Protein AF-0000000071362743 (afdb_homodimer)

Nearest PDB structures (foldseek):
  6pqn-assembly1_B  TM=4.105E-01  e=7.971E-05  Helicoverpa zea
  7xpk-assembly2_C  TM=6.757E-01  e=8.275E-01  Oryza sativa Japonica Group
  7clj-assembly1_A-2  TM=2.087E-01  e=7.600E+00  Thermoplasmatales archaeon SG8-52-1
  8qae-assembly1_A  TM=1.997E-01  e=6.293E+00  synthetic construct
  6pqn-assembly1_B  TM=4.092E-01  e=5.145E-05  Helicoverpa zea

Foldseek 3Di:
DAAPPPRDDDDALLVNLVCCCVVVVQAQDQPGWGADPPPPCRDIDNASVVSRVCCVPPPPDDDPVPDDPPDPPDPPPPPDDPDPPPLPPPDDPPVSVVVVVLVVVLVVVLVVVLLVLLVVLLLFDDQVVSLSVLRNLLVVVSVVLVVVLVVVLVVDDPPPVVVNVVSVVVSVPDDRSSVQVNHPVSSLVVLCVVQVFQAWDKAFQAWDWDFDADPVVRGTDTDIDTFIKTFRQVLVVVLSQLQDPQNLVQLDDPDDADQQKFQFQCNFDQQCPFPVCVVPVSAWEKEKEKDKDWQDDCPDPCHLVLIKIWMWIATRSGPLLVRLDLLRIGTGIMGRPVVCVVRNLQSRCVSVLVSLQCLQPVAHQRPPVRDGHHYHYSAYFYALLRLCRQQFFASDCQAQQQDLFFRAGPVCLLPDQACPDPSTGTDDQVNVVVLQVVCVVPVVCRSHRRGGHHHNNCVHDRDGSSLHLADACLVLPLFHVLFLLVLVLLVVCCVPPHPPVVSQVLQVVFDLFPVCVVLRDPFFDNPDPDSGRPHHRSVSLSCLLQVLLSCLVRDDLPDLSLVLSLLSLQLQQALLDSMDGLVVLVVNLVSLVVNSVSCCVVCVPDGDDVSSNSSNCSSVSCNHRNRSNSRHCVSVVVSVVSLSSNDDDSVVSRSVSSSSVSSSSSSCVVVDDPWDKDFADWDKDQLLPDDCSVQVCVVVVHDSRDIWTWGQWMATSNAIDGAQWKAFQFQDPQRTKIWGFHTWTDDPSWIKTKTWTKDFDDQDSSSRWTWIGGDPVRDIHIDTCVNGPGNHTWHWGHRPPDPDPITTTRRSHRHDGD/DAAPPPRDDDDALLVNLVCCCVVVVQAQDQPGWGADPPDPCRDIDNASVVSRVCCVVPPPDDDPPPDDPPDPPDPDPVPDDPDPPPLPPPDDPPVSVVVVVLVVVLVVVLVVVLLVLLVVLLLFDDQVVSLSVLRNLLVVVSVVLVVVLVVVLVVDDPVPVVVNVVSVVVSVPDDRSSVQVNHPVSSLVVLCVVQVFQAWDKDWQAWDWDWDADPVVRGTDTDIDTFIKTFRQVLVVVLSQLQDPQNLVQLDDPDDADQQKFQFQCNFDQQCPFPVCVVPVSAWEKEKEKDKDWQDDCPDPCHLVLIKIWMWIATRSGDLLVRLDLLRIGTGIMGRPVVCVVRNLQSRCVSVLVSLQCLQPVAHQRPPVRDGHHYHYSAYFYALLRLCRQQFFASDCQAQQQDLFFRHGPVCLLPDQACPDPSTGTDDQVNVVVLQVVCVVPVVCRSHRRGGHHHNNCVHDRDGSSLHLADACLVLPLFHVLFLLVLVLLVVCCVPPHPPVVSQVLLVPFDLFPVCPVLRDPFFDNPDPDSGRPHHRSVSLSCLLQVLLSCLVRDDLPDLSLVLSLLSLQLQQALLDSMDGLVVLVVSLVSLVVNSVSCCVVCVPDGDDVSSSSSNCSSVSCNHRNRSNSRHCVSVVVSVVSLSSNDDDSVVSSSVSSSSVSSVSSSCVVVDDPWDKDFADWDKDQLLPDDCSVQVCVVVVHDSRDIWTWGQWMATSNAIDGAQWKAFQFQDPQRTKIWGFDTWTDDPSWIKTKTWTKAFDDQDSSSRWTWIGGDPVRDIHIDTCVNGPGNHIWHWGHRPPDPDPITTTRDSHRHDGD

pLDDT: mean 86.2, std 15.41, range [22.67, 98.81]

Solvent-accessible surface area (backbone atoms only — not comparable to full-atom values): 89533 Å² total; per-residue (Å²): 76,46,40,66,85,81,59,51,76,31,87,40,65,68,50,40,53,47,41,41,30,65,75,66,59,57,52,78,45,96,75,33,74,46,55,41,60,47,91,90,54,68,48,73,24,59,40,71,66,57,43,47,51,45,42,54,72,76,59,55,80,73,79,82,64,80,70,83,83,78,79,79,71,79,74,78,74,81,70,82,77,86,69,83,59,79,75,63,71,71,74,61,79,72,64,44,52,54,52,50,48,48,52,49,45,50,52,44,50,32,51,42,51,50,48,48,52,49,50,46,49,69,70,37,49,50,72,67,58,51,37,54,46,33,48,40,49,36,52,49,51,52,48,52,48,50,48,49,46,53,49,44,52,68,58,47,65,89,83,49,56,68,58,48,50,46,33,50,55,47,54,69,64,53,82,58,60,38,68,59,44,45,43,70,68,40,38,52,52,50,47,39,68,73,50,60,46,66,67,60,42,78,42,79,76,47,73,43,80,40,78,41,72,33,84,86,78,52,41,58,40,81,36,82,40,73,43,60,32,23,32,31,56,61,67,60,48,51,40,57,51,45,57,36,61,78,54,52,65,41,51,54,81,87,69,80,88,47,89,61,38,20,67,35,44,79,55,10,50,50,40,60,65,31,68,62,49,57,74,34,77,78,39,44,34,31,34,36,35,43,50,69,50,75,64,53,58,79,87,44,53,57,44,73,73,63,19,31,28,39,33,34,36,33,56,64,48,39,52,70,79,55,57,62,36,63,89,46,54,40,73,38,33,30,29,52,46,67,46,40,79,75,64,34,57,53,67,70,46,41,67,59,51,54,52,43,49,44,24,56,73,67,26,46,60,30,74,78,79,64,48,62,42,34,31,49,61,69,37,58,32,36,50,70,54,48,41,20,50,64,54,17,29,42,72,51,78,80,16,37,17,42,50,81,62,30,59,39,48,53,80,47,54,76,76,56,55,48,63,82,40,82,73,46,42,68,42,38,65,65,55,50,52,51,55,45,54,50,39,77,78,36,88,76,42,33,52,47,62,16,41,68,46,76,34,62,63,50,74,41,92,80,38,48,71,52,68,48,61,56,51,29,54,47,60,35,34,28,54,35,53,47,25,36,51,50,41,53,47,48,50,53,42,37,75,73,75,36,52,72,66,54,49,54,46,50,65,62,68,54,60,70,31,68,90,35,51,88,33,56,60,82,61,72,49,77,81,56,96,59,65,47,29,56,56,51,43,63,24,34,47,48,49,61,63,42,42,29,37,63,47,36,83,80,51,61,83,84,35,64,68,56,46,47,53,50,41,50,49,52,50,48,17,52,54,52,12,66,57,44,41,56,67,52,33,55,50,46,47,52,46,50,33,52,36,55,52,49,46,46,69,77,35,71,89,55,79,73,52,74,49,60,50,55,54,47,46,45,41,57,29,32,52,32,45,6,34,49,52,82,43,37,48,67,55,66,59,57,53,48,54,59,56,55,54,57,60,85,61,82,70,62,40,39,54,54,50,48,47,51,49,30,50,48,49,32,54,50,59,72,61,61,60,95,73,47,70,45,75,46,70,64,48,72,39,39,26,73,78,40,76,52,16,66,45,42,17,62,73,69,70,50,61,47,78,42,72,33,38,35,35,60,30,36,27,54,76,82,43,68,46,40,61,66,30,29,38,43,69,45,41,55,94,85,33,68,40,38,26,35,28,66,36,39,37,38,51,95,91,40,47,37,39,21,19,34,39,38,38,68,75,44,74,39,72,71,44,54,24,33,34,40,44,78,36,87,79,59,48,71,48,52,43,49,62,88,66,34,81,52,71,69,62,41,48,76,34,62,52,49,95,52,88,61,85,58,34,30,38,65,66,74,39,51,84,64,67,124,77,45,39,66,84,81,61,49,77,33,84,45,63,69,49,41,53,48,42,42,32,65,74,68,59,58,51,80,45,95,74,31,74,46,55,40,58,45,91,89,53,68,47,74,25,60,42,70,66,57,43,47,51,44,42,53,72,74,58,58,80,74,77,84,63,79,70,85,83,78,78,82,74,74,86,74,72,83,72,75,77,86,69,83,58,80,77,61,71,74,72,63,78,71,62,47,53,55,52,51,46,48,52,48,46,50,51,43,49,33,51,42,51,50,50,51,53,49,49,46,49,70,69,38,49,51,71,67,56,50,37,53,45,33,48,39,48,37,52,50,52,51,49,51,47,49,50,49,47,53,49,44,52,67,58,48,65,89,84,50,56,67,57,48,50,46,33,52,52,47,55,69,66,52,82,59,58,39,69,59,43,45,42,71,69,40,38,52,51,49,49,40,67,72,50,61,46,67,67,59,42,77,41,80,77,49,74,43,80,40,78,40,72,33,84,85,78,54,42,58,40,81,36,83,38,74,42,59,33,22,32,30,56,61,66,59,49,49,40,57,50,44,56,35,62,77,54,52,65,42,50,53,81,86,70,82,88,46,91,60,38,20,66,35,45,79,54,9,51,51,40,59,67,31,69,61,50,57,75,36,78,79,39,45,33,32,33,38,36,43,50,70,49,76,64,53,57,80,88,44,54,58,46,73,74,62,18,31,28,40,33,34,37,34,55,64,51,39,53,70,79,55,58,62,35,64,90,47,54,40,72,37,34,28,28,52,46,68,47,40,77,73,64,33,54,52,67,70,45,40,67,58,51,56,52,43,50,43,24,55,73,68,27,45,60,29,72,76,82,64,47,63,44,34,31,48,63,68,38,57,33,36,51,70,54,48,40,20,49,65,55,16,30,41,72,51,78,81,17,40,16,42,49,81,60,30,62,40,47,54,80,46,53,74,76,57,54,47,64,82,40,84,73,46,42,68,43,38,66,66,54,51,52,51,55,46,56,50,42,78,78,36,86,78,41,33,51,47,62,16,42,70,44,80,32,62,62,50,75,38,91,82,37,50,73,52,68,49,60,57,52,31,55,48,60,35,34,28,53,35,53,48,25,37,50,51,41,52,46,49,51,52,42,36,74,73,77,34,51,70,66,55,49,53,46,50,64,62,68,54,61,70,27,68,90,36,50,86,34,56,58,81,59,73,49,76,81,56,96,58,65,49,30,55,56,52,43,62,23,33,47,46,48,61,61,42,43,30,38,64,48,38,82,79,51,61,84,83,36,66,69,56,45,48,52,50,41,50,50,55,50,49,18,52,54,51,12,68,56,43,41,57,67,52,33,54,51,46,47,54,48,50,33,54,36,54,53,50,45,47,69,77,37,70,91,55,77,72,53,73,49,60,50,55,54,48,47,46,41,57,28,31,53,32,45,6,34,50,52,81,43,38,48,68,56,66,60,56,54,49,53,57,56,55,54,56,60,85,61,80,72,64,41,38,52,53,50,48,46,52,49,31,50,47,50,32,54,48,58,72,62,61,60,95,72,46,71,47,75,45,70,62,49,71,38,41,25,72,77,40,78,53,15,65,47,42,18,61,71,70,70,51,61,47,77,41,72,32,38,34,35,62,30,38,27,53,76,83,44,70,47,42,60,65,30,29,38,43,67,45,40,56,94,85,34,68,39,38,25,36,28,66,36,38,36,37,52,96,93,39,46,36,39,22,19,34,40,38,37,69,76,44,73,40,72,73,43,54,24,33,34,38,45,77,36,88,80,60,49,70,47,52,42,50,62,88,67,34,81,52,71,70,61,41,44,75,32,62,53,50,93,51,89,62,84,59,34,28,38,65,65,76,38,50,84,65,69,124

Organism: Carassius auratus (NCBI:txid7957)

Secondary structure (DSSP, 8-state):
-B-TTT--B-SSHHHHHHHHHHTT----STT--EE--STTT--EESSHHHHHHHHHHHH--SSTTSS-----TT-S-TTS---GGGGG---SHHHHHHHHHHHHHHHHHHHHHHHHHHHHHHTT--HHHHHHHHHHHHHHHHHHHHHHHHHHHHTS-TT-HHHHHHHHHHHHT---GGGGGSSHHHHHHHHHHHH-PPPPEEEEEEEEEEEEE-TTT-SEEEEEEEEEEEE--HHHHHHHHHH-HHHHGGGS--S---TTEESSGGGSHHHHH-HHHHH-TTSEEEEEEEEEE--S-TTSTTTTTT-EEEEEEEETTS-HHHHTSGGG-EEEEEEETHHHHHH-HHHHHHHHHHHHHHHHHT-EE-TTT--EE-EEEEEEEE-HHHHHHHHTB-SSS-STT--SSB---GGGGGT---TTSTT-PBPPHHHHHHHHHHHHH-TTTHHHHSB-S--GGGGSTT--GGG-----HIIIIIIIIHHHHHHHHHHHHHHHT--HHHHHHHHHH----TTTGGG-------SSSSSS-S--HHHHHHHHHHHHHHHTTTS-TT-HHHHHHHHHHHHHHHHT-SSEEHHHHHHHHHHHHHHHHHHHHH-TTSPPPHHHHHHTTHHHHHHHHS-GGGG-SHHHHHTHHHHHHH----TTHHHHHHHHHHHHHHHHHHT--S--EEE-SEEEEEGGGSTTHHHHHHHHT--TT-EEEEES-EEETTEEE-TT-EEEEEEETTEEEEEEEEEEEEETTEEEEEEEEEEEEEEETTTTEEEEEE-TT--EEEEEGGG-SEEEEE--B--TT-----EEE--SS-----/-B-TTT--B-SSHHHHHHHHHHTS----STT--EE--STTT--EESSHHHHHHHHHHHS--S-TTSS-------TTSTTS---GGGGG---SHHHHHHHHHHHHHHHHHHHHHHHHHHHHHHTT--HHHHHHHHHHHHHHHHHHHHHHHHHHHHTS-TT-HHHHHHHHHHHHT---GGGGGSSHHHHHHHHHHHH-PPPPEEEEEEEEEEEEE-TTT-SEEEEEEEEEEEE--HHHHHHHHHH-HHHHGGGS--S---TTEESSGGGSHHHHH-HHHHH-TT-EEEEEEEEEE--S-TTSTTTTTT-EEEEEEEETTS-HHHHTSGGG-EEEEEEETHHHHHH-HHHHHHHHHHHHHHHHHT-EE-TTT--EE-EEEEEEEE-HHHHHHHHTB-SSS-STT--SSB---GGGGGT---TTSTT-PBPPHHHHHHHHHHHHH-TTTHHHHSB-S--GGGGSSS--GGG-----HIIIIIIIIHHHHHHHHHHHHHHHT--HHHHHHHHHH----TTTGGG-------SSSSSS-S--HHHHHHHHHHHHHHHTTTS-TT-HHHHHHHHHHHHHHHHT-SSEEHHHHHHHHHHHHHHHHHHHHH-TTSPPPHHHHHHTTHHHHHHHHS-GGGG-SHHHHHTHHHHHHH----TTHHHHHHHHHHHHHHHHHHT--S--EEE-SEEEEEGGGSTTHHHHHHHHT--TT-EEEEES-EEETTEEE-TT-EEEEEEETTEEEEEEEEEEEEETTEEEEEEEEEEEEEEETTTTEEEEEE-TT--EEEEEGGG-SEEEEE--B--TT-----EEE--SS-----

Radius of gyration: 37.33 Å; Cα contacts (8 Å, |Δi|>4): 2864; chains: 2; bounding box: 99×96×88 Å

Sequence (1636 aa):
MKCFVCQAELSGSKILLRHLRLVHGFVPGKNLRLKCVETGCGSVFGTFSGFRKHLHIKHTEQSDQNSDTIDNSETAEAEGQISSQTFDQIGSVGEVATTSVLLMSNKSTLDMCASAVAQLKVAGLSQSAVSGFVSSMEEIVFEIHSQAKDAALLCLPPHDIATKRKIENSIEHMENPFTFLNSEAKRKRLFTEKWGTVEPTEIVLGTRFDSRRNKTTGTFDQVVVTDKVAYIPILETLKAILQNRHLTDLFKPRHVPKEGVYFDLSDAAHFKSNPLFYTDKDALQIQLFYDDFETANPLGSKKGIHKLGAIYFTLRNFPPIFNSSLDNIHLCALFHAQDIRRYGFNSIIEPLVNDLKVLEIEGVKNPVSGSCIKGTIVQVTGDNLGLHSLLGFLESFGAQYCCRFCVLEKDRFQFVFSEDNPEVVLRTTEMHALHCKRLQDDSTLPHVYGVKRVCLLNSLKYFNTANNFAVDIMHDILEGVAQLEVKLVLQYIQHNFLSADDLAGRIHAFDYGYNQQKNRPPSVKLFGGSNDLGLNAIQSWCLLRNMPLLFGDLVQRDDKHWCLLLLLLQIVNIVFSPVLTEGMTIYLKHLIIEHHQLFKKLFPQKNLLPKHHIMIHYPQCIRKIGPILHMWCMRYEAKHKFFKTQLKSFKNITKTLANKHQSCMAMHWESFSQYRLTLGPGKMVELDELKGGMEMASKLGVDISERVYSVKWIKHHGTEYRPDFIICTEVACEMPVFYKIKTIAVKDENVLLCGTLMETLCFDDHYHAFTVRMHPDRILKSVNVNELCYFKPFDLQMKYGTTDSALHIVPYCHFMQMMKCFVCQAELSGSKILLRHLRLVHGFVPGKNLRLKCVETGCGSVFGTFSGFRKHLHIKHTEQSDQNSDTIDNSETAEAEGQISSQTFDQIGSVGEVATTSVLLMSNKSTLDMCASAVAQLKVAGLSQSAVSGFVSSMEEIVFEIHSQAKDAALLCLPPHDIATKRKIENSIEHMENPFTFLNSEAKRKRLFTEKWGTVEPTEIVLGTRFDSRRNKTTGTFDQVVVTDKVAYIPILETLKAILQNRHLTDLFKPRHVPKEGVYFDLSDAAHFKSNPLFYTDKDALQIQLFYDDFETANPLGSKKGIHKLGAIYFTLRNFPPIFNSSLDNIHLCALFHAQDIRRYGFNSIIEPLVNDLKVLEIEGVKNPVSGSCIKGTIVQVTGDNLGLHSLLGFLESFGAQYCCRFCVLEKDRFQFVFSEDNPEVVLRTTEMHALHCKRLQDDSTLPHVYGVKRVCLLNSLKYFNTANNFAVDIMHDILEGVAQLEVKLVLQYIQHNFLSADDLAGRIHAFDYGYNQQKNRPPSVKLFGGSNDLGLNAIQSWCLLRNMPLLFGDLVQRDDKHWCLLLLLLQIVNIVFSPVLTEGMTIYLKHLIIEHHQLFKKLFPQKNLLPKHHIMIHYPQCIRKIGPILHMWCMRYEAKHKFFKTQLKSFKNITKTLANKHQSCMAMHWESFSQYRLTLGPGKMVELDELKGGMEMASKLGVDISERVYSVKWIKHHGTEYRPDFIICTEVACEMPVFYKIKTIAVKDENVLLCGTLMETLCFDDHYHAFTVRMHPDRILKSVNVNELCYFKPFDLQMKYGTTDSALHIVPYCHFMQM

Structure (mmCIF, N/CA/C/O backbone):
data_AF-0000000071362743-model_v1
#
loop_
_entity.id
_entity.type
_entity.pdbx_description
1 polymer 'Uncharacterized protein LOC113069388 isoform X1'
#
loop_
_atom_site.group_PDB
_atom_site.id
_atom_site.type_symbol
_atom_site.label_atom_id
_atom_site.label_alt_id
_atom_site.label_comp_id
_atom_site.label_asym_id
_atom_site.label_entity_id
_atom_site.label_seq_id
_atom_site.pdbx_PDB_ins_code
_atom_site.Cartn_x
_atom_site.Cartn_y
_atom_site.Cartn_z
_atom_site.occupancy
_atom_site.B_iso_or_equiv
_atom_site.auth_seq_id
_atom_site.auth_comp_id
_atom_site.auth_asym_id
_atom_site.auth_atom_id
_atom_site.pdbx_PDB_model_num
ATOM 1 N N . MET A 1 1 ? -44.406 -17.703 -4.852 1 83.94 1 MET A N 1
ATOM 2 C CA . MET A 1 1 ? -43.062 -17.875 -5.391 1 83.94 1 MET A CA 1
ATOM 3 C C . MET A 1 1 ? -42.344 -19.031 -4.699 1 83.94 1 MET A C 1
ATOM 5 O O . MET A 1 1 ? -42.625 -19.312 -3.529 1 83.94 1 MET A O 1
ATOM 9 N N . LYS A 1 2 ? -41.562 -19.688 -5.43 1 82.38 2 LYS A N 1
ATOM 10 C CA . LYS A 1 2 ? -41 -20.938 -4.926 1 82.38 2 LYS A CA 1
ATOM 11 C C . LYS A 1 2 ? -39.562 -20.75 -4.469 1 82.38 2 LYS A C 1
ATOM 13 O O . LYS A 1 2 ? -38.781 -20.047 -5.125 1 82.38 2 LYS A O 1
ATOM 18 N N . CYS A 1 3 ? -39.281 -21.312 -3.283 1 81.94 3 CYS A N 1
ATOM 19 C CA . CYS A 1 3 ? -37.906 -21.297 -2.762 1 81.94 3 CYS A CA 1
ATOM 20 C C . CYS A 1 3 ? -37.062 -22.312 -3.5 1 81.94 3 CYS A C 1
ATOM 22 O O . CYS A 1 3 ? -37.438 -23.469 -3.662 1 81.94 3 CYS A O 1
ATOM 24 N N . PHE A 1 4 ? -36 -21.969 -3.887 1 78.56 4 PHE A N 1
ATOM 25 C CA . PHE A 1 4 ? -35.188 -22.844 -4.703 1 78.56 4 PHE A CA 1
ATOM 26 C C . PHE A 1 4 ? -34.438 -23.859 -3.838 1 78.56 4 PHE A C 1
ATOM 28 O O . PHE A 1 4 ? -33.938 -24.859 -4.348 1 78.56 4 PHE A O 1
ATOM 35 N N . VAL A 1 5 ? -34.531 -23.688 -2.52 1 76.12 5 VAL A N 1
ATOM 36 C CA . VAL A 1 5 ? -33.812 -24.594 -1.617 1 76.12 5 VAL A CA 1
ATOM 37 C C . VAL A 1 5 ? -34.781 -25.688 -1.14 1 76.12 5 VAL A C 1
ATOM 39 O O . VAL A 1 5 ? -34.5 -26.875 -1.292 1 76.12 5 VAL A O 1
ATOM 42 N N . CYS A 1 6 ? -36 -25.266 -0.502 1 69.5 6 CYS A N 1
ATOM 43 C CA . CYS A 1 6 ? -36.906 -26.219 0.094 1 69.5 6 CYS A CA 1
ATOM 44 C C . CYS A 1 6 ? -38.156 -26.391 -0.773 1 69.5 6 CYS A C 1
ATOM 46 O O . CYS A 1 6 ? -39.062 -27.156 -0.436 1 69.5 6 CYS A O 1
ATOM 48 N N . GLN A 1 7 ? -38.344 -25.609 -1.817 1 74.62 7 GLN A N 1
ATOM 49 C CA . GLN A 1 7 ? -39.438 -25.672 -2.785 1 74.62 7 GLN A CA 1
ATOM 50 C C . GLN A 1 7 ? -40.75 -25.219 -2.162 1 74.62 7 GLN A C 1
ATOM 52 O O . GLN A 1 7 ? -41.812 -25.484 -2.715 1 74.62 7 GLN A O 1
ATOM 57 N N . ALA A 1 8 ? -40.656 -24.547 -0.991 1 75.81 8 ALA A N 1
ATOM 58 C CA . ALA A 1 8 ? -41.844 -24.016 -0.365 1 75.81 8 ALA A CA 1
ATOM 59 C C . ALA A 1 8 ? -42.469 -22.906 -1.211 1 75.81 8 ALA A C 1
ATOM 61 O O . ALA A 1 8 ? -41.75 -22.094 -1.8 1 75.81 8 ALA A O 1
ATOM 62 N N . GLU A 1 9 ? -43.719 -22.906 -1.349 1 81.38 9 GLU A N 1
ATOM 63 C CA . GLU A 1 9 ? -44.406 -21.844 -2.062 1 81.38 9 GLU A CA 1
ATOM 64 C C . GLU A 1 9 ? -44.781 -20.688 -1.126 1 81.38 9 GLU A C 1
ATOM 66 O O . GLU A 1 9 ? -45.469 -20.891 -0.125 1 81.38 9 GLU A O 1
ATOM 71 N N . LEU A 1 10 ? -44.312 -19.547 -1.379 1 79.88 10 LEU A N 1
ATOM 72 C CA . LEU A 1 10 ? -44.5 -18.391 -0.512 1 79.88 10 LEU A CA 1
ATOM 73 C C . LEU A 1 10 ? -45.25 -17.281 -1.248 1 79.88 10 LEU A C 1
ATOM 75 O O . LEU A 1 10 ? -45.156 -17.188 -2.477 1 79.88 10 LEU A O 1
ATOM 79 N N . SER A 1 11 ? -46 -16.5 -0.412 1 72.62 11 SER A N 1
ATOM 80 C CA . SER A 1 11 ? -46.875 -15.484 -0.966 1 72.62 11 SER A CA 1
ATOM 81 C C . SER A 1 11 ? -46.125 -14.219 -1.344 1 72.62 11 SER A C 1
ATOM 83 O O . SER A 1 11 ? -45.875 -13.352 -0.5 1 72.62 11 SER A O 1
ATOM 85 N N . GLY A 1 12 ? -45.219 -14.102 -2.184 1 75.44 12 GLY A N 1
ATOM 86 C CA . GLY A 1 12 ? -44.625 -12.867 -2.662 1 75.44 12 GLY A CA 1
ATOM 87 C C . GLY A 1 12 ? -43.094 -12.867 -2.59 1 75.44 12 GLY A C 1
ATOM 88 O O . GLY A 1 12 ? -42.5 -13.773 -2.004 1 75.44 12 GLY A O 1
ATOM 89 N N . SER A 1 13 ? -42.562 -11.828 -3.223 1 78.75 13 SER A N 1
ATOM 90 C CA . SER A 1 13 ? -41.125 -11.75 -3.359 1 78.75 13 SER A CA 1
ATOM 91 C C . SER A 1 13 ? -40.438 -11.406 -2.029 1 78.75 13 SER A C 1
ATOM 93 O O . SER A 1 13 ? -39.406 -11.977 -1.686 1 78.75 13 SER A O 1
ATOM 95 N N . LYS A 1 14 ? -41.125 -10.547 -1.25 1 74.44 14 LYS A N 1
ATOM 96 C CA . LYS A 1 14 ? -40.562 -10.117 0.024 1 74.44 14 LYS A CA 1
ATOM 97 C C . LYS A 1 14 ? -40.531 -11.266 1.027 1 74.44 14 LYS A C 1
ATOM 99 O O . LYS A 1 14 ? -39.531 -11.43 1.758 1 74.44 14 LYS A O 1
ATOM 104 N N . ILE A 1 15 ? -41.531 -12.055 0.974 1 76.56 15 ILE A N 1
ATOM 105 C CA . ILE A 1 15 ? -41.625 -13.188 1.892 1 76.56 15 ILE A CA 1
ATOM 106 C C . ILE A 1 15 ? -40.625 -14.266 1.489 1 76.56 15 ILE A C 1
ATOM 108 O O . ILE A 1 15 ? -40 -14.898 2.348 1 76.56 15 ILE A O 1
ATOM 112 N N . LEU A 1 16 ? -40.469 -14.367 0.244 1 82.25 16 LEU A N 1
ATOM 113 C CA . LEU A 1 16 ? -39.5 -15.344 -0.243 1 82.25 16 LEU A CA 1
ATOM 114 C C . LEU A 1 16 ? -38.094 -14.969 0.194 1 82.25 16 LEU A C 1
ATOM 116 O O . LEU A 1 16 ? -37.344 -15.812 0.684 1 82.25 16 LEU A O 1
ATOM 120 N N . LEU A 1 17 ? -37.812 -13.734 0.057 1 82 17 LEU A N 1
ATOM 121 C CA . LEU A 1 17 ? -36.5 -13.273 0.439 1 82 17 LEU A CA 1
ATOM 122 C C . LEU A 1 17 ? -36.281 -13.43 1.939 1 82 17 LEU A C 1
ATOM 124 O O . LEU A 1 17 ? -35.188 -13.844 2.371 1 82 17 LEU A O 1
ATOM 128 N N . ARG A 1 18 ? -37.25 -13.133 2.666 1 77.69 18 ARG A N 1
ATOM 129 C CA . ARG A 1 18 ? -37.188 -13.297 4.113 1 77.69 18 ARG A CA 1
ATOM 130 C C . ARG A 1 18 ? -37.031 -14.766 4.496 1 77.69 18 ARG A C 1
ATOM 132 O O . ARG A 1 18 ? -36.281 -15.094 5.41 1 77.69 18 ARG A O 1
ATOM 139 N N . HIS A 1 19 ? -37.719 -15.562 3.781 1 76.06 19 HIS A N 1
ATOM 140 C CA . HIS A 1 19 ? -37.594 -17 3.982 1 76.06 19 HIS A CA 1
ATOM 141 C C . HIS A 1 19 ? -36.188 -17.5 3.732 1 76.06 19 HIS A C 1
ATOM 143 O O . HIS A 1 19 ? -35.625 -18.266 4.535 1 76.06 19 HIS A O 1
ATOM 149 N N . LEU A 1 20 ? -35.656 -17.047 2.695 1 80.25 20 LEU A N 1
ATOM 150 C CA . LEU A 1 20 ? -34.312 -17.453 2.33 1 80.25 20 LEU A CA 1
ATOM 151 C C . LEU A 1 20 ? -33.312 -17.016 3.385 1 80.25 20 LEU A C 1
ATOM 153 O O . LEU A 1 20 ? -32.375 -17.75 3.713 1 80.25 20 LEU A O 1
ATOM 157 N N . ARG A 1 21 ? -33.594 -15.953 4.012 1 75.75 21 ARG A N 1
ATOM 158 C CA . ARG A 1 21 ? -32.688 -15.398 5.012 1 75.75 21 ARG A CA 1
ATOM 159 C C . ARG A 1 21 ? -32.875 -16.078 6.367 1 75.75 21 ARG A C 1
ATOM 161 O O . ARG A 1 21 ? -31.922 -16.484 7.012 1 75.75 21 ARG A O 1
ATOM 168 N N . LEU A 1 22 ? -34.156 -16.219 6.758 1 71 22 LEU A N 1
ATOM 169 C CA . LEU A 1 22 ? -34.469 -16.656 8.109 1 71 22 LEU A CA 1
ATOM 170 C C . LEU A 1 22 ? -34.406 -18.172 8.227 1 71 22 LEU A C 1
ATOM 172 O O . LEU A 1 22 ? -33.906 -18.703 9.219 1 71 22 LEU A O 1
ATOM 176 N N . VAL A 1 23 ? -34.906 -18.75 7.145 1 66.25 23 VAL A N 1
ATOM 177 C CA . VAL A 1 23 ? -35.031 -20.203 7.223 1 66.25 23 VAL A CA 1
ATOM 178 C C . VAL A 1 23 ? -33.75 -20.875 6.695 1 66.25 23 VAL A C 1
ATOM 180 O O . VAL A 1 23 ? -33.281 -21.844 7.277 1 66.25 23 VAL A O 1
ATOM 183 N N . HIS A 1 24 ? -33.188 -20.281 5.629 1 70.25 24 HIS A N 1
ATOM 184 C CA . HIS A 1 24 ? -32.062 -20.953 4.988 1 70.25 24 HIS A CA 1
ATOM 185 C C . HIS A 1 24 ? -30.75 -20.234 5.289 1 70.25 24 HIS A C 1
ATOM 187 O O . HIS A 1 24 ? -29.688 -20.688 4.852 1 70.25 24 HIS A O 1
ATOM 193 N N . GLY A 1 25 ? -30.828 -19.156 5.957 1 65.94 25 GLY A N 1
ATOM 194 C CA . GLY A 1 25 ? -29.656 -18.5 6.492 1 65.94 25 GLY A CA 1
ATOM 195 C C . GLY A 1 25 ? -28.812 -17.812 5.43 1 65.94 25 GLY A C 1
ATOM 196 O O . GLY A 1 25 ? -27.594 -17.641 5.602 1 65.94 25 GLY A O 1
ATOM 197 N N . PHE A 1 26 ? -29.375 -17.484 4.25 1 71.81 26 PHE A N 1
ATOM 198 C CA . PHE A 1 26 ? -28.625 -16.797 3.213 1 71.81 26 PHE A CA 1
ATOM 199 C C . PHE A 1 26 ? -28.281 -15.375 3.646 1 71.81 26 PHE A C 1
ATOM 201 O O . PHE A 1 26 ? -29.125 -14.672 4.195 1 71.81 26 PHE A O 1
ATOM 208 N N . VAL A 1 27 ? -26.969 -15.039 3.604 1 66.81 27 VAL A N 1
ATOM 209 C CA . VAL A 1 27 ? -26.516 -13.695 3.949 1 66.81 27 VAL A CA 1
ATOM 210 C C . VAL A 1 27 ? -25.875 -13.031 2.732 1 66.81 27 VAL A C 1
ATOM 212 O O . VAL A 1 27 ? -25.344 -13.719 1.858 1 66.81 27 VAL A O 1
ATOM 215 N N . PRO A 1 28 ? -26.109 -11.68 2.594 1 66.69 28 PRO A N 1
ATOM 216 C CA . PRO A 1 28 ? -25.438 -10.977 1.495 1 66.69 28 PRO A CA 1
ATOM 217 C C . PRO A 1 28 ? -23.922 -11.172 1.512 1 66.69 28 PRO A C 1
ATOM 219 O O . PRO A 1 28 ? -23.328 -11.242 2.584 1 66.69 28 PRO A O 1
ATOM 222 N N . GLY A 1 29 ? -23.297 -11.43 0.401 1 61.69 29 GLY A N 1
ATOM 223 C CA . GLY A 1 29 ? -21.859 -11.625 0.272 1 61.69 29 GLY A CA 1
ATOM 224 C C . GLY A 1 29 ? -21.438 -11.938 -1.147 1 61.69 29 GLY A C 1
ATOM 225 O O . GLY A 1 29 ? -22.266 -12.062 -2.045 1 61.69 29 GLY A O 1
ATOM 226 N N . LYS A 1 30 ? -20.156 -11.969 -1.33 1 60.53 30 LYS A N 1
ATOM 227 C CA . LYS A 1 30 ? -19.578 -12.188 -2.656 1 60.53 30 LYS A CA 1
ATOM 228 C C . LYS A 1 30 ? -20 -13.547 -3.211 1 60.53 30 LYS A C 1
ATOM 230 O O . LYS A 1 30 ? -20.156 -13.711 -4.422 1 60.53 30 LYS A O 1
ATOM 235 N N . ASN A 1 31 ? -20.312 -14.477 -2.289 1 59.44 31 ASN A N 1
ATOM 236 C CA . ASN A 1 31 ? -20.594 -15.828 -2.752 1 59.44 31 ASN A CA 1
ATOM 237 C C . ASN A 1 31 ? -22.094 -16.141 -2.742 1 59.44 31 ASN A C 1
ATOM 239 O O . ASN A 1 31 ? -22.484 -17.281 -2.908 1 59.44 31 ASN A O 1
ATOM 243 N N . LEU A 1 32 ? -22.938 -15.117 -2.523 1 69.19 32 LEU A N 1
ATOM 244 C CA . LEU A 1 32 ? -24.391 -15.328 -2.496 1 69.19 32 LEU A CA 1
ATOM 245 C C . LEU A 1 32 ? -24.906 -15.703 -3.877 1 69.19 32 LEU A C 1
ATOM 247 O O . LEU A 1 32 ? -24.531 -15.102 -4.879 1 69.19 32 LEU A O 1
ATOM 251 N N . ARG A 1 33 ? -25.656 -16.859 -3.965 1 71.31 33 ARG A N 1
ATOM 252 C CA . ARG A 1 33 ? -26.328 -17.281 -5.195 1 71.31 33 ARG A CA 1
ATOM 253 C C . ARG A 1 33 ? -27.797 -17.594 -4.945 1 71.31 33 ARG A C 1
ATOM 255 O O . ARG A 1 33 ? -28.125 -18.531 -4.207 1 71.31 33 ARG A O 1
ATOM 262 N N . LEU A 1 34 ? -28.609 -16.734 -5.434 1 76.94 34 LEU A N 1
ATOM 263 C CA . LEU A 1 34 ? -30.047 -16.953 -5.332 1 76.94 34 LEU A CA 1
ATOM 264 C C . LEU A 1 34 ? -30.625 -17.391 -6.672 1 76.94 34 LEU A C 1
ATOM 266 O O . LEU A 1 34 ? -30.391 -16.766 -7.699 1 76.94 34 LEU A O 1
ATOM 270 N N . LYS A 1 35 ? -31.297 -18.5 -6.715 1 77.81 35 LYS A N 1
ATOM 271 C CA . LYS A 1 35 ? -31.844 -19.078 -7.941 1 77.81 35 LYS A CA 1
ATOM 272 C C . LYS A 1 35 ? -33.344 -18.844 -8.039 1 77.81 35 LYS A C 1
ATOM 274 O O . LYS A 1 35 ? -34.062 -19.031 -7.066 1 77.81 35 LYS A O 1
ATOM 279 N N . CYS A 1 36 ? -33.719 -18.219 -9.117 1 78.12 36 CYS A N 1
ATOM 280 C CA . CYS A 1 36 ? -35.156 -18.109 -9.375 1 78.12 36 CYS A CA 1
ATOM 281 C C . CYS A 1 36 ? -35.688 -19.422 -9.938 1 78.12 36 CYS A C 1
ATOM 283 O O . CYS A 1 36 ? -35.25 -19.891 -10.984 1 78.12 36 CYS A O 1
ATOM 285 N N . VAL A 1 37 ? -36.531 -20.125 -9.266 1 73.5 37 VAL A N 1
ATOM 286 C CA . VAL A 1 37 ? -37.062 -21.406 -9.695 1 73.5 37 VAL A CA 1
ATOM 287 C C . VAL A 1 37 ? -38.469 -21.219 -10.211 1 73.5 37 VAL A C 1
ATOM 289 O O . VAL A 1 37 ? -39.25 -22.188 -10.297 1 73.5 37 VAL A O 1
ATOM 292 N N . GLU A 1 38 ? -38.812 -19.922 -10.375 1 72.06 38 GLU A N 1
ATOM 293 C CA . GLU A 1 38 ? -40.125 -19.719 -10.969 1 72.06 38 GLU A CA 1
ATOM 294 C C . GLU A 1 38 ? -40.188 -20.312 -12.375 1 72.06 38 GLU A C 1
ATOM 296 O O . GLU A 1 38 ? -39.156 -20.453 -13.039 1 72.06 38 GLU A O 1
ATOM 301 N N . THR A 1 39 ? -41.312 -20.703 -12.766 1 62.19 39 THR A N 1
ATOM 302 C CA . THR A 1 39 ? -41.531 -21.5 -13.969 1 62.19 39 THR A CA 1
ATOM 303 C C . THR A 1 39 ? -40.781 -20.922 -15.156 1 62.19 39 THR A C 1
ATOM 305 O O . THR A 1 39 ? -41.094 -19.828 -15.633 1 62.19 39 THR A O 1
ATOM 308 N N . GLY A 1 40 ? -39.812 -21.578 -15.625 1 60.34 40 GLY A N 1
ATOM 309 C CA . GLY A 1 40 ? -39.094 -21.328 -16.859 1 60.34 40 GLY A CA 1
ATOM 310 C C . GLY A 1 40 ? -37.969 -20.328 -16.703 1 60.34 40 GLY A C 1
ATOM 311 O O . GLY A 1 40 ? -37.344 -19.891 -17.672 1 60.34 40 GLY A O 1
ATOM 312 N N . CYS A 1 41 ? -37.625 -19.547 -15.523 1 68.69 41 CYS A N 1
ATOM 313 C CA . CYS A 1 41 ? -36.688 -18.438 -15.414 1 68.69 41 CYS A CA 1
ATOM 314 C C . CYS A 1 41 ? -35.281 -18.953 -15.086 1 68.69 41 CYS A C 1
ATOM 316 O O . CYS A 1 41 ? -34.344 -18.781 -15.867 1 68.69 41 CYS A O 1
ATOM 318 N N . GLY A 1 42 ? -34.906 -19.859 -14.188 1 62.22 42 GLY A N 1
ATOM 319 C CA . GLY A 1 42 ? -33.625 -20.406 -13.75 1 62.22 42 GLY A CA 1
ATOM 320 C C . GLY A 1 42 ? -32.562 -19.359 -13.57 1 62.22 42 GLY A C 1
ATOM 321 O O . GLY A 1 42 ? -31.375 -19.672 -13.5 1 62.22 42 GLY A O 1
ATOM 322 N N . SER A 1 43 ? -32.906 -18 -13.539 1 70.69 43 SER A N 1
ATOM 323 C CA . SER A 1 43 ? -31.953 -16.922 -13.383 1 70.69 43 SER A CA 1
ATOM 324 C C . SER A 1 43 ? -31.266 -16.984 -12.023 1 70.69 43 SER A C 1
ATOM 326 O O . SER A 1 43 ? -31.875 -17.406 -11.039 1 70.69 43 SER A O 1
ATOM 328 N N . VAL A 1 44 ? -29.922 -16.766 -12 1 74.19 44 VAL A N 1
ATOM 329 C CA . VAL A 1 44 ? -29.156 -16.766 -10.758 1 74.19 44 VAL A CA 1
ATOM 330 C C . VAL A 1 44 ? -28.688 -15.344 -10.461 1 74.19 44 VAL A C 1
ATOM 332 O O . VAL A 1 44 ? -28.297 -14.602 -11.367 1 74.19 44 VAL A O 1
ATOM 335 N N . PHE A 1 45 ? -28.875 -14.867 -9.18 1 73.69 45 PHE A N 1
ATOM 336 C CA . PHE A 1 45 ? -28.547 -13.508 -8.766 1 73.69 45 PHE A CA 1
ATOM 337 C C . PHE A 1 45 ? -27.531 -13.516 -7.625 1 73.69 45 PHE A C 1
ATOM 339 O O . PHE A 1 45 ? -27.594 -14.383 -6.746 1 73.69 45 PHE A O 1
ATOM 346 N N . GLY A 1 46 ? -26.609 -12.625 -7.695 1 68.69 46 GLY A N 1
ATOM 347 C CA . GLY A 1 46 ? -25.609 -12.508 -6.645 1 68.69 46 GLY A CA 1
ATOM 348 C C . GLY A 1 46 ? -26.016 -11.547 -5.539 1 68.69 46 GLY A C 1
ATOM 349 O O . GLY A 1 46 ? -25.281 -11.375 -4.566 1 68.69 46 GLY A O 1
ATOM 350 N N . THR A 1 47 ? -27.109 -10.844 -5.684 1 71.88 47 THR A N 1
ATOM 351 C CA . THR A 1 47 ? -27.578 -9.914 -4.664 1 71.88 47 THR A CA 1
ATOM 352 C C . THR A 1 47 ? -29.078 -10.102 -4.43 1 71.88 47 THR A C 1
ATOM 354 O O . THR A 1 47 ? -29.812 -10.484 -5.34 1 71.88 47 THR A O 1
ATOM 357 N N . PHE A 1 48 ? -29.5 -9.883 -3.178 1 75.19 48 PHE A N 1
ATOM 358 C CA . PHE A 1 48 ? -30.922 -9.961 -2.859 1 75.19 48 PHE A CA 1
ATOM 359 C C . PHE A 1 48 ? -31.703 -8.914 -3.635 1 75.19 48 PHE A C 1
ATOM 361 O O . PHE A 1 48 ? -32.812 -9.18 -4.086 1 75.19 48 PHE A O 1
ATOM 368 N N . SER A 1 49 ? -31.062 -7.773 -3.826 1 71.94 49 SER A N 1
ATOM 369 C CA . SER A 1 49 ? -31.734 -6.703 -4.551 1 71.94 49 SER A CA 1
ATOM 370 C C . SER A 1 49 ? -31.984 -7.094 -6.004 1 71.94 49 SER A C 1
ATOM 372 O O . SER A 1 49 ? -33.062 -6.867 -6.531 1 71.94 49 SER A O 1
ATOM 374 N N . GLY A 1 50 ? -30.984 -7.648 -6.59 1 72.75 50 GLY A N 1
ATOM 375 C CA . GLY A 1 50 ? -31.156 -8.109 -7.957 1 72.75 50 GLY A CA 1
ATOM 376 C C . GLY A 1 50 ? -32.219 -9.195 -8.086 1 72.75 50 GLY A C 1
ATOM 377 O O . GLY A 1 50 ? -33 -9.18 -9.023 1 72.75 50 GLY A O 1
ATOM 378 N N . PHE A 1 51 ? -32.281 -10.078 -7.164 1 80.06 51 PHE A N 1
ATOM 379 C CA . PHE A 1 51 ? -33.25 -11.156 -7.141 1 80.06 51 PHE A CA 1
ATOM 380 C C . PHE A 1 51 ? -34.656 -10.609 -6.965 1 80.06 51 PHE A C 1
ATOM 382 O O . PHE A 1 51 ? -35.562 -11.008 -7.68 1 80.06 51 PHE A O 1
ATOM 389 N N . ARG A 1 52 ? -34.75 -9.625 -6.098 1 77.56 52 ARG A N 1
ATOM 390 C CA . ARG A 1 52 ? -36.031 -9.008 -5.836 1 77.56 52 ARG A CA 1
ATOM 391 C C . ARG A 1 52 ? -36.562 -8.281 -7.07 1 77.56 52 ARG A C 1
ATOM 393 O O . ARG A 1 52 ? -37.75 -8.414 -7.426 1 77.56 52 ARG A O 1
ATOM 400 N N . LYS A 1 53 ? -35.75 -7.504 -7.66 1 74.38 53 LYS A N 1
ATOM 401 C CA . LYS A 1 53 ? -36.125 -6.773 -8.867 1 74.38 53 LYS A CA 1
ATOM 402 C C . LYS A 1 53 ? -36.562 -7.727 -9.969 1 74.38 53 LYS A C 1
ATOM 404 O O . LYS A 1 53 ? -37.562 -7.473 -10.648 1 74.38 53 LYS A O 1
ATOM 409 N N . HIS A 1 54 ? -35.812 -8.75 -10.039 1 76.56 54 HIS A N 1
ATOM 410 C CA . HIS A 1 54 ? -36.125 -9.773 -11.031 1 76.56 54 HIS A CA 1
ATOM 411 C C . HIS A 1 54 ? -37.5 -10.383 -10.773 1 76.56 54 HIS A C 1
ATOM 413 O O . HIS A 1 54 ? -38.344 -10.484 -11.688 1 76.56 54 HIS A O 1
ATOM 419 N N . LEU A 1 55 ? -37.781 -10.75 -9.594 1 79 55 LEU A N 1
ATOM 420 C CA . LEU A 1 55 ? -39.062 -11.367 -9.234 1 79 55 LEU A CA 1
ATOM 421 C C . LEU A 1 55 ? -40.219 -10.398 -9.477 1 79 55 LEU A C 1
ATOM 423 O O . LEU A 1 55 ? -41.281 -10.812 -9.938 1 79 55 LEU A O 1
ATOM 427 N N . HIS A 1 56 ? -39.906 -9.117 -9.258 1 72.94 56 HIS A N 1
ATOM 428 C CA . HIS A 1 56 ? -40.938 -8.094 -9.422 1 72.94 56 HIS A CA 1
ATOM 429 C C . HIS A 1 56 ? -41.219 -7.816 -10.898 1 72.94 56 HIS A C 1
ATOM 431 O O . HIS A 1 56 ? -42.375 -7.672 -11.297 1 72.94 56 HIS A O 1
ATOM 437 N N . ILE A 1 57 ? -40.156 -7.727 -11.617 1 66.69 57 ILE A N 1
ATOM 438 C CA . ILE A 1 57 ? -40.281 -7.332 -13.016 1 66.69 57 ILE A CA 1
ATOM 439 C C . ILE A 1 57 ? -40.781 -8.523 -13.844 1 66.69 57 ILE A C 1
ATOM 441 O O . ILE A 1 57 ? -41.656 -8.383 -14.68 1 66.69 57 ILE A O 1
ATOM 445 N N . LYS A 1 58 ? -40.188 -9.641 -13.555 1 68.5 58 LYS A N 1
ATOM 446 C CA . LYS A 1 58 ? -40.406 -10.742 -14.484 1 68.5 58 LYS A CA 1
ATOM 447 C C . LYS A 1 58 ? -41.531 -11.664 -13.992 1 68.5 58 LYS A C 1
ATOM 449 O O . LYS A 1 58 ? -42.156 -12.359 -14.789 1 68.5 58 LYS A O 1
ATOM 454 N N . HIS A 1 59 ? -41.719 -11.734 -12.75 1 68.06 59 HIS A N 1
ATOM 455 C CA . HIS A 1 59 ? -42.625 -12.766 -12.258 1 68.06 59 HIS A CA 1
ATOM 456 C C . HIS A 1 59 ? -43.781 -12.148 -11.453 1 68.06 59 HIS A C 1
ATOM 458 O O . HIS A 1 59 ? -44.5 -12.859 -10.781 1 68.06 59 HIS A O 1
ATOM 464 N N . THR A 1 60 ? -43.875 -10.93 -11.281 1 55.41 60 THR A N 1
ATOM 465 C CA . THR A 1 60 ? -45.062 -10.336 -10.664 1 55.41 60 THR A CA 1
ATOM 466 C C . THR A 1 60 ? -46.281 -10.461 -11.586 1 55.41 60 THR A C 1
ATOM 468 O O . THR A 1 60 ? -46.375 -9.758 -12.594 1 55.41 60 THR A O 1
ATOM 471 N N . GLU A 1 61 ? -46.812 -11.531 -12.031 1 43.22 61 GLU A N 1
ATOM 472 C CA . GLU A 1 61 ? -48.125 -11.695 -12.648 1 43.22 61 GLU A CA 1
ATOM 473 C C . GLU A 1 61 ? -49.188 -10.859 -11.922 1 43.22 61 GLU A C 1
ATOM 475 O O . GLU A 1 61 ? -48.938 -10.336 -10.836 1 43.22 61 GLU A O 1
ATOM 480 N N . GLN A 1 62 ? -50.656 -11.602 -11.898 1 37.06 62 GLN A N 1
ATOM 481 C CA . GLN A 1 62 ? -52.125 -11.625 -12.078 1 37.06 62 GLN A CA 1
ATOM 482 C C . GLN A 1 62 ? -52.844 -11.172 -10.812 1 37.06 62 GLN A C 1
ATOM 484 O O . GLN A 1 62 ? -54.062 -11.125 -10.773 1 37.06 62 GLN A O 1
ATOM 489 N N . SER A 1 63 ? -52.469 -11.344 -9.633 1 34.91 63 SER A N 1
ATOM 490 C CA . SER A 1 63 ? -53.625 -11.234 -8.75 1 34.91 63 SER A CA 1
ATOM 491 C C . SER A 1 63 ? -54.219 -9.836 -8.812 1 34.91 63 SER A C 1
ATOM 493 O O . SER A 1 63 ? -55.375 -9.633 -8.383 1 34.91 63 SER A O 1
ATOM 495 N N . ASP A 1 64 ? -53.594 -8.688 -8.773 1 32.12 64 ASP A N 1
ATOM 496 C CA . ASP A 1 64 ? -54.438 -7.492 -8.625 1 32.12 64 ASP A CA 1
ATOM 497 C C . ASP A 1 64 ? -55.062 -7.094 -9.961 1 32.12 64 ASP A C 1
ATOM 499 O O . ASP A 1 64 ? -54.438 -6.391 -10.766 1 32.12 64 ASP A O 1
ATOM 503 N N . GLN A 1 65 ? -55.75 -7.914 -10.734 1 30.38 65 GLN A N 1
ATOM 504 C CA . GLN A 1 65 ? -56.625 -7.426 -11.773 1 30.38 65 GLN A CA 1
ATOM 505 C C . GLN A 1 65 ? -57.469 -6.25 -11.281 1 30.38 65 GLN A C 1
ATOM 507 O O . GLN A 1 65 ? -58.031 -5.492 -12.078 1 30.38 65 GLN A O 1
ATOM 512 N N . ASN A 1 66 ? -58.375 -6.363 -10.203 1 27.91 66 ASN A N 1
ATOM 513 C CA . ASN A 1 66 ? -59.469 -5.406 -10.188 1 27.91 66 ASN A CA 1
ATOM 514 C C . ASN A 1 66 ? -58.969 -3.969 -10.109 1 27.91 66 ASN A C 1
ATOM 516 O O . ASN A 1 66 ? -59.75 -3.027 -10.039 1 27.91 66 ASN A O 1
ATOM 520 N N . SER A 1 67 ? -58.062 -3.576 -9.25 1 25.58 67 SER A N 1
ATOM 521 C CA . SER A 1 67 ? -58.125 -2.125 -9.125 1 25.58 67 SER A CA 1
ATOM 522 C C . SER A 1 67 ? -57.719 -1.432 -10.414 1 25.58 67 SER A C 1
ATOM 524 O O . SER A 1 67 ? -57.031 -2.031 -11.258 1 25.58 67 SER A O 1
ATOM 526 N N . ASP A 1 68 ? -57.875 0.015 -10.617 1 23.86 68 ASP A N 1
ATOM 527 C CA . ASP A 1 68 ? -57.938 1.075 -11.617 1 23.86 68 ASP A CA 1
ATOM 528 C C . ASP A 1 68 ? -56.688 1.071 -12.508 1 23.86 68 ASP A C 1
ATOM 530 O O . ASP A 1 68 ? -55.625 0.667 -12.078 1 23.86 68 ASP A O 1
ATOM 534 N N . THR A 1 69 ? -56.844 1.085 -13.812 1 26.48 69 THR A N 1
ATOM 535 C CA . THR A 1 69 ? -56.188 1.457 -15.062 1 26.48 69 THR A CA 1
ATOM 536 C C . THR A 1 69 ? -55.312 2.686 -14.867 1 26.48 69 THR A C 1
ATOM 538 O O . THR A 1 69 ? -55.812 3.816 -14.891 1 26.48 69 THR A O 1
ATOM 541 N N . ILE A 1 70 ? -54.469 2.871 -13.836 1 24.94 70 ILE A N 1
ATOM 542 C CA . ILE A 1 70 ? -53.688 4.086 -13.953 1 24.94 70 ILE A CA 1
ATOM 543 C C . ILE A 1 70 ? -52.906 4.078 -15.273 1 24.94 70 ILE A C 1
ATOM 545 O O . ILE A 1 70 ? -52.219 3.111 -15.586 1 24.94 70 ILE A O 1
ATOM 549 N N . ASP A 1 71 ? -53.375 4.848 -16.328 1 24.44 71 ASP A N 1
ATOM 550 C CA . ASP A 1 71 ? -52.938 5.305 -17.641 1 24.44 71 ASP A CA 1
ATOM 551 C C . ASP A 1 71 ? -51.438 5.617 -17.656 1 24.44 71 ASP A C 1
ATOM 553 O O . ASP A 1 71 ? -50.969 6.375 -16.828 1 24.44 71 ASP A O 1
ATOM 557 N N . ASN A 1 72 ? -50.656 4.793 -18.219 1 25.17 72 ASN A N 1
ATOM 558 C CA . ASN A 1 72 ? -49.219 4.703 -18.438 1 25.17 72 ASN A CA 1
ATOM 559 C C . ASN A 1 72 ? -48.719 5.902 -19.234 1 25.17 72 ASN A C 1
ATOM 561 O O . ASN A 1 72 ? -47.625 5.84 -19.828 1 25.17 72 ASN A O 1
ATOM 565 N N . SER A 1 73 ? -49.656 6.91 -19.531 1 24.3 73 SER A N 1
ATOM 566 C CA . SER A 1 73 ? -49.125 7.793 -20.578 1 24.3 73 SER A CA 1
ATOM 567 C C . SER A 1 73 ? -47.719 8.266 -20.219 1 24.3 73 SER A C 1
ATOM 569 O O . SER A 1 73 ? -46.812 8.125 -21.031 1 24.3 73 SER A O 1
ATOM 571 N N . GLU A 1 74 ? -47.719 9.633 -19.797 1 23.08 74 GLU A N 1
ATOM 572 C CA . GLU A 1 74 ? -46.75 10.703 -19.938 1 23.08 74 GLU A CA 1
ATOM 573 C C . GLU A 1 74 ? -45.531 10.461 -19.062 1 23.08 74 GLU A C 1
ATOM 575 O O . GLU A 1 74 ? -45 11.391 -18.453 1 23.08 74 GLU A O 1
ATOM 580 N N . THR A 1 75 ? -45.25 9.336 -18.578 1 22.98 75 THR A N 1
ATOM 581 C CA . THR A 1 75 ? -44.219 9.344 -17.562 1 22.98 75 THR A CA 1
ATOM 582 C C . THR A 1 75 ? -42.844 9.555 -18.219 1 22.98 75 THR A C 1
ATOM 584 O O . THR A 1 75 ? -41.812 9.086 -17.688 1 22.98 75 THR A O 1
ATOM 587 N N . ALA A 1 76 ? -42.844 9.906 -19.594 1 25.05 76 ALA A N 1
ATOM 588 C CA . ALA A 1 76 ? -41.531 10.102 -20.188 1 25.05 76 ALA A CA 1
ATOM 589 C C . ALA A 1 76 ? -40.656 11.023 -19.312 1 25.05 76 ALA A C 1
ATOM 591 O O . ALA A 1 76 ? -39.5 10.734 -19.062 1 25.05 76 ALA A O 1
ATOM 592 N N . GLU A 1 77 ? -41.031 12.477 -19.516 1 23.22 77 GLU A N 1
ATOM 593 C CA . GLU A 1 77 ? -40.188 13.641 -19.281 1 23.22 77 GLU A CA 1
ATOM 594 C C . GLU A 1 77 ? -39.938 13.867 -17.797 1 23.22 77 GLU A C 1
ATOM 596 O O . GLU A 1 77 ? -39.5 14.938 -17.391 1 23.22 77 GLU A O 1
ATOM 601 N N . ALA A 1 78 ? -40.531 13.164 -17 1 25.19 78 ALA A N 1
ATOM 602 C CA . ALA A 1 78 ? -40.438 13.617 -15.617 1 25.19 78 ALA A CA 1
ATOM 603 C C . ALA A 1 78 ? -39 13.641 -15.156 1 25.19 78 ALA A C 1
ATOM 605 O O . ALA A 1 78 ? -38.5 12.656 -14.602 1 25.19 78 ALA A O 1
ATOM 606 N N . GLU A 1 79 ? -38.062 14.062 -16 1 25.14 79 GLU A N 1
ATOM 607 C CA . GLU A 1 79 ? -36.656 14.328 -15.602 1 25.14 79 GLU A CA 1
ATOM 608 C C . GLU A 1 79 ? -36.625 15.125 -14.305 1 25.14 79 GLU A C 1
ATOM 610 O O . GLU A 1 79 ? -35.906 14.742 -13.367 1 25.14 79 GLU A O 1
ATOM 615 N N . GLY A 1 80 ? -36.562 16.625 -14.508 1 24.67 80 GLY A N 1
ATOM 616 C CA . GLY A 1 80 ? -35.844 17.562 -13.664 1 24.67 80 GLY A CA 1
ATOM 617 C C . GLY A 1 80 ? -36.438 17.719 -12.281 1 24.67 80 GLY A C 1
ATOM 618 O O . GLY A 1 80 ? -35.75 17.609 -11.273 1 24.67 80 GLY A O 1
ATOM 619 N N . GLN A 1 81 ? -37.594 18.578 -12.219 1 25.55 81 GLN A N 1
ATOM 620 C CA . GLN A 1 81 ? -38.031 19.406 -11.102 1 25.55 81 GLN A CA 1
ATOM 621 C C . GLN A 1 81 ? -38.781 18.578 -10.062 1 25.55 81 GLN A C 1
ATOM 623 O O . GLN A 1 81 ? -39.844 18.016 -10.359 1 25.55 81 GLN A O 1
ATOM 628 N N . ILE A 1 82 ? -38.156 17.797 -9.203 1 26.97 82 ILE A N 1
ATOM 629 C CA . ILE A 1 82 ? -38.781 17.328 -7.973 1 26.97 82 ILE A CA 1
ATOM 630 C C . ILE A 1 82 ? -39.719 18.406 -7.426 1 26.97 82 ILE A C 1
ATOM 632 O O . ILE A 1 82 ? -39.281 19.453 -6.969 1 26.97 82 ILE A O 1
ATOM 636 N N . SER A 1 83 ? -40.719 18.906 -8.211 1 24.06 83 SER A N 1
ATOM 637 C CA . SER A 1 83 ? -41.719 19.891 -7.809 1 24.06 83 SER A CA 1
ATOM 638 C C . SER A 1 83 ? -42.344 19.531 -6.469 1 24.06 83 SER A C 1
ATOM 640 O O . SER A 1 83 ? -42.75 18.375 -6.246 1 24.06 83 SER A O 1
ATOM 642 N N . SER A 1 84 ? -42.125 20.391 -5.387 1 27.05 84 SER A N 1
ATOM 643 C CA . SER A 1 84 ? -42.594 20.594 -4.02 1 27.05 84 SER A CA 1
ATOM 644 C C . SER A 1 84 ? -44.125 20.562 -3.953 1 27.05 84 SER A C 1
ATOM 646 O O . SER A 1 84 ? -44.719 20.75 -2.883 1 27.05 84 SER A O 1
ATOM 648 N N . GLN A 1 85 ? -44.875 20.594 -5.141 1 26.14 85 GLN A N 1
ATOM 649 C CA . GLN A 1 85 ? -46.25 21.062 -5.043 1 26.14 85 GLN A CA 1
ATOM 650 C C . GLN A 1 85 ? -47.156 20.031 -4.383 1 26.14 85 GLN A C 1
ATOM 652 O O . GLN A 1 85 ? -48.25 20.328 -3.967 1 26.14 85 GLN A O 1
ATOM 657 N N . THR A 1 86 ? -46.906 18.828 -4.754 1 27.31 86 THR A N 1
ATOM 658 C CA . THR A 1 86 ? -48.125 18.047 -4.566 1 27.31 86 THR A CA 1
ATOM 659 C C . THR A 1 86 ? -48.5 17.953 -3.088 1 27.31 86 THR A C 1
ATOM 661 O O . THR A 1 86 ? -49.438 17.25 -2.717 1 27.31 86 THR A O 1
ATOM 664 N N . PHE A 1 87 ? -47.531 18.328 -2.225 1 25.48 87 PHE A N 1
ATOM 665 C CA . PHE A 1 87 ? -47.906 18.141 -0.83 1 25.48 87 PHE A CA 1
ATOM 666 C C . PHE A 1 87 ? -49 19.125 -0.438 1 25.48 87 PHE A C 1
ATOM 668 O O . PHE A 1 87 ? -49 19.672 0.665 1 25.48 87 PHE A O 1
ATOM 675 N N . ASP A 1 88 ? -49.594 19.891 -1.423 1 26.17 88 ASP A N 1
ATOM 676 C CA . ASP A 1 88 ? -50.469 20.953 -0.953 1 26.17 88 ASP A CA 1
ATOM 677 C C . ASP A 1 88 ? -51.625 20.391 -0.117 1 26.17 88 ASP A C 1
ATOM 679 O O . ASP A 1 88 ? -52.062 21.016 0.834 1 26.17 88 ASP A O 1
ATOM 683 N N . GLN A 1 89 ? -52.469 19.516 -0.726 1 27.02 89 GLN A N 1
ATOM 684 C CA . GLN A 1 89 ? -53.875 19.5 -0.314 1 27.02 89 GLN A CA 1
ATOM 685 C C . GLN A 1 89 ? -54.062 18.703 0.976 1 27.02 89 GLN A C 1
ATOM 687 O O . GLN A 1 89 ? -55.188 18.391 1.362 1 27.02 89 GLN A O 1
ATOM 692 N N . ILE A 1 90 ? -53.156 17.906 1.364 1 27.42 90 ILE A N 1
ATOM 693 C CA . ILE A 1 90 ? -53.688 17.156 2.494 1 27.42 90 ILE A CA 1
ATOM 694 C C . ILE A 1 90 ? -54 18.109 3.643 1 27.42 90 ILE A C 1
ATOM 696 O O . ILE A 1 90 ? -53.156 18.906 4.043 1 27.42 90 ILE A O 1
ATOM 700 N N . GLY A 1 91 ? -55.281 18.297 3.994 1 26.22 91 GLY A N 1
ATOM 701 C CA . GLY A 1 91 ? -56.094 19.203 4.789 1 26.22 91 GLY A CA 1
ATOM 702 C C . GLY A 1 91 ? -55.469 19.484 6.156 1 26.22 91 GLY A C 1
ATOM 703 O O . GLY A 1 91 ? -55.219 20.641 6.496 1 26.22 91 GLY A O 1
ATOM 704 N N . SER A 1 92 ? -56 18.609 7.188 1 29.98 92 SER A N 1
ATOM 705 C CA . SER A 1 92 ? -56.062 19.141 8.539 1 29.98 92 SER A CA 1
ATOM 706 C C . SER A 1 92 ? -54.688 19.359 9.141 1 29.98 92 SER A C 1
ATOM 708 O O . SER A 1 92 ? -53.719 18.734 8.703 1 29.98 92 SER A O 1
ATOM 710 N N . VAL A 1 93 ? -54.438 20.359 10.078 1 33.03 93 VAL A N 1
ATOM 711 C CA . VAL A 1 93 ? -53.281 20.938 10.734 1 33.03 93 VAL A CA 1
ATOM 712 C C . VAL A 1 93 ? -52.375 19.812 11.242 1 33.03 93 VAL A C 1
ATOM 714 O O . VAL A 1 93 ? -51.125 19.906 11.125 1 33.03 93 VAL A O 1
ATOM 717 N N . GLY A 1 94 ? -52.938 18.812 11.867 1 34.19 94 GLY A N 1
ATOM 718 C CA . GLY A 1 94 ? -52.125 17.781 12.516 1 34.19 94 GLY A CA 1
ATOM 719 C C . GLY A 1 94 ? -51.438 16.859 11.531 1 34.19 94 GLY A C 1
ATOM 720 O O . GLY A 1 94 ? -50.375 16.328 11.828 1 34.19 94 GLY A O 1
ATOM 721 N N . GLU A 1 95 ? -52.062 16.375 10.523 1 40.22 95 GLU A N 1
ATOM 722 C CA . GLU A 1 95 ? -51.594 15.422 9.516 1 40.22 95 GLU A CA 1
ATOM 723 C C . GLU A 1 95 ? -50.469 16 8.672 1 40.22 95 GLU A C 1
ATOM 725 O O . GLU A 1 95 ? -49.562 15.281 8.242 1 40.22 95 GLU A O 1
ATOM 730 N N . VAL A 1 96 ? -50.438 17.203 8.43 1 41.66 96 VAL A N 1
ATOM 731 C CA . VAL A 1 96 ? -49.469 17.906 7.605 1 41.66 96 VAL A CA 1
ATOM 732 C C . VAL A 1 96 ? -48.094 17.922 8.312 1 41.66 96 VAL A C 1
ATOM 734 O O . VAL A 1 96 ? -47.062 17.766 7.672 1 41.66 96 VAL A O 1
ATOM 737 N N . ALA A 1 97 ? -48.188 18.094 9.617 1 45.66 97 ALA A N 1
ATOM 738 C CA . ALA A 1 97 ? -46.938 18.188 10.375 1 45.66 97 ALA A CA 1
ATOM 739 C C . ALA A 1 97 ? -46.188 16.875 10.352 1 45.66 97 ALA A C 1
ATOM 741 O O . ALA A 1 97 ? -44.969 16.859 10.203 1 45.66 97 ALA A O 1
ATOM 742 N N . THR A 1 98 ? -46.938 15.82 10.484 1 52.44 98 THR A N 1
ATOM 743 C CA . THR A 1 98 ? -46.312 14.516 10.555 1 52.44 98 THR A CA 1
ATOM 744 C C . THR A 1 98 ? -45.719 14.117 9.195 1 52.44 98 THR A C 1
ATOM 746 O O . THR A 1 98 ? -44.656 13.516 9.117 1 52.44 98 THR A O 1
ATOM 749 N N . THR A 1 99 ? -46.406 14.523 8.148 1 57 99 THR A N 1
ATOM 750 C CA . THR A 1 99 ? -45.938 14.195 6.816 1 57 99 THR A CA 1
ATOM 751 C C . THR A 1 99 ? -44.688 15.008 6.492 1 57 99 THR A C 1
ATOM 753 O O . THR A 1 99 ? -43.75 14.492 5.871 1 57 99 THR A O 1
ATOM 756 N N . SER A 1 100 ? -44.75 16.266 6.953 1 60.72 100 SER A N 1
ATOM 757 C CA . SER A 1 100 ? -43.594 17.109 6.746 1 60.72 100 SER A CA 1
ATOM 758 C C . SER A 1 100 ? -42.406 16.625 7.551 1 60.72 100 SER A C 1
ATOM 760 O O . SER A 1 100 ? -41.25 16.641 7.062 1 60.72 100 SER A O 1
ATOM 762 N N . VAL A 1 101 ? -42.75 16.047 8.656 1 63.69 101 VAL A N 1
ATOM 763 C CA . VAL A 1 101 ? -41.688 15.531 9.516 1 63.69 101 VAL A CA 1
ATOM 764 C C . VAL A 1 101 ? -41.094 14.281 8.898 1 63.69 101 VAL A C 1
ATOM 766 O O . VAL A 1 101 ? -39.875 14.086 8.945 1 63.69 101 VAL A O 1
ATOM 769 N N . LEU A 1 102 ? -42 13.547 8.305 1 69.94 102 LEU A N 1
ATOM 770 C CA . LEU A 1 102 ? -41.5 12.312 7.691 1 69.94 102 LEU A CA 1
ATOM 771 C C . LEU A 1 102 ? -40.625 12.609 6.484 1 69.94 102 LEU A C 1
ATOM 773 O O . LEU A 1 102 ? -39.625 11.93 6.266 1 69.94 102 LEU A O 1
ATOM 777 N N . LEU A 1 103 ? -41 13.641 5.781 1 70.81 103 LEU A N 1
ATOM 778 C CA . LEU A 1 103 ? -40.219 14 4.609 1 70.81 103 LEU A CA 1
ATOM 779 C C . LEU A 1 103 ? -38.844 14.539 5.023 1 70.81 103 LEU A C 1
ATOM 781 O O . LEU A 1 103 ? -37.844 14.188 4.418 1 70.81 103 LEU A O 1
ATOM 785 N N . MET A 1 104 ? -38.969 15.328 6.008 1 72.25 104 MET A N 1
ATOM 786 C CA . MET A 1 104 ? -37.719 15.875 6.504 1 72.25 104 MET A CA 1
ATOM 787 C C . MET A 1 104 ? -36.844 14.781 7.09 1 72.25 104 MET A C 1
ATOM 789 O O . MET A 1 104 ? -35.625 14.805 6.918 1 72.25 104 MET A O 1
ATOM 793 N N . SER A 1 105 ? -37.5 13.859 7.629 1 76.38 105 SER A N 1
ATOM 794 C CA . SER A 1 105 ? -36.75 12.75 8.234 1 76.38 105 SER A CA 1
ATOM 795 C C . SER A 1 105 ? -36.125 11.852 7.176 1 76.38 105 SER A C 1
ATOM 797 O O . SER A 1 105 ? -35 11.383 7.34 1 76.38 105 SER A O 1
ATOM 799 N N . ASN A 1 106 ? -36.844 11.734 6.125 1 81.88 106 ASN A N 1
ATOM 800 C CA . ASN A 1 106 ? -36.312 10.906 5.039 1 81.88 106 ASN A CA 1
ATOM 801 C C . ASN A 1 106 ? -35.062 11.531 4.414 1 81.88 106 ASN A C 1
ATOM 803 O O . ASN A 1 106 ? -34.094 10.836 4.152 1 81.88 106 ASN A O 1
ATOM 807 N N . LYS A 1 107 ? -35.156 12.781 4.246 1 83 107 LYS A N 1
ATOM 808 C CA . LYS A 1 107 ? -34.031 13.477 3.658 1 83 107 LYS A CA 1
ATOM 809 C C . LYS A 1 107 ? -32.812 13.438 4.594 1 83 107 LYS A C 1
ATOM 811 O O . LYS A 1 107 ? -31.688 13.211 4.148 1 83 107 LYS A O 1
ATOM 816 N N . SER A 1 108 ? -33.125 13.602 5.793 1 81.56 108 SER A N 1
ATOM 817 C CA . SER A 1 108 ? -32.031 13.586 6.785 1 81.56 108 SER A CA 1
ATOM 818 C C . SER A 1 108 ? -31.391 12.203 6.871 1 81.56 108 SER A C 1
ATOM 820 O O . SER A 1 108 ? -30.172 12.094 6.969 1 81.56 108 SER A O 1
ATOM 822 N N . THR A 1 109 ? -32.219 11.211 6.793 1 87.19 109 THR A N 1
ATOM 823 C CA . THR A 1 109 ? -31.703 9.844 6.855 1 87.19 109 THR A CA 1
ATOM 824 C C . THR A 1 109 ? -30.859 9.531 5.617 1 87.19 109 THR A C 1
ATOM 826 O O . THR A 1 109 ? -29.828 8.883 5.711 1 87.19 109 THR A O 1
ATOM 829 N N . LEU A 1 110 ? -31.344 10 4.543 1 89 110 LEU A N 1
ATOM 830 C CA . LEU A 1 110 ? -30.594 9.797 3.305 1 89 110 LEU A CA 1
ATOM 831 C C . LEU A 1 110 ? -29.25 10.508 3.365 1 89 110 LEU A C 1
ATOM 833 O O . LEU A 1 110 ? -28.234 9.953 2.928 1 89 110 LEU A O 1
ATOM 837 N N . ASP A 1 111 ? -29.25 11.656 3.908 1 82.94 111 ASP A N 1
ATOM 838 C CA . ASP A 1 111 ? -28.016 12.414 4.039 1 82.94 111 ASP A CA 1
ATOM 839 C C . ASP A 1 111 ? -27.031 11.711 4.961 1 82.94 111 ASP A C 1
ATOM 841 O O . ASP A 1 111 ? -25.812 11.711 4.703 1 82.94 111 ASP A O 1
ATOM 845 N N . MET A 1 112 ? -27.562 11.109 5.953 1 84.19 112 MET A N 1
ATOM 846 C CA . MET A 1 112 ? -26.719 10.359 6.871 1 84.19 112 MET A CA 1
ATOM 847 C C . MET A 1 112 ? -26.109 9.141 6.184 1 84.19 112 MET A C 1
ATOM 849 O O . MET A 1 112 ? -24.922 8.836 6.379 1 84.19 112 MET A O 1
ATOM 853 N N . CYS A 1 113 ? -26.922 8.5 5.441 1 89.69 113 CYS A N 1
ATOM 854 C CA . CYS A 1 113 ? -26.453 7.332 4.711 1 89.69 113 CYS A CA 1
ATOM 855 C C . CYS A 1 113 ? -25.391 7.719 3.688 1 89.69 113 CYS A C 1
ATOM 857 O O . CYS A 1 113 ? -24.375 7.035 3.551 1 89.69 113 CYS A O 1
ATOM 859 N N . ALA A 1 114 ? -25.656 8.836 3.057 1 85.94 114 ALA A N 1
ATOM 860 C CA . ALA A 1 114 ? -24.719 9.328 2.061 1 85.94 114 ALA A CA 1
ATOM 861 C C . ALA A 1 114 ? -23.375 9.664 2.701 1 85.94 114 ALA A C 1
ATOM 863 O O . ALA A 1 114 ? -22.312 9.336 2.154 1 85.94 114 ALA A O 1
ATOM 864 N N . SER A 1 115 ? -23.391 10.242 3.816 1 82.56 115 SER A N 1
ATOM 865 C CA . SER A 1 115 ? -22.172 10.602 4.527 1 82.56 115 SER A CA 1
ATOM 866 C C . SER A 1 115 ? -21.406 9.359 4.973 1 82.56 115 SER A C 1
ATOM 868 O O . SER A 1 115 ? -20.172 9.32 4.895 1 82.56 115 SER A O 1
ATOM 870 N N . ALA A 1 116 ? -22.109 8.406 5.395 1 85.19 116 ALA A N 1
ATOM 871 C CA . ALA A 1 116 ? -21.484 7.164 5.844 1 85.19 116 ALA A CA 1
ATOM 872 C C . ALA A 1 116 ? -20.797 6.445 4.688 1 85.19 116 ALA A C 1
ATOM 874 O O . ALA A 1 116 ? -19.672 5.961 4.828 1 85.19 116 ALA A O 1
ATOM 875 N N . VAL A 1 117 ? -21.484 6.41 3.602 1 88 117 VAL A N 1
ATOM 876 C CA . VAL A 1 117 ? -20.938 5.73 2.428 1 88 117 VAL A CA 1
ATOM 877 C C . VAL A 1 117 ? -19.75 6.516 1.881 1 88 117 VAL A C 1
ATOM 879 O O . VAL A 1 117 ? -18.766 5.926 1.444 1 88 117 VAL A O 1
ATOM 882 N N . ALA A 1 118 ? -19.875 7.789 1.953 1 84.56 118 ALA A N 1
ATOM 883 C CA . ALA A 1 118 ? -18.781 8.641 1.5 1 84.56 118 ALA A CA 1
ATOM 884 C C . ALA A 1 118 ? -17.531 8.422 2.35 1 84.56 118 ALA A C 1
ATOM 886 O O . ALA A 1 118 ? -16.406 8.445 1.835 1 84.56 118 ALA A O 1
ATOM 887 N N . GLN A 1 119 ? -17.703 8.211 3.557 1 82.62 119 GLN A N 1
ATOM 888 C CA . GLN A 1 119 ? -16.594 7.965 4.457 1 82.62 119 GLN A CA 1
ATOM 889 C C . GLN A 1 119 ? -15.875 6.664 4.098 1 82.62 119 GLN A C 1
ATOM 891 O O . GLN A 1 119 ? -14.648 6.562 4.223 1 82.62 119 GLN A O 1
ATOM 896 N N . LEU A 1 120 ? -16.656 5.684 3.689 1 86.94 120 LEU A N 1
ATOM 897 C CA . LEU A 1 120 ? -16.062 4.422 3.266 1 86.94 120 LEU A CA 1
ATOM 898 C C . LEU A 1 120 ? -15.219 4.613 2.01 1 86.94 120 LEU A C 1
ATOM 900 O O . LEU A 1 120 ? -14.141 4.023 1.884 1 86.94 120 LEU A O 1
ATOM 904 N N . LYS A 1 121 ? -15.648 5.434 1.165 1 84.12 121 LYS A N 1
ATOM 905 C CA . LYS A 1 121 ? -14.922 5.715 -0.067 1 84.12 121 LYS A CA 1
ATOM 906 C C . LYS A 1 121 ? -13.609 6.445 0.225 1 84.12 121 LYS A C 1
ATOM 908 O O . LYS A 1 121 ? -12.57 6.129 -0.359 1 84.12 121 LYS A O 1
ATOM 913 N N . VAL A 1 122 ? -13.719 7.309 1.159 1 82.06 122 VAL A N 1
ATOM 914 C CA . VAL A 1 122 ? -12.547 8.102 1.522 1 82.06 122 VAL A CA 1
ATOM 915 C C . VAL A 1 122 ? -11.523 7.211 2.223 1 82.06 122 VAL A C 1
ATOM 917 O O . VAL A 1 122 ? -10.312 7.43 2.098 1 82.06 122 VAL A O 1
ATOM 920 N N . ALA A 1 123 ? -12.047 6.207 2.889 1 83.94 123 ALA A N 1
ATOM 921 C CA . ALA A 1 123 ? -11.164 5.301 3.615 1 83.94 123 ALA A CA 1
ATOM 922 C C . ALA A 1 123 ? -10.414 4.379 2.658 1 83.94 123 ALA A C 1
ATOM 924 O O . ALA A 1 123 ? -9.508 3.648 3.07 1 83.94 123 ALA A O 1
ATOM 925 N N . GLY A 1 124 ? -10.766 4.406 1.404 1 80.56 124 GLY A N 1
ATOM 926 C CA . GLY A 1 124 ? -9.977 3.705 0.409 1 80.56 124 GLY A CA 1
ATOM 927 C C . GLY A 1 124 ? -10.594 2.395 -0.037 1 80.56 124 GLY A C 1
ATOM 928 O O . GLY A 1 124 ? -9.914 1.546 -0.617 1 80.56 124 GLY A O 1
ATOM 929 N N . LEU A 1 125 ? -11.812 2.186 0.19 1 86.94 125 LEU A N 1
ATOM 930 C CA . LEU A 1 125 ? -12.469 0.962 -0.259 1 86.94 125 LEU A CA 1
ATOM 931 C C . LEU A 1 125 ? -12.703 0.992 -1.766 1 86.94 125 LEU A C 1
ATOM 933 O O . LEU A 1 125 ? -12.945 2.057 -2.34 1 86.94 125 LEU A O 1
ATOM 937 N N . SER A 1 126 ? -12.633 -0.135 -2.352 1 84.38 126 SER A N 1
ATOM 938 C CA . SER A 1 126 ? -12.922 -0.243 -3.779 1 84.38 126 SER A CA 1
ATOM 939 C C . SER A 1 126 ? -14.398 0.008 -4.062 1 84.38 126 SER A C 1
ATOM 941 O O . SER A 1 126 ? -15.242 -0.108 -3.168 1 84.38 126 SER A O 1
ATOM 943 N N . GLN A 1 127 ? -14.688 0.368 -5.309 1 82.06 127 GLN A N 1
ATOM 944 C CA . GLN A 1 127 ? -16.062 0.605 -5.711 1 82.06 127 GLN A CA 1
ATOM 945 C C . GLN A 1 127 ? -16.906 -0.655 -5.543 1 82.06 127 GLN A C 1
ATOM 947 O O . GLN A 1 127 ? -18.062 -0.582 -5.129 1 82.06 127 GLN A O 1
ATOM 952 N N . SER A 1 128 ? -16.281 -1.748 -5.836 1 81.06 128 SER A N 1
ATOM 953 C CA . SER A 1 128 ? -17 -3.008 -5.707 1 81.06 128 SER A CA 1
ATOM 954 C C . SER A 1 128 ? -17.312 -3.32 -4.246 1 81.06 128 SER A C 1
ATOM 956 O O . SER A 1 128 ? -18.406 -3.791 -3.928 1 81.06 128 SER A O 1
ATOM 958 N N . ALA A 1 129 ? -16.422 -3.055 -3.354 1 83.38 129 ALA A N 1
ATOM 959 C CA . ALA A 1 129 ? -16.641 -3.281 -1.928 1 83.38 129 ALA A CA 1
ATOM 960 C C . ALA A 1 129 ? -17.719 -2.348 -1.38 1 83.38 129 ALA A C 1
ATOM 962 O O . ALA A 1 129 ? -18.547 -2.764 -0.577 1 83.38 129 ALA A O 1
ATOM 963 N N . VAL A 1 130 ? -17.688 -1.102 -1.834 1 87.44 130 VAL A N 1
ATOM 964 C CA . VAL A 1 130 ? -18.703 -0.141 -1.399 1 87.44 130 VAL A CA 1
ATOM 965 C C . VAL A 1 130 ? -20.078 -0.583 -1.889 1 87.44 130 VAL A C 1
ATOM 967 O O . VAL A 1 130 ? -21.047 -0.574 -1.125 1 87.44 130 VAL A O 1
ATOM 970 N N . SER A 1 131 ? -20.141 -1 -3.129 1 84.56 131 SER A N 1
ATOM 971 C CA . SER A 1 131 ? -21.406 -1.459 -3.688 1 84.56 131 SER A CA 1
ATOM 972 C C . SER A 1 131 ? -21.922 -2.693 -2.955 1 84.56 131 SER A C 1
ATOM 974 O O . SER A 1 131 ? -23.109 -2.814 -2.695 1 84.56 131 SER A O 1
ATOM 976 N N . GLY A 1 132 ? -21 -3.633 -2.707 1 81.69 132 GLY A N 1
ATOM 977 C CA . GLY A 1 132 ? -21.391 -4.809 -1.942 1 81.69 132 GLY A CA 1
ATOM 978 C C . GLY A 1 132 ? -21.922 -4.477 -0.562 1 81.69 132 GLY A C 1
ATOM 979 O O . GLY A 1 132 ? -22.922 -5.047 -0.123 1 81.69 132 GLY A O 1
ATOM 980 N N . PHE A 1 133 ? -21.359 -3.549 0.005 1 85.31 133 PHE A N 1
ATOM 981 C CA . PHE A 1 133 ? -21.766 -3.139 1.344 1 85.31 133 PHE A CA 1
ATOM 982 C C . PHE A 1 133 ? -23.109 -2.426 1.309 1 85.31 133 PHE A C 1
ATOM 984 O O . PHE A 1 133 ? -23.984 -2.689 2.141 1 85.31 133 PHE A O 1
ATOM 991 N N . VAL A 1 134 ? -23.25 -1.488 0.406 1 88.94 134 VAL A N 1
ATOM 992 C CA . VAL A 1 134 ? -24.5 -0.748 0.284 1 88.94 134 VAL A CA 1
ATOM 993 C C . VAL A 1 134 ? -25.641 -1.717 0.012 1 88.94 134 VAL A C 1
ATOM 995 O O . VAL A 1 134 ? -26.75 -1.559 0.556 1 88.94 134 VAL A O 1
ATOM 998 N N . SER A 1 135 ? -25.344 -2.709 -0.742 1 82.88 135 SER A N 1
ATOM 999 C CA . SER A 1 135 ? -26.344 -3.727 -1.019 1 82.88 135 SER A CA 1
ATOM 1000 C C . SER A 1 135 ? -26.719 -4.496 0.246 1 82.88 135 SER A C 1
ATOM 1002 O O . SER A 1 135 ? -27.891 -4.816 0.465 1 82.88 135 SER A O 1
ATOM 1004 N N . SER A 1 136 ? -25.781 -4.805 1.05 1 84.25 136 SER A N 1
ATOM 1005 C CA . SER A 1 136 ? -26.031 -5.469 2.322 1 84.25 136 SER A CA 1
ATOM 1006 C C . SER A 1 136 ? -26.875 -4.594 3.24 1 84.25 136 SER A C 1
ATOM 1008 O O . SER A 1 136 ? -27.797 -5.082 3.902 1 84.25 136 SER A O 1
ATOM 1010 N N . MET A 1 137 ? -26.609 -3.312 3.236 1 89.44 137 MET A N 1
ATOM 1011 C CA . MET A 1 137 ? -27.359 -2.387 4.086 1 89.44 137 MET A CA 1
ATOM 1012 C C . MET A 1 137 ? -28.797 -2.24 3.604 1 89.44 137 MET A C 1
ATOM 1014 O O . MET A 1 137 ? -29.719 -2.08 4.41 1 89.44 137 MET A O 1
ATOM 1018 N N . GLU A 1 138 ? -28.906 -2.238 2.299 1 87.38 138 GLU A N 1
ATOM 1019 C CA . GLU A 1 138 ? -30.25 -2.189 1.742 1 87.38 138 GLU A CA 1
ATOM 1020 C C . GLU A 1 138 ? -31.109 -3.346 2.26 1 87.38 138 GLU A C 1
ATOM 1022 O O . GLU A 1 138 ? -32.25 -3.141 2.68 1 87.38 138 GLU A O 1
ATOM 1027 N N . GLU A 1 139 ? -30.531 -4.492 2.334 1 81.88 139 GLU A N 1
ATOM 1028 C CA . GLU A 1 139 ? -31.234 -5.68 2.816 1 81.88 139 GLU A CA 1
ATOM 1029 C C . GLU A 1 139 ? -31.5 -5.594 4.316 1 81.88 139 GLU A C 1
ATOM 1031 O O . GLU A 1 139 ? -32.562 -6.023 4.793 1 81.88 139 GLU A O 1
ATOM 1036 N N . ILE A 1 140 ? -30.578 -5.102 5.008 1 87.75 140 ILE A N 1
ATOM 1037 C CA . ILE A 1 140 ? -30.719 -4.977 6.457 1 87.75 140 ILE A CA 1
ATOM 1038 C C . ILE A 1 140 ? -31.844 -4.004 6.785 1 87.75 140 ILE A C 1
ATOM 1040 O O . ILE A 1 140 ? -32.656 -4.262 7.684 1 87.75 140 ILE A O 1
ATOM 1044 N N . VAL A 1 141 ? -31.922 -2.912 6.047 1 89.81 141 VAL A N 1
ATOM 1045 C CA . VAL A 1 141 ? -32.969 -1.919 6.289 1 89.81 141 VAL A CA 1
ATOM 1046 C C . VAL A 1 141 ? -34.312 -2.518 5.977 1 89.81 141 VAL A C 1
ATOM 1048 O O . VAL A 1 141 ? -35.312 -2.264 6.688 1 89.81 141 VAL A O 1
ATOM 1051 N N . PHE A 1 142 ? -34.375 -3.328 4.973 1 83.38 142 PHE A N 1
ATOM 1052 C CA . PHE A 1 142 ? -35.625 -4.016 4.656 1 83.38 142 PHE A CA 1
ATOM 1053 C C . PHE A 1 142 ? -36.062 -4.914 5.809 1 83.38 142 PHE A C 1
ATOM 1055 O O . PHE A 1 142 ? -37.25 -4.965 6.152 1 83.38 142 PHE A O 1
ATOM 1062 N N . GLU A 1 143 ? -35.125 -5.559 6.375 1 85.06 143 GLU A N 1
ATOM 1063 C CA . GLU A 1 143 ? -35.438 -6.441 7.5 1 85.06 143 GLU A CA 1
ATOM 1064 C C . GLU A 1 143 ? -35.844 -5.641 8.727 1 85.06 143 GLU A C 1
ATOM 1066 O O . GLU A 1 143 ? -36.719 -6.074 9.492 1 85.06 143 GLU A O 1
ATOM 1071 N N . ILE A 1 144 ? -35.219 -4.566 8.898 1 88.88 144 ILE A N 1
ATOM 1072 C CA . ILE A 1 144 ? -35.594 -3.711 10.023 1 88.88 144 ILE A CA 1
ATOM 1073 C C . ILE A 1 144 ? -37 -3.189 9.852 1 88.88 144 ILE A C 1
ATOM 1075 O O . ILE A 1 144 ? -37.781 -3.127 10.82 1 88.88 144 ILE A O 1
ATOM 1079 N N . HIS A 1 145 ? -37.375 -2.807 8.656 1 89 145 HIS A N 1
ATOM 1080 C CA . HIS A 1 145 ? -38.75 -2.406 8.359 1 89 145 HIS A CA 1
ATOM 1081 C C . HIS A 1 145 ? -39.719 -3.527 8.68 1 89 145 HIS A C 1
ATOM 1083 O O . HIS A 1 145 ? -40.781 -3.289 9.289 1 89 145 HIS A O 1
ATOM 1089 N N . SER A 1 146 ? -39.312 -4.711 8.266 1 84.31 146 SER A N 1
ATOM 1090 C CA . SER A 1 146 ? -40.156 -5.867 8.477 1 84.31 146 SER A CA 1
ATOM 1091 C C . SER A 1 146 ? -40.312 -6.168 9.969 1 84.31 146 SER A C 1
ATOM 1093 O O . SER A 1 146 ? -41.406 -6.535 10.414 1 84.31 146 SER A O 1
ATOM 1095 N N . GLN A 1 147 ? -39.312 -6.02 10.672 1 87.56 147 GLN A N 1
ATOM 1096 C CA . GLN A 1 147 ? -39.375 -6.238 12.117 1 87.56 147 GLN A CA 1
ATOM 1097 C C . GLN A 1 147 ? -40.281 -5.203 12.797 1 87.56 147 GLN A C 1
ATOM 1099 O O . GLN A 1 147 ? -41.031 -5.535 13.719 1 87.56 147 GLN A O 1
ATOM 1104 N N . ALA A 1 148 ? -40.094 -3.982 12.336 1 88.56 148 ALA A N 1
ATOM 1105 C CA . ALA A 1 148 ? -40.938 -2.922 12.883 1 88.56 148 ALA A CA 1
ATOM 1106 C C . ALA A 1 148 ? -42.406 -3.174 12.578 1 88.56 148 ALA A C 1
ATOM 1108 O O . ALA A 1 148 ? -43.281 -2.914 13.414 1 88.56 148 ALA A O 1
ATOM 1109 N N . LYS A 1 149 ? -42.656 -3.6 11.414 1 88.25 149 LYS A N 1
ATOM 1110 C CA . LYS A 1 149 ? -44 -3.959 11.008 1 88.25 149 LYS A CA 1
ATOM 1111 C C . LYS A 1 149 ? -44.594 -5.043 11.922 1 88.25 149 LYS A C 1
ATOM 1113 O O . LYS A 1 149 ? -45.688 -4.906 12.438 1 88.25 149 LYS A O 1
ATOM 1118 N N . ASP A 1 150 ? -43.781 -6.082 12.102 1 85.94 150 ASP A N 1
ATOM 1119 C CA . ASP A 1 150 ? -44.219 -7.195 12.938 1 85.94 150 ASP A CA 1
ATOM 1120 C C . ASP A 1 150 ? -44.469 -6.738 14.375 1 85.94 150 ASP A C 1
ATOM 1122 O O . ASP A 1 150 ? -45.438 -7.16 15 1 85.94 150 ASP A O 1
ATOM 1126 N N . ALA A 1 151 ? -43.625 -5.918 14.852 1 87.31 151 ALA A N 1
ATOM 1127 C CA . ALA A 1 151 ? -43.75 -5.406 16.219 1 87.31 151 ALA A CA 1
ATOM 1128 C C . ALA A 1 151 ? -45.031 -4.57 16.359 1 87.31 151 ALA A C 1
ATOM 1130 O O . ALA A 1 151 ? -45.719 -4.648 17.375 1 87.31 151 ALA A O 1
ATOM 1131 N N . ALA A 1 152 ? -45.344 -3.783 15.367 1 88.38 152 ALA A N 1
ATOM 1132 C CA . ALA A 1 152 ? -46.531 -2.938 15.398 1 88.38 152 ALA A CA 1
ATOM 1133 C C . ALA A 1 152 ? -47.781 -3.777 15.297 1 88.38 152 ALA A C 1
ATOM 1135 O O . ALA A 1 152 ? -48.781 -3.502 15.977 1 88.38 152 ALA A O 1
ATOM 1136 N N . LEU A 1 153 ? -47.75 -4.773 14.5 1 87.69 153 LEU A N 1
ATOM 1137 C CA . LEU A 1 153 ? -48.906 -5.617 14.281 1 87.69 153 LEU A CA 1
ATOM 1138 C C . LEU A 1 153 ? -49.25 -6.434 15.523 1 87.69 153 LEU A C 1
ATOM 1140 O O . LEU A 1 153 ? -50.406 -6.723 15.797 1 87.69 153 LEU A O 1
ATOM 1144 N N . LEU A 1 154 ? -48.25 -6.703 16.266 1 86.25 154 LEU A N 1
ATOM 1145 C CA . LEU A 1 154 ? -48.406 -7.496 17.484 1 86.25 154 LEU A CA 1
ATOM 1146 C C . LEU A 1 154 ? -49.125 -6.688 18.562 1 86.25 154 LEU A C 1
ATOM 1148 O O . LEU A 1 154 ? -49.75 -7.262 19.469 1 86.25 154 LEU A O 1
ATOM 1152 N N . CYS A 1 155 ? -49.094 -5.406 18.422 1 87 155 CYS A N 1
ATOM 1153 C CA . CYS A 1 155 ? -49.688 -4.543 19.438 1 87 155 CYS A CA 1
ATOM 1154 C C . CYS A 1 155 ? -51.188 -4.348 19.156 1 87 155 CYS A C 1
ATOM 1156 O O . CYS A 1 155 ? -51.906 -3.826 20 1 87 155 CYS A O 1
ATOM 1158 N N . LEU A 1 156 ? -51.75 -4.879 17.984 1 87.88 156 LEU A N 1
ATOM 1159 C CA . LEU A 1 156 ? -53.156 -4.684 17.594 1 87.88 156 LEU A CA 1
ATOM 1160 C C . LEU A 1 156 ? -53.969 -5.941 17.859 1 87.88 156 LEU A C 1
ATOM 1162 O O . LEU A 1 156 ? -53.469 -7.055 17.781 1 87.88 156 LEU A O 1
ATOM 1166 N N . PRO A 1 157 ? -55.25 -5.668 18.25 1 83 157 PRO A N 1
ATOM 1167 C CA . PRO A 1 157 ? -56.125 -6.844 18.422 1 83 157 PRO A CA 1
ATOM 1168 C C . PRO A 1 157 ? -56.312 -7.629 17.125 1 83 157 PRO A C 1
ATOM 1170 O O . PRO A 1 157 ? -56.312 -7.043 16.047 1 83 157 PRO A O 1
ATOM 1173 N N . PRO A 1 158 ? -56.344 -8.945 17.203 1 81.62 158 PRO A N 1
ATOM 1174 C CA . PRO A 1 158 ? -56.406 -9.812 16.031 1 81.62 158 PRO A CA 1
ATOM 1175 C C . PRO A 1 158 ? -57.625 -9.492 15.141 1 81.62 158 PRO A C 1
ATOM 1177 O O . PRO A 1 158 ? -57.594 -9.719 13.93 1 81.62 158 PRO A O 1
ATOM 1180 N N . HIS A 1 159 ? -58.719 -8.859 15.672 1 83.56 159 HIS A N 1
ATOM 1181 C CA . HIS A 1 159 ? -59.938 -8.648 14.914 1 83.56 159 HIS A CA 1
ATOM 1182 C C . HIS A 1 159 ? -59.875 -7.34 14.133 1 83.56 159 HIS A C 1
ATOM 1184 O O . HIS A 1 159 ? -60.688 -7.109 13.234 1 83.56 159 HIS A O 1
ATOM 1190 N N . ASP A 1 160 ? -58.938 -6.453 14.438 1 85.88 160 ASP A N 1
ATOM 1191 C CA . ASP A 1 160 ? -58.844 -5.164 13.758 1 85.88 160 ASP A CA 1
ATOM 1192 C C . ASP A 1 160 ? -58.062 -5.293 12.453 1 85.88 160 ASP A C 1
ATOM 1194 O O . ASP A 1 160 ? -56.938 -4.762 12.336 1 85.88 160 ASP A O 1
ATOM 1198 N N . ILE A 1 161 ? -58.531 -5.875 11.445 1 86.56 161 ILE A N 1
ATOM 1199 C CA . ILE A 1 161 ? -57.875 -6.219 10.188 1 86.56 161 ILE A CA 1
ATOM 1200 C C . ILE A 1 161 ? -57.656 -4.953 9.359 1 86.56 161 ILE A C 1
ATOM 1202 O O . ILE A 1 161 ? -56.656 -4.836 8.656 1 86.56 161 ILE A O 1
ATOM 1206 N N . ALA A 1 162 ? -58.531 -3.992 9.469 1 86.38 162 ALA A N 1
ATOM 1207 C CA . ALA A 1 162 ? -58.438 -2.771 8.672 1 86.38 162 ALA A CA 1
ATOM 1208 C C . ALA A 1 162 ? -57.219 -1.951 9.07 1 86.38 162 ALA A C 1
ATOM 1210 O O . ALA A 1 162 ? -56.438 -1.502 8.211 1 86.38 162 ALA A O 1
ATOM 1211 N N . THR A 1 163 ? -57.062 -1.758 10.391 1 88.56 163 THR A N 1
ATOM 1212 C CA . THR A 1 163 ? -55.938 -0.995 10.875 1 88.56 163 THR A CA 1
ATOM 1213 C C . THR A 1 163 ? -54.625 -1.746 10.609 1 88.56 163 THR A C 1
ATOM 1215 O O . THR A 1 163 ? -53.594 -1.133 10.305 1 88.56 163 THR A O 1
ATOM 1218 N N . LYS A 1 164 ? -54.625 -3.01 10.695 1 89.88 164 LYS A N 1
ATOM 1219 C CA . LYS A 1 164 ? -53.438 -3.828 10.422 1 89.88 164 LYS A CA 1
ATOM 1220 C C . LYS A 1 164 ? -53 -3.676 8.977 1 89.88 164 LYS A C 1
ATOM 1222 O O . LYS A 1 164 ? -51.812 -3.535 8.703 1 89.88 164 LYS A O 1
ATOM 1227 N N . ARG A 1 165 ? -53.906 -3.65 8.094 1 87.75 165 ARG A N 1
ATOM 1228 C CA . ARG A 1 165 ? -53.594 -3.512 6.676 1 87.75 165 ARG A CA 1
ATOM 1229 C C . ARG A 1 165 ? -53.031 -2.123 6.375 1 87.75 165 ARG A C 1
ATOM 1231 O O . ARG A 1 165 ? -52.125 -1.975 5.535 1 87.75 165 ARG A O 1
ATOM 1238 N N . LYS A 1 166 ? -53.5 -1.162 7.031 1 89.06 166 LYS A N 1
ATOM 1239 C CA . LYS A 1 166 ? -53.031 0.203 6.844 1 89.06 166 LYS A CA 1
ATOM 1240 C C . LYS A 1 166 ? -51.562 0.341 7.301 1 89.06 166 LYS A C 1
ATOM 1242 O O . LYS A 1 166 ? -50.75 0.984 6.633 1 89.06 166 LYS A O 1
ATOM 1247 N N . ILE A 1 167 ? -51.312 -0.258 8.422 1 90.06 167 ILE A N 1
ATOM 1248 C CA . ILE A 1 167 ? -49.969 -0.207 8.953 1 90.06 167 ILE A CA 1
ATOM 1249 C C . ILE A 1 167 ? -49 -0.978 8.039 1 90.06 167 ILE A C 1
ATOM 1251 O O . ILE A 1 167 ? -47.906 -0.512 7.738 1 90.06 167 ILE A O 1
ATOM 1255 N N . GLU A 1 168 ? -49.469 -2.109 7.633 1 88.12 168 GLU A N 1
ATOM 1256 C CA . GLU A 1 168 ? -48.688 -2.922 6.727 1 88.12 168 GLU A CA 1
ATOM 1257 C C . GLU A 1 168 ? -48.344 -2.162 5.441 1 88.12 168 GLU A C 1
ATOM 1259 O O . GLU A 1 168 ? -47.188 -2.141 5 1 88.12 168 GLU A O 1
ATOM 1264 N N . ASN A 1 169 ? -49.281 -1.513 4.938 1 85.94 169 ASN A N 1
ATOM 1265 C CA . ASN A 1 169 ? -49.094 -0.762 3.699 1 85.94 169 ASN A CA 1
ATOM 1266 C C . ASN A 1 169 ? -48.188 0.453 3.91 1 85.94 169 ASN A C 1
ATOM 1268 O O . ASN A 1 169 ? -47.406 0.794 3.041 1 85.94 169 ASN A O 1
ATOM 1272 N N . SER A 1 170 ? -48.344 1.077 4.984 1 87.75 170 SER A N 1
ATOM 1273 C CA . SER A 1 170 ? -47.531 2.268 5.273 1 87.75 170 SER A CA 1
ATOM 1274 C C . SER A 1 170 ? -46.062 1.926 5.434 1 87.75 170 SER A C 1
ATOM 1276 O O . SER A 1 170 ? -45.188 2.617 4.895 1 87.75 170 SER A O 1
ATOM 1278 N N . ILE A 1 171 ? -45.75 0.869 6.105 1 87 171 ILE A N 1
ATOM 1279 C CA . ILE A 1 171 ? -44.375 0.503 6.391 1 87 171 ILE A CA 1
ATOM 1280 C C . ILE A 1 171 ? -43.75 -0.094 5.141 1 87 171 ILE A C 1
ATOM 1282 O O . ILE A 1 171 ? -42.562 0.125 4.883 1 87 171 ILE A O 1
ATOM 1286 N N . GLU A 1 172 ? -44.531 -0.776 4.406 1 81.12 172 GLU A N 1
ATOM 1287 C CA . GLU A 1 172 ? -44.031 -1.363 3.172 1 81.12 172 GLU A CA 1
ATOM 1288 C C . GLU A 1 172 ? -43.625 -0.284 2.168 1 81.12 172 GLU A C 1
ATOM 1290 O O . GLU A 1 172 ? -42.75 -0.504 1.322 1 81.12 172 GLU A O 1
ATOM 1295 N N . HIS A 1 173 ? -44.188 0.869 2.312 1 80.25 173 HIS A N 1
ATOM 1296 C CA . HIS A 1 173 ? -43.906 1.938 1.36 1 80.25 173 HIS A CA 1
ATOM 1297 C C . HIS A 1 173 ? -42.844 2.904 1.902 1 80.25 173 HIS A C 1
ATOM 1299 O O . HIS A 1 173 ? -42.562 3.93 1.279 1 80.25 173 HIS A O 1
ATOM 1305 N N . MET A 1 174 ? -42.344 2.557 3.041 1 86.62 174 MET A N 1
ATOM 1306 C CA . MET A 1 174 ? -41.25 3.383 3.57 1 86.62 174 MET A CA 1
ATOM 1307 C C . MET A 1 174 ? -40.031 3.328 2.658 1 86.62 174 MET A C 1
ATOM 1309 O O . MET A 1 174 ? -39.688 2.268 2.127 1 86.62 174 MET A O 1
ATOM 1313 N N . GLU A 1 175 ? -39.438 4.441 2.49 1 85.38 175 GLU A N 1
ATOM 1314 C CA . GLU A 1 175 ? -38.281 4.547 1.609 1 85.38 175 GLU A CA 1
ATOM 1315 C C . GLU A 1 175 ? -37.031 3.924 2.248 1 85.38 175 GLU A C 1
ATOM 1317 O O . GLU A 1 175 ? -36.812 4.059 3.455 1 85.38 175 GLU A O 1
ATOM 1322 N N . ASN A 1 176 ? -36.344 3.143 1.518 1 89.44 176 ASN A N 1
ATOM 1323 C CA . ASN A 1 176 ? -35.031 2.656 1.883 1 89.44 176 ASN A CA 1
ATOM 1324 C C . ASN A 1 176 ? -33.938 3.586 1.374 1 89.44 176 ASN A C 1
ATOM 1326 O O . ASN A 1 176 ? -33.688 3.65 0.171 1 89.44 176 ASN A O 1
ATOM 1330 N N . PRO A 1 177 ? -33.344 4.305 2.271 1 90.75 177 PRO A N 1
ATOM 1331 C CA . PRO A 1 177 ? -32.375 5.301 1.846 1 90.75 177 PRO A CA 1
ATOM 1332 C C . PRO A 1 177 ? -31.219 4.691 1.044 1 90.75 177 PRO A C 1
ATOM 1334 O O . PRO A 1 177 ? -30.625 5.359 0.188 1 90.75 177 PRO A O 1
ATOM 1337 N N . PHE A 1 178 ? -30.875 3.42 1.246 1 92.06 178 PHE A N 1
ATOM 1338 C CA . PHE A 1 178 ? -29.719 2.803 0.595 1 92.06 178 PHE A CA 1
ATOM 1339 C C . PHE A 1 178 ? -30.047 2.43 -0.846 1 92.06 178 PHE A C 1
ATOM 1341 O O . PHE A 1 178 ? -29.156 2.148 -1.641 1 92.06 178 PHE A O 1
ATOM 1348 N N . THR A 1 179 ? -31.312 2.451 -1.188 1 88.44 179 THR A N 1
ATOM 1349 C CA . THR A 1 179 ? -31.703 2.227 -2.574 1 88.44 179 THR A CA 1
ATOM 1350 C C . THR A 1 179 ? -31.203 3.363 -3.467 1 88.44 179 THR A C 1
ATOM 1352 O O . THR A 1 179 ? -30.891 3.146 -4.637 1 88.44 179 THR A O 1
ATOM 1355 N N . PHE A 1 180 ? -31.078 4.516 -2.852 1 90.06 180 PHE A N 1
ATOM 1356 C CA . PHE A 1 180 ? -30.641 5.684 -3.596 1 90.06 180 PHE A CA 1
ATOM 1357 C C . PHE A 1 180 ? -29.109 5.707 -3.707 1 90.06 180 PHE A C 1
ATOM 1359 O O . PHE A 1 180 ? -28.547 6.559 -4.395 1 90.06 180 PHE A O 1
ATOM 1366 N N . LEU A 1 181 ? -28.469 4.727 -3.104 1 91.69 181 LEU A N 1
ATOM 1367 C CA . LEU A 1 181 ? -27 4.719 -3.059 1 91.69 181 LEU A CA 1
ATOM 1368 C C . LEU A 1 181 ? -26.453 3.412 -3.617 1 91.69 181 LEU A C 1
ATOM 1370 O O . LEU A 1 181 ? -25.25 3.168 -3.551 1 91.69 181 LEU A O 1
ATOM 1374 N N . ASN A 1 182 ? -27.188 2.514 -4.156 1 86.88 182 ASN A N 1
ATOM 1375 C CA . ASN A 1 182 ? -26.797 1.136 -4.426 1 86.88 182 ASN A CA 1
ATOM 1376 C C . ASN A 1 182 ? -26 1.024 -5.723 1 86.88 182 ASN A C 1
ATOM 1378 O O . ASN A 1 182 ? -25.469 -0.041 -6.043 1 86.88 182 ASN A O 1
ATOM 1382 N N . SER A 1 183 ? -25.922 2.127 -6.508 1 85.69 183 SER A N 1
ATOM 1383 C CA . SER A 1 183 ? -25.062 2.145 -7.688 1 85.69 183 SER A CA 1
ATOM 1384 C C . SER A 1 183 ? -24.078 3.309 -7.637 1 85.69 183 SER A C 1
ATOM 1386 O O . SER A 1 183 ? -24.297 4.285 -6.918 1 85.69 183 SER A O 1
ATOM 1388 N N . GLU A 1 184 ? -23.047 3.188 -8.398 1 85.56 184 GLU A N 1
ATOM 1389 C CA . GLU A 1 184 ? -22.031 4.238 -8.445 1 85.56 184 GLU A CA 1
ATOM 1390 C C . GLU A 1 184 ? -22.609 5.523 -9.039 1 85.56 184 GLU A C 1
ATOM 1392 O O . GLU A 1 184 ? -22.281 6.621 -8.57 1 85.56 184 GLU A O 1
ATOM 1397 N N . ALA A 1 185 ? -23.422 5.34 -10.047 1 84.38 185 ALA A N 1
ATOM 1398 C CA . ALA A 1 185 ? -24.031 6.496 -10.703 1 84.38 185 ALA A CA 1
ATOM 1399 C C . ALA A 1 185 ? -24.953 7.25 -9.742 1 84.38 185 ALA A C 1
ATOM 1401 O O . ALA A 1 185 ? -24.938 8.484 -9.711 1 84.38 185 ALA A O 1
ATOM 1402 N N . LYS A 1 186 ? -25.703 6.555 -8.992 1 88.75 186 LYS A N 1
ATOM 1403 C CA . LYS A 1 186 ? -26.609 7.168 -8.016 1 88.75 186 LYS A CA 1
ATOM 1404 C C . LYS A 1 186 ? -25.828 7.898 -6.93 1 88.75 186 LYS A C 1
ATOM 1406 O O . LYS A 1 186 ? -26.203 9 -6.52 1 88.75 186 LYS A O 1
ATOM 1411 N N . ARG A 1 187 ? -24.766 7.324 -6.492 1 87.75 187 ARG A N 1
ATOM 1412 C CA . ARG A 1 187 ? -23.922 7.941 -5.469 1 87.75 187 ARG A CA 1
ATOM 1413 C C . ARG A 1 187 ? -23.297 9.227 -5.98 1 87.75 187 ARG A C 1
ATOM 1415 O O . ARG A 1 187 ? -23.297 10.242 -5.285 1 87.75 187 ARG A O 1
ATOM 1422 N N . LYS A 1 188 ? -22.797 9.133 -7.18 1 84.31 188 LYS A N 1
ATOM 1423 C CA . LYS A 1 188 ? -22.172 10.312 -7.773 1 84.31 188 LYS A CA 1
ATOM 1424 C C . LYS A 1 188 ? -23.172 11.461 -7.887 1 84.31 188 LYS A C 1
ATOM 1426 O O . LYS A 1 188 ? -22.859 12.609 -7.574 1 84.31 188 LYS A O 1
ATOM 1431 N N . ARG A 1 189 ? -24.328 11.109 -8.336 1 85.81 189 ARG A N 1
ATOM 1432 C CA . ARG A 1 189 ? -25.375 12.117 -8.477 1 85.81 189 ARG A CA 1
ATOM 1433 C C . ARG A 1 189 ? -25.734 12.727 -7.121 1 85.81 189 ARG A C 1
ATOM 1435 O O . ARG A 1 189 ? -25.828 13.945 -6.988 1 85.81 189 ARG A O 1
ATOM 1442 N N . LEU A 1 190 ? -25.906 11.875 -6.199 1 86.38 190 LEU A N 1
ATOM 1443 C CA . LEU A 1 190 ? -26.297 12.328 -4.867 1 86.38 190 LEU A CA 1
ATOM 1444 C C . LEU A 1 190 ? -25.188 13.188 -4.25 1 86.38 190 LEU A C 1
ATOM 1446 O O . LEU A 1 190 ? -25.469 14.188 -3.594 1 86.38 190 LEU A O 1
ATOM 1450 N N . PHE A 1 191 ? -23.969 12.836 -4.414 1 82.19 191 PHE A N 1
ATOM 1451 C CA . PHE A 1 191 ? -22.844 13.578 -3.857 1 82.19 191 PHE A CA 1
ATOM 1452 C C . PHE A 1 191 ? -22.719 14.945 -4.52 1 82.19 191 PHE A C 1
ATOM 1454 O O . PHE A 1 191 ? -22.438 15.938 -3.854 1 82.19 191 PHE A O 1
ATOM 1461 N N . THR A 1 192 ? -22.906 14.938 -5.801 1 81.5 192 THR A N 1
ATOM 1462 C CA . THR A 1 192 ? -22.844 16.203 -6.535 1 81.5 192 THR A CA 1
ATOM 1463 C C . THR A 1 192 ? -23.953 17.141 -6.094 1 81.5 192 THR A C 1
ATOM 1465 O O . THR A 1 192 ? -23.75 18.344 -5.961 1 81.5 192 THR A O 1
ATOM 1468 N N . GLU A 1 193 ? -25.031 16.547 -5.902 1 80.75 193 GLU A N 1
ATOM 1469 C CA . GLU A 1 193 ? -26.172 17.359 -5.477 1 80.75 193 GLU A CA 1
ATOM 1470 C C . GLU A 1 193 ? -26 17.859 -4.051 1 80.75 193 GLU A C 1
ATOM 1472 O O . GLU A 1 193 ? -26.312 19.016 -3.752 1 80.75 193 GLU A O 1
ATOM 1477 N N . LYS A 1 194 ? -25.531 17.062 -3.273 1 77.81 194 LYS A N 1
ATOM 1478 C CA . LYS A 1 194 ? -25.406 17.406 -1.858 1 77.81 194 LYS A CA 1
ATOM 1479 C C . LYS A 1 194 ? -24.281 18.406 -1.628 1 77.81 194 LYS A C 1
ATOM 1481 O O . LYS A 1 194 ? -24.438 19.359 -0.873 1 77.81 194 LYS A O 1
ATOM 1486 N N . TRP A 1 195 ? -23.094 18.219 -2.244 1 75.06 195 TRP A N 1
ATOM 1487 C CA . TRP A 1 195 ? -21.906 19 -1.87 1 75.06 195 TRP A CA 1
ATOM 1488 C C . TRP A 1 195 ? -21.438 19.875 -3.023 1 75.06 195 TRP A C 1
ATOM 1490 O O . TRP A 1 195 ? -20.578 20.734 -2.846 1 75.06 195 TRP A O 1
ATOM 1500 N N . GLY A 1 196 ? -22.047 19.922 -4.129 1 76.5 196 GLY A N 1
ATOM 1501 C CA . GLY A 1 196 ? -21.578 20.719 -5.246 1 76.5 196 GLY A CA 1
ATOM 1502 C C . GLY A 1 196 ? -20.125 20.453 -5.605 1 76.5 196 GLY A C 1
ATOM 1503 O O . GLY A 1 196 ? -19.312 21.375 -5.617 1 76.5 196 GLY A O 1
ATOM 1504 N N . THR A 1 197 ? -19.688 19.391 -6.008 1 81.62 197 THR A N 1
ATOM 1505 C CA . THR A 1 197 ? -18.328 19 -6.324 1 81.62 197 THR A CA 1
ATOM 1506 C C . THR A 1 197 ? -17.875 19.609 -7.652 1 81.62 197 THR A C 1
ATOM 1508 O O . THR A 1 197 ? -18.672 19.703 -8.594 1 81.62 197 THR A O 1
ATOM 1511 N N . VAL A 1 198 ? -16.656 20.234 -7.648 1 89.25 198 VAL A N 1
ATOM 1512 C CA . VAL A 1 198 ? -16.094 20.719 -8.898 1 89.25 198 VAL A CA 1
ATOM 1513 C C . VAL A 1 198 ? -15.633 19.531 -9.758 1 89.25 198 VAL A C 1
ATOM 1515 O O . VAL A 1 198 ? -14.734 18.781 -9.359 1 89.25 198 VAL A O 1
ATOM 1518 N N . GLU A 1 199 ? -16.203 19.344 -10.883 1 89.5 199 GLU A N 1
ATOM 1519 C CA . GLU A 1 199 ? -15.898 18.203 -11.742 1 89.5 199 GLU A CA 1
ATOM 1520 C C . GLU A 1 199 ? -14.617 18.453 -12.539 1 89.5 199 GLU A C 1
ATOM 1522 O O . GLU A 1 199 ? -14.414 19.531 -13.086 1 89.5 199 GLU A O 1
ATOM 1527 N N . PRO A 1 200 ? -13.766 17.484 -12.539 1 94.38 200 PRO A N 1
ATOM 1528 C CA . PRO A 1 200 ? -12.57 17.609 -13.383 1 94.38 200 PRO A CA 1
ATOM 1529 C C . PRO A 1 200 ? -12.906 17.609 -14.875 1 94.38 200 PRO A C 1
ATOM 1531 O O . PRO A 1 200 ? -13.852 16.953 -15.297 1 94.38 200 PRO A O 1
ATOM 1534 N N . THR A 1 201 ? -12.203 18.391 -15.617 1 95.69 201 THR A N 1
ATOM 1535 C CA . THR A 1 201 ? -12.312 18.422 -17.078 1 95.69 201 THR A CA 1
ATOM 1536 C C . THR A 1 201 ? -11.133 17.719 -17.734 1 95.69 201 THR A C 1
ATOM 1538 O O . THR A 1 201 ? -9.977 17.969 -17.375 1 95.69 201 THR A O 1
ATOM 1541 N N . GLU A 1 202 ? -11.43 16.812 -18.641 1 95.62 202 GLU A N 1
ATOM 1542 C CA . GLU A 1 202 ? -10.359 16.125 -19.359 1 95.62 202 GLU A CA 1
ATOM 1543 C C . GLU A 1 202 ? -9.891 16.953 -20.562 1 95.62 202 GLU A C 1
ATOM 1545 O O . GLU A 1 202 ? -10.703 17.391 -21.375 1 95.62 202 GLU A O 1
ATOM 1550 N N . ILE A 1 203 ? -8.656 17.25 -20.609 1 96.44 203 ILE A N 1
ATOM 1551 C CA . ILE A 1 203 ? -8.062 18 -21.719 1 96.44 203 ILE A CA 1
ATOM 1552 C C . ILE A 1 203 ? -7.195 17.062 -22.562 1 96.44 203 ILE A C 1
ATOM 1554 O O . ILE A 1 203 ? -6.324 16.375 -22.031 1 96.44 203 ILE A O 1
ATOM 1558 N N . VAL A 1 204 ? -7.434 17.094 -23.828 1 96 204 VAL A N 1
ATOM 1559 C CA . VAL A 1 204 ? -6.707 16.219 -24.75 1 96 204 VAL A CA 1
ATOM 1560 C C . VAL A 1 204 ? -5.332 16.812 -25.047 1 96 204 VAL A C 1
ATOM 1562 O O . VAL A 1 204 ? -5.219 17.984 -25.406 1 96 204 VAL A O 1
ATOM 1565 N N . LEU A 1 205 ? -4.309 16.078 -24.891 1 95.19 205 LEU A N 1
ATOM 1566 C CA . LEU A 1 205 ? -2.943 16.5 -25.188 1 95.19 205 LEU A CA 1
ATOM 1567 C C . LEU A 1 205 ? -2.514 16.016 -26.562 1 95.19 205 LEU A C 1
ATOM 1569 O O . LEU A 1 205 ? -1.858 16.734 -27.312 1 95.19 205 LEU A O 1
ATOM 1573 N N . GLY A 1 206 ? -2.836 14.773 -26.812 1 93.56 206 GLY A N 1
ATOM 1574 C CA . GLY A 1 206 ? -2.459 14.125 -28.062 1 93.56 206 GLY A CA 1
ATOM 1575 C C . GLY A 1 206 ? -2.889 12.672 -28.141 1 93.56 206 GLY A C 1
ATOM 1576 O O . GLY A 1 206 ? -3.803 12.258 -27.422 1 93.56 206 GLY A O 1
ATOM 1577 N N . THR A 1 207 ? -2.412 11.992 -29.188 1 91.19 207 THR A N 1
ATOM 1578 C CA . THR A 1 207 ? -2.799 10.594 -29.391 1 91.19 207 THR A CA 1
ATOM 1579 C C . THR A 1 207 ? -1.57 9.688 -29.406 1 91.19 207 THR A C 1
ATOM 1581 O O . THR A 1 207 ? -0.448 10.156 -29.609 1 91.19 207 THR A O 1
ATOM 1584 N N . ARG A 1 208 ? -1.762 8.5 -28.953 1 83.19 208 ARG A N 1
ATOM 1585 C CA . ARG A 1 208 ? -0.736 7.465 -29.031 1 83.19 208 ARG A CA 1
ATOM 1586 C C . ARG A 1 208 ? -1.34 6.129 -29.438 1 83.19 208 ARG A C 1
ATOM 1588 O O . ARG A 1 208 ? -2.559 5.953 -29.406 1 83.19 208 ARG A O 1
ATOM 1595 N N . PHE A 1 209 ? -0.397 5.238 -29.781 1 80.88 209 PHE A N 1
ATOM 1596 C CA . PHE A 1 209 ? -0.856 3.887 -30.094 1 80.88 209 PHE A CA 1
ATOM 1597 C C . PHE A 1 209 ? -0.787 3.004 -28.844 1 80.88 209 PHE A C 1
ATOM 1599 O O . PHE A 1 209 ? 0.155 3.105 -28.062 1 80.88 209 PHE A O 1
ATOM 1606 N N . ASP A 1 210 ? -1.879 2.303 -28.578 1 78.06 210 ASP A N 1
ATOM 1607 C CA . ASP A 1 210 ? -1.907 1.342 -27.469 1 78.06 210 ASP A CA 1
ATOM 1608 C C . ASP A 1 210 ? -2.695 0.092 -27.859 1 78.06 210 ASP A C 1
ATOM 1610 O O . ASP A 1 210 ? -3.518 0.128 -28.781 1 78.06 210 ASP A O 1
ATOM 1614 N N . SER A 1 211 ? -2.26 -0.968 -27.25 1 73.88 211 SER A N 1
ATOM 1615 C CA . SER A 1 211 ? -2.939 -2.232 -27.516 1 73.88 211 SER A CA 1
ATOM 1616 C C . SER A 1 211 ? -4.215 -2.357 -26.688 1 73.88 211 SER A C 1
ATOM 1618 O O . SER A 1 211 ? -4.176 -2.264 -25.469 1 73.88 211 SER A O 1
ATOM 1620 N N . ARG A 1 212 ? -5.371 -2.35 -27.359 1 77.5 212 ARG A N 1
ATOM 1621 C CA . ARG A 1 212 ? -6.648 -2.516 -26.672 1 77.5 212 ARG A CA 1
ATOM 1622 C C . ARG A 1 212 ? -7.402 -3.73 -27.203 1 77.5 212 ARG A C 1
ATOM 1624 O O . ARG A 1 212 ? -7.211 -4.129 -28.359 1 77.5 212 ARG A O 1
ATOM 1631 N N . ARG A 1 213 ? -8.258 -4.203 -26.375 1 74.31 213 ARG A N 1
ATOM 1632 C CA . ARG A 1 213 ? -9.031 -5.391 -26.719 1 74.31 213 ARG A CA 1
ATOM 1633 C C . ARG A 1 213 ? -10.172 -5.039 -27.672 1 74.31 213 ARG A C 1
ATOM 1635 O O . ARG A 1 213 ? -10.906 -4.082 -27.438 1 74.31 213 ARG A O 1
ATOM 1642 N N . ASN A 1 214 ? -10.117 -5.688 -28.719 1 72.5 214 ASN A N 1
ATOM 1643 C CA . ASN A 1 214 ? -11.273 -5.621 -29.609 1 72.5 214 ASN A CA 1
ATOM 1644 C C . ASN A 1 214 ? -12.438 -6.457 -29.078 1 72.5 214 ASN A C 1
ATOM 1646 O O . ASN A 1 214 ? -12.344 -7.684 -29 1 72.5 214 ASN A O 1
ATOM 1650 N N . LYS A 1 215 ? -13.461 -5.902 -28.703 1 66.12 215 LYS A N 1
ATOM 1651 C CA . LYS A 1 215 ? -14.594 -6.566 -28.062 1 66.12 215 LYS A CA 1
ATOM 1652 C C . LYS A 1 215 ? -15.234 -7.578 -29.016 1 66.12 215 LYS A C 1
ATOM 1654 O O . LYS A 1 215 ? -15.812 -8.57 -28.562 1 66.12 215 LYS A O 1
ATOM 1659 N N . THR A 1 216 ? -15.094 -7.18 -30.328 1 60.56 216 THR A N 1
ATOM 1660 C CA . THR A 1 216 ? -15.719 -8.039 -31.328 1 60.56 216 THR A CA 1
ATOM 1661 C C . THR A 1 216 ? -14.859 -9.273 -31.594 1 60.56 216 THR A C 1
ATOM 1663 O O . THR A 1 216 ? -15.359 -10.406 -31.562 1 60.56 216 THR A O 1
ATOM 1666 N N . THR A 1 217 ? -13.602 -9.031 -31.828 1 60.94 217 THR A N 1
ATOM 1667 C CA . THR A 1 217 ? -12.727 -10.133 -32.219 1 60.94 217 THR A CA 1
ATOM 1668 C C . THR A 1 217 ? -12.07 -10.773 -31 1 60.94 217 THR A C 1
ATOM 1670 O O . THR A 1 217 ? -11.602 -11.914 -31.078 1 60.94 217 THR A O 1
ATOM 1673 N N . GLY A 1 218 ? -12.18 -10.07 -29.859 1 61.5 218 GLY A N 1
ATOM 1674 C CA . GLY A 1 218 ? -11.5 -10.57 -28.672 1 61.5 218 GLY A CA 1
ATOM 1675 C C . GLY A 1 218 ? -9.992 -10.398 -28.719 1 61.5 218 GLY A C 1
ATOM 1676 O O . GLY A 1 218 ? -9.297 -10.688 -27.75 1 61.5 218 GLY A O 1
ATOM 1677 N N . THR A 1 219 ? -9.453 -9.984 -29.938 1 66.38 219 THR A N 1
ATOM 1678 C CA . THR A 1 219 ? -8.023 -9.789 -30.125 1 66.38 219 THR A CA 1
ATOM 1679 C C . THR A 1 219 ? -7.598 -8.391 -29.672 1 66.38 219 THR A C 1
ATOM 1681 O O . THR A 1 219 ? -8.445 -7.547 -29.375 1 66.38 219 THR A O 1
ATOM 1684 N N . PHE A 1 220 ? -6.293 -8.266 -29.422 1 72.56 220 PHE A N 1
ATOM 1685 C CA . PHE A 1 220 ? -5.773 -6.949 -29.062 1 72.56 220 PHE A CA 1
ATOM 1686 C C . PHE A 1 220 ? -5.203 -6.242 -30.297 1 72.56 220 PHE A C 1
ATOM 1688 O O . PHE A 1 220 ? -4.406 -6.82 -31.031 1 72.56 220 PHE A O 1
ATOM 1695 N N . ASP A 1 221 ? -5.852 -5.16 -30.625 1 75.06 221 ASP A N 1
ATOM 1696 C CA . ASP A 1 221 ? -5.438 -4.344 -31.766 1 75.06 221 ASP A CA 1
ATOM 1697 C C . ASP A 1 221 ? -4.754 -3.061 -31.297 1 75.06 221 ASP A C 1
ATOM 1699 O O . ASP A 1 221 ? -4.992 -2.594 -30.188 1 75.06 221 ASP A O 1
ATOM 1703 N N . GLN A 1 222 ? -3.795 -2.658 -32.125 1 78.75 222 GLN A N 1
ATOM 1704 C CA . GLN A 1 222 ? -3.248 -1.326 -31.875 1 78.75 222 GLN A CA 1
ATOM 1705 C C . GLN A 1 222 ? -4.262 -0.242 -32.219 1 78.75 222 GLN A C 1
ATOM 1707 O O . GLN A 1 222 ? -4.711 -0.15 -33.375 1 78.75 222 GLN A O 1
ATOM 1712 N N . VAL A 1 223 ? -4.715 0.343 -31.234 1 82.94 223 VAL A N 1
ATOM 1713 C CA . VAL A 1 223 ? -5.715 1.388 -31.438 1 82.94 223 VAL A CA 1
ATOM 1714 C C . VAL A 1 223 ? -5.141 2.74 -31.016 1 82.94 223 VAL A C 1
ATOM 1716 O O . VAL A 1 223 ? -4.191 2.803 -30.234 1 82.94 223 VAL A O 1
ATOM 1719 N N . VAL A 1 224 ? -5.637 3.738 -31.609 1 88.19 224 VAL A N 1
ATOM 1720 C CA . VAL A 1 224 ? -5.258 5.102 -31.25 1 88.19 224 VAL A CA 1
ATOM 1721 C C . VAL A 1 224 ? -5.957 5.508 -29.953 1 88.19 224 VAL A C 1
ATOM 1723 O O . VAL A 1 224 ? -7.184 5.418 -29.859 1 88.19 224 VAL A O 1
ATOM 1726 N N . VAL A 1 225 ? -5.141 5.734 -29 1 87.62 225 VAL A N 1
ATOM 1727 C CA . VAL A 1 225 ? -5.68 6.191 -27.719 1 87.62 225 VAL A CA 1
ATOM 1728 C C . VAL A 1 225 ? -5.312 7.656 -27.5 1 87.62 225 VAL A C 1
ATOM 1730 O O . VAL A 1 225 ? -4.238 8.102 -27.906 1 87.62 225 VAL A O 1
ATOM 1733 N N . THR A 1 226 ? -6.203 8.367 -26.844 1 91.19 226 THR A N 1
ATOM 1734 C CA . THR A 1 226 ? -5.996 9.789 -26.578 1 91.19 226 THR A CA 1
ATOM 1735 C C . THR A 1 226 ? -5.383 9.992 -25.203 1 91.19 226 THR A C 1
ATOM 1737 O O . THR A 1 226 ? -5.867 9.438 -24.219 1 91.19 226 THR A O 1
ATOM 1740 N N . ASP A 1 227 ? -4.254 10.688 -25.203 1 93.38 227 ASP A N 1
ATOM 1741 C CA . ASP A 1 227 ? -3.664 11.094 -23.922 1 93.38 227 ASP A CA 1
ATOM 1742 C C . ASP A 1 227 ? -4.363 12.328 -23.359 1 93.38 227 ASP A C 1
ATOM 1744 O O . ASP A 1 227 ? -4.594 13.305 -24.094 1 93.38 227 ASP A O 1
ATOM 1748 N N . LYS A 1 228 ? -4.75 12.188 -22.156 1 94.81 228 LYS A N 1
ATOM 1749 C CA . LYS A 1 228 ? -5.547 13.266 -21.562 1 94.81 228 LYS A CA 1
ATOM 1750 C C . LYS A 1 228 ? -4.977 13.703 -20.219 1 94.81 228 LYS A C 1
ATOM 1752 O O . LYS A 1 228 ? -4.324 12.914 -19.531 1 94.81 228 LYS A O 1
ATOM 1757 N N . VAL A 1 229 ? -5.168 14.992 -19.859 1 96.69 229 VAL A N 1
ATOM 1758 C CA . VAL A 1 229 ? -4.895 15.57 -18.547 1 96.69 229 VAL A CA 1
ATOM 1759 C C . VAL A 1 229 ? -6.211 15.867 -17.828 1 96.69 229 VAL A C 1
ATOM 1761 O O . VAL A 1 229 ? -7.176 16.312 -18.453 1 96.69 229 VAL A O 1
ATOM 1764 N N . ALA A 1 230 ? -6.281 15.453 -16.547 1 97.75 230 ALA A N 1
ATOM 1765 C CA . ALA A 1 230 ? -7.43 15.844 -15.734 1 97.75 230 ALA A CA 1
ATOM 1766 C C . ALA A 1 230 ? -7.207 17.219 -15.102 1 97.75 230 ALA A C 1
ATOM 1768 O O . ALA A 1 230 ? -6.375 17.375 -14.203 1 97.75 230 ALA A O 1
ATOM 1769 N N . TYR A 1 231 ? -7.91 18.219 -15.562 1 98.12 231 TYR A N 1
ATOM 1770 C CA . TYR A 1 231 ? -7.812 19.578 -15.062 1 98.12 231 TYR A CA 1
ATOM 1771 C C . TYR A 1 231 ? -9 19.922 -14.172 1 98.12 231 TYR A C 1
ATOM 1773 O O . TYR A 1 231 ? -10.156 19.672 -14.539 1 98.12 231 TYR A O 1
ATOM 1781 N N . ILE A 1 232 ? -8.742 20.344 -12.992 1 97.56 232 ILE A N 1
ATOM 1782 C CA . ILE A 1 232 ? -9.781 20.891 -12.109 1 97.56 232 ILE A CA 1
ATOM 1783 C C . ILE A 1 232 ? -9.867 22.406 -12.281 1 97.56 232 ILE A C 1
ATOM 1785 O O . ILE A 1 232 ? -9.008 23.141 -11.781 1 97.56 232 ILE A O 1
ATOM 1789 N N . PRO A 1 233 ? -10.938 22.859 -12.891 1 96.75 233 PRO A N 1
ATOM 1790 C CA . PRO A 1 233 ? -11.016 24.312 -13.133 1 96.75 233 PRO A CA 1
ATOM 1791 C C . PRO A 1 233 ? -10.797 25.125 -11.867 1 96.75 233 PRO A C 1
ATOM 1793 O O . PRO A 1 233 ? -11.586 25.047 -10.922 1 96.75 233 PRO A O 1
ATOM 1796 N N . ILE A 1 234 ? -9.719 25.906 -11.891 1 97.56 234 ILE A N 1
ATOM 1797 C CA . ILE A 1 234 ? -9.305 26.641 -10.703 1 97.56 234 ILE A CA 1
ATOM 1798 C C . ILE A 1 234 ? -10.344 27.703 -10.359 1 97.56 234 ILE A C 1
ATOM 1800 O O . ILE A 1 234 ? -10.586 27.984 -9.18 1 97.56 234 ILE A O 1
ATOM 1804 N N . LEU A 1 235 ? -11.031 28.328 -11.367 1 96.31 235 LEU A N 1
ATOM 1805 C CA . LEU A 1 235 ? -12.023 29.375 -11.125 1 96.31 235 LEU A CA 1
ATOM 1806 C C . LEU A 1 235 ? -13.219 28.812 -10.367 1 96.31 235 LEU A C 1
ATOM 1808 O O . LEU A 1 235 ? -13.711 29.438 -9.422 1 96.31 235 LEU A O 1
ATOM 1812 N N . GLU A 1 236 ? -13.641 27.594 -10.797 1 92.69 236 GLU A N 1
ATOM 1813 C CA . GLU A 1 236 ? -14.758 26.938 -10.109 1 92.69 236 GLU A CA 1
ATOM 1814 C C . GLU A 1 236 ? -14.375 26.562 -8.68 1 92.69 236 GLU A C 1
ATOM 1816 O O . GLU A 1 236 ? -15.203 26.625 -7.773 1 92.69 236 GLU A O 1
ATOM 1821 N N . THR A 1 237 ? -13.164 26.141 -8.508 1 93 237 THR A N 1
ATOM 1822 C CA . THR A 1 237 ? -12.68 25.781 -7.184 1 93 237 THR A CA 1
ATOM 1823 C C . THR A 1 237 ? -12.641 27.016 -6.273 1 93 237 THR A C 1
ATOM 1825 O O . THR A 1 237 ? -13.039 26.938 -5.109 1 93 237 THR A O 1
ATOM 1828 N N . LEU A 1 238 ? -12.156 28.109 -6.812 1 93.62 238 LEU A N 1
ATOM 1829 C CA . LEU A 1 238 ? -12.102 29.359 -6.051 1 93.62 238 LEU A CA 1
ATOM 1830 C C . LEU A 1 238 ? -13.5 29.812 -5.656 1 93.62 238 LEU A C 1
ATOM 1832 O O . LEU A 1 238 ? -13.719 30.25 -4.527 1 93.62 238 LEU A O 1
ATOM 1836 N N . LYS A 1 239 ? -14.422 29.703 -6.551 1 89.81 239 LYS A N 1
ATOM 1837 C CA . LYS A 1 239 ? -15.805 30.047 -6.246 1 89.81 239 LYS A CA 1
ATOM 1838 C C . LYS A 1 239 ? -16.344 29.203 -5.102 1 89.81 239 LYS A C 1
ATOM 1840 O O . LYS A 1 239 ? -17.047 29.703 -4.223 1 89.81 239 LYS A O 1
ATOM 1845 N N . ALA A 1 240 ? -16 27.938 -5.184 1 84.94 240 ALA A N 1
ATOM 1846 C CA . ALA A 1 240 ? -16.453 27.016 -4.145 1 84.94 240 ALA A CA 1
ATOM 1847 C C . ALA A 1 240 ? -15.859 27.391 -2.789 1 84.94 240 ALA A C 1
ATOM 1849 O O . ALA A 1 240 ? -16.547 27.297 -1.763 1 84.94 240 ALA A O 1
ATOM 1850 N N . ILE A 1 241 ? -14.617 27.828 -2.75 1 85.88 241 ILE A N 1
ATOM 1851 C CA . ILE A 1 241 ? -13.938 28.219 -1.519 1 85.88 241 ILE A CA 1
ATOM 1852 C C . ILE A 1 241 ? -14.578 29.484 -0.96 1 85.88 241 ILE A C 1
ATOM 1854 O O . ILE A 1 241 ? -14.836 29.578 0.242 1 85.88 241 ILE A O 1
ATOM 1858 N N . LEU A 1 242 ? -14.898 30.391 -1.838 1 85.62 242 LEU A N 1
ATOM 1859 C CA . LEU A 1 242 ? -15.414 31.688 -1.436 1 85.62 242 LEU A CA 1
ATOM 1860 C C . LEU A 1 242 ? -16.875 31.578 -0.984 1 85.62 242 LEU A C 1
ATOM 1862 O O . LEU A 1 242 ? -17.375 32.469 -0.285 1 85.62 242 LEU A O 1
ATOM 1866 N N . GLN A 1 243 ? -17.469 30.516 -1.38 1 80.62 243 GLN A N 1
ATOM 1867 C CA . GLN A 1 243 ? -18.844 30.297 -0.974 1 80.62 243 GLN A CA 1
ATOM 1868 C C . GLN A 1 243 ? -18.938 29.969 0.513 1 80.62 243 GLN A C 1
ATOM 1870 O O . GLN A 1 243 ? -19.984 30.188 1.14 1 80.62 243 GLN A O 1
ATOM 1875 N N . ASN A 1 244 ? -17.938 29.484 1.01 1 75.5 244 ASN A N 1
ATOM 1876 C CA . ASN A 1 244 ? -17.891 29.188 2.438 1 75.5 244 ASN A CA 1
ATOM 1877 C C . ASN A 1 244 ? -17.578 30.422 3.264 1 75.5 244 ASN A C 1
ATOM 1879 O O . ASN A 1 244 ? -16.422 30.875 3.297 1 75.5 244 ASN A O 1
ATOM 1883 N N . ARG A 1 245 ? -18.453 30.844 3.998 1 71.81 245 ARG A N 1
ATOM 1884 C CA . ARG A 1 245 ? -18.312 32.062 4.762 1 71.81 245 ARG A CA 1
ATOM 1885 C C . ARG A 1 245 ? -17.219 31.953 5.82 1 71.81 245 ARG A C 1
ATOM 1887 O O . ARG A 1 245 ? -16.516 32.906 6.105 1 71.81 245 ARG A O 1
ATOM 1894 N N . HIS A 1 246 ? -17.125 30.812 6.348 1 70.62 246 HIS A N 1
ATOM 1895 C CA . HIS A 1 246 ? -16.125 30.609 7.383 1 70.62 246 HIS A CA 1
ATOM 1896 C C . HIS A 1 246 ? -14.719 30.781 6.824 1 70.62 246 HIS A C 1
ATOM 1898 O O . HIS A 1 246 ? -13.812 31.219 7.531 1 70.62 246 HIS A O 1
ATOM 1904 N N . LEU A 1 247 ? -14.602 30.578 5.582 1 73.44 247 LEU A N 1
ATOM 1905 C CA . LEU A 1 247 ? -13.289 30.656 4.961 1 73.44 247 LEU A CA 1
ATOM 1906 C C . LEU A 1 247 ? -12.961 32.094 4.566 1 73.44 247 LEU A C 1
ATOM 1908 O O . LEU A 1 247 ? -11.812 32.531 4.688 1 73.44 247 LEU A O 1
ATOM 1912 N N . THR A 1 248 ? -13.992 32.781 4.223 1 73.5 248 THR A N 1
ATOM 1913 C CA . THR A 1 248 ? -13.758 34.156 3.768 1 73.5 248 THR A CA 1
ATOM 1914 C C . THR A 1 248 ? -13.391 35.062 4.941 1 73.5 248 THR A C 1
ATOM 1916 O O . THR A 1 248 ? -12.656 36.031 4.777 1 73.5 248 THR A O 1
ATOM 1919 N N . ASP A 1 249 ? -13.852 34.625 6.051 1 72.56 249 ASP A N 1
ATOM 1920 C CA . ASP A 1 249 ? -13.523 35.406 7.25 1 72.56 249 ASP A CA 1
ATOM 1921 C C . ASP A 1 249 ? -12.047 35.25 7.605 1 72.56 249 ASP A C 1
ATOM 1923 O O . ASP A 1 249 ? -11.477 36.094 8.289 1 72.56 249 ASP A O 1
ATOM 1927 N N . LEU A 1 250 ? -11.5 34.312 7.031 1 70.12 250 LEU A N 1
ATOM 1928 C CA . LEU A 1 250 ? -10.109 34 7.352 1 70.12 250 LEU A CA 1
ATOM 1929 C C . LEU A 1 250 ? -9.156 34.812 6.488 1 70.12 250 LEU A C 1
ATOM 1931 O O . LEU A 1 250 ? -7.953 34.875 6.758 1 70.12 250 LEU A O 1
ATOM 1935 N N . PHE A 1 251 ? -9.734 35.531 5.484 1 73.19 251 PHE A N 1
ATOM 1936 C CA . PHE A 1 251 ? -8.898 36.312 4.594 1 73.19 251 PHE A CA 1
ATOM 1937 C C . PHE A 1 251 ? -8.398 37.562 5.293 1 73.19 251 PHE A C 1
ATOM 1939 O O . PHE A 1 251 ? -7.438 38.188 4.844 1 73.19 251 PHE A O 1
ATOM 1946 N N . LYS A 1 252 ? -8.844 37.812 6.453 1 65.88 252 LYS A N 1
ATOM 1947 C CA . LYS A 1 252 ? -8.445 39.031 7.145 1 65.88 252 LYS A CA 1
ATOM 1948 C C . LYS A 1 252 ? -7.07 38.875 7.785 1 65.88 252 LYS A C 1
ATOM 1950 O O . LYS A 1 252 ? -6.766 37.844 8.383 1 65.88 252 LYS A O 1
ATOM 1955 N N . PRO A 1 253 ? -6.273 40 7.43 1 63.53 253 PRO A N 1
ATOM 1956 C CA . PRO A 1 253 ? -4.922 39.906 7.992 1 63.53 253 PRO A CA 1
ATOM 1957 C C . PRO A 1 253 ? -4.922 39.844 9.516 1 63.53 253 PRO A C 1
ATOM 1959 O O . PRO A 1 253 ? -5.656 40.562 10.172 1 63.53 253 PRO A O 1
ATOM 1962 N N . ARG A 1 254 ? -4.203 38.875 10.086 1 63.44 254 ARG A N 1
ATOM 1963 C CA . ARG A 1 254 ? -4.242 38.656 11.523 1 63.44 254 ARG A CA 1
ATOM 1964 C C . ARG A 1 254 ? -3.092 39.375 12.219 1 63.44 254 ARG A C 1
ATOM 1966 O O . ARG A 1 254 ? -3.064 39.469 13.445 1 63.44 254 ARG A O 1
ATOM 1973 N N . HIS A 1 255 ? -2.072 39.844 11.336 1 70.81 255 HIS A N 1
ATOM 1974 C CA . HIS A 1 255 ? -0.973 40.5 12.047 1 70.81 255 HIS A CA 1
ATOM 1975 C C . HIS A 1 255 ? -0.778 41.938 11.586 1 70.81 255 HIS A C 1
ATOM 1977 O O . HIS A 1 255 ? -1.23 42.312 10.5 1 70.81 255 HIS A O 1
ATOM 1983 N N . VAL A 1 256 ? -0.242 42.656 12.539 1 75.19 256 VAL A N 1
ATOM 1984 C CA . VAL A 1 256 ? 0.112 44.031 12.219 1 75.19 256 VAL A CA 1
ATOM 1985 C C . VAL A 1 256 ? 1.521 44.094 11.625 1 75.19 256 VAL A C 1
ATOM 1987 O O . VAL A 1 256 ? 2.48 43.656 12.266 1 75.19 256 VAL A O 1
ATOM 1990 N N . PRO A 1 257 ? 1.637 44.562 10.352 1 82.81 257 PRO A N 1
ATOM 1991 C CA . PRO A 1 257 ? 2.959 44.625 9.727 1 82.81 257 PRO A CA 1
ATOM 1992 C C . PRO A 1 257 ? 3.93 45.531 10.484 1 82.81 257 PRO A C 1
ATOM 1994 O O . PRO A 1 257 ? 3.529 46.594 10.984 1 82.81 257 PRO A O 1
ATOM 1997 N N . LYS A 1 258 ? 5.086 45.031 10.797 1 86.31 258 LYS A N 1
ATOM 1998 C CA . LYS A 1 258 ? 6.191 45.781 11.383 1 86.31 258 LYS A CA 1
ATOM 1999 C C . LYS A 1 258 ? 7.363 45.875 10.414 1 86.31 258 LYS A C 1
ATOM 2001 O O . LYS A 1 258 ? 7.738 44.906 9.773 1 86.31 258 LYS A O 1
ATOM 2006 N N . GLU A 1 259 ? 7.875 47.031 10.367 1 89 259 GLU A N 1
ATOM 2007 C CA . GLU A 1 259 ? 8.977 47.25 9.43 1 89 259 GLU A CA 1
ATOM 2008 C C . GLU A 1 259 ? 10.188 46.406 9.797 1 89 259 GLU A C 1
ATOM 2010 O O . GLU A 1 259 ? 10.586 46.344 10.961 1 89 259 GLU A O 1
ATOM 2015 N N . GLY A 1 260 ? 10.648 45.781 8.875 1 89.94 260 GLY A N 1
ATOM 2016 C CA . GLY A 1 260 ? 11.859 45 9.078 1 89.94 260 GLY A CA 1
ATOM 2017 C C . GLY A 1 260 ? 11.586 43.594 9.641 1 89.94 260 GLY A C 1
ATOM 2018 O O . GLY A 1 260 ? 12.516 42.844 9.914 1 89.94 260 GLY A O 1
ATOM 2019 N N . VAL A 1 261 ? 10.359 43.312 9.922 1 93.31 261 VAL A N 1
ATOM 2020 C CA . VAL A 1 261 ? 9.992 42 10.445 1 93.31 261 VAL A CA 1
ATOM 2021 C C . VAL A 1 261 ? 9.156 41.25 9.406 1 93.31 261 VAL A C 1
ATOM 2023 O O . VAL A 1 261 ? 8.234 41.812 8.812 1 93.31 261 VAL A O 1
ATOM 2026 N N . TYR A 1 262 ? 9.484 40.031 9.141 1 94.38 262 TYR A N 1
ATOM 2027 C CA . TYR A 1 262 ? 8.812 39.188 8.156 1 94.38 262 TYR A CA 1
ATOM 2028 C C . TYR A 1 262 ? 8.008 38.094 8.836 1 94.38 262 TYR A C 1
ATOM 2030 O O . TYR A 1 262 ? 8.57 37.125 9.367 1 94.38 262 TYR A O 1
ATOM 2038 N N . PHE A 1 263 ? 6.676 38.188 8.766 1 90.12 263 PHE A N 1
ATOM 2039 C CA . PHE A 1 263 ? 5.789 37.188 9.312 1 90.12 263 PHE A CA 1
ATOM 2040 C C . PHE A 1 263 ? 5.266 36.25 8.211 1 90.12 263 PHE A C 1
ATOM 2042 O O . PHE A 1 263 ? 4.977 35.094 8.453 1 90.12 263 PHE A O 1
ATOM 2049 N N . ASP A 1 264 ? 5.066 36.906 7.129 1 90.75 264 ASP A N 1
ATOM 2050 C CA . ASP A 1 264 ? 4.508 36.188 5.988 1 90.75 264 ASP A CA 1
ATOM 2051 C C . ASP A 1 264 ? 4.828 36.875 4.676 1 90.75 264 ASP A C 1
ATOM 2053 O O . ASP A 1 264 ? 5.621 37.812 4.652 1 90.75 264 ASP A O 1
ATOM 2057 N N . LEU A 1 265 ? 4.223 36.469 3.635 1 90.31 265 LEU A N 1
ATOM 2058 C CA . LEU A 1 265 ? 4.461 36.969 2.289 1 90.31 265 LEU A CA 1
ATOM 2059 C C . LEU A 1 265 ? 4.129 38.438 2.201 1 90.31 265 LEU A C 1
ATOM 2061 O O . LEU A 1 265 ? 4.801 39.188 1.487 1 90.31 265 LEU A O 1
ATOM 2065 N N . SER A 1 266 ? 3.135 38.875 2.902 1 89 266 SER A N 1
ATOM 2066 C CA . SER A 1 266 ? 2.646 40.25 2.795 1 89 266 SER A CA 1
ATOM 2067 C C . SER A 1 266 ? 3.654 41.25 3.361 1 89 266 SER A C 1
ATOM 2069 O O . SER A 1 266 ? 3.59 42.438 3.066 1 89 266 SER A O 1
ATOM 2071 N N . ASP A 1 267 ? 4.59 40.781 4.121 1 91.88 267 ASP A N 1
ATOM 2072 C CA . ASP A 1 267 ? 5.59 41.625 4.754 1 91.88 267 ASP A CA 1
ATOM 2073 C C . ASP A 1 267 ? 6.824 41.781 3.869 1 91.88 267 ASP A C 1
ATOM 2075 O O . ASP A 1 267 ? 7.703 42.594 4.156 1 91.88 267 ASP A O 1
ATOM 2079 N N . ALA A 1 268 ? 6.855 41.094 2.811 1 93.94 268 ALA A N 1
ATOM 2080 C CA . ALA A 1 268 ? 8.086 41 2.021 1 93.94 268 ALA A CA 1
ATOM 2081 C C . ALA A 1 268 ? 8.016 41.906 0.803 1 93.94 268 ALA A C 1
ATOM 2083 O O . ALA A 1 268 ? 6.938 42.406 0.433 1 93.94 268 ALA A O 1
ATOM 2084 N N . ALA A 1 269 ? 9.133 42.094 0.168 1 95 269 ALA A N 1
ATOM 2085 C CA . ALA A 1 269 ? 9.289 43.094 -0.881 1 95 269 ALA A CA 1
ATOM 2086 C C . ALA A 1 269 ? 8.539 42.688 -2.145 1 95 269 ALA A C 1
ATOM 2088 O O . ALA A 1 269 ? 7.977 43.531 -2.84 1 95 269 ALA A O 1
ATOM 2089 N N . HIS A 1 270 ? 8.555 41.438 -2.463 1 94.31 270 HIS A N 1
ATOM 2090 C CA . HIS A 1 270 ? 7.926 41 -3.695 1 94.31 270 HIS A CA 1
ATOM 2091 C C . HIS A 1 270 ? 6.426 41.25 -3.684 1 94.31 270 HIS A C 1
ATOM 2093 O O . HIS A 1 270 ? 5.852 41.656 -4.703 1 94.31 270 HIS A O 1
ATOM 2099 N N . PHE A 1 271 ? 5.824 41 -2.541 1 92.19 271 PHE A N 1
ATOM 2100 C CA . PHE A 1 271 ? 4.395 41.25 -2.391 1 92.19 271 PHE A CA 1
ATOM 2101 C C . PHE A 1 271 ? 4.094 42.75 -2.451 1 92.19 271 PHE A C 1
ATOM 2103 O O . PHE A 1 271 ? 3.164 43.156 -3.145 1 92.19 271 PHE A O 1
ATOM 2110 N N . LYS A 1 272 ? 4.883 43.531 -1.812 1 90.56 272 LYS A N 1
ATOM 2111 C CA . LYS A 1 272 ? 4.66 44.969 -1.703 1 90.56 272 LYS A CA 1
ATOM 2112 C C . LYS A 1 272 ? 4.879 45.656 -3.045 1 90.56 272 LYS A C 1
ATOM 2114 O O . LYS A 1 272 ? 4.25 46.688 -3.332 1 90.56 272 LYS A O 1
ATOM 2119 N N . SER A 1 273 ? 5.688 45.062 -3.832 1 92.38 273 SER A N 1
ATOM 2120 C CA . SER A 1 273 ? 6.039 45.688 -5.098 1 92.38 273 SER A CA 1
ATOM 2121 C C . SER A 1 273 ? 5.156 45.188 -6.234 1 92.38 273 SER A C 1
ATOM 2123 O O . SER A 1 273 ? 5.145 45.781 -7.324 1 92.38 273 SER A O 1
ATOM 2125 N N . ASN A 1 274 ? 4.434 44.219 -6.012 1 93.06 274 ASN A N 1
ATOM 2126 C CA . ASN A 1 274 ? 3.547 43.688 -7.043 1 93.06 274 ASN A CA 1
ATOM 2127 C C . ASN A 1 274 ? 2.363 44.625 -7.293 1 93.06 274 ASN A C 1
ATOM 2129 O O . ASN A 1 274 ? 1.632 44.969 -6.363 1 93.06 274 ASN A O 1
ATOM 2133 N N . PRO A 1 275 ? 2.105 44.938 -8.469 1 93.06 275 PRO A N 1
ATOM 2134 C CA . PRO A 1 275 ? 1.076 45.938 -8.773 1 93.06 275 PRO A CA 1
ATOM 2135 C C . PRO A 1 275 ? -0.325 45.469 -8.367 1 93.06 275 PRO A C 1
ATOM 2137 O O . PRO A 1 275 ? -1.128 46.281 -7.891 1 93.06 275 PRO A O 1
ATOM 2140 N N . LEU A 1 276 ? -0.606 44.25 -8.547 1 94.19 276 LEU A N 1
ATOM 2141 C CA . LEU A 1 276 ? -1.941 43.781 -8.227 1 94.19 276 LEU A CA 1
ATOM 2142 C C . LEU A 1 276 ? -2.188 43.781 -6.723 1 94.19 276 LEU A C 1
ATOM 2144 O O . LEU A 1 276 ? -3.213 44.312 -6.266 1 94.19 276 LEU A O 1
ATOM 2148 N N . PHE A 1 277 ? -1.263 43.281 -5.992 1 91.12 277 PHE A N 1
ATOM 2149 C CA . PHE A 1 277 ? -1.432 43.156 -4.551 1 91.12 277 PHE A CA 1
ATOM 2150 C C . PHE A 1 277 ? -1.299 44.5 -3.859 1 91.12 277 PHE A C 1
ATOM 2152 O O . PHE A 1 277 ? -1.844 44.719 -2.771 1 91.12 277 PHE A O 1
ATOM 2159 N N . TYR A 1 278 ? -0.583 45.375 -4.547 1 87.75 278 TYR A N 1
ATOM 2160 C CA . TYR A 1 278 ? -0.462 46.719 -4.043 1 87.75 278 TYR A CA 1
ATOM 2161 C C . TYR A 1 278 ? -1.787 47.469 -4.16 1 87.75 278 TYR A C 1
ATOM 2163 O O . TYR A 1 278 ? -2.182 48.188 -3.244 1 87.75 278 TYR A O 1
ATOM 2171 N N . THR A 1 279 ? -2.441 47.25 -5.234 1 88.25 279 THR A N 1
ATOM 2172 C CA . THR A 1 279 ? -3.678 47.969 -5.523 1 88.25 279 THR A CA 1
ATOM 2173 C C . THR A 1 279 ? -4.863 47.281 -4.832 1 88.25 279 THR A C 1
ATOM 2175 O O . THR A 1 279 ? -5.758 47.969 -4.32 1 88.25 279 THR A O 1
ATOM 2178 N N . ASP A 1 280 ? -4.852 46 -4.895 1 87.69 280 ASP A N 1
ATOM 2179 C CA . ASP A 1 280 ? -5.938 45.219 -4.312 1 87.69 280 ASP A CA 1
ATOM 2180 C C . ASP A 1 280 ? -5.414 44.25 -3.236 1 87.69 280 ASP A C 1
ATOM 2182 O O . ASP A 1 280 ? -5.02 43.125 -3.539 1 87.69 280 ASP A O 1
ATOM 2186 N N . LYS A 1 281 ? -5.641 44.594 -2.037 1 78.12 281 LYS A N 1
ATOM 2187 C CA . LYS A 1 281 ? -5.078 43.812 -0.928 1 78.12 281 LYS A CA 1
ATOM 2188 C C . LYS A 1 281 ? -5.844 42.531 -0.719 1 78.12 281 LYS A C 1
ATOM 2190 O O . LYS A 1 281 ? -5.324 41.594 -0.121 1 78.12 281 LYS A O 1
ATOM 2195 N N . ASP A 1 282 ? -7.027 42.469 -1.227 1 81.88 282 ASP A N 1
ATOM 2196 C CA . ASP A 1 282 ? -7.852 41.281 -1.027 1 81.88 282 ASP A CA 1
ATOM 2197 C C . ASP A 1 282 ? -7.75 40.344 -2.221 1 81.88 282 ASP A C 1
ATOM 2199 O O . ASP A 1 282 ? -8.445 39.344 -2.275 1 81.88 282 ASP A O 1
ATOM 2203 N N . ALA A 1 283 ? -6.789 40.75 -3.082 1 92.06 283 ALA A N 1
ATOM 2204 C CA . ALA A 1 283 ? -6.617 39.875 -4.25 1 92.06 283 ALA A CA 1
ATOM 2205 C C . ALA A 1 283 ? -6.16 38.5 -3.836 1 92.06 283 ALA A C 1
ATOM 2207 O O . ALA A 1 283 ? -5.43 38.344 -2.854 1 92.06 283 ALA A O 1
ATOM 2208 N N . LEU A 1 284 ? -6.629 37.438 -4.566 1 94.25 284 LEU A N 1
ATOM 2209 C CA . LEU A 1 284 ? -6.297 36.062 -4.246 1 94.25 284 LEU A CA 1
ATOM 2210 C C . LEU A 1 284 ? -4.832 35.781 -4.551 1 94.25 284 LEU A C 1
ATOM 2212 O O . LEU A 1 284 ? -4.355 36.031 -5.656 1 94.25 284 LEU A O 1
ATOM 2216 N N . GLN A 1 285 ? -4.121 35.312 -3.562 1 95 285 GLN A N 1
ATOM 2217 C CA . GLN A 1 285 ? -2.709 34.969 -3.658 1 95 285 GLN A CA 1
ATOM 2218 C C . GLN A 1 285 ? -2.531 33.469 -3.889 1 95 285 GLN A C 1
ATOM 2220 O O . GLN A 1 285 ? -2.494 32.688 -2.936 1 95 285 GLN A O 1
ATOM 2225 N N . ILE A 1 286 ? -2.242 33.031 -5.082 1 96.88 286 ILE A N 1
ATOM 2226 C CA . ILE A 1 286 ? -2.201 31.625 -5.441 1 96.88 286 ILE A CA 1
ATOM 2227 C C . ILE A 1 286 ? -0.755 31.141 -5.445 1 96.88 286 ILE A C 1
ATOM 2229 O O . ILE A 1 286 ? 0.088 31.672 -6.164 1 96.88 286 ILE A O 1
ATOM 2233 N N . GLN A 1 287 ? -0.446 30.203 -4.629 1 97.25 287 GLN A N 1
ATOM 2234 C CA . GLN A 1 287 ? 0.833 29.516 -4.668 1 97.25 287 GLN A CA 1
ATOM 2235 C C . GLN A 1 287 ? 0.69 28.141 -5.324 1 97.25 287 GLN A C 1
ATOM 2237 O O . GLN A 1 287 ? -0.129 27.328 -4.895 1 97.25 287 GLN A O 1
ATOM 2242 N N . LEU A 1 288 ? 1.472 27.891 -6.355 1 98.06 288 LEU A N 1
ATOM 2243 C CA . LEU A 1 288 ? 1.421 26.609 -7.066 1 98.06 288 LEU A CA 1
ATOM 2244 C C . LEU A 1 288 ? 2.508 25.672 -6.566 1 98.06 288 LEU A C 1
ATOM 2246 O O . LEU A 1 288 ? 3.547 26.109 -6.074 1 98.06 288 LEU A O 1
ATOM 2250 N N . PHE A 1 289 ? 2.256 24.406 -6.617 1 97.75 289 PHE A N 1
ATOM 2251 C CA . PHE A 1 289 ? 3.207 23.344 -6.301 1 97.75 289 PHE A CA 1
ATOM 2252 C C . PHE A 1 289 ? 3.146 22.234 -7.34 1 97.75 289 PHE A C 1
ATOM 2254 O O . PHE A 1 289 ? 2.062 21.875 -7.809 1 97.75 289 PHE A O 1
ATOM 2261 N N . TYR A 1 290 ? 4.371 21.75 -7.75 1 97.06 290 TYR A N 1
ATOM 2262 C CA . TYR A 1 290 ? 4.438 20.625 -8.664 1 97.06 290 TYR A CA 1
ATOM 2263 C C . TYR A 1 290 ? 5.34 19.531 -8.102 1 97.06 290 TYR A C 1
ATOM 2265 O O . TYR A 1 290 ? 6.402 19.812 -7.543 1 97.06 290 TYR A O 1
ATOM 2273 N N . ASP A 1 291 ? 4.863 18.297 -8.273 1 96.44 291 ASP A N 1
ATOM 2274 C CA . ASP A 1 291 ? 5.668 17.125 -7.961 1 96.44 291 ASP A CA 1
ATOM 2275 C C . ASP A 1 291 ? 5.133 15.883 -8.68 1 96.44 291 ASP A C 1
ATOM 2277 O O . ASP A 1 291 ? 3.969 15.852 -9.086 1 96.44 291 ASP A O 1
ATOM 2281 N N . ASP A 1 292 ? 6.031 15 -9 1 94.81 292 ASP A N 1
ATOM 2282 C CA . ASP A 1 292 ? 5.605 13.711 -9.531 1 94.81 292 ASP A CA 1
ATOM 2283 C C . ASP A 1 292 ? 5.707 12.617 -8.461 1 94.81 292 ASP A C 1
ATOM 2285 O O . ASP A 1 292 ? 6.52 12.719 -7.539 1 94.81 292 ASP A O 1
ATOM 2289 N N . PHE A 1 293 ? 4.879 11.594 -8.5 1 93.69 293 PHE A N 1
ATOM 2290 C CA . PHE A 1 293 ? 4.922 10.516 -7.52 1 93.69 293 PHE A CA 1
ATOM 2291 C C . PHE A 1 293 ? 4.566 9.18 -8.164 1 93.69 293 PHE A C 1
ATOM 2293 O O . PHE A 1 293 ? 3.805 9.141 -9.133 1 93.69 293 PHE A O 1
ATOM 2300 N N . GLU A 1 294 ? 5.188 8.125 -7.648 1 92.44 294 GLU A N 1
ATOM 2301 C CA . GLU A 1 294 ? 4.973 6.77 -8.141 1 92.44 294 GLU A CA 1
ATOM 2302 C C . GLU A 1 294 ? 3.693 6.168 -7.562 1 92.44 294 GLU A C 1
ATOM 2304 O O . GLU A 1 294 ? 3.404 6.332 -6.375 1 92.44 294 GLU A O 1
ATOM 2309 N N . THR A 1 295 ? 2.922 5.539 -8.445 1 88.75 295 THR A N 1
ATOM 2310 C CA . THR A 1 295 ? 1.679 4.922 -8 1 88.75 295 THR A CA 1
ATOM 2311 C C . THR A 1 295 ? 1.829 3.406 -7.914 1 88.75 295 THR A C 1
ATOM 2313 O O . THR A 1 295 ? 1.065 2.738 -7.211 1 88.75 295 THR A O 1
ATOM 2316 N N . ALA A 1 296 ? 2.715 2.836 -8.641 1 84.75 296 ALA A N 1
ATOM 2317 C CA . ALA A 1 296 ? 2.967 1.397 -8.625 1 84.75 296 ALA A CA 1
ATOM 2318 C C . ALA A 1 296 ? 4.125 1.056 -7.691 1 84.75 296 ALA A C 1
ATOM 2320 O O . ALA A 1 296 ? 4.719 1.946 -7.078 1 84.75 296 ALA A O 1
ATOM 2321 N N . ASN A 1 297 ? 4.344 -0.306 -7.523 1 78.62 297 ASN A N 1
ATOM 2322 C CA . ASN A 1 297 ? 5.492 -0.765 -6.746 1 78.62 297 ASN A CA 1
ATOM 2323 C C . ASN A 1 297 ? 6.801 -0.22 -7.305 1 78.62 297 ASN A C 1
ATOM 2325 O O . ASN A 1 297 ? 7.164 -0.507 -8.445 1 78.62 297 ASN A O 1
ATOM 2329 N N . PRO A 1 298 ? 7.422 0.481 -6.504 1 78.31 298 PRO A N 1
ATOM 2330 C CA . PRO A 1 298 ? 8.633 1.145 -7.004 1 78.31 298 PRO A CA 1
ATOM 2331 C C . PRO A 1 298 ? 9.734 0.158 -7.375 1 78.31 298 PRO A C 1
ATOM 2333 O O . PRO A 1 298 ? 10.672 0.517 -8.094 1 78.31 298 PRO A O 1
ATOM 2336 N N . LEU A 1 299 ? 9.641 -1.083 -6.906 1 76.88 299 LEU A N 1
ATOM 2337 C CA . LEU A 1 299 ? 10.633 -2.1 -7.227 1 76.88 299 LEU A CA 1
ATOM 2338 C C . LEU A 1 299 ? 10.125 -3.035 -8.32 1 76.88 299 LEU A C 1
ATOM 2340 O O . LEU A 1 299 ? 10.836 -3.941 -8.75 1 76.88 299 LEU A O 1
ATOM 2344 N N . GLY A 1 300 ? 8.953 -2.736 -8.781 1 79.5 300 GLY A N 1
ATOM 2345 C CA . GLY A 1 300 ? 8.32 -3.658 -9.703 1 79.5 300 GLY A CA 1
ATOM 2346 C C . GLY A 1 300 ? 8.617 -3.344 -11.164 1 79.5 300 GLY A C 1
ATOM 2347 O O . GLY A 1 300 ? 9.25 -2.33 -11.469 1 79.5 300 GLY A O 1
ATOM 2348 N N . SER A 1 301 ? 8.125 -4.199 -12.039 1 81.75 301 SER A N 1
ATOM 2349 C CA . SER A 1 301 ? 8.383 -4.117 -13.477 1 81.75 301 SER A CA 1
ATOM 2350 C C . SER A 1 301 ? 7.641 -2.941 -14.102 1 81.75 301 SER A C 1
ATOM 2352 O O . SER A 1 301 ? 8.023 -2.459 -15.172 1 81.75 301 SER A O 1
ATOM 2354 N N . LYS A 1 302 ? 6.625 -2.467 -13.461 1 83.06 302 LYS A N 1
ATOM 2355 C CA . LYS A 1 302 ? 5.801 -1.409 -14.031 1 83.06 302 LYS A CA 1
ATOM 2356 C C . LYS A 1 302 ? 6.188 -0.044 -13.469 1 83.06 302 LYS A C 1
ATOM 2358 O O . LYS A 1 302 ? 5.441 0.926 -13.617 1 83.06 302 LYS A O 1
ATOM 2363 N N . LYS A 1 303 ? 7.301 0.031 -12.82 1 84.19 303 LYS A N 1
ATOM 2364 C CA . LYS A 1 303 ? 7.793 1.292 -12.273 1 84.19 303 LYS A CA 1
ATOM 2365 C C . LYS A 1 303 ? 7.902 2.357 -13.359 1 84.19 303 LYS A C 1
ATOM 2367 O O . LYS A 1 303 ? 8.398 2.086 -14.453 1 84.19 303 LYS A O 1
ATOM 2372 N N . GLY A 1 304 ? 7.383 3.539 -13.125 1 84.62 304 GLY A N 1
ATOM 2373 C CA . GLY A 1 304 ? 7.539 4.68 -14.016 1 84.62 304 GLY A CA 1
ATOM 2374 C C . GLY A 1 304 ? 6.426 4.789 -15.039 1 84.62 304 GLY A C 1
ATOM 2375 O O . GLY A 1 304 ? 6.156 5.875 -15.555 1 84.62 304 GLY A O 1
ATOM 2376 N N . ILE A 1 305 ? 5.715 3.625 -15.258 1 84.19 305 ILE A N 1
ATOM 2377 C CA . ILE A 1 305 ? 4.703 3.596 -16.312 1 84.19 305 ILE A CA 1
ATOM 2378 C C . ILE A 1 305 ? 3.479 4.395 -15.867 1 84.19 305 ILE A C 1
ATOM 2380 O O . ILE A 1 305 ? 2.918 5.164 -16.656 1 84.19 305 ILE A O 1
ATOM 2384 N N . HIS A 1 306 ? 3.092 4.25 -14.656 1 88.69 306 HIS A N 1
ATOM 2385 C CA . HIS A 1 306 ? 1.892 4.906 -14.156 1 88.69 306 HIS A CA 1
ATOM 2386 C C . HIS A 1 306 ? 2.244 6.027 -13.18 1 88.69 306 HIS A C 1
ATOM 2388 O O . HIS A 1 306 ? 1.437 6.383 -12.32 1 88.69 306 HIS A O 1
ATOM 2394 N N . LYS A 1 307 ? 3.482 6.559 -13.336 1 93.06 307 LYS A N 1
ATOM 2395 C CA . LYS A 1 307 ? 3.879 7.711 -12.539 1 93.06 307 LYS A CA 1
ATOM 2396 C C . LYS A 1 307 ? 3.035 8.938 -12.875 1 93.06 307 LYS A C 1
ATOM 2398 O O . LYS A 1 307 ? 2.756 9.195 -14.047 1 93.06 307 LYS A O 1
ATOM 2403 N N . LEU A 1 308 ? 2.613 9.68 -11.844 1 96.44 308 LEU A N 1
ATOM 2404 C CA . LEU A 1 308 ? 1.718 10.812 -12.062 1 96.44 308 LEU A CA 1
ATOM 2405 C C . LEU A 1 308 ? 2.381 12.117 -11.648 1 96.44 308 LEU A C 1
ATOM 2407 O O . LEU A 1 308 ? 3.193 12.141 -10.719 1 96.44 308 LEU A O 1
ATOM 2411 N N . GLY A 1 309 ? 2.127 13.117 -12.438 1 97.25 309 GLY A N 1
ATOM 2412 C CA . GLY A 1 309 ? 2.416 14.492 -12.047 1 97.25 309 GLY A CA 1
ATOM 2413 C C . GLY A 1 309 ? 1.201 15.227 -11.523 1 97.25 309 GLY A C 1
ATOM 2414 O O . GLY A 1 309 ? 0.096 15.07 -12.047 1 97.25 309 GLY A O 1
ATOM 2415 N N . ALA A 1 310 ? 1.373 15.953 -10.422 1 97.81 310 ALA A N 1
ATOM 2416 C CA . ALA A 1 310 ? 0.271 16.703 -9.828 1 97.81 310 ALA A CA 1
ATOM 2417 C C . ALA A 1 310 ? 0.652 18.172 -9.625 1 97.81 310 ALA A C 1
ATOM 2419 O O . ALA A 1 310 ? 1.773 18.484 -9.211 1 97.81 310 ALA A O 1
ATOM 2420 N N . ILE A 1 311 ? -0.218 19 -10.016 1 98.19 311 ILE A N 1
ATOM 2421 C CA . ILE A 1 311 ? -0.122 20.438 -9.719 1 98.19 311 ILE A CA 1
ATOM 2422 C C . ILE A 1 311 ? -1.177 20.812 -8.68 1 98.19 311 ILE A C 1
ATOM 2424 O O . ILE A 1 311 ? -2.365 20.531 -8.859 1 98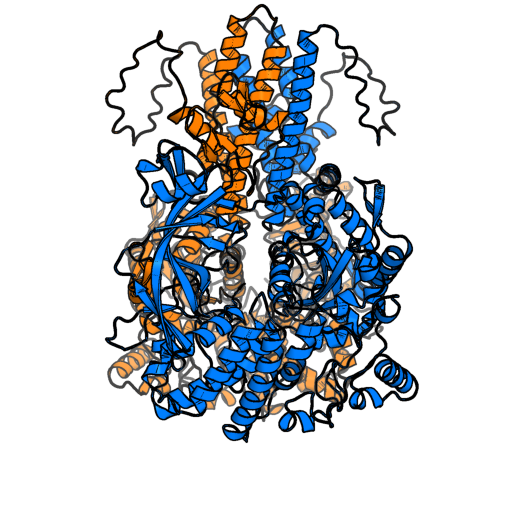.19 311 ILE A O 1
ATOM 2428 N N . TYR A 1 312 ? -0.698 21.359 -7.617 1 98.06 312 TYR A N 1
ATOM 2429 C CA . TYR A 1 312 ? -1.574 21.812 -6.547 1 98.06 312 TYR A CA 1
ATOM 2430 C C . TYR A 1 312 ? -1.53 23.344 -6.418 1 98.06 312 TYR A C 1
ATOM 2432 O O . TYR A 1 312 ? -0.655 23.984 -6.992 1 98.06 312 TYR A O 1
ATOM 2440 N N . PHE A 1 313 ? -2.531 23.859 -5.734 1 97.56 313 PHE A N 1
ATOM 2441 C CA . PHE A 1 313 ? -2.428 25.266 -5.336 1 97.56 313 PHE A CA 1
ATOM 2442 C C . PHE A 1 313 ? -2.98 25.469 -3.932 1 97.56 313 PHE A C 1
ATOM 2444 O O . PHE A 1 313 ? -3.764 24.656 -3.439 1 97.56 313 PHE A O 1
ATOM 2451 N N . THR A 1 314 ? -2.473 26.484 -3.252 1 95.81 314 THR A N 1
ATOM 2452 C CA . THR A 1 314 ? -2.949 26.969 -1.962 1 95.81 314 THR A CA 1
ATOM 2453 C C . THR A 1 314 ? -3.172 28.484 -2.002 1 95.81 314 THR A C 1
ATOM 2455 O O . THR A 1 314 ? -2.525 29.188 -2.777 1 95.81 314 THR A O 1
ATOM 2458 N N . LEU A 1 315 ? -4.137 28.875 -1.273 1 94.44 315 LEU A N 1
ATOM 2459 C CA . LEU A 1 315 ? -4.367 30.312 -1.131 1 94.44 315 LEU A CA 1
ATOM 2460 C C . LEU A 1 315 ? -3.568 30.875 0.04 1 94.44 315 LEU A C 1
ATOM 2462 O O . LEU A 1 315 ? -3.822 30.531 1.195 1 94.44 315 LEU A O 1
ATOM 2466 N N . ARG A 1 316 ? -2.688 31.766 -0.242 1 93 316 ARG A N 1
ATOM 2467 C CA . ARG A 1 316 ? -1.826 32.344 0.786 1 93 316 ARG A CA 1
ATOM 2468 C C . ARG A 1 316 ? -2.527 33.5 1.513 1 93 316 ARG A C 1
ATOM 2470 O O . ARG A 1 316 ? -1.956 34.094 2.42 1 93 316 ARG A O 1
ATOM 2477 N N . ASN A 1 317 ? -3.762 33.688 1.125 1 89.94 317 ASN A N 1
ATOM 2478 C CA . ASN A 1 317 ? -4.605 34.625 1.875 1 89.94 317 ASN A CA 1
ATOM 2479 C C . ASN A 1 317 ? -4.906 34.094 3.275 1 89.94 317 ASN A C 1
ATOM 2481 O O . ASN A 1 317 ? -5.172 34.875 4.191 1 89.94 317 ASN A O 1
ATOM 2485 N N . PHE A 1 318 ? -4.836 32.781 3.371 1 88.19 318 PHE A N 1
ATOM 2486 C CA . PHE A 1 318 ? -5.055 32.156 4.668 1 88.19 318 PHE A CA 1
ATOM 2487 C C . PHE A 1 318 ? -3.811 32.281 5.543 1 88.19 318 PHE A C 1
ATOM 2489 O O . PHE A 1 318 ? -2.688 32.281 5.035 1 88.19 318 PHE A O 1
ATOM 2496 N N . PRO A 1 319 ? -4.07 32.344 6.859 1 84.75 319 PRO A N 1
ATOM 2497 C CA . PRO A 1 319 ? -2.904 32.25 7.742 1 84.75 319 PRO A CA 1
ATOM 2498 C C . PRO A 1 319 ? -2.119 30.969 7.57 1 84.75 319 PRO A C 1
ATOM 2500 O O . PRO A 1 319 ? -2.695 29.938 7.223 1 84.75 319 PRO A O 1
ATOM 2503 N N . PRO A 1 320 ? -0.845 31.031 7.871 1 84.75 320 PRO A N 1
ATOM 2504 C CA . PRO A 1 320 ? 0.031 29.875 7.637 1 84.75 320 PRO A CA 1
ATOM 2505 C C . PRO A 1 320 ? -0.462 28.609 8.328 1 84.75 320 PRO A C 1
ATOM 2507 O O . PRO A 1 320 ? -0.287 27.5 7.805 1 84.75 320 PRO A O 1
ATOM 2510 N N . ILE A 1 321 ? -1.114 28.75 9.438 1 82.25 321 ILE A N 1
ATOM 2511 C CA . ILE A 1 321 ? -1.585 27.594 10.195 1 82.25 321 ILE A CA 1
ATOM 2512 C C . ILE A 1 321 ? -2.615 26.812 9.375 1 82.25 321 ILE A C 1
ATOM 2514 O O . ILE A 1 321 ? -2.67 25.594 9.43 1 82.25 321 ILE A O 1
ATOM 2518 N N . PHE A 1 322 ? -3.359 27.469 8.555 1 85.06 322 PHE A N 1
ATOM 2519 C CA . PHE A 1 322 ? -4.406 26.844 7.766 1 85.06 322 PHE A CA 1
ATOM 2520 C C . PHE A 1 322 ? -3.838 26.297 6.457 1 85.06 322 PHE A C 1
ATOM 2522 O O . PHE A 1 322 ? -4.379 25.344 5.887 1 85.06 322 PHE A O 1
ATOM 2529 N N . ASN A 1 323 ? -2.756 26.906 6.07 1 88.38 323 ASN A N 1
ATOM 2530 C CA . ASN A 1 323 ? -2.141 26.453 4.824 1 88.38 323 ASN A CA 1
ATOM 2531 C C . ASN A 1 323 ? -1.448 25.109 4.996 1 88.38 323 ASN A C 1
ATOM 2533 O O . ASN A 1 323 ? -1.176 24.406 4.016 1 88.38 323 ASN A O 1
ATOM 2537 N N . SER A 1 324 ? -1.235 24.766 6.215 1 87.69 324 SER A N 1
ATOM 2538 C CA . SER A 1 324 ? -0.573 23.5 6.488 1 87.69 324 SER A CA 1
ATOM 2539 C C . SER A 1 324 ? -1.571 22.344 6.504 1 87.69 324 SER A C 1
ATOM 2541 O O . SER A 1 324 ? -1.181 21.172 6.453 1 87.69 324 SER A O 1
ATOM 2543 N N . SER A 1 325 ? -2.824 22.656 6.457 1 88.62 325 SER A N 1
ATOM 2544 C CA . SER A 1 325 ? -3.855 21.625 6.41 1 88.62 325 SER A CA 1
ATOM 2545 C C . SER A 1 325 ? -3.988 21.047 5.008 1 88.62 325 SER A C 1
ATOM 2547 O O . SER A 1 325 ? -4.047 21.781 4.023 1 88.62 325 SER A O 1
ATOM 2549 N N . LEU A 1 326 ? -4.133 19.797 4.965 1 90.5 326 LEU A N 1
ATOM 2550 C CA . LEU A 1 326 ? -4.23 19.125 3.674 1 90.5 326 LEU A CA 1
ATOM 2551 C C . LEU A 1 326 ? -5.523 19.5 2.959 1 90.5 326 LEU A C 1
ATOM 2553 O O . LEU A 1 326 ? -5.582 19.484 1.728 1 90.5 326 LEU A O 1
ATOM 2557 N N . ASP A 1 327 ? -6.508 19.859 3.713 1 87.31 327 ASP A N 1
ATOM 2558 C CA . ASP A 1 327 ? -7.805 20.203 3.148 1 87.31 327 ASP A CA 1
ATOM 2559 C C . ASP A 1 327 ? -7.738 21.531 2.395 1 87.31 327 ASP A C 1
ATOM 2561 O O . ASP A 1 327 ? -8.609 21.828 1.574 1 87.31 327 ASP A O 1
ATOM 2565 N N . ASN A 1 328 ? -6.707 22.281 2.633 1 90.5 328 ASN A N 1
ATOM 2566 C CA . ASN A 1 328 ? -6.57 23.578 1.976 1 90.5 328 ASN A CA 1
ATOM 2567 C C . ASN A 1 328 ? -5.574 23.516 0.819 1 90.5 328 ASN A C 1
ATOM 2569 O O . ASN A 1 328 ? -5.199 24.547 0.264 1 90.5 328 ASN A O 1
ATOM 2573 N N . ILE A 1 329 ? -5.098 22.344 0.542 1 95.25 329 ILE A N 1
ATOM 2574 C CA . ILE A 1 329 ? -4.289 22.094 -0.647 1 95.25 329 ILE A CA 1
ATOM 2575 C C . ILE A 1 329 ? -5.164 21.516 -1.757 1 95.25 329 ILE A C 1
ATOM 2577 O O . ILE A 1 329 ? -5.66 20.391 -1.642 1 95.25 329 ILE A O 1
ATOM 2581 N N . HIS A 1 330 ? -5.324 22.25 -2.779 1 95.94 330 HIS A N 1
ATOM 2582 C CA . HIS A 1 330 ? -6.273 21.891 -3.826 1 95.94 330 HIS A CA 1
ATOM 2583 C C . HIS A 1 330 ? -5.555 21.375 -5.066 1 95.94 330 HIS A C 1
ATOM 2585 O O . HIS A 1 330 ? -4.492 21.875 -5.434 1 95.94 330 HIS A O 1
ATOM 2591 N N . LEU A 1 331 ? -6.137 20.375 -5.66 1 97.25 331 LEU A N 1
ATOM 2592 C CA . LEU A 1 331 ? -5.594 19.797 -6.891 1 97.25 331 LEU A CA 1
ATOM 2593 C C . LEU A 1 331 ? -5.98 20.656 -8.094 1 97.25 331 LEU A C 1
ATOM 2595 O O . LEU A 1 331 ? -7.145 21.031 -8.25 1 97.25 331 LEU A O 1
ATOM 2599 N N . CYS A 1 332 ? -5 20.984 -8.969 1 97.56 332 CYS A N 1
ATOM 2600 C CA . CYS A 1 332 ? -5.258 21.734 -10.195 1 97.56 332 CYS A CA 1
ATOM 2601 C C . CYS A 1 332 ? -5.25 20.812 -11.406 1 97.56 332 CYS A C 1
ATOM 2603 O O . CYS A 1 332 ? -6.055 20.984 -12.328 1 97.56 332 CYS A O 1
ATOM 2605 N N . ALA A 1 333 ? -4.297 19.984 -11.367 1 98.12 333 ALA A N 1
ATOM 2606 C CA . ALA A 1 333 ? -4.156 19.094 -12.523 1 98.12 333 ALA A CA 1
ATOM 2607 C C . ALA A 1 333 ? -3.482 17.781 -12.141 1 98.12 333 ALA A C 1
ATOM 2609 O O . ALA A 1 333 ? -2.621 17.766 -11.258 1 98.12 333 ALA A O 1
ATOM 2610 N N . LEU A 1 334 ? -3.928 16.75 -12.797 1 97.81 334 LEU A N 1
ATOM 2611 C CA . LEU A 1 334 ? -3.35 15.422 -12.672 1 97.81 334 LEU A CA 1
ATOM 2612 C C . LEU A 1 334 ? -3.084 14.812 -14.039 1 97.81 334 LEU A C 1
ATOM 2614 O O . LEU A 1 334 ? -3.967 14.797 -14.898 1 97.81 334 LEU A O 1
ATOM 2618 N N . PHE A 1 335 ? -1.854 14.344 -14.273 1 97.62 335 PHE A N 1
ATOM 2619 C CA . PHE A 1 335 ? -1.475 13.812 -15.578 1 97.62 335 PHE A CA 1
ATOM 2620 C C . PHE A 1 335 ? -0.371 12.773 -15.438 1 97.62 335 PHE A C 1
ATOM 2622 O O . PHE A 1 335 ? 0.205 12.617 -14.359 1 97.62 335 PHE A O 1
ATOM 2629 N N . HIS A 1 336 ? -0.137 11.984 -16.484 1 95.56 336 HIS A N 1
ATOM 2630 C CA . HIS A 1 336 ? 0.991 11.062 -16.484 1 95.56 336 HIS A CA 1
ATOM 2631 C C . HIS A 1 336 ? 2.314 11.805 -16.609 1 95.56 336 HIS A C 1
ATOM 2633 O O . HIS A 1 336 ? 2.455 12.68 -17.469 1 95.56 336 HIS A O 1
ATOM 2639 N N . ALA A 1 337 ? 3.268 11.484 -15.781 1 95.31 337 ALA A N 1
ATOM 2640 C CA . ALA A 1 337 ? 4.562 12.156 -15.797 1 95.31 337 ALA A CA 1
ATOM 2641 C C . ALA A 1 337 ? 5.227 12.031 -17.172 1 95.31 337 ALA A C 1
ATOM 2643 O O . ALA A 1 337 ? 5.918 12.953 -17.625 1 95.31 337 ALA A O 1
ATOM 2644 N N . GLN A 1 338 ? 5.004 10.961 -17.875 1 91.94 338 GLN A N 1
ATOM 2645 C CA . GLN A 1 338 ? 5.602 10.711 -19.188 1 91.94 338 GLN A CA 1
ATOM 2646 C C . GLN A 1 338 ? 5.086 11.695 -20.219 1 91.94 338 GLN A C 1
ATOM 2648 O O . GLN A 1 338 ? 5.742 11.938 -21.234 1 91.94 338 GLN A O 1
ATOM 2653 N N . ASP A 1 339 ? 3.967 12.281 -19.984 1 94.62 339 ASP A N 1
ATOM 2654 C CA . ASP A 1 339 ? 3.355 13.203 -20.922 1 94.62 339 ASP A CA 1
ATOM 2655 C C . ASP A 1 339 ? 4.121 14.523 -20.984 1 94.62 339 ASP A C 1
ATOM 2657 O O . ASP A 1 339 ? 4.016 15.273 -21.953 1 94.62 339 ASP A O 1
ATOM 2661 N N . ILE A 1 340 ? 4.891 14.781 -19.953 1 94.69 340 ILE A N 1
ATOM 2662 C CA . ILE A 1 340 ? 5.727 15.984 -19.953 1 94.69 340 ILE A CA 1
ATOM 2663 C C . ILE A 1 340 ? 6.758 15.883 -21.078 1 94.69 340 ILE A C 1
ATOM 2665 O O . ILE A 1 340 ? 7 16.859 -21.797 1 94.69 340 ILE A O 1
ATOM 2669 N N . ARG A 1 341 ? 7.332 14.773 -21.203 1 89.25 341 ARG A N 1
ATOM 2670 C CA . ARG A 1 341 ? 8.352 14.555 -22.234 1 89.25 341 ARG A CA 1
ATOM 2671 C C . ARG A 1 341 ? 7.723 14.523 -23.625 1 89.25 341 ARG A C 1
ATOM 2673 O O . ARG A 1 341 ? 8.312 15.016 -24.578 1 89.25 341 ARG A O 1
ATOM 2680 N N . ARG A 1 342 ? 6.555 14.016 -23.703 1 91.12 342 ARG A N 1
ATOM 2681 C CA . ARG A 1 342 ? 5.91 13.797 -24.984 1 91.12 342 ARG A CA 1
ATOM 2682 C C . ARG A 1 342 ? 5.305 15.086 -25.531 1 91.12 342 ARG A C 1
ATOM 2684 O O . ARG A 1 342 ? 5.395 15.367 -26.719 1 91.12 342 ARG A O 1
ATOM 2691 N N . TYR A 1 343 ? 4.668 15.875 -24.656 1 94.81 343 TYR A N 1
ATOM 2692 C CA . TYR A 1 343 ? 3.883 17 -25.141 1 94.81 343 TYR A CA 1
ATOM 2693 C C . TYR A 1 343 ? 4.426 18.312 -24.594 1 94.81 343 TYR A C 1
ATOM 2695 O O . TYR A 1 343 ? 4.082 19.391 -25.094 1 94.81 343 TYR A O 1
ATOM 2703 N N . GLY A 1 344 ? 5.285 18.25 -23.609 1 94.06 344 GLY A N 1
ATOM 2704 C CA . GLY A 1 344 ? 5.809 19.453 -22.984 1 94.06 344 GLY A CA 1
ATOM 2705 C C . GLY A 1 344 ? 4.957 19.938 -21.828 1 94.06 344 GLY A C 1
ATOM 2706 O O . GLY A 1 344 ? 3.736 19.781 -21.844 1 94.06 344 GLY A O 1
ATOM 2707 N N . PHE A 1 345 ? 5.523 20.703 -20.953 1 95.75 345 PHE A N 1
ATOM 2708 C CA . PHE A 1 345 ? 4.852 21.188 -19.75 1 95.75 345 PHE A CA 1
ATOM 2709 C C . PHE A 1 345 ? 3.855 22.281 -20.094 1 95.75 345 PHE A C 1
ATOM 2711 O O . PHE A 1 345 ? 2.822 22.422 -19.438 1 95.75 345 PHE A O 1
ATOM 2718 N N . ASN A 1 346 ? 4.195 23.094 -21.062 1 96.56 346 ASN A N 1
ATOM 2719 C CA . ASN A 1 346 ? 3.35 24.219 -21.453 1 96.56 346 ASN A CA 1
ATOM 2720 C C . ASN A 1 346 ? 1.97 23.75 -21.906 1 96.56 346 ASN A C 1
ATOM 2722 O O . ASN A 1 346 ? 0.958 24.359 -21.547 1 96.56 346 ASN A O 1
ATOM 2726 N N . SER A 1 347 ? 1.905 22.625 -22.625 1 96.44 347 SER A N 1
ATOM 2727 C CA . SER A 1 347 ? 0.628 22.094 -23.078 1 96.44 347 SER A CA 1
ATOM 2728 C C . SER A 1 347 ? -0.212 21.594 -21.906 1 96.44 347 SER A C 1
ATOM 2730 O O . SER A 1 347 ? -1.438 21.703 -21.922 1 96.44 347 SER A O 1
ATOM 2732 N N . ILE A 1 348 ? 0.416 21.156 -20.922 1 97.38 348 ILE A N 1
ATOM 2733 C CA . ILE A 1 348 ? -0.258 20.578 -19.766 1 97.38 348 ILE A CA 1
ATOM 2734 C C . ILE A 1 348 ? -0.876 21.688 -18.906 1 97.38 348 ILE A C 1
ATOM 2736 O O . ILE A 1 348 ? -2 21.547 -18.422 1 97.38 348 ILE A O 1
ATOM 2740 N N . ILE A 1 349 ? -0.174 22.859 -18.766 1 97.88 349 ILE A N 1
ATOM 2741 C CA . ILE A 1 349 ? -0.645 23.875 -17.844 1 97.88 349 ILE A CA 1
ATOM 2742 C C . ILE A 1 349 ? -1.449 24.938 -18.594 1 97.88 349 ILE A C 1
ATOM 2744 O O . ILE A 1 349 ? -1.922 25.906 -18 1 97.88 349 ILE A O 1
ATOM 2748 N N . GLU A 1 350 ? -1.666 24.75 -19.859 1 97.88 350 GLU A N 1
ATOM 2749 C CA . GLU A 1 350 ? -2.344 25.734 -20.688 1 97.88 350 GLU A CA 1
ATOM 2750 C C . GLU A 1 350 ? -3.734 26.062 -20.156 1 97.88 350 GLU A C 1
ATOM 2752 O O . GLU A 1 350 ? -4.102 27.234 -20.016 1 97.88 350 GLU A O 1
ATOM 2757 N N . PRO A 1 351 ? -4.543 25.031 -19.812 1 97.81 351 PRO A N 1
ATOM 2758 C CA . PRO A 1 351 ? -5.863 25.359 -19.266 1 97.81 351 PRO A CA 1
ATOM 2759 C C . PRO A 1 351 ? -5.785 26.172 -17.969 1 97.81 351 PRO A C 1
ATOM 2761 O O . PRO A 1 351 ? -6.602 27.062 -17.75 1 97.81 351 PRO A O 1
ATOM 2764 N N . LEU A 1 352 ? -4.871 25.875 -17.156 1 98.19 352 LEU A N 1
ATOM 2765 C CA . LEU A 1 352 ? -4.68 26.594 -15.906 1 98.19 352 LEU A CA 1
ATOM 2766 C C . LEU A 1 352 ? -4.309 28.047 -16.172 1 98.19 352 LEU A C 1
ATOM 2768 O O . LEU A 1 352 ? -4.875 28.953 -15.547 1 98.19 352 LEU A O 1
ATOM 2772 N N . VAL A 1 353 ? -3.383 28.281 -17.094 1 98.5 353 VAL A N 1
ATOM 2773 C CA . VAL A 1 353 ? -2.904 29.625 -17.422 1 98.5 353 VAL A CA 1
ATOM 2774 C C . VAL A 1 353 ? -4.043 30.453 -18 1 98.5 353 VAL A C 1
ATOM 2776 O O . VAL A 1 353 ? -4.191 31.641 -17.672 1 98.5 353 VAL A O 1
ATOM 2779 N N . ASN A 1 354 ? -4.824 29.844 -18.859 1 98.12 354 ASN A N 1
ATOM 2780 C CA . ASN A 1 354 ? -5.969 30.547 -19.438 1 98.12 354 ASN A CA 1
ATOM 2781 C C . ASN A 1 354 ? -6.953 31 -18.359 1 98.12 354 ASN A C 1
ATOM 2783 O O . ASN A 1 354 ? -7.434 32.125 -18.391 1 98.12 354 ASN A O 1
ATOM 2787 N N . ASP A 1 355 ? -7.246 30.141 -17.453 1 98.19 355 ASP A N 1
ATOM 2788 C CA . ASP A 1 355 ? -8.148 30.484 -16.359 1 98.19 355 ASP A CA 1
ATOM 2789 C C . ASP A 1 355 ? -7.543 31.578 -15.477 1 98.19 355 ASP A C 1
ATOM 2791 O O . ASP A 1 355 ? -8.258 32.469 -14.984 1 98.19 355 ASP A O 1
ATOM 2795 N N . LEU A 1 356 ? -6.25 31.547 -15.297 1 98.44 356 LEU A N 1
ATOM 2796 C CA . LEU A 1 356 ? -5.582 32.531 -14.461 1 98.44 356 LEU A CA 1
ATOM 2797 C C . LEU A 1 356 ? -5.605 33.906 -15.125 1 98.44 356 LEU A C 1
ATOM 2799 O O . LEU A 1 356 ? -5.695 34.938 -14.445 1 98.44 356 LEU A O 1
ATOM 2803 N N . LYS A 1 357 ? -5.516 33.938 -16.438 1 98.25 357 LYS A N 1
ATOM 2804 C CA . LYS A 1 357 ? -5.648 35.188 -17.156 1 98.25 357 LYS A CA 1
ATOM 2805 C C . LYS A 1 357 ? -7.02 35.812 -16.922 1 98.25 357 LYS A C 1
ATOM 2807 O O . LYS A 1 357 ? -7.125 37.031 -16.719 1 98.25 357 LYS A O 1
ATOM 2812 N N . VAL A 1 358 ? -7.996 34.969 -16.938 1 97.75 358 VAL A N 1
ATOM 2813 C CA . VAL A 1 358 ? -9.352 35.438 -16.656 1 97.75 358 VAL A CA 1
ATOM 2814 C C . VAL A 1 358 ? -9.43 35.969 -15.227 1 97.75 358 VAL A C 1
ATOM 2816 O O . VAL A 1 358 ? -10.047 37 -14.984 1 97.75 358 VAL A O 1
ATOM 2819 N N . LEU A 1 359 ? -8.836 35.281 -14.352 1 97.75 359 LEU A N 1
ATOM 2820 C CA . LEU A 1 359 ? -8.836 35.688 -12.953 1 97.75 359 LEU A CA 1
ATOM 2821 C C . LEU A 1 359 ? -8.164 37.062 -12.789 1 97.75 359 LEU A C 1
ATOM 2823 O O . LEU A 1 359 ? -8.625 37.875 -12 1 97.75 359 LEU A O 1
ATOM 2827 N N . GLU A 1 360 ? -7.09 37.344 -13.516 1 97.19 360 GLU A N 1
ATOM 2828 C CA . GLU A 1 360 ? -6.332 38.594 -13.414 1 97.19 360 GLU A CA 1
ATOM 2829 C C . GLU A 1 360 ? -7.125 39.781 -13.969 1 97.19 360 GLU A C 1
ATOM 2831 O O . GLU A 1 360 ? -7.02 40.906 -13.461 1 97.19 360 GLU A O 1
ATOM 2836 N N . ILE A 1 361 ? -7.895 39.5 -14.953 1 94.75 361 ILE A N 1
ATOM 2837 C CA . ILE A 1 361 ? -8.555 40.562 -15.688 1 94.75 361 ILE A CA 1
ATOM 2838 C C . ILE A 1 361 ? -9.969 40.781 -15.141 1 94.75 361 ILE A C 1
ATOM 2840 O O . ILE A 1 361 ? -10.32 41.906 -14.734 1 94.75 361 ILE A O 1
ATOM 2844 N N . GLU A 1 362 ? -10.742 39.688 -15.102 1 94.44 362 GLU A N 1
ATOM 2845 C CA . GLU A 1 362 ? -12.148 39.781 -14.742 1 94.44 362 GLU A CA 1
ATOM 2846 C C . GLU A 1 362 ? -12.359 39.5 -13.258 1 94.44 362 GLU A C 1
ATOM 2848 O O . GLU A 1 362 ? -13.258 40.062 -12.625 1 94.44 362 GLU A O 1
ATOM 2853 N N . GLY A 1 363 ? -11.57 38.656 -12.758 1 94.25 363 GLY A N 1
ATOM 2854 C CA . GLY A 1 363 ? -11.773 38.219 -11.398 1 94.25 363 GLY A CA 1
ATOM 2855 C C . GLY A 1 363 ? -12.836 37.125 -11.281 1 94.25 363 GLY A C 1
ATOM 2856 O O . GLY A 1 363 ? -13.367 36.656 -12.289 1 94.25 363 GLY A O 1
ATOM 2857 N N . VAL A 1 364 ? -13.023 36.656 -10.078 1 93.12 364 VAL A N 1
ATOM 2858 C CA . VAL A 1 364 ? -14.055 35.656 -9.773 1 93.12 364 VAL A CA 1
ATOM 2859 C C . VAL A 1 364 ? -15.133 36.312 -8.898 1 93.12 364 VAL A C 1
ATOM 2861 O O . VAL A 1 364 ? -14.82 37.062 -7.969 1 93.12 364 VAL A O 1
ATOM 2864 N N . LYS A 1 365 ? -16.344 36.031 -9.234 1 88.75 365 LYS A N 1
ATOM 2865 C CA . LYS A 1 365 ? -17.438 36.594 -8.469 1 88.75 365 LYS A CA 1
ATOM 2866 C C . LYS A 1 365 ? -17.594 35.906 -7.117 1 88.75 365 LYS A C 1
ATOM 2868 O O . LYS A 1 365 ? -17.734 34.688 -7.059 1 88.75 365 LYS A O 1
ATOM 2873 N N . ASN A 1 366 ? -17.469 36.656 -6.117 1 82.75 366 ASN A N 1
ATOM 2874 C CA . ASN A 1 366 ? -17.781 36.156 -4.789 1 82.75 366 ASN A CA 1
ATOM 2875 C C . ASN A 1 366 ? -19.281 35.906 -4.613 1 82.75 366 ASN A C 1
ATOM 2877 O O . ASN A 1 366 ? -20.078 36.844 -4.656 1 82.75 366 ASN A O 1
ATOM 2881 N N . PRO A 1 367 ? -19.641 34.75 -4.387 1 78.06 367 PRO A N 1
ATOM 2882 C CA . PRO A 1 367 ? -21.078 34.469 -4.305 1 78.06 367 PRO A CA 1
ATOM 2883 C C . PRO A 1 367 ? -21.75 35.125 -3.096 1 78.06 367 PRO A C 1
ATOM 2885 O O . PRO A 1 367 ? -22.953 35.344 -3.107 1 78.06 367 PRO A O 1
ATOM 2888 N N . VAL A 1 368 ? -21.078 35.438 -2.082 1 76.81 368 VAL A N 1
ATOM 2889 C CA . VAL A 1 368 ? -21.625 36 -0.855 1 76.81 368 VAL A CA 1
ATOM 2890 C C . VAL A 1 368 ? -21.75 37.5 -0.987 1 76.81 368 VAL A C 1
ATOM 2892 O O . VAL A 1 368 ? -22.828 38.094 -0.79 1 76.81 368 VAL A O 1
ATOM 2895 N N . SER A 1 369 ? -20.672 38.156 -1.374 1 76.06 369 SER A N 1
ATOM 2896 C CA . SER A 1 369 ? -20.641 39.625 -1.417 1 76.06 369 SER A CA 1
ATOM 2897 C C . SER A 1 369 ? -21.047 40.156 -2.795 1 76.06 369 SER A C 1
ATOM 2899 O O . SER A 1 369 ? -21.422 41.312 -2.938 1 76.06 369 SER A O 1
ATOM 2901 N N . GLY A 1 370 ? -20.953 39.312 -3.783 1 78.75 370 GLY A N 1
ATOM 2902 C CA . GLY A 1 370 ? -21.266 39.719 -5.145 1 78.75 370 GLY A CA 1
ATOM 2903 C C . GLY A 1 370 ? -20.109 40.438 -5.816 1 78.75 370 GLY A C 1
ATOM 2904 O O . GLY A 1 370 ? -20.141 40.688 -7.023 1 78.75 370 GLY A O 1
ATOM 2905 N N . SER A 1 371 ? -19.109 40.719 -5.09 1 84.44 371 SER A N 1
ATOM 2906 C CA . SER A 1 371 ? -17.969 41.469 -5.637 1 84.44 371 SER A CA 1
ATOM 2907 C C . SER A 1 371 ? -17.031 40.531 -6.391 1 84.44 371 SER A C 1
ATOM 2909 O O . SER A 1 371 ? -16.969 39.344 -6.102 1 84.44 371 SER A O 1
ATOM 2911 N N . CYS A 1 372 ? -16.375 41.094 -7.379 1 90.94 372 CYS A N 1
ATOM 2912 C CA . CYS A 1 372 ? -15.391 40.344 -8.141 1 90.94 372 CYS A CA 1
ATOM 2913 C C . CYS A 1 372 ? -14.008 40.469 -7.512 1 90.94 372 CYS A C 1
ATOM 2915 O O . CYS A 1 372 ? -13.5 41.562 -7.32 1 90.94 372 CYS A O 1
ATOM 2917 N N . ILE A 1 373 ? -13.438 39.406 -7.223 1 92.31 373 ILE A N 1
ATOM 2918 C CA . ILE A 1 373 ? -12.117 39.375 -6.605 1 92.31 373 ILE A CA 1
ATOM 2919 C C . ILE A 1 373 ? -11.078 38.875 -7.617 1 92.31 373 ILE A C 1
ATOM 2921 O O . ILE A 1 373 ? -11.234 37.812 -8.203 1 92.31 373 ILE A O 1
ATOM 2925 N N . LYS A 1 374 ? -10.062 39.688 -7.844 1 95.31 374 LYS A N 1
ATOM 2926 C CA . LYS A 1 374 ? -8.977 39.312 -8.742 1 95.31 374 LYS A CA 1
ATOM 2927 C C . LYS A 1 374 ? -7.914 38.5 -8 1 95.31 374 LYS A C 1
ATOM 2929 O O . LYS A 1 374 ? -8 38.312 -6.785 1 95.31 374 LYS A O 1
ATOM 2934 N N . GLY A 1 375 ? -7.059 37.875 -8.75 1 95.94 375 GLY A N 1
ATOM 2935 C CA . GLY A 1 375 ? -5.988 37.094 -8.164 1 95.94 375 GLY A CA 1
ATOM 2936 C C . GLY A 1 375 ? -4.941 36.656 -9.18 1 95.94 375 GLY A C 1
ATOM 2937 O O . GLY A 1 375 ? -5.133 36.812 -10.383 1 95.94 375 GLY A O 1
ATOM 2938 N N . THR A 1 376 ? -3.807 36.188 -8.688 1 97.12 376 THR A N 1
ATOM 2939 C CA . THR A 1 376 ? -2.746 35.688 -9.562 1 97.12 376 THR A CA 1
ATOM 2940 C C . THR A 1 376 ? -1.781 34.781 -8.781 1 97.12 376 THR A C 1
ATOM 2942 O O . THR A 1 376 ? -1.974 34.562 -7.59 1 97.12 376 THR A O 1
ATOM 2945 N N . ILE A 1 377 ? -0.814 34.281 -9.516 1 97.31 377 ILE A N 1
ATOM 2946 C CA . ILE A 1 377 ? 0.219 33.438 -8.914 1 97.31 377 ILE A CA 1
ATOM 2947 C C . ILE A 1 377 ? 1.232 34.312 -8.18 1 97.31 377 ILE A C 1
ATOM 2949 O O . ILE A 1 377 ? 1.766 35.281 -8.75 1 97.31 377 ILE A O 1
ATOM 2953 N N . VAL A 1 378 ? 1.474 33.969 -6.969 1 95.38 378 VAL A N 1
ATOM 2954 C CA . VAL A 1 378 ? 2.463 34.719 -6.195 1 95.38 378 VAL A CA 1
ATOM 2955 C C . VAL A 1 378 ? 3.82 34 -6.293 1 95.38 378 VAL A C 1
ATOM 2957 O O . VAL A 1 378 ? 4.852 34.688 -6.449 1 95.38 378 VAL A O 1
ATOM 2960 N N . GLN A 1 379 ? 3.811 32.719 -6.094 1 96.88 379 GLN A N 1
ATOM 2961 C CA . GLN A 1 379 ? 5.012 31.891 -6.16 1 96.88 379 GLN A CA 1
ATOM 2962 C C . GLN A 1 379 ? 4.684 30.469 -6.621 1 96.88 379 GLN A C 1
ATOM 2964 O O . GLN A 1 379 ? 3.539 30.016 -6.516 1 96.88 379 GLN A O 1
ATOM 2969 N N . VAL A 1 380 ? 5.66 29.844 -7.184 1 98.06 380 VAL A N 1
ATOM 2970 C CA . VAL A 1 380 ? 5.613 28.422 -7.523 1 98.06 380 VAL A CA 1
ATOM 2971 C C . VAL A 1 380 ? 6.68 27.672 -6.734 1 98.06 380 VAL A C 1
ATOM 2973 O O . VAL A 1 380 ? 7.852 28.047 -6.742 1 98.06 380 VAL A O 1
ATOM 2976 N N . THR A 1 381 ? 6.246 26.672 -6.035 1 97.62 381 THR A N 1
ATOM 2977 C CA . THR A 1 381 ? 7.195 25.922 -5.215 1 97.62 381 THR A CA 1
ATOM 2978 C C . THR A 1 381 ? 7.293 24.484 -5.68 1 97.62 381 THR A C 1
ATOM 2980 O O . THR A 1 381 ? 6.477 24.016 -6.48 1 97.62 381 THR A O 1
ATOM 2983 N N . GLY A 1 382 ? 8.312 23.797 -5.32 1 96.56 382 GLY A N 1
ATOM 2984 C CA . GLY A 1 382 ? 8.633 22.422 -5.68 1 96.56 382 GLY A CA 1
ATOM 2985 C C . GLY A 1 382 ? 10.086 22.062 -5.418 1 96.56 382 GLY A C 1
ATOM 2986 O O . GLY A 1 382 ? 10.859 22.891 -4.949 1 96.56 382 GLY A O 1
ATOM 2987 N N . ASP A 1 383 ? 10.375 20.812 -5.668 1 95.19 383 ASP A N 1
ATOM 2988 C CA . ASP A 1 383 ? 11.781 20.422 -5.629 1 95.19 383 ASP A CA 1
ATOM 2989 C C . ASP A 1 383 ? 12.578 21.094 -6.742 1 95.19 383 ASP A C 1
ATOM 2991 O O . ASP A 1 383 ? 11.992 21.641 -7.688 1 95.19 383 ASP A O 1
ATOM 2995 N N . ASN A 1 384 ? 13.82 21.109 -6.633 1 95.69 384 ASN A N 1
ATOM 2996 C CA . ASN A 1 384 ? 14.641 21.859 -7.574 1 95.69 384 ASN A CA 1
ATOM 2997 C C . ASN A 1 384 ? 14.438 21.375 -9.008 1 95.69 384 ASN A C 1
ATOM 2999 O O . ASN A 1 384 ? 14.148 22.172 -9.898 1 95.69 384 ASN A O 1
ATOM 3003 N N . LEU A 1 385 ? 14.508 20.156 -9.227 1 93.5 385 LEU A N 1
ATOM 3004 C CA . LEU A 1 385 ? 14.375 19.641 -10.594 1 93.5 385 LEU A CA 1
ATOM 3005 C C . LEU A 1 385 ? 12.93 19.766 -11.078 1 93.5 385 LEU A C 1
ATOM 3007 O O . LEU A 1 385 ? 12.688 19.969 -12.266 1 93.5 385 LEU A O 1
ATOM 3011 N N . GLY A 1 386 ? 11.984 19.578 -10.125 1 94.31 386 GLY A N 1
ATOM 3012 C CA . GLY A 1 386 ? 10.594 19.812 -10.477 1 94.31 386 GLY A CA 1
ATOM 3013 C C . GLY A 1 386 ? 10.32 21.234 -10.906 1 94.31 386 GLY A C 1
ATOM 3014 O O . GLY A 1 386 ? 9.625 21.469 -11.898 1 94.31 386 GLY A O 1
ATOM 3015 N N . LEU A 1 387 ? 10.898 22.156 -10.242 1 96.31 387 LEU A N 1
ATOM 3016 C CA . LEU A 1 387 ? 10.727 23.578 -10.586 1 96.31 387 LEU A CA 1
ATOM 3017 C C . LEU A 1 387 ? 11.43 23.906 -11.898 1 96.31 387 LEU A C 1
ATOM 3019 O O . LEU A 1 387 ? 10.922 24.703 -12.695 1 96.31 387 LEU A O 1
ATOM 3023 N N . HIS A 1 388 ? 12.625 23.281 -12.062 1 96 388 HIS A N 1
ATOM 3024 C CA . HIS A 1 388 ? 13.312 23.469 -13.336 1 96 388 HIS A CA 1
ATOM 3025 C C . HIS A 1 388 ? 12.445 23.031 -14.508 1 96 388 HIS A C 1
ATOM 3027 O O . HIS A 1 388 ? 12.32 23.75 -15.5 1 96 388 HIS A O 1
ATOM 3033 N N . SER A 1 389 ? 11.805 21.938 -14.305 1 95.5 389 SER A N 1
ATOM 3034 C CA . SER A 1 389 ? 10.953 21.391 -15.352 1 95.5 389 SER A CA 1
ATOM 3035 C C . SER A 1 389 ? 9.773 22.297 -15.633 1 95.5 389 SER A C 1
ATOM 3037 O O . SER A 1 389 ? 9.5 22.641 -16.797 1 95.5 389 SER A O 1
ATOM 3039 N N . LEU A 1 390 ? 9.125 22.75 -14.633 1 97 390 LEU A N 1
ATOM 3040 C CA . LEU A 1 390 ? 7.918 23.547 -14.766 1 97 390 LEU A CA 1
ATOM 3041 C C . LEU A 1 390 ? 8.25 24.938 -15.305 1 97 390 LEU A C 1
ATOM 3043 O O . LEU A 1 390 ? 7.539 25.469 -16.172 1 97 390 LEU A O 1
ATOM 3047 N N . LEU A 1 391 ? 9.398 25.5 -14.875 1 97.31 391 LEU A N 1
ATOM 3048 C CA . LEU A 1 391 ? 9.727 26.891 -15.188 1 97.31 391 LEU A CA 1
ATOM 3049 C C . LEU A 1 391 ? 10.562 26.969 -16.453 1 97.31 391 LEU A C 1
ATOM 3051 O O . LEU A 1 391 ? 10.953 28.062 -16.875 1 97.31 391 LEU A O 1
ATOM 3055 N N . GLY A 1 392 ? 10.891 25.844 -17.031 1 95.25 392 GLY A N 1
ATOM 3056 C CA . GLY A 1 392 ? 11.531 25.844 -18.344 1 95.25 392 GLY A CA 1
ATOM 3057 C C . GLY A 1 392 ? 13.047 25.797 -18.266 1 95.25 392 GLY A C 1
ATOM 3058 O O . GLY A 1 392 ? 13.727 26.141 -19.219 1 95.25 392 GLY A O 1
ATOM 3059 N N . PHE A 1 393 ? 13.609 25.453 -17.125 1 95.88 393 PHE A N 1
ATOM 3060 C CA . PHE A 1 393 ? 15.047 25.266 -16.969 1 95.88 393 PHE A CA 1
ATOM 3061 C C . PHE A 1 393 ? 15.445 23.828 -17.312 1 95.88 393 PHE A C 1
ATOM 3063 O O . PHE A 1 393 ? 14.586 22.969 -17.484 1 95.88 393 PHE A O 1
ATOM 3070 N N . LEU A 1 394 ? 16.734 23.625 -17.422 1 94.06 394 LEU A N 1
ATOM 3071 C CA . LEU A 1 394 ? 17.234 22.266 -17.656 1 94.06 394 LEU A CA 1
ATOM 3072 C C . LEU A 1 394 ? 17.078 21.406 -16.391 1 94.06 394 LEU A C 1
ATOM 3074 O O . LEU A 1 394 ? 17.359 21.875 -15.289 1 94.06 394 LEU A O 1
ATOM 3078 N N . GLU A 1 395 ? 16.625 20.219 -16.578 1 91.31 395 GLU A N 1
ATOM 3079 C CA . GLU A 1 395 ? 16.312 19.328 -15.461 1 91.31 395 GLU A CA 1
ATOM 3080 C C . GLU A 1 395 ? 17.562 18.594 -14.984 1 91.31 395 GLU A C 1
ATOM 3082 O O . GLU A 1 395 ? 17.547 17.375 -14.797 1 91.31 395 GLU A O 1
ATOM 3087 N N . SER A 1 396 ? 18.625 19.219 -15 1 90.19 396 SER A N 1
ATOM 3088 C CA . SER A 1 396 ? 19.906 18.734 -14.477 1 90.19 396 SER A CA 1
ATOM 3089 C C . SER A 1 396 ? 20.781 19.875 -13.992 1 90.19 396 SER A C 1
ATOM 3091 O O . SER A 1 396 ? 20.594 21.016 -14.414 1 90.19 396 SER A O 1
ATOM 3093 N N . PHE A 1 397 ? 21.672 19.562 -13.164 1 91.88 397 PHE A N 1
ATOM 3094 C CA . PHE A 1 397 ? 22.594 20.578 -12.688 1 91.88 397 PHE A CA 1
ATOM 3095 C C . PHE A 1 397 ? 23.906 20.516 -13.438 1 91.88 397 PHE A C 1
ATOM 3097 O O . PHE A 1 397 ? 24.953 20.953 -12.93 1 91.88 397 PHE A O 1
ATOM 3104 N N . GLY A 1 398 ? 23.875 19.969 -14.57 1 90.25 398 GLY A N 1
ATOM 3105 C CA . GLY A 1 398 ? 25.094 19.781 -15.344 1 90.25 398 GLY A CA 1
ATOM 3106 C C . GLY A 1 398 ? 25.391 20.953 -16.266 1 90.25 398 GLY A C 1
ATOM 3107 O O . GLY A 1 398 ? 26.484 21.031 -16.844 1 90.25 398 GLY A O 1
ATOM 3108 N N . ALA A 1 399 ? 24.438 21.906 -16.359 1 92.5 399 ALA A N 1
ATOM 3109 C CA . ALA A 1 399 ? 24.641 23.047 -17.234 1 92.5 399 ALA A CA 1
ATOM 3110 C C . ALA A 1 399 ? 25.641 24.031 -16.656 1 92.5 399 ALA A C 1
ATOM 3112 O O . ALA A 1 399 ? 25.891 24.031 -15.445 1 92.5 399 ALA A O 1
ATOM 3113 N N . GLN A 1 400 ? 26.141 24.859 -17.516 1 93.75 400 GLN A N 1
ATOM 3114 C CA . GLN A 1 400 ? 27.078 25.891 -17.062 1 93.75 400 GLN A CA 1
ATOM 3115 C C . GLN A 1 400 ? 26.406 26.859 -16.094 1 93.75 400 GLN A C 1
ATOM 3117 O O . GLN A 1 400 ? 26.922 27.109 -15 1 93.75 400 GLN A O 1
ATOM 3122 N N . TYR A 1 401 ? 25.25 27.438 -16.516 1 95.06 401 TYR A N 1
ATOM 3123 C CA . TYR A 1 401 ? 24.422 28.266 -15.656 1 95.06 401 TYR A CA 1
ATOM 3124 C C . TYR A 1 401 ? 23.188 27.5 -15.164 1 95.06 401 TYR A C 1
ATOM 3126 O O . TYR A 1 401 ? 22.078 27.766 -15.609 1 95.06 401 TYR A O 1
ATOM 3134 N N . CYS A 1 402 ? 23.375 26.641 -14.148 1 95.25 402 CYS A N 1
ATOM 3135 C CA . CYS A 1 402 ? 22.328 25.703 -13.781 1 95.25 402 CYS A CA 1
ATOM 3136 C C . CYS A 1 402 ? 21.438 26.297 -12.695 1 95.25 402 CYS A C 1
ATOM 3138 O O . CYS A 1 402 ? 20.328 25.797 -12.461 1 95.25 402 CYS A O 1
ATOM 3140 N N . CYS A 1 403 ? 21.812 27.422 -12.086 1 96.25 403 CYS A N 1
ATOM 3141 C CA . CYS A 1 403 ? 21.031 28.016 -10.992 1 96.25 403 CYS A CA 1
ATOM 3142 C C . CYS A 1 403 ? 19.922 28.891 -11.531 1 96.25 403 CYS A C 1
ATOM 3144 O O . CYS A 1 403 ? 20.125 29.641 -12.492 1 96.25 403 CYS A O 1
ATOM 3146 N N . ARG A 1 404 ? 18.766 28.828 -11.016 1 95.56 404 ARG A N 1
ATOM 3147 C CA . ARG A 1 404 ? 17.641 29.625 -11.492 1 95.56 404 ARG A CA 1
ATOM 3148 C C . ARG A 1 404 ? 17.719 31.047 -10.953 1 95.56 404 ARG A C 1
ATOM 3150 O O . ARG A 1 404 ? 17.031 31.938 -11.453 1 95.56 404 ARG A O 1
ATOM 3157 N N . PHE A 1 405 ? 18.578 31.344 -9.898 1 97.31 405 PHE A N 1
ATOM 3158 C CA . PHE A 1 405 ? 18.656 32.656 -9.266 1 97.31 405 PHE A CA 1
ATOM 3159 C C . PHE A 1 405 ? 19.781 33.5 -9.859 1 97.31 405 PHE A C 1
ATOM 3161 O O . PHE A 1 405 ? 19.734 34.719 -9.812 1 97.31 405 PHE A O 1
ATOM 3168 N N . CYS A 1 406 ? 20.844 32.812 -10.344 1 97.44 406 CYS A N 1
ATOM 3169 C CA . CYS A 1 406 ? 22.016 33.562 -10.797 1 97.44 406 CYS A CA 1
ATOM 3170 C C . CYS A 1 406 ? 22.656 32.875 -12 1 97.44 406 CYS A C 1
ATOM 3172 O O . CYS A 1 406 ? 22.234 31.797 -12.406 1 97.44 406 CYS A O 1
ATOM 3174 N N . VAL A 1 407 ? 23.609 33.531 -12.602 1 96.38 407 VAL A N 1
ATOM 3175 C CA . VAL A 1 407 ? 24.297 33 -13.766 1 96.38 407 VAL A CA 1
ATOM 3176 C C . VAL A 1 407 ? 25.766 32.719 -13.414 1 96.38 407 VAL A C 1
ATOM 3178 O O . VAL A 1 407 ? 26.656 33 -14.211 1 96.38 407 VAL A O 1
ATOM 3181 N N . LEU A 1 408 ? 25.938 32.281 -12.219 1 97.06 408 LEU A N 1
ATOM 3182 C CA . LEU A 1 408 ? 27.266 31.828 -11.828 1 97.06 408 LEU A CA 1
ATOM 3183 C C . LEU A 1 408 ? 27.578 30.469 -12.438 1 97.06 408 LEU A C 1
ATOM 3185 O O . LEU A 1 408 ? 26.719 29.578 -12.453 1 97.06 408 LEU A O 1
ATOM 3189 N N . GLU A 1 409 ? 28.797 30.297 -12.891 1 96.38 409 GLU A N 1
ATOM 3190 C CA . GLU A 1 409 ? 29.188 29.016 -13.461 1 96.38 409 GLU A CA 1
ATOM 3191 C C . GLU A 1 409 ? 29.234 27.922 -12.398 1 96.38 409 GLU A C 1
ATOM 3193 O O . GLU A 1 409 ? 29.672 28.172 -11.266 1 96.38 409 GLU A O 1
ATOM 3198 N N . LYS A 1 410 ? 28.844 26.75 -12.773 1 95.12 410 LYS A N 1
ATOM 3199 C CA . LYS A 1 410 ? 28.719 25.625 -11.852 1 95.12 410 LYS A CA 1
ATOM 3200 C C . LYS A 1 410 ? 30.031 25.344 -11.117 1 95.12 410 LYS A C 1
ATOM 3202 O O . LYS A 1 410 ? 30.031 25.078 -9.922 1 95.12 410 LYS A O 1
ATOM 3207 N N . ASP A 1 411 ? 31.125 25.453 -11.812 1 94 411 ASP A N 1
ATOM 3208 C CA . ASP A 1 411 ? 32.438 25.156 -11.211 1 94 411 ASP A CA 1
ATOM 3209 C C . ASP A 1 411 ? 32.75 26.156 -10.102 1 94 411 ASP A C 1
ATOM 3211 O O . ASP A 1 411 ? 33.469 25.812 -9.148 1 94 411 ASP A O 1
ATOM 3215 N N . ARG A 1 412 ? 32.188 27.344 -10.18 1 96.44 412 ARG A N 1
ATOM 3216 C CA . ARG A 1 412 ? 32.5 28.406 -9.219 1 96.44 412 ARG A CA 1
ATOM 3217 C C . ARG A 1 412 ? 31.688 28.219 -7.934 1 96.44 412 ARG A C 1
ATOM 3219 O O . ARG A 1 412 ? 32 28.828 -6.91 1 96.44 412 ARG A O 1
ATOM 3226 N N . PHE A 1 413 ? 30.75 27.25 -7.902 1 97.12 413 PHE A N 1
ATOM 3227 C CA . PHE A 1 413 ? 29.984 26.938 -6.703 1 97.12 413 PHE A CA 1
ATOM 3228 C C . PHE A 1 413 ? 30.891 26.5 -5.562 1 97.12 413 PHE A C 1
ATOM 3230 O O . PHE A 1 413 ? 30.516 26.594 -4.395 1 97.12 413 PHE A O 1
ATOM 3237 N N . GLN A 1 414 ? 32.062 26.062 -5.898 1 97.12 414 GLN A N 1
ATOM 3238 C CA . GLN A 1 414 ? 32.969 25.5 -4.914 1 97.12 414 GLN A CA 1
ATOM 3239 C C . GLN A 1 414 ? 33.781 26.594 -4.238 1 97.12 414 GLN A C 1
ATOM 3241 O O . GLN A 1 414 ? 34.438 26.344 -3.213 1 97.12 414 GLN A O 1
ATOM 3246 N N . PHE A 1 415 ? 33.625 27.938 -4.746 1 96.44 415 PHE A N 1
ATOM 3247 C CA . PHE A 1 415 ? 34.531 28.953 -4.277 1 96.44 415 PHE A CA 1
ATOM 3248 C C . PHE A 1 415 ? 33.781 30.219 -3.895 1 96.44 415 PHE A C 1
ATOM 3250 O O . PHE A 1 415 ? 34.312 31.047 -3.139 1 96.44 415 PHE A O 1
ATOM 3257 N N . VAL A 1 416 ? 32.625 30.375 -4.398 1 97.94 416 VAL A N 1
ATOM 3258 C CA . VAL A 1 416 ? 31.859 31.594 -4.172 1 97.94 416 VAL A CA 1
ATOM 3259 C C . VAL A 1 416 ? 30.672 31.312 -3.252 1 97.94 416 VAL A C 1
ATOM 3261 O O . VAL A 1 416 ? 29.781 30.531 -3.598 1 97.94 416 VAL A O 1
ATOM 3264 N N . PHE A 1 417 ? 30.578 32.094 -2.096 1 98.19 417 PHE A N 1
ATOM 3265 C CA . PHE A 1 417 ? 29.609 31.656 -1.084 1 98.19 417 PHE A CA 1
ATOM 3266 C C . PHE A 1 417 ? 28.75 32.844 -0.648 1 98.19 417 PHE A C 1
ATOM 3268 O O . PHE A 1 417 ? 28.156 32.812 0.436 1 98.19 417 PHE A O 1
ATOM 3275 N N . SER A 1 418 ? 28.688 33.875 -1.477 1 97 418 SER A N 1
ATOM 3276 C CA . SER A 1 418 ? 27.859 35.031 -1.149 1 97 418 SER A CA 1
ATOM 3277 C C . SER A 1 418 ? 27.344 35.719 -2.41 1 97 418 SER A C 1
ATOM 3279 O O . SER A 1 418 ? 28.047 35.812 -3.414 1 97 418 SER A O 1
ATOM 3281 N N . GLU A 1 419 ? 26.203 36.281 -2.287 1 96.75 419 GLU A N 1
ATOM 3282 C CA . GLU A 1 419 ? 25.625 37.031 -3.404 1 96.75 419 GLU A CA 1
ATOM 3283 C C . GLU A 1 419 ? 26.359 38.375 -3.611 1 96.75 419 GLU A C 1
ATOM 3285 O O . GLU A 1 419 ? 26.234 38.969 -4.672 1 96.75 419 GLU A O 1
ATOM 3290 N N . ASP A 1 420 ? 27.094 38.75 -2.58 1 95.94 420 ASP A N 1
ATOM 3291 C CA . ASP A 1 420 ? 27.797 40.031 -2.646 1 95.94 420 ASP A CA 1
ATOM 3292 C C . ASP A 1 420 ? 29.031 39.938 -3.527 1 95.94 420 ASP A C 1
ATOM 3294 O O . ASP A 1 420 ? 29.609 40.938 -3.922 1 95.94 420 ASP A O 1
ATOM 3298 N N . ASN A 1 421 ? 29.406 38.75 -3.75 1 96.56 421 ASN A N 1
ATOM 3299 C CA . ASN A 1 421 ? 30.531 38.562 -4.648 1 96.56 421 ASN A CA 1
ATOM 3300 C C . ASN A 1 421 ? 30.234 39.094 -6.051 1 96.56 421 ASN A C 1
ATOM 3302 O O . ASN A 1 421 ? 29.188 38.812 -6.613 1 96.56 421 ASN A O 1
ATOM 3306 N N . PRO A 1 422 ? 31.141 39.812 -6.598 1 94.75 422 PRO A N 1
ATOM 3307 C CA . PRO A 1 422 ? 30.906 40.406 -7.906 1 94.75 422 PRO A CA 1
ATOM 3308 C C . PRO A 1 422 ? 30.688 39.375 -9.008 1 94.75 422 PRO A C 1
ATOM 3310 O O . PRO A 1 422 ? 30.078 39.688 -10.039 1 94.75 422 PRO A O 1
ATOM 3313 N N . GLU A 1 423 ? 31.109 38.25 -8.766 1 95.62 423 GLU A N 1
ATOM 3314 C CA . GLU A 1 423 ? 30.938 37.188 -9.766 1 95.62 423 GLU A CA 1
ATOM 3315 C C . GLU A 1 423 ? 29.5 36.719 -9.828 1 95.62 423 GLU A C 1
ATOM 3317 O O . GLU A 1 423 ? 29.078 36.094 -10.812 1 95.62 423 GLU A O 1
ATOM 3322 N N . VAL A 1 424 ? 28.812 36.938 -8.773 1 97.56 424 VAL A N 1
ATOM 3323 C CA . VAL A 1 424 ? 27.422 36.5 -8.734 1 97.56 424 VAL A CA 1
ATOM 3324 C C . VAL A 1 424 ? 26.516 37.562 -9.359 1 97.56 424 VAL A C 1
ATOM 3326 O O . VAL A 1 424 ? 26.312 38.625 -8.797 1 97.56 424 VAL A O 1
ATOM 3329 N N . VAL A 1 425 ? 26.094 37.188 -10.555 1 97.19 425 VAL A N 1
ATOM 3330 C CA . VAL A 1 425 ? 25.125 38.031 -11.234 1 97.19 425 VAL A CA 1
ATOM 3331 C C . VAL A 1 425 ? 23.734 37.406 -11.148 1 97.19 425 VAL A C 1
ATOM 3333 O O . VAL A 1 425 ? 23.531 36.281 -11.641 1 97.19 425 VAL A O 1
ATOM 3336 N N . LEU A 1 426 ? 22.875 38.125 -10.547 1 97.12 426 LEU A N 1
ATOM 3337 C CA . LEU A 1 426 ? 21.531 37.594 -10.383 1 97.12 426 LEU A CA 1
ATOM 3338 C C . LEU A 1 426 ? 20.781 37.562 -11.711 1 97.12 426 LEU A C 1
ATOM 3340 O O . LEU A 1 426 ? 20.969 38.469 -12.539 1 97.12 426 LEU A O 1
ATOM 3344 N N . ARG A 1 427 ? 20.016 36.594 -11.883 1 95.94 427 ARG A N 1
ATOM 3345 C CA . ARG A 1 427 ? 19.188 36.5 -13.078 1 95.94 427 ARG A CA 1
ATOM 3346 C C . ARG A 1 427 ? 18.062 37.5 -13.062 1 95.94 427 ARG A C 1
ATOM 3348 O O . ARG A 1 427 ? 17.25 37.531 -12.141 1 95.94 427 ARG A O 1
ATOM 3355 N N . THR A 1 428 ? 18.016 38.344 -14.062 1 95.56 428 THR A N 1
ATOM 3356 C CA . THR A 1 428 ? 16.953 39.344 -14.18 1 95.56 428 THR A CA 1
ATOM 3357 C C . THR A 1 428 ? 15.93 38.906 -15.227 1 95.56 428 THR A C 1
ATOM 3359 O O . THR A 1 428 ? 16.172 37.969 -15.992 1 95.56 428 THR A O 1
ATOM 3362 N N . THR A 1 429 ? 14.805 39.594 -15.18 1 95.69 429 THR A N 1
ATOM 3363 C CA . THR A 1 429 ? 13.742 39.312 -16.141 1 95.69 429 THR A CA 1
ATOM 3364 C C . THR A 1 429 ? 14.25 39.5 -17.562 1 95.69 429 THR A C 1
ATOM 3366 O O . THR A 1 429 ? 13.953 38.688 -18.438 1 95.69 429 THR A O 1
ATOM 3369 N N . GLU A 1 430 ? 15.062 40.5 -17.781 1 95.5 430 GLU A N 1
ATOM 3370 C CA . GLU A 1 430 ? 15.594 40.812 -19.094 1 95.5 430 GLU A CA 1
ATOM 3371 C C . GLU A 1 430 ? 16.625 39.75 -19.531 1 95.5 430 GLU A C 1
ATOM 3373 O O . GLU A 1 430 ? 16.609 39.312 -20.688 1 95.5 430 GLU A O 1
ATOM 3378 N N . MET A 1 431 ? 17.453 39.438 -18.609 1 95.12 431 MET A N 1
ATOM 3379 C CA . MET A 1 431 ? 18.469 38.438 -18.906 1 95.12 431 MET A CA 1
ATOM 3380 C C . MET A 1 431 ? 17.844 37.094 -19.25 1 95.12 431 MET A C 1
ATOM 3382 O O . MET A 1 431 ? 18.281 36.406 -20.172 1 95.12 431 MET A O 1
ATOM 3386 N N . HIS A 1 432 ? 16.906 36.75 -18.453 1 95.19 432 HIS A N 1
ATOM 3387 C CA . HIS A 1 432 ? 16.219 35.469 -18.688 1 95.19 432 HIS A CA 1
ATOM 3388 C C . HIS A 1 432 ? 15.523 35.469 -20.047 1 95.19 432 HIS A C 1
ATOM 3390 O O . HIS A 1 432 ? 15.578 34.469 -20.766 1 95.19 432 HIS A O 1
ATOM 3396 N N . ALA A 1 433 ? 14.867 36.531 -20.375 1 94.88 433 ALA A N 1
ATOM 3397 C CA . ALA A 1 433 ? 14.203 36.656 -21.672 1 94.88 433 ALA A CA 1
ATOM 3398 C C . ALA A 1 433 ? 15.203 36.562 -22.812 1 94.88 433 ALA A C 1
ATOM 3400 O O . ALA A 1 433 ? 14.906 35.938 -23.844 1 94.88 433 ALA A O 1
ATOM 3401 N N . LEU A 1 434 ? 16.312 37.125 -22.625 1 94.12 434 LEU A N 1
ATOM 3402 C CA . LEU A 1 434 ? 17.375 37.094 -23.641 1 94.12 434 LEU A CA 1
ATOM 3403 C C . LEU A 1 434 ? 17.875 35.656 -23.828 1 94.12 434 LEU A C 1
ATOM 3405 O O . LEU A 1 434 ? 18.078 35.219 -24.953 1 94.12 434 LEU A O 1
ATOM 3409 N N . HIS A 1 435 ? 18.141 34.969 -22.719 1 93.69 435 HIS A N 1
ATOM 3410 C CA . HIS A 1 435 ? 18.578 33.594 -22.781 1 93.69 435 HIS A CA 1
ATOM 3411 C C . HIS A 1 435 ? 17.562 32.719 -23.516 1 93.69 435 HIS A C 1
ATOM 3413 O O . HIS A 1 435 ? 17.938 31.875 -24.328 1 93.69 435 HIS A O 1
ATOM 3419 N N . CYS A 1 436 ? 16.297 32.938 -23.234 1 93.38 436 CYS A N 1
ATOM 3420 C CA . CYS A 1 436 ? 15.234 32.156 -23.891 1 93.38 436 CYS A CA 1
ATOM 3421 C C . CYS A 1 436 ? 15.203 32.438 -25.391 1 93.38 436 CYS A C 1
ATOM 3423 O O . CYS A 1 436 ? 14.984 31.531 -26.188 1 93.38 436 CYS A O 1
ATOM 3425 N N . LYS A 1 437 ? 15.391 33.656 -25.75 1 91.62 437 LYS A N 1
ATOM 3426 C CA . LYS A 1 437 ? 15.383 34.031 -27.156 1 91.62 437 LYS A CA 1
ATOM 3427 C C . LYS A 1 437 ? 16.547 33.406 -27.906 1 91.62 437 LYS A C 1
ATOM 3429 O O . LYS A 1 437 ? 16.375 32.969 -29.047 1 91.62 437 LYS A O 1
ATOM 3434 N N . ARG A 1 438 ? 17.609 33.344 -27.328 1 91.69 438 ARG A N 1
ATOM 3435 C CA . ARG A 1 438 ? 18.797 32.781 -27.953 1 91.69 438 ARG A CA 1
ATOM 3436 C C . ARG A 1 438 ? 18.656 31.297 -28.203 1 91.69 438 ARG A C 1
ATOM 3438 O O . ARG A 1 438 ? 19.234 30.766 -29.156 1 91.69 438 ARG A O 1
ATOM 3445 N N . LEU A 1 439 ? 17.938 30.688 -27.391 1 90 439 LEU A N 1
ATOM 3446 C CA . LEU A 1 439 ? 17.719 29.25 -27.531 1 90 439 LEU A CA 1
ATOM 3447 C C . LEU A 1 439 ? 16.969 28.953 -28.828 1 90 439 LEU A C 1
ATOM 3449 O O . LEU A 1 439 ? 17.125 27.859 -29.391 1 90 439 LEU A O 1
ATOM 3453 N N . GLN A 1 440 ? 16.078 29.797 -29.188 1 83.31 440 GLN A N 1
ATOM 3454 C CA . GLN A 1 440 ? 15.297 29.609 -30.406 1 83.31 440 GLN A CA 1
ATOM 3455 C C . GLN A 1 440 ? 16.203 29.594 -31.641 1 83.31 440 GLN A C 1
ATOM 3457 O O . GLN A 1 440 ? 15.898 28.906 -32.625 1 83.31 440 GLN A O 1
ATOM 3462 N N . ASP A 1 441 ? 17.391 30.156 -31.531 1 83.12 441 ASP A N 1
ATOM 3463 C CA . ASP A 1 441 ? 18.297 30.281 -32.656 1 83.12 441 ASP A CA 1
ATOM 3464 C C . ASP A 1 441 ? 19.312 29.141 -32.688 1 83.12 441 ASP A C 1
ATOM 3466 O O . ASP A 1 441 ? 19.812 28.75 -33.75 1 83.12 441 ASP A O 1
ATOM 3470 N N . ASP A 1 442 ? 19.672 28.625 -31.484 1 85.06 442 ASP A N 1
ATOM 3471 C CA . ASP A 1 442 ? 20.703 27.594 -31.359 1 85.06 442 ASP A CA 1
ATOM 3472 C C . ASP A 1 442 ? 20.281 26.516 -30.375 1 85.06 442 ASP A C 1
ATOM 3474 O O . ASP A 1 442 ? 20.203 26.75 -29.172 1 85.06 442 ASP A O 1
ATOM 3478 N N . SER A 1 443 ? 20.094 25.297 -30.891 1 80.62 443 SER A N 1
ATOM 3479 C CA . SER A 1 443 ? 19.547 24.188 -30.094 1 80.62 443 SER A CA 1
ATOM 3480 C C . SER A 1 443 ? 20.609 23.594 -29.188 1 80.62 443 SER A C 1
ATOM 3482 O O . SER A 1 443 ? 20.297 22.766 -28.312 1 80.62 443 SER A O 1
ATOM 3484 N N . THR A 1 444 ? 21.844 23.906 -29.188 1 82.25 444 THR A N 1
ATOM 3485 C CA . THR A 1 444 ? 22.922 23.359 -28.359 1 82.25 444 THR A CA 1
ATOM 3486 C C . THR A 1 444 ? 23.125 24.203 -27.109 1 82.25 444 THR A C 1
ATOM 3488 O O . THR A 1 444 ? 23.844 23.797 -26.188 1 82.25 444 THR A O 1
ATOM 3491 N N . LEU A 1 445 ? 22.422 25.25 -26.969 1 86.44 445 LEU A N 1
ATOM 3492 C CA . LEU A 1 445 ? 22.734 26.266 -25.969 1 86.44 445 LEU A CA 1
ATOM 3493 C C . LEU A 1 445 ? 22.047 25.953 -24.641 1 86.44 445 LEU A C 1
ATOM 3495 O O . LEU A 1 445 ? 22.375 26.562 -23.609 1 86.44 445 LEU A O 1
ATOM 3499 N N . PRO A 1 446 ? 21.141 25.062 -24.594 1 88.5 446 PRO A N 1
ATOM 3500 C CA . PRO A 1 446 ? 20.531 24.75 -23.312 1 88.5 446 PRO A CA 1
ATOM 3501 C C . PRO A 1 446 ? 21.547 24.328 -22.25 1 88.5 446 PRO A C 1
ATOM 3503 O O . PRO A 1 446 ? 21.406 24.672 -21.078 1 88.5 446 PRO A O 1
ATOM 3506 N N . HIS A 1 447 ? 22.562 23.703 -22.562 1 91.19 447 HIS A N 1
ATOM 3507 C CA . HIS A 1 447 ? 23.562 23.219 -21.625 1 91.19 447 HIS A CA 1
ATOM 3508 C C . HIS A 1 447 ? 24.469 24.359 -21.156 1 91.19 447 HIS A C 1
ATOM 3510 O O . HIS A 1 447 ? 25.172 24.219 -20.156 1 91.19 447 HIS A O 1
ATOM 3516 N N . VAL A 1 448 ? 24.391 25.438 -21.891 1 91.88 448 VAL A N 1
ATOM 3517 C CA . VAL A 1 448 ? 25.188 26.594 -21.5 1 91.88 448 VAL A CA 1
ATOM 3518 C C . VAL A 1 448 ? 24.375 27.5 -20.578 1 91.88 448 VAL A C 1
ATOM 3520 O O . VAL A 1 448 ? 24.781 27.734 -19.422 1 91.88 448 VAL A O 1
ATOM 3523 N N . TYR A 1 449 ? 23.203 27.875 -21.031 1 92.81 449 TYR A N 1
ATOM 3524 C CA . TYR A 1 449 ? 22.422 28.891 -20.312 1 92.81 449 TYR A CA 1
ATOM 3525 C C . TYR A 1 449 ? 21.578 28.25 -19.219 1 92.81 449 TYR A C 1
ATOM 3527 O O . TYR A 1 449 ? 21.062 28.938 -18.344 1 92.81 449 TYR A O 1
ATOM 3535 N N . GLY A 1 450 ? 21.438 26.906 -19.234 1 93.81 450 GLY A N 1
ATOM 3536 C CA . GLY A 1 450 ? 20.625 26.203 -18.25 1 93.81 450 GLY A CA 1
ATOM 3537 C C . GLY A 1 450 ? 19.141 26.391 -18.453 1 93.81 450 GLY A C 1
ATOM 3538 O O . GLY A 1 450 ? 18.344 26.141 -17.547 1 93.81 450 GLY A O 1
ATOM 3539 N N . VAL A 1 451 ? 18.75 26.891 -19.656 1 94.38 451 VAL A N 1
ATOM 3540 C CA . VAL A 1 451 ? 17.344 27.125 -19.984 1 94.38 451 VAL A CA 1
ATOM 3541 C C . VAL A 1 451 ? 16.969 26.297 -21.203 1 94.38 451 VAL A C 1
ATOM 3543 O O . VAL A 1 451 ? 17.766 26.141 -22.141 1 94.38 451 VAL A O 1
ATOM 3546 N N . LYS A 1 452 ? 15.781 25.719 -21.125 1 91.81 452 LYS A N 1
ATOM 3547 C CA . LYS A 1 452 ? 15.336 24.828 -22.188 1 91.81 452 LYS A CA 1
ATOM 3548 C C . LYS A 1 452 ? 14.211 25.453 -23 1 91.81 452 LYS A C 1
ATOM 3550 O O . LYS A 1 452 ? 14.055 25.172 -24.188 1 91.81 452 LYS A O 1
ATOM 3555 N N . ARG A 1 453 ? 13.344 26.297 -22.344 1 92.12 453 ARG A N 1
ATOM 3556 C CA . ARG A 1 453 ? 12.188 26.891 -23 1 92.12 453 ARG A CA 1
ATOM 3557 C C . ARG A 1 453 ? 11.625 28.047 -22.188 1 92.12 453 ARG A C 1
ATOM 3559 O O . ARG A 1 453 ? 11.969 28.219 -21.016 1 92.12 453 ARG A O 1
ATOM 3566 N N . VAL A 1 454 ? 10.742 28.781 -22.844 1 94 454 VAL A N 1
ATOM 3567 C CA . VAL A 1 454 ? 9.992 29.812 -22.141 1 94 454 VAL A CA 1
ATOM 3568 C C . VAL A 1 454 ? 8.812 29.188 -21.406 1 94 454 VAL A C 1
ATOM 3570 O O . VAL A 1 454 ? 8.055 28.406 -21.984 1 94 454 VAL A O 1
ATOM 3573 N N . CYS A 1 455 ? 8.727 29.484 -20.156 1 96.44 455 CYS A N 1
ATOM 3574 C CA . CYS A 1 455 ? 7.617 29 -19.344 1 96.44 455 CYS A CA 1
ATOM 3575 C C . CYS A 1 455 ? 6.324 29.719 -19.703 1 96.44 455 CYS A C 1
ATOM 3577 O O . CYS A 1 455 ? 6.297 30.953 -19.781 1 96.44 455 CYS A O 1
ATOM 3579 N N . LEU A 1 456 ? 5.277 28.969 -19.844 1 97.62 456 LEU A N 1
ATOM 3580 C CA . LEU A 1 456 ? 3.99 29.531 -20.234 1 97.62 456 LEU A CA 1
ATOM 3581 C C . LEU A 1 456 ? 3.441 30.453 -19.156 1 97.62 456 LEU A C 1
ATOM 3583 O O . LEU A 1 456 ? 2.637 31.344 -19.438 1 97.62 456 LEU A O 1
ATOM 3587 N N . LEU A 1 457 ? 3.836 30.328 -17.922 1 97.94 457 LEU A N 1
ATOM 3588 C CA . LEU A 1 457 ? 3.387 31.188 -16.828 1 97.94 457 LEU A CA 1
ATOM 3589 C C . LEU A 1 457 ? 3.826 32.625 -17.047 1 97.94 457 LEU A C 1
ATOM 3591 O O . LEU A 1 457 ? 3.221 33.562 -16.5 1 97.94 457 LEU A O 1
ATOM 3595 N N . ASN A 1 458 ? 4.895 32.812 -17.781 1 97.25 458 ASN A N 1
ATOM 3596 C CA . ASN A 1 458 ? 5.41 34.156 -18.047 1 97.25 458 ASN A CA 1
ATOM 3597 C C . ASN A 1 458 ? 4.449 34.969 -18.922 1 97.25 458 ASN A C 1
ATOM 3599 O O . ASN A 1 458 ? 4.598 36.188 -19.062 1 97.25 458 ASN A O 1
ATOM 3603 N N . SER A 1 459 ? 3.428 34.312 -19.469 1 97.12 459 SER A N 1
ATOM 3604 C CA . SER A 1 459 ? 2.408 35.031 -20.234 1 97.12 459 SER A CA 1
ATOM 3605 C C . SER A 1 459 ? 1.417 35.719 -19.312 1 97.12 459 SER A C 1
ATOM 3607 O O . SER A 1 459 ? 0.649 36.594 -19.766 1 97.12 459 SER A O 1
ATOM 3609 N N . LEU A 1 460 ? 1.402 35.469 -18.062 1 97.69 460 LEU A N 1
ATOM 3610 C CA . LEU A 1 460 ? 0.57 36.156 -17.094 1 97.69 460 LEU A CA 1
ATOM 3611 C C . LEU A 1 460 ? 1.079 37.562 -16.859 1 97.69 460 LEU A C 1
ATOM 3613 O O . LEU A 1 460 ? 2.275 37.844 -16.984 1 97.69 460 LEU A O 1
ATOM 3617 N N . LYS A 1 461 ? 0.203 38.375 -16.422 1 96 461 LYS A N 1
ATOM 3618 C CA . LYS A 1 461 ? 0.517 39.781 -16.297 1 96 461 LYS A CA 1
ATOM 3619 C C . LYS A 1 461 ? 1.446 40.062 -15.117 1 96 461 LYS A C 1
ATOM 3621 O O . LYS A 1 461 ? 2.287 40.938 -15.172 1 96 461 LYS A O 1
ATOM 3626 N N . TYR A 1 462 ? 1.31 39.281 -14.109 1 96.31 462 TYR A N 1
ATOM 3627 C CA . TYR A 1 462 ? 1.96 39.656 -12.859 1 96.31 462 TYR A CA 1
ATOM 3628 C C . TYR A 1 462 ? 2.971 38.625 -12.43 1 96.31 462 TYR A C 1
ATOM 3630 O O . TYR A 1 462 ? 3.43 38.625 -11.281 1 96.31 462 TYR A O 1
ATOM 3638 N N . PHE A 1 463 ? 3.307 37.656 -13.297 1 96.81 463 PHE A N 1
ATOM 3639 C CA . PHE A 1 463 ? 4.246 36.625 -12.938 1 96.81 463 PHE A CA 1
ATOM 3640 C C . PHE A 1 463 ? 5.434 36.594 -13.898 1 96.81 463 PHE A C 1
ATOM 3642 O O . PHE A 1 463 ? 5.273 36.844 -15.094 1 96.81 463 PHE A O 1
ATOM 3649 N N . ASN A 1 464 ? 6.598 36.344 -13.336 1 96.31 464 ASN A N 1
ATOM 3650 C CA . ASN A 1 464 ? 7.816 36.125 -14.102 1 96.31 464 ASN A CA 1
ATOM 3651 C C . ASN A 1 464 ? 8.719 35.094 -13.445 1 96.31 464 ASN A C 1
ATOM 3653 O O . ASN A 1 464 ? 8.922 35.125 -12.227 1 96.31 464 ASN A O 1
ATOM 3657 N N . THR A 1 465 ? 9.242 34.25 -14.25 1 96.38 465 THR A N 1
ATOM 3658 C CA . THR A 1 465 ? 10.078 33.156 -13.789 1 96.38 465 THR A CA 1
ATOM 3659 C C . THR A 1 465 ? 11.273 33.688 -13 1 96.38 465 THR A C 1
ATOM 3661 O O . THR A 1 465 ? 11.68 33.094 -12.008 1 96.38 465 THR A O 1
ATOM 3664 N N . ALA A 1 466 ? 11.867 34.75 -13.383 1 95.94 466 ALA A N 1
ATOM 3665 C CA . ALA A 1 466 ? 13.055 35.312 -12.758 1 95.94 466 ALA A CA 1
ATOM 3666 C C . ALA A 1 466 ? 12.727 35.875 -11.383 1 95.94 466 ALA A C 1
ATOM 3668 O O . ALA A 1 466 ? 13.633 36.125 -10.57 1 95.94 466 ALA A O 1
ATOM 3669 N N . ASN A 1 467 ? 11.469 36.062 -11.125 1 95.88 467 ASN A N 1
ATOM 3670 C CA . ASN A 1 467 ? 11.047 36.625 -9.836 1 95.88 467 ASN A CA 1
ATOM 3671 C C . ASN A 1 467 ? 10.406 35.562 -8.961 1 95.88 467 ASN A C 1
ATOM 3673 O O . ASN A 1 467 ? 9.625 35.875 -8.055 1 95.88 467 ASN A O 1
ATOM 3677 N N . ASN A 1 468 ? 10.562 34.281 -9.289 1 97.44 468 ASN A N 1
ATOM 3678 C CA . ASN A 1 468 ? 10.148 33.188 -8.406 1 97.44 468 ASN A CA 1
ATOM 3679 C C . ASN A 1 468 ? 11.227 32.875 -7.379 1 97.44 468 ASN A C 1
ATOM 3681 O O . ASN A 1 468 ? 12.195 32.156 -7.688 1 97.44 468 ASN A O 1
ATOM 3685 N N . PHE A 1 469 ? 11.008 33.219 -6.188 1 97.62 469 PHE A N 1
ATOM 3686 C CA . PHE A 1 469 ? 12.047 33.156 -5.16 1 97.62 469 PHE A CA 1
ATOM 3687 C C . PHE A 1 469 ? 11.812 32 -4.223 1 97.62 469 PHE A C 1
ATOM 3689 O O . PHE A 1 469 ? 12.508 31.844 -3.215 1 97.62 469 PHE A O 1
ATOM 3696 N N . ALA A 1 470 ? 10.875 31.125 -4.523 1 96.88 470 ALA A N 1
ATOM 3697 C CA . ALA A 1 470 ? 10.539 30 -3.656 1 96.88 470 ALA A CA 1
ATOM 3698 C C . ALA A 1 470 ? 11.68 29 -3.602 1 96.88 470 ALA A C 1
ATOM 3700 O O . ALA A 1 470 ? 12.297 28.688 -4.625 1 96.88 470 ALA A O 1
ATOM 3701 N N . VAL A 1 471 ? 12.07 28.531 -2.412 1 97.5 471 VAL A N 1
ATOM 3702 C CA . VAL A 1 471 ? 13.047 27.484 -2.17 1 97.5 471 VAL A CA 1
ATOM 3703 C C . VAL A 1 471 ? 12.453 26.422 -1.244 1 97.5 471 VAL A C 1
ATOM 3705 O O . VAL A 1 471 ? 11.5 26.703 -0.51 1 97.5 471 VAL A O 1
ATOM 3708 N N . ASP A 1 472 ? 12.914 25.234 -1.351 1 97.5 472 ASP A N 1
ATOM 3709 C CA . ASP A 1 472 ? 12.391 24.156 -0.514 1 97.5 472 ASP A CA 1
ATOM 3710 C C . ASP A 1 472 ? 13.445 23.672 0.477 1 97.5 472 ASP A C 1
ATOM 3712 O O . ASP A 1 472 ? 14.289 22.828 0.139 1 97.5 472 ASP A O 1
ATOM 3716 N N . ILE A 1 473 ? 13.297 24.031 1.65 1 97.88 473 ILE A N 1
ATOM 3717 C CA . ILE A 1 473 ? 14.289 23.734 2.674 1 97.88 473 ILE A CA 1
ATOM 3718 C C . ILE A 1 473 ? 14.211 22.266 3.068 1 97.88 473 ILE A C 1
ATOM 3720 O O . ILE A 1 473 ? 15.156 21.719 3.639 1 97.88 473 ILE A O 1
ATOM 3724 N N . MET A 1 474 ? 13.102 21.594 2.803 1 97.44 474 MET A N 1
ATOM 3725 C CA . MET A 1 474 ? 13.016 20.156 3.047 1 97.44 474 MET A CA 1
ATOM 3726 C C . MET A 1 474 ? 13.984 19.391 2.154 1 97.44 474 MET A C 1
ATOM 3728 O O . MET A 1 474 ? 14.789 18.594 2.643 1 97.44 474 MET A O 1
ATOM 3732 N N . HIS A 1 475 ? 13.961 19.656 0.858 1 97.31 475 HIS A N 1
ATOM 3733 C CA . HIS A 1 475 ? 14.797 18.938 -0.097 1 97.31 475 HIS A CA 1
ATOM 3734 C C . HIS A 1 475 ? 16.234 19.453 -0.071 1 97.31 475 HIS A C 1
ATOM 3736 O O . HIS A 1 475 ? 17.172 18.672 -0.227 1 97.31 475 HIS A O 1
ATOM 3742 N N . ASP A 1 476 ? 16.422 20.75 0.141 1 98 476 ASP A N 1
ATOM 3743 C CA . ASP A 1 476 ? 17.75 21.359 0.087 1 98 476 ASP A CA 1
ATOM 3744 C C . ASP A 1 476 ? 18.578 20.984 1.318 1 98 476 ASP A C 1
ATOM 3746 O O . ASP A 1 476 ? 19.734 20.562 1.198 1 98 476 ASP A O 1
ATOM 3750 N N . ILE A 1 477 ? 17.922 21.125 2.455 1 98.19 477 ILE A N 1
ATOM 3751 C CA . ILE A 1 477 ? 18.688 20.969 3.686 1 98.19 477 ILE A CA 1
ATOM 3752 C C . ILE A 1 477 ? 18.422 19.594 4.281 1 98.19 477 ILE A C 1
ATOM 3754 O O . ILE A 1 477 ? 19.328 18.75 4.328 1 98.19 477 ILE A O 1
ATOM 3758 N N . LEU A 1 478 ? 17.203 19.234 4.598 1 97.88 478 LEU A N 1
ATOM 3759 C CA . LEU A 1 478 ? 16.906 18.047 5.391 1 97.88 478 LEU A CA 1
ATOM 3760 C C . LEU A 1 478 ? 17.203 16.781 4.605 1 97.88 478 LEU A C 1
ATOM 3762 O O . LEU A 1 478 ? 17.656 15.789 5.176 1 97.88 478 LEU A O 1
ATOM 3766 N N . GLU A 1 479 ? 17.016 16.781 3.307 1 96.56 479 GLU A N 1
ATOM 3767 C CA . GLU A 1 479 ? 17.266 15.594 2.506 1 96.56 479 GLU A CA 1
ATOM 3768 C C . GLU A 1 479 ? 18.594 15.719 1.741 1 96.56 479 GLU A C 1
ATOM 3770 O O . GLU A 1 479 ? 19.062 14.742 1.145 1 96.56 479 GLU A O 1
ATOM 3775 N N . GLY A 1 480 ? 19.219 16.891 1.767 1 97.19 480 GLY A N 1
ATOM 3776 C CA . GLY A 1 480 ? 20.438 17.125 1.007 1 97.19 480 GLY A CA 1
ATOM 3777 C C . GLY A 1 480 ? 21.641 17.438 1.882 1 97.19 480 GLY A C 1
ATOM 3778 O O . GLY A 1 480 ? 22.328 16.516 2.33 1 97.19 480 GLY A O 1
ATOM 3779 N N . VAL A 1 481 ? 21.766 18.672 2.24 1 98.44 481 VAL A N 1
ATOM 3780 C CA . VAL A 1 481 ? 22.953 19.188 2.916 1 98.44 481 VAL A CA 1
ATOM 3781 C C . VAL A 1 481 ? 23.094 18.516 4.285 1 98.44 481 VAL A C 1
ATOM 3783 O O . VAL A 1 481 ? 24.188 18.062 4.652 1 98.44 481 VAL A O 1
ATOM 3786 N N . ALA A 1 482 ? 22.016 18.422 5.02 1 98.31 482 ALA A N 1
ATOM 3787 C CA . ALA A 1 482 ? 22.062 17.891 6.375 1 98.31 482 ALA A CA 1
ATOM 3788 C C . ALA A 1 482 ? 22.469 16.422 6.363 1 98.31 482 ALA A C 1
ATOM 3790 O O . ALA A 1 482 ? 23.266 15.977 7.195 1 98.31 482 ALA A O 1
ATOM 3791 N N . GLN A 1 483 ? 21.969 15.672 5.527 1 97.31 483 GLN A N 1
ATOM 3792 C CA . GLN A 1 483 ? 22.312 14.25 5.48 1 97.31 483 GLN A CA 1
ATOM 3793 C C . GLN A 1 483 ? 23.781 14.047 5.145 1 97.31 483 GLN A C 1
ATOM 3795 O O . GLN A 1 483 ? 24.453 13.227 5.777 1 97.31 483 GLN A O 1
ATOM 3800 N N . LEU A 1 484 ? 24.266 14.781 4.141 1 97.81 484 LEU A N 1
ATOM 3801 C CA . LEU A 1 484 ? 25.672 14.672 3.764 1 97.81 484 LEU A CA 1
ATOM 3802 C C . LEU A 1 484 ? 26.578 15.031 4.938 1 97.81 484 LEU A C 1
ATOM 3804 O O . LEU A 1 484 ? 27.5 14.273 5.273 1 97.81 484 LEU A O 1
ATOM 3808 N N . GLU A 1 485 ? 26.312 16.156 5.562 1 98.12 485 GLU A N 1
ATOM 3809 C CA . GLU A 1 485 ? 27.219 16.688 6.582 1 98.12 485 GLU A CA 1
ATOM 3810 C C . GLU A 1 485 ? 27.141 15.867 7.867 1 98.12 485 GLU A C 1
ATOM 3812 O O . GLU A 1 485 ? 28.156 15.625 8.516 1 98.12 485 GLU A O 1
ATOM 3817 N N . VAL A 1 486 ? 25.922 15.477 8.25 1 98.06 486 VAL A N 1
ATOM 3818 C CA . VAL A 1 486 ? 25.781 14.625 9.43 1 98.06 486 VAL A CA 1
ATOM 3819 C C . VAL A 1 486 ? 26.516 13.305 9.195 1 98.06 486 VAL A C 1
ATOM 3821 O O . VAL A 1 486 ? 27.156 12.781 10.109 1 98.06 486 VAL A O 1
ATOM 3824 N N . LYS A 1 487 ? 26.375 12.758 7.996 1 97.31 487 LYS A N 1
ATOM 3825 C CA . LYS A 1 487 ? 27.094 11.539 7.648 1 97.31 487 LYS A CA 1
ATOM 3826 C C . LYS A 1 487 ? 28.594 11.711 7.836 1 97.31 487 LYS A C 1
ATOM 3828 O O . LYS A 1 487 ? 29.25 10.867 8.453 1 97.31 487 LYS A O 1
ATOM 3833 N N . LEU A 1 488 ? 29.156 12.797 7.359 1 97.25 488 LEU A N 1
ATOM 3834 C CA . LEU A 1 488 ? 30.594 13.07 7.434 1 97.25 488 LEU A CA 1
ATOM 3835 C C . LEU A 1 488 ? 31.031 13.258 8.883 1 97.25 488 LEU A C 1
ATOM 3837 O O . LEU A 1 488 ? 32.094 12.758 9.281 1 97.25 488 LEU A O 1
ATOM 3841 N N . VAL A 1 489 ? 30.234 13.969 9.648 1 97.75 489 VAL A N 1
ATOM 3842 C CA . VAL A 1 489 ? 30.562 14.211 11.055 1 97.75 489 VAL A CA 1
ATOM 3843 C C . VAL A 1 489 ? 30.469 12.906 11.836 1 97.75 489 VAL A C 1
ATOM 3845 O O . VAL A 1 489 ? 31.297 12.641 12.711 1 97.75 489 VAL A O 1
ATOM 3848 N N . LEU A 1 490 ? 29.484 12.102 11.547 1 97.31 490 LEU A N 1
ATOM 3849 C CA . LEU A 1 490 ? 29.359 10.812 12.211 1 97.31 490 LEU A CA 1
ATOM 3850 C C . LEU A 1 490 ? 30.531 9.898 11.867 1 97.31 490 LEU A C 1
ATOM 3852 O O . LEU A 1 490 ? 31 9.141 12.711 1 97.31 490 LEU A O 1
ATOM 3856 N N . GLN A 1 491 ? 30.953 9.945 10.617 1 96.56 491 GLN A N 1
ATOM 3857 C CA . GLN A 1 491 ? 32.125 9.18 10.219 1 96.56 491 GLN A CA 1
ATOM 3858 C C . GLN A 1 491 ? 33.375 9.625 10.992 1 96.56 491 GLN A C 1
ATOM 3860 O O . GLN A 1 491 ? 34.156 8.797 11.43 1 96.56 491 GLN A O 1
ATOM 3865 N N . TYR A 1 492 ? 33.5 10.938 11.156 1 96.75 492 TYR A N 1
ATOM 3866 C CA . TYR A 1 492 ? 34.594 11.5 11.945 1 96.75 492 TYR A CA 1
ATOM 3867 C C . TYR A 1 492 ? 34.531 11 13.383 1 96.75 492 TYR A C 1
ATOM 3869 O O . TYR A 1 492 ? 35.562 10.594 13.953 1 96.75 492 TYR A O 1
ATOM 3877 N N . ILE A 1 493 ? 33.312 10.984 13.984 1 96.81 493 ILE A N 1
ATOM 3878 C CA . ILE A 1 493 ? 33.125 10.555 15.367 1 96.81 493 ILE A CA 1
ATOM 3879 C C . ILE A 1 493 ? 33.438 9.07 15.5 1 96.81 493 ILE A C 1
ATOM 3881 O O . ILE A 1 493 ? 34.094 8.641 16.453 1 96.81 493 ILE A O 1
ATOM 3885 N N . GLN A 1 494 ? 32.906 8.336 14.602 1 95.81 494 GLN A N 1
ATOM 3886 C CA . GLN A 1 494 ? 33.156 6.898 14.617 1 95.81 494 GLN A CA 1
ATOM 3887 C C . GLN A 1 494 ? 34.625 6.582 14.508 1 95.81 494 GLN A C 1
ATOM 3889 O O . GLN A 1 494 ? 35.156 5.68 15.188 1 95.81 494 GLN A O 1
ATOM 3894 N N . HIS A 1 495 ? 35.375 7.254 13.672 1 95.31 495 HIS A N 1
ATOM 3895 C CA . HIS A 1 495 ? 36.812 7.02 13.43 1 95.31 495 HIS A CA 1
ATOM 3896 C C . HIS A 1 495 ? 37.656 7.387 14.648 1 95.31 495 HIS A C 1
ATOM 3898 O O . HIS A 1 495 ? 38.656 6.754 14.914 1 95.31 495 HIS A O 1
ATOM 3904 N N . ASN A 1 496 ? 37.219 8.344 15.391 1 95.94 496 ASN A N 1
ATOM 3905 C CA . ASN A 1 496 ? 38.094 8.898 16.406 1 95.94 496 ASN A CA 1
ATOM 3906 C C . ASN A 1 496 ? 37.656 8.508 17.812 1 95.94 496 ASN A C 1
ATOM 3908 O O . ASN A 1 496 ? 38.469 8.516 18.75 1 95.94 496 ASN A O 1
ATOM 3912 N N . PHE A 1 497 ? 36.344 8.195 17.938 1 95.31 497 PHE A N 1
ATOM 3913 C CA . PHE A 1 497 ? 35.875 8.141 19.328 1 95.31 497 PHE A CA 1
ATOM 3914 C C . PHE A 1 497 ? 35.125 6.844 19.609 1 95.31 497 PHE A C 1
ATOM 3916 O O . PHE A 1 497 ? 35.031 6.402 20.75 1 95.31 497 PHE A O 1
ATOM 3923 N N . LEU A 1 498 ? 34.375 6.293 18.609 1 95.19 498 LEU A N 1
ATOM 3924 C CA . LEU A 1 498 ? 33.469 5.203 18.875 1 95.19 498 LEU A CA 1
ATOM 3925 C C . LEU A 1 498 ? 33.594 4.094 17.844 1 95.19 498 LEU A C 1
ATOM 3927 O O . LEU A 1 498 ? 34.031 4.344 16.719 1 95.19 498 LEU A O 1
ATOM 3931 N N . SER A 1 499 ? 33.219 2.9 18.297 1 94.75 499 SER A N 1
ATOM 3932 C CA . SER A 1 499 ? 33.031 1.826 17.344 1 94.75 499 SER A CA 1
ATOM 3933 C C . SER A 1 499 ? 31.703 2.014 16.578 1 94.75 499 SER A C 1
ATOM 3935 O O . SER A 1 499 ? 30.859 2.805 17 1 94.75 499 SER A O 1
ATOM 3937 N N . ALA A 1 500 ? 31.531 1.318 15.516 1 91.75 500 ALA A N 1
ATOM 3938 C CA . ALA A 1 500 ? 30.297 1.395 14.727 1 91.75 500 ALA A CA 1
ATOM 3939 C C . ALA A 1 500 ? 29.094 0.966 15.547 1 91.75 500 ALA A C 1
ATOM 3941 O O . ALA A 1 500 ? 28.031 1.585 15.461 1 91.75 500 ALA A O 1
ATOM 3942 N N . ASP A 1 501 ? 29.219 -0.003 16.328 1 90.25 501 ASP A N 1
ATOM 3943 C CA . ASP A 1 501 ? 28.125 -0.527 17.141 1 90.25 501 ASP A CA 1
ATOM 3944 C C . ASP A 1 501 ? 27.75 0.453 18.25 1 90.25 501 ASP A C 1
ATOM 3946 O O . ASP A 1 501 ? 26.578 0.619 18.562 1 90.25 501 ASP A O 1
ATOM 3950 N N . ASP A 1 502 ? 28.766 1.032 18.75 1 92.94 502 ASP A N 1
ATOM 3951 C CA . ASP A 1 502 ? 28.516 1.996 19.812 1 92.94 502 ASP A CA 1
ATOM 3952 C C . ASP A 1 502 ? 27.781 3.229 19.281 1 92.94 502 ASP A C 1
ATOM 3954 O O . ASP A 1 502 ? 26.922 3.785 19.953 1 92.94 502 ASP A O 1
ATOM 3958 N N . LEU A 1 503 ? 28.172 3.623 18.156 1 95.12 503 LEU A N 1
ATOM 3959 C CA . LEU A 1 503 ? 27.531 4.77 17.516 1 95.12 503 LEU A CA 1
ATOM 3960 C C . LEU A 1 503 ? 26.047 4.484 17.25 1 95.12 503 LEU A C 1
ATOM 3962 O O . LEU A 1 503 ? 25.188 5.289 17.594 1 95.12 503 LEU A O 1
ATOM 3966 N N . ALA A 1 504 ? 25.844 3.363 16.641 1 91.06 504 ALA A N 1
ATOM 3967 C CA . ALA A 1 504 ? 24.469 2.957 16.359 1 91.06 504 ALA A CA 1
ATOM 3968 C C . ALA A 1 504 ? 23.672 2.795 17.656 1 91.06 504 ALA A C 1
ATOM 3970 O O . ALA A 1 504 ? 22.5 3.133 17.719 1 91.06 504 ALA A O 1
ATOM 3971 N N . GLY A 1 505 ? 24.312 2.256 18.656 1 88.75 505 GLY A N 1
ATOM 3972 C CA . GLY A 1 505 ? 23.688 2.076 19.953 1 88.75 505 GLY A CA 1
ATOM 3973 C C . GLY A 1 505 ? 23.281 3.385 20.609 1 88.75 505 GLY A C 1
ATOM 3974 O O . GLY A 1 505 ? 22.203 3.482 21.188 1 88.75 505 GLY A O 1
ATOM 3975 N N . ARG A 1 506 ? 24.062 4.457 20.5 1 91.69 506 ARG A N 1
ATOM 3976 C CA . ARG A 1 506 ? 23.766 5.77 21.062 1 91.69 506 ARG A CA 1
ATOM 3977 C C . ARG A 1 506 ? 22.547 6.391 20.375 1 91.69 506 ARG A C 1
ATOM 3979 O O . ARG A 1 506 ? 21.672 6.953 21.031 1 91.69 506 ARG A O 1
ATOM 3986 N N . ILE A 1 507 ? 22.547 6.273 19.047 1 92.5 507 ILE A N 1
ATOM 3987 C CA . ILE A 1 507 ? 21.453 6.848 18.281 1 92.5 507 ILE A CA 1
ATOM 3988 C C . ILE A 1 507 ? 20.156 6.148 18.641 1 92.5 507 ILE A C 1
ATOM 3990 O O . ILE A 1 507 ? 19.109 6.797 18.75 1 92.5 507 ILE A O 1
ATOM 3994 N N . HIS A 1 508 ? 20.25 4.918 18.875 1 86.81 508 HIS A N 1
ATOM 3995 C CA . HIS A 1 508 ? 19.047 4.125 19.156 1 86.81 508 HIS A CA 1
ATOM 3996 C C . HIS A 1 508 ? 18.562 4.336 20.578 1 86.81 508 HIS A C 1
ATOM 3998 O O . HIS A 1 508 ? 17.359 4.352 20.828 1 86.81 508 HIS A O 1
ATOM 4004 N N . ALA A 1 509 ? 19.438 4.492 21.5 1 85.19 509 ALA A N 1
ATOM 4005 C CA . ALA A 1 509 ? 19.109 4.5 22.922 1 85.19 509 ALA A CA 1
ATOM 4006 C C . ALA A 1 509 ? 18.766 5.91 23.406 1 85.19 509 ALA A C 1
ATOM 4008 O O . ALA A 1 509 ? 18.156 6.082 24.469 1 85.19 509 ALA A O 1
ATOM 4009 N N . PHE A 1 510 ? 19.031 6.926 22.656 1 90.12 510 PHE A N 1
ATOM 4010 C CA . PHE A 1 510 ? 18.844 8.312 23.062 1 90.12 510 PHE A CA 1
ATOM 4011 C C . PHE A 1 510 ? 17.359 8.625 23.25 1 90.12 510 PHE A C 1
ATOM 4013 O O . PHE A 1 510 ? 16.516 8.141 22.484 1 90.12 510 PHE A O 1
ATOM 4020 N N . ASP A 1 511 ? 17.031 9.383 24.266 1 88.44 511 ASP A N 1
ATOM 4021 C CA . ASP A 1 511 ? 15.672 9.859 24.469 1 88.44 511 ASP A CA 1
ATOM 4022 C C . ASP A 1 511 ? 15.398 11.133 23.672 1 88.44 511 ASP A C 1
ATOM 4024 O O . ASP A 1 511 ? 15.68 12.234 24.141 1 88.44 511 ASP A O 1
ATOM 4028 N N . TYR A 1 512 ? 14.742 11.031 22.625 1 91.56 512 TYR A N 1
ATOM 4029 C CA . TYR A 1 512 ? 14.469 12.156 21.734 1 91.56 512 TYR A CA 1
ATOM 4030 C C . TYR A 1 512 ? 13.289 12.984 22.25 1 91.56 512 TYR A C 1
ATOM 4032 O O . TYR A 1 512 ? 12.992 14.055 21.719 1 91.56 512 TYR A O 1
ATOM 4040 N N . GLY A 1 513 ? 12.703 12.57 23.297 1 89.06 513 GLY A N 1
ATOM 4041 C CA . GLY A 1 513 ? 11.523 13.25 23.812 1 89.06 513 GLY A CA 1
ATOM 4042 C C . GLY A 1 513 ? 10.234 12.734 23.203 1 89.06 513 GLY A C 1
ATOM 40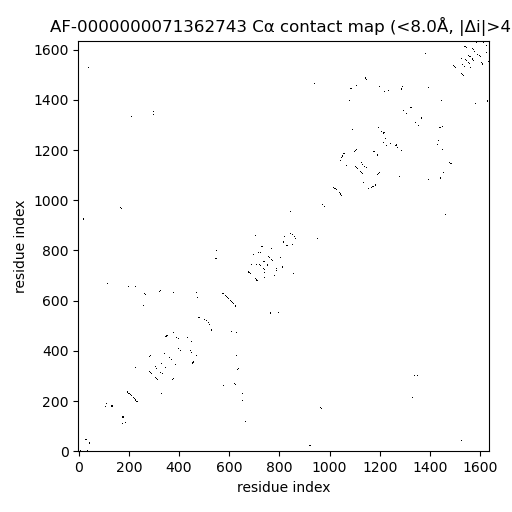43 O O . GLY A 1 513 ? 10.25 12.055 22.172 1 89.06 513 GLY A O 1
ATOM 4044 N N . TYR A 1 514 ? 9.086 13.078 23.734 1 87.75 514 TYR A N 1
ATOM 4045 C CA . TYR A 1 514 ? 7.77 12.625 23.312 1 87.75 514 TYR A CA 1
ATOM 4046 C C . TYR A 1 514 ? 7.43 13.172 21.922 1 87.75 514 TYR A C 1
ATOM 4048 O O . TYR A 1 514 ? 6.914 12.438 21.078 1 87.75 514 TYR A O 1
ATOM 4056 N N . ASN A 1 515 ? 7.781 14.344 21.734 1 87.88 515 ASN A N 1
ATOM 4057 C CA . ASN A 1 515 ? 7.379 15.031 20.516 1 87.88 515 ASN A CA 1
ATOM 4058 C C . ASN A 1 515 ? 8.133 14.5 19.297 1 87.88 515 ASN A C 1
ATOM 4060 O O . ASN A 1 515 ? 7.66 14.617 18.156 1 87.88 515 ASN A O 1
ATOM 4064 N N . GLN A 1 516 ? 9.289 13.914 19.531 1 89 516 GLN A N 1
ATOM 4065 C CA . GLN A 1 516 ? 10.125 13.508 18.406 1 89 516 GLN A CA 1
ATOM 4066 C C . GLN A 1 516 ? 10.273 11.992 18.359 1 89 516 GLN A C 1
ATOM 4068 O O . GLN A 1 516 ? 10.922 11.453 17.453 1 89 516 GLN A O 1
ATOM 4073 N N . GLN A 1 517 ? 9.609 11.352 19.188 1 84.38 517 GLN A N 1
ATOM 4074 C CA . GLN A 1 517 ? 9.781 9.906 19.266 1 84.38 517 GLN A CA 1
ATOM 4075 C C . GLN A 1 517 ? 9.352 9.227 17.969 1 84.38 517 GLN A C 1
ATOM 4077 O O . GLN A 1 517 ? 9.977 8.258 17.531 1 84.38 517 GLN A O 1
ATOM 4082 N N . LYS A 1 518 ? 8.406 9.711 17.406 1 84.38 518 LYS A N 1
ATOM 4083 C CA . LYS A 1 518 ? 7.902 9.117 16.172 1 84.38 518 LYS A CA 1
ATOM 4084 C C . LYS A 1 518 ? 8.867 9.367 15.008 1 84.38 518 LYS A C 1
ATOM 4086 O O . LYS A 1 518 ? 8.836 8.648 14.008 1 84.38 518 LYS A O 1
ATOM 4091 N N . ASN A 1 519 ? 9.742 10.375 15.172 1 91 519 ASN A N 1
ATOM 4092 C CA . ASN A 1 519 ? 10.656 10.773 14.109 1 91 519 ASN A CA 1
ATOM 4093 C C . ASN A 1 519 ? 12.062 10.242 14.344 1 91 519 ASN A C 1
ATOM 4095 O O . ASN A 1 519 ? 13 10.602 13.625 1 91 519 ASN A O 1
ATOM 4099 N N . ARG A 1 520 ? 12.211 9.391 15.359 1 90.06 520 ARG A N 1
ATOM 4100 C CA . ARG A 1 520 ? 13.547 8.883 15.672 1 90.06 520 ARG A CA 1
ATOM 4101 C C . ARG A 1 520 ? 14.125 8.102 14.5 1 90.06 520 ARG A C 1
ATOM 4103 O O . ARG A 1 520 ? 13.414 7.332 13.844 1 90.06 520 ARG A O 1
ATOM 4110 N N . PRO A 1 521 ? 15.352 8.312 14.172 1 91.5 521 PRO A N 1
ATOM 4111 C CA . PRO A 1 521 ? 15.969 7.559 13.078 1 91.5 521 PRO A CA 1
ATOM 4112 C C . PRO A 1 521 ? 16.109 6.07 13.391 1 91.5 521 PRO A C 1
ATOM 4114 O O . PRO A 1 521 ? 16.609 5.711 14.461 1 91.5 521 PRO A O 1
ATOM 4117 N N . PRO A 1 522 ? 15.711 5.215 12.531 1 86.38 522 PRO A N 1
ATOM 4118 C CA . PRO A 1 522 ? 15.859 3.781 12.789 1 86.38 522 PRO A CA 1
ATOM 4119 C C . PRO A 1 522 ? 17.297 3.303 12.656 1 86.38 522 PRO A C 1
ATOM 4121 O O . PRO A 1 522 ? 17.781 2.551 13.508 1 86.38 522 PRO A O 1
ATOM 4124 N N . SER A 1 523 ? 17.953 3.57 11.547 1 85.38 523 SER A N 1
ATOM 4125 C CA . SER A 1 523 ? 19.344 3.266 11.258 1 85.38 523 SER A CA 1
ATOM 4126 C C . SER A 1 523 ? 19.953 4.281 10.297 1 85.38 523 SER A C 1
ATOM 4128 O O . SER A 1 523 ? 19.219 5 9.609 1 85.38 523 SER A O 1
ATOM 4130 N N . VAL A 1 524 ? 21.203 4.422 10.453 1 90.25 524 VAL A N 1
ATOM 4131 C CA . VAL A 1 524 ? 21.891 5.34 9.539 1 90.25 524 VAL A CA 1
ATOM 4132 C C . VAL A 1 524 ? 22.875 4.57 8.672 1 90.25 524 VAL A C 1
ATOM 4134 O O . VAL A 1 524 ? 23.547 3.66 9.148 1 90.25 524 VAL A O 1
ATOM 4137 N N . LYS A 1 525 ? 22.875 4.863 7.43 1 88.5 525 LYS A N 1
ATOM 4138 C CA . LYS A 1 525 ? 23.812 4.273 6.48 1 88.5 525 LYS A CA 1
ATOM 4139 C C . LYS A 1 525 ? 25.109 5.094 6.395 1 88.5 525 LYS A C 1
ATOM 4141 O O . LYS A 1 525 ? 25.156 6.102 5.688 1 88.5 525 LYS A O 1
ATOM 4146 N N . LEU A 1 526 ? 26.172 4.645 6.93 1 90.19 526 LEU A N 1
ATOM 4147 C CA . LEU A 1 526 ? 27.391 5.438 7.012 1 90.19 526 LEU A CA 1
ATOM 4148 C C . LEU A 1 526 ? 28.375 5.047 5.91 1 90.19 526 LEU A C 1
ATOM 4150 O O . LEU A 1 526 ? 29.219 5.855 5.5 1 90.19 526 LEU A O 1
ATOM 4154 N N . PHE A 1 527 ? 28.359 3.869 5.434 1 83.06 527 PHE A N 1
ATOM 4155 C CA . PHE A 1 527 ? 29.438 3.424 4.566 1 83.06 527 PHE A CA 1
ATOM 4156 C C . PHE A 1 527 ? 28.922 3.059 3.186 1 83.06 527 PHE A C 1
ATOM 4158 O O . PHE A 1 527 ? 29.672 2.541 2.35 1 83.06 527 PHE A O 1
ATOM 4165 N N . GLY A 1 528 ? 27.875 3.447 2.9 1 75.06 528 GLY A N 1
ATOM 4166 C CA . GLY A 1 528 ? 27.422 3.25 1.532 1 75.06 528 GLY A CA 1
ATOM 4167 C C . GLY A 1 528 ? 27.906 4.332 0.584 1 75.06 528 GLY A C 1
ATOM 4168 O O . GLY A 1 528 ? 28.375 5.387 1.021 1 75.06 528 GLY A O 1
ATOM 4169 N N . GLY A 1 529 ? 28.062 4.098 -0.709 1 80 529 GLY A N 1
ATOM 4170 C CA . GLY A 1 529 ? 28.516 5.027 -1.733 1 80 529 GLY A CA 1
ATOM 4171 C C . GLY A 1 529 ? 27.594 6.219 -1.907 1 80 529 GLY A C 1
ATOM 4172 O O . GLY A 1 529 ? 28 7.234 -2.486 1 80 529 GLY A O 1
ATOM 4173 N N . SER A 1 530 ? 26.516 6.23 -1.212 1 86.88 530 SER A N 1
ATOM 4174 C CA . SER A 1 530 ? 25.562 7.32 -1.367 1 86.88 530 SER A CA 1
ATOM 4175 C C . SER A 1 530 ? 25.844 8.445 -0.374 1 86.88 530 SER A C 1
ATOM 4177 O O . SER A 1 530 ? 26.438 8.219 0.678 1 86.88 530 SER A O 1
ATOM 4179 N N . ASN A 1 531 ? 25.406 9.695 -0.705 1 89.81 531 ASN A N 1
ATOM 4180 C CA . ASN A 1 531 ? 25.609 10.867 0.134 1 89.81 531 ASN A CA 1
ATOM 4181 C C . ASN A 1 531 ? 24.578 10.953 1.249 1 89.81 531 ASN A C 1
ATOM 4183 O O . ASN A 1 531 ? 24.719 11.75 2.184 1 89.81 531 ASN A O 1
ATOM 4187 N N . ASP A 1 532 ? 23.641 10.102 1.146 1 92 532 ASP A N 1
ATOM 4188 C CA . ASP A 1 532 ? 22.531 10.242 2.086 1 92 532 ASP A CA 1
ATOM 4189 C C . ASP A 1 532 ? 22.609 9.188 3.189 1 92 532 ASP A C 1
ATOM 4191 O O . ASP A 1 532 ? 23.359 8.211 3.066 1 92 532 ASP A O 1
ATOM 4195 N N . LEU A 1 533 ? 22.016 9.445 4.328 1 94.81 533 LEU A N 1
ATOM 4196 C CA . LEU A 1 533 ? 21.984 8.578 5.496 1 94.81 533 LEU A CA 1
ATOM 4197 C C . LEU A 1 533 ? 20.844 7.566 5.391 1 94.81 533 LEU A C 1
ATOM 4199 O O . LEU A 1 533 ? 20.719 6.672 6.23 1 94.81 533 LEU A O 1
ATOM 4203 N N . GLY A 1 534 ? 20.047 7.652 4.367 1 91.94 534 GLY A N 1
ATOM 4204 C CA . GLY A 1 534 ? 18.906 6.773 4.215 1 91.94 534 GLY A CA 1
ATOM 4205 C C . GLY A 1 534 ? 17.719 7.191 5.062 1 91.94 534 GLY A C 1
ATOM 4206 O O . GLY A 1 534 ? 16.844 6.375 5.359 1 91.94 534 GLY A O 1
ATOM 4207 N N . LEU A 1 535 ? 17.641 8.477 5.496 1 95 535 LEU A N 1
ATOM 4208 C CA . LEU A 1 535 ? 16.578 8.984 6.344 1 95 535 LEU A CA 1
ATOM 4209 C C . LEU A 1 535 ? 15.609 9.844 5.531 1 95 535 LEU A C 1
ATOM 4211 O O . LEU A 1 535 ? 15.977 10.391 4.488 1 95 535 LEU A O 1
ATOM 4215 N N . ASN A 1 536 ? 14.352 9.867 5.953 1 93.19 536 ASN A N 1
ATOM 4216 C CA . ASN A 1 536 ? 13.453 10.867 5.383 1 93.19 536 ASN A CA 1
ATOM 4217 C C . ASN A 1 536 ? 13.695 12.242 5.98 1 93.19 536 ASN A C 1
ATOM 4219 O O . ASN A 1 536 ? 14.523 12.406 6.875 1 93.19 536 ASN A O 1
ATOM 4223 N N . ALA A 1 537 ? 13.031 13.227 5.52 1 95.88 537 ALA A N 1
ATOM 4224 C CA . ALA A 1 537 ? 13.289 14.617 5.883 1 95.88 537 ALA A CA 1
ATOM 4225 C C . ALA A 1 537 ? 13.102 14.836 7.383 1 95.88 537 ALA A C 1
ATOM 4227 O O . ALA A 1 537 ? 13.969 15.422 8.039 1 95.88 537 ALA A O 1
ATOM 4228 N N . ILE A 1 538 ? 12.047 14.328 7.969 1 95.94 538 ILE A N 1
ATOM 4229 C CA . ILE A 1 538 ? 11.734 14.602 9.359 1 95.94 538 ILE A CA 1
ATOM 4230 C C . ILE A 1 538 ? 12.688 13.836 10.273 1 95.94 538 ILE A C 1
ATOM 4232 O O . ILE A 1 538 ? 13.055 14.32 11.352 1 95.94 538 ILE A O 1
ATOM 4236 N N . GLN A 1 539 ? 13.086 12.648 9.898 1 95.62 539 GLN A N 1
ATOM 4237 C CA . GLN A 1 539 ? 14.07 11.875 10.648 1 95.62 539 GLN A CA 1
ATOM 4238 C C . GLN A 1 539 ? 15.43 12.555 10.633 1 95.62 539 GLN A C 1
ATOM 4240 O O . GLN A 1 539 ? 16.141 12.57 11.648 1 95.62 539 GLN A O 1
ATOM 4245 N N . SER A 1 540 ? 15.711 13.078 9.461 1 97.12 540 SER A N 1
ATOM 4246 C CA . SER A 1 540 ? 16.953 13.828 9.328 1 97.12 540 SER A CA 1
ATOM 4247 C C . SER A 1 540 ? 16.969 15.055 10.234 1 97.12 540 SER A C 1
ATOM 4249 O O . SER A 1 540 ? 17.969 15.344 10.883 1 97.12 540 SER A O 1
ATOM 4251 N N . TRP A 1 541 ? 15.859 15.734 10.266 1 97.75 541 TRP A N 1
ATOM 4252 C CA . TRP A 1 541 ? 15.727 16.922 11.109 1 97.75 541 TRP A CA 1
ATOM 4253 C C . TRP A 1 541 ? 15.867 16.547 12.586 1 97.75 541 TRP A C 1
ATOM 4255 O O . TRP A 1 541 ? 16.531 17.25 13.344 1 97.75 541 TRP A O 1
ATOM 4265 N N . CYS A 1 542 ? 15.266 15.43 12.93 1 97.06 542 CYS A N 1
ATOM 4266 C CA . CYS A 1 542 ? 15.32 14.953 14.305 1 97.06 542 CYS A CA 1
ATOM 4267 C C . CYS A 1 542 ? 16.75 14.609 14.711 1 97.06 542 CYS A C 1
ATOM 4269 O O . CYS A 1 542 ? 17.219 15.047 15.766 1 97.06 542 CYS A O 1
ATOM 4271 N N . LEU A 1 543 ? 17.438 13.93 13.875 1 97.5 543 LEU A N 1
ATOM 4272 C CA . LEU A 1 543 ? 18.812 13.539 14.18 1 97.5 543 LEU A CA 1
ATOM 4273 C C . LEU A 1 543 ? 19.719 14.766 14.242 1 97.5 543 LEU A C 1
ATOM 4275 O O . LEU A 1 543 ? 20.5 14.922 15.188 1 97.5 543 LEU A O 1
ATOM 4279 N N . LEU A 1 544 ? 19.594 15.641 13.281 1 98.19 544 LEU A N 1
ATOM 4280 C CA . LEU A 1 544 ? 20.422 16.828 13.203 1 98.19 544 LEU A CA 1
ATOM 4281 C C . LEU A 1 544 ? 20.312 17.656 14.477 1 98.19 544 LEU A C 1
ATOM 4283 O O . LEU A 1 544 ? 21.312 18.047 15.07 1 98.19 544 LEU A O 1
ATOM 4287 N N . ARG A 1 545 ? 19.156 17.906 14.914 1 97.69 545 ARG A N 1
ATOM 4288 C CA . ARG A 1 545 ? 18.906 18.781 16.047 1 97.69 545 ARG A CA 1
ATOM 4289 C C . ARG A 1 545 ? 19.406 18.156 17.344 1 97.69 545 ARG A C 1
ATOM 4291 O O . ARG A 1 545 ? 19.797 18.875 18.281 1 97.69 545 ARG A O 1
ATOM 4298 N N . ASN A 1 546 ? 19.469 16.859 17.391 1 97.31 546 ASN A N 1
ATOM 4299 C CA . ASN A 1 546 ? 19.812 16.188 18.641 1 97.31 546 ASN A CA 1
ATOM 4300 C C . ASN A 1 546 ? 21.266 15.695 18.625 1 97.31 546 ASN A C 1
ATOM 4302 O O . ASN A 1 546 ? 21.75 15.188 19.641 1 97.31 546 ASN A O 1
ATOM 4306 N N . MET A 1 547 ? 22 15.922 17.578 1 97.69 547 MET A N 1
ATOM 4307 C CA . MET A 1 547 ? 23.391 15.516 17.453 1 97.69 547 MET A CA 1
ATOM 4308 C C . MET A 1 547 ? 24.234 16.062 18.609 1 97.69 547 MET A C 1
ATOM 4310 O O . MET A 1 547 ? 25.047 15.336 19.188 1 97.69 547 MET A O 1
ATOM 4314 N N . PRO A 1 548 ? 24.016 17.297 19 1 97.56 548 PRO A N 1
ATOM 4315 C CA . PRO A 1 548 ? 24.875 17.859 20.047 1 97.56 548 PRO A CA 1
ATOM 4316 C C . PRO A 1 548 ? 24.672 17.188 21.391 1 97.56 548 PRO A C 1
ATOM 4318 O O . PRO A 1 548 ? 25.656 16.938 22.109 1 97.56 548 PRO A O 1
ATOM 4321 N N . LEU A 1 549 ? 23.453 16.875 21.719 1 96.31 549 LEU A N 1
ATOM 4322 C CA . LEU A 1 549 ? 23.203 16.203 22.984 1 96.31 549 LEU A CA 1
ATOM 4323 C C . LEU A 1 549 ? 23.609 14.742 22.922 1 96.31 549 LEU A C 1
ATOM 4325 O O . LEU A 1 549 ? 23.984 14.156 23.938 1 96.31 549 LEU A O 1
ATOM 4329 N N . LEU A 1 550 ? 23.625 14.195 21.75 1 95.5 550 LEU A N 1
ATOM 4330 C CA . LEU A 1 550 ? 23.938 12.789 21.531 1 95.5 550 LEU A CA 1
ATOM 4331 C C . LEU A 1 550 ? 25.438 12.547 21.609 1 95.5 550 LEU A C 1
ATOM 4333 O O . LEU A 1 550 ? 25.891 11.516 22.125 1 95.5 550 LEU A O 1
ATOM 4337 N N . PHE A 1 551 ? 26.234 13.508 21.078 1 96.94 551 PHE A N 1
ATOM 4338 C CA . PHE A 1 551 ? 27.656 13.203 20.891 1 96.94 551 PHE A CA 1
ATOM 4339 C C . PHE A 1 551 ? 28.516 14.328 21.438 1 96.94 551 PHE A C 1
ATOM 4341 O O . PHE A 1 551 ? 29.75 14.242 21.406 1 96.94 551 PHE A O 1
ATOM 4348 N N . GLY A 1 552 ? 27.938 15.383 21.969 1 96 552 GLY A N 1
ATOM 4349 C CA . GLY A 1 552 ? 28.703 16.531 22.422 1 96 552 GLY A CA 1
ATOM 4350 C C . GLY A 1 552 ? 29.641 16.219 23.562 1 96 552 GLY A C 1
ATOM 4351 O O . GLY A 1 552 ? 30.625 16.938 23.797 1 96 552 GLY A O 1
ATOM 4352 N N . ASP A 1 553 ? 29.406 15.156 24.266 1 94 553 ASP A N 1
ATOM 4353 C CA . ASP A 1 553 ? 30.25 14.758 25.391 1 94 553 ASP A CA 1
ATOM 4354 C C . ASP A 1 553 ? 31.594 14.203 24.922 1 94 553 ASP A C 1
ATOM 4356 O O . ASP A 1 553 ? 32.562 14.188 25.672 1 94 553 ASP A O 1
ATOM 4360 N N . LEU A 1 554 ? 31.625 13.781 23.672 1 95.06 554 LEU A N 1
ATOM 4361 C CA . LEU A 1 554 ? 32.812 13.109 23.141 1 95.06 554 LEU A CA 1
ATOM 4362 C C . LEU A 1 554 ? 33.75 14.109 22.5 1 95.06 554 LEU A C 1
ATOM 4364 O O . LEU A 1 554 ? 34.969 13.844 22.391 1 95.06 554 LEU A O 1
ATOM 4368 N N . VAL A 1 555 ? 33.188 15.234 22.062 1 95.75 555 VAL A N 1
ATOM 4369 C CA . VAL A 1 555 ? 33.969 16.156 21.25 1 95.75 555 VAL A CA 1
ATOM 4370 C C . VAL A 1 555 ? 34.281 17.406 22.047 1 95.75 555 VAL A C 1
ATOM 4372 O O . VAL A 1 555 ? 33.469 17.875 22.844 1 95.75 555 VAL A O 1
ATOM 4375 N N . GLN A 1 556 ? 35.438 17.969 21.734 1 94.88 556 GLN A N 1
ATOM 4376 C CA . GLN A 1 556 ? 35.844 19.188 22.406 1 94.88 556 GLN A CA 1
ATOM 4377 C C . GLN A 1 556 ? 35.156 20.422 21.812 1 94.88 556 GLN A C 1
ATOM 4379 O O . GLN A 1 556 ? 34.719 20.391 20.656 1 94.88 556 GLN A O 1
ATOM 4384 N N . ARG A 1 557 ? 35.031 21.484 22.484 1 94.19 557 ARG A N 1
ATOM 4385 C CA . ARG A 1 557 ? 34.312 22.688 22.109 1 94.19 557 ARG A CA 1
ATOM 4386 C C . ARG A 1 557 ? 34.969 23.359 20.891 1 94.19 557 ARG A C 1
ATOM 4388 O O . ARG A 1 557 ? 34.281 23.969 20.062 1 94.19 557 ARG A O 1
ATOM 4395 N N . ASP A 1 558 ? 36.312 23.219 20.781 1 92.69 558 ASP A N 1
ATOM 4396 C CA . ASP A 1 558 ? 37 23.906 19.688 1 92.69 558 ASP A CA 1
ATOM 4397 C C . ASP A 1 558 ? 37.25 22.969 18.516 1 92.69 558 ASP A C 1
ATOM 4399 O O . ASP A 1 558 ? 37.969 23.297 17.578 1 92.69 558 ASP A O 1
ATOM 4403 N N . ASP A 1 559 ? 36.562 21.828 18.531 1 97.19 559 ASP A N 1
ATOM 4404 C CA . ASP A 1 559 ? 36.688 20.891 17.422 1 97.19 559 ASP A CA 1
ATOM 4405 C C . ASP A 1 559 ? 36.062 21.469 16.156 1 97.19 559 ASP A C 1
ATOM 4407 O O . ASP A 1 559 ? 34.906 21.891 16.156 1 97.19 559 ASP A O 1
ATOM 4411 N N . LYS A 1 560 ? 36.781 21.438 15.047 1 97.62 560 LYS A N 1
ATOM 4412 C CA . LYS A 1 560 ? 36.375 22.109 13.82 1 97.62 560 LYS A CA 1
ATOM 4413 C C . LYS A 1 560 ? 35.219 21.359 13.148 1 97.62 560 LYS A C 1
ATOM 4415 O O . LYS A 1 560 ? 34.344 21.984 12.531 1 97.62 560 LYS A O 1
ATOM 4420 N N . HIS A 1 561 ? 35.25 20.031 13.219 1 97.94 561 HIS A N 1
ATOM 4421 C CA . HIS A 1 561 ? 34.156 19.25 12.656 1 97.94 561 HIS A CA 1
ATOM 4422 C C . HIS A 1 561 ? 32.844 19.531 13.398 1 97.94 561 HIS A C 1
ATOM 4424 O O . HIS A 1 561 ? 31.781 19.594 12.789 1 97.94 561 HIS A O 1
ATOM 4430 N N . TRP A 1 562 ? 33 19.688 14.648 1 98.19 562 TRP A N 1
ATOM 4431 C CA . TRP A 1 562 ? 31.844 20 15.484 1 98.19 562 TRP A CA 1
ATOM 4432 C C . TRP A 1 562 ? 31.328 21.406 15.203 1 98.19 562 TRP A C 1
ATOM 4434 O O . TRP A 1 562 ? 30.125 21.641 15.188 1 98.19 562 TRP A O 1
ATOM 4444 N N . CYS A 1 563 ? 32.25 22.297 14.984 1 98.31 563 CYS A N 1
ATOM 4445 C CA . CYS A 1 563 ? 31.906 23.672 14.656 1 98.31 563 CYS A CA 1
ATOM 4446 C C . CYS A 1 563 ? 31.078 23.734 13.367 1 98.31 563 CYS A C 1
ATOM 4448 O O . CYS A 1 563 ? 30.172 24.547 13.242 1 98.31 563 CYS A O 1
ATOM 4450 N N . LEU A 1 564 ? 31.469 22.906 12.453 1 98.62 564 LEU A N 1
ATOM 4451 C CA . LEU A 1 564 ? 30.719 22.828 11.203 1 98.62 564 LEU A CA 1
ATOM 4452 C C . LEU A 1 564 ? 29.266 22.453 11.461 1 98.62 564 LEU A C 1
ATOM 4454 O O . LEU A 1 564 ? 28.344 23.062 10.906 1 98.62 564 LEU A O 1
ATOM 4458 N N . LEU A 1 565 ? 29.094 21.484 12.336 1 98.56 565 LEU A N 1
ATOM 4459 C CA . LEU A 1 565 ? 27.75 21.031 12.703 1 98.56 565 LEU A CA 1
ATOM 4460 C C . LEU A 1 565 ? 26.969 22.156 13.391 1 98.56 565 LEU A C 1
ATOM 4462 O O . LEU A 1 565 ? 25.797 22.375 13.094 1 98.56 565 LEU A O 1
ATOM 4466 N N . LEU A 1 566 ? 27.609 22.828 14.234 1 98.44 566 LEU A N 1
ATOM 4467 C CA . LEU A 1 566 ? 26.969 23.906 14.984 1 98.44 566 LEU A CA 1
ATOM 4468 C C . LEU A 1 566 ? 26.578 25.062 14.062 1 98.44 566 LEU A C 1
ATOM 4470 O O . LEU A 1 566 ? 25.531 25.672 14.242 1 98.44 566 LEU A O 1
ATOM 4474 N N . LEU A 1 567 ? 27.438 25.344 13.094 1 98.62 567 LEU A N 1
ATOM 4475 C CA . LEU A 1 567 ? 27.109 26.375 12.117 1 98.62 567 LEU A CA 1
ATOM 4476 C C . LEU A 1 567 ? 25.875 25.984 11.32 1 98.62 567 LEU A C 1
ATOM 4478 O O . LEU A 1 567 ? 25 26.828 11.094 1 98.62 567 LEU A O 1
ATOM 4482 N N . LEU A 1 568 ? 25.812 24.75 10.93 1 98.75 568 LEU A N 1
ATOM 4483 C CA . LEU A 1 568 ? 24.641 24.266 10.203 1 98.75 568 LEU A CA 1
ATOM 4484 C C . LEU A 1 568 ? 23.391 24.391 11.055 1 98.75 568 LEU A C 1
ATOM 4486 O O . LEU A 1 568 ? 22.328 24.781 10.562 1 98.75 568 LEU A O 1
ATOM 4490 N N . LEU A 1 569 ? 23.469 24.047 12.305 1 98.62 569 LEU A N 1
ATOM 4491 C CA . LEU A 1 569 ? 22.344 24.125 13.211 1 98.62 569 LEU A CA 1
ATOM 4492 C C . LEU A 1 569 ? 21.859 25.562 13.375 1 98.62 569 LEU A C 1
ATOM 4494 O O . LEU A 1 569 ? 20.656 25.828 13.445 1 98.62 569 LEU A O 1
ATOM 4498 N N . GLN A 1 570 ? 22.797 26.484 13.422 1 98.06 570 GLN A N 1
ATOM 4499 C CA . GLN A 1 570 ? 22.422 27.891 13.5 1 98.06 570 GLN A CA 1
ATOM 4500 C C . GLN A 1 570 ? 21.672 28.328 12.25 1 98.06 570 GLN A C 1
ATOM 4502 O O . GLN A 1 570 ? 20.656 29.047 12.344 1 98.06 570 GLN A O 1
ATOM 4507 N N . ILE A 1 571 ? 22.141 27.891 11.117 1 98.62 571 ILE A N 1
ATOM 4508 C CA . ILE A 1 571 ? 21.484 28.188 9.859 1 98.62 571 ILE A CA 1
ATOM 4509 C C . ILE A 1 571 ? 20.062 27.609 9.867 1 98.62 571 ILE A C 1
ATOM 4511 O O . ILE A 1 571 ? 19.094 28.297 9.539 1 98.62 571 ILE A O 1
ATOM 4515 N N . VAL A 1 572 ? 19.969 26.359 10.289 1 98.38 572 VAL A N 1
ATOM 4516 C CA . VAL A 1 572 ? 18.688 25.641 10.305 1 98.38 572 VAL A CA 1
ATOM 4517 C C . VAL A 1 572 ? 17.719 26.328 11.266 1 98.38 572 VAL A C 1
ATOM 4519 O O . VAL A 1 572 ? 16.531 26.484 10.953 1 98.38 572 VAL A O 1
ATOM 4522 N N . ASN A 1 573 ? 18.188 26.828 12.375 1 97.25 573 ASN A N 1
ATOM 4523 C CA . ASN A 1 573 ? 17.328 27.516 13.328 1 97.25 573 ASN A CA 1
ATOM 4524 C C . ASN A 1 573 ? 16.734 28.781 12.727 1 97.25 573 ASN A C 1
ATOM 4526 O O . ASN A 1 573 ? 15.562 29.094 12.961 1 97.25 573 ASN A O 1
ATOM 4530 N N . ILE A 1 574 ? 17.5 29.422 11.953 1 97.31 574 ILE A N 1
ATOM 4531 C CA . ILE A 1 574 ? 17.031 30.672 11.367 1 97.31 574 ILE A CA 1
ATOM 4532 C C . ILE A 1 574 ? 16.047 30.375 10.234 1 97.31 574 ILE A C 1
ATOM 4534 O O . ILE A 1 574 ? 14.953 30.938 10.195 1 97.31 574 ILE A O 1
ATOM 4538 N N . VAL A 1 575 ? 16.391 29.469 9.375 1 97.69 575 VAL A N 1
ATOM 4539 C CA . VAL A 1 575 ? 15.602 29.25 8.164 1 97.69 575 VAL A CA 1
ATOM 4540 C C . VAL A 1 575 ? 14.281 28.562 8.531 1 97.69 575 VAL A C 1
ATOM 4542 O O . VAL A 1 575 ? 13.289 28.688 7.812 1 97.69 575 VAL A O 1
ATOM 4545 N N . PHE A 1 576 ? 14.234 27.875 9.68 1 96.81 576 PHE A N 1
ATOM 4546 C CA . PHE A 1 576 ? 13.016 27.203 10.109 1 96.81 576 PHE A CA 1
ATOM 4547 C C . PHE A 1 576 ? 12.227 28.062 11.086 1 96.81 576 PHE A C 1
ATOM 4549 O O . PHE A 1 576 ? 11.273 27.594 11.711 1 96.81 576 PHE A O 1
ATOM 4556 N N . SER A 1 577 ? 12.578 29.312 11.195 1 95.12 577 SER A N 1
ATOM 4557 C CA . SER A 1 577 ? 11.844 30.25 12.047 1 95.12 577 SER A CA 1
ATOM 4558 C C . SER A 1 577 ? 10.617 30.797 11.328 1 95.12 577 SER A C 1
ATOM 4560 O O . SER A 1 577 ? 10.688 31.172 10.156 1 95.12 577 SER A O 1
ATOM 4562 N N . PRO A 1 578 ? 9.5 30.875 12.086 1 91.75 578 PRO A N 1
ATOM 4563 C CA . PRO A 1 578 ? 8.281 31.406 11.469 1 91.75 578 PRO A CA 1
ATOM 4564 C C . PRO A 1 578 ? 8.297 32.938 11.336 1 91.75 578 PRO A C 1
ATOM 4566 O O . PRO A 1 578 ? 7.512 33.5 10.562 1 91.75 578 PRO A O 1
ATOM 4569 N N . VAL A 1 579 ? 9.141 33.594 12.102 1 91.94 579 VAL A N 1
ATOM 4570 C CA . VAL A 1 579 ? 9.289 35.062 12.062 1 91.94 579 VAL A CA 1
ATOM 4571 C C . VAL A 1 579 ? 10.766 35.406 11.969 1 91.94 579 VAL A C 1
ATOM 4573 O O . VAL A 1 579 ? 11.602 34.844 12.68 1 91.94 579 VAL A O 1
ATOM 4576 N N . LEU A 1 580 ? 11.023 36.344 11.031 1 94.88 580 LEU A N 1
ATOM 4577 C CA . LEU A 1 580 ? 12.414 36.75 10.836 1 94.88 580 LEU A CA 1
ATOM 4578 C C . LEU A 1 580 ? 12.531 38.25 10.758 1 94.88 580 LEU A C 1
ATOM 4580 O O . LEU A 1 580 ? 11.57 38.938 10.391 1 94.88 580 LEU A O 1
ATOM 4584 N N . THR A 1 581 ? 13.688 38.75 11.148 1 94.5 581 THR A N 1
ATOM 4585 C CA . THR A 1 581 ? 13.984 40.156 11.016 1 94.5 581 THR A CA 1
ATOM 4586 C C . THR A 1 581 ? 15.008 40.406 9.914 1 94.5 581 THR A C 1
ATOM 4588 O O . THR A 1 581 ? 15.68 39.469 9.469 1 94.5 581 THR A O 1
ATOM 4591 N N . GLU A 1 582 ? 15.086 41.594 9.508 1 95.5 582 GLU A N 1
ATOM 4592 C CA . GLU A 1 582 ? 16.094 41.969 8.508 1 95.5 582 GLU A CA 1
ATOM 4593 C C . GLU A 1 582 ? 17.5 41.688 9.023 1 95.5 582 GLU A C 1
ATOM 4595 O O . GLU A 1 582 ? 18.359 41.219 8.258 1 95.5 582 GLU A O 1
ATOM 4600 N N . GLY A 1 583 ? 17.719 41.938 10.266 1 94.62 583 GLY A N 1
ATOM 4601 C CA . GLY A 1 583 ? 19 41.656 10.875 1 94.62 583 GLY A CA 1
ATOM 4602 C C . GLY A 1 583 ? 19.375 40.188 10.828 1 94.62 583 GLY A C 1
ATOM 4603 O O . GLY A 1 583 ? 20.531 39.844 10.617 1 94.62 583 GLY A O 1
ATOM 4604 N N . MET A 1 584 ? 18.438 39.375 10.961 1 95.62 584 MET A N 1
ATOM 4605 C CA . MET A 1 584 ? 18.672 37.938 10.93 1 95.62 584 MET A CA 1
ATOM 4606 C C . MET A 1 584 ? 19.094 37.5 9.531 1 95.62 584 MET A C 1
ATOM 4608 O O . MET A 1 584 ? 19.859 36.531 9.391 1 95.62 584 MET A O 1
ATOM 4612 N N . THR A 1 585 ? 18.562 38.156 8.477 1 97.31 585 THR A N 1
ATOM 4613 C CA . THR A 1 585 ? 18.953 37.781 7.125 1 97.31 585 THR A CA 1
ATOM 4614 C C . THR A 1 585 ? 20.422 38.156 6.875 1 97.31 585 THR A C 1
ATOM 4616 O O . THR A 1 585 ? 21.125 37.406 6.164 1 97.31 585 THR A O 1
ATOM 4619 N N . ILE A 1 586 ? 20.891 39.188 7.461 1 97.25 586 ILE A N 1
ATOM 4620 C CA . ILE A 1 586 ? 22.297 39.594 7.355 1 97.25 586 ILE A CA 1
ATOM 4621 C C . ILE A 1 586 ? 23.172 38.562 8.102 1 97.25 586 ILE A C 1
ATOM 4623 O O . ILE A 1 586 ? 24.188 38.125 7.586 1 97.25 586 ILE A O 1
ATOM 4627 N N . TYR A 1 587 ? 22.703 38.312 9.258 1 97.44 587 TYR A N 1
ATOM 4628 C CA . TYR A 1 587 ? 23.422 37.312 10.055 1 97.44 587 TYR A CA 1
ATOM 4629 C C . TYR A 1 587 ? 23.484 35.969 9.344 1 97.44 587 TYR A C 1
ATOM 4631 O O . TYR A 1 587 ? 24.531 35.312 9.328 1 97.44 587 TYR A O 1
ATOM 4639 N N . LEU A 1 588 ? 22.391 35.562 8.734 1 98.38 588 LEU A N 1
ATOM 4640 C CA . LEU A 1 588 ? 22.297 34.312 7.992 1 98.38 588 LEU A CA 1
ATOM 4641 C C . LEU A 1 588 ? 23.328 34.281 6.863 1 98.38 588 LEU A C 1
ATOM 4643 O O . LEU A 1 588 ? 23.969 33.25 6.629 1 98.38 588 LEU A O 1
ATOM 4647 N N . LYS A 1 589 ? 23.453 35.375 6.195 1 98.44 589 LYS A N 1
ATOM 4648 C CA . LYS A 1 589 ? 24.438 35.5 5.129 1 98.44 589 LYS A CA 1
ATOM 4649 C C . LYS A 1 589 ? 25.844 35.156 5.641 1 98.44 589 LYS A C 1
ATOM 4651 O O . LYS A 1 589 ? 26.562 34.375 5.035 1 98.44 589 LYS A O 1
ATOM 4656 N N . HIS A 1 590 ? 26.188 35.656 6.742 1 98.44 590 HIS A N 1
ATOM 4657 C CA . HIS A 1 590 ? 27.516 35.469 7.316 1 98.44 590 HIS A CA 1
ATOM 4658 C C . HIS A 1 590 ? 27.688 34.031 7.785 1 98.44 590 HIS A C 1
ATOM 4660 O O . HIS A 1 590 ? 28.781 33.438 7.633 1 98.44 590 HIS A O 1
ATOM 4666 N N . LEU A 1 591 ? 26.672 33.531 8.359 1 98.62 591 LEU A N 1
ATOM 4667 C CA . LEU A 1 591 ? 26.734 32.125 8.805 1 98.62 591 LEU A CA 1
ATOM 4668 C C . LEU A 1 591 ? 26.969 31.188 7.633 1 98.62 591 LEU A C 1
ATOM 4670 O O . LEU A 1 591 ? 27.75 30.25 7.734 1 98.62 591 LEU A O 1
ATOM 4674 N N . ILE A 1 592 ? 26.281 31.406 6.477 1 98.81 592 ILE A N 1
ATOM 4675 C CA . ILE A 1 592 ? 26.391 30.547 5.297 1 98.81 592 ILE A CA 1
ATOM 4676 C C . ILE A 1 592 ? 27.812 30.641 4.738 1 98.81 592 ILE A C 1
ATOM 4678 O O . ILE A 1 592 ? 28.406 29.609 4.371 1 98.81 592 ILE A O 1
ATOM 4682 N N . ILE A 1 593 ? 28.375 31.844 4.734 1 98.69 593 ILE A N 1
ATOM 4683 C CA . ILE A 1 593 ? 29.75 32.031 4.254 1 98.69 593 ILE A CA 1
ATOM 4684 C C . ILE A 1 593 ? 30.719 31.25 5.121 1 98.69 593 ILE A C 1
ATOM 4686 O O . ILE A 1 593 ? 31.531 30.484 4.605 1 98.69 593 ILE A O 1
ATOM 4690 N N . GLU A 1 594 ? 30.594 31.422 6.434 1 98.62 594 GLU A N 1
ATOM 4691 C CA . GLU A 1 594 ? 31.484 30.75 7.375 1 98.62 594 GLU A CA 1
ATOM 4692 C C . GLU A 1 594 ? 31.328 29.234 7.273 1 98.62 594 GLU A C 1
ATOM 4694 O O . GLU A 1 594 ? 32.312 28.484 7.305 1 98.62 594 GLU A O 1
ATOM 4699 N N . HIS A 1 595 ? 30.172 28.812 7.133 1 98.75 595 HIS A N 1
ATOM 4700 C CA . HIS A 1 595 ? 29.859 27.391 7.043 1 98.75 595 HIS A CA 1
ATOM 4701 C C . HIS A 1 595 ? 30.484 26.766 5.801 1 98.75 595 HIS A C 1
ATOM 4703 O O . HIS A 1 595 ? 31.156 25.734 5.895 1 98.75 595 HIS A O 1
ATOM 4709 N N . HIS A 1 596 ? 30.219 27.359 4.609 1 98.69 596 HIS A N 1
ATOM 4710 C CA . HIS A 1 596 ? 30.734 26.812 3.361 1 98.69 596 HIS A CA 1
ATOM 4711 C C . HIS A 1 596 ? 32.25 26.828 3.34 1 98.69 596 HIS A C 1
ATOM 4713 O O . HIS A 1 596 ? 32.875 25.891 2.842 1 98.69 596 HIS A O 1
ATOM 4719 N N . GLN A 1 597 ? 32.844 27.859 3.91 1 98.44 597 GLN A N 1
ATOM 4720 C CA . GLN A 1 597 ? 34.281 27.953 3.977 1 98.44 597 GLN A CA 1
ATOM 4721 C C . GLN A 1 597 ? 34.875 26.859 4.863 1 98.44 597 GLN A C 1
ATOM 4723 O O . GLN A 1 597 ? 35.875 26.219 4.496 1 98.44 597 GLN A O 1
ATOM 4728 N N . LEU A 1 598 ? 34.25 26.688 5.973 1 98.62 598 LEU A N 1
ATOM 4729 C CA . LEU A 1 598 ? 34.719 25.672 6.902 1 98.62 598 LEU A CA 1
ATOM 4730 C C . LEU A 1 598 ? 34.562 24.281 6.312 1 98.62 598 LEU A C 1
ATOM 4732 O O . LEU A 1 598 ? 35.438 23.422 6.504 1 98.62 598 LEU A O 1
ATOM 4736 N N . PHE A 1 599 ? 33.5 24.031 5.59 1 98.69 599 PHE A N 1
ATOM 4737 C CA . PHE A 1 599 ? 33.281 22.75 4.945 1 98.69 599 PHE A CA 1
ATOM 4738 C C . PHE A 1 599 ? 34.406 22.438 3.963 1 98.69 599 PHE A C 1
ATOM 4740 O O . PHE A 1 599 ? 34.938 21.328 3.977 1 98.69 599 PHE A O 1
ATOM 4747 N N . LYS A 1 600 ? 34.719 23.375 3.145 1 97.94 600 LYS A N 1
ATOM 4748 C CA . LYS A 1 600 ? 35.75 23.172 2.129 1 97.94 600 LYS A CA 1
ATOM 4749 C C . LYS A 1 600 ? 37.094 22.969 2.768 1 97.94 600 LYS A C 1
ATOM 4751 O O . LYS A 1 600 ? 37.938 22.234 2.238 1 97.94 600 LYS A O 1
ATOM 4756 N N . LYS A 1 601 ? 37.312 23.594 3.881 1 97.88 601 LYS A N 1
ATOM 4757 C CA . LYS A 1 601 ? 38.562 23.422 4.602 1 97.88 601 LYS A CA 1
ATOM 4758 C C . LYS A 1 601 ? 38.688 22.031 5.199 1 97.88 601 LYS A C 1
ATOM 4760 O O . LYS A 1 601 ? 39.75 21.406 5.121 1 97.88 601 LYS A O 1
ATOM 4765 N N . LEU A 1 602 ? 37.625 21.5 5.738 1 97.88 602 LEU A N 1
ATOM 4766 C CA . LEU A 1 602 ? 37.656 20.234 6.449 1 97.88 602 LEU A CA 1
ATOM 4767 C C . LEU A 1 602 ? 37.594 19.062 5.473 1 97.88 602 LEU A C 1
ATOM 4769 O O . LEU A 1 602 ? 38.125 18 5.742 1 97.88 602 LEU A O 1
ATOM 4773 N N . PHE A 1 603 ? 36.844 19.297 4.379 1 97.31 603 PHE A N 1
ATOM 4774 C CA . PHE A 1 603 ? 36.656 18.234 3.398 1 97.31 603 PHE A CA 1
ATOM 4775 C C . PHE A 1 603 ? 37.031 18.719 2.002 1 97.31 603 PHE A C 1
ATOM 4777 O O . PHE A 1 603 ? 36.188 18.75 1.104 1 97.31 603 PHE A O 1
ATOM 4784 N N . PRO A 1 604 ? 38.25 18.859 1.741 1 95.38 604 PRO A N 1
ATOM 4785 C CA . PRO A 1 604 ? 38.688 19.422 0.459 1 95.38 604 PRO A CA 1
ATOM 4786 C C . PRO A 1 604 ? 38.375 18.5 -0.718 1 95.38 604 PRO A C 1
ATOM 4788 O O . PRO A 1 604 ? 38.219 18.953 -1.848 1 95.38 604 PRO A O 1
ATOM 4791 N N . GLN A 1 605 ? 38.219 17.156 -0.476 1 93.56 605 GLN A N 1
ATOM 4792 C CA . GLN A 1 605 ? 38 16.188 -1.545 1 93.56 605 GLN A CA 1
ATOM 4793 C C . GLN A 1 605 ? 36.531 16.062 -1.858 1 93.56 605 GLN A C 1
ATOM 4795 O O . GLN A 1 605 ? 36.156 15.484 -2.883 1 93.56 605 GLN A O 1
ATOM 4800 N N . LYS A 1 606 ? 35.719 16.625 -1.021 1 94.75 606 LYS A N 1
ATOM 4801 C CA . LYS A 1 606 ? 34.281 16.547 -1.234 1 94.75 606 LYS A CA 1
ATOM 4802 C C . LYS A 1 606 ? 33.719 17.828 -1.851 1 94.75 606 LYS A C 1
ATOM 4804 O O . LYS A 1 606 ? 34.094 18.938 -1.418 1 94.75 606 LYS A O 1
ATOM 4809 N N . ASN A 1 607 ? 32.969 17.672 -2.865 1 95.06 607 ASN A N 1
ATOM 4810 C CA . ASN A 1 607 ? 32.375 18.844 -3.49 1 95.06 607 ASN A CA 1
ATOM 4811 C C . ASN A 1 607 ? 31.094 19.281 -2.744 1 95.06 607 ASN A C 1
ATOM 4813 O O . ASN A 1 607 ? 30.344 18.438 -2.244 1 95.06 607 ASN A O 1
ATOM 4817 N N . LEU A 1 608 ? 30.953 20.594 -2.75 1 97.12 608 LEU A N 1
ATOM 4818 C CA . LEU A 1 608 ? 29.672 21.125 -2.297 1 97.12 608 LEU A CA 1
ATOM 4819 C C . LEU A 1 608 ? 28.547 20.75 -3.26 1 97.12 608 LEU A C 1
ATOM 4821 O O . LEU A 1 608 ? 28.75 20.734 -4.477 1 97.12 608 LEU A O 1
ATOM 4825 N N . LEU A 1 609 ? 27.422 20.406 -2.689 1 96.44 609 LEU A N 1
ATOM 4826 C CA . LEU A 1 609 ? 26.25 20.094 -3.502 1 96.44 609 LEU A CA 1
ATOM 4827 C C . LEU A 1 609 ? 25.672 21.375 -4.121 1 96.44 609 LEU A C 1
ATOM 4829 O O . LEU A 1 609 ? 25.859 22.469 -3.59 1 96.44 609 LEU A O 1
ATOM 4833 N N . PRO A 1 610 ? 24.953 21.219 -5.246 1 96.31 610 PRO A N 1
ATOM 4834 C CA . PRO A 1 610 ? 24.219 22.359 -5.781 1 96.31 610 PRO A CA 1
ATOM 4835 C C . PRO A 1 610 ? 23.297 23 -4.75 1 96.31 610 PRO A C 1
ATOM 4837 O O . PRO A 1 610 ? 23.078 24.219 -4.785 1 96.31 610 PRO A O 1
ATOM 4840 N N . LYS A 1 611 ? 22.812 22.219 -3.836 1 97.56 611 LYS A N 1
ATOM 4841 C CA . LYS A 1 611 ? 21.922 22.703 -2.791 1 97.56 611 LYS A CA 1
ATOM 4842 C C . LYS A 1 611 ? 22.641 23.656 -1.841 1 97.56 611 LYS A C 1
ATOM 4844 O O . LYS A 1 611 ? 22.031 24.578 -1.288 1 97.56 611 LYS A O 1
ATOM 4849 N N . HIS A 1 612 ? 23.984 23.484 -1.638 1 98.25 612 HIS A N 1
ATOM 4850 C CA . HIS A 1 612 ? 24.781 24.438 -0.878 1 98.25 612 HIS A CA 1
ATOM 4851 C C . HIS A 1 612 ? 24.781 25.812 -1.541 1 98.25 612 HIS A C 1
ATOM 4853 O O . HIS A 1 612 ? 24.672 26.844 -0.86 1 98.25 612 HIS A O 1
ATOM 4859 N N . HIS A 1 613 ? 24.891 25.766 -2.809 1 98.19 613 HIS A N 1
ATOM 4860 C CA . HIS A 1 613 ? 24.875 27.016 -3.551 1 98.19 613 HIS A CA 1
ATOM 4861 C C . HIS A 1 613 ? 23.516 27.719 -3.424 1 98.19 613 HIS A C 1
ATOM 4863 O O . HIS A 1 613 ? 23.453 28.938 -3.244 1 98.19 613 HIS A O 1
ATOM 4869 N N . ILE A 1 614 ? 22.469 26.984 -3.51 1 98.19 614 ILE A N 1
ATOM 4870 C CA . ILE A 1 614 ? 21.141 27.562 -3.402 1 98.19 614 ILE A CA 1
ATOM 4871 C C . ILE A 1 614 ? 20.984 28.266 -2.062 1 98.19 614 ILE A C 1
ATOM 4873 O O . ILE A 1 614 ? 20.312 29.297 -1.974 1 98.19 614 ILE A O 1
ATOM 4877 N N . MET A 1 615 ? 21.656 27.812 -1.053 1 98.62 615 MET A N 1
ATOM 4878 C CA . MET A 1 615 ? 21.562 28.391 0.286 1 98.62 615 MET A CA 1
ATOM 4879 C C . MET A 1 615 ? 22.062 29.828 0.294 1 98.62 615 MET A C 1
ATOM 4881 O O . MET A 1 615 ? 21.625 30.641 1.105 1 98.62 615 MET A O 1
ATOM 4885 N N . ILE A 1 616 ? 22.969 30.219 -0.589 1 98.5 616 ILE A N 1
ATOM 4886 C CA . ILE A 1 616 ? 23.547 31.547 -0.567 1 98.5 616 ILE A CA 1
ATOM 4887 C C . ILE A 1 616 ? 22.469 32.594 -0.931 1 98.5 616 ILE A C 1
ATOM 4889 O O . ILE A 1 616 ? 22.625 33.781 -0.655 1 98.5 616 ILE A O 1
ATOM 4893 N N . HIS A 1 617 ? 21.375 32.062 -1.53 1 98.5 617 HIS A N 1
ATOM 4894 C CA . HIS A 1 617 ? 20.312 32.969 -1.966 1 98.5 617 HIS A CA 1
ATOM 4895 C C . HIS A 1 617 ? 19.219 33.062 -0.902 1 98.5 617 HIS A C 1
ATOM 4897 O O . HIS A 1 617 ? 18.312 33.875 -1.03 1 98.5 617 HIS A O 1
ATOM 4903 N N . TYR A 1 618 ? 19.297 32.344 0.242 1 98.69 618 TYR A N 1
ATOM 4904 C CA . TYR A 1 618 ? 18.25 32.281 1.258 1 98.69 618 TYR A CA 1
ATOM 4905 C C . TYR A 1 618 ? 17.984 33.656 1.837 1 98.69 618 TYR A C 1
ATOM 4907 O O . TYR A 1 618 ? 16.828 34.062 1.984 1 98.69 618 TYR A O 1
ATOM 4915 N N . PRO A 1 619 ? 19 34.438 2.156 1 98.38 619 PRO A N 1
ATOM 4916 C CA . PRO A 1 619 ? 18.75 35.781 2.719 1 98.38 619 PRO A CA 1
ATOM 4917 C C . PRO A 1 619 ? 17.891 36.656 1.798 1 98.38 619 PRO A C 1
ATOM 4919 O O . PRO A 1 619 ? 16.938 37.281 2.252 1 98.38 619 PRO A O 1
ATOM 4922 N N . GLN A 1 620 ? 18.203 36.594 0.562 1 97.88 620 GLN A N 1
ATOM 4923 C CA . GLN A 1 620 ? 17.422 37.375 -0.399 1 97.88 620 GLN A CA 1
ATOM 4924 C C . GLN A 1 620 ? 16 36.812 -0.518 1 97.88 620 GLN A C 1
ATOM 4926 O O . GLN A 1 620 ? 15.047 37.594 -0.595 1 97.88 620 GLN A O 1
ATOM 4931 N N . CYS A 1 621 ? 15.93 35.531 -0.613 1 98.19 621 CYS A N 1
ATOM 4932 C CA . CYS A 1 621 ? 14.617 34.906 -0.732 1 98.19 621 CYS A CA 1
ATOM 4933 C C . CYS A 1 621 ? 13.719 35.312 0.429 1 98.19 621 CYS A C 1
ATOM 4935 O O . CYS A 1 621 ? 12.547 35.625 0.226 1 98.19 621 CYS A O 1
ATOM 4937 N N . ILE A 1 622 ? 14.234 35.344 1.62 1 98.19 622 ILE A N 1
ATOM 4938 C CA . ILE A 1 622 ? 13.469 35.719 2.807 1 98.19 622 ILE A CA 1
ATOM 4939 C C . ILE A 1 622 ? 13.016 37.188 2.699 1 98.19 622 ILE A C 1
ATOM 4941 O O . ILE A 1 622 ? 11.867 37.5 2.99 1 98.19 622 ILE A O 1
ATOM 4945 N N . ARG A 1 623 ? 13.867 38.031 2.244 1 97.44 623 ARG A N 1
ATOM 4946 C CA . ARG A 1 623 ? 13.531 39.469 2.111 1 97.44 623 ARG A CA 1
ATOM 4947 C C . ARG A 1 623 ? 12.461 39.656 1.047 1 97.44 623 ARG A C 1
ATOM 4949 O O . ARG A 1 623 ? 11.641 40.594 1.159 1 97.44 623 ARG A O 1
ATOM 4956 N N . LYS A 1 624 ? 12.445 38.781 0.126 1 97.31 624 LYS A N 1
ATOM 4957 C CA . LYS A 1 624 ? 11.539 38.938 -1.008 1 97.31 624 LYS A CA 1
ATOM 4958 C C . LYS A 1 624 ? 10.188 38.281 -0.736 1 97.31 624 LYS A C 1
ATOM 4960 O O . LYS A 1 624 ? 9.156 38.781 -1.204 1 97.31 624 LYS A O 1
ATOM 4965 N N . ILE A 1 625 ? 10.156 37.188 -0.003 1 97 625 ILE A N 1
ATOM 4966 C CA . ILE A 1 625 ? 8.883 36.469 0.067 1 97 625 ILE A CA 1
ATOM 4967 C C . ILE A 1 625 ? 8.57 36.125 1.519 1 97 625 ILE A C 1
ATOM 4969 O O . ILE A 1 625 ? 7.59 35.438 1.797 1 97 625 ILE A O 1
ATOM 4973 N N . GLY A 1 626 ? 9.328 36.562 2.467 1 95.69 626 GLY A N 1
ATOM 4974 C CA . GLY A 1 626 ? 9.102 36.219 3.863 1 95.69 626 GLY A CA 1
ATOM 4975 C C . GLY A 1 626 ? 9.727 34.906 4.273 1 95.69 626 GLY A C 1
ATOM 4976 O O . GLY A 1 626 ? 10.594 34.375 3.578 1 95.69 626 GLY A O 1
ATOM 4977 N N . PRO A 1 627 ? 9.336 34.344 5.426 1 95.94 627 PRO A N 1
ATOM 4978 C CA . PRO A 1 627 ? 9.93 33.094 5.906 1 95.94 627 PRO A CA 1
ATOM 4979 C C . PRO A 1 627 ? 9.797 31.953 4.895 1 95.94 627 PRO A C 1
ATOM 4981 O O . PRO A 1 627 ? 8.695 31.641 4.457 1 95.94 627 PRO A O 1
ATOM 4984 N N . ILE A 1 628 ? 10.875 31.297 4.586 1 96.81 628 ILE A N 1
ATOM 4985 C CA . ILE A 1 628 ? 10.891 30.266 3.549 1 96.81 628 ILE A CA 1
ATOM 4986 C C . ILE A 1 628 ? 10.312 28.969 4.102 1 96.81 628 ILE A C 1
ATOM 4988 O O . ILE A 1 628 ? 9.984 28.062 3.34 1 96.81 628 ILE A O 1
ATOM 4992 N N . LEU A 1 629 ? 10.094 28.938 5.402 1 95.5 629 LEU A N 1
ATOM 4993 C CA . LEU A 1 629 ? 9.398 27.812 6.035 1 95.5 629 LEU A CA 1
ATOM 4994 C C . LEU A 1 629 ? 7.984 27.672 5.477 1 95.5 629 LEU A C 1
ATOM 4996 O O . LEU A 1 629 ? 7.473 26.562 5.359 1 95.5 629 LEU A O 1
ATOM 5000 N N . HIS A 1 630 ? 7.449 28.75 5.109 1 94.25 630 HIS A N 1
ATOM 5001 C CA . HIS A 1 630 ? 6.07 28.75 4.641 1 94.25 630 HIS A CA 1
ATOM 5002 C C . HIS A 1 630 ? 5.984 28.312 3.184 1 94.25 630 HIS A C 1
ATOM 5004 O O . HIS A 1 630 ? 4.891 28.125 2.648 1 94.25 630 HIS A O 1
ATOM 5010 N N . MET A 1 631 ? 7.156 28.016 2.572 1 94.25 631 MET A N 1
ATOM 5011 C CA . MET A 1 631 ? 7.195 27.641 1.162 1 94.25 631 MET A CA 1
ATOM 5012 C C . MET A 1 631 ? 7.602 26.188 1.002 1 94.25 631 MET A C 1
ATOM 5014 O O . MET A 1 631 ? 7.59 25.656 -0.109 1 94.25 631 MET A O 1
ATOM 5018 N N . TRP A 1 632 ? 7.91 25.5 2.084 1 94.56 632 TRP A N 1
ATOM 5019 C CA . TRP A 1 632 ? 8.492 24.172 1.958 1 94.56 632 TRP A CA 1
ATOM 5020 C C . TRP A 1 632 ? 7.457 23.172 1.452 1 94.56 632 TRP A C 1
ATOM 5022 O O . TRP A 1 632 ? 6.25 23.422 1.52 1 94.56 632 TRP A O 1
ATOM 5032 N N . CYS A 1 633 ? 7.832 22.078 0.942 1 95.62 633 CYS A N 1
ATOM 5033 C CA . CYS A 1 633 ? 7.008 21.156 0.165 1 95.62 633 CYS A CA 1
ATOM 5034 C C . CYS A 1 633 ? 6.441 20.047 1.047 1 95.62 633 CYS A C 1
ATOM 5036 O O . CYS A 1 633 ? 5.648 19.234 0.584 1 95.62 633 CYS A O 1
ATOM 5038 N N . MET A 1 634 ? 6.684 19.984 2.266 1 94.88 634 MET A N 1
ATOM 5039 C CA . MET A 1 634 ? 6.395 18.859 3.158 1 94.88 634 MET A CA 1
ATOM 5040 C C . MET A 1 634 ? 4.91 18.516 3.123 1 94.88 634 MET A C 1
ATOM 5042 O O . MET A 1 634 ? 4.547 17.344 2.957 1 94.88 634 MET A O 1
ATOM 5046 N N . ARG A 1 635 ? 4.051 19.438 3.244 1 93.44 635 ARG A N 1
ATOM 5047 C CA . ARG A 1 635 ? 2.617 19.172 3.328 1 93.44 635 ARG A CA 1
ATOM 5048 C C . ARG A 1 635 ? 2.043 18.844 1.958 1 93.44 635 ARG A C 1
ATOM 5050 O O . ARG A 1 635 ? 1.107 18.047 1.852 1 93.44 635 ARG A O 1
ATOM 5057 N N . TYR A 1 636 ? 2.609 19.453 0.886 1 95.75 636 TYR A N 1
ATOM 5058 C CA . TYR A 1 636 ? 2.18 19.109 -0.463 1 95.75 636 TYR A CA 1
ATOM 5059 C C . TYR A 1 636 ? 2.455 17.641 -0.759 1 95.75 636 TYR A C 1
ATOM 5061 O O . TYR A 1 636 ? 1.613 16.953 -1.333 1 95.75 636 TYR A O 1
ATOM 5069 N N . GLU A 1 637 ? 3.621 17.156 -0.307 1 95 637 GLU A N 1
ATOM 5070 C CA . GLU A 1 637 ? 3.986 15.773 -0.558 1 95 637 GLU A CA 1
ATOM 5071 C C . GLU A 1 637 ? 3.131 14.82 0.273 1 95 637 GLU A C 1
ATOM 5073 O O . GLU A 1 637 ? 2.871 13.688 -0.142 1 95 637 GLU A O 1
ATOM 5078 N N . ALA A 1 638 ? 2.727 15.289 1.456 1 94.75 638 ALA A N 1
ATOM 5079 C CA . ALA A 1 638 ? 1.823 14.484 2.275 1 94.75 638 ALA A CA 1
ATOM 5080 C C . ALA A 1 638 ? 0.5 14.234 1.554 1 94.75 638 ALA A C 1
ATOM 5082 O O . ALA A 1 638 ? -0.15 13.211 1.77 1 94.75 638 ALA A O 1
ATOM 5083 N N . LYS A 1 639 ? 0.076 15.133 0.7 1 95.12 639 LYS A N 1
ATOM 5084 C CA . LYS A 1 639 ? -1.177 15.039 -0.042 1 95.12 639 LYS A CA 1
ATOM 5085 C C . LYS A 1 639 ? -1.151 13.867 -1.018 1 95.12 639 LYS A C 1
ATOM 5087 O O . LYS A 1 639 ? -2.201 13.336 -1.389 1 95.12 639 LYS A O 1
ATOM 5092 N N . HIS A 1 640 ? -0.009 13.398 -1.447 1 94.31 640 HIS A N 1
ATOM 5093 C CA . HIS A 1 640 ? 0.121 12.281 -2.377 1 94.31 640 HIS A CA 1
ATOM 5094 C C . HIS A 1 640 ? -0.44 10.992 -1.777 1 94.31 640 HIS A C 1
ATOM 5096 O O . HIS A 1 640 ? -0.878 10.102 -2.508 1 94.31 640 HIS A O 1
ATOM 5102 N N . LYS A 1 641 ? -0.369 10.875 -0.467 1 91.81 641 LYS A N 1
ATOM 5103 C CA . LYS A 1 641 ? -0.832 9.664 0.204 1 91.81 641 LYS A CA 1
ATOM 5104 C C . LYS A 1 641 ? -2.279 9.352 -0.164 1 91.81 641 LYS A C 1
ATOM 5106 O O . LYS A 1 641 ? -2.646 8.188 -0.32 1 91.81 641 LYS A O 1
ATOM 5111 N N . PHE A 1 642 ? -3.115 10.352 -0.331 1 91.88 642 PHE A N 1
ATOM 5112 C CA . PHE A 1 642 ? -4.504 10.156 -0.734 1 91.88 642 PHE A CA 1
ATOM 5113 C C . PHE A 1 642 ? -4.578 9.375 -2.043 1 91.88 642 PHE A C 1
ATOM 5115 O O . PHE A 1 642 ? -5.324 8.398 -2.148 1 91.88 642 PHE A O 1
ATOM 5122 N N . PHE A 1 643 ? -3.85 9.836 -2.98 1 93.69 643 PHE A N 1
ATOM 5123 C CA . PHE A 1 643 ? -3.904 9.242 -4.312 1 93.69 643 PHE A CA 1
ATOM 5124 C C . PHE A 1 643 ? -3.367 7.82 -4.293 1 93.69 643 PHE A C 1
ATOM 5126 O O . PHE A 1 643 ? -3.906 6.938 -4.969 1 93.69 643 PHE A O 1
ATOM 5133 N N . LYS A 1 644 ? -2.334 7.617 -3.562 1 89.12 644 LYS A N 1
ATOM 5134 C CA . LYS A 1 644 ? -1.731 6.289 -3.488 1 89.12 644 LYS A CA 1
ATOM 5135 C C . LYS A 1 644 ? -2.682 5.289 -2.834 1 89.12 644 LYS A C 1
ATOM 5137 O O . LYS A 1 644 ? -2.732 4.125 -3.23 1 89.12 644 LYS A O 1
ATOM 5142 N N . THR A 1 645 ? -3.41 5.715 -1.89 1 85.56 645 THR A N 1
ATOM 5143 C CA . THR A 1 645 ? -4.316 4.84 -1.156 1 85.56 645 THR A CA 1
ATOM 5144 C C . THR A 1 645 ? -5.578 4.562 -1.969 1 85.56 645 THR A C 1
ATOM 5146 O O . THR A 1 645 ? -6.211 3.516 -1.805 1 85.56 645 THR A O 1
ATOM 5149 N N . GLN A 1 646 ? -5.918 5.484 -2.855 1 88.56 646 GLN A N 1
ATOM 5150 C CA . GLN A 1 646 ? -7.184 5.398 -3.58 1 88.56 646 GLN A CA 1
ATOM 5151 C C . GLN A 1 646 ? -7.027 4.586 -4.863 1 88.56 646 GLN A C 1
ATOM 5153 O O . GLN A 1 646 ? -8.016 4.18 -5.473 1 88.56 646 GLN A O 1
ATOM 5158 N N . LEU A 1 647 ? -5.871 4.316 -5.207 1 86.12 647 LEU A N 1
ATOM 5159 C CA . LEU A 1 647 ? -5.633 3.666 -6.492 1 86.12 647 LEU A CA 1
ATOM 5160 C C . LEU A 1 647 ? -5.984 2.184 -6.422 1 86.12 647 LEU A C 1
ATOM 5162 O O . LEU A 1 647 ? -5.41 1.443 -5.617 1 86.12 647 LEU A O 1
ATOM 5166 N N . LYS A 1 648 ? -6.941 1.779 -7.219 1 78.5 648 LYS A N 1
ATOM 5167 C CA . LYS A 1 648 ? -7.352 0.379 -7.27 1 78.5 648 LYS A CA 1
ATOM 5168 C C . LYS A 1 648 ? -7.246 -0.175 -8.688 1 78.5 648 LYS A C 1
ATOM 5170 O O . LYS A 1 648 ? -7.246 -1.392 -8.883 1 78.5 648 LYS A O 1
ATOM 5175 N N . SER A 1 649 ? -7.223 0.733 -9.695 1 81.5 649 SER A N 1
ATOM 5176 C CA . SER A 1 649 ? -7.125 0.362 -11.102 1 81.5 649 SER A CA 1
ATOM 5177 C C . SER A 1 649 ? -6.266 1.355 -11.883 1 81.5 649 SER A C 1
ATOM 5179 O O . SER A 1 649 ? -6.184 2.529 -11.516 1 81.5 649 SER A O 1
ATOM 5181 N N . PHE A 1 650 ? -5.641 0.899 -12.891 1 82.25 650 PHE A N 1
ATOM 5182 C CA . PHE A 1 650 ? -4.766 1.777 -13.664 1 82.25 650 PHE A CA 1
ATOM 5183 C C . PHE A 1 650 ? -5.465 2.27 -14.922 1 82.25 650 PHE A C 1
ATOM 5185 O O . PHE A 1 650 ? -4.863 2.965 -15.742 1 82.25 650 PHE A O 1
ATOM 5192 N N . LYS A 1 651 ? -6.73 1.855 -14.984 1 79.94 651 LYS A N 1
ATOM 5193 C CA . LYS A 1 651 ? -7.508 2.369 -16.109 1 79.94 651 LYS A CA 1
ATOM 5194 C C . LYS A 1 651 ? -7.93 3.816 -15.867 1 79.94 651 LYS A C 1
ATOM 5196 O O . LYS A 1 651 ? -8.523 4.133 -14.836 1 79.94 651 LYS A O 1
ATOM 5201 N N . ASN A 1 652 ? -7.652 4.723 -16.766 1 86.06 652 ASN A N 1
ATOM 5202 C CA . ASN A 1 652 ? -7.984 6.141 -16.672 1 86.06 652 ASN A CA 1
ATOM 5203 C C . ASN A 1 652 ? -7.695 6.691 -15.281 1 86.06 652 ASN A C 1
ATOM 5205 O O . ASN A 1 652 ? -8.578 7.27 -14.641 1 86.06 652 ASN A O 1
ATOM 5209 N N . ILE A 1 653 ? -6.512 6.516 -14.898 1 91.5 653 ILE A N 1
ATOM 5210 C CA . ILE A 1 653 ? -6.098 6.758 -13.516 1 91.5 653 ILE A CA 1
ATOM 5211 C C . ILE A 1 653 ? -6.211 8.25 -13.203 1 91.5 653 ILE A C 1
ATOM 5213 O O . ILE A 1 653 ? -6.617 8.625 -12.102 1 91.5 653 ILE A O 1
ATOM 5217 N N . THR A 1 654 ? -5.863 9.125 -14.102 1 95.12 654 THR A N 1
ATOM 5218 C CA . THR A 1 654 ? -5.867 10.562 -13.836 1 95.12 654 THR A CA 1
ATOM 5219 C C . THR A 1 654 ? -7.285 11.062 -13.586 1 95.12 654 THR A C 1
ATOM 5221 O O . THR A 1 654 ? -7.539 11.758 -12.594 1 95.12 654 THR A O 1
ATOM 5224 N N . LYS A 1 655 ? -8.219 10.625 -14.414 1 92.81 655 LYS A N 1
ATOM 5225 C CA . LYS A 1 655 ? -9.609 11.039 -14.258 1 92.81 655 LYS A CA 1
ATOM 5226 C C . LYS A 1 655 ? -10.219 10.461 -12.984 1 92.81 655 LYS A C 1
ATOM 5228 O O . LYS A 1 655 ? -10.867 11.18 -12.227 1 92.81 655 LYS A O 1
ATOM 5233 N N . THR A 1 656 ? -9.984 9.203 -12.805 1 90.44 656 THR A N 1
ATOM 5234 C CA . THR A 1 656 ? -10.57 8.508 -11.656 1 90.44 656 THR A CA 1
ATOM 5235 C C . THR A 1 656 ? -10.086 9.125 -10.352 1 90.44 656 THR A C 1
ATOM 5237 O O . THR A 1 656 ? -10.883 9.414 -9.461 1 90.44 656 THR A O 1
ATOM 5240 N N . LEU A 1 657 ? -8.82 9.359 -10.234 1 94.06 657 LEU A N 1
ATOM 5241 C CA . LEU A 1 657 ? -8.242 9.891 -9 1 94.06 657 LEU A CA 1
ATOM 5242 C C . LEU A 1 657 ? -8.648 11.344 -8.789 1 94.06 657 LEU A C 1
ATOM 5244 O O . LEU A 1 657 ? -8.891 11.766 -7.656 1 94.06 657 LEU A O 1
ATOM 5248 N N . ALA A 1 658 ? -8.711 12.078 -9.867 1 95.31 658 ALA A N 1
ATOM 5249 C CA . ALA A 1 658 ? -9.156 13.461 -9.766 1 95.31 658 ALA A CA 1
ATOM 5250 C C . ALA A 1 658 ? -10.594 13.539 -9.242 1 95.31 658 ALA A C 1
ATOM 5252 O O . ALA A 1 658 ? -10.898 14.359 -8.375 1 95.31 658 ALA A O 1
ATOM 5253 N N . ASN A 1 659 ? -11.43 12.672 -9.766 1 89.88 659 ASN A N 1
ATOM 5254 C CA . ASN A 1 659 ? -12.828 12.633 -9.328 1 89.88 659 ASN A CA 1
ATOM 5255 C C . ASN A 1 659 ? -12.945 12.242 -7.859 1 89.88 659 ASN A C 1
ATOM 5257 O O . ASN A 1 659 ? -13.727 12.844 -7.117 1 89.88 659 ASN A O 1
ATOM 5261 N N . LYS A 1 660 ? -12.203 11.25 -7.504 1 89.12 660 LYS A N 1
ATOM 5262 C CA . LYS A 1 660 ? -12.227 10.828 -6.109 1 89.12 660 LYS A CA 1
ATOM 5263 C C . LYS A 1 660 ? -11.742 11.945 -5.188 1 89.12 660 LYS A C 1
ATOM 5265 O O . LYS A 1 660 ? -12.305 12.156 -4.109 1 89.12 660 LYS A O 1
ATOM 5270 N N . HIS A 1 661 ? -10.719 12.625 -5.578 1 92.56 661 HIS A N 1
ATOM 5271 C CA . HIS A 1 661 ? -10.18 13.727 -4.785 1 92.56 661 HIS A CA 1
ATOM 5272 C C . HIS A 1 661 ? -11.211 14.828 -4.602 1 92.56 661 HIS A C 1
ATOM 5274 O O . HIS A 1 661 ? -11.406 15.328 -3.49 1 92.56 661 HIS A O 1
ATOM 5280 N N . GLN A 1 662 ? -11.867 15.203 -5.691 1 89.94 662 GLN A N 1
ATOM 5281 C CA . GLN A 1 662 ? -12.859 16.281 -5.637 1 89.94 662 GLN A CA 1
ATOM 5282 C C . GLN A 1 662 ? -14.039 15.891 -4.742 1 89.94 662 GLN A C 1
ATOM 5284 O O . GLN A 1 662 ? -14.555 16.719 -3.998 1 89.94 662 GLN A O 1
ATOM 5289 N N . SER A 1 663 ? -14.383 14.648 -4.859 1 83.12 663 SER A N 1
ATOM 5290 C CA . SER A 1 663 ? -15.461 14.172 -3.998 1 83.12 663 SER A CA 1
ATOM 5291 C C . SER A 1 663 ? -15.055 14.219 -2.529 1 83.12 663 SER A C 1
ATOM 5293 O O . SER A 1 663 ? -15.852 14.602 -1.672 1 83.12 663 SER A O 1
ATOM 5295 N N . CYS A 1 664 ? -13.867 13.836 -2.266 1 85.25 664 CYS A N 1
ATOM 5296 C CA . CYS A 1 664 ? -13.344 13.859 -0.903 1 85.25 664 CYS A CA 1
ATOM 5297 C C . CYS A 1 664 ? -13.266 15.289 -0.375 1 85.25 664 CYS A C 1
ATOM 5299 O O . CYS A 1 664 ? -13.625 15.555 0.773 1 85.25 664 CYS A O 1
ATOM 5301 N N . MET A 1 665 ? -12.82 16.188 -1.189 1 85.69 665 MET A N 1
ATOM 5302 C CA . MET A 1 665 ? -12.688 17.578 -0.793 1 85.69 665 MET A CA 1
ATOM 5303 C C . MET A 1 665 ? -14.055 18.188 -0.467 1 85.69 665 MET A C 1
ATOM 5305 O O . MET A 1 665 ? -14.188 18.938 0.501 1 85.69 665 MET A O 1
ATOM 5309 N N . ALA A 1 666 ? -14.992 17.844 -1.267 1 77.81 666 ALA A N 1
ATOM 5310 C CA . ALA A 1 666 ? -16.344 18.359 -1.047 1 77.81 666 ALA A CA 1
ATOM 5311 C C . ALA A 1 666 ? -16.906 17.875 0.287 1 77.81 666 ALA A C 1
ATOM 5313 O O . ALA A 1 666 ? -17.578 18.641 0.998 1 77.81 666 ALA A O 1
ATOM 5314 N N . MET A 1 667 ? -16.578 16.672 0.604 1 75 667 MET A N 1
ATOM 5315 C CA . MET A 1 667 ? -17.031 16.094 1.874 1 75 667 MET A CA 1
ATOM 5316 C C . MET A 1 667 ? -16.359 16.797 3.049 1 75 667 MET A C 1
ATOM 5318 O O . MET A 1 667 ? -17 17.125 4.043 1 75 667 MET A O 1
ATOM 5322 N N . HIS A 1 668 ? -15.102 17.031 2.988 1 75.94 668 HIS A N 1
ATOM 5323 C CA . HIS A 1 668 ? -14.344 17.656 4.066 1 75.94 668 HIS A CA 1
ATOM 5324 C C . HIS A 1 668 ? -14.789 19.109 4.277 1 75.94 668 HIS A C 1
ATOM 5326 O O . HIS A 1 668 ? -14.805 19.594 5.41 1 75.94 668 HIS A O 1
ATOM 5332 N N . TRP A 1 669 ? -15.141 19.688 3.193 1 72.62 669 TRP A N 1
ATOM 5333 C CA . TRP A 1 669 ? -15.531 21.094 3.287 1 72.62 669 TRP A CA 1
ATOM 5334 C C . TRP A 1 669 ? -16.859 21.25 4 1 72.62 669 TRP A C 1
ATOM 5336 O O . TRP A 1 669 ? -17.141 22.297 4.59 1 72.62 669 TRP A O 1
ATOM 5346 N N . GLU A 1 670 ? -17.641 20.172 3.873 1 65.69 670 GLU A N 1
ATOM 5347 C CA . GLU A 1 670 ? -18.891 20.188 4.613 1 65.69 670 GLU A CA 1
ATOM 5348 C C . GLU A 1 670 ? -18.656 20.188 6.117 1 65.69 670 GLU A C 1
ATOM 5350 O O . GLU A 1 670 ? -19.359 20.859 6.867 1 65.69 670 GLU A O 1
ATOM 5355 N N . SER A 1 671 ? -17.578 19.516 6.465 1 63.66 671 SER A N 1
ATOM 5356 C CA . SER A 1 671 ? -17.297 19.391 7.891 1 63.66 671 SER A CA 1
ATOM 5357 C C . SER A 1 671 ? -16.172 20.328 8.312 1 63.66 671 SER A C 1
ATOM 5359 O O . SER A 1 671 ? -15.609 20.203 9.398 1 63.66 671 SER A O 1
ATOM 5361 N N . PHE A 1 672 ? -15.883 21.359 7.445 1 65.56 672 PHE A N 1
ATOM 5362 C CA . PHE A 1 672 ? -14.75 22.234 7.73 1 65.56 672 PHE A CA 1
ATOM 5363 C C . PHE A 1 672 ? -15.062 23.141 8.906 1 65.56 672 PHE A C 1
ATOM 5365 O O . PHE A 1 672 ? -16.172 23.672 9.016 1 65.56 672 PHE A O 1
ATOM 5372 N N . SER A 1 673 ? -14.133 23.031 9.914 1 64.94 673 SER A N 1
ATOM 5373 C CA . SER A 1 673 ? -14.242 23.953 11.039 1 64.94 673 SER A CA 1
ATOM 5374 C C . SER A 1 673 ? -12.945 24.734 11.234 1 64.94 673 SER A C 1
ATOM 5376 O O . SER A 1 673 ? -11.852 24.188 11.055 1 64.94 673 SER A O 1
ATOM 5378 N N . GLN A 1 674 ? -13.172 26.094 11.477 1 69 674 GLN A N 1
ATOM 5379 C CA . GLN A 1 674 ? -12.023 26.938 11.781 1 69 674 GLN A CA 1
ATOM 5380 C C . GLN A 1 674 ? -11.344 26.5 13.078 1 69 674 GLN A C 1
ATOM 5382 O O . GLN A 1 674 ? -10.164 26.797 13.289 1 69 674 GLN A O 1
ATOM 5387 N N . TYR A 1 675 ? -12.172 25.938 13.859 1 69 675 TYR A N 1
ATOM 5388 C CA . TYR A 1 675 ? -11.641 25.516 15.156 1 69 675 TYR A CA 1
ATOM 5389 C C . TYR A 1 675 ? -11.367 24.016 15.164 1 69 675 TYR A C 1
ATOM 5391 O O . TYR A 1 675 ? -12.273 23.203 15.359 1 69 675 TYR A O 1
ATOM 5399 N N . ARG A 1 676 ? -10.141 23.719 14.922 1 76.31 676 ARG A N 1
ATOM 5400 C CA . ARG A 1 676 ? -9.75 22.312 14.969 1 76.31 676 ARG A CA 1
ATOM 5401 C C . ARG A 1 676 ? -9.211 21.938 16.344 1 76.31 676 ARG A C 1
ATOM 5403 O O . ARG A 1 676 ? -8.023 22.109 16.609 1 76.31 676 ARG A O 1
ATOM 5410 N N . LEU A 1 677 ? -10.086 21.531 17.141 1 82.5 677 LEU A N 1
ATOM 5411 C CA . LEU A 1 677 ? -9.742 21.188 18.516 1 82.5 677 LEU A CA 1
ATOM 5412 C C . LEU A 1 677 ? -10.172 19.75 18.828 1 82.5 677 LEU A C 1
ATOM 5414 O O . LEU A 1 677 ? -11.32 19.375 18.578 1 82.5 677 LEU A O 1
ATOM 5418 N N . THR A 1 678 ? -9.219 18.953 19.156 1 80.06 678 THR A N 1
ATOM 5419 C CA . THR A 1 678 ? -9.5 17.594 19.641 1 80.06 678 THR A CA 1
ATOM 5420 C C . THR A 1 678 ? -9.148 17.469 21.109 1 80.06 678 THR A C 1
ATOM 5422 O O . THR A 1 678 ? -8.086 17.922 21.547 1 80.06 678 THR A O 1
ATOM 5425 N N . LEU A 1 679 ? -10.047 16.906 21.875 1 82.38 679 LEU A N 1
ATOM 5426 C CA . LEU A 1 679 ? -9.852 16.797 23.312 1 82.38 679 LEU A CA 1
ATOM 5427 C C . LEU A 1 679 ? -9.602 15.344 23.703 1 82.38 679 LEU A C 1
ATOM 5429 O O . LEU A 1 679 ? -10.219 14.43 23.156 1 82.38 679 LEU A O 1
ATOM 5433 N N . GLY A 1 680 ? -8.68 15.227 24.547 1 79.31 680 GLY A N 1
ATOM 5434 C CA . GLY A 1 680 ? -8.492 13.93 25.172 1 79.31 680 GLY A CA 1
ATOM 5435 C C . GLY A 1 680 ? -9.453 13.68 26.328 1 79.31 680 GLY A C 1
ATOM 5436 O O . GLY A 1 680 ? -10.352 14.484 26.562 1 79.31 680 GLY A O 1
ATOM 5437 N N . PRO A 1 681 ? -9.25 12.562 27 1 78.69 681 PRO A N 1
ATOM 5438 C CA . PRO A 1 681 ? -10.102 12.281 28.156 1 78.69 681 PRO A CA 1
ATOM 5439 C C . PRO A 1 681 ? -10 13.352 29.25 1 78.69 681 PRO A C 1
ATOM 5441 O O . PRO A 1 681 ? -8.922 13.898 29.469 1 78.69 681 PRO A O 1
ATOM 5444 N N . GLY A 1 682 ? -11.141 13.75 29.812 1 81.94 682 GLY A N 1
ATOM 5445 C CA . GLY A 1 682 ? -11.148 14.766 30.859 1 81.94 682 GLY A CA 1
ATOM 5446 C C . GLY A 1 682 ? -12.406 14.734 31.703 1 81.94 682 GLY A C 1
ATOM 5447 O O . GLY A 1 682 ? -13.18 13.781 31.641 1 81.94 682 GLY A O 1
ATOM 5448 N N . LYS A 1 683 ? -12.461 15.594 32.719 1 80.69 683 LYS A N 1
ATOM 5449 C CA . LYS A 1 683 ? -13.602 15.711 33.625 1 80.69 683 LYS A CA 1
ATOM 5450 C C . LYS A 1 683 ? -13.922 17.172 33.906 1 80.69 683 LYS A C 1
ATOM 5452 O O . LYS A 1 683 ? -13.062 18.047 33.75 1 80.69 683 LYS A O 1
ATOM 5457 N N . MET A 1 684 ? -15.156 17.344 34.281 1 82.19 684 MET A N 1
ATOM 5458 C CA . MET A 1 684 ? -15.57 18.672 34.688 1 82.19 684 MET A CA 1
ATOM 5459 C C . MET A 1 684 ? -15.164 18.938 36.125 1 82.19 684 MET A C 1
ATOM 5461 O O . MET A 1 684 ? -15.453 18.141 37.031 1 82.19 684 MET A O 1
ATOM 5465 N N . VAL A 1 685 ? -14.453 20.016 36.312 1 87.62 685 VAL A N 1
ATOM 5466 C CA . VAL A 1 685 ? -13.992 20.359 37.656 1 87.62 685 VAL A CA 1
ATOM 5467 C C . VAL A 1 685 ? -14.133 21.859 37.875 1 87.62 685 VAL A C 1
ATOM 5469 O O . VAL A 1 685 ? -14.211 22.641 36.938 1 87.62 685 VAL A O 1
ATOM 5472 N N . GLU A 1 686 ? -14.219 22.172 39.125 1 90.38 686 GLU A N 1
ATOM 5473 C CA . GLU A 1 686 ? -14.164 23.594 39.469 1 90.38 686 GLU A CA 1
ATOM 5474 C C . GLU A 1 686 ? -12.734 24.125 39.406 1 90.38 686 GLU A C 1
ATOM 5476 O O . GLU A 1 686 ? -11.781 23.391 39.688 1 90.38 686 GLU A O 1
ATOM 5481 N N . LEU A 1 687 ? -12.57 25.297 39.094 1 92.81 687 LEU A N 1
ATOM 5482 C CA . LEU A 1 687 ? -11.25 25.891 38.938 1 92.81 687 LEU A CA 1
ATOM 5483 C C . LEU A 1 687 ? -10.469 25.844 40.25 1 92.81 687 LEU A C 1
ATOM 5485 O O . LEU A 1 687 ? -9.242 25.75 40.25 1 92.81 687 LEU A O 1
ATOM 5489 N N . ASP A 1 688 ? -11.18 25.906 41.344 1 91.31 688 ASP A N 1
ATOM 5490 C CA . ASP A 1 688 ? -10.531 25.906 42.656 1 91.31 688 ASP A CA 1
ATOM 5491 C C . ASP A 1 688 ? -9.844 24.562 42.938 1 91.31 688 ASP A C 1
ATOM 5493 O O . ASP A 1 688 ? -8.953 24.484 43.781 1 91.31 688 ASP A O 1
ATOM 5497 N N . GLU A 1 689 ? -10.188 23.562 42.188 1 90.94 689 GLU A N 1
ATOM 5498 C CA . GLU A 1 689 ? -9.633 22.234 42.375 1 90.94 689 GLU A CA 1
ATOM 5499 C C . GLU A 1 689 ? -8.398 22.016 41.5 1 90.94 689 GLU A C 1
ATOM 5501 O O . GLU A 1 689 ? -7.637 21.062 41.719 1 90.94 689 GLU A O 1
ATOM 5506 N N . LEU A 1 690 ? -8.211 22.906 40.625 1 92.62 690 LEU A N 1
ATOM 5507 C CA . LEU A 1 690 ? -7.129 22.719 39.656 1 92.62 690 LEU A CA 1
ATOM 5508 C C . LEU A 1 690 ? -5.875 23.469 40.094 1 92.62 690 LEU A C 1
ATOM 5510 O O . LEU A 1 690 ? -5.969 24.562 40.656 1 92.62 690 LEU A O 1
ATOM 5514 N N . LYS A 1 691 ? -4.793 22.781 39.906 1 88.81 691 LYS A N 1
ATOM 5515 C CA . LYS A 1 691 ? -3.537 23.5 40.094 1 88.81 691 LYS A CA 1
ATOM 5516 C C . LYS A 1 691 ? -3.457 24.703 39.125 1 88.81 691 LYS A C 1
ATOM 5518 O O . LYS A 1 691 ? -3.457 24.531 37.906 1 88.81 691 LYS A O 1
ATOM 5523 N N . GLY A 1 692 ? -3.338 25.938 39.625 1 91.38 692 GLY A N 1
ATOM 5524 C CA . GLY A 1 692 ? -3.32 27.141 38.812 1 91.38 692 GLY A CA 1
ATOM 5525 C C . GLY A 1 692 ? -4.707 27.688 38.5 1 91.38 692 GLY A C 1
ATOM 5526 O O . GLY A 1 692 ? -4.883 28.484 37.594 1 91.38 692 GLY A O 1
ATOM 5527 N N . GLY A 1 693 ? -5.621 27.172 39.219 1 92.06 693 GLY A N 1
ATOM 5528 C CA . GLY A 1 693 ? -7 27.562 39 1 92.06 693 GLY A CA 1
ATOM 5529 C C . GLY A 1 693 ? -7.211 29.062 39.156 1 92.06 693 GLY A C 1
ATOM 5530 O O . GLY A 1 693 ? -7.996 29.656 38.406 1 92.06 693 GLY A O 1
ATOM 5531 N N . MET A 1 694 ? -6.516 29.656 40.125 1 92.75 694 MET A N 1
ATOM 5532 C CA . MET A 1 694 ? -6.629 31.094 40.344 1 92.75 694 MET A CA 1
ATOM 5533 C C . MET A 1 694 ? -6.141 31.859 39.125 1 92.75 694 MET A C 1
ATOM 5535 O O . MET A 1 694 ? -6.766 32.844 38.719 1 92.75 694 MET A O 1
ATOM 5539 N N . GLU A 1 695 ? -5.066 31.406 38.594 1 93.06 695 GLU A N 1
ATOM 5540 C CA . GLU A 1 695 ? -4.504 32.031 37.406 1 93.06 695 GLU A CA 1
ATOM 5541 C C . GLU A 1 695 ? -5.434 31.875 36.219 1 93.06 695 GLU A C 1
ATOM 5543 O O . GLU A 1 695 ? -5.594 32.812 35.406 1 93.06 695 GLU A O 1
ATOM 5548 N N . MET A 1 696 ? -6.059 30.812 36.125 1 94.19 696 MET A N 1
ATOM 5549 C CA . MET A 1 696 ? -6.977 30.547 35 1 94.19 696 MET A CA 1
ATOM 5550 C C . MET A 1 696 ? -8.242 31.391 35.156 1 94.19 696 MET A C 1
ATOM 5552 O O . MET A 1 696 ? -8.75 31.906 34.156 1 94.19 696 MET A O 1
ATOM 5556 N N . ALA A 1 697 ? -8.656 31.469 36.375 1 94.12 697 ALA A N 1
ATOM 5557 C CA . ALA A 1 697 ? -9.844 32.281 36.625 1 94.12 697 ALA A CA 1
ATOM 5558 C C . ALA A 1 697 ? -9.602 33.719 36.25 1 94.12 697 ALA A C 1
ATOM 5560 O O . ALA A 1 697 ? -10.469 34.375 35.656 1 94.12 697 ALA A O 1
ATOM 5561 N N . SER A 1 698 ? -8.477 34.156 36.656 1 93.38 698 SER A N 1
ATOM 5562 C CA . SER A 1 698 ? -8.102 35.531 36.344 1 93.38 698 SER A CA 1
ATOM 5563 C C . SER A 1 698 ? -8.016 35.75 34.844 1 93.38 698 SER A C 1
ATOM 5565 O O . SER A 1 698 ? -8.469 36.781 34.312 1 93.38 698 SER A O 1
ATOM 5567 N N . LYS A 1 699 ? -7.492 34.812 34.125 1 92 699 LYS A N 1
ATOM 5568 C CA . LYS A 1 699 ? -7.316 34.906 32.688 1 92 699 LYS A CA 1
ATOM 5569 C C . LYS A 1 699 ? -8.656 34.844 31.953 1 92 699 LYS A C 1
ATOM 5571 O O . LYS A 1 699 ? -8.859 35.562 30.953 1 92 699 LYS A O 1
ATOM 5576 N N . LEU A 1 700 ? -9.516 34.094 32.469 1 91.19 700 LEU A N 1
ATOM 5577 C CA . LEU A 1 700 ? -10.836 33.938 31.844 1 91.19 700 LEU A CA 1
ATOM 5578 C C . LEU A 1 700 ? -11.766 35.062 32.281 1 91.19 700 LEU A C 1
ATOM 5580 O O . LEU A 1 700 ? -12.781 35.312 31.641 1 91.19 700 LEU A O 1
ATOM 5584 N N . GLY A 1 701 ? -11.453 35.719 33.344 1 90.75 701 GLY A N 1
ATOM 5585 C CA . GLY A 1 701 ? -12.32 36.719 33.906 1 90.75 701 GLY A CA 1
ATOM 5586 C C . GLY A 1 701 ? -13.555 36.156 34.594 1 90.75 701 GLY A C 1
ATOM 5587 O O . GLY A 1 701 ? -14.648 36.688 34.469 1 90.75 701 GLY A O 1
ATOM 5588 N N . VAL A 1 702 ? -13.375 34.969 35.188 1 91.56 702 VAL A N 1
ATOM 5589 C CA . VAL A 1 702 ? -14.508 34.312 35.844 1 91.56 702 VAL A CA 1
ATOM 5590 C C . VAL A 1 702 ? -14.188 34.062 37.312 1 91.56 702 VAL A C 1
ATOM 5592 O O . VAL A 1 702 ? -13.055 34.281 37.75 1 91.56 702 VAL A O 1
ATOM 5595 N N . ASP A 1 703 ? -15.289 33.562 38 1 91.19 703 ASP A N 1
ATOM 5596 C CA . ASP A 1 703 ? -15.117 33.25 39.406 1 91.19 703 ASP A CA 1
ATOM 5597 C C . ASP A 1 703 ? -14.414 31.906 39.594 1 91.19 703 ASP A C 1
ATOM 5599 O O . ASP A 1 703 ? -14.492 31.031 38.719 1 91.19 703 ASP A O 1
ATOM 5603 N N . ILE A 1 704 ? -13.742 31.75 40.656 1 92.06 704 ILE A N 1
ATOM 5604 C CA . ILE A 1 704 ? -12.945 30.562 40.938 1 92.06 704 ILE A CA 1
ATOM 5605 C C . ILE A 1 704 ? -13.859 29.359 41.094 1 92.06 704 ILE A C 1
ATOM 5607 O O . ILE A 1 704 ? -13.406 28.219 40.969 1 92.06 704 ILE A O 1
ATOM 5611 N N . SER A 1 705 ? -15.133 29.625 41.281 1 89.69 705 SER A N 1
ATOM 5612 C CA . SER A 1 705 ? -16.094 28.531 41.438 1 89.69 705 SER A CA 1
ATOM 5613 C C . SER A 1 705 ? -16.641 28.047 40.125 1 89.69 705 SER A C 1
ATOM 5615 O O . SER A 1 705 ? -17.375 27.062 40.062 1 89.69 705 SER A O 1
ATOM 5617 N N . GLU A 1 706 ? -16.062 28.641 39.094 1 88.62 706 GLU A N 1
ATOM 5618 C CA . GLU A 1 706 ? -16.547 28.281 37.781 1 88.62 706 GLU A CA 1
ATOM 5619 C C . GLU A 1 706 ? -16.062 26.875 37.375 1 88.62 706 GLU A C 1
ATOM 5621 O O . GLU A 1 706 ? -14.938 26.484 37.719 1 88.62 706 GLU A O 1
ATOM 5626 N N . ARG A 1 707 ? -16.891 26.141 36.656 1 84.69 707 ARG A N 1
ATOM 5627 C CA . ARG A 1 707 ? -16.562 24.797 36.219 1 84.69 707 ARG A CA 1
ATOM 5628 C C . ARG A 1 707 ? -15.938 24.812 34.844 1 84.69 707 ARG A C 1
ATOM 5630 O O . ARG A 1 707 ? -16.375 25.562 33.969 1 84.69 707 ARG A O 1
ATOM 5637 N N . VAL A 1 708 ? -14.844 24.109 34.688 1 87.06 708 VAL A N 1
ATOM 5638 C CA . VAL A 1 708 ? -14.141 24 33.406 1 87.06 708 VAL A CA 1
ATOM 5639 C C . VAL A 1 708 ? -13.852 22.531 33.094 1 87.06 708 VAL A C 1
ATOM 5641 O O . VAL A 1 708 ? -13.945 21.672 34 1 87.06 708 VAL A O 1
ATOM 5644 N N . TYR A 1 709 ? -13.586 22.281 31.859 1 87.19 709 TYR A N 1
ATOM 5645 C CA . TYR A 1 709 ? -13.227 20.922 31.453 1 87.19 709 TYR A CA 1
ATOM 5646 C C . TYR A 1 709 ? -11.719 20.719 31.516 1 87.19 709 TYR A C 1
ATOM 5648 O O . TYR A 1 709 ? -10.977 21.281 30.703 1 87.19 709 TYR A O 1
ATOM 5656 N N . SER A 1 710 ? -11.344 19.922 32.406 1 90 710 SER A N 1
ATOM 5657 C CA . SER A 1 710 ? -9.93 19.578 32.562 1 90 710 SER A CA 1
ATOM 5658 C C . SER A 1 710 ? -9.578 18.328 31.766 1 90 710 SER A C 1
ATOM 5660 O O . SER A 1 710 ? -10.211 17.297 31.922 1 90 710 SER A O 1
ATOM 5662 N N . VAL A 1 711 ? -8.625 18.484 30.859 1 89.94 711 VAL A N 1
ATOM 5663 C CA . VAL A 1 711 ? -8.32 17.391 29.938 1 89.94 711 VAL A CA 1
ATOM 5664 C C . VAL A 1 711 ? -6.871 16.953 30.125 1 89.94 711 VAL A C 1
ATOM 5666 O O . VAL A 1 711 ? -6.039 17.734 30.594 1 89.94 711 VAL A O 1
ATOM 5669 N N . LYS A 1 712 ? -6.574 15.719 29.734 1 89.44 712 LYS A N 1
ATOM 5670 C CA . LYS A 1 712 ? -5.223 15.172 29.812 1 89.44 712 LYS A CA 1
ATOM 5671 C C . LYS A 1 712 ? -4.367 15.656 28.641 1 89.44 712 LYS A C 1
ATOM 5673 O O . LYS A 1 712 ? -3.141 15.727 28.75 1 89.44 712 LYS A O 1
ATOM 5678 N N . TRP A 1 713 ? -4.961 15.883 27.531 1 91.19 713 TRP A N 1
ATOM 5679 C CA . TRP A 1 713 ? -4.262 16.422 26.359 1 91.19 713 TRP A CA 1
ATOM 5680 C C . TRP A 1 713 ? -5.238 17.062 25.391 1 91.19 713 TRP A C 1
ATOM 5682 O O . TRP A 1 713 ? -6.445 16.828 25.453 1 91.19 713 TRP A O 1
ATOM 5692 N N . ILE A 1 714 ? -4.727 17.922 24.641 1 91.19 714 ILE A N 1
ATOM 5693 C CA . ILE A 1 714 ? -5.516 18.547 23.578 1 91.19 714 ILE A CA 1
ATOM 5694 C C . ILE A 1 714 ? -4.699 18.594 22.297 1 91.19 714 ILE A C 1
ATOM 5696 O O . ILE A 1 714 ? -3.467 18.547 22.328 1 91.19 714 ILE A O 1
ATOM 5700 N N . LYS A 1 715 ? -5.387 18.562 21.234 1 89.94 715 LYS A N 1
ATOM 5701 C CA . LYS A 1 715 ? -4.789 18.828 19.922 1 89.94 715 LYS A CA 1
ATOM 5702 C C . LYS A 1 715 ? -5.418 20.062 19.281 1 89.94 715 LYS A C 1
ATOM 5704 O O . LYS A 1 715 ? -6.613 20.078 18.984 1 89.94 715 LYS A O 1
ATOM 5709 N N . HIS A 1 716 ? -4.57 21.031 19.312 1 90.94 716 HIS A N 1
ATOM 5710 C CA . HIS A 1 716 ? -5 22.312 18.75 1 90.94 716 HIS A CA 1
ATOM 5711 C C . HIS A 1 716 ? -4.359 22.547 17.375 1 90.94 716 HIS A C 1
ATOM 5713 O O . HIS A 1 716 ? -3.143 22.719 17.281 1 90.94 716 HIS A O 1
ATOM 5719 N N . HIS A 1 717 ? -5.137 22.516 16.266 1 87 717 HIS A N 1
ATOM 5720 C CA . HIS A 1 717 ? -4.688 22.656 14.891 1 87 717 HIS A CA 1
ATOM 5721 C C . HIS A 1 717 ? -3.568 21.672 14.57 1 87 717 HIS A C 1
ATOM 5723 O O . HIS A 1 717 ? -2.537 22.062 14.016 1 87 717 HIS A O 1
ATOM 5729 N N . GLY A 1 718 ? -3.715 20.578 15.109 1 86 718 GLY A N 1
ATOM 5730 C CA . GLY A 1 718 ? -2.791 19.5 14.797 1 86 718 GLY A CA 1
ATOM 5731 C C . GLY A 1 718 ? -1.65 19.375 15.789 1 86 718 GLY A C 1
ATOM 5732 O O . GLY A 1 718 ? -0.922 18.375 15.789 1 86 718 GLY A O 1
ATOM 5733 N N . THR A 1 719 ? -1.472 20.359 16.656 1 92.69 719 THR A N 1
ATOM 5734 C CA . THR A 1 719 ? -0.417 20.328 17.672 1 92.69 719 THR A CA 1
ATOM 5735 C C . THR A 1 719 ? -0.954 19.812 19 1 92.69 719 THR A C 1
ATOM 5737 O O . THR A 1 719 ? -1.952 20.312 19.516 1 92.69 719 THR A O 1
ATOM 5740 N N . GLU A 1 720 ? -0.231 18.906 19.516 1 93.12 720 GLU A N 1
ATOM 5741 C CA . GLU A 1 720 ? -0.652 18.281 20.766 1 93.12 720 GLU A CA 1
ATOM 5742 C C . GLU A 1 720 ? -0.015 18.969 21.969 1 93.12 720 GLU A C 1
ATOM 5744 O O . GLU A 1 720 ? 1.158 19.344 21.922 1 93.12 720 GLU A O 1
ATOM 5749 N N . TYR A 1 721 ? -0.794 19.203 22.969 1 95.06 721 TYR A N 1
ATOM 5750 C CA . TYR A 1 721 ? -0.335 19.719 24.25 1 95.06 721 TYR A CA 1
ATOM 5751 C C . TYR A 1 721 ? -0.673 18.75 25.375 1 95.06 721 TYR A C 1
ATOM 5753 O O . TYR A 1 721 ? -1.775 18.188 25.422 1 95.06 721 TYR A O 1
ATOM 5761 N N . ARG A 1 722 ? 0.287 18.531 26.188 1 92.94 722 ARG A N 1
ATOM 5762 C CA . ARG A 1 722 ? 0.157 17.641 27.344 1 92.94 722 ARG A CA 1
ATOM 5763 C C . ARG A 1 722 ? 0.883 18.188 28.547 1 92.94 722 ARG A C 1
ATOM 5765 O O . ARG A 1 722 ? 1.82 18.984 28.422 1 92.94 722 ARG A O 1
ATOM 5772 N N . PRO A 1 723 ? 0.402 17.703 29.672 1 92.12 723 PRO A N 1
ATOM 5773 C CA . PRO A 1 723 ? 1.215 18.047 30.844 1 92.12 723 PRO A CA 1
ATOM 5774 C C . PRO A 1 723 ? 2.662 17.578 30.703 1 92.12 723 PRO A C 1
ATOM 5776 O O . PRO A 1 723 ? 2.92 16.5 30.156 1 92.12 723 PRO A O 1
ATOM 5779 N N . ASP A 1 724 ? 3.572 18.422 31.172 1 90.31 724 ASP A N 1
ATOM 5780 C CA . ASP A 1 724 ? 5.008 18.156 31.203 1 90.31 724 ASP A CA 1
ATOM 5781 C C . ASP A 1 724 ? 5.688 18.641 29.922 1 90.31 724 ASP A C 1
ATOM 5783 O O . ASP A 1 724 ? 6.918 18.703 29.859 1 90.31 724 ASP A O 1
ATOM 5787 N N . PHE A 1 725 ? 4.832 19.047 28.969 1 94.56 725 PHE A N 1
ATOM 5788 C CA . PHE A 1 725 ? 5.422 19.719 27.828 1 94.56 725 PHE A CA 1
ATOM 5789 C C . PHE A 1 725 ? 5.906 21.109 28.188 1 94.56 725 PHE A C 1
ATOM 5791 O O . PHE A 1 725 ? 5.453 21.688 29.188 1 94.56 725 PHE A O 1
ATOM 5798 N N . ILE A 1 726 ? 6.855 21.5 27.5 1 95.94 726 ILE A N 1
ATOM 5799 C CA . ILE A 1 726 ? 7.387 22.844 27.719 1 95.94 726 ILE A CA 1
ATOM 5800 C C . ILE A 1 726 ? 6.898 23.781 26.609 1 95.94 726 ILE A C 1
ATOM 5802 O O . ILE A 1 726 ? 6.93 23.422 25.422 1 95.94 726 ILE A O 1
ATOM 5806 N N . ILE A 1 727 ? 6.418 24.938 26.984 1 96 727 ILE A N 1
ATOM 5807 C CA . ILE A 1 727 ? 5.98 25.922 26 1 96 727 ILE A CA 1
ATOM 5808 C C . ILE A 1 727 ? 6.766 27.219 26.188 1 96 727 ILE A C 1
ATOM 5810 O O . ILE A 1 727 ? 7.227 27.531 27.297 1 96 727 ILE A O 1
ATOM 5814 N N . CYS A 1 728 ? 6.973 27.891 25.109 1 95.19 728 CYS A N 1
ATOM 5815 C CA . CYS A 1 728 ? 7.594 29.203 25.141 1 95.19 728 CYS A CA 1
ATOM 5816 C C . CYS A 1 728 ? 6.543 30.297 25.062 1 95.19 728 CYS A C 1
ATOM 5818 O O . CYS A 1 728 ? 5.824 30.406 24.062 1 95.19 728 CYS A O 1
ATOM 5820 N N . THR A 1 729 ? 6.461 31.141 26.047 1 91.69 729 THR A N 1
ATOM 5821 C CA . THR A 1 729 ? 5.398 32.156 26.109 1 91.69 729 THR A CA 1
ATOM 5822 C C . THR A 1 729 ? 5.891 33.5 25.578 1 91.69 729 THR A C 1
ATOM 5824 O O . THR A 1 729 ? 5.121 34.25 25 1 91.69 729 THR A O 1
ATOM 5827 N N . GLU A 1 730 ? 7.117 33.75 25.828 1 89.94 730 GLU A N 1
ATOM 5828 C CA . GLU A 1 730 ? 7.699 35 25.375 1 89.94 730 GLU A CA 1
ATOM 5829 C C . GLU A 1 730 ? 9.227 34.938 25.344 1 89.94 730 GLU A C 1
ATOM 5831 O O . GLU A 1 730 ? 9.805 33.906 25.719 1 89.94 730 GLU A O 1
ATOM 5836 N N . VAL A 1 731 ? 9.719 35.938 24.688 1 90.5 731 VAL A N 1
ATOM 5837 C CA . VAL A 1 731 ? 11.164 36.094 24.703 1 90.5 731 VAL A CA 1
ATOM 5838 C C . VAL A 1 731 ? 11.523 37.406 25.438 1 90.5 731 VAL A C 1
ATOM 5840 O O . VAL A 1 731 ? 11.102 38.469 25.031 1 90.5 731 VAL A O 1
ATOM 5843 N N . ALA A 1 732 ? 12.141 37.156 26.609 1 87.06 732 ALA A N 1
ATOM 5844 C CA . ALA A 1 732 ? 12.547 38.312 27.422 1 87.06 732 ALA A CA 1
ATOM 5845 C C . ALA A 1 732 ? 14.07 38.406 27.5 1 87.06 732 ALA A C 1
ATOM 5847 O O . ALA A 1 732 ? 14.75 37.406 27.75 1 87.06 732 ALA A O 1
ATOM 5848 N N . CYS A 1 733 ? 14.609 39.531 27.281 1 83.75 733 CYS A N 1
ATOM 5849 C CA . CYS A 1 733 ? 16.047 39.781 27.328 1 83.75 733 CYS A CA 1
ATOM 5850 C C . CYS A 1 733 ? 16.797 38.812 26.422 1 83.75 733 CYS A C 1
ATOM 5852 O O . CYS A 1 733 ? 17.75 38.156 26.844 1 83.75 733 CYS A O 1
ATOM 5854 N N . GLU A 1 734 ? 16.219 38.531 25.281 1 82.88 734 GLU A N 1
ATOM 5855 C CA . GLU A 1 734 ? 16.797 37.719 24.219 1 82.88 734 GLU A CA 1
ATOM 5856 C C . GLU A 1 734 ? 16.828 36.25 24.609 1 82.88 734 GLU A C 1
ATOM 5858 O O . GLU A 1 734 ? 17.516 35.438 23.984 1 82.88 734 GLU A O 1
ATOM 5863 N N . MET A 1 735 ? 16.125 36 25.703 1 90 735 MET A N 1
ATOM 5864 C CA . MET A 1 735 ? 16.031 34.594 26.125 1 90 735 MET A CA 1
ATOM 5865 C C . MET A 1 735 ? 14.57 34.156 26.188 1 90 735 MET A C 1
ATOM 5867 O O . MET A 1 735 ? 13.695 34.906 26.609 1 90 735 MET A O 1
ATOM 5871 N N . PRO A 1 736 ? 14.352 33 25.688 1 93 736 PRO A N 1
ATOM 5872 C CA . PRO A 1 736 ? 12.977 32.5 25.766 1 93 736 PRO A CA 1
ATOM 5873 C C . PRO A 1 736 ? 12.539 32.188 27.203 1 93 736 PRO A C 1
ATOM 5875 O O . PRO A 1 736 ? 13.344 31.703 28 1 93 736 PRO A O 1
ATOM 5878 N N . VAL A 1 737 ? 11.367 32.531 27.516 1 94.44 737 VAL A N 1
ATOM 5879 C CA . VAL A 1 737 ? 10.758 32.188 28.797 1 94.44 737 VAL A CA 1
ATOM 5880 C C . VAL A 1 737 ? 9.922 30.906 28.656 1 94.44 737 VAL A C 1
ATOM 5882 O O . VAL A 1 737 ? 8.93 30.891 27.922 1 94.44 737 VAL A O 1
ATOM 5885 N N . PHE A 1 738 ? 10.359 29.891 29.422 1 95.62 738 PHE A N 1
ATOM 5886 C CA . PHE A 1 738 ? 9.734 28.594 29.281 1 95.62 738 PHE A CA 1
ATOM 5887 C C . PHE A 1 738 ? 8.836 28.281 30.469 1 95.62 738 PHE A C 1
ATOM 5889 O O . PHE A 1 738 ? 9.141 28.672 31.594 1 95.62 738 PHE A O 1
ATOM 5896 N N . TYR A 1 739 ? 7.727 27.688 30.188 1 95.75 739 TYR A N 1
ATOM 5897 C CA . TYR A 1 739 ? 6.832 27.156 31.219 1 95.75 739 TYR A CA 1
ATOM 5898 C C . TYR A 1 739 ? 6.578 25.672 31 1 95.75 739 TYR A C 1
ATOM 5900 O O . TYR A 1 739 ? 6.43 25.203 29.859 1 95.75 739 TYR A O 1
ATOM 5908 N N . LYS A 1 740 ? 6.613 24.906 32.031 1 95.5 740 LYS A N 1
ATOM 5909 C CA . LYS A 1 740 ? 6.219 23.5 32 1 95.5 740 LYS A CA 1
ATOM 5910 C C . LYS A 1 740 ? 4.727 23.344 32.281 1 95.5 740 LYS A C 1
ATOM 5912 O O . LYS A 1 740 ? 4.242 23.719 33.344 1 95.5 740 LYS A O 1
ATOM 5917 N N . ILE A 1 741 ? 3.996 22.781 31.328 1 95.5 741 ILE A N 1
ATOM 5918 C CA . ILE A 1 741 ? 2.549 22.656 31.453 1 95.5 741 ILE A CA 1
ATOM 5919 C C . ILE A 1 741 ? 2.213 21.719 32.625 1 95.5 741 ILE A C 1
ATOM 5921 O O . ILE A 1 741 ? 2.773 20.625 32.719 1 95.5 741 ILE A O 1
ATOM 5925 N N . LYS A 1 742 ? 1.221 22.172 33.438 1 94.56 742 LYS A N 1
ATOM 5926 C CA . LYS A 1 742 ? 0.754 21.328 34.531 1 94.56 742 LYS A CA 1
ATOM 5927 C C . LYS A 1 742 ? -0.701 20.922 34.344 1 94.56 742 LYS A C 1
ATOM 5929 O O . LYS A 1 742 ? -1.073 19.781 34.625 1 94.56 742 LYS A O 1
ATOM 5934 N N . THR A 1 743 ? -1.428 21.922 33.938 1 95.44 743 THR A N 1
ATOM 5935 C CA . THR A 1 743 ? -2.855 21.672 33.781 1 95.44 743 THR A CA 1
ATOM 5936 C C . THR A 1 743 ? -3.377 22.281 32.469 1 95.44 743 THR A C 1
ATOM 5938 O O . THR A 1 743 ? -2.865 23.312 32.031 1 95.44 743 THR A O 1
ATOM 5941 N N . ILE A 1 744 ? -4.309 21.625 31.875 1 95.94 744 ILE A N 1
ATOM 5942 C CA . ILE A 1 744 ? -4.992 22.094 30.672 1 95.94 744 ILE A CA 1
ATOM 5943 C C . ILE A 1 744 ? -6.496 22.156 30.922 1 95.94 744 ILE A C 1
ATOM 5945 O O . ILE A 1 744 ? -7.098 21.172 31.375 1 95.94 744 ILE A O 1
ATOM 5949 N N . ALA A 1 745 ? -7.066 23.234 30.719 1 94.06 745 ALA A N 1
ATOM 5950 C CA . ALA A 1 745 ? -8.508 23.422 30.906 1 94.06 745 ALA A CA 1
ATOM 5951 C C . ALA A 1 745 ? -9.141 24.031 29.656 1 94.06 745 ALA A C 1
ATOM 5953 O O . ALA A 1 745 ? -8.516 24.844 28.969 1 94.06 745 ALA A O 1
ATOM 5954 N N . VAL A 1 746 ? -10.273 23.641 29.406 1 90 746 VAL A N 1
ATOM 5955 C CA . VAL A 1 746 ? -11 24.141 28.234 1 90 746 VAL A CA 1
ATOM 5956 C C . VAL A 1 746 ? -12.352 24.703 28.672 1 90 746 VAL A C 1
ATOM 5958 O O . VAL A 1 746 ? -13.07 24.078 29.453 1 90 746 VAL A O 1
ATOM 5961 N N . LYS A 1 747 ? -12.617 25.922 28.25 1 86.19 747 LYS A N 1
ATOM 5962 C CA . LYS A 1 747 ? -13.922 26.547 28.453 1 86.19 747 LYS A CA 1
ATOM 5963 C C . LYS A 1 747 ? -14.359 27.312 27.203 1 86.19 747 LYS A C 1
ATOM 5965 O O . LYS A 1 747 ? -13.648 28.203 26.734 1 86.19 747 LYS A O 1
ATOM 5970 N N . ASP A 1 748 ? -15.508 27.062 26.703 1 76 748 ASP A N 1
ATOM 5971 C CA . ASP A 1 748 ? -16.109 27.75 25.562 1 76 748 ASP A CA 1
ATOM 5972 C C . ASP A 1 748 ? -1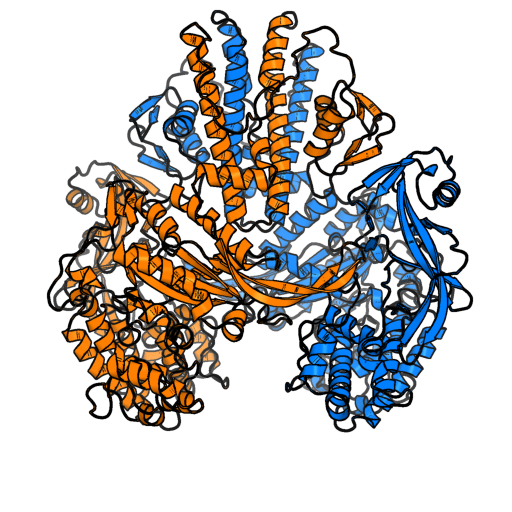5.102 27.875 24.406 1 76 748 ASP A C 1
ATOM 5974 O O . ASP A 1 748 ? -14.875 28.969 23.906 1 76 748 ASP A O 1
ATOM 5978 N N . GLU A 1 749 ? -14.391 26.969 24.047 1 76.62 749 GLU A N 1
ATOM 5979 C CA . GLU A 1 749 ? -13.461 26.859 22.922 1 76.62 749 GLU A CA 1
ATOM 5980 C C . GLU A 1 749 ? -12.125 27.531 23.25 1 76.62 749 GLU A C 1
ATOM 5982 O O . GLU A 1 749 ? -11.203 27.531 22.438 1 76.62 749 GLU A O 1
ATOM 5987 N N . ASN A 1 750 ? -12.141 28.031 24.5 1 86.94 750 ASN A N 1
ATOM 5988 C CA . ASN A 1 750 ? -10.867 28.562 24.953 1 86.94 750 ASN A CA 1
ATOM 5989 C C . ASN A 1 750 ? -10.039 27.5 25.672 1 86.94 750 ASN A C 1
ATOM 5991 O O . ASN A 1 750 ? -10.539 26.812 26.547 1 86.94 750 ASN A O 1
ATOM 5995 N N . VAL A 1 751 ? -8.883 27.422 25.188 1 93.19 751 VAL A N 1
ATOM 5996 C CA . VAL A 1 751 ? -7.969 26.453 25.781 1 93.19 751 VAL A CA 1
ATOM 5997 C C . VAL A 1 751 ? -6.93 27.188 26.625 1 93.19 751 VAL A C 1
ATOM 5999 O O . VAL A 1 751 ? -6.191 28.031 26.125 1 93.19 751 VAL A O 1
ATOM 6002 N N . LEU A 1 752 ? -6.938 26.859 27.875 1 95.69 752 LEU A N 1
ATOM 6003 C CA . LEU A 1 752 ? -5.98 27.453 28.797 1 95.69 752 LEU A CA 1
ATOM 6004 C C . LEU A 1 752 ? -4.938 26.438 29.234 1 95.69 752 LEU A C 1
ATOM 6006 O O . LEU A 1 752 ? -5.281 25.312 29.594 1 95.69 752 LEU A O 1
ATOM 6010 N N . LEU A 1 753 ? -3.709 26.844 29.141 1 96.5 753 LEU A N 1
ATOM 6011 C CA . LEU A 1 753 ? -2.578 26.078 29.641 1 96.5 753 LEU A CA 1
ATOM 6012 C C . LEU A 1 753 ? -1.989 26.719 30.891 1 96.5 753 LEU A C 1
ATOM 6014 O O . LEU A 1 753 ? -1.576 27.891 30.844 1 96.5 753 LEU A O 1
ATOM 6018 N N . CYS A 1 754 ? -2.01 26.016 31.953 1 96.12 754 CYS A N 1
ATOM 6019 C CA . CYS A 1 754 ? -1.362 26.5 33.156 1 96.12 754 CYS A CA 1
ATOM 6020 C C . CYS A 1 754 ? -0.049 25.766 33.406 1 96.12 754 CYS A C 1
ATOM 6022 O O . CYS A 1 754 ? -0.015 24.531 33.438 1 96.12 754 CYS A O 1
ATOM 6024 N N . GLY A 1 755 ? 1.013 26.562 33.469 1 94.94 755 GLY A N 1
ATOM 6025 C CA . GLY A 1 755 ? 2.314 25.938 33.656 1 94.94 755 GLY A CA 1
ATOM 6026 C C . GLY A 1 755 ? 3.164 26.641 34.719 1 94.94 755 GLY A C 1
ATOM 6027 O O . GLY A 1 755 ? 2.805 27.719 35.188 1 94.94 755 GLY A O 1
ATOM 6028 N N . THR A 1 756 ? 4.238 25.953 35.125 1 95.25 756 THR A N 1
ATOM 6029 C CA . THR A 1 756 ? 5.211 26.484 36.062 1 95.25 756 THR A CA 1
ATOM 6030 C C . THR A 1 756 ? 6.418 27.078 35.344 1 95.25 756 THR A C 1
ATOM 6032 O O . THR A 1 756 ? 6.895 26.5 34.344 1 95.25 756 THR A O 1
ATOM 6035 N N . LEU A 1 757 ? 6.879 28.141 35.812 1 95.19 757 LEU A N 1
ATOM 6036 C CA . LEU A 1 757 ? 7.996 28.844 35.219 1 95.19 757 LEU A CA 1
ATOM 6037 C C . LEU A 1 757 ? 9.281 28.031 35.344 1 95.19 757 LEU A C 1
ATOM 6039 O O . LEU A 1 757 ? 9.57 27.469 36.375 1 95.19 757 LEU A O 1
ATOM 6043 N N . MET A 1 758 ? 9.953 27.969 34.219 1 94.69 758 MET A N 1
ATOM 6044 C CA . MET A 1 758 ? 11.297 27.375 34.188 1 94.69 758 MET A CA 1
ATOM 6045 C C . MET A 1 758 ? 12.359 28.469 34.094 1 94.69 758 MET A C 1
ATOM 6047 O O . MET A 1 758 ? 12.172 29.453 33.375 1 94.69 758 MET A O 1
ATOM 6051 N N . GLU A 1 759 ? 13.422 28.266 34.781 1 91.56 759 GLU A N 1
ATOM 6052 C CA . GLU A 1 759 ? 14.539 29.203 34.688 1 91.56 759 GLU A CA 1
ATOM 6053 C C . GLU A 1 759 ? 15.539 28.781 33.625 1 91.56 759 GLU A C 1
ATOM 6055 O O . GLU A 1 759 ? 16.047 27.656 33.625 1 91.56 759 GLU A O 1
ATOM 6060 N N . THR A 1 760 ? 15.68 29.719 32.688 1 93.19 760 THR A N 1
ATOM 6061 C CA . THR A 1 760 ? 16.703 29.484 31.672 1 93.19 760 THR A CA 1
ATOM 6062 C C . THR A 1 760 ? 18.062 29.969 32.156 1 93.19 760 THR A C 1
ATOM 6064 O O . THR A 1 760 ? 18.266 31.172 32.375 1 93.19 760 THR A O 1
ATOM 6067 N N . LEU A 1 761 ? 18.984 29.094 32.312 1 91.88 761 LEU A N 1
ATOM 6068 C CA . LEU A 1 761 ? 20.312 29.438 32.812 1 91.88 761 LEU A CA 1
ATOM 6069 C C . LEU A 1 761 ? 21.172 30.047 31.703 1 91.88 761 LEU A C 1
ATOM 6071 O O . LEU A 1 761 ? 21.766 31.109 31.891 1 91.88 761 LEU A O 1
ATOM 6075 N N . CYS A 1 762 ? 21.281 29.344 30.594 1 93.38 762 CYS A N 1
ATOM 6076 C CA . CYS A 1 762 ? 22.047 29.828 29.453 1 93.38 762 CYS A CA 1
ATOM 6077 C C . CYS A 1 762 ? 21.734 29.016 28.203 1 93.38 762 CYS A C 1
ATOM 6079 O O . CYS A 1 762 ? 21.047 28 28.281 1 93.38 762 CYS A O 1
ATOM 6081 N N . PHE A 1 763 ? 22.125 29.656 27.172 1 95.25 763 PHE A N 1
ATOM 6082 C CA . PHE A 1 763 ? 22.203 28.875 25.938 1 95.25 763 PHE A CA 1
ATOM 6083 C C . PHE A 1 763 ? 23.594 28.281 25.766 1 95.25 763 PHE A C 1
ATOM 6085 O O . PHE A 1 763 ? 24.562 29 25.594 1 95.25 763 PHE A O 1
ATOM 6092 N N . ASP A 1 764 ? 23.688 26.984 25.859 1 95.25 764 ASP A N 1
ATOM 6093 C CA . ASP A 1 764 ? 24.953 26.281 25.688 1 95.25 764 ASP A CA 1
ATOM 6094 C C . ASP A 1 764 ? 25.266 26.078 24.203 1 95.25 764 ASP A C 1
ATOM 6096 O O . ASP A 1 764 ? 24.688 25.203 23.562 1 95.25 764 ASP A O 1
ATOM 6100 N N . ASP A 1 765 ? 26.203 26.734 23.703 1 95.44 765 ASP A N 1
ATOM 6101 C CA . ASP A 1 765 ? 26.516 26.703 22.281 1 95.44 765 ASP A CA 1
ATOM 6102 C C . ASP A 1 765 ? 27.078 25.328 21.875 1 95.44 765 ASP A C 1
ATOM 6104 O O . ASP A 1 765 ? 26.828 24.859 20.766 1 95.44 765 ASP A O 1
ATOM 6108 N N . HIS A 1 766 ? 27.812 24.719 22.75 1 96.56 766 HIS A N 1
ATOM 6109 C CA . HIS A 1 766 ? 28.422 23.438 22.453 1 96.56 766 HIS A CA 1
ATOM 6110 C C . HIS A 1 766 ? 27.359 22.359 22.297 1 96.56 766 HIS A C 1
ATOM 6112 O O . HIS A 1 766 ? 27.469 21.484 21.406 1 96.56 766 HIS A O 1
ATOM 6118 N N . TYR A 1 767 ? 26.344 22.422 23.078 1 96.44 767 TYR A N 1
ATOM 6119 C CA . TYR A 1 767 ? 25.266 21.438 23.016 1 96.44 767 TYR A CA 1
ATOM 6120 C C . TYR A 1 767 ? 24.062 21.984 22.25 1 96.44 767 TYR A C 1
ATOM 6122 O O . TYR A 1 767 ? 23.094 21.266 22 1 96.44 767 TYR A O 1
ATOM 6130 N N . HIS A 1 768 ? 24.141 23.188 21.828 1 97.62 768 HIS A N 1
ATOM 6131 C CA . HIS A 1 768 ? 23.141 23.891 21.047 1 97.62 768 HIS A CA 1
ATOM 6132 C C . HIS A 1 768 ? 21.75 23.734 21.656 1 97.62 768 HIS A C 1
ATOM 6134 O O . HIS A 1 768 ? 20.812 23.312 20.969 1 97.62 768 HIS A O 1
ATOM 6140 N N . ALA A 1 769 ? 21.688 23.984 22.906 1 97.44 769 ALA A N 1
ATOM 6141 C CA . ALA A 1 769 ? 20.438 23.828 23.656 1 97.44 769 ALA A CA 1
ATOM 6142 C C . ALA A 1 769 ? 20.391 24.812 24.828 1 97.44 769 ALA A C 1
ATOM 6144 O O . ALA A 1 769 ? 21.438 25.312 25.266 1 97.44 769 ALA A O 1
ATOM 6145 N N . PHE A 1 770 ? 19.234 25.094 25.234 1 96.81 770 PHE A N 1
ATOM 6146 C CA . PHE A 1 770 ? 19.062 25.922 26.438 1 96.81 770 PHE A CA 1
ATOM 6147 C C . PHE A 1 770 ? 19.141 25.062 27.688 1 96.81 770 PHE A C 1
ATOM 6149 O O . PHE A 1 770 ? 18.422 24.078 27.828 1 96.81 770 PHE A O 1
ATOM 6156 N N . THR A 1 771 ? 20.047 25.406 28.547 1 95.94 771 THR A N 1
ATOM 6157 C CA . THR A 1 771 ? 20.094 24.766 29.844 1 95.94 771 THR A CA 1
ATOM 6158 C C . THR A 1 771 ? 19.062 25.375 30.797 1 95.94 771 THR A C 1
ATOM 6160 O O . THR A 1 771 ? 19.031 26.594 30.984 1 95.94 771 THR A O 1
ATOM 6163 N N . VAL A 1 772 ? 18.172 24.453 31.266 1 95.5 772 VAL A N 1
ATOM 6164 C CA . VAL A 1 772 ? 17.078 24.984 32.062 1 95.5 772 VAL A CA 1
ATOM 6165 C C . VAL A 1 772 ? 16.984 24.234 33.406 1 95.5 772 VAL A C 1
ATOM 6167 O O . VAL A 1 772 ? 17.578 23.172 33.562 1 95.5 772 VAL A O 1
ATOM 6170 N N . ARG A 1 773 ? 16.375 24.875 34.375 1 93.06 773 ARG A N 1
ATOM 6171 C CA . ARG A 1 773 ? 16.031 24.281 35.656 1 93.06 773 ARG A CA 1
ATOM 6172 C C . ARG A 1 773 ? 14.68 24.781 36.156 1 93.06 773 ARG A C 1
ATOM 6174 O O . ARG A 1 773 ? 14.172 25.797 35.688 1 93.06 773 ARG A O 1
ATOM 6181 N N . MET A 1 774 ? 14.07 24 37 1 90.19 774 MET A N 1
ATOM 6182 C CA . MET A 1 774 ? 12.82 24.469 37.594 1 90.19 774 MET A CA 1
ATOM 6183 C C . MET A 1 774 ? 13.055 25.719 38.438 1 90.19 774 MET A C 1
ATOM 6185 O O . MET A 1 774 ? 14.047 25.812 39.156 1 90.19 774 MET A O 1
ATOM 6189 N N . HIS A 1 775 ? 12.18 26.641 38.219 1 89.25 775 HIS A N 1
ATOM 6190 C CA . HIS A 1 775 ? 12.289 27.844 39.031 1 89.25 775 HIS A CA 1
ATOM 6191 C C . HIS A 1 775 ? 12.023 27.547 40.5 1 89.25 775 HIS A C 1
ATOM 6193 O O . HIS A 1 775 ? 11.094 26.797 40.812 1 89.25 775 HIS A O 1
ATOM 6199 N N . PRO A 1 776 ? 12.734 28.109 41.312 1 84.44 776 PRO A N 1
ATOM 6200 C CA . PRO A 1 776 ? 12.594 27.812 42.75 1 84.44 776 PRO A CA 1
ATOM 6201 C C . PRO A 1 776 ? 11.234 28.203 43.281 1 84.44 776 PRO A C 1
ATOM 6203 O O . PRO A 1 776 ? 10.664 27.484 44.125 1 84.44 776 PRO A O 1
ATOM 6206 N N . ASP A 1 777 ? 10.633 29.328 42.906 1 84.94 777 ASP A N 1
ATOM 6207 C CA . ASP A 1 777 ? 9.375 29.828 43.438 1 84.94 777 ASP A CA 1
ATOM 6208 C C . ASP A 1 777 ? 8.18 29.219 42.719 1 84.94 777 ASP A C 1
ATOM 6210 O O . ASP A 1 777 ? 7.027 29.531 43.062 1 84.94 777 ASP A O 1
ATOM 6214 N N . ARG A 1 778 ? 8.195 28.344 42.062 1 76.62 778 ARG A N 1
ATOM 6215 C CA . ARG A 1 778 ? 7.133 27.656 41.375 1 76.62 778 ARG A CA 1
ATOM 6216 C C . ARG A 1 778 ? 6.047 28.625 40.906 1 76.62 778 ARG A C 1
ATOM 6218 O O . ARG A 1 778 ? 4.867 28.438 41.219 1 76.62 778 ARG A O 1
ATOM 6225 N N . ILE A 1 779 ? 6.352 29.562 40.219 1 87.19 779 ILE A N 1
ATOM 6226 C CA . ILE A 1 779 ? 5.445 30.578 39.688 1 87.19 779 ILE A CA 1
ATOM 6227 C C . ILE A 1 779 ? 4.559 29.969 38.594 1 87.19 779 ILE A C 1
ATOM 6229 O O . ILE A 1 779 ? 5.059 29.328 37.688 1 87.19 779 ILE A O 1
ATOM 6233 N N . LEU A 1 780 ? 3.262 30.188 38.875 1 92.56 780 LEU A N 1
ATOM 6234 C CA . LEU A 1 780 ? 2.297 29.656 37.938 1 92.56 780 LEU A CA 1
ATOM 6235 C C . LEU A 1 780 ? 1.763 30.75 37.031 1 92.56 780 LEU A C 1
ATOM 6237 O O . LEU A 1 780 ? 1.589 31.891 37.438 1 92.56 780 LEU A O 1
ATOM 6241 N N . LYS A 1 781 ? 1.646 30.375 35.781 1 93.62 781 LYS A N 1
ATOM 6242 C CA . LYS A 1 781 ? 1.051 31.281 34.781 1 93.62 781 LYS A CA 1
ATOM 6243 C C . LYS A 1 781 ? 0.097 30.531 33.844 1 93.62 781 LYS A C 1
ATOM 6245 O O . LYS A 1 781 ? 0.354 29.391 33.469 1 93.62 781 LYS A O 1
ATOM 6250 N N . SER A 1 782 ? -1.022 31.188 33.625 1 95.25 782 SER A N 1
ATOM 6251 C CA . SER A 1 782 ? -1.987 30.641 32.688 1 95.25 782 SER A CA 1
ATOM 6252 C C . SER A 1 782 ? -1.941 31.391 31.359 1 95.25 782 SER A C 1
ATOM 6254 O O . SER A 1 782 ? -1.881 32.625 31.344 1 95.25 782 SER A O 1
ATOM 6256 N N . VAL A 1 783 ? -1.87 30.656 30.297 1 94.94 783 VAL A N 1
ATOM 6257 C CA . VAL A 1 783 ? -1.813 31.25 28.969 1 94.94 783 VAL A CA 1
ATOM 6258 C C . VAL A 1 783 ? -2.85 30.594 28.062 1 94.94 783 VAL A C 1
ATOM 6260 O O . VAL A 1 783 ? -3.113 29.406 28.172 1 94.94 783 VAL A O 1
ATOM 6263 N N . ASN A 1 784 ? -3.428 31.422 27.266 1 94.62 784 ASN A N 1
ATOM 6264 C CA . ASN A 1 784 ? -4.277 30.891 26.203 1 94.62 784 ASN A CA 1
ATOM 6265 C C . ASN A 1 784 ? -3.449 30.359 25.047 1 94.62 784 ASN A C 1
ATOM 6267 O O . ASN A 1 784 ? -2.482 30.984 24.609 1 94.62 784 ASN A O 1
ATOM 6271 N N . VAL A 1 785 ? -3.818 29.266 24.516 1 93.44 785 VAL A N 1
ATOM 6272 C CA . VAL A 1 785 ? -3.053 28.578 23.469 1 93.44 785 VAL A CA 1
ATOM 6273 C C . VAL A 1 785 ? -2.916 29.5 22.25 1 93.44 785 VAL A C 1
ATOM 6275 O O . VAL A 1 785 ? -1.904 29.453 21.547 1 93.44 785 VAL A O 1
ATOM 6278 N N . ASN A 1 786 ? -3.85 30.328 22 1 87.94 786 ASN A N 1
ATOM 6279 C CA . ASN A 1 786 ? -3.857 31.203 20.844 1 87.94 786 ASN A CA 1
ATOM 6280 C C . ASN A 1 786 ? -2.848 32.344 20.984 1 87.94 786 ASN A C 1
ATOM 6282 O O . ASN A 1 786 ? -2.504 33 20 1 87.94 786 ASN A O 1
ATOM 6286 N N . GLU A 1 787 ? -2.391 32.5 22.156 1 87.94 787 GLU A N 1
ATOM 6287 C CA . GLU A 1 787 ? -1.454 33.562 22.422 1 87.94 787 GLU A CA 1
ATOM 6288 C C . GLU A 1 787 ? -0.011 33.125 22.219 1 87.94 787 GLU A C 1
ATOM 6290 O O . GLU A 1 787 ? 0.908 33.938 22.203 1 87.94 787 GLU A O 1
ATOM 6295 N N . LEU A 1 788 ? 0.165 31.875 21.953 1 89.25 788 LEU A N 1
ATOM 6296 C CA . LEU A 1 788 ? 1.512 31.344 21.797 1 89.25 788 LEU A CA 1
ATOM 6297 C C . LEU A 1 788 ? 2.059 31.641 20.406 1 89.25 788 LEU A C 1
ATOM 6299 O O . LEU A 1 788 ? 1.51 31.156 19.406 1 89.25 788 LEU A O 1
ATOM 6303 N N . CYS A 1 789 ? 3.135 32.375 20.328 1 79 789 CYS A N 1
ATOM 6304 C CA . CYS A 1 789 ? 3.783 32.656 19.047 1 79 789 CYS A CA 1
ATOM 6305 C C . CYS A 1 789 ? 4.48 31.391 18.531 1 79 789 CYS A C 1
ATOM 6307 O O . CYS A 1 789 ? 4.41 31.094 17.344 1 79 789 CYS A O 1
ATOM 6309 N N . TYR A 1 790 ? 5.133 30.797 19.422 1 89.56 790 TYR A N 1
ATOM 6310 C CA . TYR A 1 790 ? 5.758 29.516 19.125 1 89.56 790 TYR A CA 1
ATOM 6311 C C . TYR A 1 790 ? 4.91 28.359 19.625 1 89.56 790 TYR A C 1
ATOM 6313 O O . TYR A 1 790 ? 5.133 27.859 20.734 1 89.56 790 TYR A O 1
ATOM 6321 N N . PHE A 1 791 ? 4.078 27.906 18.766 1 90.38 791 PHE A N 1
ATOM 6322 C CA . PHE A 1 791 ? 3.006 27.031 19.219 1 90.38 791 PHE A CA 1
ATOM 6323 C C . PHE A 1 791 ? 3.52 25.609 19.406 1 90.38 791 PHE A C 1
ATOM 6325 O O . PHE A 1 791 ? 2.893 24.812 20.109 1 90.38 791 PHE A O 1
ATOM 6332 N N . LYS A 1 792 ? 4.652 25.219 18.891 1 92.56 792 LYS A N 1
ATOM 6333 C CA . LYS A 1 792 ? 5.148 23.859 19.062 1 92.56 792 LYS A CA 1
ATOM 6334 C C . LYS A 1 792 ? 5.773 23.672 20.438 1 92.56 792 LYS A C 1
ATOM 6336 O O . LYS A 1 792 ? 6.668 24.422 20.828 1 92.56 792 LYS A O 1
ATOM 6341 N N . PRO A 1 793 ? 5.32 22.672 21.156 1 95.5 793 PRO A N 1
ATOM 6342 C CA . PRO A 1 793 ? 5.914 22.422 22.469 1 95.5 793 PRO A CA 1
ATOM 6343 C C . PRO A 1 793 ? 7.289 21.781 22.375 1 95.5 793 PRO A C 1
ATOM 6345 O O . PRO A 1 793 ? 7.703 21.328 21.297 1 95.5 793 PRO A O 1
ATOM 6348 N N . PHE A 1 794 ? 7.938 21.812 23.516 1 95.5 794 PHE A N 1
ATOM 6349 C CA . PHE A 1 794 ? 9.273 21.234 23.625 1 95.5 794 PHE A CA 1
ATOM 6350 C C . PHE A 1 794 ? 9.297 20.125 24.656 1 95.5 794 PHE A C 1
ATOM 6352 O O . PHE A 1 794 ? 8.359 19.969 25.438 1 95.5 794 PHE A O 1
ATOM 6359 N N . ASP A 1 795 ? 10.391 19.359 24.562 1 92.81 795 ASP A N 1
ATOM 6360 C CA . ASP A 1 795 ? 10.664 18.312 25.562 1 92.81 795 ASP A CA 1
ATOM 6361 C C . ASP A 1 795 ? 11.883 18.672 26.406 1 92.81 795 ASP A C 1
ATOM 6363 O O . ASP A 1 795 ? 12.742 19.453 25.969 1 92.81 795 ASP A O 1
ATOM 6367 N N . LEU A 1 796 ? 11.852 18.141 27.609 1 92.44 796 LEU A N 1
ATOM 6368 C CA . LEU A 1 796 ? 13.062 18.188 28.422 1 92.44 796 LEU A CA 1
ATOM 6369 C C . LEU A 1 796 ? 13.969 17 28.125 1 92.44 796 LEU A C 1
ATOM 6371 O O . LEU A 1 796 ? 13.5 15.852 28.094 1 92.44 796 LEU A O 1
ATOM 6375 N N . GLN A 1 797 ? 15.203 17.359 27.844 1 91.75 797 GLN A N 1
ATOM 6376 C CA . GLN A 1 797 ? 16.141 16.297 27.484 1 91.75 797 GLN A CA 1
ATOM 6377 C C . GLN A 1 797 ? 17.438 16.406 28.281 1 91.75 797 GLN A C 1
ATOM 6379 O O . GLN A 1 797 ? 17.688 17.453 28.906 1 91.75 797 GLN A O 1
ATOM 6384 N N . MET A 1 798 ? 18.156 15.266 28.312 1 91.62 798 MET A N 1
ATOM 6385 C CA . MET A 1 798 ? 19.453 15.219 28.984 1 91.62 798 MET A CA 1
ATOM 6386 C C . MET A 1 798 ? 20.547 14.812 28 1 91.62 798 MET A C 1
ATOM 6388 O O . MET A 1 798 ? 20.281 14.164 26.984 1 91.62 798 MET A O 1
ATOM 6392 N N . LYS A 1 799 ? 21.75 15.234 28.359 1 92.31 799 LYS A N 1
ATOM 6393 C CA . LYS A 1 799 ? 22.906 14.812 27.578 1 92.31 799 LYS A CA 1
ATOM 6394 C C . LYS A 1 799 ? 23.125 13.305 27.703 1 92.31 799 LYS A C 1
ATOM 6396 O O . LYS A 1 799 ? 22.844 12.711 28.75 1 92.31 799 LYS A O 1
ATOM 6401 N N . TYR A 1 800 ? 23.625 12.836 26.578 1 90.25 800 TYR A N 1
ATOM 6402 C CA . TYR A 1 800 ? 23.891 11.398 26.625 1 90.25 800 TYR A CA 1
ATOM 6403 C C . TYR A 1 800 ? 25.109 11.102 27.484 1 90.25 800 TYR A C 1
ATOM 6405 O O . TYR A 1 800 ? 26.109 11.82 27.406 1 90.25 800 TYR A O 1
ATOM 6413 N N . GLY A 1 801 ? 25.141 9.992 28.281 1 74.31 801 GLY A N 1
ATOM 6414 C CA . GLY A 1 801 ? 26.297 9.438 28.938 1 74.31 801 GLY A CA 1
ATOM 6415 C C . GLY A 1 801 ? 26.719 10.219 30.172 1 74.31 801 GLY A C 1
ATOM 6416 O O . GLY A 1 801 ? 27.703 9.859 30.828 1 74.31 801 GLY A O 1
ATOM 6417 N N . THR A 1 80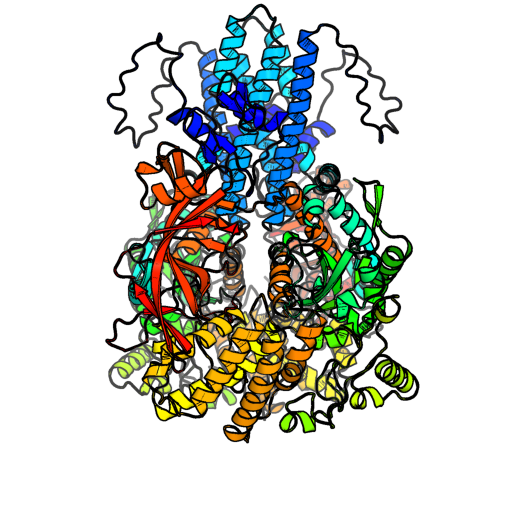2 ? 26.125 11.344 30.438 1 69.94 802 THR A N 1
ATOM 6418 C CA . THR A 1 802 ? 26.641 12.148 31.531 1 69.94 802 THR A CA 1
ATOM 6419 C C . THR A 1 802 ? 25.828 11.93 32.812 1 69.94 802 THR A C 1
ATOM 6421 O O . THR A 1 802 ? 24.672 11.516 32.719 1 69.94 802 THR A O 1
ATOM 6424 N N . THR A 1 803 ? 26.5 11.953 33.812 1 69.75 803 THR A N 1
ATOM 6425 C CA . THR A 1 803 ? 25.906 11.891 35.125 1 69.75 803 THR A CA 1
ATOM 6426 C C . THR A 1 803 ? 25.281 13.227 35.531 1 69.75 803 THR A C 1
ATOM 6428 O O . THR A 1 803 ? 24.609 13.336 36.531 1 69.75 803 THR A O 1
ATOM 6431 N N . ASP A 1 804 ? 25.391 14.164 34.625 1 71.25 804 ASP A N 1
ATOM 6432 C CA . ASP A 1 804 ? 24.875 15.508 34.844 1 71.25 804 ASP A CA 1
ATOM 6433 C C . ASP A 1 804 ? 23.359 15.547 34.688 1 71.25 804 ASP A C 1
ATOM 6435 O O . ASP A 1 804 ? 22.812 15.07 33.719 1 71.25 804 ASP A O 1
ATOM 6439 N N . SER A 1 805 ? 22.734 15.961 35.719 1 79.81 805 SER A N 1
ATOM 6440 C CA . SER A 1 805 ? 21.281 15.969 35.812 1 79.81 805 SER A CA 1
ATOM 6441 C C . SER A 1 805 ? 20.703 17.25 35.219 1 79.81 805 SER A C 1
ATOM 6443 O O . SER A 1 805 ? 19.516 17.547 35.438 1 79.81 805 SER A O 1
ATOM 6445 N N . ALA A 1 806 ? 21.578 17.938 34.5 1 88.62 806 ALA A N 1
ATOM 6446 C CA . ALA A 1 806 ? 21.062 19.188 33.906 1 88.62 806 ALA A CA 1
ATOM 6447 C C . ALA A 1 806 ? 20.047 18.891 32.812 1 88.62 806 ALA A C 1
ATOM 6449 O O . ALA A 1 806 ? 20.203 17.938 32.031 1 88.62 806 ALA A O 1
ATOM 6450 N N . LEU A 1 807 ? 19.016 19.75 32.75 1 93.19 807 LEU A N 1
ATOM 6451 C CA . LEU A 1 807 ? 17.969 19.609 31.75 1 93.19 807 LEU A CA 1
ATOM 6452 C C . LEU A 1 807 ? 18.172 20.594 30.594 1 93.19 807 LEU A C 1
ATOM 6454 O O . LEU A 1 807 ? 18.656 21.703 30.812 1 93.19 807 LEU A O 1
ATOM 6458 N N . HIS A 1 808 ? 17.828 20.125 29.453 1 95.5 808 HIS A N 1
ATOM 6459 C CA . HIS A 1 808 ? 18.047 20.938 28.266 1 95.5 808 HIS A CA 1
ATOM 6460 C C . HIS A 1 808 ? 16.797 20.984 27.391 1 95.5 808 HIS A C 1
ATOM 6462 O O . HIS A 1 808 ? 16 20.047 27.391 1 95.5 808 HIS A O 1
ATOM 6468 N N . ILE A 1 809 ? 16.594 22.109 26.688 1 96.38 809 ILE A N 1
ATOM 6469 C CA . ILE A 1 809 ? 15.578 22.281 25.672 1 96.38 809 ILE A CA 1
ATOM 6470 C C . ILE A 1 809 ? 16.234 22.516 24.312 1 96.38 809 ILE A C 1
ATOM 6472 O O . ILE A 1 809 ? 16.984 23.484 24.141 1 96.38 809 ILE A O 1
ATOM 6476 N N . VAL A 1 810 ? 15.984 21.625 23.406 1 97 810 VAL A N 1
ATOM 6477 C CA . VAL A 1 810 ? 16.562 21.75 22.062 1 97 810 VAL A CA 1
ATOM 6478 C C . VAL A 1 810 ? 15.664 22.625 21.203 1 97 810 VAL A C 1
ATOM 6480 O O . VAL A 1 810 ? 14.492 22.312 20.984 1 97 810 VAL A O 1
ATOM 6483 N N . PRO A 1 811 ? 16.172 23.703 20.719 1 95.69 811 PRO A N 1
ATOM 6484 C CA . PRO A 1 811 ? 15.352 24.594 19.891 1 95.69 811 PRO A CA 1
ATOM 6485 C C . PRO A 1 811 ? 15.102 24.047 18.5 1 95.69 811 PRO A C 1
ATOM 6487 O O . PRO A 1 811 ? 15.961 23.375 17.938 1 95.69 811 PRO A O 1
ATOM 6490 N N . TYR A 1 812 ? 13.891 24.359 17.969 1 93.56 812 TYR A N 1
ATOM 6491 C CA . TYR A 1 812 ? 13.625 24 16.578 1 93.56 812 TYR A CA 1
ATOM 6492 C C . TYR A 1 812 ? 13.672 25.219 15.68 1 93.56 812 TYR A C 1
ATOM 6494 O O . TYR A 1 812 ? 13.57 25.094 14.453 1 93.56 812 TYR A O 1
ATOM 6502 N N . CYS A 1 813 ? 13.828 26.391 16.234 1 93.81 813 CYS A N 1
ATOM 6503 C CA . CYS A 1 813 ? 13.922 27.641 15.508 1 93.81 813 CYS A CA 1
ATOM 6504 C C . CYS A 1 813 ? 14.633 28.703 16.344 1 93.81 813 CYS A C 1
ATOM 6506 O O . CYS A 1 813 ? 15.07 28.438 17.453 1 93.81 813 CYS A O 1
ATOM 6508 N N . HIS A 1 814 ? 14.844 29.828 15.688 1 92.38 814 HIS A N 1
ATOM 6509 C CA . HIS A 1 814 ? 15.383 30.969 16.406 1 92.38 814 HIS A CA 1
ATOM 6510 C C . HIS A 1 814 ? 14.281 31.766 17.094 1 92.38 814 HIS A C 1
ATOM 6512 O O . HIS A 1 814 ? 13.258 32.062 16.469 1 92.38 814 HIS A O 1
ATOM 6518 N N . PHE A 1 815 ? 14.484 32.094 18.406 1 90.31 815 PHE A N 1
ATOM 6519 C CA . PHE A 1 815 ? 13.484 32.812 19.172 1 90.31 815 PHE A CA 1
ATOM 6520 C C . PHE A 1 815 ? 13.711 34.312 19.094 1 90.31 815 PHE A C 1
ATOM 6522 O O . PHE A 1 815 ? 14.812 34.781 19.391 1 90.31 815 PHE A O 1
ATOM 6529 N N . MET A 1 816 ? 12.672 35 18.656 1 83.56 816 MET A N 1
ATOM 6530 C CA . MET A 1 816 ? 12.758 36.438 18.531 1 83.56 816 MET A CA 1
ATOM 6531 C C . MET A 1 816 ? 11.852 37.125 19.547 1 83.56 816 MET A C 1
ATOM 6533 O O . MET A 1 816 ? 10.781 36.594 19.891 1 83.56 816 MET A O 1
ATOM 6537 N N . GLN A 1 817 ? 12.398 38.25 20.031 1 75.19 817 GLN A N 1
ATOM 6538 C CA . GLN A 1 817 ? 11.57 39.062 20.906 1 75.19 817 GLN A CA 1
ATOM 6539 C C . GLN A 1 817 ? 10.5 39.812 20.109 1 75.19 817 GLN A C 1
ATOM 6541 O O . GLN A 1 817 ? 10.805 40.438 19.109 1 75.19 817 GLN A O 1
ATOM 6546 N N . MET A 1 818 ? 9.273 39.469 20.344 1 66 818 MET A N 1
ATOM 6547 C CA . MET A 1 818 ? 8.164 40.062 19.609 1 66 818 MET A CA 1
ATOM 6548 C C . MET A 1 818 ? 7.609 41.281 20.344 1 66 818 MET A C 1
ATOM 6550 O O . MET A 1 818 ? 7.648 41.344 21.578 1 66 818 MET A O 1
ATOM 6554 N N . MET B 1 1 ? -34.375 18.141 28.016 1 83.81 1 MET B N 1
ATOM 6555 C CA . MET B 1 1 ? -32.938 18.312 27.719 1 83.81 1 MET B CA 1
ATOM 6556 C C . MET B 1 1 ? -32.719 19.453 26.734 1 83.81 1 MET B C 1
ATOM 6558 O O . MET B 1 1 ? -33.594 19.734 25.906 1 83.81 1 MET B O 1
ATOM 6562 N N . LYS B 1 2 ? -31.656 20.109 26.922 1 81.69 2 LYS B N 1
ATOM 6563 C CA . LYS B 1 2 ? -31.453 21.359 26.172 1 81.69 2 LYS B CA 1
ATOM 6564 C C . LYS B 1 2 ? -30.5 21.141 25 1 81.69 2 LYS B C 1
ATOM 6566 O O . LYS B 1 2 ? -29.5 20.438 25.125 1 81.69 2 LYS B O 1
ATOM 6571 N N . CYS B 1 3 ? -30.922 21.688 23.844 1 81.81 3 CYS B N 1
ATOM 6572 C CA . CYS B 1 3 ? -30.078 21.672 22.656 1 81.81 3 CYS B CA 1
ATOM 6573 C C . CYS B 1 3 ? -28.938 22.672 22.781 1 81.81 3 CYS B C 1
ATOM 6575 O O . CYS B 1 3 ? -29.156 23.844 23.125 1 81.81 3 CYS B O 1
ATOM 6577 N N . PHE B 1 4 ? -27.859 22.344 22.531 1 77.94 4 PHE B N 1
ATOM 6578 C CA . PHE B 1 4 ? -26.719 23.203 22.734 1 77.94 4 PHE B CA 1
ATOM 6579 C C . PHE B 1 4 ? -26.578 24.219 21.609 1 77.94 4 PHE B C 1
ATOM 6581 O O . PHE B 1 4 ? -25.844 25.203 21.734 1 77.94 4 PHE B O 1
ATOM 6588 N N . VAL B 1 5 ? -27.359 24.031 20.547 1 75.88 5 VAL B N 1
ATOM 6589 C CA . VAL B 1 5 ? -27.266 24.938 19.406 1 75.88 5 VAL B CA 1
ATOM 6590 C C . VAL B 1 5 ? -28.328 26.031 19.531 1 75.88 5 VAL B C 1
ATOM 6592 O O . VAL B 1 5 ? -28.016 27.219 19.5 1 75.88 5 VAL B O 1
ATOM 6595 N N . CYS B 1 6 ? -29.688 25.625 19.688 1 69.56 6 CYS B N 1
ATOM 6596 C CA . CYS B 1 6 ? -30.781 26.578 19.703 1 69.56 6 CYS B CA 1
ATOM 6597 C C . CYS B 1 6 ? -31.344 26.766 21.109 1 69.56 6 CYS B C 1
ATOM 6599 O O . CYS B 1 6 ? -32.281 27.531 21.312 1 69.56 6 CYS B O 1
ATOM 6601 N N . GLN B 1 7 ? -30.922 26 22.078 1 73.88 7 GLN B N 1
ATOM 6602 C CA . GLN B 1 7 ? -31.281 26.078 23.484 1 73.88 7 GLN B CA 1
ATOM 6603 C C . GLN B 1 7 ? -32.75 25.641 23.703 1 73.88 7 GLN B C 1
ATOM 6605 O O . GLN B 1 7 ? -33.312 25.906 24.75 1 73.88 7 GLN B O 1
ATOM 6610 N N . ALA B 1 8 ? -33.312 24.969 22.672 1 74.69 8 ALA B N 1
ATOM 6611 C CA . ALA B 1 8 ? -34.656 24.438 22.812 1 74.69 8 ALA B CA 1
ATOM 6612 C C . ALA B 1 8 ? -34.719 23.328 23.859 1 74.69 8 ALA B C 1
ATOM 6614 O O . ALA B 1 8 ? -33.781 22.516 23.953 1 74.69 8 ALA B O 1
ATOM 6615 N N . GLU B 1 9 ? -35.656 23.359 24.672 1 80.88 9 GLU B N 1
ATOM 6616 C CA . GLU B 1 9 ? -35.875 22.297 25.656 1 80.88 9 GLU B CA 1
ATOM 6617 C C . GLU B 1 9 ? -36.688 21.156 25.078 1 80.88 9 GLU B C 1
ATOM 6619 O O . GLU B 1 9 ? -37.812 21.359 24.625 1 80.88 9 GLU B O 1
ATOM 6624 N N . LEU B 1 10 ? -36.156 20.016 25 1 79.38 10 LEU B N 1
ATOM 6625 C CA . LEU B 1 10 ? -36.812 18.859 24.375 1 79.38 10 LEU B CA 1
ATOM 6626 C C . LEU B 1 10 ? -37.031 17.75 25.391 1 79.38 10 LEU B C 1
ATOM 6628 O O . LEU B 1 10 ? -36.312 17.656 26.391 1 79.38 10 LEU B O 1
ATOM 6632 N N . SER B 1 11 ? -38.094 16.984 25.047 1 73.19 11 SER B N 1
ATOM 6633 C CA . SER B 1 11 ? -38.5 15.938 25.984 1 73.19 11 SER B CA 1
ATOM 6634 C C . SER B 1 11 ? -37.688 14.68 25.797 1 73.19 11 SER B C 1
ATOM 6636 O O . SER B 1 11 ? -37.938 13.875 24.891 1 73.19 11 SER B O 1
ATOM 6638 N N . GLY B 1 12 ? -36.531 14.5 26.375 1 75.19 12 GLY B N 1
ATOM 6639 C CA . GLY B 1 12 ? -35.781 13.25 26.422 1 75.19 12 GLY B CA 1
ATOM 6640 C C . GLY B 1 12 ? -34.562 13.25 25.516 1 75.19 12 GLY B C 1
ATOM 6641 O O . GLY B 1 12 ? -34.375 14.156 24.703 1 75.19 12 GLY B O 1
ATOM 6642 N N . SER B 1 13 ? -33.781 12.25 25.688 1 78.25 13 SER B N 1
ATOM 6643 C CA . SER B 1 13 ? -32.5 12.156 25 1 78.25 13 SER B CA 1
ATOM 6644 C C . SER B 1 13 ? -32.688 11.812 23.531 1 78.25 13 SER B C 1
ATOM 6646 O O . SER B 1 13 ? -32 12.367 22.672 1 78.25 13 SER B O 1
ATOM 6648 N N . LYS B 1 14 ? -33.656 10.969 23.25 1 74.44 14 LYS B N 1
ATOM 6649 C CA . LYS B 1 14 ? -33.906 10.531 21.875 1 74.44 14 LYS B CA 1
ATOM 6650 C C . LYS B 1 14 ? -34.406 11.68 21.016 1 74.44 14 LYS B C 1
ATOM 6652 O O . LYS B 1 14 ? -34 11.836 19.859 1 74.44 14 LYS B O 1
ATOM 6657 N N . ILE B 1 15 ? -35.219 12.469 21.594 1 76.5 15 ILE B N 1
ATOM 6658 C CA . ILE B 1 15 ? -35.781 13.594 20.875 1 76.5 15 ILE B CA 1
ATOM 6659 C C . ILE B 1 15 ? -34.719 14.664 20.656 1 76.5 15 ILE B C 1
ATOM 6661 O O . ILE B 1 15 ? -34.688 15.297 19.594 1 76.5 15 ILE B O 1
ATOM 6665 N N . LEU B 1 16 ? -33.906 14.766 21.609 1 82 16 LEU B N 1
ATOM 6666 C CA . LEU B 1 16 ? -32.812 15.734 21.469 1 82 16 LEU B CA 1
ATOM 6667 C C . LEU B 1 16 ? -31.891 15.344 20.328 1 82 16 LEU B C 1
ATOM 6669 O O . LEU B 1 16 ? -31.531 16.188 19.5 1 82 16 LEU B O 1
ATOM 6673 N N . LEU B 1 17 ? -31.609 14.109 20.297 1 81.75 17 LEU B N 1
ATOM 6674 C CA . LEU B 1 17 ? -30.719 13.633 19.25 1 81.75 17 LEU B CA 1
ATOM 6675 C C . LEU B 1 17 ? -31.359 13.781 17.875 1 81.75 17 LEU B C 1
ATOM 6677 O O . LEU B 1 17 ? -30.703 14.18 16.906 1 81.75 17 LEU B O 1
ATOM 6681 N N . ARG B 1 18 ? -32.594 13.5 17.828 1 77.25 18 ARG B N 1
ATOM 6682 C CA . ARG B 1 18 ? -33.312 13.648 16.578 1 77.25 18 ARG B CA 1
ATOM 6683 C C . ARG B 1 18 ? -33.375 15.117 16.156 1 77.25 18 ARG B C 1
ATOM 6685 O O . ARG B 1 18 ? -33.25 15.438 14.977 1 77.25 18 ARG B O 1
ATOM 6692 N N . HIS B 1 19 ? -33.562 15.938 17.125 1 76.06 19 HIS B N 1
ATOM 6693 C CA . HIS B 1 19 ? -33.562 17.375 16.875 1 76.06 19 HIS B CA 1
ATOM 6694 C C . HIS B 1 19 ? -32.25 17.859 16.297 1 76.06 19 HIS B C 1
ATOM 6696 O O . HIS B 1 19 ? -32.219 18.609 15.328 1 76.06 19 HIS B O 1
ATOM 6702 N N . LEU B 1 20 ? -31.234 17.391 16.875 1 80.06 20 LEU B N 1
ATOM 6703 C CA . LEU B 1 20 ? -29.906 17.781 16.438 1 80.06 20 LEU B CA 1
ATOM 6704 C C . LEU B 1 20 ? -29.656 17.328 15 1 80.06 20 LEU B C 1
ATOM 6706 O O . LEU B 1 20 ? -29.062 18.062 14.211 1 80.06 20 LEU B O 1
ATOM 6710 N N . ARG B 1 21 ? -30.234 16.281 14.641 1 75.38 21 ARG B N 1
ATOM 6711 C CA . ARG B 1 21 ? -30.031 15.711 13.312 1 75.38 21 ARG B CA 1
ATOM 6712 C C . ARG B 1 21 ? -30.938 16.391 12.289 1 75.38 21 ARG B C 1
ATOM 6714 O O . ARG B 1 21 ? -30.484 16.781 11.211 1 75.38 21 ARG B O 1
ATOM 6721 N N . LEU B 1 22 ? -32.219 16.547 12.672 1 70.06 22 LEU B N 1
ATOM 6722 C CA . LEU B 1 22 ? -33.219 16.984 11.719 1 70.06 22 LEU B CA 1
ATOM 6723 C C . LEU B 1 22 ? -33.219 18.5 11.57 1 70.06 22 LEU B C 1
ATOM 6725 O O . LEU B 1 22 ? -33.344 19.031 10.461 1 70.06 22 LEU B O 1
ATOM 6729 N N . VAL B 1 23 ? -33.031 19.094 12.734 1 65.94 23 VAL B N 1
ATOM 6730 C CA . VAL B 1 23 ? -33.188 20.547 12.734 1 65.94 23 VAL B CA 1
ATOM 6731 C C . VAL B 1 23 ? -31.828 21.203 12.461 1 65.94 23 VAL B C 1
ATOM 6733 O O . VAL B 1 23 ? -31.734 22.172 11.703 1 65.94 23 VAL B O 1
ATOM 6736 N N . HIS B 1 24 ? -30.75 20.625 13.047 1 69.94 24 HIS B N 1
ATOM 6737 C CA . HIS B 1 24 ? -29.453 21.281 12.961 1 69.94 24 HIS B CA 1
ATOM 6738 C C . HIS B 1 24 ? -28.531 20.562 11.992 1 69.94 24 HIS B C 1
ATOM 6740 O O . HIS B 1 24 ? -27.391 20.984 11.758 1 69.94 24 HIS B O 1
ATOM 6746 N N . GLY B 1 25 ? -28.953 19.453 11.477 1 65.81 25 GLY B N 1
ATOM 6747 C CA . GLY B 1 25 ? -28.266 18.797 10.375 1 65.81 25 GLY B CA 1
ATOM 6748 C C . GLY B 1 25 ? -26.984 18.109 10.805 1 65.81 25 GLY B C 1
ATOM 6749 O O . GLY B 1 25 ? -26.062 17.922 10 1 65.81 25 GLY B O 1
ATOM 6750 N N . PHE B 1 26 ? -26.828 17.781 12.102 1 71.88 26 PHE B N 1
ATOM 6751 C CA . PHE B 1 26 ? -25.625 17.094 12.555 1 71.88 26 PHE B CA 1
ATOM 6752 C C . PHE B 1 26 ? -25.594 15.664 12.016 1 71.88 26 PHE B C 1
ATOM 6754 O O . PHE B 1 26 ? -26.609 14.953 12.055 1 71.88 26 PHE B O 1
ATOM 6761 N N . VAL B 1 27 ? -24.5 15.32 11.312 1 66.69 27 VAL B N 1
ATOM 6762 C CA . VAL B 1 27 ? -24.328 13.969 10.789 1 66.69 27 VAL B CA 1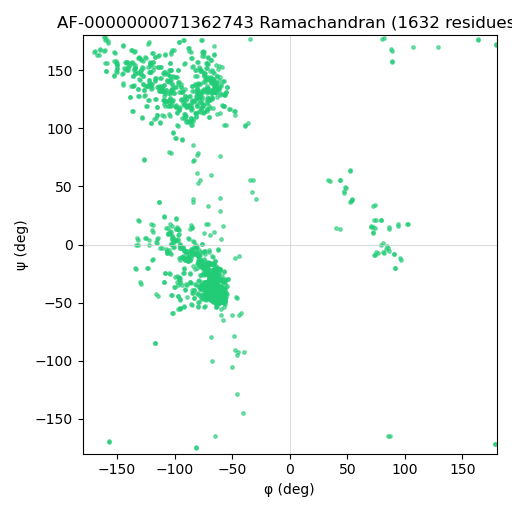
ATOM 6763 C C . VAL B 1 27 ? -23.109 13.305 11.445 1 66.69 27 VAL B C 1
ATOM 6765 O O . VAL B 1 27 ? -22.172 13.984 11.875 1 66.69 27 VAL B O 1
ATOM 6768 N N . PRO B 1 28 ? -23.25 11.953 11.695 1 66.81 28 PRO B N 1
ATOM 6769 C CA . PRO B 1 28 ? -22.078 11.25 12.242 1 66.81 28 PRO B CA 1
ATOM 6770 C C . PRO B 1 28 ? -20.828 11.422 11.391 1 66.81 28 PRO B C 1
ATOM 6772 O O . PRO B 1 28 ? -20.922 11.484 10.156 1 66.81 28 PRO B O 1
ATOM 6775 N N . GLY B 1 29 ? -19.703 11.672 11.953 1 61.62 29 GLY B N 1
ATOM 6776 C CA . GLY B 1 29 ? -18.438 11.859 11.266 1 61.62 29 GLY B CA 1
ATOM 6777 C C . GLY B 1 29 ? -17.281 12.172 12.211 1 61.62 29 GLY B C 1
ATOM 6778 O O . GLY B 1 29 ? -17.484 12.297 13.422 1 61.62 29 GLY B O 1
ATOM 6779 N N . LYS B 1 30 ? -16.109 12.188 11.664 1 60.38 30 LYS B N 1
ATOM 6780 C CA . LYS B 1 30 ? -14.906 12.398 12.453 1 60.38 30 LYS B CA 1
ATOM 6781 C C . LYS B 1 30 ? -14.93 13.766 13.133 1 60.38 30 LYS B C 1
ATOM 6783 O O . LYS B 1 30 ? -14.398 13.922 14.234 1 60.38 30 LYS B O 1
ATOM 6788 N N . ASN B 1 31 ? -15.711 14.688 12.547 1 59.22 31 ASN B N 1
ATOM 6789 C CA . ASN B 1 31 ? -15.672 16.047 13.078 1 59.22 31 ASN B CA 1
ATOM 6790 C C . ASN B 1 31 ? -16.922 16.375 13.891 1 59.22 31 ASN B C 1
ATOM 6792 O O . ASN B 1 31 ? -17.156 17.531 14.25 1 59.22 31 ASN B O 1
ATOM 6796 N N . LEU B 1 32 ? -17.766 15.344 14.18 1 69.12 32 LEU B N 1
ATOM 6797 C CA . LEU B 1 32 ? -18.984 15.57 14.953 1 69.12 32 LEU B CA 1
ATOM 6798 C C . LEU B 1 32 ? -18.656 15.953 16.391 1 69.12 32 LEU B C 1
ATOM 6800 O O . LEU B 1 32 ? -17.797 15.344 17.016 1 69.12 32 LEU B O 1
ATOM 6804 N N . ARG B 1 33 ? -19.219 17.125 16.875 1 71.5 33 ARG B N 1
ATOM 6805 C CA . ARG B 1 33 ? -19.094 17.547 18.266 1 71.5 33 ARG B CA 1
ATOM 6806 C C . ARG B 1 33 ? -20.453 17.875 18.859 1 71.5 33 ARG B C 1
ATOM 6808 O O . ARG B 1 33 ? -21.125 18.812 18.406 1 71.5 33 ARG B O 1
ATOM 6815 N N . LEU B 1 34 ? -20.859 17.047 19.734 1 76.75 34 LEU B N 1
ATOM 6816 C CA . LEU B 1 34 ? -22.125 17.266 20.438 1 76.75 34 LEU B CA 1
ATOM 6817 C C . LEU B 1 34 ? -21.859 17.719 21.875 1 76.75 34 LEU B C 1
ATOM 6819 O O . LEU B 1 34 ? -21.109 17.078 22.609 1 76.75 34 LEU B O 1
ATOM 6823 N N . LYS B 1 35 ? -22.375 18.844 22.266 1 77.12 35 LYS B N 1
ATOM 6824 C CA . LYS B 1 35 ? -22.156 19.422 23.594 1 77.12 35 LYS B CA 1
ATOM 6825 C C . LYS B 1 35 ? -23.344 19.203 24.5 1 77.12 35 LYS B C 1
ATOM 6827 O O . LYS B 1 35 ? -24.5 19.406 24.094 1 77.12 35 LYS B O 1
ATOM 6832 N N . CYS B 1 36 ? -23.094 18.578 25.609 1 78.25 36 CYS B N 1
ATOM 6833 C CA . CYS B 1 36 ? -24.141 18.5 26.625 1 78.25 36 CYS B CA 1
ATOM 6834 C C . CYS B 1 36 ? -24.266 19.812 27.391 1 78.25 36 CYS B C 1
ATOM 6836 O O . CYS B 1 36 ? -23.312 20.266 28 1 78.25 36 CYS B O 1
ATOM 6838 N N . VAL B 1 37 ? -25.312 20.516 27.297 1 73.44 37 VAL B N 1
ATOM 6839 C CA . VAL B 1 37 ? -25.5 21.812 27.953 1 73.44 37 VAL B CA 1
ATOM 6840 C C . VAL B 1 37 ? -26.422 21.641 29.172 1 73.44 37 VAL B C 1
ATOM 6842 O O . VAL B 1 37 ? -27.016 22.609 29.641 1 73.44 37 VAL B O 1
ATOM 6845 N N . GLU B 1 38 ? -26.609 20.328 29.484 1 71.69 38 GLU B N 1
ATOM 6846 C CA . GLU B 1 38 ? -27.391 20.141 30.703 1 71.69 38 GLU B CA 1
ATOM 6847 C C . GLU B 1 38 ? -26.672 20.703 31.922 1 71.69 38 GLU B C 1
ATOM 6849 O O . GLU B 1 38 ? -25.438 20.828 31.906 1 71.69 38 GLU B O 1
ATOM 6854 N N . THR B 1 39 ? -27.375 21.047 32.875 1 62.72 39 THR B N 1
ATOM 6855 C CA . THR B 1 39 ? -26.953 21.797 34.062 1 62.72 39 THR B CA 1
ATOM 6856 C C . THR B 1 39 ? -25.578 21.344 34.531 1 62.72 39 THR B C 1
ATOM 6858 O O . THR B 1 39 ? -25.453 20.281 35.156 1 62.72 39 THR B O 1
ATOM 6861 N N . GLY B 1 40 ? -24.562 22.094 34.25 1 60.44 40 GLY B N 1
ATOM 6862 C CA . GLY B 1 40 ? -23.219 21.969 34.812 1 60.44 40 GLY B CA 1
ATOM 6863 C C . GLY B 1 40 ? -22.375 20.938 34.094 1 60.44 40 GLY B C 1
ATOM 6864 O O . GLY B 1 40 ? -21.297 20.578 34.562 1 60.44 40 GLY B O 1
ATOM 6865 N N . CYS B 1 41 ? -22.797 20.062 33 1 68.25 41 CYS B N 1
ATOM 6866 C CA . CYS B 1 41 ? -22.062 18.938 32.438 1 68.25 41 CYS B CA 1
ATOM 6867 C C . CYS B 1 41 ? -21.078 19.406 31.375 1 68.25 41 CYS B C 1
ATOM 6869 O O . CYS B 1 41 ? -19.875 19.172 31.484 1 68.25 41 CYS B O 1
ATOM 6871 N N . GLY B 1 42 ? -21.234 20.328 30.469 1 62.09 42 GLY B N 1
ATOM 6872 C CA . GLY B 1 42 ? -20.406 20.859 29.391 1 62.09 42 GLY B CA 1
ATOM 6873 C C . GLY B 1 42 ? -19.625 19.781 28.656 1 62.09 42 GLY B C 1
ATOM 6874 O O . GLY B 1 42 ? -18.672 20.078 27.953 1 62.09 42 GLY B O 1
ATOM 6875 N N . SER B 1 43 ? -19.953 18.422 28.828 1 70 43 SER B N 1
ATOM 6876 C CA . SER B 1 43 ? -19.25 17.312 28.172 1 70 43 SER B CA 1
ATOM 6877 C C . SER B 1 43 ? -19.438 17.359 26.656 1 70 43 SER B C 1
ATOM 6879 O O . SER B 1 43 ? -20.484 17.781 26.172 1 70 43 SER B O 1
ATOM 6881 N N . VAL B 1 44 ? -18.328 17.125 25.906 1 74.31 44 VAL B N 1
ATOM 6882 C CA . VAL B 1 44 ? -18.375 17.109 24.438 1 74.31 44 VAL B CA 1
ATOM 6883 C C . VAL B 1 44 ? -18.172 15.68 23.938 1 74.31 44 V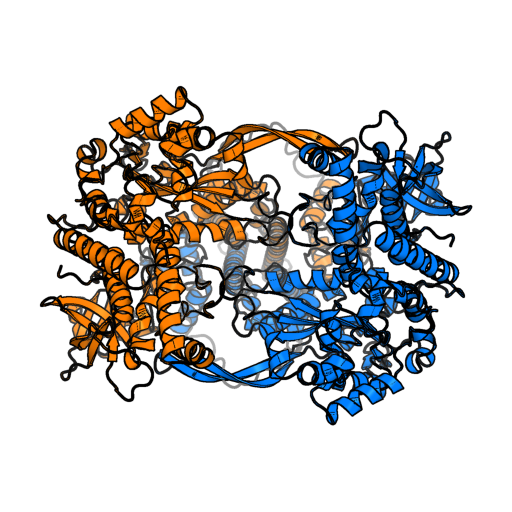AL B C 1
ATOM 6885 O O . VAL B 1 44 ? -17.344 14.945 24.484 1 74.31 44 VAL B O 1
ATOM 6888 N N . PHE B 1 45 ? -19.016 15.195 22.984 1 73.56 45 PHE B N 1
ATOM 6889 C CA . PHE B 1 45 ? -18.984 13.828 22.469 1 73.56 45 PHE B CA 1
ATOM 6890 C C . PHE B 1 45 ? -18.781 13.828 20.969 1 73.56 45 PHE B C 1
ATOM 6892 O O . PHE B 1 45 ? -19.312 14.688 20.266 1 73.56 45 PHE B O 1
ATOM 6899 N N . GLY B 1 46 ? -17.969 12.93 20.531 1 68.69 46 GLY B N 1
ATOM 6900 C CA . GLY B 1 46 ? -17.719 12.805 19.109 1 68.69 46 GLY B CA 1
ATOM 6901 C C . GLY B 1 46 ? -18.672 11.844 18.406 1 68.69 46 GLY B C 1
ATOM 6902 O O . GLY B 1 46 ? -18.594 11.656 17.188 1 68.69 46 GLY B O 1
ATOM 6903 N N . THR B 1 47 ? -19.516 11.156 19.156 1 72 47 THR B N 1
ATOM 6904 C CA . THR B 1 47 ? -20.484 10.219 18.578 1 72 47 THR B CA 1
ATOM 6905 C C . THR B 1 47 ? -21.859 10.422 19.203 1 72 47 THR B C 1
ATOM 6907 O O . THR B 1 47 ? -21.969 10.812 20.375 1 72 47 THR B O 1
ATOM 6910 N N . PHE B 1 48 ? -22.891 10.195 18.406 1 75.56 48 PHE B N 1
ATOM 6911 C CA . PHE B 1 48 ? -24.25 10.289 18.922 1 75.56 48 PHE B CA 1
ATOM 6912 C C . PHE B 1 48 ? -24.484 9.25 20.016 1 75.56 48 PHE B C 1
ATOM 6914 O O . PHE B 1 48 ? -25.172 9.523 21 1 75.56 48 PHE B O 1
ATOM 6921 N N . SER B 1 49 ? -23.844 8.094 19.812 1 72 49 SER B N 1
ATOM 6922 C CA . SER B 1 49 ? -24.016 7.035 20.797 1 72 49 SER B CA 1
ATOM 6923 C C . SER B 1 49 ? -23.422 7.43 22.156 1 72 49 SER B C 1
ATOM 6925 O O . SER B 1 49 ? -24.047 7.211 23.188 1 72 49 SER B O 1
ATOM 6927 N N . GLY B 1 50 ? -22.266 7.984 22.078 1 72.94 50 GLY B N 1
ATOM 6928 C CA . GLY B 1 50 ? -21.656 8.453 23.312 1 72.94 50 GLY B CA 1
ATOM 6929 C C . GLY B 1 50 ? -22.453 9.547 23.984 1 72.94 50 GLY B C 1
ATOM 6930 O O . GLY B 1 50 ? -22.609 9.539 25.219 1 72.94 50 GLY B O 1
ATOM 6931 N N . PHE B 1 51 ? -23.016 10.445 23.234 1 80 51 PHE B N 1
ATOM 6932 C CA . PHE B 1 51 ? -23.828 11.539 23.75 1 80 51 PHE B CA 1
ATOM 6933 C C . PHE B 1 51 ? -25.109 11 24.391 1 80 51 PHE B C 1
ATOM 6935 O O . PHE B 1 51 ? -25.484 11.414 25.484 1 80 51 PHE B O 1
ATOM 6942 N N . ARG B 1 52 ? -25.656 10 23.734 1 77.5 52 ARG B N 1
ATOM 6943 C CA . ARG B 1 52 ? -26.891 9.391 24.234 1 77.5 52 ARG B CA 1
ATOM 6944 C C . ARG B 1 52 ? -26.641 8.672 25.562 1 77.5 52 ARG B C 1
ATOM 6946 O O . ARG B 1 52 ? -27.422 8.812 26.5 1 77.5 52 ARG B O 1
ATOM 6953 N N . LYS B 1 53 ? -25.625 7.891 25.594 1 74.56 53 LYS B N 1
ATOM 6954 C CA . LYS B 1 53 ? -25.281 7.172 26.812 1 74.56 53 LYS B CA 1
ATOM 6955 C C . LYS B 1 53 ? -25.047 8.133 27.969 1 74.56 53 LYS B C 1
ATOM 6957 O O . LYS B 1 53 ? -25.5 7.891 29.094 1 74.56 53 LYS B O 1
ATOM 6962 N N . HIS B 1 54 ? -24.375 9.164 27.609 1 76.75 54 HIS B N 1
ATOM 6963 C CA . HIS B 1 54 ? -24.094 10.195 28.609 1 76.75 54 HIS B CA 1
ATOM 6964 C C . HIS B 1 54 ? -25.375 10.812 29.141 1 76.75 54 HIS B C 1
ATOM 6966 O O . HIS B 1 54 ? -25.562 10.93 30.359 1 76.75 54 HIS B O 1
ATOM 6972 N N . LEU B 1 55 ? -26.25 11.164 28.297 1 78.56 55 LEU B N 1
ATOM 6973 C CA . LEU B 1 55 ? -27.5 11.789 28.703 1 78.56 55 LEU B CA 1
ATOM 6974 C C . LEU B 1 55 ? -28.344 10.836 29.547 1 78.56 55 LEU B C 1
ATOM 6976 O O . LEU B 1 55 ? -28.969 11.258 30.531 1 78.56 55 LEU B O 1
ATOM 6980 N N . HIS B 1 56 ? -28.219 9.539 29.234 1 73.25 56 HIS B N 1
ATOM 6981 C CA . HIS B 1 56 ? -28.984 8.531 29.953 1 73.25 56 HIS B CA 1
ATOM 6982 C C . HIS B 1 56 ? -28.391 8.266 31.328 1 73.25 56 HIS B C 1
ATOM 6984 O O . HIS B 1 56 ? -29.141 8.117 32.312 1 73.25 56 HIS B O 1
ATOM 6990 N N . ILE B 1 57 ? -27.156 8.188 31.344 1 66.81 57 ILE B N 1
ATOM 6991 C CA . ILE B 1 57 ? -26.484 7.801 32.594 1 66.81 57 ILE B CA 1
ATOM 6992 C C . ILE B 1 57 ? -26.422 9 33.531 1 66.81 57 ILE B C 1
ATOM 6994 O O . ILE B 1 57 ? -26.703 8.867 34.719 1 66.81 57 ILE B O 1
ATOM 6998 N N . LYS B 1 58 ? -26.094 10.102 32.938 1 67.94 58 LYS B N 1
ATOM 6999 C CA . LYS B 1 58 ? -25.75 11.211 33.812 1 67.94 58 LYS B CA 1
ATOM 7000 C C . LYS B 1 58 ? -26.938 12.141 34.031 1 67.94 58 LYS B C 1
ATOM 7002 O O . LYS B 1 58 ? -27.031 12.844 35.031 1 67.94 58 LYS B O 1
ATOM 7007 N N . HIS B 1 59 ? -27.781 12.211 33.094 1 68.19 59 HIS B N 1
ATOM 7008 C CA . HIS B 1 59 ? -28.812 13.242 33.188 1 68.19 59 HIS B CA 1
ATOM 7009 C C . HIS B 1 59 ? -30.219 12.625 33.156 1 68.19 59 HIS B C 1
ATOM 7011 O O . HIS B 1 59 ? -31.203 13.328 32.906 1 68.19 59 HIS B O 1
ATOM 7017 N N . THR B 1 60 ? -30.406 11.383 33.125 1 55.5 60 THR B N 1
ATOM 7018 C CA . THR B 1 60 ? -31.734 10.812 33.281 1 55.5 60 THR B CA 1
ATOM 7019 C C . THR B 1 60 ? -32.344 11.164 34.625 1 55.5 60 THR B C 1
ATOM 7021 O O . THR B 1 60 ? -31.844 10.727 35.656 1 55.5 60 THR B O 1
ATOM 7024 N N . GLU B 1 61 ? -32.844 12.258 35 1 43.94 61 GLU B N 1
ATOM 7025 C CA . GLU B 1 61 ? -33.75 12.625 36.094 1 43.94 61 GLU B CA 1
ATOM 7026 C C . GLU B 1 61 ? -34.75 11.523 36.344 1 43.94 61 GLU B C 1
ATOM 7028 O O . GLU B 1 61 ? -35.031 10.688 35.469 1 43.94 61 GLU B O 1
ATOM 7033 N N . GLN B 1 62 ? -35.75 11.852 37.625 1 37.75 62 GLN B N 1
ATOM 7034 C CA . GLN B 1 62 ? -36.781 11.617 38.625 1 37.75 62 GLN B CA 1
ATOM 7035 C C . GLN B 1 62 ? -38.125 11.328 37.969 1 37.75 62 GLN B C 1
ATOM 7037 O O . GLN B 1 62 ? -39.156 11.211 38.656 1 37.75 62 GLN B O 1
ATOM 7042 N N . SER B 1 63 ? -38.469 11.641 36.844 1 34.75 63 SER B N 1
ATOM 7043 C CA . SER B 1 63 ? -39.906 11.594 36.75 1 34.75 63 SER B CA 1
ATOM 7044 C C . SER B 1 63 ? -40.438 10.219 37.125 1 34.75 63 SER B C 1
ATOM 7046 O O . SER B 1 63 ? -41.625 10.078 37.469 1 34.75 63 SER B O 1
ATOM 7048 N N . ASP B 1 64 ? -40.094 9.07 36.625 1 31.92 64 ASP B N 1
ATOM 7049 C CA . ASP B 1 64 ? -40.969 7.938 36.938 1 31.92 64 ASP B CA 1
ATOM 7050 C C . ASP B 1 64 ? -40.719 7.438 38.344 1 31.92 64 ASP B C 1
ATOM 7052 O O . ASP B 1 64 ? -39.812 6.645 38.594 1 31.92 64 ASP B O 1
ATOM 7056 N N . GLN B 1 65 ? -40.781 8.195 39.406 1 30 65 GLN B N 1
ATOM 7057 C CA . GLN B 1 65 ? -40.969 7.672 40.75 1 30 65 GLN B CA 1
ATOM 7058 C C . GLN B 1 65 ? -42 6.562 40.812 1 30 65 GLN B C 1
ATOM 7060 O O . GLN B 1 65 ? -42.062 5.797 41.781 1 30 65 GLN B O 1
ATOM 7065 N N . ASN B 1 66 ? -43.344 6.758 40.406 1 27.61 66 ASN B N 1
ATOM 7066 C CA . ASN B 1 66 ? -44.312 5.84 41.031 1 27.61 66 ASN B CA 1
ATOM 7067 C C . ASN B 1 66 ? -43.969 4.387 40.688 1 27.61 66 ASN B C 1
ATOM 7069 O O . ASN B 1 66 ? -44.656 3.471 41.156 1 27.61 66 ASN B O 1
ATOM 7073 N N . SER B 1 67 ? -43.844 3.957 39.438 1 25.42 67 SER B N 1
ATOM 7074 C CA . SER B 1 67 ? -44.062 2.516 39.438 1 25.42 67 SER B CA 1
ATOM 7075 C C . SER B 1 67 ? -43 1.781 40.219 1 25.42 67 SER B C 1
ATOM 7077 O O . SER B 1 67 ? -41.938 2.355 40.531 1 25.42 67 SER B O 1
ATOM 7079 N N . ASP B 1 68 ? -42.812 0.326 40.094 1 23.83 68 ASP B N 1
ATOM 7080 C CA . ASP B 1 68 ? -42.344 -0.854 40.812 1 23.83 68 ASP B CA 1
ATOM 7081 C C . ASP B 1 68 ? -40.844 -0.774 41.062 1 23.83 68 ASP B C 1
ATOM 7083 O O . ASP B 1 68 ? -40.094 -0.256 40.25 1 23.83 68 ASP B O 1
ATOM 7087 N N . THR B 1 69 ? -40.406 -0.733 42.312 1 26 69 THR B N 1
ATOM 7088 C CA . THR B 1 69 ? -39.25 -1.145 43.125 1 26 69 THR B CA 1
ATOM 7089 C C . THR B 1 69 ? -38.594 -2.391 42.531 1 26 69 THR B C 1
ATOM 7091 O O . THR B 1 69 ? -39.031 -3.512 42.812 1 26 69 THR B O 1
ATOM 7094 N N . ILE B 1 70 ? -38.438 -2.607 41.219 1 24.53 70 ILE B N 1
ATOM 7095 C CA . ILE B 1 70 ? -37.688 -3.83 40.938 1 24.53 70 ILE B CA 1
ATOM 7096 C C . ILE B 1 70 ? -36.344 -3.787 41.656 1 24.53 70 ILE B C 1
ATOM 7098 O O . ILE B 1 70 ? -35.562 -2.83 41.531 1 24.53 70 ILE B O 1
ATOM 7102 N N . ASP B 1 71 ? -36.156 -4.52 42.812 1 24.03 71 ASP B N 1
ATOM 7103 C CA . ASP B 1 71 ? -35.094 -4.949 43.688 1 24.03 71 ASP B CA 1
ATOM 7104 C C . ASP B 1 71 ? -33.844 -5.324 42.906 1 24.03 71 ASP B C 1
ATOM 7106 O O . ASP B 1 71 ? -33.906 -6.137 41.969 1 24.03 71 ASP B O 1
ATOM 7110 N N . ASN B 1 72 ? -32.844 -4.516 42.844 1 24.23 72 ASN B N 1
ATOM 7111 C CA . ASN B 1 72 ? -31.516 -4.562 42.281 1 24.23 72 ASN B CA 1
ATOM 7112 C C . ASN B 1 72 ? -30.703 -5.723 42.844 1 24.23 72 ASN B C 1
ATOM 7114 O O . ASN B 1 72 ? -29.734 -5.512 43.594 1 24.23 72 ASN B O 1
ATOM 7118 N N . SER B 1 73 ? -31.375 -6.797 43.531 1 23.5 73 SER B N 1
ATOM 7119 C CA . SER B 1 73 ? -30.422 -7.73 44.156 1 23.5 73 SER B CA 1
ATOM 7120 C C . SER B 1 73 ? -29.297 -8.094 43.188 1 23.5 73 SER B C 1
ATOM 7122 O O . SER B 1 73 ? -28.125 -7.906 43.5 1 23.5 73 SER B O 1
ATOM 7124 N N . GLU B 1 74 ? -29.109 -9.57 43.062 1 22.75 74 GLU B N 1
ATOM 7125 C CA . GLU B 1 74 ? -28.062 -10.562 42.812 1 22.75 74 GLU B CA 1
ATOM 7126 C C . GLU B 1 74 ? -27.625 -10.547 41.344 1 22.75 74 GLU B C 1
ATOM 7128 O O . GLU B 1 74 ? -27.047 -11.516 40.844 1 22.75 74 GLU B O 1
ATOM 7133 N N . THR B 1 75 ? -27.844 -9.625 40.531 1 22.67 75 THR B N 1
ATOM 7134 C CA . THR B 1 75 ? -27.562 -9.938 39.125 1 22.67 75 THR B CA 1
ATOM 7135 C C . THR B 1 75 ? -26.062 -10.047 38.906 1 22.67 75 THR B C 1
ATOM 7137 O O . THR B 1 75 ? -25.422 -9.086 38.469 1 22.67 75 THR B O 1
ATOM 7140 N N . ALA B 1 76 ? -25.25 -10.562 40 1 23.69 76 ALA B N 1
ATOM 7141 C CA . ALA B 1 76 ? -23.844 -10.953 39.844 1 23.69 76 ALA B CA 1
ATOM 7142 C C . ALA B 1 76 ? -23.641 -11.68 38.5 1 23.69 76 ALA B C 1
ATOM 7144 O O . ALA B 1 76 ? -22.75 -11.328 37.719 1 23.69 76 ALA B O 1
ATOM 7145 N N . GLU B 1 77 ? -23.781 -13.195 38.656 1 23 77 GLU B N 1
ATOM 7146 C CA . GLU B 1 77 ? -23.188 -14.297 37.906 1 23 77 GLU B CA 1
ATOM 7147 C C . GLU B 1 77 ? -23.766 -14.391 36.5 1 23 77 GLU B C 1
ATOM 7149 O O . GLU B 1 77 ? -23.703 -15.445 35.875 1 23 77 GLU B O 1
ATOM 7154 N N . ALA B 1 78 ? -24.703 -13.594 36.25 1 23.02 78 ALA B N 1
ATOM 7155 C CA . ALA B 1 78 ? -25.422 -13.977 35.031 1 23.02 78 ALA B CA 1
ATOM 7156 C C . ALA B 1 78 ? -24.5 -13.984 33.812 1 23.02 78 ALA B C 1
ATOM 7158 O O . ALA B 1 78 ? -24.453 -13.023 33.062 1 23.02 78 ALA B O 1
ATOM 7159 N N . GLU B 1 79 ? -23.234 -14.258 34.094 1 25.11 79 GLU B N 1
ATOM 7160 C CA . GLU B 1 79 ? -22.344 -14.469 32.969 1 25.11 79 GLU B CA 1
ATOM 7161 C C . GLU B 1 79 ? -22.922 -15.477 31.984 1 25.11 79 GLU B C 1
ATOM 7163 O O . GLU B 1 79 ? -22.781 -15.312 30.766 1 25.11 79 GLU B O 1
ATOM 7168 N N . GLY B 1 80 ? -23.141 -16.781 32.562 1 24.2 80 GLY B N 1
ATOM 7169 C CA . GLY B 1 80 ? -23 -17.938 31.719 1 24.2 80 GLY B CA 1
ATOM 7170 C C . GLY B 1 80 ? -24.078 -18.031 30.656 1 24.2 80 GLY B C 1
ATOM 7171 O O . GLY B 1 80 ? -23.781 -18.031 29.453 1 24.2 80 GLY B O 1
ATOM 7172 N N . GLN B 1 81 ? -25.141 -18.969 31 1 25.5 81 GLN B N 1
ATOM 7173 C CA . GLN B 1 81 ? -26.062 -19.766 30.188 1 25.5 81 GLN B CA 1
ATOM 7174 C C . GLN B 1 81 ? -27.219 -18.906 29.688 1 25.5 81 GLN B C 1
ATOM 7176 O O . GLN B 1 81 ? -28 -18.375 30.484 1 25.5 81 GLN B O 1
ATOM 7181 N N . ILE B 1 82 ? -27.141 -18.094 28.688 1 26.8 82 ILE B N 1
ATOM 7182 C CA . ILE B 1 82 ? -28.297 -17.594 27.953 1 26.8 82 ILE B CA 1
ATOM 7183 C C . ILE B 1 82 ? -29.391 -18.672 27.953 1 26.8 82 ILE B C 1
ATOM 7185 O O . ILE B 1 82 ? -29.266 -19.703 27.281 1 26.8 82 ILE B O 1
ATOM 7189 N N . SER B 1 83 ? -29.828 -19.172 29.141 1 24.19 83 SER B N 1
ATOM 7190 C CA . SER B 1 83 ? -30.906 -20.141 29.266 1 24.19 83 SER B CA 1
ATOM 7191 C C . SER B 1 83 ? -32.125 -19.734 28.469 1 24.19 83 SER B C 1
ATOM 7193 O O . SER B 1 83 ? -32.562 -18.578 28.531 1 24.19 83 SER B O 1
ATOM 7195 N N . SER B 1 84 ? -32.5 -20.531 27.406 1 27.05 84 SER B N 1
ATOM 7196 C CA . SER B 1 84 ? -33.656 -20.719 26.5 1 27.05 84 SER B CA 1
ATOM 7197 C C . SER B 1 84 ? -34.969 -20.703 27.266 1 27.05 84 SER B C 1
ATOM 7199 O O . SER B 1 84 ? -36.031 -20.875 26.688 1 27.05 84 SER B O 1
ATOM 7201 N N . GLN B 1 85 ? -34.938 -20.734 28.672 1 26.19 85 GLN B N 1
ATOM 7202 C CA . GLN B 1 85 ? -36.156 -21.219 29.328 1 26.19 85 GLN B CA 1
ATOM 7203 C C . GLN B 1 85 ? -37.25 -20.156 29.266 1 26.19 85 GLN B C 1
ATOM 7205 O O . GLN B 1 85 ? -38.438 -20.469 29.438 1 26.19 85 GLN B O 1
ATOM 7210 N N . THR B 1 86 ? -36.875 -18.984 29.562 1 26.75 86 THR B N 1
ATOM 7211 C CA . THR B 1 86 ? -38 -18.234 30.094 1 26.75 86 THR B CA 1
ATOM 7212 C C . THR B 1 86 ? -39.094 -18.031 29.047 1 26.75 86 THR B C 1
ATOM 7214 O O . THR B 1 86 ? -40.062 -17.312 29.266 1 26.75 86 THR B O 1
ATOM 7217 N N . PHE B 1 87 ? -38.75 -18.297 27.766 1 25.47 87 PHE B N 1
ATOM 7218 C CA . PHE B 1 87 ? -39.844 -18.078 26.828 1 25.47 87 PHE B CA 1
ATOM 7219 C C . PHE B 1 87 ? -40.969 -19.062 27.078 1 25.47 87 PHE B C 1
ATOM 7221 O O . PHE B 1 87 ? -41.5 -19.672 26.141 1 25.47 87 PHE B O 1
ATOM 7228 N N . ASP B 1 88 ? -40.938 -19.828 28.203 1 26.11 88 ASP B N 1
ATOM 7229 C CA . ASP B 1 88 ? -41.938 -20.875 28.312 1 26.11 88 ASP B CA 1
ATOM 7230 C C . ASP B 1 88 ? -43.344 -20.297 28.234 1 26.11 88 ASP B C 1
ATOM 7232 O O . ASP B 1 88 ? -44.25 -20.922 27.641 1 26.11 88 ASP B O 1
ATOM 7236 N N . GLN B 1 89 ? -43.75 -19.453 29.234 1 27.03 89 GLN B N 1
ATOM 7237 C CA . GLN B 1 89 ? -45.156 -19.453 29.672 1 27.03 89 GLN B CA 1
ATOM 7238 C C . GLN B 1 89 ? -46.031 -18.625 28.719 1 27.03 89 GLN B C 1
ATOM 7240 O O . GLN B 1 89 ? -47.188 -18.344 29.031 1 27.03 89 GLN B O 1
ATOM 7245 N N . ILE B 1 90 ? -45.5 -17.766 27.969 1 27.44 90 ILE B N 1
ATOM 7246 C CA . ILE B 1 90 ? -46.594 -17.016 27.359 1 27.44 90 ILE B CA 1
ATOM 7247 C C . ILE B 1 90 ? -47.469 -17.953 26.547 1 27.44 90 ILE B C 1
ATOM 7249 O O . ILE B 1 90 ? -46.969 -18.703 25.703 1 27.44 90 ILE B O 1
ATOM 7253 N N . GLY B 1 91 ? -48.719 -18.172 26.953 1 26.39 91 GLY B N 1
ATOM 7254 C CA . GLY B 1 91 ? -49.812 -19.109 26.703 1 26.39 91 GLY B CA 1
ATOM 7255 C C . GLY B 1 91 ? -50.062 -19.328 25.234 1 26.39 91 GLY B C 1
ATOM 7256 O O . GLY B 1 91 ? -50.062 -20.469 24.766 1 26.39 91 GLY B O 1
ATOM 7257 N N . SER B 1 92 ? -51.031 -18.422 24.688 1 30.39 92 SER B N 1
ATOM 7258 C CA . SER B 1 92 ? -51.844 -18.938 23.578 1 30.39 92 SER B CA 1
ATOM 7259 C C . SER B 1 92 ? -51.031 -19.125 22.328 1 30.39 92 SER B C 1
ATOM 7261 O O . SER B 1 92 ? -49.969 -18.5 22.172 1 30.39 92 SER B O 1
ATOM 7263 N N . VAL B 1 93 ? -51.312 -20.109 21.375 1 33.06 93 VAL B N 1
ATOM 7264 C CA . VAL B 1 93 ? -50.719 -20.672 20.188 1 33.06 93 VAL B CA 1
ATOM 7265 C C . VAL B 1 93 ? -50.219 -19.531 19.281 1 33.06 93 VAL B C 1
ATOM 7267 O O . VAL B 1 93 ? -49.125 -19.625 18.688 1 33.06 93 VAL B O 1
ATOM 7270 N N . GLY B 1 94 ? -51.031 -18.516 19.078 1 34.44 94 GLY B N 1
ATOM 7271 C CA . GLY B 1 94 ? -50.719 -17.484 18.094 1 34.44 94 GLY B CA 1
ATOM 7272 C C . GLY B 1 94 ? -49.594 -16.578 18.5 1 34.44 94 GLY B C 1
ATOM 7273 O O . GLY B 1 94 ? -48.875 -16.031 17.656 1 34.44 94 GLY B O 1
ATOM 7274 N N . GLU B 1 95 ? -49.531 -16.062 19.688 1 39.97 95 GLU B N 1
ATOM 7275 C CA . GLU B 1 95 ? -48.594 -15.109 20.234 1 39.97 95 GLU B CA 1
ATOM 7276 C C . GLU B 1 95 ? -47.156 -15.695 20.312 1 39.97 95 GLU B C 1
ATOM 7278 O O . GLU B 1 95 ? -46.188 -14.977 20.141 1 39.97 95 GLU B O 1
ATOM 7283 N N . VAL B 1 96 ? -47 -16.875 20.516 1 41.59 96 VAL B N 1
ATOM 7284 C CA . VAL B 1 96 ? -45.719 -17.562 20.672 1 41.59 96 VAL B CA 1
ATOM 7285 C C . VAL B 1 96 ? -45 -17.609 19.328 1 41.59 96 VAL B C 1
ATOM 7287 O O . VAL B 1 96 ? -43.75 -17.453 19.281 1 41.59 96 VAL B O 1
ATOM 7290 N N . ALA B 1 97 ? -45.781 -17.781 18.281 1 45.22 97 ALA B N 1
ATOM 7291 C CA . ALA B 1 97 ? -45.156 -17.891 16.969 1 45.22 97 ALA B CA 1
ATOM 7292 C C . ALA B 1 97 ? -44.5 -16.578 16.547 1 45.22 97 ALA B C 1
ATOM 7294 O O . ALA B 1 97 ? -43.438 -16.578 15.977 1 45.22 97 ALA B O 1
ATOM 7295 N N . THR B 1 98 ? -45.188 -15.508 16.859 1 52.19 98 THR B N 1
ATOM 7296 C CA . THR B 1 98 ? -44.719 -14.203 16.422 1 52.19 98 THR B CA 1
ATOM 7297 C C . THR B 1 98 ? -43.469 -13.789 17.219 1 52.19 98 THR B C 1
ATOM 7299 O O . THR B 1 98 ? -42.562 -13.203 16.672 1 52.19 98 THR B O 1
ATOM 7302 N N . THR B 1 99 ? -43.469 -14.156 18.484 1 56.66 99 THR B N 1
ATOM 7303 C CA . THR B 1 99 ? -42.312 -13.812 19.297 1 56.66 99 THR B CA 1
ATOM 7304 C C . THR B 1 99 ? -41.094 -14.625 18.875 1 56.66 99 THR B C 1
ATOM 7306 O O . THR B 1 99 ? -39.969 -14.102 18.859 1 56.66 99 THR B O 1
ATOM 7309 N N . SER B 1 100 ? -41.406 -15.859 18.547 1 60.66 100 SER B N 1
ATOM 7310 C CA . SER B 1 100 ? -40.312 -16.719 18.078 1 60.66 100 SER B CA 1
ATOM 7311 C C . SER B 1 100 ? -39.781 -16.234 16.734 1 60.66 100 SER B C 1
ATOM 7313 O O . SER B 1 100 ? -38.562 -16.266 16.5 1 60.66 100 SER B O 1
ATOM 7315 N N . VAL B 1 101 ? -40.688 -15.656 16 1 63.25 101 VAL B N 1
ATOM 7316 C CA . VAL B 1 101 ? -40.281 -15.156 14.695 1 63.25 101 VAL B CA 1
ATOM 7317 C C . VAL B 1 101 ? -39.438 -13.898 14.859 1 63.25 101 VAL B C 1
ATOM 7319 O O . VAL B 1 101 ? -38.438 -13.711 14.141 1 63.25 101 VAL B O 1
ATOM 7322 N N . LEU B 1 102 ? -39.844 -13.172 15.867 1 70.5 102 LEU B N 1
ATOM 7323 C CA . LEU B 1 102 ? -39.125 -11.93 16.094 1 70.5 102 LEU B CA 1
ATOM 7324 C C . LEU B 1 102 ? -37.719 -12.227 16.609 1 70.5 102 LEU B C 1
ATOM 7326 O O . LEU B 1 102 ? -36.75 -11.555 16.219 1 70.5 102 LEU B O 1
ATOM 7330 N N . LEU B 1 103 ? -37.625 -13.258 17.406 1 71.19 103 LEU B N 1
ATOM 7331 C CA . LEU B 1 103 ? -36.312 -13.617 17.938 1 71.19 103 LEU B CA 1
ATOM 7332 C C . LEU B 1 103 ? -35.406 -14.164 16.844 1 71.19 103 LEU B C 1
ATOM 7334 O O . LEU B 1 103 ? -34.219 -13.82 16.766 1 71.19 103 LEU B O 1
ATOM 7338 N N . MET B 1 104 ? -36.062 -14.945 16.094 1 72 104 MET B N 1
ATOM 7339 C CA . MET B 1 104 ? -35.312 -15.508 14.984 1 72 104 MET B CA 1
ATOM 7340 C C . MET B 1 104 ? -34.906 -14.422 14 1 72 104 MET B C 1
ATOM 7342 O O . MET B 1 104 ? -33.781 -14.453 13.461 1 72 104 MET B O 1
ATOM 7346 N N . SER B 1 105 ? -35.75 -13.492 13.922 1 76.31 105 SER B N 1
ATOM 7347 C CA . SER B 1 105 ? -35.469 -12.391 13.008 1 76.31 105 SER B CA 1
ATOM 7348 C C . SER B 1 105 ? -34.344 -11.5 13.531 1 76.31 105 SER B C 1
ATOM 7350 O O . SER B 1 105 ? -33.5 -11.039 12.766 1 76.31 105 SER B O 1
ATOM 7352 N N . ASN B 1 106 ? -34.344 -11.367 14.797 1 82.12 106 ASN B N 1
ATOM 7353 C CA . ASN B 1 106 ? -33.312 -10.547 15.406 1 82.12 106 ASN B CA 1
ATOM 7354 C C . ASN B 1 106 ? -31.922 -11.172 15.242 1 82.12 106 ASN B C 1
ATOM 7356 O O . ASN B 1 106 ? -30.969 -10.484 14.906 1 82.12 106 ASN B O 1
ATOM 7360 N N . LYS B 1 107 ? -31.906 -12.43 15.43 1 83.25 107 LYS B N 1
ATOM 7361 C CA . LYS B 1 107 ? -30.641 -13.125 15.289 1 83.25 107 LYS B CA 1
ATOM 7362 C C . LYS B 1 107 ? -30.156 -13.102 13.836 1 83.25 107 LYS B C 1
ATOM 7364 O O . LYS B 1 107 ? -28.969 -12.883 13.578 1 83.25 107 LYS B O 1
ATOM 7369 N N . SER B 1 108 ? -31.078 -13.273 13.016 1 81.56 108 SER B N 1
ATOM 7370 C CA . SER B 1 108 ? -30.734 -13.266 11.594 1 81.56 108 SER B CA 1
ATOM 7371 C C . SER B 1 108 ? -30.25 -11.891 11.156 1 81.56 108 SER B C 1
ATOM 7373 O O . SER B 1 108 ? -29.281 -11.789 10.398 1 81.56 108 SER B O 1
ATOM 7375 N N . THR B 1 109 ? -30.891 -10.883 11.664 1 87.38 109 THR B N 1
ATOM 7376 C CA . THR B 1 109 ? -30.469 -9.523 11.312 1 87.38 109 THR B CA 1
ATOM 7377 C C . THR B 1 109 ? -29.094 -9.211 11.883 1 87.38 109 THR B C 1
ATOM 7379 O O . THR B 1 109 ? -28.281 -8.57 11.227 1 87.38 109 THR B O 1
ATOM 7382 N N . LEU B 1 110 ? -28.891 -9.672 13.055 1 89.06 110 LEU B N 1
ATOM 7383 C CA . LEU B 1 110 ? -27.594 -9.477 13.664 1 89.06 110 LEU B CA 1
ATOM 7384 C C . LEU B 1 110 ? -26.5 -10.195 12.867 1 89.06 110 LEU B C 1
ATOM 7386 O O . LEU B 1 110 ? -25.406 -9.648 12.672 1 89.06 110 LEU B O 1
ATOM 7390 N N . ASP B 1 111 ? -26.812 -11.336 12.406 1 82.56 111 ASP B N 1
ATOM 7391 C CA . ASP B 1 111 ? -25.859 -12.102 11.617 1 82.56 111 ASP B CA 1
ATOM 7392 C C . ASP B 1 111 ? -25.547 -11.398 10.297 1 82.56 111 ASP B C 1
ATOM 7394 O O . ASP B 1 111 ? -24.391 -11.414 9.844 1 82.56 111 ASP B O 1
ATOM 7398 N N . MET B 1 112 ? -26.531 -10.797 9.766 1 83.81 112 MET B N 1
ATOM 7399 C CA . MET B 1 112 ? -26.328 -10.047 8.523 1 83.81 112 MET B CA 1
ATOM 7400 C C . MET B 1 112 ? -25.438 -8.836 8.766 1 83.81 112 MET B C 1
ATOM 7402 O O . MET B 1 112 ? -24.562 -8.539 7.945 1 83.81 112 MET B O 1
ATOM 7406 N N . CYS B 1 113 ? -25.719 -8.203 9.836 1 89.69 113 CYS B N 1
ATOM 7407 C CA . CYS B 1 113 ? -24.906 -7.039 10.18 1 89.69 113 CYS B CA 1
ATOM 7408 C C . CYS B 1 113 ? -23.453 -7.438 10.445 1 89.69 113 CYS B C 1
ATOM 7410 O O . CYS B 1 113 ? -22.531 -6.758 10 1 89.69 113 CYS B O 1
ATOM 7412 N N . ALA B 1 114 ? -23.328 -8.539 11.117 1 85.69 114 ALA B N 1
ATOM 7413 C CA . ALA B 1 114 ? -22 -9.047 11.422 1 85.69 114 ALA B CA 1
ATOM 7414 C C . ALA B 1 114 ? -21.234 -9.391 10.148 1 85.69 114 ALA B C 1
ATOM 7416 O O . ALA B 1 114 ? -20.047 -9.07 10.023 1 85.69 114 ALA B O 1
ATOM 7417 N N . SER B 1 115 ? -21.875 -9.969 9.242 1 82.19 115 SER B N 1
ATOM 7418 C CA . SER B 1 115 ? -21.25 -10.336 7.973 1 82.19 115 SER B CA 1
ATOM 7419 C C . SER B 1 115 ? -20.844 -9.094 7.176 1 82.19 115 SER B C 1
ATOM 7421 O O . SER B 1 115 ? -19.781 -9.062 6.566 1 82.19 115 SER B O 1
ATOM 7423 N N . ALA B 1 116 ? -21.672 -8.141 7.199 1 85.19 116 ALA B N 1
ATOM 7424 C CA . ALA B 1 116 ? -21.391 -6.906 6.477 1 85.19 116 ALA B CA 1
ATOM 7425 C C . ALA B 1 116 ? -20.172 -6.195 7.062 1 85.19 116 ALA B C 1
ATOM 7427 O O . ALA B 1 116 ? -19.297 -5.719 6.324 1 85.19 116 ALA B O 1
ATOM 7428 N N . VAL B 1 117 ? -20.141 -6.156 8.352 1 88 117 VAL B N 1
ATOM 7429 C CA . VAL B 1 117 ? -19.031 -5.484 9.039 1 88 117 VAL B CA 1
ATOM 7430 C C . VAL B 1 117 ? -17.75 -6.281 8.836 1 88 117 VAL B C 1
ATOM 7432 O O . VAL B 1 117 ? -16.672 -5.699 8.648 1 88 117 VAL B O 1
ATOM 7435 N N . ALA B 1 118 ? -17.906 -7.555 8.828 1 84.06 118 ALA B N 1
ATOM 7436 C CA . ALA B 1 118 ? -16.734 -8.414 8.602 1 84.06 118 ALA B CA 1
ATOM 7437 C C . ALA B 1 118 ? -16.172 -8.203 7.203 1 84.06 118 ALA B C 1
ATOM 7439 O O . ALA B 1 118 ? -14.945 -8.242 7.016 1 84.06 118 ALA B O 1
ATOM 7440 N N . GLN B 1 119 ? -16.984 -7.984 6.301 1 82.31 119 GLN B N 1
ATOM 7441 C CA . GLN B 1 119 ? -16.531 -7.734 4.934 1 82.31 119 GLN B CA 1
ATOM 7442 C C . GLN B 1 119 ? -15.727 -6.445 4.84 1 82.31 119 GLN B C 1
ATOM 7444 O O . GLN B 1 119 ? -14.773 -6.359 4.062 1 82.31 119 GLN B O 1
ATOM 7449 N N . LEU B 1 120 ? -16.141 -5.457 5.617 1 87 120 LEU B N 1
ATOM 7450 C CA . LEU B 1 120 ? -15.398 -4.203 5.645 1 87 120 LEU B CA 1
ATOM 7451 C C . LEU B 1 120 ? -14.008 -4.41 6.23 1 87 120 LEU B C 1
ATOM 7453 O O . LEU B 1 120 ? -13.031 -3.832 5.746 1 87 120 LEU B O 1
ATOM 7457 N N . LYS B 1 121 ? -13.922 -5.234 7.172 1 83.75 121 LYS B N 1
ATOM 7458 C CA . LYS B 1 121 ? -12.633 -5.531 7.797 1 83.75 121 LYS B CA 1
ATOM 7459 C C . LYS B 1 121 ? -11.711 -6.27 6.836 1 83.75 121 LYS B C 1
ATOM 7461 O O . LYS B 1 121 ? -10.523 -5.965 6.75 1 83.75 121 LYS B O 1
ATOM 7466 N N . VAL B 1 122 ? -12.32 -7.129 6.117 1 81.88 122 VAL B N 1
ATOM 7467 C CA . VAL B 1 122 ? -11.555 -7.926 5.172 1 81.88 122 VAL B CA 1
ATOM 7468 C C . VAL B 1 122 ? -11.07 -7.047 4.02 1 81.88 122 VAL B C 1
ATOM 7470 O O . VAL B 1 122 ? -10 -7.281 3.459 1 81.88 122 VAL B O 1
ATOM 7473 N N . ALA B 1 123 ? -11.852 -6.027 3.758 1 84.25 123 ALA B N 1
ATOM 7474 C CA . ALA B 1 123 ? -11.5 -5.129 2.66 1 84.25 123 ALA B CA 1
ATOM 7475 C C . ALA B 1 123 ? -10.344 -4.211 3.051 1 84.25 123 ALA B C 1
ATOM 7477 O O . ALA B 1 123 ? -9.82 -3.477 2.213 1 84.25 123 ALA B O 1
ATOM 7478 N N . GLY B 1 124 ? -9.945 -4.258 4.289 1 80.81 124 GLY B N 1
ATOM 7479 C CA . GLY B 1 124 ? -8.727 -3.57 4.684 1 80.81 124 GLY B CA 1
ATOM 7480 C C . GLY B 1 124 ? -8.984 -2.252 5.387 1 80.81 124 GLY B C 1
ATOM 7481 O O . GLY B 1 124 ? -8.094 -1.405 5.477 1 80.81 124 GLY B O 1
ATOM 7482 N N . LEU B 1 125 ? -10.133 -2.025 5.871 1 86.81 125 LEU B N 1
ATOM 7483 C CA . LEU B 1 125 ? -10.414 -0.795 6.602 1 86.81 125 LEU B CA 1
ATOM 7484 C C . LEU B 1 125 ? -9.789 -0.826 7.988 1 86.81 125 LEU B C 1
ATOM 7486 O O . LEU B 1 125 ? -9.68 -1.892 8.602 1 86.81 125 LEU B O 1
ATOM 7490 N N . SER B 1 126 ? -9.398 0.293 8.438 1 84.31 126 SER B N 1
ATOM 7491 C CA . SER B 1 126 ? -8.852 0.4 9.789 1 84.31 126 SER B CA 1
ATOM 7492 C C . SER B 1 126 ? -9.93 0.163 10.844 1 84.31 126 SER B C 1
ATOM 7494 O O . SER B 1 126 ? -11.125 0.292 10.555 1 84.31 126 SER B O 1
ATOM 7496 N N . GLN B 1 127 ? -9.492 -0.2 12.039 1 82 127 GLN B N 1
ATOM 7497 C CA . GLN B 1 127 ? -10.43 -0.424 13.133 1 82 127 GLN B CA 1
ATOM 7498 C C . GLN B 1 127 ? -11.211 0.845 13.461 1 82 127 GLN B C 1
ATOM 7500 O O . GLN B 1 127 ? -12.406 0.784 13.75 1 82 127 GLN B O 1
ATOM 7505 N N . SER B 1 128 ? -10.516 1.938 13.352 1 81.5 128 SER B N 1
ATOM 7506 C CA . SER B 1 128 ? -11.18 3.205 13.633 1 81.5 128 SER B CA 1
ATOM 7507 C C . SER B 1 128 ? -12.242 3.52 12.586 1 81.5 128 SER B C 1
ATOM 7509 O O . SER B 1 128 ? -13.328 3.996 12.922 1 81.5 128 SER B O 1
ATOM 7511 N N . ALA B 1 129 ? -11.984 3.246 11.344 1 83.62 129 ALA B N 1
ATOM 7512 C CA . ALA B 1 129 ? -12.945 3.48 10.273 1 83.62 129 ALA B CA 1
ATOM 7513 C C . ALA B 1 129 ? -14.156 2.559 10.414 1 83.62 129 ALA B C 1
ATOM 7515 O O . ALA B 1 129 ? -15.297 2.984 10.203 1 83.62 129 ALA B O 1
ATOM 7516 N N . VAL B 1 130 ? -13.898 1.314 10.789 1 87.44 130 VAL B N 1
ATOM 7517 C CA . VAL B 1 130 ? -14.992 0.363 10.984 1 87.44 130 VAL B CA 1
ATOM 7518 C C . VAL B 1 130 ? -15.867 0.812 12.148 1 87.44 130 VAL B C 1
ATOM 7520 O O . VAL B 1 130 ? -17.094 0.808 12.047 1 87.44 130 VAL B O 1
ATOM 7523 N N . SER B 1 131 ? -15.227 1.237 13.219 1 84.88 131 SER B N 1
ATOM 7524 C CA . SER B 1 131 ? -15.977 1.705 14.383 1 84.88 131 SER B CA 1
ATOM 7525 C C . SER B 1 131 ? -16.797 2.945 14.047 1 84.88 131 SER B C 1
ATOM 7527 O O . SER B 1 131 ? -17.938 3.076 14.492 1 84.88 131 SER B O 1
ATOM 7529 N N . GLY B 1 132 ? -16.172 3.855 13.328 1 81.88 132 GLY B N 1
ATOM 7530 C CA . GLY B 1 132 ? -16.906 5.035 12.898 1 81.88 132 GLY B CA 1
ATOM 7531 C C . GLY B 1 132 ? -18.109 4.711 12.039 1 81.88 132 GLY B C 1
ATOM 7532 O O . GLY B 1 132 ? -19.188 5.289 12.219 1 81.88 132 GLY B O 1
ATOM 7533 N N . PHE B 1 133 ? -17.969 3.789 11.227 1 85.44 133 PHE B N 1
ATOM 7534 C CA . PHE B 1 133 ? -19.047 3.387 10.336 1 85.44 133 PHE B CA 1
ATOM 7535 C C . PHE B 1 133 ? -20.156 2.686 11.109 1 85.44 133 PHE B C 1
ATOM 7537 O O . PHE B 1 133 ? -21.328 2.961 10.891 1 85.44 133 PHE B O 1
ATOM 7544 N N . VAL B 1 134 ? -19.766 1.767 11.969 1 89.06 134 VAL B N 1
ATOM 7545 C CA . VAL B 1 134 ? -20.75 1.034 12.766 1 89.06 134 VAL B CA 1
ATOM 7546 C C . VAL B 1 134 ? -21.547 2.008 13.625 1 89.06 134 VAL B C 1
ATOM 7548 O O . VAL B 1 134 ? -22.766 1.86 13.773 1 89.06 134 VAL B O 1
ATOM 7551 N N . SER B 1 135 ? -20.875 3 14.086 1 83.19 135 SER B N 1
ATOM 7552 C CA . SER B 1 135 ? -21.562 4.023 14.875 1 83.19 135 SER B CA 1
ATOM 7553 C C . SER B 1 135 ? -22.562 4.797 14.023 1 83.19 135 SER B C 1
ATOM 7555 O O . SER B 1 135 ? -23.656 5.133 14.484 1 83.19 135 SER B O 1
ATOM 7557 N N . SER B 1 136 ? -22.219 5.086 12.82 1 84.44 136 SER B N 1
ATOM 7558 C CA . SER B 1 136 ? -23.125 5.758 11.906 1 84.44 136 SER B CA 1
ATOM 7559 C C . SER B 1 136 ? -24.344 4.891 11.609 1 84.44 136 SER B C 1
ATOM 7561 O O . SER B 1 136 ? -25.484 5.387 11.562 1 84.44 136 SER B O 1
ATOM 7563 N N . MET B 1 137 ? -24.125 3.615 11.469 1 89.5 137 MET B N 1
ATOM 7564 C CA . MET B 1 137 ? -25.219 2.695 11.172 1 89.5 137 MET B CA 1
ATOM 7565 C C . MET B 1 137 ? -26.156 2.555 12.367 1 89.5 137 MET B C 1
ATOM 7567 O O . MET B 1 137 ? -27.359 2.404 12.203 1 89.5 137 MET B O 1
ATOM 7571 N N . GLU B 1 138 ? -25.531 2.549 13.516 1 87.69 138 GLU B N 1
ATOM 7572 C CA . GLU B 1 138 ? -26.344 2.506 14.727 1 87.69 138 GLU B CA 1
ATOM 7573 C C . GLU B 1 138 ? -27.344 3.664 14.766 1 87.69 138 GLU B C 1
ATOM 7575 O O . GLU B 1 138 ? -28.531 3.465 15.039 1 87.69 138 GLU B O 1
ATOM 7580 N N . GLU B 1 139 ? -26.906 4.816 14.398 1 82.31 139 GLU B N 1
ATOM 7581 C CA . GLU B 1 139 ? -27.75 6.004 14.383 1 82.31 139 GLU B CA 1
ATOM 7582 C C . GLU B 1 139 ? -28.797 5.926 13.273 1 82.31 139 GLU B C 1
ATOM 7584 O O . GLU B 1 139 ? -29.938 6.363 13.453 1 82.31 139 GLU B O 1
ATOM 7589 N N . ILE B 1 140 ? -28.406 5.426 12.195 1 87.88 140 ILE B N 1
ATOM 7590 C CA . ILE B 1 140 ? -29.328 5.309 11.07 1 87.88 140 ILE B CA 1
ATOM 7591 C C . ILE B 1 140 ? -30.453 4.344 11.414 1 87.88 140 ILE B C 1
ATOM 7593 O O . ILE B 1 140 ? -31.625 4.609 11.117 1 87.88 140 ILE B O 1
ATOM 7597 N N . VAL B 1 141 ? -30.094 3.248 12.07 1 89.81 141 VAL B N 1
ATOM 7598 C CA . VAL B 1 141 ? -31.109 2.262 12.445 1 89.81 141 VAL B CA 1
ATOM 7599 C C . VAL B 1 141 ? -32.062 2.867 13.461 1 89.81 141 VAL B C 1
ATOM 7601 O O . VAL B 1 141 ? -33.281 2.623 13.398 1 89.81 141 VAL B O 1
ATOM 7604 N N . PHE B 1 142 ? -31.562 3.666 14.336 1 83.81 142 PHE B N 1
ATOM 7605 C CA . PHE B 1 142 ? -32.438 4.363 15.289 1 83.81 142 PHE B CA 1
ATOM 7606 C C . PHE B 1 142 ? -33.406 5.262 14.562 1 83.81 142 PHE B C 1
ATOM 7608 O O . PHE B 1 142 ? -34.594 5.324 14.922 1 83.81 142 PHE B O 1
ATOM 7615 N N . GLU B 1 143 ? -32.938 5.906 13.562 1 85.25 143 GLU B N 1
ATOM 7616 C CA . GLU B 1 143 ? -33.781 6.797 12.797 1 85.25 143 GLU B CA 1
ATOM 7617 C C . GLU B 1 143 ? -34.844 6.004 12 1 85.25 143 GLU B C 1
ATOM 7619 O O . GLU B 1 143 ? -35.969 6.449 11.836 1 85.25 143 GLU B O 1
ATOM 7624 N N . ILE B 1 144 ? -34.406 4.93 11.523 1 88.81 144 ILE B N 1
ATOM 7625 C CA . ILE B 1 144 ? -35.344 4.082 10.781 1 88.81 144 ILE B CA 1
ATOM 7626 C C . ILE B 1 144 ? -36.438 3.57 11.703 1 88.81 144 ILE B C 1
ATOM 7628 O O . ILE B 1 144 ? -37.594 3.52 11.32 1 88.81 144 ILE B O 1
ATOM 7632 N N . HIS B 1 145 ? -36.094 3.182 12.906 1 89.12 145 HIS B N 1
ATOM 7633 C CA . HIS B 1 145 ? -37.094 2.791 13.906 1 89.12 145 HIS B CA 1
ATOM 7634 C C . HIS B 1 145 ? -38.062 3.924 14.18 1 89.12 145 HIS B C 1
ATOM 7636 O O . HIS B 1 145 ? -39.281 3.697 14.25 1 89.12 145 HIS B O 1
ATOM 7642 N N . SER B 1 146 ? -37.469 5.098 14.297 1 84.25 146 SER B N 1
ATOM 7643 C CA . SER B 1 146 ? -38.312 6.262 14.586 1 84.25 146 SER B CA 1
ATOM 7644 C C . SER B 1 146 ? -39.25 6.566 13.43 1 84.25 146 SER B C 1
ATOM 7646 O O . SER B 1 146 ? -40.406 6.945 13.656 1 84.25 146 SER B O 1
ATOM 7648 N N . GLN B 1 147 ? -38.812 6.418 12.289 1 87.56 147 GLN B N 1
ATOM 7649 C CA . GLN B 1 147 ? -39.625 6.637 11.109 1 87.56 147 GLN B CA 1
ATOM 7650 C C . GLN B 1 147 ? -40.75 5.613 11.039 1 87.56 147 GLN B C 1
ATOM 7652 O O . GLN B 1 147 ? -41.906 5.953 10.688 1 87.56 147 GLN B O 1
ATOM 7657 N N . ALA B 1 148 ? -40.375 4.395 11.336 1 88.56 148 ALA B N 1
ATOM 7658 C CA . ALA B 1 148 ? -41.375 3.338 11.336 1 88.56 148 ALA B CA 1
ATOM 7659 C C . ALA B 1 148 ? -42.438 3.602 12.406 1 88.56 148 ALA B C 1
ATOM 7661 O O . ALA B 1 148 ? -43.625 3.348 12.18 1 88.56 148 ALA B O 1
ATOM 7662 N N . LYS B 1 149 ? -42 4.023 13.516 1 88.25 149 LYS B N 1
ATOM 7663 C CA . LYS B 1 149 ? -42.906 4.395 14.594 1 88.25 149 LYS B CA 1
ATOM 7664 C C . LYS B 1 149 ? -43.875 5.484 14.141 1 88.25 149 LYS B C 1
ATOM 7666 O O . LYS B 1 149 ? -45.094 5.355 14.32 1 88.25 149 LYS B O 1
ATOM 7671 N N . ASP B 1 150 ? -43.312 6.52 13.547 1 85.81 150 ASP B N 1
ATOM 7672 C CA . ASP B 1 150 ? -44.125 7.641 13.078 1 85.81 150 ASP B CA 1
ATOM 7673 C C . ASP B 1 150 ? -45.125 7.188 12.023 1 85.81 150 ASP B C 1
ATOM 7675 O O . ASP B 1 150 ? -46.281 7.617 12.031 1 85.81 150 ASP B O 1
ATOM 7679 N N . ALA B 1 151 ? -44.656 6.359 11.164 1 87.06 151 ALA B N 1
ATOM 7680 C CA . ALA B 1 151 ? -45.531 5.852 10.102 1 87.06 151 ALA B CA 1
ATOM 7681 C C . ALA B 1 151 ? -46.688 5.027 10.68 1 87.06 151 ALA B C 1
ATOM 7683 O O . ALA B 1 151 ? -47.812 5.109 10.203 1 87.06 151 ALA B O 1
ATOM 7684 N N . ALA B 1 152 ? -46.406 4.238 11.68 1 88.38 152 ALA B N 1
ATOM 7685 C CA . ALA B 1 152 ? -47.438 3.396 12.305 1 88.38 152 ALA B CA 1
ATOM 7686 C C . ALA B 1 152 ? -48.438 4.242 13.086 1 88.38 152 ALA B C 1
ATOM 7688 O O . ALA B 1 152 ? -49.625 3.971 13.062 1 88.38 152 ALA B O 1
ATOM 7689 N N . LEU B 1 153 ? -47.938 5.227 13.734 1 87.88 153 LEU B N 1
ATOM 7690 C CA . LEU B 1 153 ? -48.812 6.074 14.555 1 87.88 153 LEU B CA 1
ATOM 7691 C C . LEU B 1 153 ? -49.75 6.895 13.688 1 87.88 153 LEU B C 1
ATOM 7693 O O . LEU B 1 153 ? -50.875 7.188 14.094 1 87.88 153 LEU B O 1
ATOM 7697 N N . LEU B 1 154 ? -49.312 7.176 12.516 1 86.31 154 LEU B N 1
ATOM 7698 C CA . LEU B 1 154 ? -50.125 7.965 11.594 1 86.31 154 LEU B CA 1
ATOM 7699 C C . LEU B 1 154 ? -51.312 7.164 11.094 1 86.31 154 LEU B C 1
ATOM 7701 O O . LEU B 1 154 ? -52.312 7.738 10.672 1 86.31 154 LEU B O 1
ATOM 7705 N N . CYS B 1 155 ? -51.188 5.875 11.195 1 86.94 155 CYS B N 1
ATOM 7706 C CA . CYS B 1 155 ? -52.25 5.012 10.688 1 86.94 155 CYS B CA 1
ATOM 7707 C C . CYS B 1 155 ? -53.344 4.824 11.734 1 86.94 155 CYS B C 1
ATOM 7709 O O . CYS B 1 155 ? -54.438 4.301 11.438 1 86.94 155 CYS B O 1
ATOM 7711 N N . LEU B 1 156 ? -53.188 5.348 13.047 1 87.88 156 LEU B N 1
ATOM 7712 C CA . LEU B 1 156 ? -54.156 5.16 14.141 1 87.88 156 LEU B CA 1
ATOM 7713 C C . LEU B 1 156 ? -54.969 6.426 14.367 1 87.88 156 LEU B C 1
ATOM 7715 O O . LEU B 1 156 ? -54.5 7.535 14.133 1 87.88 156 LEU B O 1
ATOM 7719 N N . PRO B 1 157 ? -56.281 6.164 14.734 1 83.06 157 PRO B N 1
ATOM 7720 C CA . PRO B 1 157 ? -57.062 7.344 15.062 1 83.06 157 PRO B CA 1
ATOM 7721 C C . PRO B 1 157 ? -56.5 8.133 16.234 1 83.06 157 PRO B C 1
ATOM 7723 O O . PRO B 1 157 ? -55.938 7.543 17.156 1 83.06 157 PRO B O 1
ATOM 7726 N N . PRO B 1 158 ? -56.594 9.445 16.203 1 81.75 158 PRO B N 1
ATOM 7727 C CA . PRO B 1 158 ? -56 10.305 17.234 1 81.75 158 PRO B CA 1
ATOM 7728 C C . PRO B 1 158 ? -56.5 9.984 18.641 1 81.75 158 PRO B C 1
ATOM 7730 O O . PRO B 1 158 ? -55.812 10.219 19.625 1 81.75 158 PRO B O 1
ATOM 7733 N N . HIS B 1 159 ? -57.719 9.367 18.797 1 83.44 159 HIS B N 1
ATOM 7734 C CA . HIS B 1 159 ? -58.312 9.164 20.109 1 83.44 159 HIS B CA 1
ATOM 7735 C C . HIS B 1 159 ? -57.844 7.848 20.719 1 83.44 159 HIS B C 1
ATOM 7737 O O . HIS B 1 159 ? -58.031 7.621 21.922 1 83.44 159 HIS B O 1
ATOM 7743 N N . ASP B 1 160 ? -57.25 6.977 19.953 1 85.69 160 ASP B N 1
ATOM 7744 C CA . ASP B 1 160 ? -56.781 5.684 20.453 1 85.69 160 ASP B CA 1
ATOM 7745 C C . ASP B 1 160 ? -55.406 5.805 21.109 1 85.69 160 ASP B C 1
ATOM 7747 O O . ASP B 1 160 ? -54.406 5.266 20.609 1 85.69 160 ASP B O 1
ATOM 7751 N N . ILE B 1 161 ? -55.281 6.371 22.25 1 86.62 161 ILE B N 1
ATOM 7752 C CA . ILE B 1 161 ? -54.031 6.707 22.938 1 86.62 161 ILE B CA 1
ATOM 7753 C C . ILE B 1 161 ? -53.406 5.438 23.5 1 86.62 161 ILE B C 1
ATOM 7755 O O . ILE B 1 161 ? -52.156 5.305 23.531 1 86.62 161 ILE B O 1
ATOM 7759 N N . ALA B 1 162 ? -54.188 4.492 23.891 1 86.5 162 ALA B N 1
ATOM 7760 C CA . ALA B 1 162 ? -53.688 3.27 24.5 1 86.5 162 ALA B CA 1
ATOM 7761 C C . ALA B 1 162 ? -52.875 2.443 23.484 1 86.5 162 ALA B C 1
ATOM 7763 O O . ALA B 1 162 ? -51.781 1.99 23.781 1 86.5 162 ALA B O 1
ATOM 7764 N N . THR B 1 163 ? -53.5 2.252 22.312 1 88.81 163 THR B N 1
ATOM 7765 C CA . THR B 1 163 ? -52.812 1.482 21.281 1 88.81 163 THR B CA 1
ATOM 7766 C C . THR B 1 163 ? -51.562 2.227 20.797 1 88.81 163 THR B C 1
ATOM 7768 O O . THR B 1 163 ? -50.562 1.606 20.484 1 88.81 163 THR B O 1
ATOM 7771 N N . LYS B 1 164 ? -51.625 3.502 20.703 1 89.94 164 LYS B N 1
ATOM 7772 C CA . LYS B 1 164 ? -50.469 4.312 20.281 1 89.94 164 LYS B CA 1
ATOM 7773 C C . LYS B 1 164 ? -49.312 4.152 21.25 1 89.94 164 LYS B C 1
ATOM 7775 O O . LYS B 1 164 ? -48.156 4.004 20.812 1 89.94 164 LYS B O 1
ATOM 7780 N N . ARG B 1 165 ? -49.562 4.129 22.484 1 87.94 165 ARG B N 1
ATOM 7781 C CA . ARG B 1 165 ? -48.531 3.98 23.5 1 87.94 165 ARG B CA 1
ATOM 7782 C C . ARG B 1 165 ? -47.906 2.588 23.438 1 87.94 165 ARG B C 1
ATOM 7784 O O . ARG B 1 165 ? -46.688 2.432 23.656 1 87.94 165 ARG B O 1
ATOM 7791 N N . LYS B 1 166 ? -48.688 1.644 23.156 1 89.19 166 LYS B N 1
ATOM 7792 C CA . LYS B 1 166 ? -48.188 0.276 23.047 1 89.19 166 LYS B CA 1
ATOM 7793 C C . LYS B 1 166 ? -47.219 0.133 21.859 1 89.19 166 LYS B C 1
ATOM 7795 O O . LYS B 1 166 ? -46.188 -0.516 21.984 1 89.19 166 LYS B O 1
ATOM 7800 N N . ILE B 1 167 ? -47.625 0.722 20.781 1 89.94 167 ILE B N 1
ATOM 7801 C CA . ILE B 1 167 ? -46.781 0.663 19.594 1 89.94 167 ILE B CA 1
ATOM 7802 C C . ILE B 1 167 ? -45.469 1.426 19.844 1 89.94 167 ILE B C 1
ATOM 7804 O O . ILE B 1 167 ? -44.406 0.954 19.484 1 89.94 167 ILE B O 1
ATOM 7808 N N . GLU B 1 168 ? -45.625 2.564 20.422 1 88.31 168 GLU B N 1
ATOM 7809 C CA . GLU B 1 168 ? -44.438 3.371 20.734 1 88.31 168 GLU B CA 1
ATOM 7810 C C . GLU B 1 168 ? -43.469 2.609 21.625 1 88.31 168 GLU B C 1
ATOM 7812 O O . GLU B 1 168 ? -42.281 2.58 21.359 1 88.31 168 GLU B O 1
ATOM 7817 N N . ASN B 1 169 ? -44 1.962 22.562 1 86.44 169 ASN B N 1
ATOM 7818 C CA . ASN B 1 169 ? -43.156 1.21 23.5 1 86.44 169 ASN B CA 1
ATOM 7819 C C . ASN B 1 169 ? -42.531 -0.012 22.828 1 86.44 169 ASN B C 1
ATOM 7821 O O . ASN B 1 169 ? -41.375 -0.349 23.094 1 86.44 169 ASN B O 1
ATOM 7825 N N . SER B 1 170 ? -43.25 -0.641 22.016 1 87.94 170 SER B N 1
ATOM 7826 C CA . SER B 1 170 ? -42.75 -1.837 21.328 1 87.94 170 SER B CA 1
ATOM 7827 C C . SER B 1 170 ? -41.594 -1.503 20.391 1 87.94 170 SER B C 1
ATOM 7829 O O . SER B 1 170 ? -40.594 -2.203 20.359 1 87.94 170 SER B O 1
ATOM 7831 N N . ILE B 1 171 ? -41.719 -0.453 19.656 1 87.12 171 ILE B N 1
ATOM 7832 C CA . ILE B 1 171 ? -40.719 -0.092 18.672 1 87.12 171 ILE B CA 1
ATOM 7833 C C . ILE B 1 171 ? -39.5 0.497 19.359 1 87.12 171 ILE B C 1
ATOM 7835 O O . ILE B 1 171 ? -38.344 0.272 18.922 1 87.12 171 ILE B O 1
ATOM 7839 N N . GLU B 1 172 ? -39.75 1.186 20.406 1 81.44 172 GLU B N 1
ATOM 7840 C CA . GLU B 1 172 ? -38.656 1.765 21.156 1 81.44 172 GLU B CA 1
ATOM 7841 C C . GLU B 1 172 ? -37.781 0.678 21.781 1 81.44 172 GLU B C 1
ATOM 7843 O O . GLU B 1 172 ? -36.562 0.889 22 1 81.44 172 GLU B O 1
ATOM 7848 N N . HIS B 1 173 ? -38.312 -0.473 21.938 1 80.56 173 HIS B N 1
ATOM 7849 C CA . HIS B 1 173 ? -37.562 -1.547 22.594 1 80.56 173 HIS B CA 1
ATOM 7850 C C . HIS B 1 173 ? -37 -2.514 21.562 1 80.56 173 HIS B C 1
ATOM 7852 O O . HIS B 1 173 ? -36.406 -3.537 21.922 1 80.56 173 HIS B O 1
ATOM 7858 N N . MET B 1 174 ? -37.188 -2.154 20.328 1 86.62 174 MET B N 1
ATOM 7859 C CA . MET B 1 174 ? -36.562 -2.98 19.297 1 86.62 174 MET B CA 1
ATOM 7860 C C . MET B 1 174 ? -35.062 -2.932 19.391 1 86.62 174 MET B C 1
ATOM 7862 O O . MET B 1 174 ? -34.469 -1.874 19.641 1 86.62 174 MET B O 1
ATOM 7866 N N . GLU B 1 175 ? -34.469 -4.051 19.188 1 85.5 175 GLU B N 1
ATOM 7867 C CA . GLU B 1 175 ? -33.031 -4.16 19.281 1 85.5 175 GLU B CA 1
ATOM 7868 C C . GLU B 1 175 ? -32.344 -3.543 18.078 1 85.5 175 GLU B C 1
ATOM 7870 O O . GLU B 1 175 ? -32.812 -3.674 16.953 1 85.5 175 GLU B O 1
ATOM 7875 N N . ASN B 1 176 ? -31.359 -2.781 18.297 1 89.69 176 ASN B N 1
ATOM 7876 C CA . ASN B 1 176 ? -30.438 -2.305 17.266 1 89.69 176 ASN B CA 1
ATOM 7877 C C . ASN B 1 176 ? -29.25 -3.242 17.078 1 89.69 176 ASN B C 1
ATOM 7879 O O . ASN B 1 176 ? -28.375 -3.309 17.938 1 89.69 176 ASN B O 1
ATOM 7883 N N . PRO B 1 177 ? -29.281 -3.953 16.031 1 90.75 177 PRO B N 1
ATOM 7884 C CA . PRO B 1 177 ? -28.219 -4.957 15.836 1 90.75 177 PRO B CA 1
ATOM 7885 C C . PRO B 1 177 ? -26.828 -4.355 15.875 1 90.75 177 PRO B C 1
ATOM 7887 O O . PRO B 1 177 ? -25.859 -5.031 16.266 1 90.75 177 PRO B O 1
ATOM 7890 N N . PHE B 1 178 ? -26.641 -3.1 15.492 1 92.12 178 PHE B N 1
ATOM 7891 C CA . PHE B 1 178 ? -25.312 -2.492 15.406 1 92.12 178 PHE B CA 1
ATOM 7892 C C . PHE B 1 178 ? -24.797 -2.119 16.781 1 92.12 178 PHE B C 1
ATOM 7894 O O . PHE B 1 178 ? -23.609 -1.846 16.953 1 92.12 178 PHE B O 1
ATOM 7901 N N . THR B 1 179 ? -25.656 -2.121 17.766 1 88.69 179 THR B N 1
ATOM 7902 C CA . THR B 1 179 ? -25.219 -1.896 19.141 1 88.69 179 THR B CA 1
ATOM 7903 C C . THR B 1 179 ? -24.328 -3.039 19.609 1 88.69 179 THR B C 1
ATOM 7905 O O . THR B 1 179 ? -23.406 -2.828 20.422 1 88.69 179 THR B O 1
ATOM 7908 N N . PHE B 1 180 ? -24.578 -4.191 19.047 1 90 180 PHE B N 1
ATOM 7909 C CA . PHE B 1 180 ? -23.812 -5.367 19.422 1 90 180 PHE B CA 1
ATOM 7910 C C . PHE B 1 180 ? -22.484 -5.41 18.672 1 90 180 PHE B C 1
ATOM 7912 O O . PHE B 1 180 ? -21.641 -6.27 18.938 1 90 180 PHE B O 1
ATOM 7919 N N . LEU B 1 181 ? -22.25 -4.438 17.797 1 91.69 181 LEU B N 1
ATOM 7920 C CA . LEU B 1 181 ? -21.062 -4.445 16.969 1 91.69 181 LEU B CA 1
ATOM 7921 C C . LEU B 1 181 ? -20.281 -3.145 17.125 1 91.69 181 LEU B C 1
ATOM 7923 O O . LEU B 1 181 ? -19.312 -2.908 16.406 1 91.69 181 LEU B O 1
ATOM 7927 N N . ASN B 1 182 ? -20.594 -2.23 17.969 1 87.06 182 ASN B N 1
ATOM 7928 C CA . ASN B 1 182 ? -20.109 -0.857 17.969 1 87.06 182 ASN B CA 1
ATOM 7929 C C . ASN B 1 182 ? -18.719 -0.754 18.625 1 87.06 182 ASN B C 1
ATOM 7931 O O . ASN B 1 182 ? -18.109 0.309 18.594 1 87.06 182 ASN B O 1
ATOM 7935 N N . SER B 1 183 ? -18.234 -1.861 19.219 1 85.69 183 SER B N 1
ATOM 7936 C CA . SER B 1 183 ? -16.859 -1.885 19.719 1 85.69 183 SER B CA 1
ATOM 7937 C C . SER B 1 183 ? -16.078 -3.059 19.141 1 85.69 183 SER B C 1
ATOM 7939 O O . SER B 1 183 ? -16.672 -4.031 18.672 1 85.69 183 SER B O 1
ATOM 7941 N N . GLU B 1 184 ? -14.805 -2.943 19.219 1 85.44 184 GLU B N 1
ATOM 7942 C CA . GLU B 1 184 ? -13.945 -4.008 18.703 1 85.44 184 GLU B CA 1
ATOM 7943 C C . GLU B 1 184 ? -14.109 -5.289 19.516 1 85.44 184 GLU B C 1
ATOM 7945 O O . GLU B 1 184 ? -14.117 -6.387 18.953 1 85.44 184 GLU B O 1
ATOM 7950 N N . ALA B 1 185 ? -14.242 -5.102 20.812 1 84.19 185 ALA B N 1
ATOM 7951 C CA . ALA B 1 185 ? -14.406 -6.254 21.703 1 84.19 185 ALA B CA 1
ATOM 7952 C C . ALA B 1 185 ? -15.703 -6.996 21.406 1 84.19 185 ALA B C 1
ATOM 7954 O O . ALA B 1 185 ? -15.727 -8.227 21.375 1 84.19 185 ALA B O 1
ATOM 7955 N N . LYS B 1 186 ? -16.75 -6.297 21.188 1 88.75 186 LYS B N 1
ATOM 7956 C CA . LYS B 1 186 ? -18.031 -6.898 20.875 1 88.75 186 LYS B CA 1
ATOM 7957 C C . LYS B 1 186 ? -17.984 -7.633 19.531 1 88.75 186 LYS B C 1
ATOM 7959 O O . LYS B 1 186 ? -18.547 -8.727 19.406 1 88.75 186 LYS B O 1
ATOM 7964 N N . ARG B 1 187 ? -17.328 -7.07 18.578 1 87.56 187 ARG B N 1
ATOM 7965 C CA . ARG B 1 187 ? -17.203 -7.688 17.266 1 87.56 187 ARG B CA 1
ATOM 7966 C C . ARG B 1 187 ? -16.406 -8.984 17.359 1 87.56 187 ARG B C 1
ATOM 7968 O O . ARG B 1 187 ? -16.797 -10 16.781 1 87.56 187 ARG B O 1
ATOM 7975 N N . LYS B 1 188 ? -15.328 -8.891 18.078 1 84.06 188 LYS B N 1
ATOM 7976 C CA . LYS B 1 188 ? -14.492 -10.078 18.25 1 84.06 188 LYS B CA 1
ATOM 7977 C C . LYS B 1 188 ? -15.281 -11.219 18.891 1 84.06 188 LYS B C 1
ATOM 7979 O O . LYS B 1 188 ? -15.188 -12.367 18.453 1 84.06 188 LYS B O 1
ATOM 7984 N N . ARG B 1 189 ? -16 -10.859 19.891 1 85.62 189 ARG B N 1
ATOM 7985 C CA . ARG B 1 189 ? -16.812 -11.859 20.578 1 85.62 189 ARG B CA 1
ATOM 7986 C C . ARG B 1 189 ? -17.859 -12.453 19.656 1 85.62 189 ARG B C 1
ATOM 7988 O O . ARG B 1 189 ? -18.016 -13.68 19.594 1 85.62 189 ARG B O 1
ATOM 7995 N N . LEU B 1 190 ? -18.5 -11.609 18.984 1 85.81 190 LEU B N 1
ATOM 7996 C CA . LEU B 1 190 ? -19.562 -12.062 18.078 1 85.81 190 LEU B CA 1
ATOM 7997 C C . LEU B 1 190 ? -18.984 -12.922 16.969 1 85.81 190 LEU B C 1
ATOM 7999 O O . LEU B 1 190 ? -19.578 -13.922 16.578 1 85.81 190 LEU B O 1
ATOM 8003 N N . PHE B 1 191 ? -17.859 -12.586 16.422 1 81.62 191 PHE B N 1
ATOM 8004 C CA . PHE B 1 191 ? -17.234 -13.336 15.352 1 81.62 191 PHE B CA 1
ATOM 8005 C C . PHE B 1 191 ? -16.766 -14.703 15.836 1 81.62 191 PHE B C 1
ATOM 8007 O O . PHE B 1 191 ? -16.906 -15.695 15.125 1 81.62 191 PHE B O 1
ATOM 8014 N N . THR B 1 192 ? -16.234 -14.695 17 1 80.69 192 THR B N 1
ATOM 8015 C CA . THR B 1 192 ? -15.781 -15.953 17.594 1 80.69 192 THR B CA 1
ATOM 8016 C C . THR B 1 192 ? -16.969 -16.891 17.828 1 80.69 192 THR B C 1
ATOM 8018 O O . THR B 1 192 ? -16.875 -18.094 17.609 1 80.69 192 THR B O 1
ATOM 8021 N N . GLU B 1 193 ? -17.969 -16.297 18.25 1 80.25 193 GLU B N 1
ATOM 8022 C CA . GLU B 1 193 ? -19.172 -17.078 18.516 1 80.25 193 GLU B CA 1
ATOM 8023 C C . GLU B 1 193 ? -19.797 -17.594 17.234 1 80.25 193 GLU B C 1
ATOM 8025 O O . GLU B 1 193 ? -20.234 -18.734 17.156 1 80.25 193 GLU B O 1
ATOM 8030 N N . LYS B 1 194 ? -19.844 -16.797 16.328 1 77.25 194 LYS B N 1
ATOM 8031 C CA . LYS B 1 194 ? -20.516 -17.125 15.078 1 77.25 194 LYS B CA 1
ATOM 8032 C C . LYS B 1 194 ? -19.703 -18.125 14.266 1 77.25 194 LYS B C 1
ATOM 8034 O O . LYS B 1 194 ? -20.266 -19.078 13.719 1 77.25 194 LYS B O 1
ATOM 8039 N N . TRP B 1 195 ? -18.359 -17.969 14.125 1 74.56 195 TRP B N 1
ATOM 8040 C CA . TRP B 1 195 ? -17.578 -18.75 13.172 1 74.56 195 TRP B CA 1
ATOM 8041 C C . TRP B 1 195 ? -16.578 -19.641 13.891 1 74.56 195 TRP B C 1
ATOM 8043 O O . TRP B 1 195 ? -15.945 -20.5 13.266 1 74.56 195 TRP B O 1
ATOM 8053 N N . GLY B 1 196 ? -16.484 -19.688 15.156 1 75.81 196 GLY B N 1
ATOM 8054 C CA . GLY B 1 196 ? -15.484 -20.5 15.836 1 75.81 196 GLY B CA 1
ATOM 8055 C C . GLY B 1 196 ? -14.07 -20.25 15.328 1 75.81 196 GLY B C 1
ATOM 8056 O O . GLY B 1 196 ? -13.391 -21.188 14.898 1 75.81 196 GLY B O 1
ATOM 8057 N N . THR B 1 197 ? -13.461 -19.203 15.43 1 81.12 197 THR B N 1
ATOM 8058 C CA . THR B 1 197 ? -12.141 -18.828 14.93 1 81.12 197 THR B CA 1
ATOM 8059 C C . THR B 1 197 ? -11.047 -19.438 15.797 1 81.12 197 THR B C 1
ATOM 8061 O O . THR B 1 197 ? -11.195 -19.547 17.016 1 81.12 197 THR B O 1
ATOM 8064 N N . VAL B 1 198 ? -10.039 -20.062 15.125 1 88.88 198 VAL B N 1
ATOM 8065 C CA . VAL B 1 198 ? -8.883 -20.547 15.859 1 88.88 198 VAL B CA 1
ATOM 8066 C C . VAL B 1 198 ? -8.023 -19.375 16.328 1 88.88 198 VAL B C 1
ATOM 8068 O O . VAL B 1 198 ? -7.5 -18.625 15.508 1 88.88 198 VAL B O 1
ATOM 8071 N N . GLU B 1 199 ? -7.887 -19.203 17.578 1 89.19 199 GLU B N 1
ATOM 8072 C CA . GLU B 1 199 ? -7.148 -18.062 18.125 1 89.19 199 GLU B CA 1
ATOM 8073 C C . GLU B 1 199 ? -5.645 -18.312 18.078 1 89.19 199 GLU B C 1
ATOM 8075 O O . GLU B 1 199 ? -5.176 -19.391 18.438 1 89.19 199 GLU B O 1
ATOM 8080 N N . PRO B 1 200 ? -4.922 -17.359 17.594 1 94.31 200 PRO B N 1
ATOM 8081 C CA . PRO B 1 200 ? -3.463 -17.484 17.641 1 94.31 200 PRO B CA 1
ATOM 8082 C C . PRO B 1 200 ? -2.918 -17.484 19.062 1 94.31 200 PRO B C 1
ATOM 8084 O O . PRO B 1 200 ? -3.469 -16.812 19.938 1 94.31 200 PRO B O 1
ATOM 8087 N N . THR B 1 201 ? -1.935 -18.25 19.297 1 95.69 201 THR B N 1
ATOM 8088 C CA . THR B 1 201 ? -1.231 -18.297 20.578 1 95.69 201 THR B CA 1
ATOM 8089 C C . THR B 1 201 ? 0.124 -17.609 20.469 1 95.69 201 THR B C 1
ATOM 8091 O O . THR B 1 201 ? 0.89 -17.859 19.547 1 95.69 201 THR B O 1
ATOM 8094 N N . GLU B 1 202 ? 0.385 -16.719 21.406 1 95.69 202 GLU B N 1
ATOM 8095 C CA . GLU B 1 202 ? 1.683 -16.062 21.422 1 95.69 202 GLU B CA 1
ATOM 8096 C C . GLU B 1 202 ? 2.727 -16.891 22.156 1 95.69 202 GLU B C 1
ATOM 8098 O O . GLU B 1 202 ? 2.5 -17.328 23.281 1 95.69 202 GLU B O 1
ATOM 8103 N N . ILE B 1 203 ? 3.773 -17.172 21.516 1 96.5 203 ILE B N 1
ATOM 8104 C CA . ILE B 1 203 ? 4.875 -17.938 22.094 1 96.5 203 ILE B CA 1
ATOM 8105 C C . ILE B 1 203 ? 6.07 -17.016 22.328 1 96.5 203 ILE B C 1
ATOM 8107 O O . ILE B 1 203 ? 6.512 -16.312 21.406 1 96.5 203 ILE B O 1
ATOM 8111 N N . VAL B 1 204 ? 6.57 -17.047 23.516 1 96.06 204 VAL B N 1
ATOM 8112 C CA . VAL B 1 204 ? 7.688 -16.188 23.891 1 96.06 204 VAL B CA 1
ATOM 8113 C C . VAL B 1 204 ? 8.992 -16.797 23.391 1 96.06 204 VAL B C 1
ATOM 8115 O O . VAL B 1 204 ? 9.273 -17.969 23.625 1 96.06 204 VAL B O 1
ATOM 8118 N N . LEU B 1 205 ? 9.773 -16.078 22.688 1 95.19 205 LEU B N 1
ATOM 8119 C CA . LEU B 1 205 ? 11.078 -16.516 22.188 1 95.19 205 LEU B CA 1
ATOM 8120 C C . LEU B 1 205 ? 12.195 -16.031 23.109 1 95.19 205 LEU B C 1
ATOM 8122 O O . LEU B 1 205 ? 13.148 -16.766 23.375 1 95.19 205 LEU B O 1
ATOM 8126 N N . GLY B 1 206 ? 12.078 -14.797 23.484 1 93.75 206 GLY B N 1
ATOM 8127 C CA . GLY B 1 206 ? 13.086 -14.156 24.312 1 93.75 206 GLY B CA 1
ATOM 8128 C C . GLY B 1 206 ? 12.781 -12.695 24.609 1 93.75 206 GLY B C 1
ATOM 8129 O O . GLY B 1 206 ? 11.633 -12.266 24.5 1 93.75 206 GLY B O 1
ATOM 8130 N N . THR B 1 207 ? 13.766 -12.023 25.219 1 91.44 207 THR B N 1
ATOM 8131 C CA . THR B 1 207 ? 13.57 -10.633 25.594 1 91.44 207 THR B CA 1
ATOM 8132 C C . THR B 1 207 ? 14.609 -9.734 24.922 1 91.44 207 THR B C 1
ATOM 8134 O O . THR B 1 207 ? 15.656 -10.219 24.484 1 91.44 207 THR B O 1
ATOM 8137 N N . ARG B 1 208 ? 14.227 -8.531 24.641 1 83.31 208 ARG B N 1
ATOM 8138 C CA . ARG B 1 208 ? 15.133 -7.508 24.141 1 83.31 208 ARG B CA 1
ATOM 8139 C C . ARG B 1 208 ? 14.867 -6.168 24.828 1 83.31 208 ARG B C 1
ATOM 8141 O O . ARG B 1 208 ? 13.836 -5.984 25.469 1 83.31 208 ARG B O 1
ATOM 8148 N N . PHE B 1 209 ? 15.859 -5.289 24.594 1 81.19 209 PHE B N 1
ATOM 8149 C CA . PHE B 1 209 ? 15.656 -3.936 25.109 1 81.19 209 PHE B CA 1
ATOM 8150 C C . PHE B 1 209 ? 15.039 -3.043 24.031 1 81.19 209 PHE B C 1
ATOM 8152 O O . PHE B 1 209 ? 15.391 -3.146 22.859 1 81.19 209 PHE B O 1
ATOM 8159 N N . ASP B 1 210 ? 13.992 -2.34 24.391 1 78.31 210 ASP B N 1
ATOM 8160 C CA . ASP B 1 210 ? 13.367 -1.373 23.484 1 78.31 210 ASP B CA 1
ATOM 8161 C C . ASP B 1 210 ? 12.945 -0.114 24.25 1 78.31 210 ASP B C 1
ATOM 8163 O O . ASP B 1 210 ? 12.781 -0.14 25.469 1 78.31 210 ASP B O 1
ATOM 8167 N N . SER B 1 211 ? 12.984 0.961 23.5 1 74 211 SER B N 1
ATOM 8168 C CA . SER B 1 211 ? 12.586 2.232 24.094 1 74 211 SER B CA 1
ATOM 8169 C C . SER B 1 211 ? 11.062 2.381 24.109 1 74 211 SER B C 1
ATOM 8171 O O . SER B 1 211 ? 10.414 2.295 23.062 1 74 211 SER B O 1
ATOM 8173 N N . ARG B 1 212 ? 10.484 2.387 25.297 1 77.88 212 ARG B N 1
ATOM 8174 C CA . ARG B 1 212 ? 9.047 2.578 25.438 1 77.88 212 ARG B CA 1
ATOM 8175 C C . ARG B 1 212 ? 8.734 3.799 26.297 1 77.88 212 ARG B C 1
ATOM 8177 O O . ARG B 1 212 ? 9.539 4.184 27.156 1 77.88 212 ARG B O 1
ATOM 8184 N N . ARG B 1 213 ? 7.57 4.297 26.078 1 74.19 213 ARG B N 1
ATOM 8185 C CA . ARG B 1 213 ? 7.148 5.492 26.812 1 74.19 213 ARG B CA 1
ATOM 8186 C C . ARG B 1 213 ? 6.719 5.148 28.234 1 74.19 213 ARG B C 1
ATOM 8188 O O . ARG B 1 213 ? 5.953 4.207 28.438 1 74.19 213 ARG B O 1
ATOM 8195 N N . ASN B 1 214 ? 7.363 5.781 29.062 1 73.69 214 ASN B N 1
ATOM 8196 C CA . ASN B 1 214 ? 6.902 5.715 30.453 1 73.69 214 ASN B CA 1
ATOM 8197 C C . ASN B 1 214 ? 5.648 6.562 30.656 1 73.69 214 ASN B C 1
ATOM 8199 O O . ASN B 1 214 ? 5.695 7.785 30.531 1 73.69 214 ASN B O 1
ATOM 8203 N N . LYS B 1 215 ? 4.574 6.016 30.938 1 66.19 215 LYS B N 1
ATOM 8204 C CA . LYS B 1 215 ? 3.283 6.688 31.047 1 66.19 215 LYS B CA 1
ATOM 8205 C C . LYS B 1 215 ? 3.287 7.707 32.188 1 66.19 215 LYS B C 1
ATOM 8207 O O . LYS B 1 215 ? 2.561 8.703 32.125 1 66.19 215 LYS B O 1
ATOM 8212 N N . THR B 1 216 ? 4.125 7.328 33.188 1 61.47 216 THR B N 1
ATOM 8213 C CA . THR B 1 216 ? 4.172 8.195 34.344 1 61.47 216 THR B CA 1
ATOM 8214 C C . THR B 1 216 ? 5.051 9.414 34.094 1 61.47 216 THR B C 1
ATOM 8216 O O . THR B 1 216 ? 4.637 10.555 34.344 1 61.47 216 THR B O 1
ATOM 8219 N N . THR B 1 217 ? 6.23 9.133 33.594 1 61.47 217 THR B N 1
ATOM 8220 C CA . THR B 1 217 ? 7.188 10.219 33.438 1 61.47 217 THR B CA 1
ATOM 8221 C C . THR B 1 217 ? 7.059 10.852 32.062 1 61.47 217 THR B C 1
ATOM 8223 O O . THR B 1 217 ? 7.496 11.984 31.828 1 61.47 217 THR B O 1
ATOM 8226 N N . GLY B 1 218 ? 6.34 10.164 31.156 1 62.38 218 GLY B N 1
ATOM 8227 C CA . GLY B 1 218 ? 6.238 10.656 29.797 1 62.38 218 GLY B CA 1
ATOM 8228 C C . GLY B 1 218 ? 7.512 10.461 29 1 62.38 218 GLY B C 1
ATOM 8229 O O . GLY B 1 218 ? 7.555 10.758 27.797 1 62.38 218 GLY B O 1
ATOM 8230 N N . THR B 1 219 ? 8.617 10.031 29.703 1 66.94 219 THR B N 1
ATOM 8231 C CA . THR B 1 219 ? 9.914 9.828 29.062 1 66.94 219 THR B CA 1
ATOM 8232 C C . THR B 1 219 ? 9.992 8.43 28.453 1 66.94 219 THR B C 1
ATOM 8234 O O . THR B 1 219 ? 9.133 7.59 28.688 1 66.94 219 THR B O 1
ATOM 8237 N N . PHE B 1 220 ? 10.953 8.305 27.516 1 73.06 220 PHE B N 1
ATOM 8238 C CA . PHE B 1 220 ? 11.172 6.992 26.938 1 73.06 220 PHE B CA 1
ATOM 8239 C C . PHE B 1 220 ? 12.32 6.27 27.641 1 73.06 220 PHE B C 1
ATOM 8241 O O . PHE B 1 220 ? 13.398 6.836 27.812 1 73.06 220 PHE B O 1
ATOM 8248 N N . ASP B 1 221 ? 11.938 5.191 28.266 1 75.38 221 ASP B N 1
ATOM 8249 C CA . ASP B 1 221 ? 12.906 4.363 28.984 1 75.38 221 ASP B CA 1
ATOM 8250 C C . ASP B 1 221 ? 13.195 3.07 28.234 1 75.38 221 ASP B C 1
ATOM 8252 O O . ASP B 1 221 ? 12.375 2.615 27.438 1 75.38 221 ASP B O 1
ATOM 8256 N N . GLN B 1 222 ? 14.43 2.639 28.375 1 79.06 222 GLN B N 1
ATOM 8257 C CA . GLN B 1 222 ? 14.727 1.301 27.875 1 79.06 222 GLN B CA 1
ATOM 8258 C C . GLN B 1 222 ? 14.062 0.23 28.734 1 79.06 222 GLN B C 1
ATOM 8260 O O . GLN B 1 222 ? 14.328 0.141 29.938 1 79.06 222 GLN B O 1
ATOM 8265 N N . VAL B 1 223 ? 13.133 -0.349 28.156 1 83.12 223 VAL B N 1
ATOM 8266 C CA . VAL B 1 223 ? 12.406 -1.383 28.891 1 83.12 223 VAL B CA 1
ATOM 8267 C C . VAL B 1 223 ? 12.633 -2.74 28.234 1 83.12 223 VAL B C 1
ATOM 8269 O O . VAL B 1 223 ? 12.984 -2.811 27.047 1 83.12 223 VAL B O 1
ATOM 8272 N N . VAL B 1 224 ? 12.539 -3.729 29 1 88.44 224 VAL B N 1
ATOM 8273 C CA . VAL B 1 224 ? 12.641 -5.094 28.5 1 88.44 224 VAL B CA 1
ATOM 8274 C C . VAL B 1 224 ? 11.328 -5.484 27.812 1 88.44 224 VAL B C 1
ATOM 8276 O O . VAL B 1 224 ? 10.258 -5.383 28.406 1 88.44 224 VAL B O 1
ATOM 8279 N N . VAL B 1 225 ? 11.469 -5.738 26.547 1 87.75 225 VAL B N 1
ATOM 8280 C CA . VAL B 1 225 ? 10.305 -6.18 25.797 1 87.75 225 VAL B CA 1
ATOM 8281 C C . VAL B 1 225 ? 10.477 -7.648 25.406 1 87.75 225 VAL B C 1
ATOM 8283 O O . VAL B 1 225 ? 11.594 -8.109 25.156 1 87.75 225 VAL B O 1
ATOM 8286 N N . THR B 1 226 ? 9.359 -8.344 25.344 1 91.38 226 THR B N 1
ATOM 8287 C CA . THR B 1 226 ? 9.367 -9.766 25 1 91.38 226 THR B CA 1
ATOM 8288 C C . THR B 1 226 ? 9.125 -9.969 23.5 1 91.38 226 THR B C 1
ATOM 8290 O O . THR B 1 226 ? 8.188 -9.383 22.938 1 91.38 226 THR B O 1
ATOM 8293 N N . ASP B 1 227 ? 10.055 -10.688 22.891 1 93.56 227 ASP B N 1
ATOM 8294 C CA . ASP B 1 227 ? 9.844 -11.094 21.5 1 93.56 227 ASP B CA 1
ATOM 8295 C C . ASP B 1 227 ? 8.93 -12.312 21.422 1 93.56 227 ASP B C 1
ATOM 8297 O O . ASP B 1 227 ? 9.133 -13.289 22.156 1 93.56 227 ASP B O 1
ATOM 8301 N N . LYS B 1 228 ? 7.941 -12.164 20.625 1 95 228 LYS B N 1
ATOM 8302 C CA . LYS B 1 228 ? 6.941 -13.227 20.578 1 95 228 LYS B CA 1
ATOM 8303 C C . LYS B 1 228 ? 6.672 -13.664 19.125 1 95 228 LYS B C 1
ATOM 8305 O O . LYS B 1 228 ? 6.844 -12.875 18.203 1 95 228 LYS B O 1
ATOM 8310 N N . VAL B 1 229 ? 6.309 -14.969 18.953 1 96.69 229 VAL B N 1
ATOM 8311 C CA . VAL B 1 229 ? 5.805 -15.539 17.703 1 96.69 229 VAL B CA 1
ATOM 8312 C C . VAL B 1 229 ? 4.309 -15.82 17.828 1 96.69 229 VAL B C 1
ATOM 8314 O O . VAL B 1 229 ? 3.842 -16.266 18.891 1 96.69 229 VAL B O 1
ATOM 8317 N N . ALA B 1 230 ? 3.547 -15.406 16.797 1 97.69 230 ALA B N 1
ATOM 8318 C CA . ALA B 1 230 ? 2.137 -15.781 16.75 1 97.69 230 ALA B CA 1
ATOM 8319 C C . ALA B 1 230 ? 1.959 -17.156 16.109 1 97.69 230 ALA B C 1
ATOM 8321 O O . ALA B 1 230 ? 2.16 -17.312 14.898 1 97.69 230 ALA B O 1
ATOM 8322 N N . TYR B 1 231 ? 1.608 -18.141 16.891 1 98.12 231 TYR B N 1
ATOM 8323 C CA . TYR B 1 231 ? 1.405 -19.5 16.422 1 98.12 231 TYR B CA 1
ATOM 8324 C C . TYR B 1 231 ? -0.08 -19.828 16.328 1 98.12 231 TYR B C 1
ATOM 8326 O O . TYR B 1 231 ? -0.836 -19.578 17.266 1 98.12 231 TYR B O 1
ATOM 8334 N N . ILE B 1 232 ? -0.517 -20.266 15.195 1 97.5 232 ILE B N 1
ATOM 8335 C CA . ILE B 1 232 ? -1.868 -20.797 15.039 1 97.5 232 ILE B CA 1
ATOM 8336 C C . ILE B 1 232 ? -1.859 -22.312 15.227 1 97.5 232 ILE B C 1
ATOM 8338 O O . ILE B 1 232 ? -1.429 -23.047 14.336 1 97.5 232 ILE B O 1
ATOM 8342 N N . PRO B 1 233 ? -2.416 -22.766 16.344 1 96.69 233 PRO B N 1
ATOM 8343 C CA . PRO B 1 233 ? -2.365 -24.203 16.578 1 96.69 233 PRO B CA 1
ATOM 8344 C C . PRO B 1 233 ? -2.883 -25.031 15.406 1 96.69 233 PRO B C 1
ATOM 8346 O O . PRO B 1 233 ? -4.062 -24.938 15.062 1 96.69 233 PRO B O 1
ATOM 8349 N N . ILE B 1 234 ? -1.987 -25.828 14.828 1 97.5 234 ILE B N 1
ATOM 8350 C CA . ILE B 1 234 ? -2.301 -26.562 13.609 1 97.5 234 ILE B CA 1
ATOM 8351 C C . ILE B 1 234 ? -3.367 -27.609 13.898 1 97.5 234 ILE B C 1
ATOM 8353 O O . ILE B 1 234 ? -4.223 -27.875 13.055 1 97.5 234 ILE B O 1
ATOM 8357 N N . LEU B 1 235 ? -3.385 -28.234 15.125 1 96.38 235 LEU B N 1
ATOM 8358 C CA . LEU B 1 235 ? -4.359 -29.266 15.469 1 96.38 235 LEU B CA 1
ATOM 8359 C C . LEU B 1 235 ? -5.773 -28.703 15.492 1 96.38 235 LEU B C 1
ATOM 8361 O O . LEU B 1 235 ? -6.707 -29.312 14.977 1 96.38 235 LEU B O 1
ATOM 8365 N N . GLU B 1 236 ? -5.883 -27.469 16.078 1 92.62 236 GLU B N 1
ATOM 8366 C CA . GLU B 1 236 ? -7.184 -26.812 16.125 1 92.62 236 GLU B CA 1
ATOM 8367 C C . GLU B 1 236 ? -7.645 -26.422 14.719 1 92.62 236 GLU B C 1
ATOM 8369 O O . GLU B 1 236 ? -8.836 -26.484 14.406 1 92.62 236 GLU B O 1
ATOM 8374 N N . THR B 1 237 ? -6.723 -26.031 13.906 1 92.88 237 THR B N 1
ATOM 8375 C CA . THR B 1 237 ? -7.047 -25.672 12.531 1 92.88 237 THR B CA 1
ATOM 8376 C C . THR B 1 237 ? -7.523 -26.891 11.75 1 92.88 237 THR B C 1
ATOM 8378 O O . THR B 1 237 ? -8.492 -26.812 11 1 92.88 237 THR B O 1
ATOM 8381 N N . LEU B 1 238 ? -6.832 -28 11.938 1 93.56 238 LEU B N 1
ATOM 8382 C CA . LEU B 1 238 ? -7.215 -29.234 11.266 1 93.56 238 LEU B CA 1
ATOM 8383 C C . LEU B 1 238 ? -8.602 -29.688 11.711 1 93.56 238 LEU B C 1
ATOM 8385 O O . LEU B 1 238 ? -9.414 -30.125 10.883 1 93.56 238 LEU B O 1
ATOM 8389 N N . LYS B 1 239 ? -8.883 -29.578 12.969 1 89.69 239 LYS B N 1
ATOM 8390 C CA . LYS B 1 239 ? -10.203 -29.922 13.477 1 89.69 239 LYS B CA 1
ATOM 8391 C C . LYS B 1 239 ? -11.281 -29.062 12.82 1 89.69 239 LYS B C 1
ATOM 8393 O O . LYS B 1 239 ? -12.352 -29.562 12.461 1 89.69 239 LYS B O 1
ATOM 8398 N N . ALA B 1 240 ? -10.945 -27.797 12.695 1 84.56 240 ALA B N 1
ATOM 8399 C CA . ALA B 1 240 ? -11.883 -26.875 12.07 1 84.56 240 ALA B CA 1
ATOM 8400 C C . ALA B 1 240 ? -12.133 -27.234 10.609 1 84.56 240 ALA B C 1
ATOM 8402 O O . ALA B 1 240 ? -13.266 -27.156 10.133 1 84.56 240 ALA B O 1
ATOM 8403 N N . ILE B 1 241 ? -11.117 -27.688 9.898 1 85.88 241 ILE B N 1
ATOM 8404 C CA . ILE B 1 241 ? -11.234 -28.078 8.5 1 85.88 241 ILE B CA 1
ATOM 8405 C C . ILE B 1 241 ? -12.086 -29.344 8.383 1 85.88 241 ILE B C 1
ATOM 8407 O O . ILE B 1 241 ? -12.969 -29.438 7.531 1 85.88 241 ILE B O 1
ATOM 8411 N N . LEU B 1 242 ? -11.867 -30.25 9.297 1 85.69 242 LEU B N 1
ATOM 8412 C CA . LEU B 1 242 ? -12.531 -31.547 9.25 1 85.69 242 LEU B CA 1
ATOM 8413 C C . LEU B 1 242 ? -13.992 -31.438 9.664 1 85.69 242 LEU B C 1
ATOM 8415 O O . LEU B 1 242 ? -14.805 -32.312 9.359 1 85.69 242 LEU B O 1
ATOM 8419 N N . GLN B 1 243 ? -14.273 -30.375 10.328 1 80.56 243 GLN B N 1
ATOM 8420 C CA . GLN B 1 243 ? -15.648 -30.141 10.75 1 80.56 243 GLN B CA 1
ATOM 8421 C C . GLN B 1 243 ? -16.547 -29.797 9.555 1 80.56 243 GLN B C 1
ATOM 8423 O O . GLN B 1 243 ? -17.75 -30 9.602 1 80.56 243 GLN B O 1
ATOM 8428 N N . ASN B 1 244 ? -15.961 -29.328 8.594 1 75.62 244 ASN B N 1
ATOM 8429 C CA . ASN B 1 244 ? -16.703 -29.016 7.375 1 75.62 244 ASN B CA 1
ATOM 8430 C C . ASN B 1 244 ? -16.906 -30.25 6.508 1 75.62 244 ASN B C 1
ATOM 8432 O O . ASN B 1 244 ? -15.969 -30.719 5.859 1 75.62 244 ASN B O 1
ATOM 8436 N N . ARG B 1 245 ? -18.047 -30.641 6.379 1 72.25 245 ARG B N 1
ATOM 8437 C CA . ARG B 1 245 ? -18.359 -31.875 5.668 1 72.25 245 ARG B CA 1
ATOM 8438 C C . ARG B 1 245 ? -18.031 -31.766 4.184 1 72.25 245 ARG B C 1
ATOM 8440 O O . ARG B 1 245 ? -17.609 -32.719 3.555 1 72.25 245 ARG B O 1
ATOM 8447 N N . HIS B 1 246 ? -18.234 -30.625 3.688 1 70.62 246 HIS B N 1
ATOM 8448 C CA . HIS B 1 246 ? -17.953 -30.422 2.27 1 70.62 246 HIS B CA 1
ATOM 8449 C C . HIS B 1 246 ? -16.469 -30.609 1.962 1 70.62 246 HIS B C 1
ATOM 8451 O O . HIS B 1 246 ? -16.109 -31.078 0.882 1 70.62 246 HIS B O 1
ATOM 8457 N N . LEU B 1 247 ? -15.703 -30.406 2.924 1 73.5 247 LEU B N 1
ATOM 8458 C CA . LEU B 1 247 ? -14.266 -30.5 2.717 1 73.5 247 LEU B CA 1
ATOM 8459 C C . LEU B 1 247 ? -13.797 -31.953 2.873 1 73.5 247 LEU B C 1
ATOM 8461 O O . LEU B 1 247 ? -12.914 -32.406 2.135 1 73.5 247 LEU B O 1
ATOM 8465 N N . THR B 1 248 ? -14.484 -32.625 3.746 1 73.88 248 THR B N 1
ATOM 8466 C CA . THR B 1 248 ? -14.047 -33.969 3.998 1 73.88 248 THR B CA 1
ATOM 8467 C C . THR B 1 248 ? -14.398 -34.875 2.824 1 73.88 248 THR B C 1
ATOM 8469 O O . THR B 1 248 ? -13.711 -35.875 2.562 1 73.88 248 THR B O 1
ATOM 8472 N N . ASP B 1 249 ? -15.391 -34.469 2.146 1 72.94 249 ASP B N 1
ATOM 8473 C CA . ASP B 1 249 ? -15.781 -35.219 0.969 1 72.94 249 ASP B CA 1
ATOM 8474 C C . ASP B 1 249 ? -14.75 -35.094 -0.144 1 72.94 249 ASP B C 1
ATOM 8476 O O . ASP B 1 249 ? -14.656 -35.969 -1.017 1 72.94 249 ASP B O 1
ATOM 8480 N N . LEU B 1 250 ? -13.961 -34.156 0.016 1 70.75 250 LEU B N 1
ATOM 8481 C CA . LEU B 1 250 ? -12.977 -33.875 -1.021 1 70.75 250 LEU B CA 1
ATOM 8482 C C . LEU B 1 250 ? -11.719 -34.719 -0.82 1 70.75 250 LEU B C 1
ATOM 8484 O O . LEU B 1 250 ? -10.859 -34.75 -1.702 1 70.75 250 LEU B O 1
ATOM 8488 N N . PHE B 1 251 ? -11.648 -35.406 0.343 1 73.56 251 PHE B N 1
ATOM 8489 C CA . PHE B 1 251 ? -10.469 -36.219 0.629 1 73.56 251 PHE B CA 1
ATOM 8490 C C . PHE B 1 251 ? -10.453 -37.5 -0.218 1 73.56 251 PHE B C 1
ATOM 8492 O O . PHE B 1 251 ? -9.414 -38.125 -0.363 1 73.56 251 PHE B O 1
ATOM 8499 N N . LYS B 1 252 ? -11.469 -37.719 -0.934 1 66.19 252 LYS B N 1
ATOM 8500 C CA . LYS B 1 252 ? -11.539 -38.938 -1.716 1 66.19 252 LYS B CA 1
ATOM 8501 C C . LYS B 1 252 ? -10.75 -38.812 -3.014 1 66.19 252 LYS B C 1
ATOM 8503 O O . LYS B 1 252 ? -10.805 -37.781 -3.682 1 66.19 252 LYS B O 1
ATOM 8508 N N . PRO B 1 253 ? -9.891 -39.938 -3.148 1 63.72 253 PRO B N 1
ATOM 8509 C CA . PRO B 1 253 ? -9.07 -39.875 -4.363 1 63.72 253 PRO B CA 1
ATOM 8510 C C . PRO B 1 253 ? -9.914 -39.781 -5.633 1 63.72 253 PRO B C 1
ATOM 8512 O O . PRO B 1 253 ? -10.906 -40.5 -5.773 1 63.72 253 PRO B O 1
ATOM 8515 N N . ARG B 1 254 ? -9.594 -38.812 -6.5 1 63.34 254 ARG B N 1
ATOM 8516 C CA . ARG B 1 254 ? -10.422 -38.594 -7.684 1 63.34 254 ARG B CA 1
ATOM 8517 C C . ARG B 1 254 ? -9.852 -39.312 -8.898 1 63.34 254 ARG B C 1
ATOM 8519 O O . ARG B 1 254 ? -10.5 -39.375 -9.945 1 63.34 254 ARG B O 1
ATOM 8526 N N . HIS B 1 255 ? -8.531 -39.812 -8.727 1 71.5 255 HIS B N 1
ATOM 8527 C CA . HIS B 1 255 ? -8.016 -40.438 -9.93 1 71.5 255 HIS B CA 1
ATOM 8528 C C . HIS B 1 255 ? -7.594 -41.875 -9.664 1 71.5 255 HIS B C 1
ATOM 8530 O O . HIS B 1 255 ? -7.375 -42.25 -8.516 1 71.5 255 HIS B O 1
ATOM 8536 N N . VAL B 1 256 ? -7.676 -42.625 -10.758 1 75.62 256 VAL B N 1
ATOM 8537 C CA . VAL B 1 256 ? -7.207 -44 -10.695 1 75.62 256 VAL B CA 1
ATOM 8538 C C . VAL B 1 256 ? -5.711 -44.031 -10.984 1 75.62 256 VAL B C 1
ATOM 8540 O O . VAL B 1 256 ? -5.258 -43.594 -12.039 1 75.62 256 VAL B O 1
ATOM 8543 N N . PRO B 1 257 ? -4.91 -44.562 -9.984 1 82.75 257 PRO B N 1
ATOM 8544 C CA . PRO B 1 257 ? -3.463 -44.625 -10.188 1 82.75 257 PRO B CA 1
ATOM 8545 C C . PRO B 1 257 ? -3.07 -45.531 -11.344 1 82.75 257 PRO B C 1
ATOM 8547 O O . PRO B 1 257 ? -3.68 -46.594 -11.539 1 82.75 257 PRO B O 1
ATOM 8550 N N . LYS B 1 258 ? -2.289 -45 -12.258 1 86.5 258 LYS B N 1
ATOM 8551 C CA . LYS B 1 258 ? -1.698 -45.75 -13.352 1 86.5 258 LYS B CA 1
ATOM 8552 C C . LYS B 1 258 ? -0.185 -45.875 -13.188 1 86.5 258 LYS B C 1
ATOM 8554 O O . LYS B 1 258 ? 0.487 -44.906 -12.875 1 86.5 258 LYS B O 1
ATOM 8559 N N . GLU B 1 259 ? 0.255 -47.062 -13.43 1 89.31 259 GLU B N 1
ATOM 8560 C CA . GLU B 1 259 ? 1.688 -47.281 -13.25 1 89.31 259 GLU B CA 1
ATOM 8561 C C . GLU B 1 259 ? 2.5 -46.438 -14.227 1 89.31 259 GLU B C 1
ATOM 8563 O O . GLU B 1 259 ? 2.189 -46.375 -15.422 1 89.31 259 GLU B O 1
ATOM 8568 N N . GLY B 1 260 ? 3.406 -45.812 -13.719 1 90.12 260 GLY B N 1
ATOM 8569 C CA . GLY B 1 260 ? 4.312 -45.031 -14.555 1 90.12 260 GLY B CA 1
ATOM 8570 C C . GLY B 1 260 ? 3.783 -43.656 -14.883 1 90.12 260 GLY B C 1
ATOM 8571 O O . GLY B 1 260 ? 4.414 -42.906 -15.625 1 90.12 260 GLY B O 1
ATOM 8572 N N . VAL B 1 261 ? 2.609 -43.344 -14.43 1 93.5 261 VAL B N 1
ATOM 8573 C CA . VAL B 1 261 ? 2.027 -42.031 -14.664 1 93.5 261 VAL B CA 1
ATOM 8574 C C . VAL B 1 261 ? 1.911 -41.281 -13.344 1 93.5 261 VAL B C 1
ATOM 8576 O O . VAL B 1 261 ? 1.467 -41.844 -12.336 1 93.5 261 VAL B O 1
ATOM 8579 N N . TYR B 1 262 ? 2.334 -40.031 -13.305 1 94.5 262 TYR B N 1
ATOM 8580 C CA . TYR B 1 262 ? 2.32 -39.219 -12.109 1 94.5 262 TYR B CA 1
ATOM 8581 C C . TYR B 1 262 ? 1.285 -38.094 -12.242 1 94.5 262 TYR B C 1
ATOM 8583 O O . TYR B 1 262 ? 1.479 -37.125 -12.992 1 94.5 262 TYR B O 1
ATOM 8591 N N . PHE B 1 263 ? 0.211 -38.188 -11.453 1 90.38 263 PHE B N 1
ATOM 8592 C CA . PHE B 1 263 ? -0.821 -37.156 -11.422 1 90.38 263 PHE B CA 1
ATOM 8593 C C . PHE B 1 263 ? -0.641 -36.25 -10.211 1 90.38 263 PHE B C 1
ATOM 8595 O O . PHE B 1 263 ? -0.992 -35.062 -10.258 1 90.38 263 PHE B O 1
ATOM 8602 N N . ASP B 1 264 ? -0.234 -36.906 -9.188 1 91.06 264 ASP B N 1
ATOM 8603 C CA . ASP B 1 264 ? -0.065 -36.156 -7.934 1 91.06 264 ASP B CA 1
ATOM 8604 C C . ASP B 1 264 ? 0.915 -36.875 -7.012 1 91.06 264 ASP B C 1
ATOM 8606 O O . ASP B 1 264 ? 1.578 -37.844 -7.422 1 91.06 264 ASP B O 1
ATOM 8610 N N . LEU B 1 265 ? 0.99 -36.438 -5.816 1 90.62 265 LEU B N 1
ATOM 8611 C CA . LEU B 1 265 ? 1.926 -36.969 -4.82 1 90.62 265 LEU B CA 1
ATOM 8612 C C . LEU B 1 265 ? 1.689 -38.438 -4.566 1 90.62 265 LEU B C 1
ATOM 8614 O O . LEU B 1 265 ? 2.639 -39.188 -4.34 1 90.62 265 LEU B O 1
ATOM 8618 N N . SER B 1 266 ? 0.472 -38.875 -4.598 1 89.19 266 SER B N 1
ATOM 8619 C CA . SER B 1 266 ? 0.115 -40.25 -4.234 1 89.19 266 SER B CA 1
ATOM 8620 C C . SER B 1 266 ? 0.636 -41.25 -5.262 1 89.19 266 SER B C 1
ATOM 8622 O O . SER B 1 266 ? 0.738 -42.438 -4.977 1 89.19 266 SER B O 1
ATOM 8624 N N . ASP B 1 267 ? 1.002 -40.781 -6.422 1 92.12 267 ASP B N 1
ATOM 8625 C CA . ASP B 1 267 ? 1.479 -41.656 -7.496 1 92.12 267 ASP B CA 1
ATOM 8626 C C . ASP B 1 267 ? 2.996 -41.812 -7.438 1 92.12 267 ASP B C 1
ATOM 8628 O O . ASP B 1 267 ? 3.568 -42.625 -8.164 1 92.12 267 ASP B O 1
ATOM 8632 N N . ALA B 1 268 ? 3.615 -41.125 -6.574 1 94.19 268 ALA B N 1
ATOM 8633 C CA . ALA B 1 268 ? 5.074 -41.031 -6.59 1 94.19 268 ALA B CA 1
ATOM 8634 C C . ALA B 1 268 ? 5.68 -41.969 -5.531 1 94.19 268 ALA B C 1
ATOM 8636 O O . ALA B 1 268 ? 4.977 -42.438 -4.633 1 94.19 268 ALA B O 1
ATOM 8637 N N . ALA B 1 269 ? 6.965 -42.156 -5.621 1 95.12 269 ALA B N 1
ATOM 8638 C CA . ALA B 1 269 ? 7.66 -43.156 -4.828 1 95.12 269 ALA B CA 1
ATOM 8639 C C . ALA B 1 269 ? 7.73 -42.75 -3.359 1 95.12 269 ALA B C 1
ATOM 8641 O O . ALA B 1 269 ? 7.637 -43.594 -2.467 1 95.12 269 ALA B O 1
ATOM 8642 N N . HIS B 1 270 ? 7.922 -41.5 -3.094 1 94.44 270 HIS B N 1
ATOM 8643 C CA . HIS B 1 270 ? 8.078 -41.062 -1.719 1 94.44 270 HIS B CA 1
ATOM 8644 C C . HIS B 1 270 ? 6.812 -41.312 -0.904 1 94.44 270 HIS B C 1
ATOM 8646 O O . HIS B 1 270 ? 6.891 -41.688 0.268 1 94.44 270 HIS B O 1
ATOM 8652 N N . PHE B 1 271 ? 5.688 -41.062 -1.537 1 92.38 271 PHE B N 1
ATOM 8653 C CA . PHE B 1 271 ? 4.41 -41.281 -0.874 1 92.38 271 PHE B CA 1
ATOM 8654 C C . PHE B 1 271 ? 4.176 -42.781 -0.656 1 92.38 271 PHE B C 1
ATOM 8656 O O . PHE B 1 271 ? 3.787 -43.219 0.436 1 92.38 271 PHE B O 1
ATOM 8663 N N . LYS B 1 272 ? 4.469 -43.562 -1.605 1 90.88 272 LYS B N 1
ATOM 8664 C CA . LYS B 1 272 ? 4.211 -45 -1.575 1 90.88 272 LYS B CA 1
ATOM 8665 C C . LYS B 1 272 ? 5.129 -45.688 -0.578 1 90.88 272 LYS B C 1
ATOM 8667 O O . LYS B 1 272 ? 4.754 -46.719 0.009 1 90.88 272 LYS B O 1
ATOM 8672 N N . SER B 1 273 ? 6.254 -45.125 -0.383 1 92.44 273 SER B N 1
ATOM 8673 C CA . SER B 1 273 ? 7.242 -45.75 0.48 1 92.44 273 SER B CA 1
ATOM 8674 C C . SER B 1 273 ? 7.137 -45.25 1.914 1 92.44 273 SER B C 1
ATOM 8676 O O . SER B 1 273 ? 7.73 -45.812 2.828 1 92.44 273 SER B O 1
ATOM 8678 N N . ASN B 1 274 ? 6.41 -44.25 2.125 1 93.12 274 ASN B N 1
ATOM 8679 C CA . ASN B 1 274 ? 6.246 -43.719 3.473 1 93.12 274 ASN B CA 1
ATOM 8680 C C . ASN B 1 274 ? 5.395 -44.656 4.34 1 93.12 274 ASN B C 1
ATOM 8682 O O . ASN B 1 274 ? 4.27 -45 3.973 1 93.12 274 ASN B O 1
ATOM 8686 N N . PRO B 1 275 ? 5.84 -44.938 5.477 1 93.19 275 PRO B N 1
ATOM 8687 C CA . PRO B 1 275 ? 5.145 -45.938 6.301 1 93.19 275 PRO B CA 1
ATOM 8688 C C . PRO B 1 275 ? 3.758 -45.469 6.738 1 93.19 275 PRO B C 1
ATOM 8690 O O . PRO B 1 275 ? 2.818 -46.281 6.789 1 93.19 275 PRO B O 1
ATOM 8693 N N . LEU B 1 276 ? 3.623 -44.281 7.039 1 94.31 276 LEU B N 1
ATOM 8694 C CA . LEU B 1 276 ? 2.336 -43.781 7.508 1 94.31 276 LEU B CA 1
ATOM 8695 C C . LEU B 1 276 ? 1.303 -43.781 6.387 1 94.31 276 LEU B C 1
ATOM 8697 O O . LEU B 1 276 ? 0.196 -44.312 6.566 1 94.31 276 LEU B O 1
ATOM 8701 N N . PHE B 1 277 ? 1.676 -43.281 5.258 1 91.25 277 PHE B N 1
ATOM 8702 C CA . PHE B 1 277 ? 0.741 -43.156 4.148 1 91.25 277 PHE B CA 1
ATOM 8703 C C . PHE B 1 277 ? 0.464 -44.5 3.506 1 91.25 277 PHE B C 1
ATOM 8705 O O . PHE B 1 277 ? -0.59 -44.719 2.898 1 91.25 277 PHE B O 1
ATOM 8712 N N . TYR B 1 278 ? 1.436 -45.375 3.678 1 88 278 TYR B N 1
ATOM 8713 C CA . TYR B 1 278 ? 1.249 -46.719 3.201 1 88 278 TYR B CA 1
ATOM 8714 C C . TYR B 1 278 ? 0.205 -47.469 4.035 1 88 278 TYR B C 1
ATOM 8716 O O . TYR B 1 278 ? -0.636 -48.188 3.494 1 88 278 TYR B O 1
ATOM 8724 N N . THR B 1 279 ? 0.246 -47.219 5.293 1 88.5 279 THR B N 1
ATOM 8725 C CA . THR B 1 279 ? -0.629 -47.938 6.223 1 88.5 279 THR B CA 1
ATOM 8726 C C . THR B 1 279 ? -1.995 -47.25 6.297 1 88.5 279 THR B C 1
ATOM 8728 O O . THR B 1 279 ? -3.023 -47.938 6.363 1 88.5 279 THR B O 1
ATOM 8731 N N . ASP B 1 280 ? -1.955 -45.938 6.336 1 87.88 280 ASP B N 1
ATOM 8732 C CA . ASP B 1 280 ? -3.178 -45.156 6.445 1 87.88 280 ASP B CA 1
ATOM 8733 C C . ASP B 1 280 ? -3.326 -44.219 5.254 1 87.88 280 ASP B C 1
ATOM 8735 O O . ASP B 1 280 ? -2.836 -43.094 5.285 1 87.88 280 ASP B O 1
ATOM 8739 N N . LYS B 1 281 ? -4.176 -44.562 4.379 1 78.19 281 LYS B N 1
ATOM 8740 C CA . LYS B 1 281 ? -4.309 -43.781 3.141 1 78.19 281 LYS B CA 1
ATOM 8741 C C . LYS B 1 281 ? -5.051 -42.469 3.377 1 78.19 281 LYS B C 1
ATOM 8743 O O . LYS B 1 281 ? -4.934 -41.531 2.584 1 78.19 281 LYS B O 1
ATOM 8748 N N . ASP B 1 282 ? -5.762 -42.438 4.449 1 82.12 282 ASP B N 1
ATOM 8749 C CA . ASP B 1 282 ? -6.551 -41.219 4.73 1 82.12 282 ASP B CA 1
ATOM 8750 C C . ASP B 1 282 ? -5.801 -40.281 5.668 1 82.12 282 ASP B C 1
ATOM 8752 O O . ASP B 1 282 ? -6.348 -39.281 6.098 1 82.12 282 ASP B O 1
ATOM 8756 N N . ALA B 1 283 ? -4.523 -40.688 5.863 1 92.12 283 ALA B N 1
ATOM 8757 C CA . ALA B 1 283 ? -3.734 -39.812 6.738 1 92.12 283 ALA B CA 1
ATOM 8758 C C . ALA B 1 283 ? -3.566 -38.438 6.141 1 92.12 283 ALA B C 1
ATOM 8760 O O . ALA B 1 283 ? -3.506 -38.281 4.918 1 92.12 283 ALA B O 1
ATOM 8761 N N . LEU B 1 284 ? -3.553 -37.406 7.008 1 94.31 284 LEU B N 1
ATOM 8762 C CA . LEU B 1 284 ? -3.439 -36 6.555 1 94.31 284 LEU B CA 1
ATOM 8763 C C . LEU B 1 284 ? -2.047 -35.719 6 1 94.31 284 LEU B C 1
ATOM 8765 O O . LEU B 1 284 ? -1.044 -36.031 6.66 1 94.31 284 LEU B O 1
ATOM 8769 N N . GLN B 1 285 ? -1.992 -35.25 4.793 1 95.06 285 GLN B N 1
ATOM 8770 C CA . GLN B 1 285 ? -0.758 -34.906 4.094 1 95.06 285 GLN B CA 1
ATOM 8771 C C . GLN B 1 285 ? -0.468 -33.438 4.191 1 95.06 285 GLN B C 1
ATOM 8773 O O . GLN B 1 285 ? -0.95 -32.625 3.377 1 95.06 285 GLN B O 1
ATOM 8778 N N . ILE B 1 286 ? 0.426 -33.031 5.035 1 96.94 286 ILE B N 1
ATOM 8779 C CA . ILE B 1 286 ? 0.67 -31.609 5.312 1 96.94 286 ILE B CA 1
ATOM 8780 C C . ILE B 1 286 ? 1.884 -31.125 4.516 1 96.94 286 ILE B C 1
ATOM 8782 O O . ILE B 1 286 ? 2.98 -31.672 4.66 1 96.94 286 ILE B O 1
ATOM 8786 N N . GLN B 1 287 ? 1.706 -30.203 3.664 1 97.25 287 GLN B N 1
ATOM 8787 C CA . GLN B 1 287 ? 2.803 -29.516 2.994 1 97.25 287 GLN B CA 1
ATOM 8788 C C . GLN B 1 287 ? 3.057 -28.141 3.619 1 97.25 287 GLN B C 1
ATOM 8790 O O . GLN B 1 287 ? 2.145 -27.312 3.713 1 97.25 287 GLN B O 1
ATOM 8795 N N . LEU B 1 288 ? 4.277 -27.891 4.047 1 98.06 288 LEU B N 1
ATOM 8796 C CA . LEU B 1 288 ? 4.637 -26.609 4.668 1 98.06 288 LEU B CA 1
ATOM 8797 C C . LEU B 1 288 ? 5.277 -25.672 3.65 1 98.06 288 LEU B C 1
ATOM 8799 O O . LEU B 1 288 ? 5.871 -26.125 2.668 1 98.06 288 LEU B O 1
ATOM 8803 N N . PHE B 1 289 ? 5.113 -24.422 3.836 1 97.75 289 PHE B N 1
ATOM 8804 C CA . PHE B 1 289 ? 5.742 -23.359 3.043 1 97.75 289 PHE B CA 1
ATOM 8805 C C . PHE B 1 289 ? 6.273 -22.25 3.941 1 97.75 289 PHE B C 1
ATOM 8807 O O . PHE B 1 289 ? 5.629 -21.891 4.926 1 97.75 289 PHE B O 1
ATOM 8814 N N . TYR B 1 290 ? 7.516 -21.781 3.617 1 97.06 290 TYR B N 1
ATOM 8815 C CA . TYR B 1 290 ? 8.086 -20.641 4.34 1 97.06 290 TYR B CA 1
ATOM 8816 C C . TYR B 1 290 ? 8.539 -19.562 3.375 1 97.06 290 TYR B C 1
ATOM 8818 O O . TYR B 1 290 ? 9.117 -19.859 2.324 1 97.06 290 TYR B O 1
ATOM 8826 N N . ASP B 1 291 ? 8.25 -18.328 3.762 1 96.31 291 ASP B N 1
ATOM 8827 C CA . ASP B 1 291 ? 8.766 -17.156 3.059 1 96.31 291 ASP B CA 1
ATOM 8828 C C . ASP B 1 291 ? 8.727 -15.914 3.955 1 96.31 291 ASP B C 1
ATOM 8830 O O . ASP B 1 291 ? 7.961 -15.867 4.922 1 96.31 291 ASP B O 1
ATOM 8834 N N . ASP B 1 292 ? 9.656 -15.039 3.738 1 94.81 292 ASP B N 1
ATOM 8835 C CA . ASP B 1 292 ? 9.602 -13.75 4.41 1 94.81 292 ASP B CA 1
ATOM 8836 C C . ASP B 1 292 ? 9.109 -12.656 3.459 1 94.81 292 ASP B C 1
ATOM 8838 O O . ASP B 1 292 ? 9.273 -12.766 2.242 1 94.81 292 ASP B O 1
ATOM 8842 N N . PHE B 1 293 ? 8.453 -11.625 3.934 1 93.69 293 PHE B N 1
ATOM 8843 C CA . PHE B 1 293 ? 7.961 -10.539 3.086 1 93.69 293 PHE B CA 1
ATOM 8844 C C . PHE B 1 293 ? 8.039 -9.203 3.816 1 93.69 293 PHE B C 1
ATOM 8846 O O . PHE B 1 293 ? 7.938 -9.156 5.043 1 93.69 293 PHE B O 1
ATOM 8853 N N . GLU B 1 294 ? 8.281 -8.156 3.039 1 92.44 294 GLU B N 1
ATOM 8854 C CA . GLU B 1 294 ? 8.398 -6.797 3.561 1 92.44 294 GLU B CA 1
ATOM 8855 C C . GLU B 1 294 ? 7.02 -6.18 3.791 1 92.44 294 GLU B C 1
ATOM 8857 O O . GLU B 1 294 ? 6.117 -6.332 2.963 1 92.44 294 GLU B O 1
ATOM 8862 N N . THR B 1 295 ? 6.863 -5.543 4.949 1 88.75 295 THR B N 1
ATOM 8863 C CA . THR B 1 295 ? 5.59 -4.91 5.266 1 88.75 295 THR B CA 1
ATOM 8864 C C . THR B 1 295 ? 5.688 -3.395 5.113 1 88.75 295 THR B C 1
ATOM 8866 O O . THR B 1 295 ? 4.672 -2.713 4.961 1 88.75 295 THR B O 1
ATOM 8869 N N . ALA B 1 296 ? 6.836 -2.826 5.223 1 84.94 296 ALA B N 1
ATOM 8870 C CA . ALA B 1 296 ? 7.055 -1.393 5.059 1 84.94 296 ALA B CA 1
ATOM 8871 C C . ALA B 1 296 ? 7.516 -1.065 3.643 1 84.94 296 ALA B C 1
ATOM 8873 O O . ALA B 1 296 ? 7.66 -1.962 2.809 1 84.94 296 ALA B O 1
ATOM 8874 N N . ASN B 1 297 ? 7.617 0.283 3.377 1 78.56 297 ASN B N 1
ATOM 8875 C CA . ASN B 1 297 ? 8.148 0.725 2.092 1 78.56 297 ASN B CA 1
ATOM 8876 C C . ASN B 1 297 ? 9.547 0.164 1.844 1 78.56 297 ASN B C 1
ATOM 8878 O O . ASN B 1 297 ? 10.484 0.454 2.594 1 78.56 297 ASN B O 1
ATOM 8882 N N . PRO B 1 298 ? 9.625 -0.553 0.834 1 78.56 298 PRO B N 1
ATOM 8883 C CA . PRO B 1 298 ? 10.906 -1.23 0.596 1 78.56 298 PRO B CA 1
ATOM 8884 C C . PRO B 1 298 ? 12.039 -0.258 0.283 1 78.56 298 PRO B C 1
ATOM 8886 O O . PRO B 1 298 ? 13.211 -0.627 0.362 1 78.56 298 PRO B O 1
ATOM 8889 N N . LEU B 1 299 ? 11.711 0.993 -0.069 1 76.75 299 LEU B N 1
ATOM 8890 C CA . LEU B 1 299 ? 12.727 1.999 -0.359 1 76.75 299 LEU B CA 1
ATOM 8891 C C . LEU B 1 299 ? 12.922 2.938 0.828 1 76.75 299 LEU B C 1
ATOM 8893 O O . LEU B 1 299 ? 13.758 3.842 0.782 1 76.75 299 LEU B O 1
ATOM 8897 N N . GLY B 1 300 ? 12.211 2.648 1.865 1 79.31 300 GLY B N 1
ATOM 8898 C CA . GLY B 1 300 ? 12.203 3.58 2.982 1 79.31 300 GLY B CA 1
ATOM 8899 C C . GLY B 1 300 ? 13.242 3.256 4.039 1 79.31 300 GLY B C 1
ATOM 8900 O O . GLY B 1 300 ? 13.922 2.229 3.955 1 79.31 300 GLY B O 1
ATOM 8901 N N . SER B 1 301 ? 13.336 4.121 5.031 1 81.75 301 SER B N 1
ATOM 8902 C CA . SER B 1 301 ? 14.336 4.031 6.086 1 81.75 301 SER B CA 1
ATOM 8903 C C . SER B 1 301 ? 14.047 2.865 7.027 1 81.75 301 SER B C 1
ATOM 8905 O O . SER B 1 301 ? 14.945 2.375 7.715 1 81.75 301 SER B O 1
ATOM 8907 N N . LYS B 1 302 ? 12.828 2.416 7.047 1 83.38 302 LYS B N 1
ATOM 8908 C CA . LYS B 1 302 ? 12.438 1.371 7.988 1 83.38 302 LYS B CA 1
ATOM 8909 C C . LYS B 1 302 ? 12.438 0 7.316 1 83.38 302 LYS B C 1
ATOM 8911 O O . LYS B 1 302 ? 11.875 -0.958 7.855 1 83.38 302 LYS B O 1
ATOM 8916 N N . LYS B 1 303 ? 13.008 -0.091 6.164 1 84.25 303 LYS B N 1
ATOM 8917 C CA . LYS B 1 303 ? 13.109 -1.357 5.445 1 84.25 303 LYS B CA 1
ATOM 8918 C C . LYS B 1 303 ? 13.781 -2.424 6.301 1 84.25 303 LYS B C 1
ATOM 8920 O O . LYS B 1 303 ? 14.805 -2.16 6.938 1 84.25 303 LYS B O 1
ATOM 8925 N N . GLY B 1 304 ? 13.211 -3.611 6.391 1 84.81 304 GLY B N 1
ATOM 8926 C CA . GLY B 1 304 ? 13.82 -4.75 7.059 1 84.81 304 GLY B CA 1
ATOM 8927 C C . GLY B 1 304 ? 13.445 -4.848 8.523 1 84.81 304 GLY B C 1
ATOM 8928 O O . GLY B 1 304 ? 13.5 -5.93 9.117 1 84.81 304 GLY B O 1
ATOM 8929 N N . ILE B 1 305 ? 12.977 -3.682 9.094 1 84.06 305 ILE B N 1
ATOM 8930 C CA . ILE B 1 305 ? 12.703 -3.643 10.531 1 84.06 305 ILE B CA 1
ATOM 8931 C C . ILE B 1 305 ? 11.43 -4.426 10.836 1 84.06 305 ILE B C 1
ATOM 8933 O O . ILE B 1 305 ? 11.383 -5.195 11.797 1 84.06 305 ILE B O 1
ATOM 8937 N N . HIS B 1 306 ? 10.445 -4.266 10.031 1 88.62 306 HIS B N 1
ATOM 8938 C CA . HIS B 1 306 ? 9.156 -4.91 10.266 1 88.62 306 HIS B CA 1
ATOM 8939 C C . HIS B 1 306 ? 8.906 -6.027 9.266 1 88.62 306 HIS B C 1
ATOM 8941 O O . HIS B 1 306 ? 7.754 -6.371 8.992 1 88.62 306 HIS B O 1
ATOM 8947 N N . LYS B 1 307 ? 10 -6.57 8.711 1 93.06 307 LYS B N 1
ATOM 8948 C CA . LYS B 1 307 ? 9.875 -7.723 7.824 1 93.06 307 LYS B CA 1
ATOM 8949 C C . LYS B 1 307 ? 9.352 -8.945 8.578 1 93.06 307 LYS B C 1
ATOM 8951 O O . LYS B 1 307 ? 9.766 -9.203 9.711 1 93.06 307 LYS B O 1
ATOM 8956 N N . LEU B 1 308 ? 8.43 -9.68 7.953 1 96.44 308 LEU B N 1
ATOM 8957 C CA . LEU B 1 308 ? 7.789 -10.805 8.633 1 96.44 308 LEU B CA 1
ATOM 8958 C C . LEU B 1 308 ? 8.102 -12.117 7.926 1 96.44 308 LEU B C 1
ATOM 8960 O O . LEU B 1 308 ? 8.281 -12.141 6.707 1 96.44 308 LEU B O 1
ATOM 8964 N N . GLY B 1 309 ? 8.305 -13.133 8.742 1 97.25 309 GLY B N 1
ATOM 8965 C CA . GLY B 1 309 ? 8.32 -14.5 8.258 1 97.25 309 GLY B CA 1
ATOM 8966 C C . GLY B 1 309 ? 7.008 -15.234 8.492 1 97.25 309 GLY B C 1
ATOM 8967 O O . GLY B 1 309 ? 6.375 -15.062 9.539 1 97.25 309 GLY B O 1
ATOM 8968 N N . ALA B 1 310 ? 6.555 -15.953 7.469 1 97.81 310 ALA B N 1
ATOM 8969 C CA . ALA B 1 310 ? 5.301 -16.688 7.578 1 97.81 310 ALA B CA 1
ATOM 8970 C C . ALA B 1 310 ? 5.496 -18.156 7.207 1 97.81 310 ALA B C 1
ATOM 8972 O O . ALA B 1 310 ? 6.199 -18.469 6.246 1 97.81 310 ALA B O 1
ATOM 8973 N N . ILE B 1 311 ? 4.973 -18.984 8.016 1 98.19 311 ILE B N 1
ATOM 8974 C CA . ILE B 1 311 ? 4.871 -20.406 7.715 1 98.19 311 ILE B CA 1
ATOM 8975 C C . ILE B 1 311 ? 3.416 -20.781 7.43 1 98.19 311 ILE B C 1
ATOM 8977 O O . ILE B 1 311 ? 2.529 -20.484 8.234 1 98.19 311 ILE B O 1
ATOM 8981 N N . TYR B 1 312 ? 3.223 -21.344 6.273 1 98.06 312 TYR B N 1
ATOM 8982 C CA . TYR B 1 312 ? 1.896 -21.781 5.863 1 98.06 312 TYR B CA 1
ATOM 8983 C C . TYR B 1 312 ? 1.852 -23.312 5.734 1 98.06 312 TYR B C 1
ATOM 8985 O O . TYR B 1 312 ? 2.895 -23.969 5.723 1 98.06 312 TYR B O 1
ATOM 8993 N N . PHE B 1 313 ? 0.627 -23.812 5.734 1 97.5 313 PHE B N 1
ATOM 8994 C CA . PHE B 1 313 ? 0.484 -25.219 5.348 1 97.5 313 PHE B CA 1
ATOM 8995 C C . PHE B 1 313 ? -0.753 -25.422 4.48 1 97.5 313 PHE B C 1
ATOM 8997 O O . PHE B 1 313 ? -1.669 -24.594 4.5 1 97.5 313 PHE B O 1
ATOM 9004 N N . THR B 1 314 ? -0.718 -26.438 3.635 1 95.81 314 THR B N 1
ATOM 9005 C CA . THR B 1 314 ? -1.832 -26.922 2.824 1 95.81 314 THR B CA 1
ATOM 9006 C C . THR B 1 314 ? -2.006 -28.422 2.98 1 95.81 314 THR B C 1
ATOM 9008 O O . THR B 1 314 ? -1.045 -29.141 3.277 1 95.81 314 THR B O 1
ATOM 9011 N N . LEU B 1 315 ? -3.205 -28.812 2.898 1 94.44 315 LEU B N 1
ATOM 9012 C CA . LEU B 1 315 ? -3.486 -30.25 2.906 1 94.44 315 LEU B CA 1
ATOM 9013 C C . LEU B 1 315 ? -3.477 -30.812 1.49 1 94.44 315 LEU B C 1
ATOM 9015 O O . LEU B 1 315 ? -4.328 -30.469 0.671 1 94.44 315 LEU B O 1
ATOM 9019 N N . ARG B 1 316 ? -2.598 -31.719 1.238 1 93.12 316 ARG B N 1
ATOM 9020 C CA . ARG B 1 316 ? -2.453 -32.312 -0.095 1 93.12 316 ARG B CA 1
ATOM 9021 C C . ARG B 1 316 ? -3.443 -33.438 -0.31 1 93.12 316 ARG B C 1
ATOM 9023 O O . ARG B 1 316 ? -3.465 -34.062 -1.377 1 93.12 316 ARG B O 1
ATOM 9030 N N . ASN B 1 317 ? -4.25 -33.625 0.696 1 90 317 ASN B N 1
ATOM 9031 C CA . ASN B 1 317 ? -5.375 -34.562 0.537 1 90 317 ASN B CA 1
ATOM 9032 C C . ASN B 1 317 ? -6.391 -34.031 -0.469 1 90 317 ASN B C 1
ATOM 9034 O O . ASN B 1 317 ? -7.125 -34.812 -1.085 1 90 317 ASN B O 1
ATOM 9038 N N . PHE B 1 318 ? -6.387 -32.719 -0.589 1 88.38 318 PHE B N 1
ATOM 9039 C CA . PHE B 1 318 ? -7.277 -32.094 -1.554 1 88.38 318 PHE B CA 1
ATOM 9040 C C . PHE B 1 318 ? -6.719 -32.219 -2.967 1 88.38 318 PHE B C 1
ATOM 9042 O O . PHE B 1 318 ? -5.5 -32.25 -3.156 1 88.38 318 PHE B O 1
ATOM 9049 N N . PRO B 1 319 ? -7.652 -32.25 -3.928 1 84.88 319 PRO B N 1
ATOM 9050 C CA . PRO B 1 319 ? -7.164 -32.188 -5.305 1 84.88 319 PRO B CA 1
ATOM 9051 C C . PRO B 1 319 ? -6.398 -30.891 -5.59 1 84.88 319 PRO B C 1
ATOM 9053 O O . PRO B 1 319 ? -6.676 -29.859 -4.977 1 84.88 319 PRO B O 1
ATOM 9056 N N . PRO B 1 320 ? -5.496 -30.969 -6.551 1 84.94 320 PRO B N 1
ATOM 9057 C CA . PRO B 1 320 ? -4.625 -29.812 -6.832 1 84.94 320 PRO B CA 1
ATOM 9058 C C . PRO B 1 320 ? -5.406 -28.547 -7.137 1 84.94 320 PRO B C 1
ATOM 9060 O O . PRO B 1 320 ? -4.957 -27.438 -6.797 1 84.94 320 PRO B O 1
ATOM 9063 N N . ILE B 1 321 ? -6.574 -28.672 -7.707 1 82.5 321 ILE B N 1
ATOM 9064 C CA . ILE B 1 321 ? -7.375 -27.5 -8.07 1 82.5 321 ILE B CA 1
ATOM 9065 C C . ILE B 1 321 ? -7.77 -26.734 -6.816 1 82.5 321 ILE B C 1
ATOM 9067 O O . ILE B 1 321 ? -7.844 -25.5 -6.836 1 82.5 321 ILE B O 1
ATOM 9071 N N . PHE B 1 322 ? -7.945 -27.391 -5.727 1 85.38 322 PHE B N 1
ATOM 9072 C CA . PHE B 1 322 ? -8.375 -26.75 -4.488 1 85.38 322 PHE B CA 1
ATOM 9073 C C . PHE B 1 322 ? -7.172 -26.219 -3.709 1 85.38 322 PHE B C 1
ATOM 9075 O O . PHE B 1 322 ? -7.301 -25.266 -2.936 1 85.38 322 PHE B O 1
ATOM 9082 N N . ASN B 1 323 ? -6.062 -26.844 -3.984 1 88.5 323 ASN B N 1
ATOM 9083 C CA . ASN B 1 323 ? -4.855 -26.391 -3.289 1 88.5 323 ASN B CA 1
ATOM 9084 C C . ASN B 1 323 ? -4.367 -25.047 -3.814 1 88.5 323 ASN B C 1
ATOM 9086 O O . ASN B 1 323 ? -3.594 -24.359 -3.146 1 88.5 323 ASN B O 1
ATOM 9090 N N . SER B 1 324 ? -4.867 -24.719 -4.949 1 87.81 324 SER B N 1
ATOM 9091 C CA . SER B 1 324 ? -4.461 -23.453 -5.547 1 87.81 324 SER B CA 1
ATOM 9092 C C . SER B 1 324 ? -5.297 -22.281 -5.012 1 87.81 324 SER B C 1
ATOM 9094 O O . SER B 1 324 ? -4.934 -21.125 -5.184 1 87.81 324 SER B O 1
ATOM 9096 N N . SER B 1 325 ? -6.312 -22.578 -4.262 1 88.62 325 SER B N 1
ATOM 9097 C CA . SER B 1 325 ? -7.141 -21.547 -3.66 1 88.62 325 SER B CA 1
ATOM 9098 C C . SER B 1 325 ? -6.477 -20.969 -2.416 1 88.62 325 SER B C 1
ATOM 9100 O O . SER B 1 325 ? -5.992 -21.703 -1.56 1 88.62 325 SER B O 1
ATOM 9102 N N . LEU B 1 326 ? -6.559 -19.719 -2.305 1 90.56 326 LEU B N 1
ATOM 9103 C CA . LEU B 1 326 ? -5.926 -19.047 -1.173 1 90.56 326 LEU B CA 1
ATOM 9104 C C . LEU B 1 326 ? -6.617 -19.422 0.134 1 90.56 326 LEU B C 1
ATOM 9106 O O . LEU B 1 326 ? -5.992 -19.422 1.196 1 90.56 326 LEU B O 1
ATOM 9110 N N . ASP B 1 327 ? -7.855 -19.75 0.045 1 87.25 327 ASP B N 1
ATOM 9111 C CA . ASP B 1 327 ? -8.633 -20.094 1.229 1 87.25 327 ASP B CA 1
ATOM 9112 C C . ASP B 1 327 ? -8.172 -21.422 1.824 1 87.25 327 ASP B C 1
ATOM 9114 O O . ASP B 1 327 ? -8.445 -21.719 2.99 1 87.25 327 ASP B O 1
ATOM 9118 N N . ASN B 1 328 ? -7.445 -22.188 1.057 1 90.38 328 ASN B N 1
ATOM 9119 C CA . ASN B 1 328 ? -6.98 -23.484 1.534 1 90.38 328 ASN B CA 1
ATOM 9120 C C . ASN B 1 328 ? -5.512 -23.438 1.944 1 90.38 328 ASN B C 1
ATOM 9122 O O . ASN B 1 328 ? -4.898 -24.484 2.199 1 90.38 328 ASN B O 1
ATOM 9126 N N . ILE B 1 329 ? -4.949 -22.281 1.908 1 95.19 329 ILE B N 1
ATOM 9127 C CA . ILE B 1 329 ? -3.619 -22.047 2.455 1 95.19 329 ILE B CA 1
ATOM 9128 C C . ILE B 1 329 ? -3.734 -21.453 3.861 1 95.19 329 ILE B C 1
ATOM 9130 O O . ILE B 1 329 ? -4.199 -20.328 4.035 1 95.19 329 ILE B O 1
ATOM 9134 N N . HIS B 1 330 ? -3.311 -22.188 4.797 1 95.88 330 HIS B N 1
ATOM 9135 C CA . HIS B 1 330 ? -3.525 -21.828 6.195 1 95.88 330 HIS B CA 1
ATOM 9136 C C . HIS B 1 330 ? -2.242 -21.312 6.832 1 95.88 330 HIS B C 1
ATOM 9138 O O . HIS B 1 330 ? -1.155 -21.812 6.559 1 95.88 330 HIS B O 1
ATOM 9144 N N . LEU B 1 331 ? -2.383 -20.297 7.645 1 97.12 331 LEU B N 1
ATOM 9145 C CA . LEU B 1 331 ? -1.253 -19.734 8.375 1 97.12 331 LEU B CA 1
ATOM 9146 C C . LEU B 1 331 ? -0.917 -20.594 9.594 1 97.12 331 LEU B C 1
ATOM 9148 O O . LEU B 1 331 ? -1.808 -20.953 10.367 1 97.12 331 LEU B O 1
ATOM 9152 N N . CYS B 1 332 ? 0.375 -20.938 9.773 1 97.5 332 CYS B N 1
ATOM 9153 C CA . CYS B 1 332 ? 0.829 -21.688 10.938 1 97.5 332 CYS B CA 1
ATOM 9154 C C . CYS B 1 332 ? 1.51 -20.766 11.953 1 97.5 332 CYS B C 1
ATOM 9156 O O . CYS B 1 332 ? 1.337 -20.938 13.156 1 97.5 332 CYS B O 1
ATOM 9158 N N . ALA B 1 333 ? 2.293 -19.938 11.398 1 98.12 333 ALA B N 1
ATOM 9159 C CA . ALA B 1 333 ? 3.057 -19.062 12.281 1 98.12 333 ALA B CA 1
ATOM 9160 C C . ALA B 1 333 ? 3.418 -17.75 11.594 1 98.12 333 ALA B C 1
ATOM 9162 O O . ALA B 1 333 ? 3.641 -17.734 10.375 1 98.12 333 ALA B O 1
ATOM 9163 N N . LEU B 1 334 ? 3.43 -16.734 12.383 1 97.81 334 LEU B N 1
ATOM 9164 C CA . LEU B 1 334 ? 3.85 -15.398 11.953 1 97.81 334 LEU B CA 1
ATOM 9165 C C . LEU B 1 334 ? 4.832 -14.789 12.945 1 97.81 334 LEU B C 1
ATOM 9167 O O . LEU B 1 334 ? 4.574 -14.773 14.148 1 97.81 334 LEU B O 1
ATOM 9171 N N . PHE B 1 335 ? 5.992 -14.32 12.461 1 97.62 335 PHE B N 1
ATOM 9172 C CA . PHE B 1 335 ? 7.027 -13.789 13.336 1 97.62 335 PHE B CA 1
ATOM 9173 C C . PHE B 1 335 ? 7.875 -12.758 12.609 1 97.62 335 PHE B C 1
ATOM 9175 O O . PHE B 1 335 ? 7.762 -12.602 11.391 1 97.62 335 PHE B O 1
ATOM 9182 N N . HIS B 1 336 ? 8.648 -11.984 13.352 1 95.62 336 HIS B N 1
ATOM 9183 C CA . HIS B 1 336 ? 9.602 -11.07 12.727 1 95.62 336 HIS B CA 1
ATOM 9184 C C . HIS B 1 336 ? 10.773 -11.828 12.109 1 95.62 336 HIS B C 1
ATOM 9186 O O . HIS B 1 336 ? 11.359 -12.703 12.758 1 95.62 336 HIS B O 1
ATOM 9192 N N . ALA B 1 337 ? 11.117 -11.516 10.891 1 95.38 337 ALA B N 1
ATOM 9193 C CA . ALA B 1 337 ? 12.203 -12.203 10.195 1 95.38 337 ALA B CA 1
ATOM 9194 C C . ALA B 1 337 ? 13.508 -12.094 10.977 1 95.38 337 ALA B C 1
ATOM 9196 O O . ALA B 1 337 ? 14.32 -13.016 10.977 1 95.38 337 ALA B O 1
ATOM 9197 N N . GLN B 1 338 ? 13.727 -11.016 11.688 1 92 338 GLN B N 1
ATOM 9198 C CA . GLN B 1 338 ? 14.945 -10.773 12.453 1 92 338 GLN B CA 1
ATOM 9199 C C . GLN B 1 338 ? 15.07 -11.766 13.609 1 92 338 GLN B C 1
ATOM 9201 O O . GLN B 1 338 ? 16.172 -12.016 14.094 1 92 338 GLN B O 1
ATOM 9206 N N . ASP B 1 339 ? 14 -12.328 14.016 1 94.75 339 ASP B N 1
ATOM 9207 C CA . ASP B 1 339 ? 14 -13.25 15.148 1 94.75 339 ASP B CA 1
ATOM 9208 C C . ASP B 1 339 ? 14.648 -14.578 14.773 1 94.75 339 ASP B C 1
ATOM 9210 O O . ASP B 1 339 ? 15.086 -15.328 15.648 1 94.75 339 ASP B O 1
ATOM 9214 N N . ILE B 1 340 ? 14.727 -14.852 13.492 1 94.75 340 ILE B N 1
ATOM 9215 C CA . ILE B 1 340 ? 15.414 -16.047 13.039 1 94.75 340 ILE B CA 1
ATOM 9216 C C . ILE B 1 340 ? 16.891 -15.977 13.406 1 94.75 340 ILE B C 1
ATOM 9218 O O . ILE B 1 340 ? 17.469 -16.953 13.875 1 94.75 340 ILE B O 1
ATOM 9222 N N . ARG B 1 341 ? 17.453 -14.852 13.18 1 89.31 341 ARG B N 1
ATOM 9223 C CA . ARG B 1 341 ? 18.875 -14.656 13.477 1 89.31 341 ARG B CA 1
ATOM 9224 C C . ARG B 1 341 ? 19.109 -14.625 14.977 1 89.31 341 ARG B C 1
ATOM 9226 O O . ARG B 1 341 ? 20.125 -15.133 15.453 1 89.31 341 ARG B O 1
ATOM 9233 N N . ARG B 1 342 ? 18.203 -14.125 15.695 1 91.19 342 ARG B N 1
ATOM 9234 C CA . ARG B 1 342 ? 18.375 -13.906 17.125 1 91.19 342 ARG B CA 1
ATOM 9235 C C . ARG B 1 342 ? 18.156 -15.195 17.906 1 91.19 342 ARG B C 1
ATOM 9237 O O . ARG B 1 342 ? 18.891 -15.484 18.859 1 91.19 342 ARG B O 1
ATOM 9244 N N . TYR B 1 343 ? 17.125 -15.961 17.547 1 94.81 343 TYR B N 1
ATOM 9245 C CA . TYR B 1 343 ? 16.734 -17.078 18.375 1 94.81 343 TYR B CA 1
ATOM 9246 C C . TYR B 1 343 ? 16.859 -18.406 17.625 1 94.81 343 TYR B C 1
ATOM 9248 O O . TYR B 1 343 ? 16.844 -19.469 18.234 1 94.81 343 TYR B O 1
ATOM 9256 N N . GLY B 1 344 ? 17.031 -18.344 16.328 1 94.06 344 GLY B N 1
ATOM 9257 C CA . GLY B 1 344 ? 17.109 -19.547 15.523 1 94.06 344 GLY B CA 1
ATOM 9258 C C . GLY B 1 344 ? 15.766 -20.031 15.031 1 94.06 344 GLY B C 1
ATOM 9259 O O . GLY B 1 344 ? 14.75 -19.844 15.711 1 94.06 344 GLY B O 1
ATOM 9260 N N . PHE B 1 345 ? 15.742 -20.781 13.984 1 95.75 345 PHE B N 1
ATOM 9261 C CA . PHE B 1 345 ? 14.516 -21.266 13.359 1 95.75 345 PHE B CA 1
ATOM 9262 C C . PHE B 1 345 ? 13.867 -22.359 14.195 1 95.75 345 PHE B C 1
ATOM 9264 O O . PHE B 1 345 ? 12.648 -22.484 14.219 1 95.75 345 PHE B O 1
ATOM 9271 N N . ASN B 1 346 ? 14.688 -23.156 14.828 1 96.5 346 ASN B N 1
ATOM 9272 C CA . ASN B 1 346 ? 14.18 -24.281 15.617 1 96.5 346 ASN B CA 1
ATOM 9273 C C . ASN B 1 346 ? 13.289 -23.797 16.766 1 96.5 346 ASN B C 1
ATOM 9275 O O . ASN B 1 346 ? 12.242 -24.391 17.016 1 96.5 346 ASN B O 1
ATOM 9279 N N . SER B 1 347 ? 13.641 -22.688 17.391 1 96.38 347 SER B N 1
ATOM 9280 C CA . SER B 1 347 ? 12.828 -22.141 18.469 1 96.38 347 SER B CA 1
ATOM 9281 C C . SER B 1 347 ? 11.484 -21.625 17.953 1 96.38 347 SER B C 1
ATOM 9283 O O . SER B 1 347 ? 10.469 -21.734 18.641 1 96.38 347 SER B O 1
ATOM 9285 N N . ILE B 1 348 ? 11.477 -21.203 16.781 1 97.38 348 ILE B N 1
ATOM 9286 C CA . ILE B 1 348 ? 10.289 -20.609 16.188 1 97.38 348 ILE B CA 1
ATOM 9287 C C . ILE B 1 348 ? 9.289 -21.703 15.82 1 97.38 348 ILE B C 1
ATOM 9289 O O . ILE B 1 348 ? 8.086 -21.562 16.031 1 97.38 348 ILE B O 1
ATOM 9293 N N . ILE B 1 349 ? 9.789 -22.875 15.312 1 97.88 349 ILE B N 1
ATOM 9294 C CA . ILE B 1 349 ? 8.875 -23.891 14.789 1 97.88 349 ILE B CA 1
ATOM 9295 C C . ILE B 1 349 ? 8.609 -24.938 15.859 1 97.88 349 ILE B C 1
ATOM 9297 O O . ILE B 1 349 ? 7.871 -25.906 15.625 1 97.88 349 ILE B O 1
ATOM 9301 N N . GLU B 1 350 ? 9.133 -24.781 17.031 1 97.88 350 GLU B N 1
ATOM 9302 C CA . GLU B 1 350 ? 9.016 -25.766 18.109 1 97.88 350 GLU B CA 1
ATOM 9303 C C . GLU B 1 350 ? 7.559 -26.062 18.422 1 97.88 350 GLU B C 1
ATOM 9305 O O . GLU B 1 350 ? 7.164 -27.234 18.516 1 97.88 350 GLU B O 1
ATOM 9310 N N . PRO B 1 351 ? 6.707 -25.016 18.594 1 97.81 351 PRO B N 1
ATOM 9311 C CA . PRO B 1 351 ? 5.305 -25.328 18.859 1 97.81 351 PRO B CA 1
ATOM 9312 C C . PRO B 1 351 ? 4.648 -26.141 17.734 1 97.81 351 PRO B C 1
ATOM 9314 O O . PRO B 1 351 ? 3.838 -27.031 18 1 97.81 351 PRO B O 1
ATOM 9317 N N . LEU B 1 352 ? 4.957 -25.859 16.562 1 98.19 352 LEU B N 1
ATOM 9318 C CA . LEU B 1 352 ? 4.418 -26.562 15.406 1 98.19 352 LEU B CA 1
ATOM 9319 C C . LEU B 1 352 ? 4.855 -28.031 15.422 1 98.19 352 LEU B C 1
ATOM 9321 O O . LEU B 1 352 ? 4.039 -28.922 15.219 1 98.19 352 LEU B O 1
ATOM 9325 N N . VAL B 1 353 ? 6.141 -28.281 15.688 1 98.5 353 VAL B N 1
ATOM 9326 C CA . VAL B 1 353 ? 6.703 -29.625 15.688 1 98.5 353 VAL B CA 1
ATOM 9327 C C . VAL B 1 353 ? 6.066 -30.453 16.812 1 98.5 353 VAL B C 1
ATOM 9329 O O . VAL B 1 353 ? 5.75 -31.625 16.609 1 98.5 353 VAL B O 1
ATOM 9332 N N . ASN B 1 354 ? 5.902 -29.844 17.953 1 98.12 354 ASN B N 1
ATOM 9333 C CA . ASN B 1 354 ? 5.262 -30.531 19.062 1 98.12 354 ASN B CA 1
ATOM 9334 C C . ASN B 1 354 ? 3.844 -30.969 18.719 1 98.12 354 ASN B C 1
ATOM 9336 O O . ASN B 1 354 ? 3.451 -32.094 19 1 98.12 354 ASN B O 1
ATOM 9340 N N . ASP B 1 355 ? 3.102 -30.094 18.125 1 98.19 355 ASP B N 1
ATOM 9341 C CA . ASP B 1 355 ? 1.744 -30.438 17.703 1 98.19 355 ASP B CA 1
ATOM 9342 C C . ASP B 1 355 ? 1.753 -31.531 16.641 1 98.19 355 ASP B C 1
ATOM 9344 O O . ASP B 1 355 ? 0.877 -32.406 16.625 1 98.19 355 ASP B O 1
ATOM 9348 N N . LEU B 1 356 ? 2.723 -31.5 15.773 1 98.44 356 LEU B N 1
ATOM 9349 C CA . LEU B 1 356 ? 2.812 -32.5 14.711 1 98.44 356 LEU B CA 1
ATOM 9350 C C . LEU B 1 356 ? 3.148 -33.875 15.281 1 98.44 356 LEU B C 1
ATOM 9352 O O . LEU B 1 356 ? 2.691 -34.906 14.766 1 98.44 356 LEU B O 1
ATOM 9356 N N . LYS B 1 357 ? 3.951 -33.906 16.328 1 98.31 357 LYS B N 1
ATOM 9357 C CA . LYS B 1 357 ? 4.23 -35.156 17 1 98.31 357 LYS B CA 1
ATOM 9358 C C . LYS B 1 357 ? 2.951 -35.781 17.562 1 98.31 357 LYS B C 1
ATOM 9360 O O . LYS B 1 357 ? 2.744 -37 17.453 1 98.31 357 LYS B O 1
ATOM 9365 N N . VAL B 1 358 ? 2.141 -34.938 18.109 1 97.75 358 VAL B N 1
ATOM 9366 C CA . VAL B 1 358 ? 0.852 -35.375 18.609 1 97.75 358 VAL B CA 1
ATOM 9367 C C . VAL B 1 358 ? -0.005 -35.906 17.469 1 97.75 358 VAL B C 1
ATOM 9369 O O . VAL B 1 358 ? -0.66 -36.938 17.594 1 97.75 358 VAL B O 1
ATOM 9372 N N . LEU B 1 359 ? 0.014 -35.25 16.406 1 97.75 359 LEU B N 1
ATOM 9373 C CA . LEU B 1 359 ? -0.761 -35.656 15.242 1 97.75 359 LEU B CA 1
ATOM 9374 C C . LEU B 1 359 ? -0.304 -37 14.734 1 97.75 359 LEU B C 1
ATOM 9376 O O . LEU B 1 359 ? -1.128 -37.844 14.336 1 97.75 359 LEU B O 1
ATOM 9380 N N . GLU B 1 360 ? 0.999 -37.312 14.742 1 97.25 360 GLU B N 1
ATOM 9381 C CA . GLU B 1 360 ? 1.569 -38.562 14.242 1 97.25 360 GLU B CA 1
ATOM 9382 C C . GLU B 1 360 ? 1.203 -39.719 15.141 1 97.25 360 GLU B C 1
ATOM 9384 O O . GLU B 1 360 ? 1.004 -40.844 14.664 1 97.25 360 GLU B O 1
ATOM 9389 N N . ILE B 1 361 ? 1.108 -39.469 16.391 1 94.94 361 ILE B N 1
ATOM 9390 C CA . ILE B 1 361 ? 0.956 -40.531 17.375 1 94.94 361 ILE B CA 1
ATOM 9391 C C . ILE B 1 361 ? -0.524 -40.719 17.688 1 94.94 361 ILE B C 1
ATOM 9393 O O . ILE B 1 361 ? -1.057 -41.844 17.562 1 94.94 361 ILE B O 1
ATOM 9397 N N . GLU B 1 362 ? -1.188 -39.656 18.094 1 94.5 362 GLU B N 1
ATOM 9398 C CA . GLU B 1 362 ? -2.564 -39.719 18.578 1 94.5 362 GLU B CA 1
ATOM 9399 C C . GLU B 1 362 ? -3.557 -39.438 17.453 1 94.5 362 GLU B C 1
ATOM 9401 O O . GLU B 1 362 ? -4.656 -39.969 17.422 1 94.5 362 GLU B O 1
ATOM 9406 N N . GLY B 1 363 ? -3.168 -38.594 16.594 1 94.38 363 GLY B N 1
ATOM 9407 C CA . GLY B 1 363 ? -4.09 -38.125 15.562 1 94.38 363 GLY B CA 1
ATOM 9408 C C . GLY B 1 363 ? -5.035 -37.062 16.047 1 94.38 363 GLY B C 1
ATOM 9409 O O . GLY B 1 363 ? -4.914 -36.594 17.188 1 94.38 363 GLY B O 1
ATOM 9410 N N . VAL B 1 364 ? -5.84 -36.562 15.164 1 93.12 364 VAL B N 1
ATOM 9411 C CA . VAL B 1 364 ? -6.859 -35.562 15.469 1 93.12 364 VAL B CA 1
ATOM 9412 C C . VAL B 1 364 ? -8.25 -36.188 15.328 1 93.12 364 VAL B C 1
ATOM 9414 O O . VAL B 1 364 ? -8.5 -36.938 14.391 1 93.12 364 VAL B O 1
ATOM 9417 N N . LYS B 1 365 ? -9.062 -35.906 16.266 1 88.81 365 LYS B N 1
ATOM 9418 C CA . LYS B 1 365 ? -10.414 -36.469 16.234 1 88.81 365 LYS B CA 1
ATOM 9419 C C . LYS B 1 365 ? -11.273 -35.75 15.195 1 88.81 365 LYS B C 1
ATOM 9421 O O . LYS B 1 365 ? -11.406 -34.531 15.211 1 88.81 365 LYS B O 1
ATOM 9426 N N . ASN B 1 366 ? -11.719 -36.531 14.289 1 82.88 366 ASN B N 1
ATOM 9427 C CA . ASN B 1 366 ? -12.703 -36 13.344 1 82.88 366 ASN B CA 1
ATOM 9428 C C . ASN B 1 366 ? -14.047 -35.75 14.016 1 82.88 366 ASN B C 1
ATOM 9430 O O . ASN B 1 366 ? -14.703 -36.656 14.484 1 82.88 366 ASN B O 1
ATOM 9434 N N . PRO B 1 367 ? -14.469 -34.562 14.016 1 78.06 367 PRO B N 1
ATOM 9435 C CA . PRO B 1 367 ? -15.703 -34.281 14.734 1 78.06 367 PRO B CA 1
ATOM 9436 C C . PRO B 1 367 ? -16.938 -34.906 14.094 1 78.06 367 PRO B C 1
ATOM 9438 O O . PRO B 1 367 ? -17.938 -35.125 14.773 1 78.06 367 PRO B O 1
ATOM 9441 N N . VAL B 1 368 ? -16.922 -35.219 12.875 1 77.25 368 VAL B N 1
ATOM 9442 C CA . VAL B 1 368 ? -18.062 -35.781 12.156 1 77.25 368 VAL B CA 1
ATOM 9443 C C . VAL B 1 368 ? -18.109 -37.312 12.328 1 77.25 368 VAL B C 1
ATOM 9445 O O . VAL B 1 368 ? -19.125 -37.844 12.75 1 77.25 368 VAL B O 1
ATOM 9448 N N . SER B 1 369 ? -17.016 -37.969 12.062 1 76.19 369 SER B N 1
ATOM 9449 C CA . SER B 1 369 ? -16.984 -39.438 12.086 1 76.19 369 SER B CA 1
ATOM 9450 C C . SER B 1 369 ? -16.578 -39.938 13.453 1 76.19 369 SER B C 1
ATOM 9452 O O . SER B 1 369 ? -16.828 -41.125 13.789 1 76.19 369 SER B O 1
ATOM 9454 N N . GLY B 1 370 ? -15.945 -39.125 14.234 1 78.94 370 GLY B N 1
ATOM 9455 C CA . GLY B 1 370 ? -15.461 -39.531 15.539 1 78.94 370 GLY B CA 1
ATOM 9456 C C . GLY B 1 370 ? -14.141 -40.281 15.477 1 78.94 370 GLY B C 1
ATOM 9457 O O . GLY B 1 370 ? -13.508 -40.531 16.5 1 78.94 370 GLY B O 1
ATOM 9458 N N . SER B 1 371 ? -13.711 -40.562 14.312 1 84.44 371 SER B N 1
ATOM 9459 C CA . SER B 1 371 ? -12.461 -41.312 14.148 1 84.44 371 SER B CA 1
ATOM 9460 C C . SER B 1 371 ? -11.25 -40.406 14.266 1 84.44 371 SER B C 1
ATOM 9462 O O . SER B 1 371 ? -11.344 -39.188 13.992 1 84.44 371 SER B O 1
ATOM 9464 N N . CYS B 1 372 ? -10.172 -41 14.742 1 91 372 CYS B N 1
ATOM 9465 C CA . CYS B 1 372 ? -8.922 -40.25 14.828 1 91 372 CYS B CA 1
ATOM 9466 C C . CYS B 1 372 ? -8.117 -40.375 13.539 1 91 372 CYS B C 1
ATOM 9468 O O . CYS B 1 372 ? -7.836 -41.469 13.086 1 91 372 CYS B O 1
ATOM 9470 N N . ILE B 1 373 ? -7.773 -39.312 13 1 92.44 373 ILE B N 1
ATOM 9471 C CA . ILE B 1 373 ? -7.012 -39.281 11.758 1 92.44 373 ILE B CA 1
ATOM 9472 C C . ILE B 1 373 ? -5.59 -38.812 12.031 1 92.44 373 ILE B C 1
ATOM 9474 O O . ILE B 1 373 ? -5.387 -37.719 12.602 1 92.44 373 ILE B O 1
ATOM 9478 N N . LYS B 1 374 ? -4.621 -39.594 11.648 1 95.44 374 LYS B N 1
ATOM 9479 C CA . LYS B 1 374 ? -3.215 -39.219 11.797 1 95.44 374 LYS B CA 1
ATOM 9480 C C . LYS B 1 374 ? -2.729 -38.438 10.594 1 95.44 374 LYS B C 1
ATOM 9482 O O . LYS B 1 374 ? -3.469 -38.219 9.625 1 95.44 374 LYS B O 1
ATOM 9487 N N . GLY B 1 375 ? -1.595 -37.844 10.75 1 96.06 375 GLY B N 1
ATOM 9488 C CA . GLY B 1 375 ? -1.016 -37.031 9.664 1 96.06 375 GLY B CA 1
ATOM 9489 C C . GLY B 1 375 ? 0.419 -36.625 9.938 1 96.06 375 GLY B C 1
ATOM 9490 O O . GLY B 1 375 ? 0.926 -36.812 11.047 1 96.06 375 GLY B O 1
ATOM 9491 N N . THR B 1 376 ? 1.1 -36.156 8.914 1 97.19 376 THR B N 1
ATOM 9492 C CA . THR B 1 376 ? 2.471 -35.656 9.047 1 97.19 376 THR B CA 1
ATOM 9493 C C . THR B 1 376 ? 2.855 -34.781 7.871 1 97.19 376 THR B C 1
ATOM 9495 O O . THR B 1 376 ? 2.039 -34.531 6.98 1 97.19 376 THR B O 1
ATOM 9498 N N . ILE B 1 377 ? 4.059 -34.281 7.953 1 97.38 377 ILE B N 1
ATOM 9499 C CA . ILE B 1 377 ? 4.598 -33.438 6.887 1 97.38 377 ILE B CA 1
ATOM 9500 C C . ILE B 1 377 ? 5.027 -34.344 5.711 1 97.38 377 ILE B C 1
ATOM 9502 O O . ILE B 1 377 ? 5.781 -35.281 5.891 1 97.38 377 ILE B O 1
ATOM 9506 N N . VAL B 1 378 ? 4.566 -33.969 4.562 1 95.44 378 VAL B N 1
ATOM 9507 C CA . VAL B 1 378 ? 4.957 -34.719 3.373 1 95.44 378 VAL B CA 1
ATOM 9508 C C . VAL B 1 378 ? 6.148 -34.031 2.703 1 95.44 378 VAL B C 1
ATOM 9510 O O . VAL B 1 378 ? 7.09 -34.688 2.27 1 95.44 378 VAL B O 1
ATOM 9513 N N . GLN B 1 379 ? 6.043 -32.719 2.539 1 96.88 379 GLN B N 1
ATOM 9514 C CA . GLN B 1 379 ? 7.09 -31.922 1.931 1 96.88 379 GLN B CA 1
ATOM 9515 C C . GLN B 1 379 ? 7.082 -30.5 2.492 1 96.88 379 GLN B C 1
ATOM 9517 O O . GLN B 1 379 ? 6.07 -30.047 3.031 1 96.88 379 GLN B O 1
ATOM 9522 N N . VAL B 1 380 ? 8.211 -29.891 2.43 1 98 380 VAL B N 1
ATOM 9523 C CA . VAL B 1 380 ? 8.367 -28.469 2.736 1 98 380 VAL B CA 1
ATOM 9524 C C . VAL B 1 380 ? 8.828 -27.719 1.489 1 98 380 VAL B C 1
ATOM 9526 O O . VAL B 1 380 ? 9.805 -28.109 0.848 1 98 380 VAL B O 1
ATOM 9529 N N . THR B 1 381 ? 8.094 -26.719 1.136 1 97.56 381 THR B N 1
ATOM 9530 C CA . THR B 1 381 ? 8.438 -25.969 -0.076 1 97.56 381 THR B CA 1
ATOM 9531 C C . THR B 1 381 ? 8.789 -24.531 0.253 1 97.56 381 THR B C 1
ATOM 9533 O O . THR B 1 381 ? 8.547 -24.062 1.369 1 97.56 381 THR B O 1
ATOM 9536 N N . GLY B 1 382 ? 9.445 -23.859 -0.6 1 96.38 382 GLY B N 1
ATOM 9537 C CA . GLY B 1 382 ? 9.922 -22.5 -0.476 1 96.38 382 GLY B CA 1
ATOM 9538 C C . GLY B 1 382 ? 11 -22.141 -1.488 1 96.38 382 GLY B C 1
ATOM 9539 O O . GLY B 1 382 ? 11.391 -22.984 -2.305 1 96.38 382 GLY B O 1
ATOM 9540 N N . ASP B 1 383 ? 11.391 -20.891 -1.447 1 95 383 ASP B N 1
ATOM 9541 C CA . ASP B 1 383 ? 12.539 -20.516 -2.254 1 95 383 ASP B CA 1
ATOM 9542 C C . ASP B 1 383 ? 13.812 -21.203 -1.756 1 95 383 ASP B C 1
ATOM 9544 O O . ASP B 1 383 ? 13.836 -21.734 -0.647 1 95 383 ASP B O 1
ATOM 9548 N N . ASN B 1 384 ? 14.789 -21.219 -2.531 1 95.62 384 ASN B N 1
ATOM 9549 C CA . ASN B 1 384 ? 15.984 -21.984 -2.197 1 95.62 384 ASN B CA 1
ATOM 9550 C C . ASN B 1 384 ? 16.609 -21.5 -0.889 1 95.62 384 ASN B C 1
ATOM 9552 O O . ASN B 1 384 ? 16.859 -22.297 0.02 1 95.62 384 ASN B O 1
ATOM 9556 N N . LEU B 1 385 ? 16.797 -20.25 -0.731 1 93.44 385 LEU B N 1
ATOM 9557 C CA . LEU B 1 385 ? 17.438 -19.75 0.48 1 93.44 385 LEU B CA 1
ATOM 9558 C C . LEU B 1 385 ? 16.5 -19.859 1.676 1 93.44 385 LEU B C 1
ATOM 9560 O O . LEU B 1 385 ? 16.953 -20.062 2.807 1 93.44 385 LEU B O 1
ATOM 9564 N N . GLY B 1 386 ? 15.195 -19.672 1.396 1 94.19 386 GLY B N 1
ATOM 9565 C CA . GLY B 1 386 ? 14.219 -19.891 2.451 1 94.19 386 GLY B CA 1
ATOM 9566 C C . GLY B 1 386 ? 14.219 -21.328 2.967 1 94.19 386 GLY B C 1
ATOM 9567 O O . GLY B 1 386 ? 14.188 -21.547 4.18 1 94.19 386 GLY B O 1
ATOM 9568 N N . LEU B 1 387 ? 14.336 -22.25 2.105 1 96.19 387 LEU B N 1
ATOM 9569 C CA . LEU B 1 387 ? 14.367 -23.656 2.484 1 96.19 387 LEU B CA 1
ATOM 9570 C C . LEU B 1 387 ? 15.672 -24 3.199 1 96.19 387 LEU B C 1
ATOM 9572 O O . LEU B 1 387 ? 15.68 -24.797 4.141 1 96.19 387 LEU B O 1
ATOM 9576 N N . HIS B 1 388 ? 16.766 -23.375 2.678 1 95.94 388 HIS B N 1
ATOM 9577 C CA . HIS B 1 388 ? 18.047 -23.578 3.357 1 95.94 388 HIS B CA 1
ATOM 9578 C C . HIS B 1 388 ? 17.969 -23.141 4.816 1 95.94 388 HIS B C 1
ATOM 9580 O O . HIS B 1 388 ? 18.406 -23.859 5.711 1 95.94 388 HIS B O 1
ATOM 9586 N N . SER B 1 389 ? 17.328 -22.031 4.988 1 95.38 389 SER B N 1
ATOM 9587 C CA . SER B 1 389 ? 17.203 -21.484 6.332 1 95.38 389 SER B CA 1
ATOM 9588 C C . SER B 1 389 ? 16.359 -22.391 7.223 1 95.38 389 SER B C 1
ATOM 9590 O O . SER B 1 389 ? 16.766 -22.719 8.336 1 95.38 389 SER B O 1
ATOM 9592 N N . LEU B 1 390 ? 15.266 -22.828 6.734 1 96.94 390 LEU B N 1
ATOM 9593 C CA . LEU B 1 390 ? 14.328 -23.625 7.516 1 96.94 390 LEU B CA 1
ATOM 9594 C C . LEU B 1 390 ? 14.883 -25.016 7.785 1 96.94 390 LEU B C 1
ATOM 9596 O O . LEU B 1 390 ? 14.766 -25.531 8.898 1 96.94 390 LEU B O 1
ATOM 9600 N N . LEU B 1 391 ? 15.602 -25.594 6.797 1 97.25 391 LEU B N 1
ATOM 9601 C CA . LEU B 1 391 ? 16.031 -26.984 6.875 1 97.25 391 LEU B CA 1
ATOM 9602 C C . LEU B 1 391 ? 17.438 -27.078 7.488 1 97.25 391 LEU B C 1
ATOM 9604 O O . LEU B 1 391 ? 17.984 -28.172 7.625 1 97.25 391 LEU B O 1
ATOM 9608 N N . GLY B 1 392 ? 18.047 -25.953 7.781 1 95.12 392 GLY B N 1
ATOM 9609 C CA . GLY B 1 392 ? 19.297 -25.953 8.523 1 95.12 392 GLY B CA 1
ATOM 9610 C C . GLY B 1 392 ? 20.516 -25.938 7.621 1 95.12 392 GLY B C 1
ATOM 9611 O O . GLY B 1 392 ? 21.625 -26.281 8.055 1 95.12 392 GLY B O 1
ATOM 9612 N N . PHE B 1 393 ? 20.375 -25.578 6.363 1 95.81 393 PHE B N 1
ATOM 9613 C CA . PHE B 1 393 ? 21.5 -25.406 5.441 1 95.81 393 PHE B CA 1
ATOM 9614 C C . PHE B 1 393 ? 22.031 -23.984 5.508 1 95.81 393 PHE B C 1
ATOM 9616 O O . PHE B 1 393 ? 21.422 -23.109 6.121 1 95.81 393 PHE B O 1
ATOM 9623 N N . LEU B 1 394 ? 23.172 -23.781 4.891 1 93.88 394 LEU B N 1
ATOM 9624 C CA . LEU B 1 394 ? 23.719 -22.438 4.801 1 93.88 394 LEU B CA 1
ATOM 9625 C C . LEU B 1 394 ? 22.906 -21.562 3.846 1 93.88 394 LEU B C 1
ATOM 9627 O O . LEU B 1 394 ? 22.547 -22.016 2.756 1 93.88 394 LEU B O 1
ATOM 9631 N N . GLU B 1 395 ? 22.625 -20.375 4.254 1 91.06 395 GLU B N 1
ATOM 9632 C CA . GLU B 1 395 ? 21.766 -19.484 3.48 1 91.06 395 GLU B CA 1
ATOM 9633 C C . GLU B 1 395 ? 22.562 -18.75 2.4 1 91.06 395 GLU B C 1
ATOM 9635 O O . GLU B 1 395 ? 22.453 -17.531 2.264 1 91.06 395 GLU B O 1
ATOM 9640 N N . SER B 1 396 ? 23.422 -19.375 1.807 1 90 396 SER B N 1
ATOM 9641 C CA . SER B 1 396 ? 24.219 -18.906 0.675 1 90 396 SER B CA 1
ATOM 9642 C C . SER B 1 396 ? 24.672 -20.062 -0.213 1 90 396 SER B C 1
ATOM 9644 O O . SER B 1 396 ? 24.719 -21.203 0.231 1 90 396 SER B O 1
ATOM 9646 N N . PHE B 1 397 ? 24.969 -19.766 -1.396 1 91.69 397 PHE B N 1
ATOM 9647 C CA . PHE B 1 397 ? 25.469 -20.781 -2.303 1 91.69 397 PHE B CA 1
ATOM 9648 C C . PHE B 1 397 ? 26.984 -20.734 -2.414 1 91.69 397 PHE B C 1
ATOM 9650 O O . PHE B 1 397 ? 27.547 -21.156 -3.418 1 91.69 397 PHE B O 1
ATOM 9657 N N . GLY B 1 398 ? 27.578 -20.188 -1.425 1 90.19 398 GLY B N 1
ATOM 9658 C CA . GLY B 1 398 ? 29.016 -20.016 -1.458 1 90.19 398 GLY B CA 1
ATOM 9659 C C . GLY B 1 398 ? 29.781 -21.172 -0.843 1 90.19 398 GLY B C 1
ATOM 9660 O O . GLY B 1 398 ? 31 -21.266 -0.967 1 90.19 398 GLY B O 1
ATOM 9661 N N . ALA B 1 399 ? 29.016 -22.125 -0.258 1 92.56 399 ALA B N 1
ATOM 9662 C CA . ALA B 1 399 ? 29.656 -23.266 0.381 1 92.56 399 ALA B CA 1
ATOM 9663 C C . ALA B 1 399 ? 30.156 -24.266 -0.66 1 92.56 399 ALA B C 1
ATOM 9665 O O . ALA B 1 399 ? 29.703 -24.25 -1.806 1 92.56 399 ALA B O 1
ATOM 9666 N N . GLN B 1 400 ? 31.047 -25.109 -0.213 1 93.75 400 GLN B N 1
ATOM 9667 C CA . GLN B 1 400 ? 31.578 -26.141 -1.101 1 93.75 400 GLN B CA 1
ATOM 9668 C C . GLN B 1 400 ? 30.484 -27.109 -1.542 1 93.75 400 GLN B C 1
ATOM 9670 O O . GLN B 1 400 ? 30.312 -27.344 -2.736 1 93.75 400 GLN B O 1
ATOM 9675 N N . TYR B 1 401 ? 29.719 -27.656 -0.546 1 95 401 TYR B N 1
ATOM 9676 C CA . TYR B 1 401 ? 28.547 -28.484 -0.812 1 95 401 TYR B CA 1
ATOM 9677 C C . TYR B 1 401 ? 27.266 -27.703 -0.545 1 95 401 TYR B C 1
ATOM 9679 O O . TYR B 1 401 ? 26.578 -27.953 0.45 1 95 401 TYR B O 1
ATOM 9687 N N . CYS B 1 402 ? 26.875 -26.859 -1.503 1 95.19 402 CYS B N 1
ATOM 9688 C CA . CYS B 1 402 ? 25.797 -25.906 -1.233 1 95.19 402 CYS B CA 1
ATOM 9689 C C . CYS B 1 402 ? 24.438 -26.469 -1.643 1 95.19 402 CYS B C 1
ATOM 9691 O O . CYS B 1 402 ? 23.406 -25.969 -1.236 1 95.19 402 CYS B O 1
ATOM 9693 N N . CYS B 1 403 ? 24.422 -27.609 -2.357 1 96.31 403 CYS B N 1
ATOM 9694 C CA . CYS B 1 403 ? 23.172 -28.188 -2.842 1 96.31 403 CYS B CA 1
ATOM 9695 C C . CYS B 1 403 ? 22.531 -29.062 -1.775 1 96.31 403 CYS B C 1
ATOM 9697 O O . CYS B 1 403 ? 23.219 -29.812 -1.081 1 96.31 403 CYS B O 1
ATOM 9699 N N . ARG B 1 404 ? 21.266 -28.969 -1.582 1 95.5 404 ARG B N 1
ATOM 9700 C CA . ARG B 1 404 ? 20.594 -29.766 -0.564 1 95.5 404 ARG B CA 1
ATOM 9701 C C . ARG B 1 404 ? 20.344 -31.188 -1.056 1 95.5 404 ARG B C 1
ATOM 9703 O O . ARG B 1 404 ? 20.047 -32.094 -0.261 1 95.5 404 ARG B O 1
ATOM 9710 N N . PHE B 1 405 ? 20.484 -31.5 -2.408 1 97.31 405 PHE B N 1
ATOM 9711 C CA . PHE B 1 405 ? 20.172 -32.812 -2.973 1 97.31 405 PHE B CA 1
ATOM 9712 C C . PHE B 1 405 ? 21.438 -33.656 -3.094 1 97.31 405 PHE B C 1
ATOM 9714 O O . PHE B 1 405 ? 21.375 -34.875 -3.111 1 97.31 405 PHE B O 1
ATOM 9721 N N . CYS B 1 406 ? 22.609 -33 -3.277 1 97.38 406 CYS B N 1
ATOM 9722 C CA . CYS B 1 406 ? 23.828 -33.75 -3.535 1 97.38 406 CYS B CA 1
ATOM 9723 C C . CYS B 1 406 ? 25.031 -33.062 -2.893 1 97.38 406 CYS B C 1
ATOM 9725 O O . CYS B 1 406 ? 24.906 -31.984 -2.334 1 97.38 406 CYS B O 1
ATOM 9727 N N . VAL B 1 407 ? 26.156 -33.75 -2.902 1 96.31 407 VAL B N 1
ATOM 9728 C CA . VAL B 1 407 ? 27.375 -33.219 -2.311 1 96.31 407 VAL B CA 1
ATOM 9729 C C . VAL B 1 407 ? 28.406 -32.969 -3.404 1 96.31 407 VAL B C 1
ATOM 9731 O O . VAL B 1 407 ? 29.594 -33.25 -3.234 1 96.31 407 VAL B O 1
ATOM 9734 N N . LEU B 1 408 ? 27.906 -32.531 -4.516 1 97.06 408 LEU B N 1
ATOM 9735 C CA . LEU B 1 408 ? 28.812 -32.062 -5.574 1 97.06 408 LEU B CA 1
ATOM 9736 C C . LEU B 1 408 ? 29.422 -30.719 -5.234 1 97.06 408 LEU B C 1
ATOM 9738 O O . LEU B 1 408 ? 28.719 -29.828 -4.75 1 97.06 408 LEU B O 1
ATOM 9742 N N . GLU B 1 409 ? 30.672 -30.547 -5.527 1 96.44 409 GLU B N 1
ATOM 9743 C CA . GLU B 1 409 ? 31.328 -29.266 -5.262 1 96.44 409 GLU B CA 1
ATOM 9744 C C . GLU B 1 409 ? 30.781 -28.172 -6.184 1 96.44 409 GLU B C 1
ATOM 9746 O O . GLU B 1 409 ? 30.531 -28.422 -7.363 1 96.44 409 GLU B O 1
ATOM 9751 N N . LYS B 1 410 ? 30.688 -27.016 -5.656 1 95.19 410 LYS B N 1
ATOM 9752 C CA . LYS B 1 410 ? 30.078 -25.875 -6.355 1 95.19 410 LYS B CA 1
ATOM 9753 C C . LYS B 1 410 ? 30.766 -25.625 -7.688 1 95.19 410 LYS B C 1
ATOM 9755 O O . LYS B 1 410 ? 30.109 -25.344 -8.688 1 95.19 410 LYS B O 1
ATOM 9760 N N . ASP B 1 411 ? 32.062 -25.734 -7.723 1 93.88 411 ASP B N 1
ATOM 9761 C CA . ASP B 1 411 ? 32.844 -25.453 -8.938 1 93.88 411 ASP B CA 1
ATOM 9762 C C . ASP B 1 411 ? 32.469 -26.438 -10.047 1 93.88 411 ASP B C 1
ATOM 9764 O O . ASP B 1 411 ? 32.562 -26.094 -11.234 1 93.88 411 ASP B O 1
ATOM 9768 N N . ARG B 1 412 ? 32.062 -27.625 -9.672 1 96.5 412 ARG B N 1
ATOM 9769 C CA . ARG B 1 412 ? 31.75 -28.688 -10.633 1 96.5 412 ARG B CA 1
ATOM 9770 C C . ARG B 1 412 ? 30.391 -28.484 -11.266 1 96.5 412 ARG B C 1
ATOM 9772 O O . ARG B 1 412 ? 30.078 -29.094 -12.289 1 96.5 412 ARG B O 1
ATOM 9779 N N . PHE B 1 413 ? 29.594 -27.516 -10.766 1 97.06 413 PHE B N 1
ATOM 9780 C CA . PHE B 1 413 ? 28.281 -27.203 -11.336 1 97.06 413 PHE B CA 1
ATOM 9781 C C . PHE B 1 413 ? 28.422 -26.766 -12.789 1 97.06 413 PHE B C 1
ATOM 9783 O O . PHE B 1 413 ? 27.469 -26.844 -13.562 1 97.06 413 PHE B O 1
ATOM 9790 N N . GLN B 1 414 ? 29.578 -26.328 -13.164 1 97.12 414 GLN B N 1
ATOM 9791 C CA . GLN B 1 414 ? 29.797 -25.766 -14.492 1 97.12 414 GLN B CA 1
ATOM 9792 C C . GLN B 1 414 ? 30.094 -26.859 -15.508 1 97.12 414 GLN B C 1
ATOM 9794 O O . GLN B 1 414 ? 30.078 -26.625 -16.719 1 97.12 414 GLN B O 1
ATOM 9799 N N . PHE B 1 415 ? 30.219 -28.188 -14.977 1 96.5 415 PHE B N 1
ATOM 9800 C CA . PHE B 1 415 ? 30.734 -29.219 -15.883 1 96.5 415 PHE B CA 1
ATOM 9801 C C . PHE B 1 415 ? 29.891 -30.484 -15.789 1 96.5 415 PHE B C 1
ATOM 9803 O O . PHE B 1 415 ? 29.906 -31.312 -16.703 1 96.5 415 PHE B O 1
ATOM 9810 N N . VAL B 1 416 ? 29.188 -30.625 -14.734 1 98 416 VAL B N 1
ATOM 9811 C CA . VAL B 1 416 ? 28.422 -31.844 -14.5 1 98 416 VAL B CA 1
ATOM 9812 C C . VAL B 1 416 ? 26.922 -31.547 -14.625 1 98 416 VAL B C 1
ATOM 9814 O O . VAL B 1 416 ? 26.375 -30.75 -13.844 1 98 416 VAL B O 1
ATOM 9817 N N . PHE B 1 417 ? 26.203 -32.312 -15.531 1 98.12 417 PHE B N 1
ATOM 9818 C CA . PHE B 1 417 ? 24.844 -31.891 -15.852 1 98.12 417 PHE B CA 1
ATOM 9819 C C . PHE B 1 417 ? 23.875 -33.062 -15.734 1 98.12 417 PHE B C 1
ATOM 9821 O O . PHE B 1 417 ? 22.781 -33.031 -16.297 1 98.12 417 PHE B O 1
ATOM 9828 N N . SER B 1 418 ? 24.25 -34.094 -15.016 1 97.12 418 SER B N 1
ATOM 9829 C CA . SER B 1 418 ? 23.391 -35.25 -14.836 1 97.12 418 SER B CA 1
ATOM 9830 C C . SER B 1 418 ? 23.641 -35.938 -13.492 1 97.12 418 SER B C 1
ATOM 9832 O O . SER B 1 418 ? 24.797 -36.031 -13.055 1 97.12 418 SER B O 1
ATOM 9834 N N . GLU B 1 419 ? 22.625 -36.5 -12.961 1 96.75 419 GLU B N 1
ATOM 9835 C CA . GLU B 1 419 ? 22.75 -37.25 -11.711 1 96.75 419 GLU B CA 1
ATOM 9836 C C . GLU B 1 419 ? 23.469 -38.562 -11.938 1 96.75 419 GLU B C 1
ATOM 9838 O O . GLU B 1 419 ? 23.953 -39.188 -10.992 1 96.75 419 GLU B O 1
ATOM 9843 N N . ASP B 1 420 ? 23.5 -38.969 -13.203 1 95.94 420 ASP B N 1
ATOM 9844 C CA . ASP B 1 420 ? 24.125 -40.25 -13.539 1 95.94 420 ASP B CA 1
ATOM 9845 C C . ASP B 1 420 ? 25.641 -40.156 -13.484 1 95.94 420 ASP B C 1
ATOM 9847 O O . ASP B 1 420 ? 26.344 -41.188 -13.469 1 95.94 420 ASP B O 1
ATOM 9851 N N . ASN B 1 421 ? 26.078 -39 -13.492 1 96.62 421 ASN B N 1
ATOM 9852 C CA . ASN B 1 421 ? 27.516 -38.812 -13.359 1 96.62 421 ASN B CA 1
ATOM 9853 C C . ASN B 1 421 ? 28.031 -39.344 -12.023 1 96.62 421 ASN B C 1
ATOM 9855 O O . ASN B 1 421 ? 27.469 -39.031 -10.977 1 96.62 421 ASN B O 1
ATOM 9859 N N . PRO B 1 422 ? 29.078 -40.062 -12.062 1 94.69 422 PRO B N 1
ATOM 9860 C CA . PRO B 1 422 ? 29.609 -40.688 -10.836 1 94.69 422 PRO B CA 1
ATOM 9861 C C . PRO B 1 422 ? 30.031 -39.656 -9.797 1 94.69 422 PRO B C 1
ATOM 9863 O O . PRO B 1 422 ? 30.094 -39.938 -8.602 1 94.69 422 PRO B O 1
ATOM 9866 N N . GLU B 1 423 ? 30.266 -38.5 -10.227 1 95.69 423 GLU B N 1
ATOM 9867 C CA . GLU B 1 423 ? 30.688 -37.469 -9.305 1 95.69 423 GLU B CA 1
ATOM 9868 C C . GLU B 1 423 ? 29.516 -36.969 -8.461 1 95.69 423 GLU B C 1
ATOM 9870 O O . GLU B 1 423 ? 29.703 -36.344 -7.418 1 95.69 423 GLU B O 1
ATOM 9875 N N . VAL B 1 424 ? 28.359 -37.188 -8.961 1 97.62 424 VAL B N 1
ATOM 9876 C CA . VAL B 1 424 ? 27.188 -36.719 -8.242 1 97.62 424 VAL B CA 1
ATOM 9877 C C . VAL B 1 424 ? 26.75 -37.781 -7.215 1 97.62 424 VAL B C 1
ATOM 9879 O O . VAL B 1 424 ? 26.234 -38.812 -7.578 1 97.62 424 VAL B O 1
ATOM 9882 N N . VAL B 1 425 ? 27.062 -37.438 -5.98 1 97.12 425 VAL B N 1
ATOM 9883 C CA . VAL B 1 425 ? 26.609 -38.281 -4.875 1 97.12 425 VAL B CA 1
ATOM 9884 C C . VAL B 1 425 ? 25.422 -37.625 -4.188 1 97.12 425 VAL B C 1
ATOM 9886 O O . VAL B 1 425 ? 25.531 -36.5 -3.66 1 97.12 425 VAL B O 1
ATOM 9889 N N . LEU B 1 426 ? 24.359 -38.344 -4.219 1 97.19 426 LEU B N 1
ATOM 9890 C CA . LEU B 1 426 ? 23.141 -37.781 -3.619 1 97.19 426 LEU B CA 1
ATOM 9891 C C . LEU B 1 426 ? 23.25 -37.781 -2.098 1 97.19 426 LEU B C 1
ATOM 9893 O O . LEU B 1 426 ? 23.859 -38.688 -1.503 1 97.19 426 LEU B O 1
ATOM 9897 N N . ARG B 1 427 ? 22.719 -36.781 -1.524 1 95.88 427 ARG B N 1
ATOM 9898 C CA . ARG B 1 427 ? 22.703 -36.688 -0.07 1 95.88 427 ARG B CA 1
ATOM 9899 C C . ARG B 1 427 ? 21.734 -37.688 0.538 1 95.88 427 ARG B C 1
ATOM 9901 O O . ARG B 1 427 ? 20.547 -37.688 0.22 1 95.88 427 ARG B O 1
ATOM 9908 N N . THR B 1 428 ? 22.234 -38.531 1.394 1 95.5 428 THR B N 1
ATOM 9909 C CA . THR B 1 428 ? 21.406 -39.531 2.082 1 95.5 428 THR B CA 1
ATOM 9910 C C . THR B 1 428 ? 21.141 -39.094 3.518 1 95.5 428 THR B C 1
ATOM 9912 O O . THR B 1 428 ? 21.766 -38.156 4.02 1 95.5 428 THR B O 1
ATOM 9915 N N . THR B 1 429 ? 20.156 -39.75 4.098 1 95.62 429 THR B N 1
ATOM 9916 C CA . THR B 1 429 ? 19.797 -39.469 5.484 1 95.62 429 THR B CA 1
ATOM 9917 C C . THR B 1 429 ? 21 -39.656 6.402 1 95.62 429 THR B C 1
ATOM 9919 O O . THR B 1 429 ? 21.25 -38.844 7.289 1 95.62 429 THR B O 1
ATOM 9922 N N . GLU B 1 430 ? 21.797 -40.656 6.121 1 95.44 430 GLU B N 1
ATOM 9923 C CA . GLU B 1 430 ? 22.969 -40.969 6.938 1 95.44 430 GLU B CA 1
ATOM 9924 C C . GLU B 1 430 ? 24.078 -39.938 6.738 1 95.44 430 GLU B C 1
ATOM 9926 O O . GLU B 1 430 ? 24.688 -39.469 7.707 1 95.44 430 GLU B O 1
ATOM 9931 N N . MET B 1 431 ? 24.266 -39.594 5.504 1 95 431 MET B N 1
ATOM 9932 C CA . MET B 1 431 ? 25.297 -38.625 5.184 1 95 431 MET B CA 1
ATOM 9933 C C . MET B 1 431 ? 24.969 -37.281 5.809 1 95 431 MET B C 1
ATOM 9935 O O . MET B 1 431 ? 25.844 -36.594 6.348 1 95 431 MET B O 1
ATOM 9939 N N . HIS B 1 432 ? 23.734 -36.906 5.668 1 95.12 432 HIS B N 1
ATOM 9940 C CA . HIS B 1 432 ? 23.297 -35.656 6.234 1 95.12 432 HIS B CA 1
ATOM 9941 C C . HIS B 1 432 ? 23.469 -35.625 7.75 1 95.12 432 HIS B C 1
ATOM 9943 O O . HIS B 1 432 ? 23.922 -34.625 8.32 1 95.12 432 HIS B O 1
ATOM 9949 N N . ALA B 1 433 ? 23.109 -36.688 8.398 1 94.75 433 ALA B N 1
ATOM 9950 C CA . ALA B 1 433 ? 23.266 -36.812 9.852 1 94.75 433 ALA B CA 1
ATOM 9951 C C . ALA B 1 433 ? 24.719 -36.719 10.258 1 94.75 433 ALA B C 1
ATOM 9953 O O . ALA B 1 433 ? 25.062 -36.125 11.273 1 94.75 433 ALA B O 1
ATOM 9954 N N . LEU B 1 434 ? 25.547 -37.312 9.484 1 93.94 434 LEU B N 1
ATOM 9955 C CA . LEU B 1 434 ? 26.984 -37.281 9.75 1 93.94 434 LEU B CA 1
ATOM 9956 C C . LEU B 1 434 ? 27.531 -35.844 9.625 1 93.94 434 LEU B C 1
ATOM 9958 O O . LEU B 1 434 ? 28.328 -35.406 10.453 1 93.94 434 LEU B O 1
ATOM 9962 N N . HIS B 1 435 ? 27.125 -35.188 8.562 1 93.56 435 HIS B N 1
ATOM 9963 C CA . HIS B 1 435 ? 27.547 -33.781 8.375 1 93.56 435 HIS B CA 1
ATOM 9964 C C . HIS B 1 435 ? 27.109 -32.906 9.547 1 93.56 435 HIS B C 1
ATOM 9966 O O . HIS B 1 435 ? 27.875 -32.062 10.016 1 93.56 435 HIS B O 1
ATOM 9972 N N . CYS B 1 436 ? 25.906 -33.125 10.008 1 93.06 436 CYS B N 1
ATOM 9973 C CA . CYS B 1 436 ? 25.391 -32.344 11.133 1 93.06 436 CYS B CA 1
ATOM 9974 C C . CYS B 1 436 ? 26.188 -32.625 12.406 1 93.06 436 CYS B C 1
ATOM 9976 O O . CYS B 1 436 ? 26.453 -31.734 13.195 1 93.06 436 CYS B O 1
ATOM 9978 N N . LYS B 1 437 ? 26.531 -33.844 12.594 1 91.19 437 LYS B N 1
ATOM 9979 C CA . LYS B 1 437 ? 27.297 -34.25 13.773 1 91.19 437 LYS B CA 1
ATOM 9980 C C . LYS B 1 437 ? 28.688 -33.625 13.766 1 91.19 437 LYS B C 1
ATOM 9982 O O . LYS B 1 437 ? 29.172 -33.156 14.805 1 91.19 437 LYS B O 1
ATOM 9987 N N . ARG B 1 438 ? 29.25 -33.562 12.695 1 91.56 438 ARG B N 1
ATOM 9988 C CA . ARG B 1 438 ? 30.594 -33 12.555 1 91.56 438 ARG B CA 1
ATOM 9989 C C . ARG B 1 438 ? 30.625 -31.516 12.852 1 91.56 438 ARG B C 1
ATOM 9991 O O . ARG B 1 438 ? 31.641 -30.984 13.32 1 91.56 438 ARG B O 1
ATOM 9998 N N . LEU B 1 439 ? 29.594 -30.906 12.562 1 89.94 439 LEU B N 1
ATOM 9999 C CA . LEU B 1 439 ? 29.484 -29.469 12.797 1 89.94 439 LEU B CA 1
ATOM 10000 C C . LEU B 1 439 ? 29.562 -29.156 14.289 1 89.94 439 LEU B C 1
ATOM 10002 O O . LEU B 1 439 ? 30.016 -28.078 14.68 1 89.94 439 LEU B O 1
ATOM 10006 N N . GLN B 1 440 ? 29.031 -30.016 15.094 1 83 440 GLN B N 1
ATOM 10007 C CA . GLN B 1 440 ? 29.062 -29.812 16.531 1 83 440 GLN B CA 1
ATOM 10008 C C . GLN B 1 440 ? 30.484 -29.797 17.062 1 83 440 GLN B C 1
ATOM 10010 O O . GLN B 1 440 ? 30.781 -29.141 18.062 1 83 440 GLN B O 1
ATOM 10015 N N . ASP B 1 441 ? 31.406 -30.375 16.328 1 82.94 441 ASP B N 1
ATOM 10016 C CA . ASP B 1 441 ? 32.781 -30.516 16.766 1 82.94 441 ASP B CA 1
ATOM 10017 C C . ASP B 1 441 ? 33.656 -29.375 16.219 1 82.94 441 ASP B C 1
ATOM 10019 O O . ASP B 1 441 ? 34.656 -29.016 16.828 1 82.94 441 ASP B O 1
ATOM 10023 N N . ASP B 1 442 ? 33.312 -28.859 15.023 1 84.94 442 ASP B N 1
ATOM 10024 C CA . ASP B 1 442 ? 34.094 -27.844 14.359 1 84.94 442 ASP B CA 1
ATOM 10025 C C . ASP B 1 442 ? 33.219 -26.75 13.766 1 84.94 442 ASP B C 1
ATOM 10027 O O . ASP B 1 442 ? 32.5 -26.984 12.797 1 84.94 442 ASP B O 1
ATOM 10031 N N . SER B 1 443 ? 33.344 -25.516 14.281 1 80.62 443 SER B N 1
ATOM 10032 C CA . SER B 1 443 ? 32.469 -24.406 13.914 1 80.62 443 SER B CA 1
ATOM 10033 C C . SER B 1 443 ? 32.875 -23.812 12.57 1 80.62 443 SER B C 1
ATOM 10035 O O . SER B 1 443 ? 32.125 -22.984 12.008 1 80.62 443 SER B O 1
ATOM 10037 N N . THR B 1 444 ? 33.875 -24.156 11.891 1 82.06 444 THR B N 1
ATOM 10038 C CA . THR B 1 444 ? 34.344 -23.609 10.609 1 82.06 444 THR B CA 1
ATOM 10039 C C . THR B 1 444 ? 33.812 -24.453 9.453 1 82.06 444 THR B C 1
ATOM 10041 O O . THR B 1 444 ? 33.938 -24.047 8.289 1 82.06 444 THR B O 1
ATOM 10044 N N . LEU B 1 445 ? 33.125 -25.5 9.727 1 86.5 445 LEU B N 1
ATOM 10045 C CA . LEU B 1 445 ? 32.812 -26.516 8.719 1 86.5 445 LEU B CA 1
ATOM 10046 C C . LEU B 1 445 ? 31.531 -26.188 7.992 1 86.5 445 LEU B C 1
ATOM 10048 O O . LEU B 1 445 ? 31.219 -26.797 6.965 1 86.5 445 LEU B O 1
ATOM 10052 N N . PRO B 1 446 ? 30.75 -25.281 8.445 1 88.5 446 PRO B N 1
ATOM 10053 C CA . PRO B 1 446 ? 29.531 -24.969 7.711 1 88.5 446 PRO B CA 1
ATOM 10054 C C . PRO B 1 446 ? 29.797 -24.547 6.27 1 88.5 446 PRO B C 1
ATOM 10056 O O . PRO B 1 446 ? 29.031 -24.891 5.367 1 88.5 446 PRO B O 1
ATOM 10059 N N . HIS B 1 447 ? 30.844 -23.938 5.977 1 91.19 447 HIS B N 1
ATOM 10060 C CA . HIS B 1 447 ? 31.156 -23.453 4.637 1 91.19 447 HIS B CA 1
ATOM 10061 C C . HIS B 1 447 ? 31.656 -24.594 3.75 1 91.19 447 HIS B C 1
ATOM 10063 O O . HIS B 1 447 ? 31.688 -24.453 2.525 1 91.19 447 HIS B O 1
ATOM 10069 N N . VAL B 1 448 ? 31.984 -25.672 4.418 1 92 448 VAL B N 1
ATOM 10070 C CA . VAL B 1 448 ? 32.438 -26.828 3.652 1 92 448 VAL B CA 1
ATOM 10071 C C . VAL B 1 448 ? 31.234 -27.734 3.322 1 92 448 VAL B C 1
ATOM 10073 O O . VAL B 1 448 ? 30.938 -27.969 2.15 1 92 448 VAL B O 1
ATOM 10076 N N . TYR B 1 449 ? 30.5 -28.094 4.344 1 92.88 449 TYR B N 1
ATOM 10077 C CA . TYR B 1 449 ? 29.453 -29.094 4.176 1 92.88 449 TYR B CA 1
ATOM 10078 C C . TYR B 1 449 ? 28.156 -28.453 3.734 1 92.88 449 TYR B C 1
ATOM 10080 O O . TYR B 1 449 ? 27.234 -29.141 3.285 1 92.88 449 TYR B O 1
ATOM 10088 N N . GLY B 1 450 ? 28.031 -27.125 3.822 1 93.88 450 GLY B N 1
ATOM 10089 C CA . GLY B 1 450 ? 26.828 -26.422 3.438 1 93.88 450 GLY B CA 1
ATOM 10090 C C . GLY B 1 450 ? 25.688 -26.594 4.43 1 93.88 450 GLY B C 1
ATOM 10091 O O . GLY B 1 450 ? 24.531 -26.344 4.105 1 93.88 450 GLY B O 1
ATOM 10092 N N . VAL B 1 451 ? 26.016 -27.094 5.648 1 94.38 451 VAL B N 1
ATOM 10093 C CA . VAL B 1 451 ? 25.031 -27.312 6.703 1 94.38 451 VAL B CA 1
ATOM 10094 C C . VAL B 1 451 ? 25.391 -26.484 7.93 1 94.38 451 VAL B C 1
ATOM 10096 O O . VAL B 1 451 ? 26.562 -26.344 8.273 1 94.38 451 VAL B O 1
ATOM 10099 N N . LYS B 1 452 ? 24.359 -25.891 8.516 1 91.75 452 LYS B N 1
ATOM 10100 C CA . LYS B 1 452 ? 24.578 -25 9.648 1 91.75 452 LYS B CA 1
ATOM 10101 C C . LYS B 1 452 ? 24.078 -25.625 10.945 1 91.75 452 LYS B C 1
ATOM 10103 O O . LYS B 1 452 ? 24.609 -25.344 12.023 1 91.75 452 LYS B O 1
ATOM 10108 N N . ARG B 1 453 ? 22.984 -26.453 10.867 1 92 453 ARG B N 1
ATOM 10109 C CA . ARG B 1 453 ? 22.375 -27.047 12.055 1 92 453 ARG B CA 1
ATOM 10110 C C . ARG B 1 453 ? 21.453 -28.188 11.68 1 92 453 ARG B C 1
ATOM 10112 O O . ARG B 1 453 ? 21.094 -28.359 10.516 1 92 453 ARG B O 1
ATOM 10119 N N . VAL B 1 454 ? 21.078 -28.922 12.711 1 94 454 VAL B N 1
ATOM 10120 C CA . VAL B 1 454 ? 20.047 -29.953 12.539 1 94 454 VAL B CA 1
ATOM 10121 C C . VAL B 1 454 ? 18.672 -29.312 12.562 1 94 454 VAL B C 1
ATOM 10123 O O . VAL B 1 454 ? 18.359 -28.531 13.469 1 94 454 VAL B O 1
ATOM 10126 N N . CYS B 1 455 ? 17.906 -29.594 11.562 1 96.44 455 CYS B N 1
ATOM 10127 C CA . CYS B 1 455 ? 16.547 -29.094 11.5 1 96.44 455 CYS B CA 1
ATOM 10128 C C . CYS B 1 455 ? 15.648 -29.812 12.508 1 96.44 455 CYS B C 1
ATOM 10130 O O . CYS B 1 455 ? 15.656 -31.047 12.578 1 96.44 455 CYS B O 1
ATOM 10132 N N . LEU B 1 456 ? 14.859 -29.047 13.211 1 97.62 456 LEU B N 1
ATOM 10133 C CA . LEU B 1 456 ? 14 -29.594 14.25 1 97.62 456 LEU B CA 1
ATOM 10134 C C . LEU B 1 456 ? 12.938 -30.5 13.648 1 97.62 456 LEU B C 1
ATOM 10136 O O . LEU B 1 456 ? 12.406 -31.391 14.336 1 97.62 456 LEU B O 1
ATOM 10140 N N . LEU B 1 457 ? 12.586 -30.391 12.398 1 97.94 457 LEU B N 1
ATOM 10141 C CA . LEU B 1 457 ? 11.594 -31.234 11.734 1 97.94 457 LEU B CA 1
ATOM 10142 C C . LEU B 1 457 ? 12.07 -32.688 11.68 1 97.94 457 LEU B C 1
ATOM 10144 O O . LEU B 1 457 ? 11.258 -33.594 11.562 1 97.94 457 LEU B O 1
ATOM 10148 N N . ASN B 1 458 ? 13.367 -32.906 11.711 1 97.25 458 ASN B N 1
ATOM 10149 C CA . ASN B 1 458 ? 13.93 -34.25 11.664 1 97.25 458 ASN B CA 1
ATOM 10150 C C . ASN B 1 458 ? 13.594 -35.031 12.914 1 97.25 458 ASN B C 1
ATOM 10152 O O . ASN B 1 458 ? 13.781 -36.25 12.953 1 97.25 458 ASN B O 1
ATOM 10156 N N . SER B 1 459 ? 13.055 -34.375 13.938 1 97.06 459 SER B N 1
ATOM 10157 C CA . SER B 1 459 ? 12.617 -35.062 15.141 1 97.06 459 SER B CA 1
ATOM 10158 C C . SER B 1 459 ? 11.281 -35.781 14.922 1 97.06 459 SER B C 1
ATOM 10160 O O . SER B 1 459 ? 10.875 -36.625 15.719 1 97.06 459 SER B O 1
ATOM 10162 N N . LEU B 1 460 ? 10.594 -35.5 13.867 1 97.69 460 LEU B N 1
ATOM 10163 C CA . LEU B 1 460 ? 9.352 -36.188 13.508 1 97.69 460 LEU B CA 1
ATOM 10164 C C . LEU B 1 460 ? 9.641 -37.594 13.039 1 97.69 460 LEU B C 1
ATOM 10166 O O . LEU B 1 460 ? 10.711 -37.875 12.5 1 97.69 460 LEU B O 1
ATOM 10170 N N . LYS B 1 461 ? 8.648 -38.406 13.156 1 96.06 461 LYS B N 1
ATOM 10171 C CA . LYS B 1 461 ? 8.836 -39.812 12.891 1 96.06 461 LYS B CA 1
ATOM 10172 C C . LYS B 1 461 ? 8.969 -40.094 11.398 1 96.06 461 LYS B C 1
ATOM 10174 O O . LYS B 1 461 ? 9.688 -41 10.984 1 96.06 461 LYS B O 1
ATOM 10179 N N . TYR B 1 462 ? 8.305 -39.312 10.625 1 96.31 462 TYR B N 1
ATOM 10180 C CA . TYR B 1 462 ? 8.164 -39.719 9.227 1 96.31 462 TYR B CA 1
ATOM 10181 C C . TYR B 1 462 ? 8.781 -38.656 8.312 1 96.31 462 TYR B C 1
ATOM 10183 O O . TYR B 1 462 ? 8.539 -38.688 7.102 1 96.31 462 TYR B O 1
ATOM 10191 N N . PHE B 1 463 ? 9.539 -37.719 8.852 1 96.88 463 PHE B N 1
ATOM 10192 C CA . PHE B 1 463 ? 10.141 -36.688 8.039 1 96.88 463 PHE B CA 1
ATOM 10193 C C . PHE B 1 463 ? 11.656 -36.688 8.18 1 96.88 463 PHE B C 1
ATOM 10195 O O . PHE B 1 463 ? 12.18 -36.938 9.266 1 96.88 463 PHE B O 1
ATOM 10202 N N . ASN B 1 464 ? 12.32 -36.438 7.059 1 96.31 464 ASN B N 1
ATOM 10203 C CA . ASN B 1 464 ? 13.766 -36.219 7.027 1 96.31 464 ASN B CA 1
ATOM 10204 C C . ASN B 1 464 ? 14.164 -35.188 5.98 1 96.31 464 ASN B C 1
ATOM 10206 O O . ASN B 1 464 ? 13.664 -35.219 4.855 1 96.31 464 ASN B O 1
ATOM 10210 N N . THR B 1 465 ? 15.062 -34.375 6.359 1 96.31 465 THR B N 1
ATOM 10211 C CA . THR B 1 465 ? 15.516 -33.281 5.512 1 96.31 465 THR B CA 1
ATOM 10212 C C . THR B 1 465 ? 16.078 -33.781 4.191 1 96.31 465 THR B C 1
ATOM 10214 O O . THR B 1 465 ? 15.867 -33.188 3.141 1 96.31 465 THR B O 1
ATOM 10217 N N . ALA B 1 466 ? 16.766 -34.875 4.195 1 95.88 466 ALA B N 1
ATOM 10218 C CA . ALA B 1 466 ? 17.406 -35.438 3.012 1 95.88 466 ALA B CA 1
ATOM 10219 C C . ALA B 1 466 ? 16.375 -36 2.045 1 95.88 466 ALA B C 1
ATOM 10221 O O . ALA B 1 466 ? 16.688 -36.25 0.874 1 95.88 466 ALA B O 1
ATOM 10222 N N . ASN B 1 467 ? 15.188 -36.188 2.525 1 95.88 467 ASN B N 1
ATOM 10223 C CA . ASN B 1 467 ? 14.117 -36.719 1.688 1 95.88 467 ASN B CA 1
ATOM 10224 C C . ASN B 1 467 ? 13.109 -35.656 1.302 1 95.88 467 ASN B C 1
ATOM 10226 O O . ASN B 1 467 ? 11.961 -35.938 0.977 1 95.88 467 ASN B O 1
ATOM 10230 N N . ASN B 1 468 ? 13.43 -34.406 1.481 1 97.31 468 ASN B N 1
ATOM 10231 C CA . ASN B 1 468 ? 12.609 -33.281 0.975 1 97.31 468 ASN B CA 1
ATOM 10232 C C . ASN B 1 468 ? 12.945 -32.969 -0.477 1 97.31 468 ASN B C 1
ATOM 10234 O O . ASN B 1 468 ? 13.93 -32.281 -0.751 1 97.31 468 ASN B O 1
ATOM 10238 N N . PHE B 1 469 ? 12.102 -33.312 -1.359 1 97.56 469 PHE B N 1
ATOM 10239 C CA . PHE B 1 469 ? 12.391 -33.25 -2.787 1 97.56 469 PHE B CA 1
ATOM 10240 C C . PHE B 1 469 ? 11.688 -32.094 -3.445 1 97.56 469 PHE B C 1
ATOM 10242 O O . PHE B 1 469 ? 11.703 -31.953 -4.672 1 97.56 469 PHE B O 1
ATOM 10249 N N . ALA B 1 470 ? 11.086 -31.219 -2.678 1 96.88 470 ALA B N 1
ATOM 10250 C CA . ALA B 1 470 ? 10.328 -30.094 -3.219 1 96.88 470 ALA B CA 1
ATOM 10251 C C . ALA B 1 470 ? 11.266 -29.078 -3.895 1 96.88 470 ALA B C 1
ATOM 10253 O O . ALA B 1 470 ? 12.336 -28.781 -3.373 1 96.88 470 ALA B O 1
ATOM 10254 N N . VAL B 1 471 ? 10.93 -28.625 -5.102 1 97.5 471 VAL B N 1
ATOM 10255 C CA . VAL B 1 471 ? 11.625 -27.578 -5.848 1 97.5 471 VAL B CA 1
ATOM 10256 C C . VAL B 1 471 ? 10.625 -26.5 -6.293 1 97.5 471 VAL B C 1
ATOM 10258 O O . VAL B 1 471 ? 9.43 -26.766 -6.387 1 97.5 471 VAL B O 1
ATOM 10261 N N . ASP B 1 472 ? 11.078 -25.312 -6.453 1 97.56 472 ASP B N 1
ATOM 10262 C CA . ASP B 1 472 ? 10.188 -24.234 -6.867 1 97.56 472 ASP B CA 1
ATOM 10263 C C . ASP B 1 472 ? 10.531 -23.75 -8.273 1 97.56 472 ASP B C 1
ATOM 10265 O O . ASP B 1 472 ? 11.422 -22.906 -8.445 1 97.56 472 ASP B O 1
ATOM 10269 N N . ILE B 1 473 ? 9.758 -24.094 -9.172 1 97.88 473 ILE B N 1
ATOM 10270 C CA . ILE B 1 473 ? 10.031 -23.812 -10.578 1 97.88 473 ILE B CA 1
ATOM 10271 C C . ILE B 1 473 ? 9.758 -22.328 -10.859 1 97.88 473 ILE B C 1
ATOM 10273 O O . ILE B 1 473 ? 10.242 -21.797 -11.859 1 97.88 473 ILE B O 1
ATOM 10277 N N . MET B 1 474 ? 8.992 -21.656 -10.023 1 97.44 474 MET B N 1
ATOM 10278 C CA . MET B 1 474 ? 8.797 -20.203 -10.18 1 97.44 474 MET B CA 1
ATOM 10279 C C . MET B 1 474 ? 10.102 -19.453 -9.969 1 97.44 474 MET B C 1
ATOM 10281 O O . MET B 1 474 ? 10.516 -18.672 -10.828 1 97.44 474 MET B O 1
ATOM 10285 N N . HIS B 1 475 ? 10.797 -19.719 -8.875 1 97.31 475 HIS B N 1
ATOM 10286 C CA . HIS B 1 475 ? 12.023 -19.016 -8.531 1 97.31 475 HIS B CA 1
ATOM 10287 C C . HIS B 1 475 ? 13.203 -19.547 -9.344 1 97.31 475 HIS B C 1
ATOM 10289 O O . HIS B 1 475 ? 14.086 -18.781 -9.734 1 97.31 475 HIS B O 1
ATOM 10295 N N . ASP B 1 476 ? 13.25 -20.844 -9.625 1 98 476 ASP B N 1
ATOM 10296 C CA . ASP B 1 476 ? 14.383 -21.453 -10.312 1 98 476 ASP B CA 1
ATOM 10297 C C . ASP B 1 476 ? 14.398 -21.094 -11.797 1 98 476 ASP B C 1
ATOM 10299 O O . ASP B 1 476 ? 15.43 -20.672 -12.328 1 98 476 ASP B O 1
ATOM 10303 N N . ILE B 1 477 ? 13.227 -21.234 -12.383 1 98.19 477 ILE B N 1
ATOM 10304 C CA . ILE B 1 477 ? 13.188 -21.078 -13.836 1 98.19 477 ILE B CA 1
ATOM 10305 C C . ILE B 1 477 ? 12.656 -19.703 -14.188 1 98.19 477 ILE B C 1
ATOM 10307 O O . ILE B 1 477 ? 13.391 -18.859 -14.734 1 98.19 477 ILE B O 1
ATOM 10311 N N . LEU B 1 478 ? 11.469 -19.328 -13.789 1 97.88 478 LEU B N 1
ATOM 10312 C CA . LEU B 1 478 ? 10.789 -18.141 -14.281 1 97.88 478 LEU B CA 1
ATOM 10313 C C . LEU B 1 478 ? 11.484 -16.875 -13.797 1 97.88 478 LEU B C 1
ATOM 10315 O O . LEU B 1 478 ? 11.562 -15.883 -14.523 1 97.88 478 LEU B O 1
ATOM 10319 N N . GLU B 1 479 ? 12.039 -16.875 -12.609 1 96.56 479 GLU B N 1
ATOM 10320 C CA . GLU B 1 479 ? 12.703 -15.688 -12.086 1 96.56 479 GLU B CA 1
ATOM 10321 C C . GLU B 1 479 ? 14.227 -15.828 -12.164 1 96.56 479 GLU B C 1
ATOM 10323 O O . GLU B 1 479 ? 14.953 -14.867 -11.906 1 96.56 479 GLU B O 1
ATOM 10328 N N . GLY B 1 480 ? 14.719 -17.016 -12.531 1 97.19 480 GLY B N 1
ATOM 10329 C CA . GLY B 1 480 ? 16.156 -17.25 -12.562 1 97.19 480 GLY B CA 1
ATOM 10330 C C . GLY B 1 480 ? 16.672 -17.562 -13.953 1 97.19 480 GLY B C 1
ATOM 10331 O O . GLY B 1 480 ? 17.016 -16.656 -14.711 1 97.19 480 GLY B O 1
ATOM 10332 N N . VAL B 1 481 ? 16.578 -18.812 -14.328 1 98.38 481 VAL B N 1
ATOM 10333 C CA . VAL B 1 481 ? 17.188 -19.344 -15.547 1 98.38 481 VAL B CA 1
ATOM 10334 C C . VAL B 1 481 ? 16.562 -18.672 -16.766 1 98.38 481 VAL B C 1
ATOM 10336 O O . VAL B 1 481 ? 17.266 -18.234 -17.672 1 98.38 481 VAL B O 1
ATOM 10339 N N . ALA B 1 482 ? 15.258 -18.562 -16.797 1 98.31 482 ALA B N 1
ATOM 10340 C CA . ALA B 1 482 ? 14.547 -18.016 -17.953 1 98.31 482 ALA B CA 1
ATOM 10341 C C . ALA B 1 482 ? 14.906 -16.562 -18.172 1 98.31 482 ALA B C 1
ATOM 10343 O O . ALA B 1 482 ? 15.125 -16.125 -19.297 1 98.31 482 ALA B O 1
ATOM 10344 N N . GLN B 1 483 ? 14.953 -15.805 -17.188 1 97.31 483 GLN B N 1
ATOM 10345 C CA . GLN B 1 483 ? 15.273 -14.391 -17.344 1 97.31 483 GLN B CA 1
ATOM 10346 C C . GLN B 1 483 ? 16.688 -14.195 -17.875 1 97.31 483 GLN B C 1
ATOM 10348 O O . GLN B 1 483 ? 16.906 -13.383 -18.781 1 97.31 483 GLN B O 1
ATOM 10353 N N . LEU B 1 484 ? 17.656 -14.93 -17.297 1 97.88 484 LEU B N 1
ATOM 10354 C CA . LEU B 1 484 ? 19.031 -14.828 -17.75 1 97.88 484 LEU B CA 1
ATOM 10355 C C . LEU B 1 484 ? 19.141 -15.188 -19.234 1 97.88 484 LEU B C 1
ATOM 10357 O O . LEU B 1 484 ? 19.734 -14.438 -20.016 1 97.88 484 LEU B O 1
ATOM 10361 N N . GLU B 1 485 ? 18.562 -16.328 -19.609 1 98.12 485 GLU B N 1
ATOM 10362 C CA . GLU B 1 485 ? 18.766 -16.844 -20.953 1 98.12 485 GLU B CA 1
ATOM 10363 C C . GLU B 1 485 ? 17.984 -16.031 -21.984 1 98.12 485 GLU B C 1
ATOM 10365 O O . GLU B 1 485 ? 18.484 -15.789 -23.094 1 98.12 485 GLU B O 1
ATOM 10370 N N . VAL B 1 486 ? 16.766 -15.625 -21.656 1 98 486 VAL B N 1
ATOM 10371 C CA . VAL B 1 486 ? 16.016 -14.766 -22.562 1 98 486 VAL B CA 1
ATOM 10372 C C . VAL B 1 486 ? 16.75 -13.453 -22.766 1 98 486 VAL B C 1
ATOM 10374 O O . VAL B 1 486 ? 16.797 -12.93 -23.891 1 98 486 VAL B O 1
ATOM 10377 N N . LYS B 1 487 ? 17.297 -12.914 -21.688 1 97.31 487 LYS B N 1
ATOM 10378 C CA . LYS B 1 487 ? 18.094 -11.695 -21.781 1 97.31 487 LYS B CA 1
ATOM 10379 C C . LYS B 1 487 ? 19.25 -11.875 -22.766 1 97.31 487 LYS B C 1
ATOM 10381 O O . LYS B 1 487 ? 19.453 -11.039 -23.641 1 97.31 487 LYS B O 1
ATOM 10386 N N . LEU B 1 488 ? 19.984 -12.969 -22.688 1 97.19 488 LEU B N 1
ATOM 10387 C CA . LEU B 1 488 ? 21.125 -13.25 -23.547 1 97.19 488 LEU B CA 1
ATOM 10388 C C . LEU B 1 488 ? 20.703 -13.438 -24.984 1 97.19 488 LEU B C 1
ATOM 10390 O O . LEU B 1 488 ? 21.359 -12.938 -25.906 1 97.19 488 LEU B O 1
ATOM 10394 N N . VAL B 1 489 ? 19.594 -14.141 -25.188 1 97.69 489 VAL B N 1
ATOM 10395 C CA . VAL B 1 489 ? 19.094 -14.383 -26.531 1 97.69 489 VAL B CA 1
ATOM 10396 C C . VAL B 1 489 ? 18.594 -13.07 -27.141 1 97.69 489 VAL B C 1
ATOM 10398 O O . VAL B 1 489 ? 18.812 -12.805 -28.328 1 97.69 489 VAL B O 1
ATOM 10401 N N . LEU B 1 490 ? 17.938 -12.258 -26.359 1 97.19 490 LEU B N 1
ATOM 10402 C CA . LEU B 1 490 ? 17.469 -10.961 -26.844 1 97.19 490 LEU B CA 1
ATOM 10403 C C . LEU B 1 490 ? 18.641 -10.055 -27.188 1 97.19 490 LEU B C 1
ATOM 10405 O O . LEU B 1 490 ? 18.578 -9.297 -28.156 1 97.19 490 LEU B O 1
ATOM 10409 N N . GLN B 1 491 ? 19.703 -10.109 -26.391 1 96.5 491 GLN B N 1
ATOM 10410 C CA . GLN B 1 491 ? 20.906 -9.352 -26.703 1 96.5 491 GLN B CA 1
ATOM 10411 C C . GLN B 1 491 ? 21.5 -9.805 -28.031 1 96.5 491 GLN B C 1
ATOM 10413 O O . GLN B 1 491 ? 21.938 -8.977 -28.844 1 96.5 491 GLN B O 1
ATOM 10418 N N . TYR B 1 492 ? 21.516 -11.109 -28.25 1 96.69 492 TYR B N 1
ATOM 10419 C CA . TYR B 1 492 ? 21.984 -11.672 -29.5 1 96.69 492 TYR B CA 1
ATOM 10420 C C . TYR B 1 492 ? 21.141 -11.172 -30.672 1 96.69 492 TYR B C 1
ATOM 10422 O O . TYR B 1 492 ? 21.688 -10.773 -31.703 1 96.69 492 TYR B O 1
ATOM 10430 N N . ILE B 1 493 ? 19.812 -11.156 -30.5 1 96.69 493 ILE B N 1
ATOM 10431 C CA . ILE B 1 493 ? 18.891 -10.727 -31.547 1 96.69 493 ILE B CA 1
ATOM 10432 C C . ILE B 1 493 ? 19.094 -9.234 -31.828 1 96.69 493 ILE B C 1
ATOM 10434 O O . ILE B 1 493 ? 19.109 -8.812 -33 1 96.69 493 ILE B O 1
ATOM 10438 N N . GLN B 1 494 ? 19.156 -8.508 -30.797 1 95.75 494 GLN B N 1
ATOM 10439 C CA . GLN B 1 494 ? 19.359 -7.066 -30.953 1 95.75 494 GLN B CA 1
ATOM 10440 C C . GLN B 1 494 ? 20.656 -6.766 -31.672 1 95.75 494 GLN B C 1
ATOM 10442 O O . GLN B 1 494 ? 20.719 -5.867 -32.531 1 95.75 494 GLN B O 1
ATOM 10447 N N . HIS B 1 495 ? 21.734 -7.438 -31.391 1 95.25 495 HIS B N 1
ATOM 10448 C CA . HIS B 1 495 ? 23.047 -7.215 -31.969 1 95.25 495 HIS B CA 1
ATOM 10449 C C . HIS B 1 495 ? 23.078 -7.586 -33.438 1 95.25 495 HIS B C 1
ATOM 10451 O O . HIS B 1 495 ? 23.781 -6.965 -34.25 1 95.25 495 HIS B O 1
ATOM 10457 N N . ASN B 1 496 ? 22.312 -8.547 -33.844 1 95.81 496 ASN B N 1
ATOM 10458 C CA . ASN B 1 496 ? 22.484 -9.102 -35.188 1 95.81 496 ASN B CA 1
ATOM 10459 C C . ASN B 1 496 ? 21.344 -8.695 -36.094 1 95.81 496 ASN B C 1
ATOM 10461 O O . ASN B 1 496 ? 21.484 -8.711 -37.312 1 95.81 496 ASN B O 1
ATOM 10465 N N . PHE B 1 497 ? 20.156 -8.375 -35.469 1 95.25 497 PHE B N 1
ATOM 10466 C CA . PHE B 1 497 ? 19.031 -8.305 -36.375 1 95.25 497 PHE B CA 1
ATOM 10467 C C . PHE B 1 497 ? 18.25 -7.004 -36.188 1 95.25 497 PHE B C 1
ATOM 10469 O O . PHE B 1 497 ? 17.562 -6.547 -37.125 1 95.25 497 PHE B O 1
ATOM 10476 N N . LEU B 1 498 ? 18.188 -6.445 -34.969 1 95.19 498 LEU B N 1
ATOM 10477 C CA . LEU B 1 498 ? 17.266 -5.352 -34.656 1 95.19 498 LEU B CA 1
ATOM 10478 C C . LEU B 1 498 ? 17.969 -4.246 -33.875 1 95.19 498 LEU B C 1
ATOM 10480 O O . LEU B 1 498 ? 18.938 -4.504 -33.188 1 95.19 498 LEU B O 1
ATOM 10484 N N . SER B 1 499 ? 17.422 -3.062 -34.062 1 94.75 499 SER B N 1
ATOM 10485 C CA . SER B 1 499 ? 17.781 -1.991 -33.156 1 94.75 499 SER B CA 1
ATOM 10486 C C . SER B 1 499 ? 17.109 -2.172 -31.797 1 94.75 499 SER B C 1
ATOM 10488 O O . SER B 1 499 ? 16.156 -2.955 -31.672 1 94.75 499 SER B O 1
ATOM 10490 N N . ALA B 1 500 ? 17.547 -1.473 -30.812 1 91.69 500 ALA B N 1
ATOM 10491 C CA . ALA B 1 500 ? 16.953 -1.542 -29.484 1 91.69 500 ALA B CA 1
ATOM 10492 C C . ALA B 1 500 ? 15.492 -1.105 -29.5 1 91.69 500 ALA B C 1
ATOM 10494 O O . ALA B 1 500 ? 14.648 -1.722 -28.844 1 91.69 500 ALA B O 1
ATOM 10495 N N . ASP B 1 501 ? 15.18 -0.128 -30.219 1 90.19 501 ASP B N 1
ATOM 10496 C CA . ASP B 1 501 ? 13.828 0.405 -30.297 1 90.19 501 ASP B CA 1
ATOM 10497 C C . ASP B 1 501 ? 12.891 -0.567 -31.016 1 90.19 501 ASP B C 1
ATOM 10499 O O . ASP B 1 501 ? 11.734 -0.724 -30.625 1 90.19 501 ASP B O 1
ATOM 10503 N N . ASP B 1 502 ? 13.461 -1.164 -31.984 1 93 502 ASP B N 1
ATOM 10504 C CA . ASP B 1 502 ? 12.656 -2.123 -32.75 1 93 502 ASP B CA 1
ATOM 10505 C C . ASP B 1 502 ? 12.336 -3.352 -31.891 1 93 502 ASP B C 1
ATOM 10507 O O . ASP B 1 502 ? 11.234 -3.896 -31.969 1 93 502 ASP B O 1
ATOM 10511 N N . LEU B 1 503 ? 13.281 -3.75 -31.172 1 95.06 503 LEU B N 1
ATOM 10512 C CA . LEU B 1 503 ? 13.078 -4.898 -30.281 1 95.06 503 LEU B CA 1
ATOM 10513 C C . LEU B 1 503 ? 12 -4.605 -29.25 1 95.06 503 LEU B C 1
ATOM 10515 O O . LEU B 1 503 ? 11.078 -5.406 -29.062 1 95.06 503 LEU B O 1
ATOM 10519 N N . ALA B 1 504 ? 12.164 -3.48 -28.609 1 91.06 504 ALA B N 1
ATOM 10520 C CA . ALA B 1 504 ? 11.172 -3.068 -27.625 1 91.06 504 ALA B CA 1
ATOM 10521 C C . ALA B 1 504 ? 9.797 -2.896 -28.266 1 91.06 504 ALA B C 1
ATOM 10523 O O . ALA B 1 504 ? 8.781 -3.227 -27.656 1 91.06 504 ALA B O 1
ATOM 10524 N N . GLY B 1 505 ? 9.789 -2.355 -29.438 1 88.69 505 GLY B N 1
ATOM 10525 C CA . GLY B 1 505 ? 8.547 -2.168 -30.172 1 88.69 505 GLY B CA 1
ATOM 10526 C C . GLY B 1 505 ? 7.84 -3.471 -30.5 1 88.69 505 GLY B C 1
ATOM 10527 O O . GLY B 1 505 ? 6.617 -3.562 -30.391 1 88.69 505 GLY B O 1
ATOM 10528 N N . ARG B 1 506 ? 8.547 -4.547 -30.844 1 91.75 506 ARG B N 1
ATOM 10529 C CA . ARG B 1 506 ? 7.977 -5.855 -31.141 1 91.75 506 ARG B CA 1
ATOM 10530 C C . ARG B 1 506 ? 7.34 -6.473 -29.906 1 91.75 506 ARG B C 1
ATOM 10532 O O . ARG B 1 506 ? 6.238 -7.023 -29.969 1 91.75 506 ARG B O 1
ATOM 10539 N N . ILE B 1 507 ? 8.062 -6.367 -28.797 1 92.44 507 ILE B N 1
ATOM 10540 C CA . ILE B 1 507 ? 7.566 -6.938 -27.547 1 92.44 507 ILE B CA 1
ATOM 10541 C C . ILE B 1 507 ? 6.281 -6.227 -27.125 1 92.44 507 ILE B C 1
ATOM 10543 O O . ILE B 1 507 ? 5.336 -6.863 -26.656 1 92.44 507 ILE B O 1
ATOM 10547 N N . HIS B 1 508 ? 6.242 -4.988 -27.391 1 86.69 508 HIS B N 1
ATOM 10548 C CA . HIS B 1 508 ? 5.102 -4.184 -26.953 1 86.69 508 HIS B CA 1
ATOM 10549 C C . HIS B 1 508 ? 3.906 -4.387 -27.891 1 86.69 508 HIS B C 1
ATOM 10551 O O . HIS B 1 508 ? 2.76 -4.395 -27.438 1 86.69 508 HIS B O 1
ATOM 10557 N N . ALA B 1 509 ? 4.125 -4.535 -29.141 1 85.19 509 ALA B N 1
ATOM 10558 C CA . ALA B 1 509 ? 3.064 -4.535 -30.141 1 85.19 509 ALA B CA 1
ATOM 10559 C C . ALA B 1 509 ? 2.502 -5.938 -30.344 1 85.19 509 ALA B C 1
ATOM 10561 O O . ALA B 1 509 ? 1.415 -6.102 -30.906 1 85.19 509 ALA B O 1
ATOM 10562 N N . PHE B 1 510 ? 3.143 -6.953 -29.875 1 90.12 510 PHE B N 1
ATOM 10563 C CA . PHE B 1 510 ? 2.746 -8.336 -30.125 1 90.12 510 PHE B CA 1
ATOM 10564 C C . PHE B 1 510 ? 1.403 -8.633 -29.453 1 90.12 510 PHE B C 1
ATOM 10566 O O . PHE B 1 510 ? 1.127 -8.164 -28.359 1 90.12 510 PHE B O 1
ATOM 10573 N N . ASP B 1 511 ? 0.577 -9.398 -30.141 1 88.31 511 ASP B N 1
ATOM 10574 C CA . ASP B 1 511 ? -0.686 -9.859 -29.562 1 88.31 511 ASP B CA 1
ATOM 10575 C C . ASP B 1 511 ? -0.487 -11.141 -28.75 1 88.31 511 ASP B C 1
ATOM 10577 O O . ASP B 1 511 ? -0.524 -12.242 -29.312 1 88.31 511 ASP B O 1
ATOM 10581 N N . TYR B 1 512 ? -0.46 -11.039 -27.516 1 91.44 512 TYR B N 1
ATOM 10582 C CA . TYR B 1 512 ? -0.211 -12.172 -26.625 1 91.44 512 TYR B CA 1
ATOM 10583 C C . TYR B 1 512 ? -1.481 -12.984 -26.406 1 91.44 512 TYR B C 1
ATOM 10585 O O . TYR B 1 512 ? -1.441 -14.062 -25.812 1 91.44 512 TYR B O 1
ATOM 10593 N N . GLY B 1 513 ? -2.543 -12.555 -26.953 1 88.81 513 GLY B N 1
ATOM 10594 C CA . GLY B 1 513 ? -3.812 -13.227 -26.719 1 88.81 513 GLY B CA 1
ATOM 10595 C C . GLY B 1 513 ? -4.555 -12.703 -25.5 1 88.81 513 GLY B C 1
ATOM 10596 O O . GLY B 1 513 ? -3.971 -12.016 -24.656 1 88.81 513 GLY B O 1
ATOM 10597 N N . TYR B 1 514 ? -5.824 -13.023 -25.328 1 87.44 514 TYR B N 1
ATOM 10598 C CA . TYR B 1 514 ? -6.684 -12.555 -24.25 1 87.44 514 TYR B CA 1
ATOM 10599 C C . TYR B 1 514 ? -6.215 -13.102 -22.906 1 87.44 514 TYR B C 1
ATOM 10601 O O . TYR B 1 514 ? -6.168 -12.367 -21.906 1 87.44 514 TYR B O 1
ATOM 10609 N N . ASN B 1 515 ? -5.812 -14.281 -22.922 1 87.69 515 ASN B N 1
ATOM 10610 C CA . ASN B 1 515 ? -5.484 -14.969 -21.672 1 87.69 515 ASN B CA 1
ATOM 10611 C C . ASN B 1 515 ? -4.18 -14.445 -21.078 1 87.69 515 ASN B C 1
ATOM 10613 O O . ASN B 1 515 ? -3.961 -14.547 -19.875 1 87.69 515 ASN B O 1
ATOM 10617 N N . GLN B 1 516 ? -3.336 -13.891 -21.922 1 88.75 516 GLN B N 1
ATOM 10618 C CA . GLN B 1 516 ? -2.014 -13.5 -21.438 1 88.75 516 GLN B CA 1
ATOM 10619 C C . GLN B 1 516 ? -1.843 -11.984 -21.484 1 88.75 516 GLN B C 1
ATOM 10621 O O . GLN B 1 516 ? -0.797 -11.461 -21.094 1 88.75 516 GLN B O 1
ATOM 10626 N N . GLN B 1 517 ? -2.84 -11.32 -21.812 1 84.31 517 GLN B N 1
ATOM 10627 C CA . GLN B 1 517 ? -2.723 -9.883 -21.984 1 84.31 517 GLN B CA 1
ATOM 10628 C C . GLN B 1 517 ? -2.355 -9.203 -20.672 1 84.31 517 GLN B C 1
ATOM 10630 O O . GLN B 1 517 ? -1.578 -8.242 -20.656 1 84.31 517 GLN B O 1
ATOM 10635 N N . LYS B 1 518 ? -2.861 -9.688 -19.672 1 84.06 518 LYS B N 1
ATOM 10636 C CA . LYS B 1 518 ? -2.594 -9.094 -18.359 1 84.06 518 LYS B CA 1
ATOM 10637 C C . LYS B 1 518 ? -1.157 -9.359 -17.922 1 84.06 518 LYS B C 1
ATOM 10639 O O . LYS B 1 518 ? -0.62 -8.648 -17.078 1 84.06 518 LYS B O 1
ATOM 10644 N N . ASN B 1 519 ? -0.525 -10.375 -18.531 1 91 519 ASN B N 1
ATOM 10645 C CA . ASN B 1 519 ? 0.817 -10.797 -18.141 1 91 519 ASN B CA 1
ATOM 10646 C C . ASN B 1 519 ? 1.871 -10.273 -19.125 1 91 519 ASN B C 1
ATOM 10648 O O . ASN B 1 519 ? 3.043 -10.648 -19.031 1 91 519 ASN B O 1
ATOM 10652 N N . ARG B 1 520 ? 1.441 -9.414 -20.062 1 89.94 520 ARG B N 1
ATOM 10653 C CA . ARG B 1 520 ? 2.387 -8.914 -21.047 1 89.94 520 ARG B CA 1
ATOM 10654 C C . ARG B 1 520 ? 3.523 -8.141 -20.375 1 89.94 520 ARG B C 1
ATOM 10656 O O . ARG B 1 520 ? 3.291 -7.363 -19.453 1 89.94 520 ARG B O 1
ATOM 10663 N N . PRO B 1 521 ? 4.727 -8.375 -20.766 1 91.5 521 PRO B N 1
ATOM 10664 C CA . PRO B 1 521 ? 5.852 -7.629 -20.188 1 91.5 521 PRO B CA 1
ATOM 10665 C C . PRO B 1 521 ? 5.812 -6.141 -20.531 1 91.5 521 PRO B C 1
ATOM 10667 O O . PRO B 1 521 ? 5.633 -5.781 -21.703 1 91.5 521 PRO B O 1
ATOM 10670 N N . PRO B 1 522 ? 5.965 -5.266 -19.609 1 86.25 522 PRO B N 1
ATOM 10671 C CA . PRO B 1 522 ? 5.961 -3.834 -19.906 1 86.25 522 PRO B CA 1
ATOM 10672 C C . PRO B 1 522 ? 7.246 -3.371 -20.578 1 86.25 522 PRO B C 1
ATOM 10674 O O . PRO B 1 522 ? 7.199 -2.625 -21.562 1 86.25 522 PRO B O 1
ATOM 10677 N N . SER B 1 523 ? 8.398 -3.643 -20 1 85.12 523 SER B N 1
ATOM 10678 C CA . SER B 1 523 ? 9.727 -3.35 -20.531 1 85.12 523 SER B CA 1
ATOM 10679 C C . SER B 1 523 ? 10.75 -4.379 -20.047 1 85.12 523 SER B C 1
ATOM 10681 O O . SER B 1 523 ? 10.516 -5.086 -19.062 1 85.12 523 SER B O 1
ATOM 10683 N N . VAL B 1 524 ? 11.711 -4.539 -20.875 1 90.12 524 VAL B N 1
ATOM 10684 C CA . VAL B 1 524 ? 12.773 -5.465 -20.484 1 90.12 524 VAL B CA 1
ATOM 10685 C C . VAL B 1 524 ? 14.086 -4.707 -20.297 1 90.12 524 VAL B C 1
ATOM 10687 O O . VAL B 1 524 ? 14.398 -3.801 -21.078 1 90.12 524 VAL B O 1
ATOM 10690 N N . LYS B 1 525 ? 14.758 -5.004 -19.266 1 88.19 525 LYS B N 1
ATOM 10691 C CA . LYS B 1 525 ? 16.078 -4.426 -19 1 88.19 525 LYS B CA 1
ATOM 10692 C C . LYS B 1 525 ? 17.188 -5.25 -19.641 1 88.19 525 LYS B C 1
ATOM 10694 O O . LYS B 1 525 ? 17.625 -6.254 -19.062 1 88.19 525 LYS B O 1
ATOM 10699 N N . LEU B 1 526 ? 17.766 -4.816 -20.688 1 90.12 526 LEU B N 1
ATOM 10700 C CA . LEU B 1 526 ? 18.734 -5.613 -21.438 1 90.12 526 LEU B CA 1
ATOM 10701 C C . LEU B 1 526 ? 20.172 -5.238 -21.062 1 90.12 526 LEU B C 1
ATOM 10703 O O . LEU B 1 526 ? 21.078 -6.051 -21.188 1 90.12 526 LEU B O 1
ATOM 10707 N N . PHE B 1 527 ? 20.422 -4.059 -20.625 1 82.69 527 PHE B N 1
ATOM 10708 C CA . PHE B 1 527 ? 21.797 -3.633 -20.516 1 82.69 527 PHE B CA 1
ATOM 10709 C C . PHE B 1 527 ? 22.125 -3.264 -19.062 1 82.69 527 PHE B C 1
ATOM 10711 O O . PHE B 1 527 ? 23.219 -2.744 -18.781 1 82.69 527 PHE B O 1
ATOM 10718 N N . GLY B 1 528 ? 21.422 -3.65 -18.25 1 75.12 528 GLY B N 1
ATOM 10719 C CA . GLY B 1 528 ? 21.797 -3.457 -16.859 1 75.12 528 GLY B CA 1
ATOM 10720 C C . GLY B 1 528 ? 22.719 -4.543 -16.344 1 75.12 528 GLY B C 1
ATOM 10721 O O . GLY B 1 528 ? 22.859 -5.598 -16.969 1 75.12 528 GLY B O 1
ATOM 10722 N N . GLY B 1 529 ? 23.562 -4.312 -15.359 1 79.88 529 GLY B N 1
ATOM 10723 C CA . GLY B 1 529 ? 24.5 -5.242 -14.758 1 79.88 529 GLY B CA 1
ATOM 10724 C C . GLY B 1 529 ? 23.828 -6.434 -14.102 1 79.88 529 GLY B C 1
ATOM 10725 O O . GLY B 1 529 ? 24.484 -7.445 -13.828 1 79.88 529 GLY B O 1
ATOM 10726 N N . SER B 1 530 ? 22.562 -6.438 -14.07 1 86.81 530 SER B N 1
ATOM 10727 C CA . SER B 1 530 ? 21.844 -7.523 -13.414 1 86.81 530 SER B CA 1
ATOM 10728 C C . SER B 1 530 ? 21.516 -8.648 -14.391 1 86.81 530 SER B C 1
ATOM 10730 O O . SER B 1 530 ? 21.438 -8.422 -15.602 1 86.81 530 SER B O 1
ATOM 10732 N N . ASN B 1 531 ? 21.312 -9.891 -13.875 1 89.94 531 ASN B N 1
ATOM 10733 C CA . ASN B 1 531 ? 21.016 -11.062 -14.688 1 89.94 531 ASN B CA 1
ATOM 10734 C C . ASN B 1 531 ? 19.547 -11.133 -15.055 1 89.94 531 ASN B C 1
ATOM 10736 O O . ASN B 1 531 ? 19.141 -11.906 -15.922 1 89.94 531 ASN B O 1
ATOM 10740 N N . ASP B 1 532 ? 18.812 -10.273 -14.461 1 91.94 532 ASP B N 1
ATOM 10741 C CA . ASP B 1 532 ? 17.359 -10.398 -14.633 1 91.94 532 ASP B CA 1
ATOM 10742 C C . ASP B 1 532 ? 16.844 -9.336 -15.602 1 91.94 532 ASP B C 1
ATOM 10744 O O . ASP B 1 532 ? 17.531 -8.367 -15.906 1 91.94 532 ASP B O 1
ATOM 10748 N N . LEU B 1 533 ? 15.703 -9.594 -16.219 1 94.69 533 LEU B N 1
ATOM 10749 C CA . LEU B 1 533 ? 15.039 -8.719 -17.172 1 94.69 533 LEU B CA 1
ATOM 10750 C C . LEU B 1 533 ? 14.156 -7.703 -16.469 1 94.69 533 LEU B C 1
ATOM 10752 O O . LEU B 1 533 ? 13.594 -6.801 -17.094 1 94.69 533 LEU B O 1
ATOM 10756 N N . GLY B 1 534 ? 14.055 -7.797 -15.18 1 91.88 534 GLY B N 1
ATOM 10757 C CA . GLY B 1 534 ? 13.188 -6.914 -14.414 1 91.88 534 GLY B CA 1
ATOM 10758 C C . GLY B 1 534 ? 11.727 -7.312 -14.469 1 91.88 534 GLY B C 1
ATOM 10759 O O . GLY B 1 534 ? 10.844 -6.484 -14.25 1 91.88 534 GLY B O 1
ATOM 10760 N N . LEU B 1 535 ? 11.422 -8.594 -14.797 1 95.06 535 LEU B N 1
ATO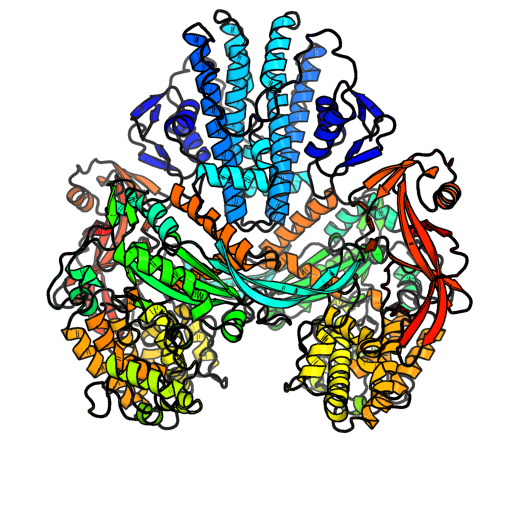M 10761 C CA . LEU B 1 535 ? 10.055 -9.094 -14.914 1 95.06 535 LEU B CA 1
ATOM 10762 C C . LEU B 1 535 ? 9.688 -9.945 -13.703 1 95.06 535 LEU B C 1
ATOM 10764 O O . LEU B 1 535 ? 10.562 -10.5 -13.039 1 95.06 535 LEU B O 1
ATOM 10768 N N . ASN B 1 536 ? 8.406 -9.945 -13.359 1 93.25 536 ASN B N 1
ATOM 10769 C CA . ASN B 1 536 ? 7.961 -10.938 -12.383 1 93.25 536 ASN B CA 1
ATOM 10770 C C . ASN B 1 536 ? 7.824 -12.32 -13.016 1 93.25 536 ASN B C 1
ATOM 10772 O O . ASN B 1 536 ? 8.031 -12.477 -14.227 1 93.25 536 ASN B O 1
ATOM 10776 N N . ALA B 1 537 ? 7.516 -13.289 -12.266 1 95.88 537 ALA B N 1
ATOM 10777 C CA . ALA B 1 537 ? 7.52 -14.68 -12.711 1 95.88 537 ALA B CA 1
ATOM 10778 C C . ALA B 1 537 ? 6.539 -14.891 -13.859 1 95.88 537 ALA B C 1
ATOM 10780 O O . ALA B 1 537 ? 6.891 -15.477 -14.891 1 95.88 537 ALA B O 1
ATOM 10781 N N . ILE B 1 538 ? 5.344 -14.375 -13.773 1 96 538 ILE B N 1
ATOM 10782 C CA . ILE B 1 538 ? 4.305 -14.641 -14.766 1 96 538 ILE B CA 1
ATOM 10783 C C . ILE B 1 538 ? 4.609 -13.883 -16.047 1 96 538 ILE B C 1
ATOM 10785 O O . ILE B 1 538 ? 4.324 -14.359 -17.156 1 96 538 ILE B O 1
ATOM 10789 N N . GLN B 1 539 ? 5.152 -12.688 -15.953 1 95.56 539 GLN B N 1
ATOM 10790 C CA . GLN B 1 539 ? 5.566 -11.922 -17.125 1 95.56 539 GLN B CA 1
ATOM 10791 C C . GLN B 1 539 ? 6.707 -12.617 -17.859 1 95.56 539 GLN B C 1
ATOM 10793 O O . GLN B 1 539 ? 6.734 -12.633 -19.094 1 95.56 539 GLN B O 1
ATOM 10798 N N . SER B 1 540 ? 7.59 -13.148 -17.031 1 97.12 540 SER B N 1
ATOM 10799 C CA . SER B 1 540 ? 8.695 -13.906 -17.609 1 97.12 540 SER B CA 1
ATOM 10800 C C . SER B 1 540 ? 8.195 -15.125 -18.359 1 97.12 540 SER B C 1
ATOM 10802 O O . SER B 1 540 ? 8.672 -15.422 -19.469 1 97.12 540 SER B O 1
ATOM 10804 N N . TRP B 1 541 ? 7.246 -15.789 -17.781 1 97.81 541 TRP B N 1
ATOM 10805 C CA . TRP B 1 541 ? 6.66 -16.969 -18.406 1 97.81 541 TRP B CA 1
ATOM 10806 C C . TRP B 1 541 ? 5.969 -16.609 -19.719 1 97.81 541 TRP B C 1
ATOM 10808 O O . TRP B 1 541 ? 6.102 -17.312 -20.719 1 97.81 541 TRP B O 1
ATOM 10818 N N . CYS B 1 542 ? 5.289 -15.484 -19.672 1 97.06 542 CYS B N 1
ATOM 10819 C CA . CYS B 1 542 ? 4.578 -15 -20.859 1 97.06 542 CYS B CA 1
ATOM 10820 C C . CYS B 1 542 ? 5.551 -14.664 -21.984 1 97.06 542 CYS B C 1
ATOM 10822 O O . CYS B 1 542 ? 5.355 -15.094 -23.125 1 97.06 542 CYS B O 1
ATOM 10824 N N . LEU B 1 543 ? 6.594 -13.992 -21.672 1 97.44 543 LEU B N 1
ATOM 10825 C CA . LEU B 1 543 ? 7.574 -13.617 -22.688 1 97.44 543 LEU B CA 1
ATOM 10826 C C . LEU B 1 543 ? 8.289 -14.844 -23.234 1 97.44 543 LEU B C 1
ATOM 10828 O O . LEU B 1 543 ? 8.414 -15 -24.453 1 97.44 543 LEU B O 1
ATOM 10832 N N . LEU B 1 544 ? 8.703 -15.719 -22.359 1 98.19 544 LEU B N 1
ATOM 10833 C CA . LEU B 1 544 ? 9.43 -16.922 -22.75 1 98.19 544 LEU B CA 1
ATOM 10834 C C . LEU B 1 544 ? 8.625 -17.734 -23.75 1 98.19 544 LEU B C 1
ATOM 10836 O O . LEU B 1 544 ? 9.141 -18.125 -24.797 1 98.19 544 LEU B O 1
ATOM 10840 N N . ARG B 1 545 ? 7.414 -17.969 -23.469 1 97.69 545 ARG B N 1
ATOM 10841 C CA . ARG B 1 545 ? 6.574 -18.844 -24.281 1 97.69 545 ARG B CA 1
ATOM 10842 C C . ARG B 1 545 ? 6.281 -18.219 -25.641 1 97.69 545 ARG B C 1
ATOM 10844 O O . ARG B 1 545 ? 6.09 -18.938 -26.625 1 97.69 545 ARG B O 1
ATOM 10851 N N . ASN B 1 546 ? 6.32 -16.922 -25.719 1 97.31 546 ASN B N 1
ATOM 10852 C CA . ASN B 1 546 ? 5.93 -16.25 -26.953 1 97.31 546 ASN B CA 1
ATOM 10853 C C . ASN B 1 546 ? 7.148 -15.773 -27.734 1 97.31 546 ASN B C 1
ATOM 10855 O O . ASN B 1 546 ? 7.012 -15.266 -28.859 1 97.31 546 ASN B O 1
ATOM 10859 N N . MET B 1 547 ? 8.352 -16 -27.266 1 97.62 547 MET B N 1
ATOM 10860 C CA . MET B 1 547 ? 9.586 -15.609 -27.938 1 97.62 547 MET B CA 1
ATOM 10861 C C . MET B 1 547 ? 9.641 -16.156 -29.359 1 97.62 547 MET B C 1
ATOM 10863 O O . MET B 1 547 ? 10.016 -15.438 -30.281 1 97.62 547 MET B O 1
ATOM 10867 N N . PRO B 1 548 ? 9.242 -17.391 -29.562 1 97.62 548 PRO B N 1
ATOM 10868 C CA . PRO B 1 548 ? 9.383 -17.953 -30.906 1 97.62 548 PRO B CA 1
ATOM 10869 C C . PRO B 1 548 ? 8.477 -17.281 -31.922 1 97.62 548 PRO B C 1
ATOM 10871 O O . PRO B 1 548 ? 8.898 -17.047 -33.062 1 97.62 548 PRO B O 1
ATOM 10874 N N . LEU B 1 549 ? 7.266 -16.953 -31.516 1 96.31 549 LEU B N 1
ATOM 10875 C CA . LEU B 1 549 ? 6.363 -16.281 -32.438 1 96.31 549 LEU B CA 1
ATOM 10876 C C . LEU B 1 549 ? 6.762 -14.82 -32.625 1 96.31 549 LEU B C 1
ATOM 10878 O O . LEU B 1 549 ? 6.523 -14.227 -33.688 1 96.31 549 LEU B O 1
ATOM 10882 N N . LEU B 1 550 ? 7.414 -14.273 -31.641 1 95.56 550 LEU B N 1
ATOM 10883 C CA . LEU B 1 550 ? 7.805 -12.867 -31.625 1 95.56 550 LEU B CA 1
ATOM 10884 C C . LEU B 1 550 ? 9.023 -12.633 -32.531 1 95.56 550 LEU B C 1
ATOM 10886 O O . LEU B 1 550 ? 9.117 -11.602 -33.188 1 95.56 550 LEU B O 1
ATOM 10890 N N . PHE B 1 551 ? 9.969 -13.602 -32.531 1 96.94 551 PHE B N 1
ATOM 10891 C CA . PHE B 1 551 ? 11.258 -13.305 -33.156 1 96.94 551 PHE B CA 1
ATOM 10892 C C . PHE B 1 551 ? 11.672 -14.438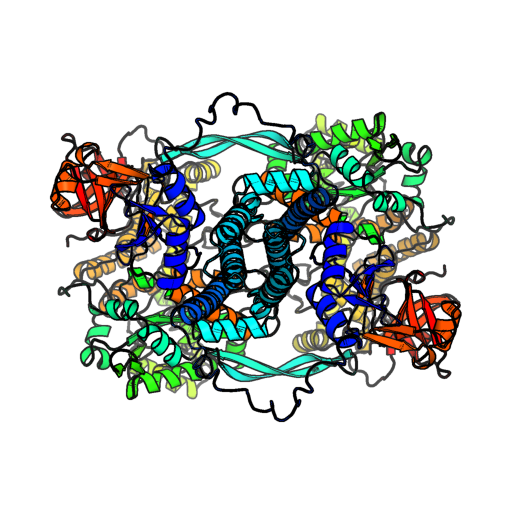 -34.062 1 96.94 551 PHE B C 1
ATOM 10894 O O . PHE B 1 551 ? 12.719 -14.359 -34.719 1 96.94 551 PHE B O 1
ATOM 10901 N N . GLY B 1 552 ? 10.914 -15.484 -34.188 1 95.94 552 GLY B N 1
ATOM 10902 C CA . GLY B 1 552 ? 11.289 -16.641 -35 1 95.94 552 GLY B CA 1
ATOM 10903 C C . GLY B 1 552 ? 11.445 -16.344 -36.469 1 95.94 552 GLY B C 1
ATOM 10904 O O . GLY B 1 552 ? 12.117 -17.062 -37.188 1 95.94 552 GLY B O 1
ATOM 10905 N N . ASP B 1 553 ? 10.859 -15.266 -36.938 1 93.81 553 ASP B N 1
ATOM 10906 C CA . ASP B 1 553 ? 10.945 -14.867 -38.344 1 93.81 553 ASP B CA 1
ATOM 10907 C C . ASP B 1 553 ? 12.336 -14.32 -38.656 1 93.81 553 ASP B C 1
ATOM 10909 O O . ASP B 1 553 ? 12.734 -14.312 -39.844 1 93.81 553 ASP B O 1
ATOM 10913 N N . LEU B 1 554 ? 13.055 -13.906 -37.656 1 95 554 LEU B N 1
ATOM 10914 C CA . LEU B 1 554 ? 14.336 -13.242 -37.875 1 95 554 LEU B CA 1
ATOM 10915 C C . LEU B 1 554 ? 15.477 -14.258 -37.844 1 95 554 LEU B C 1
ATOM 10917 O O . LEU B 1 554 ? 16.547 -14.008 -38.406 1 95 554 LEU B O 1
ATOM 10921 N N . VAL B 1 555 ? 15.227 -15.375 -37.156 1 95.69 555 VAL B N 1
ATOM 10922 C CA . VAL B 1 555 ? 16.328 -16.312 -36.906 1 95.69 555 VAL B CA 1
ATOM 10923 C C . VAL B 1 555 ? 16.141 -17.562 -37.75 1 95.69 555 VAL B C 1
ATOM 10925 O O . VAL B 1 555 ? 15.023 -18.016 -37.969 1 95.69 555 VAL B O 1
ATOM 10928 N N . GLN B 1 556 ? 17.25 -18.141 -38.125 1 94.81 556 GLN B N 1
ATOM 10929 C CA . GLN B 1 556 ? 17.219 -19.359 -38.906 1 94.81 556 GLN B CA 1
ATOM 10930 C C . GLN B 1 556 ? 16.969 -20.578 -38.031 1 94.81 556 GLN B C 1
ATOM 10932 O O . GLN B 1 556 ? 17.25 -20.547 -36.844 1 94.81 556 GLN B O 1
ATOM 10937 N N . ARG B 1 557 ? 16.484 -21.641 -38.531 1 94.12 557 ARG B N 1
ATOM 10938 C CA . ARG B 1 557 ? 16.109 -22.859 -37.812 1 94.12 557 ARG B CA 1
ATOM 10939 C C . ARG B 1 557 ? 17.312 -23.516 -37.156 1 94.12 557 ARG B C 1
ATOM 10941 O O . ARG B 1 557 ? 17.203 -24.125 -36.094 1 94.12 557 ARG B O 1
ATOM 10948 N N . ASP B 1 558 ? 18.484 -23.391 -37.812 1 92.44 558 ASP B N 1
ATOM 10949 C CA . ASP B 1 558 ? 19.641 -24.094 -37.281 1 92.44 558 ASP B CA 1
ATOM 10950 C C . ASP B 1 558 ? 20.5 -23.156 -36.406 1 92.44 558 ASP B C 1
ATOM 10952 O O . ASP B 1 558 ? 21.625 -23.5 -36.062 1 92.44 558 ASP B O 1
ATOM 10956 N N . ASP B 1 559 ? 19.938 -22 -36.062 1 97.12 559 ASP B N 1
ATOM 10957 C CA . ASP B 1 559 ? 20.672 -21.062 -35.219 1 97.12 559 ASP B CA 1
ATOM 10958 C C . ASP B 1 559 ? 20.844 -21.641 -33.812 1 97.12 559 ASP B C 1
ATOM 10960 O O . ASP B 1 559 ? 19.875 -22.047 -33.188 1 97.12 559 ASP B O 1
ATOM 10964 N N . LYS B 1 560 ? 22.031 -21.641 -33.281 1 97.56 560 LYS B N 1
ATOM 10965 C CA . LYS B 1 560 ? 22.359 -22.312 -32.031 1 97.56 560 LYS B CA 1
ATOM 10966 C C . LYS B 1 560 ? 21.766 -21.562 -30.844 1 97.56 560 LYS B C 1
ATOM 10968 O O . LYS B 1 560 ? 21.375 -22.156 -29.844 1 97.56 560 LYS B O 1
ATOM 10973 N N . HIS B 1 561 ? 21.781 -20.219 -30.922 1 97.88 561 HIS B N 1
ATOM 10974 C CA . HIS B 1 561 ? 21.172 -19.438 -29.844 1 97.88 561 HIS B CA 1
ATOM 10975 C C . HIS B 1 561 ? 19.672 -19.703 -29.75 1 97.88 561 HIS B C 1
ATOM 10977 O O . HIS B 1 561 ? 19.125 -19.75 -28.641 1 97.88 561 HIS B O 1
ATOM 10983 N N . TRP B 1 562 ? 19.125 -19.859 -30.875 1 98.19 562 TRP B N 1
ATOM 10984 C CA . TRP B 1 562 ? 17.688 -20.156 -30.938 1 98.19 562 TRP B CA 1
ATOM 10985 C C . TRP B 1 562 ? 17.406 -21.562 -30.422 1 98.19 562 TRP B C 1
ATOM 10987 O O . TRP B 1 562 ? 16.406 -21.781 -29.734 1 98.19 562 TRP B O 1
ATOM 10997 N N . CYS B 1 563 ? 18.297 -22.453 -30.75 1 98.31 563 CYS B N 1
ATOM 10998 C CA . CYS B 1 563 ? 18.172 -23.828 -30.266 1 98.31 563 CYS B CA 1
ATOM 10999 C C . CYS B 1 563 ? 18.203 -23.891 -28.75 1 98.31 563 CYS B C 1
ATOM 11001 O O . CYS B 1 563 ? 17.484 -24.703 -28.141 1 98.31 563 CYS B O 1
ATOM 11003 N N . LEU B 1 564 ? 19.016 -23.078 -28.188 1 98.56 564 LEU B N 1
ATOM 11004 C CA . LEU B 1 564 ? 19.078 -23 -26.734 1 98.56 564 LEU B CA 1
ATOM 11005 C C . LEU B 1 564 ? 17.719 -22.609 -26.156 1 98.56 564 LEU B C 1
ATOM 11007 O O . LEU B 1 564 ? 17.266 -23.219 -25.188 1 98.56 564 LEU B O 1
ATOM 11011 N N . LEU B 1 565 ? 17.125 -21.641 -26.781 1 98.56 565 LEU B N 1
ATOM 11012 C CA . LEU B 1 565 ? 15.805 -21.172 -26.344 1 98.56 565 LEU B CA 1
ATOM 11013 C C . LEU B 1 565 ? 14.766 -22.281 -26.5 1 98.56 565 LEU B C 1
ATOM 11015 O O . LEU B 1 565 ? 13.938 -22.5 -25.609 1 98.56 565 LEU B O 1
ATOM 11019 N N . LEU B 1 566 ? 14.82 -22.969 -27.562 1 98.44 566 LEU B N 1
ATOM 11020 C CA . LEU B 1 566 ? 13.859 -24.031 -27.828 1 98.44 566 LEU B CA 1
ATOM 11021 C C . LEU B 1 566 ? 14.031 -25.188 -26.844 1 98.44 566 LEU B C 1
ATOM 11023 O O . LEU B 1 566 ? 13.055 -25.797 -26.406 1 98.44 566 LEU B O 1
ATOM 11027 N N . LEU B 1 567 ? 15.273 -25.469 -26.516 1 98.62 567 LEU B N 1
ATOM 11028 C CA . LEU B 1 567 ? 15.531 -26.5 -25.516 1 98.62 567 LEU B CA 1
ATOM 11029 C C . LEU B 1 567 ? 14.93 -26.125 -24.156 1 98.62 567 LEU B C 1
ATOM 11031 O O . LEU B 1 567 ? 14.32 -26.953 -23.484 1 98.62 567 LEU B O 1
ATOM 11035 N N . LEU B 1 568 ? 15.117 -24.875 -23.812 1 98.75 568 LEU B N 1
ATOM 11036 C CA . LEU B 1 568 ? 14.547 -24.391 -22.562 1 98.75 568 LEU B CA 1
ATOM 11037 C C . LEU B 1 568 ? 13.031 -24.5 -22.578 1 98.75 568 LEU B C 1
ATOM 11039 O O . LEU B 1 568 ? 12.422 -24.891 -21.578 1 98.75 568 LEU B O 1
ATOM 11043 N N . LEU B 1 569 ? 12.422 -24.156 -23.656 1 98.62 569 LEU B N 1
ATOM 11044 C CA . LEU B 1 569 ? 10.969 -24.219 -23.797 1 98.62 569 LEU B CA 1
ATOM 11045 C C . LEU B 1 569 ? 10.469 -25.656 -23.656 1 98.62 569 LEU B C 1
ATOM 11047 O O . LEU B 1 569 ? 9.422 -25.906 -23.047 1 98.62 569 LEU B O 1
ATOM 11051 N N . GLN B 1 570 ? 11.211 -26.578 -24.219 1 98.12 570 GLN B N 1
ATOM 11052 C CA . GLN B 1 570 ? 10.844 -27.984 -24.078 1 98.12 570 GLN B CA 1
ATOM 11053 C C . GLN B 1 570 ? 10.898 -28.422 -22.609 1 98.12 570 GLN B C 1
ATOM 11055 O O . GLN B 1 570 ? 10 -29.125 -22.141 1 98.12 570 GLN B O 1
ATOM 11060 N N . ILE B 1 571 ? 11.914 -27.984 -21.938 1 98.62 571 ILE B N 1
ATOM 11061 C CA . ILE B 1 571 ? 12.047 -28.297 -20.516 1 98.62 571 ILE B CA 1
ATOM 11062 C C . ILE B 1 571 ? 10.875 -27.703 -19.75 1 98.62 571 ILE B C 1
ATOM 11064 O O . ILE B 1 571 ? 10.242 -28.375 -18.938 1 98.62 571 ILE B O 1
ATOM 11068 N N . VAL B 1 572 ? 10.57 -26.453 -20.031 1 98.38 572 VAL B N 1
ATOM 11069 C CA . VAL B 1 572 ? 9.508 -25.734 -19.359 1 98.38 572 VAL B CA 1
ATOM 11070 C C . VAL B 1 572 ? 8.164 -26.406 -19.609 1 98.38 572 VAL B C 1
ATOM 11072 O O . VAL B 1 572 ? 7.344 -26.547 -18.703 1 98.38 572 VAL B O 1
ATOM 11075 N N . ASN B 1 573 ? 7.945 -26.891 -20.812 1 97.31 573 ASN B N 1
ATOM 11076 C CA . ASN B 1 573 ? 6.695 -27.578 -21.125 1 97.31 573 ASN B CA 1
ATOM 11077 C C . ASN B 1 573 ? 6.512 -28.844 -20.297 1 97.31 573 ASN B C 1
ATOM 11079 O O . ASN B 1 573 ? 5.402 -29.141 -19.844 1 97.31 573 ASN B O 1
ATOM 11083 N N . ILE B 1 574 ? 7.57 -29.484 -20.062 1 97.38 574 ILE B N 1
ATOM 11084 C CA . ILE B 1 574 ? 7.492 -30.734 -19.328 1 97.38 574 ILE B CA 1
ATOM 11085 C C . ILE B 1 574 ? 7.301 -30.438 -17.844 1 97.38 574 ILE B C 1
ATOM 11087 O O . ILE B 1 574 ? 6.406 -31 -17.203 1 97.38 574 ILE B O 1
ATOM 11091 N N . VAL B 1 575 ? 8.062 -29.531 -17.312 1 97.75 575 VAL B N 1
ATOM 11092 C CA . VAL B 1 575 ? 8.07 -29.297 -15.867 1 97.75 575 VAL B CA 1
ATOM 11093 C C . VAL B 1 575 ? 6.773 -28.609 -15.445 1 97.75 575 VAL B C 1
ATOM 11095 O O . VAL B 1 575 ? 6.344 -28.719 -14.297 1 97.75 575 VAL B O 1
ATOM 11098 N N . PHE B 1 576 ? 6.098 -27.922 -16.375 1 96.88 576 PHE B N 1
ATOM 11099 C CA . PHE B 1 576 ? 4.848 -27.234 -16.062 1 96.88 576 PHE B CA 1
ATOM 11100 C C . PHE B 1 576 ? 3.648 -28.094 -16.453 1 96.88 576 PHE B C 1
ATOM 11102 O O . PHE B 1 576 ? 2.512 -27.625 -16.453 1 96.88 576 PHE B O 1
ATOM 11109 N N . SER B 1 577 ? 3.883 -29.344 -16.734 1 95.25 577 SER B N 1
ATOM 11110 C CA . SER B 1 577 ? 2.793 -30.266 -17.031 1 95.25 577 SER B CA 1
ATOM 11111 C C . SER B 1 577 ? 2.156 -30.812 -15.758 1 95.25 577 SER B C 1
ATOM 11113 O O . SER B 1 577 ? 2.859 -31.188 -14.82 1 95.25 577 SER B O 1
ATOM 11115 N N . PRO B 1 578 ? 0.809 -30.891 -15.773 1 91.94 578 PRO B N 1
ATOM 11116 C CA . PRO B 1 578 ? 0.127 -31.406 -14.578 1 91.94 578 PRO B CA 1
ATOM 11117 C C . PRO B 1 578 ? 0.195 -32.938 -14.477 1 91.94 578 PRO B C 1
ATOM 11119 O O . PRO B 1 578 ? -0.04 -33.5 -13.406 1 91.94 578 PRO B O 1
ATOM 11122 N N . VAL B 1 579 ? 0.478 -33.594 -15.578 1 92.12 579 VAL B N 1
ATOM 11123 C CA . VAL B 1 579 ? 0.609 -35.062 -15.625 1 92.12 579 VAL B CA 1
ATOM 11124 C C . VAL B 1 579 ? 1.891 -35.438 -16.359 1 92.12 579 VAL B C 1
ATOM 11126 O O . VAL B 1 579 ? 2.199 -34.875 -17.422 1 92.12 579 VAL B O 1
ATOM 11129 N N . LEU B 1 580 ? 2.604 -36.375 -15.734 1 95.06 580 LEU B N 1
ATOM 11130 C CA . LEU B 1 580 ? 3.867 -36.781 -16.328 1 95.06 580 LEU B CA 1
ATOM 11131 C C . LEU B 1 580 ? 3.992 -38.312 -16.328 1 95.06 580 LEU B C 1
ATOM 11133 O O . LEU B 1 580 ? 3.387 -39 -15.492 1 95.06 580 LEU B O 1
ATOM 11137 N N . THR B 1 581 ? 4.746 -38.781 -17.297 1 94.56 581 THR B N 1
ATOM 11138 C CA . THR B 1 581 ? 5.055 -40.219 -17.344 1 94.56 581 THR B CA 1
ATOM 11139 C C . THR B 1 581 ? 6.52 -40.469 -16.984 1 94.56 581 THR B C 1
ATOM 11141 O O . THR B 1 581 ? 7.328 -39.531 -16.984 1 94.56 581 THR B O 1
ATOM 11144 N N . GLU B 1 582 ? 6.797 -41.688 -16.688 1 95.5 582 GLU B N 1
ATOM 11145 C CA . GLU B 1 582 ? 8.18 -42.062 -16.422 1 95.5 582 GLU B CA 1
ATOM 11146 C C . GLU B 1 582 ? 9.086 -41.781 -17.609 1 95.5 582 GLU B C 1
ATOM 11148 O O . GLU B 1 582 ? 10.219 -41.312 -17.453 1 95.5 582 GLU B O 1
ATOM 11153 N N . GLY B 1 583 ? 8.57 -42.031 -18.766 1 94.69 583 GLY B N 1
ATOM 11154 C CA . GLY B 1 583 ? 9.312 -41.75 -19.984 1 94.69 583 GLY B CA 1
ATOM 11155 C C . GLY B 1 583 ? 9.656 -40.281 -20.141 1 94.69 583 GLY B C 1
ATOM 11156 O O . GLY B 1 583 ? 10.75 -39.938 -20.609 1 94.69 583 GLY B O 1
ATOM 11157 N N . MET B 1 584 ? 8.82 -39.469 -19.75 1 95.69 584 MET B N 1
ATOM 11158 C CA . MET B 1 584 ? 9.039 -38.031 -19.844 1 95.69 584 MET B CA 1
ATOM 11159 C C . MET B 1 584 ? 10.164 -37.594 -18.906 1 95.69 584 MET B C 1
ATOM 11161 O O . MET B 1 584 ? 10.883 -36.625 -19.219 1 95.69 584 MET B O 1
ATOM 11165 N N . THR B 1 585 ? 10.297 -38.25 -17.734 1 97.31 585 THR B N 1
ATOM 11166 C CA . THR B 1 585 ? 11.383 -37.906 -16.828 1 97.31 585 THR B CA 1
ATOM 11167 C C . THR B 1 585 ? 12.734 -38.25 -17.422 1 97.31 585 THR B C 1
ATOM 11169 O O . THR B 1 585 ? 13.719 -37.531 -17.219 1 97.31 585 THR B O 1
ATOM 11172 N N . ILE B 1 586 ? 12.805 -39.312 -18.156 1 97.31 586 ILE B N 1
ATOM 11173 C CA . ILE B 1 586 ? 14.031 -39.719 -18.844 1 97.31 586 ILE B CA 1
ATOM 11174 C C . ILE B 1 586 ? 14.352 -38.719 -19.953 1 97.31 586 ILE B C 1
ATOM 11176 O O . ILE B 1 586 ? 15.5 -38.281 -20.078 1 97.31 586 ILE B O 1
ATOM 11180 N N . TYR B 1 587 ? 13.328 -38.438 -20.672 1 97.5 587 TYR B N 1
ATOM 11181 C CA . TYR B 1 587 ? 13.492 -37.438 -21.734 1 97.5 587 TYR B CA 1
ATOM 11182 C C . TYR B 1 587 ? 13.938 -36.094 -21.172 1 97.5 587 TYR B C 1
ATOM 11184 O O . TYR B 1 587 ? 14.828 -35.438 -21.734 1 97.5 587 TYR B O 1
ATOM 11192 N N . LEU B 1 588 ? 13.359 -35.688 -20.062 1 98.38 588 LEU B N 1
ATOM 11193 C CA . LEU B 1 588 ? 13.711 -34.438 -19.406 1 98.38 588 LEU B CA 1
ATOM 11194 C C . LEU B 1 588 ? 15.188 -34.438 -19.031 1 98.38 588 LEU B C 1
ATOM 11196 O O . LEU B 1 588 ? 15.852 -33.406 -19.188 1 98.38 588 LEU B O 1
ATOM 11200 N N . LYS B 1 589 ? 15.656 -35.5 -18.531 1 98.44 589 LYS B N 1
ATOM 11201 C CA . LYS B 1 589 ? 17.078 -35.625 -18.188 1 98.44 589 LYS B CA 1
ATOM 11202 C C . LYS B 1 589 ? 17.953 -35.344 -19.391 1 98.44 589 LYS B C 1
ATOM 11204 O O . LYS B 1 589 ? 18.906 -34.531 -19.281 1 98.44 589 LYS B O 1
ATOM 11209 N N . HIS B 1 590 ? 17.641 -35.844 -20.5 1 98.44 590 HIS B N 1
ATOM 11210 C CA . HIS B 1 590 ? 18.438 -35.625 -21.719 1 98.44 590 HIS B CA 1
ATOM 11211 C C . HIS B 1 590 ? 18.344 -34.188 -22.203 1 98.44 590 HIS B C 1
ATOM 11213 O O . HIS B 1 590 ? 19.328 -33.625 -22.672 1 98.44 590 HIS B O 1
ATOM 11219 N N . LEU B 1 591 ? 17.172 -33.688 -22.125 1 98.62 591 LEU B N 1
ATOM 11220 C CA . LEU B 1 591 ? 16.984 -32.281 -22.531 1 98.62 591 LEU B CA 1
ATOM 11221 C C . LEU B 1 591 ? 17.844 -31.359 -21.688 1 98.62 591 LEU B C 1
ATOM 11223 O O . LEU B 1 591 ? 18.453 -30.406 -22.203 1 98.62 591 LEU B O 1
ATOM 11227 N N . ILE B 1 592 ? 17.891 -31.562 -20.328 1 98.81 592 ILE B N 1
ATOM 11228 C CA . ILE B 1 592 ? 18.656 -30.719 -19.406 1 98.81 592 ILE B CA 1
ATOM 11229 C C . ILE B 1 592 ? 20.141 -30.812 -19.734 1 98.81 592 ILE B C 1
ATOM 11231 O O . ILE B 1 592 ? 20.844 -29.797 -19.75 1 98.81 592 ILE B O 1
ATOM 11235 N N . ILE B 1 593 ? 20.609 -32.031 -20.031 1 98.69 593 ILE B N 1
ATOM 11236 C CA . ILE B 1 593 ? 22.016 -32.219 -20.391 1 98.69 593 ILE B CA 1
ATOM 11237 C C . ILE B 1 593 ? 22.359 -31.438 -21.641 1 98.69 593 ILE B C 1
ATOM 11239 O O . ILE B 1 593 ? 23.328 -30.688 -21.672 1 98.69 593 ILE B O 1
ATOM 11243 N N . GLU B 1 594 ? 21.531 -31.625 -22.672 1 98.62 594 GLU B N 1
ATOM 11244 C CA . GLU B 1 594 ? 21.75 -30.938 -23.953 1 98.62 594 GLU B CA 1
ATOM 11245 C C . GLU B 1 594 ? 21.688 -29.422 -23.781 1 98.62 594 GLU B C 1
ATOM 11247 O O . GLU B 1 594 ? 22.5 -28.703 -24.344 1 98.62 594 GLU B O 1
ATOM 11252 N N . HIS B 1 595 ? 20.797 -29 -23.016 1 98.75 595 HIS B N 1
ATOM 11253 C CA . HIS B 1 595 ? 20.594 -27.578 -22.781 1 98.75 595 HIS B CA 1
ATOM 11254 C C . HIS B 1 595 ? 21.812 -26.953 -22.094 1 98.75 595 HIS B C 1
ATOM 11256 O O . HIS B 1 595 ? 22.328 -25.938 -22.531 1 98.75 595 HIS B O 1
ATOM 11262 N N . HIS B 1 596 ? 22.25 -27.547 -20.938 1 98.62 596 HIS B N 1
ATOM 11263 C CA . HIS B 1 596 ? 23.375 -27.016 -20.188 1 98.62 596 HIS B CA 1
ATOM 11264 C C . HIS B 1 596 ? 24.656 -27.047 -21 1 98.62 596 HIS B C 1
ATOM 11266 O O . HIS B 1 596 ? 25.453 -26.109 -20.938 1 98.62 596 HIS B O 1
ATOM 11272 N N . GLN B 1 597 ? 24.812 -28.078 -21.797 1 98.44 597 GLN B N 1
ATOM 11273 C CA . GLN B 1 597 ? 26 -28.188 -22.656 1 98.44 597 GLN B CA 1
ATOM 11274 C C . GLN B 1 597 ? 26 -27.094 -23.719 1 98.44 597 GLN B C 1
ATOM 11276 O O . GLN B 1 597 ? 27.031 -26.453 -23.953 1 98.44 597 GLN B O 1
ATOM 11281 N N . LEU B 1 598 ? 24.875 -26.922 -24.297 1 98.62 598 LEU B N 1
ATOM 11282 C CA . LEU B 1 598 ? 24.766 -25.906 -25.344 1 98.62 598 LEU B CA 1
ATOM 11283 C C . LEU B 1 598 ? 24.969 -24.5 -24.766 1 98.62 598 LEU B C 1
ATOM 11285 O O . LEU B 1 598 ? 25.609 -23.656 -25.391 1 98.62 598 LEU B O 1
ATOM 11289 N N . PHE B 1 599 ? 24.469 -24.25 -23.562 1 98.69 599 PHE B N 1
ATOM 11290 C CA . PHE B 1 599 ? 24.656 -22.953 -22.906 1 98.69 599 PHE B CA 1
ATOM 11291 C C . PHE B 1 599 ? 26.125 -22.656 -22.703 1 98.69 599 PHE B C 1
ATOM 11293 O O . PHE B 1 599 ? 26.594 -21.562 -23.016 1 98.69 599 PHE B O 1
ATOM 11300 N N . LYS B 1 600 ? 26.828 -23.609 -22.188 1 97.94 600 LYS B N 1
ATOM 11301 C CA . LYS B 1 600 ? 28.25 -23.422 -21.891 1 97.94 600 LYS B CA 1
ATOM 11302 C C . LYS B 1 600 ? 29.047 -23.234 -23.188 1 97.94 600 LYS B C 1
ATOM 11304 O O . LYS B 1 600 ? 30.047 -22.5 -23.203 1 97.94 600 LYS B O 1
ATOM 11309 N N . LYS B 1 601 ? 28.609 -23.844 -24.25 1 97.88 601 LYS B N 1
ATOM 11310 C CA . LYS B 1 601 ? 29.266 -23.703 -25.531 1 97.88 601 LYS B CA 1
ATOM 11311 C C . LYS B 1 601 ? 29.047 -22.297 -26.109 1 97.88 601 LYS B C 1
ATOM 11313 O O . LYS B 1 601 ? 29.984 -21.672 -26.609 1 97.88 601 LYS B O 1
ATOM 11318 N N . LEU B 1 602 ? 27.891 -21.75 -25.984 1 97.88 602 LEU B N 1
ATOM 11319 C CA . LEU B 1 602 ? 27.516 -20.469 -26.578 1 97.88 602 LEU B CA 1
ATOM 11320 C C . LEU B 1 602 ? 28 -19.312 -25.734 1 97.88 602 LEU B C 1
ATOM 11322 O O . LEU B 1 602 ? 28.312 -18.234 -26.25 1 97.88 602 LEU B O 1
ATOM 11326 N N . PHE B 1 603 ? 27.969 -19.547 -24.406 1 97.25 603 PHE B N 1
ATOM 11327 C CA . PHE B 1 603 ? 28.359 -18.484 -23.484 1 97.25 603 PHE B CA 1
ATOM 11328 C C . PHE B 1 603 ? 29.438 -18.969 -22.516 1 97.25 603 PHE B C 1
ATOM 11330 O O . PHE B 1 603 ? 29.219 -19 -21.297 1 97.25 603 PHE B O 1
ATOM 11337 N N . PRO B 1 604 ? 30.578 -19.141 -22.969 1 95.31 604 PRO B N 1
ATOM 11338 C CA . PRO B 1 604 ? 31.656 -19.688 -22.141 1 95.31 604 PRO B CA 1
ATOM 11339 C C . PRO B 1 604 ? 32.062 -18.781 -20.984 1 95.31 604 PRO B C 1
ATOM 11341 O O . PRO B 1 604 ? 32.531 -19.25 -19.953 1 95.31 604 PRO B O 1
ATOM 11344 N N . GLN B 1 605 ? 31.828 -17.438 -21.109 1 93.38 605 GLN B N 1
ATOM 11345 C CA . GLN B 1 605 ? 32.219 -16.469 -20.094 1 93.38 605 GLN B CA 1
ATOM 11346 C C . GLN B 1 605 ? 31.172 -16.328 -19.016 1 93.38 605 GLN B C 1
ATOM 11348 O O . GLN B 1 605 ? 31.422 -15.758 -17.953 1 93.38 605 GLN B O 1
ATOM 11353 N N . LYS B 1 606 ? 30.031 -16.891 -19.281 1 94.75 606 LYS B N 1
ATOM 11354 C CA . LYS B 1 606 ? 28.938 -16.797 -18.312 1 94.75 606 LYS B CA 1
ATOM 11355 C C . LYS B 1 606 ? 28.828 -18.094 -17.5 1 94.75 606 LYS B C 1
ATOM 11357 O O . LYS B 1 606 ? 28.859 -19.188 -18.047 1 94.75 606 LYS B O 1
ATOM 11362 N N . ASN B 1 607 ? 28.766 -17.938 -16.234 1 95.06 607 ASN B N 1
ATOM 11363 C CA . ASN B 1 607 ? 28.578 -19.094 -15.367 1 95.06 607 ASN B CA 1
ATOM 11364 C C . ASN B 1 607 ? 27.109 -19.516 -15.297 1 95.06 607 ASN B C 1
ATOM 11366 O O . ASN B 1 607 ? 26.219 -18.672 -15.305 1 95.06 607 ASN B O 1
ATOM 11370 N N . LEU B 1 608 ? 26.984 -20.844 -15.203 1 97.12 608 LEU B N 1
ATOM 11371 C CA . LEU B 1 608 ? 25.656 -21.375 -14.875 1 97.12 608 LEU B CA 1
ATOM 11372 C C . LEU B 1 608 ? 25.266 -20.984 -13.453 1 97.12 608 LEU B C 1
ATOM 11374 O O . LEU B 1 608 ? 26.094 -20.984 -12.547 1 97.12 608 LEU B O 1
ATOM 11378 N N . LEU B 1 609 ? 24.016 -20.609 -13.312 1 96.44 609 LEU B N 1
ATOM 11379 C CA . LEU B 1 609 ? 23.484 -20.297 -11.992 1 96.44 609 LEU B CA 1
ATOM 11380 C C . LEU B 1 609 ? 23.328 -21.562 -11.156 1 96.44 609 LEU B C 1
ATOM 11382 O O . LEU B 1 609 ? 23.188 -22.656 -11.695 1 96.44 609 LEU B O 1
ATOM 11386 N N . PRO B 1 610 ? 23.344 -21.422 -9.812 1 96.31 610 PRO B N 1
ATOM 11387 C CA . PRO B 1 610 ? 23.016 -22.562 -8.961 1 96.31 610 PRO B CA 1
ATOM 11388 C C . PRO B 1 610 ? 21.672 -23.188 -9.312 1 96.31 610 PRO B C 1
ATOM 11390 O O . PRO B 1 610 ? 21.484 -24.406 -9.164 1 96.31 610 PRO B O 1
ATOM 11393 N N . LYS B 1 611 ? 20.766 -22.406 -9.812 1 97.5 611 LYS B N 1
ATOM 11394 C CA . LYS B 1 611 ? 19.438 -22.891 -10.195 1 97.5 611 LYS B CA 1
ATOM 11395 C C . LYS B 1 611 ? 19.516 -23.828 -11.383 1 97.5 611 LYS B C 1
ATOM 11397 O O . LYS B 1 611 ? 18.703 -24.75 -11.516 1 97.5 611 LYS B O 1
ATOM 11402 N N . HIS B 1 612 ? 20.531 -23.672 -12.297 1 98.25 612 HIS B N 1
ATOM 11403 C CA . HIS B 1 612 ? 20.766 -24.641 -13.375 1 98.25 612 HIS B CA 1
ATOM 11404 C C . HIS B 1 612 ? 21.125 -26.016 -12.812 1 98.25 612 HIS B C 1
ATOM 11406 O O . HIS B 1 612 ? 20.656 -27.031 -13.328 1 98.25 612 HIS B O 1
ATOM 11412 N N . HIS B 1 613 ? 21.906 -25.953 -11.82 1 98.19 613 HIS B N 1
ATOM 11413 C CA . HIS B 1 613 ? 22.297 -27.219 -11.188 1 98.19 613 HIS B CA 1
ATOM 11414 C C . HIS B 1 613 ? 21.094 -27.906 -10.547 1 98.19 613 HIS B C 1
ATOM 11416 O O . HIS B 1 613 ? 20.922 -29.125 -10.664 1 98.19 613 HIS B O 1
ATOM 11422 N N . ILE B 1 614 ? 20.266 -27.172 -9.891 1 98.19 614 ILE B N 1
ATOM 11423 C CA . ILE B 1 614 ? 19.094 -27.719 -9.242 1 98.19 614 ILE B CA 1
ATOM 11424 C C . ILE B 1 614 ? 18.219 -28.438 -10.281 1 98.19 614 ILE B C 1
ATOM 11426 O O . ILE B 1 614 ? 17.609 -29.453 -9.984 1 98.19 614 ILE B O 1
ATOM 11430 N N . MET B 1 615 ? 18.203 -27.969 -11.5 1 98.62 615 MET B N 1
ATOM 11431 C CA . MET B 1 615 ? 17.391 -28.547 -12.562 1 98.62 615 MET B CA 1
ATOM 11432 C C . MET B 1 615 ? 17.797 -29.984 -12.852 1 98.62 615 MET B C 1
ATOM 11434 O O . MET B 1 615 ? 16.969 -30.797 -13.289 1 98.62 615 MET B O 1
ATOM 11438 N N . ILE B 1 616 ? 19.031 -30.375 -12.594 1 98.5 616 ILE B N 1
ATOM 11439 C CA . ILE B 1 616 ? 19.484 -31.719 -12.93 1 98.5 616 ILE B CA 1
ATOM 11440 C C . ILE B 1 616 ? 18.781 -32.75 -12.039 1 98.5 616 ILE B C 1
ATOM 11442 O O . ILE B 1 616 ? 18.75 -33.938 -12.352 1 98.5 616 ILE B O 1
ATOM 11446 N N . HIS B 1 617 ? 18.203 -32.219 -10.938 1 98.5 617 HIS B N 1
ATOM 11447 C CA . HIS B 1 617 ? 17.547 -33.125 -9.984 1 98.5 617 HIS B CA 1
ATOM 11448 C C . HIS B 1 617 ? 16.047 -33.219 -10.273 1 98.5 617 HIS B C 1
ATOM 11450 O O . HIS B 1 617 ? 15.344 -34.031 -9.664 1 98.5 617 HIS B O 1
ATOM 11456 N N . TYR B 1 618 ? 15.484 -32.469 -11.258 1 98.69 618 TYR B N 1
ATOM 11457 C CA . TYR B 1 618 ? 14.055 -32.406 -11.531 1 98.69 618 TYR B CA 1
ATOM 11458 C C . TYR B 1 618 ? 13.5 -33.781 -11.875 1 98.69 618 TYR B C 1
ATOM 11460 O O . TYR B 1 618 ? 12.453 -34.188 -11.359 1 98.69 618 TYR B O 1
ATOM 11468 N N . PRO B 1 619 ? 14.18 -34.562 -12.703 1 98.38 619 PRO B N 1
ATOM 11469 C CA . PRO B 1 619 ? 13.641 -35.875 -13.031 1 98.38 619 PRO B CA 1
ATOM 11470 C C . PRO B 1 619 ? 13.438 -36.75 -11.789 1 98.38 619 PRO B C 1
ATOM 11472 O O . PRO B 1 619 ? 12.383 -37.375 -11.641 1 98.38 619 PRO B O 1
ATOM 11475 N N . GLN B 1 620 ? 14.367 -36.719 -10.93 1 97.88 620 GLN B N 1
ATOM 11476 C CA . GLN B 1 620 ? 14.25 -37.469 -9.703 1 97.88 620 GLN B CA 1
ATOM 11477 C C . GLN B 1 620 ? 13.125 -36.938 -8.82 1 97.88 620 GLN B C 1
ATOM 11479 O O . GLN B 1 620 ? 12.367 -37.719 -8.234 1 97.88 620 GLN B O 1
ATOM 11484 N N . CYS B 1 621 ? 13.117 -35.656 -8.703 1 98.19 621 CYS B N 1
ATOM 11485 C CA . CYS B 1 621 ? 12.086 -35.031 -7.879 1 98.19 621 CYS B CA 1
ATOM 11486 C C . CYS B 1 621 ? 10.695 -35.406 -8.352 1 98.19 621 CYS B C 1
ATOM 11488 O O . CYS B 1 621 ? 9.828 -35.719 -7.539 1 98.19 621 CYS B O 1
ATOM 11490 N N . ILE B 1 622 ? 10.484 -35.438 -9.633 1 98.25 622 ILE B N 1
ATOM 11491 C CA . ILE B 1 622 ? 9.188 -35.812 -10.203 1 98.25 622 ILE B CA 1
ATOM 11492 C C . ILE B 1 622 ? 8.859 -37.25 -9.867 1 98.25 622 ILE B C 1
ATOM 11494 O O . ILE B 1 622 ? 7.738 -37.562 -9.469 1 98.25 622 ILE B O 1
ATOM 11498 N N . ARG B 1 623 ? 9.812 -38.125 -9.953 1 97.5 623 ARG B N 1
ATOM 11499 C CA . ARG B 1 623 ? 9.594 -39.531 -9.648 1 97.5 623 ARG B CA 1
ATOM 11500 C C . ARG B 1 623 ? 9.281 -39.75 -8.172 1 97.5 623 ARG B C 1
ATOM 11502 O O . ARG B 1 623 ? 8.531 -40.656 -7.812 1 97.5 623 ARG B O 1
ATOM 11509 N N . LYS B 1 624 ? 9.781 -38.875 -7.398 1 97.38 624 LYS B N 1
ATOM 11510 C CA . LYS B 1 624 ? 9.648 -39.031 -5.953 1 97.38 624 LYS B CA 1
ATOM 11511 C C . LYS B 1 624 ? 8.375 -38.375 -5.441 1 97.38 624 LYS B C 1
ATOM 11513 O O . LYS B 1 624 ? 7.762 -38.844 -4.48 1 97.38 624 LYS B O 1
ATOM 11518 N N . ILE B 1 625 ? 7.953 -37.25 -6.027 1 97.06 625 ILE B N 1
ATOM 11519 C CA . ILE B 1 625 ? 6.859 -36.531 -5.383 1 97.06 625 ILE B CA 1
ATOM 11520 C C . ILE B 1 625 ? 5.797 -36.188 -6.422 1 97.06 625 ILE B C 1
ATOM 11522 O O . ILE B 1 625 ? 4.824 -35.5 -6.109 1 97.06 625 ILE B O 1
ATOM 11526 N N . GLY B 1 626 ? 5.914 -36.594 -7.637 1 95.81 626 GLY B N 1
ATOM 11527 C CA . GLY B 1 626 ? 4.953 -36.281 -8.68 1 95.81 626 GLY B CA 1
ATOM 11528 C C . GLY B 1 626 ? 5.262 -34.938 -9.367 1 95.81 626 GLY B C 1
ATOM 11529 O O . GLY B 1 626 ? 6.379 -34.438 -9.266 1 95.81 626 GLY B O 1
ATOM 11530 N N . PRO B 1 627 ? 4.301 -34.375 -10.125 1 96 627 PRO B N 1
ATOM 11531 C CA . PRO B 1 627 ? 4.543 -33.156 -10.852 1 96 627 PRO B CA 1
ATOM 11532 C C . PRO B 1 627 ? 5.008 -32 -9.938 1 96 627 PRO B C 1
ATOM 11534 O O . PRO B 1 627 ? 4.324 -31.672 -8.969 1 96 627 PRO B O 1
ATOM 11537 N N . ILE B 1 628 ? 6.078 -31.359 -10.273 1 96.75 628 ILE B N 1
ATOM 11538 C CA . ILE B 1 628 ? 6.672 -30.344 -9.414 1 96.75 628 ILE B CA 1
ATOM 11539 C C . ILE B 1 628 ? 5.895 -29.031 -9.562 1 96.75 628 ILE B C 1
ATOM 11541 O O . ILE B 1 628 ? 6.047 -28.125 -8.742 1 96.75 628 ILE B O 1
ATOM 11545 N N . LEU B 1 629 ? 5 -28.984 -10.539 1 95.62 629 LEU B N 1
ATOM 11546 C CA . LEU B 1 629 ? 4.082 -27.859 -10.688 1 95.62 629 LEU B CA 1
ATOM 11547 C C . LEU B 1 629 ? 3.209 -27.703 -9.445 1 95.62 629 LEU B C 1
ATOM 11549 O O . LEU B 1 629 ? 2.854 -26.594 -9.07 1 95.62 629 LEU B O 1
ATOM 11553 N N . HIS B 1 630 ? 2.959 -28.781 -8.836 1 94.25 630 HIS B N 1
ATOM 11554 C CA . HIS B 1 630 ? 2.061 -28.766 -7.684 1 94.25 630 HIS B CA 1
ATOM 11555 C C . HIS B 1 630 ? 2.787 -28.312 -6.422 1 94.25 630 HIS B C 1
ATOM 11557 O O . HIS B 1 630 ? 2.162 -28.109 -5.383 1 94.25 630 HIS B O 1
ATOM 11563 N N . MET B 1 631 ? 4.105 -28.047 -6.566 1 94.19 631 MET B N 1
ATOM 11564 C CA . MET B 1 631 ? 4.91 -27.672 -5.41 1 94.19 631 MET B CA 1
ATOM 11565 C C . MET B 1 631 ? 5.344 -26.203 -5.496 1 94.19 631 MET B C 1
ATOM 11567 O O . MET B 1 631 ? 5.941 -25.672 -4.562 1 94.19 631 MET B O 1
ATOM 11571 N N . TRP B 1 632 ? 5.016 -25.531 -6.566 1 94.56 632 TRP B N 1
ATOM 11572 C CA . TRP B 1 632 ? 5.578 -24.203 -6.781 1 94.56 632 TRP B CA 1
ATOM 11573 C C . TRP B 1 632 ? 4.992 -23.188 -5.797 1 94.56 632 TRP B C 1
ATOM 11575 O O . TRP B 1 632 ? 3.938 -23.438 -5.207 1 94.56 632 TRP B O 1
ATOM 11585 N N . CYS B 1 633 ? 5.605 -22.109 -5.574 1 95.56 633 CYS B N 1
ATOM 11586 C CA . CYS B 1 633 ? 5.348 -21.203 -4.465 1 95.56 633 CYS B CA 1
ATOM 11587 C C . CYS B 1 633 ? 4.406 -20.078 -4.891 1 95.56 633 CYS B C 1
ATOM 11589 O O . CYS B 1 633 ? 4.012 -19.25 -4.074 1 95.56 633 CYS B O 1
ATOM 11591 N N . MET B 1 634 ? 3.938 -20 -6.043 1 94.88 634 MET B N 1
ATOM 11592 C CA . MET B 1 634 ? 3.217 -18.875 -6.629 1 94.88 634 MET B CA 1
ATOM 11593 C C . MET B 1 634 ? 2.004 -18.5 -5.781 1 94.88 634 MET B C 1
ATOM 11595 O O . MET B 1 634 ? 1.808 -17.344 -5.445 1 94.88 634 MET B O 1
ATOM 11599 N N . ARG B 1 635 ? 1.205 -19.406 -5.402 1 93.31 635 ARG B N 1
ATOM 11600 C CA . ARG B 1 635 ? -0.032 -19.141 -4.676 1 93.31 635 ARG B CA 1
ATOM 11601 C C . ARG B 1 635 ? 0.251 -18.797 -3.219 1 93.31 635 ARG B C 1
ATOM 11603 O O . ARG B 1 635 ? -0.46 -18 -2.613 1 93.31 635 ARG B O 1
ATOM 11610 N N . TYR B 1 636 ? 1.311 -19.422 -2.637 1 95.56 636 TYR B N 1
ATOM 11611 C CA . TYR B 1 636 ? 1.702 -19.078 -1.276 1 95.56 636 TYR B CA 1
ATOM 11612 C C . TYR B 1 636 ? 2.113 -17.609 -1.186 1 95.56 636 TYR B C 1
ATOM 11614 O O . TYR B 1 636 ? 1.738 -16.906 -0.242 1 95.56 636 TYR B O 1
ATOM 11622 N N . GLU B 1 637 ? 2.84 -17.156 -2.217 1 94.94 637 GLU B N 1
ATOM 11623 C CA . GLU B 1 637 ? 3.295 -15.766 -2.215 1 94.94 637 GLU B CA 1
ATOM 11624 C C . GLU B 1 637 ? 2.133 -14.805 -2.436 1 94.94 637 GLU B C 1
ATOM 11626 O O . GLU B 1 637 ? 2.158 -13.664 -1.95 1 94.94 637 GLU B O 1
ATOM 11631 N N . ALA B 1 638 ? 1.137 -15.266 -3.189 1 94.81 638 ALA B N 1
ATOM 11632 C CA . ALA B 1 638 ? -0.064 -14.453 -3.373 1 94.81 638 ALA B CA 1
ATOM 11633 C C . ALA B 1 638 ? -0.766 -14.203 -2.041 1 94.81 638 ALA B C 1
ATOM 11635 O O . ALA B 1 638 ? -1.419 -13.172 -1.86 1 94.81 638 ALA B O 1
ATOM 11636 N N . LYS B 1 639 ? -0.653 -15.094 -1.099 1 95.19 639 LYS B N 1
ATOM 11637 C CA . LYS B 1 639 ? -1.286 -15 0.213 1 95.19 639 LYS B CA 1
ATOM 11638 C C . LYS B 1 639 ? -0.717 -13.828 1.014 1 95.19 639 LYS B C 1
ATOM 11640 O O . LYS B 1 639 ? -1.383 -13.297 1.904 1 95.19 639 LYS B O 1
ATOM 11645 N N . HIS B 1 640 ? 0.472 -13.367 0.739 1 94.38 640 HIS B N 1
ATOM 11646 C CA . HIS B 1 640 ? 1.102 -12.258 1.44 1 94.38 640 HIS B CA 1
ATOM 11647 C C . HIS B 1 640 ? 0.309 -10.969 1.252 1 94.38 640 HIS B C 1
ATOM 11649 O O . HIS B 1 640 ? 0.355 -10.078 2.102 1 94.38 640 HIS B O 1
ATOM 11655 N N . LYS B 1 641 ? -0.362 -10.852 0.114 1 91.94 641 LYS B N 1
ATOM 11656 C CA . LYS B 1 641 ? -1.111 -9.641 -0.193 1 91.94 641 LYS B CA 1
ATOM 11657 C C . LYS B 1 641 ? -2.107 -9.312 0.915 1 91.94 641 LYS B C 1
ATOM 11659 O O . LYS B 1 641 ? -2.314 -8.141 1.246 1 91.94 641 LYS B O 1
ATOM 11664 N N . PHE B 1 642 ? -2.707 -10.297 1.533 1 92 642 PHE B N 1
ATOM 11665 C CA . PHE B 1 642 ? -3.635 -10.086 2.637 1 92 642 PHE B CA 1
ATOM 11666 C C . PHE B 1 642 ? -2.965 -9.305 3.766 1 92 642 PHE B C 1
ATOM 11668 O O . PHE B 1 642 ? -3.518 -8.328 4.266 1 92 642 PHE B O 1
ATOM 11675 N N . PHE B 1 643 ? -1.844 -9.766 4.141 1 93.69 643 PHE B N 1
ATOM 11676 C CA . PHE B 1 643 ? -1.145 -9.188 5.281 1 93.69 643 PHE B CA 1
ATOM 11677 C C . PHE B 1 643 ? -0.692 -7.762 4.965 1 93.69 643 PHE B C 1
ATOM 11679 O O . PHE B 1 643 ? -0.757 -6.879 5.824 1 93.69 643 PHE B O 1
ATOM 11686 N N . LYS B 1 644 ? -0.24 -7.578 3.785 1 89.31 644 LYS B N 1
ATOM 11687 C CA . LYS B 1 644 ? 0.237 -6.258 3.385 1 89.31 644 LYS B CA 1
ATOM 11688 C C . LYS B 1 644 ? -0.904 -5.246 3.359 1 89.31 644 LYS B C 1
ATOM 11690 O O . LYS B 1 644 ? -0.715 -4.078 3.711 1 89.31 644 LYS B O 1
ATOM 11695 N N . THR B 1 645 ? -2.033 -5.645 2.98 1 85.5 645 THR B N 1
ATOM 11696 C CA . THR B 1 645 ? -3.182 -4.754 2.859 1 85.5 645 THR B CA 1
ATOM 11697 C C . THR B 1 645 ? -3.787 -4.465 4.23 1 85.5 645 THR B C 1
ATOM 11699 O O . THR B 1 645 ? -4.395 -3.412 4.438 1 85.5 645 THR B O 1
ATOM 11702 N N . GLN B 1 646 ? -3.596 -5.383 5.172 1 88.44 646 GLN B N 1
ATOM 11703 C CA . GLN B 1 646 ? -4.254 -5.281 6.473 1 88.44 646 GLN B CA 1
ATOM 11704 C C . GLN B 1 646 ? -3.408 -4.477 7.453 1 88.44 646 GLN B C 1
ATOM 11706 O O . GLN B 1 646 ? -3.898 -4.066 8.508 1 88.44 646 GLN B O 1
ATOM 11711 N N . LEU B 1 647 ? -2.26 -4.219 7.102 1 86.12 647 LEU B N 1
ATOM 11712 C CA . LEU B 1 647 ? -1.346 -3.57 8.039 1 86.12 647 LEU B CA 1
ATOM 11713 C C . LEU B 1 647 ? -1.665 -2.086 8.172 1 86.12 647 LEU B C 1
ATOM 11715 O O . LEU B 1 647 ? -1.639 -1.349 7.184 1 86.12 647 LEU B O 1
ATOM 11719 N N . LYS B 1 648 ? -2.012 -1.655 9.359 1 78.31 648 LYS B N 1
ATOM 11720 C CA . LYS B 1 648 ? -2.316 -0.252 9.617 1 78.31 648 LYS B CA 1
ATOM 11721 C C . LYS B 1 648 ? -1.44 0.299 10.742 1 78.31 648 LYS B C 1
ATOM 11723 O O . LYS B 1 648 ? -1.322 1.516 10.906 1 78.31 648 LYS B O 1
ATOM 11728 N N . SER B 1 649 ? -0.875 -0.618 11.57 1 81.31 649 SER B N 1
ATOM 11729 C CA . SER B 1 649 ? -0.015 -0.25 12.688 1 81.31 649 SER B CA 1
ATOM 11730 C C . SER B 1 649 ? 1.115 -1.257 12.875 1 81.31 649 SER B C 1
ATOM 11732 O O . SER B 1 649 ? 0.974 -2.43 12.516 1 81.31 649 SER B O 1
ATOM 11734 N N . PHE B 1 650 ? 2.203 -0.816 13.391 1 82.06 650 PHE B N 1
ATOM 11735 C CA . PHE B 1 650 ? 3.344 -1.711 13.562 1 82.06 650 PHE B CA 1
ATOM 11736 C C . PHE B 1 650 ? 3.441 -2.193 15 1 82.06 650 PHE B C 1
ATOM 11738 O O . PHE B 1 650 ? 4.398 -2.881 15.367 1 82.06 650 PHE B O 1
ATOM 11745 N N . LYS B 1 651 ? 2.414 -1.773 15.742 1 79.25 651 LYS B N 1
ATOM 11746 C CA . LYS B 1 651 ? 2.371 -2.279 17.109 1 79.25 651 LYS B CA 1
ATOM 11747 C C . LYS B 1 651 ? 1.886 -3.727 17.141 1 79.25 651 LYS B C 1
ATOM 11749 O O . LYS B 1 651 ? 0.817 -4.039 16.609 1 79.25 651 LYS B O 1
ATOM 11754 N N . ASN B 1 652 ? 2.617 -4.645 17.734 1 86 652 ASN B N 1
ATOM 11755 C CA . ASN B 1 652 ? 2.281 -6.062 17.844 1 86 652 ASN B CA 1
ATOM 11756 C C . ASN B 1 652 ? 1.748 -6.609 16.516 1 86 652 ASN B C 1
ATOM 11758 O O . ASN B 1 652 ? 0.661 -7.188 16.469 1 86 652 ASN B O 1
ATOM 11762 N N . ILE B 1 653 ? 2.51 -6.441 15.547 1 91.44 653 ILE B N 1
ATOM 11763 C CA . ILE B 1 653 ? 2.094 -6.68 14.172 1 91.44 653 ILE B CA 1
ATOM 11764 C C . ILE B 1 653 ? 1.813 -8.164 13.969 1 91.44 653 ILE B C 1
ATOM 11766 O O . ILE B 1 653 ? 0.862 -8.539 13.273 1 91.44 653 ILE B O 1
ATOM 11770 N N . THR B 1 654 ? 2.58 -9.047 14.531 1 95.12 654 THR B N 1
ATOM 11771 C CA . THR B 1 654 ? 2.42 -10.484 14.305 1 95.12 654 THR B CA 1
ATOM 11772 C C . THR B 1 654 ? 1.092 -10.969 14.875 1 95.12 654 THR B C 1
ATOM 11774 O O . THR B 1 654 ? 0.331 -11.656 14.188 1 95.12 654 THR B O 1
ATOM 11777 N N . LYS B 1 655 ? 0.779 -10.531 16.078 1 92.69 655 LYS B N 1
ATOM 11778 C CA . LYS B 1 655 ? -0.471 -10.945 16.719 1 92.69 655 LYS B CA 1
ATOM 11779 C C . LYS B 1 655 ? -1.676 -10.352 15.984 1 92.69 655 LYS B C 1
ATOM 11781 O O . LYS B 1 655 ? -2.646 -11.062 15.703 1 92.69 655 LYS B O 1
ATOM 11786 N N . THR B 1 656 ? -1.573 -9.102 15.703 1 90.25 656 THR B N 1
ATOM 11787 C CA . THR B 1 656 ? -2.684 -8.398 15.062 1 90.25 656 THR B CA 1
ATOM 11788 C C . THR B 1 656 ? -3.004 -9.016 13.703 1 90.25 656 THR B C 1
ATOM 11790 O O . THR B 1 656 ? -4.164 -9.297 13.406 1 90.25 656 THR B O 1
ATOM 11793 N N . LEU B 1 657 ? -2.008 -9.258 12.914 1 94.12 657 LEU B N 1
ATOM 11794 C CA . LEU B 1 657 ? -2.209 -9.789 11.57 1 94.12 657 LEU B CA 1
ATOM 11795 C C . LEU B 1 657 ? -2.682 -11.242 11.625 1 94.12 657 LEU B C 1
ATOM 11797 O O . LEU B 1 657 ? -3.512 -11.656 10.812 1 94.12 657 LEU B O 1
ATOM 11801 N N . ALA B 1 658 ? -2.133 -11.977 12.562 1 95.19 658 ALA B N 1
ATOM 11802 C CA . ALA B 1 658 ? -2.578 -13.359 12.719 1 95.19 658 ALA B CA 1
ATOM 11803 C C . ALA B 1 658 ? -4.062 -13.422 13.078 1 95.19 658 ALA B C 1
ATOM 11805 O O . ALA B 1 658 ? -4.805 -14.234 12.523 1 95.19 658 ALA B O 1
ATOM 11806 N N . ASN B 1 659 ? -4.473 -12.555 13.977 1 89.69 659 ASN B N 1
ATOM 11807 C CA . ASN B 1 659 ? -5.871 -12.508 14.383 1 89.69 659 ASN B CA 1
ATOM 11808 C C . ASN B 1 659 ? -6.777 -12.109 13.219 1 89.69 659 ASN B C 1
ATOM 11810 O O . ASN B 1 659 ? -7.844 -12.703 13.031 1 89.69 659 ASN B O 1
ATOM 11814 N N . LYS B 1 660 ? -6.355 -11.117 12.508 1 89 660 LYS B N 1
ATOM 11815 C CA . LYS B 1 660 ? -7.141 -10.695 11.352 1 89 660 LYS B CA 1
ATOM 11816 C C . LYS B 1 660 ? -7.254 -11.812 10.32 1 89 660 LYS B C 1
ATOM 11818 O O . LYS B 1 660 ? -8.312 -12.016 9.727 1 89 660 LYS B O 1
ATOM 11823 N N . HIS B 1 661 ? -6.188 -12.5 10.086 1 92.5 661 HIS B N 1
ATOM 11824 C CA . HIS B 1 661 ? -6.184 -13.602 9.133 1 92.5 661 HIS B CA 1
ATOM 11825 C C . HIS B 1 661 ? -7.152 -14.703 9.555 1 92.5 661 HIS B C 1
ATOM 11827 O O . HIS B 1 661 ? -7.93 -15.195 8.734 1 92.5 661 HIS B O 1
ATOM 11833 N N . GLN B 1 662 ? -7.094 -15.07 10.828 1 89.69 662 GLN B N 1
ATOM 11834 C CA . GLN B 1 662 ? -7.961 -16.141 11.328 1 89.69 662 GLN B CA 1
ATOM 11835 C C . GLN B 1 662 ? -9.43 -15.734 11.227 1 89.69 662 GLN B C 1
ATOM 11837 O O . GLN B 1 662 ? -10.281 -16.562 10.891 1 89.69 662 GLN B O 1
ATOM 11842 N N . SER B 1 663 ? -9.648 -14.5 11.492 1 82.94 663 SER B N 1
ATOM 11843 C CA . SER B 1 663 ? -11.016 -14.008 11.359 1 82.94 663 SER B CA 1
ATOM 11844 C C . SER B 1 663 ? -11.484 -14.055 9.914 1 82.94 663 SER B C 1
ATOM 11846 O O . SER B 1 663 ? -12.625 -14.438 9.633 1 82.94 663 SER B O 1
ATOM 11848 N N . CYS B 1 664 ? -10.633 -13.68 9.047 1 85.19 664 CYS B N 1
ATOM 11849 C CA . CYS B 1 664 ? -10.945 -13.711 7.617 1 85.19 664 CYS B CA 1
ATOM 11850 C C . CYS B 1 664 ? -11.188 -15.133 7.137 1 85.19 664 CYS B C 1
ATOM 11852 O O . CYS B 1 664 ? -12.125 -15.391 6.383 1 85.19 664 CYS B O 1
ATOM 11854 N N . MET B 1 665 ? -10.367 -16.031 7.578 1 85.75 665 MET B N 1
ATOM 11855 C CA . MET B 1 665 ? -10.5 -17.438 7.18 1 85.75 665 MET B CA 1
ATOM 11856 C C . MET B 1 665 ? -11.82 -18.016 7.66 1 85.75 665 MET B C 1
ATOM 11858 O O . MET B 1 665 ? -12.477 -18.766 6.93 1 85.75 665 MET B O 1
ATOM 11862 N N . ALA B 1 666 ? -12.164 -17.703 8.844 1 77.88 666 ALA B N 1
ATOM 11863 C CA . ALA B 1 666 ? -13.414 -18.203 9.406 1 77.88 666 ALA B CA 1
ATOM 11864 C C . ALA B 1 666 ? -14.609 -17.703 8.602 1 77.88 666 ALA B C 1
ATOM 11866 O O . ALA B 1 666 ? -15.57 -18.453 8.375 1 77.88 666 ALA B O 1
ATOM 11867 N N . MET B 1 667 ? -14.508 -16.484 8.164 1 75.25 667 MET B N 1
ATOM 11868 C CA . MET B 1 667 ? -15.578 -15.914 7.348 1 75.25 667 MET B CA 1
ATOM 11869 C C . MET B 1 667 ? -15.664 -16.609 5.996 1 75.25 667 MET B C 1
ATOM 11871 O O . MET B 1 667 ? -16.766 -16.922 5.523 1 75.25 667 MET B O 1
ATOM 11875 N N . HIS B 1 668 ? -14.586 -16.844 5.363 1 76 668 HIS B N 1
ATOM 11876 C CA . HIS B 1 668 ? -14.562 -17.484 4.047 1 76 668 HIS B CA 1
ATOM 11877 C C . HIS B 1 668 ? -15.062 -18.922 4.117 1 76 668 HIS B C 1
ATOM 11879 O O . HIS B 1 668 ? -15.711 -19.391 3.182 1 76 668 HIS B O 1
ATOM 11885 N N . TRP B 1 669 ? -14.781 -19.5 5.23 1 72.5 669 TRP B N 1
ATOM 11886 C CA . TRP B 1 669 ? -15.18 -20.891 5.371 1 72.5 669 TRP B CA 1
ATOM 11887 C C . TRP B 1 669 ? -16.688 -21.031 5.5 1 72.5 669 TRP B C 1
ATOM 11889 O O . TRP B 1 669 ? -17.266 -22.062 5.164 1 72.5 669 TRP B O 1
ATOM 11899 N N . GLU B 1 670 ? -17.25 -19.938 6.012 1 66.19 670 GLU B N 1
ATOM 11900 C CA . GLU B 1 670 ? -18.703 -19.922 6.086 1 66.19 670 GLU B CA 1
ATOM 11901 C C . GLU B 1 670 ? -19.328 -19.938 4.691 1 66.19 670 GLU B C 1
ATOM 11903 O O . GLU B 1 670 ? -20.344 -20.594 4.465 1 66.19 670 GLU B O 1
ATOM 11908 N N . SER B 1 671 ? -18.625 -19.281 3.814 1 63.66 671 SER B N 1
ATOM 11909 C CA . SER B 1 671 ? -19.156 -19.156 2.463 1 63.66 671 SER B CA 1
ATOM 11910 C C . SER B 1 671 ? -18.453 -20.125 1.503 1 63.66 671 SER B C 1
ATOM 11912 O O . SER B 1 671 ? -18.594 -20 0.284 1 63.66 671 SER B O 1
ATOM 11914 N N . PHE B 1 672 ? -17.75 -21.125 2.055 1 66.5 672 PHE B N 1
ATOM 11915 C CA . PHE B 1 672 ? -16.969 -22.016 1.202 1 66.5 672 PHE B CA 1
ATOM 11916 C C . PHE B 1 672 ? -17.891 -22.938 0.405 1 66.5 672 PHE B C 1
ATOM 11918 O O . PHE B 1 672 ? -18.875 -23.438 0.931 1 66.5 672 PHE B O 1
ATOM 11925 N N . SER B 1 673 ? -17.656 -22.875 -0.937 1 64.94 673 SER B N 1
ATOM 11926 C CA . SER B 1 673 ? -18.375 -23.797 -1.804 1 64.94 673 SER B CA 1
ATOM 11927 C C . SER B 1 673 ? -17.406 -24.594 -2.672 1 64.94 673 SER B C 1
ATOM 11929 O O . SER B 1 673 ? -16.391 -24.062 -3.125 1 64.94 673 SER B O 1
ATOM 11931 N N . GLN B 1 674 ? -17.734 -25.953 -2.752 1 69.31 674 GLN B N 1
ATOM 11932 C CA . GLN B 1 674 ? -16.953 -26.812 -3.631 1 69.31 674 GLN B CA 1
ATOM 11933 C C . GLN B 1 674 ? -17.094 -26.391 -5.09 1 69.31 674 GLN B C 1
ATOM 11935 O O . GLN B 1 674 ? -16.234 -26.688 -5.918 1 69.31 674 GLN B O 1
ATOM 11940 N N . TYR B 1 675 ? -18.203 -25.812 -5.305 1 69.06 675 TYR B N 1
ATOM 11941 C CA . TYR B 1 675 ? -18.484 -25.391 -6.672 1 69.06 675 TYR B CA 1
ATOM 11942 C C . TYR B 1 675 ? -18.234 -23.906 -6.84 1 69.06 675 TYR B C 1
ATOM 11944 O O . TYR B 1 675 ? -19.094 -23.078 -6.516 1 69.06 675 TYR B O 1
ATOM 11952 N N . ARG B 1 676 ? -17.078 -23.609 -7.309 1 75.88 676 ARG B N 1
ATOM 11953 C CA . ARG B 1 676 ? -16.766 -22.203 -7.562 1 75.88 676 ARG B CA 1
ATOM 11954 C C . ARG B 1 676 ? -17.062 -21.828 -9.008 1 75.88 676 ARG B C 1
ATOM 11956 O O . ARG B 1 676 ? -16.219 -22 -9.891 1 75.88 676 ARG B O 1
ATOM 11963 N N . LEU B 1 677 ? -18.234 -21.406 -9.172 1 82.31 677 LEU B N 1
ATOM 11964 C CA . LEU B 1 677 ? -18.703 -21.062 -10.508 1 82.31 677 LEU B CA 1
ATOM 11965 C C . LEU B 1 677 ? -19.219 -19.625 -10.531 1 82.31 677 LEU B C 1
ATOM 11967 O O . LEU B 1 677 ? -20.047 -19.234 -9.695 1 82.31 677 LEU B O 1
ATOM 11971 N N . THR B 1 678 ? -18.609 -18.812 -11.336 1 80 678 THR B N 1
ATOM 11972 C CA . THR B 1 678 ? -19.094 -17.453 -11.586 1 80 678 THR B CA 1
ATOM 11973 C C . THR B 1 678 ? -19.625 -17.328 -13.008 1 80 678 THR B C 1
ATOM 11975 O O . THR B 1 678 ? -18.984 -17.781 -13.961 1 80 678 THR B O 1
ATOM 11978 N N . LEU B 1 679 ? -20.781 -16.766 -13.141 1 82.25 679 LEU B N 1
ATOM 11979 C CA . LEU B 1 679 ? -21.406 -16.641 -14.445 1 82.25 679 LEU B CA 1
ATOM 11980 C C . LEU B 1 679 ? -21.422 -15.188 -14.922 1 82.25 679 LEU B C 1
ATOM 11982 O O . LEU B 1 679 ? -21.609 -14.273 -14.117 1 82.25 679 LEU B O 1
ATOM 11986 N N . GLY B 1 680 ? -21.109 -15.086 -16.141 1 79.25 680 GLY B N 1
ATOM 11987 C CA . GLY B 1 680 ? -21.297 -13.789 -16.766 1 79.25 680 GLY B CA 1
ATOM 11988 C C . GLY B 1 680 ? -22.719 -13.531 -17.203 1 79.25 680 GLY B C 1
ATOM 11989 O O . GLY B 1 680 ? -23.609 -14.328 -16.906 1 79.25 680 GLY B O 1
ATOM 11990 N N . PRO B 1 681 ? -22.922 -12.414 -17.859 1 78.5 681 PRO B N 1
ATOM 11991 C CA . PRO B 1 681 ? -24.281 -12.125 -18.344 1 78.5 681 PRO B CA 1
ATOM 11992 C C . PRO B 1 681 ? -24.797 -13.188 -19.312 1 78.5 681 PRO B C 1
ATOM 11994 O O . PRO B 1 681 ? -24.031 -13.734 -20.109 1 78.5 681 PRO B O 1
ATOM 11997 N N . GLY B 1 682 ? -26.062 -13.578 -19.172 1 81.75 682 GLY B N 1
ATOM 11998 C CA . GLY B 1 682 ? -26.641 -14.594 -20.031 1 81.75 682 GLY B CA 1
ATOM 11999 C C . GLY B 1 682 ? -28.156 -14.562 -20.047 1 81.75 682 GLY B C 1
ATOM 12000 O O . GLY B 1 682 ? -28.766 -13.609 -19.547 1 81.75 682 GLY B O 1
ATOM 12001 N N . LYS B 1 683 ? -28.766 -15.398 -20.875 1 80.75 683 LYS B N 1
ATOM 12002 C CA . LYS B 1 683 ? -30.219 -15.516 -20.984 1 80.75 683 LYS B CA 1
ATOM 12003 C C . LYS B 1 683 ? -30.656 -16.984 -21.047 1 80.75 683 LYS B C 1
ATOM 12005 O O . LYS B 1 683 ? -29.859 -17.859 -21.391 1 80.75 683 LYS B O 1
ATOM 12010 N N . MET B 1 684 ? -31.875 -17.141 -20.656 1 82.12 684 MET B N 1
ATOM 12011 C CA . MET B 1 684 ? -32.438 -18.484 -20.781 1 82.12 684 MET B CA 1
ATOM 12012 C C . MET B 1 684 ? -32.906 -18.75 -22.203 1 82.12 684 MET B C 1
ATOM 12014 O O . MET B 1 684 ? -33.656 -17.938 -22.781 1 82.12 684 MET B O 1
ATOM 12018 N N . VAL B 1 685 ? -32.438 -19.797 -22.734 1 87.62 685 VAL B N 1
ATOM 12019 C CA . VAL B 1 685 ? -32.781 -20.141 -24.109 1 87.62 685 VAL B CA 1
ATOM 12020 C C . VAL B 1 685 ? -33.031 -21.641 -24.219 1 87.62 685 VAL B C 1
ATOM 12022 O O . VAL B 1 685 ? -32.562 -22.422 -23.375 1 87.62 685 VAL B O 1
ATOM 12025 N N . GLU B 1 686 ? -33.812 -21.938 -25.203 1 90.69 686 GLU B N 1
ATOM 12026 C CA . GLU B 1 686 ? -33.969 -23.359 -25.516 1 90.69 686 GLU B CA 1
ATOM 12027 C C . GLU B 1 686 ? -32.75 -23.891 -26.25 1 90.69 686 GLU B C 1
ATOM 12029 O O . GLU B 1 686 ? -32.125 -23.172 -27.031 1 90.69 686 GLU B O 1
ATOM 12034 N N . LEU B 1 687 ? -32.438 -25.078 -26.094 1 92.94 687 LEU B N 1
ATOM 12035 C CA . LEU B 1 687 ? -31.25 -25.672 -26.688 1 92.94 687 LEU B CA 1
ATOM 12036 C C . LEU B 1 687 ? -31.328 -25.625 -28.219 1 92.94 687 LEU B C 1
ATOM 12038 O O . LEU B 1 687 ? -30.297 -25.547 -28.891 1 92.94 687 LEU B O 1
ATOM 12042 N N . ASP B 1 688 ? -32.531 -25.688 -28.734 1 91.31 688 ASP B N 1
ATOM 12043 C CA . ASP B 1 688 ? -32.719 -25.688 -30.188 1 91.31 688 ASP B CA 1
ATOM 12044 C C . ASP B 1 688 ? -32.281 -24.359 -30.797 1 91.31 688 ASP B C 1
ATOM 12046 O O . ASP B 1 688 ? -32 -24.281 -32 1 91.31 688 ASP B O 1
ATOM 12050 N N . GLU B 1 689 ? -32.188 -23.359 -29.984 1 91 689 GLU B N 1
ATOM 12051 C CA . GLU B 1 689 ? -31.812 -22.016 -30.453 1 91 689 GLU B CA 1
ATOM 12052 C C . GLU B 1 689 ? -30.297 -21.812 -30.422 1 91 689 GLU B C 1
ATOM 12054 O O . GLU B 1 689 ? -29.781 -20.875 -31.031 1 91 689 GLU B O 1
ATOM 12059 N N . LEU B 1 690 ? -29.672 -22.688 -29.781 1 92.69 690 LEU B N 1
ATOM 12060 C CA . LEU B 1 690 ? -28.234 -22.516 -29.578 1 92.69 690 LEU B CA 1
ATOM 12061 C C . LEU B 1 690 ? -27.438 -23.25 -30.641 1 92.69 690 LEU B C 1
ATOM 12063 O O . LEU B 1 690 ? -27.828 -24.359 -31.062 1 92.69 690 LEU B O 1
ATOM 12067 N N . LYS B 1 691 ? -26.422 -22.578 -31.094 1 88.94 691 LYS B N 1
ATOM 12068 C CA . LYS B 1 691 ? -25.469 -23.297 -31.938 1 88.94 691 LYS B CA 1
ATOM 12069 C C . LYS B 1 691 ? -24.891 -24.484 -31.188 1 88.94 691 LYS B C 1
ATOM 12071 O O . LYS B 1 691 ? -24.203 -24.328 -30.188 1 88.94 691 LYS B O 1
ATOM 12076 N N . GLY B 1 692 ? -25.062 -25.719 -31.641 1 91.5 692 GLY B N 1
ATOM 12077 C CA . GLY B 1 692 ? -24.609 -26.938 -30.984 1 91.5 692 GLY B CA 1
ATOM 12078 C C . GLY B 1 692 ? -25.594 -27.469 -29.953 1 91.5 692 GLY B C 1
ATOM 12079 O O . GLY B 1 692 ? -25.234 -28.266 -29.094 1 91.5 692 GLY B O 1
ATOM 12080 N N . GLY B 1 693 ? -26.75 -26.953 -30.047 1 92.25 693 GLY B N 1
ATOM 12081 C CA . GLY B 1 693 ? -27.781 -27.359 -29.109 1 92.25 693 GLY B CA 1
ATOM 12082 C C . GLY B 1 693 ? -28.047 -28.844 -29.109 1 92.25 693 GLY B C 1
ATOM 12083 O O . GLY B 1 693 ? -28.281 -29.438 -28.047 1 92.25 693 GLY B O 1
ATOM 12084 N N . MET B 1 694 ? -28 -29.422 -30.297 1 92.81 694 MET B N 1
ATOM 12085 C CA . MET B 1 694 ? -28.219 -30.859 -30.406 1 92.81 694 MET B CA 1
ATOM 12086 C C . MET B 1 694 ? -27.141 -31.641 -29.672 1 92.81 694 MET B C 1
ATOM 12088 O O . MET B 1 694 ? -27.438 -32.625 -28.969 1 92.81 694 MET B O 1
ATOM 12092 N N . GLU B 1 695 ? -25.953 -31.203 -29.844 1 93.19 695 GLU B N 1
ATOM 12093 C CA . GLU B 1 695 ? -24.828 -31.844 -29.172 1 93.19 695 GLU B CA 1
ATOM 12094 C C . GLU B 1 695 ? -24.938 -31.688 -27.656 1 93.19 695 GLU B C 1
ATOM 12096 O O . GLU B 1 695 ? -24.625 -32.625 -26.906 1 93.19 695 GLU B O 1
ATOM 12101 N N . MET B 1 696 ? -25.406 -30.625 -27.219 1 94.38 696 MET B N 1
ATOM 12102 C CA . MET B 1 696 ? -25.547 -30.359 -25.781 1 94.38 696 MET B CA 1
ATOM 12103 C C . MET B 1 696 ? -26.688 -31.188 -25.203 1 94.38 696 MET B C 1
ATOM 12105 O O . MET B 1 696 ? -26.562 -31.719 -24.094 1 94.38 696 MET B O 1
ATOM 12109 N N . ALA B 1 697 ? -27.703 -31.25 -25.984 1 94.25 697 ALA B N 1
ATOM 12110 C CA . ALA B 1 697 ? -28.828 -32.062 -25.547 1 94.25 697 ALA B CA 1
ATOM 12111 C C . ALA B 1 697 ? -28.438 -33.531 -25.375 1 94.25 697 ALA B C 1
ATOM 12113 O O . ALA B 1 697 ? -28.828 -34.188 -24.406 1 94.25 697 ALA B O 1
ATOM 12114 N N . SER B 1 698 ? -27.734 -33.938 -26.344 1 93.31 698 SER B N 1
ATOM 12115 C CA . SER B 1 698 ? -27.25 -35.312 -26.297 1 93.31 698 SER B CA 1
ATOM 12116 C C . SER B 1 698 ? -26.344 -35.531 -25.094 1 93.31 698 SER B C 1
ATOM 12118 O O . SER B 1 698 ? -26.438 -36.562 -24.406 1 93.31 698 SER B O 1
ATOM 12120 N N . LYS B 1 699 ? -25.5 -34.625 -24.781 1 92.06 699 LYS B N 1
ATOM 12121 C CA . LYS B 1 699 ? -24.547 -34.719 -23.672 1 92.06 699 LYS B CA 1
ATOM 12122 C C . LYS B 1 699 ? -25.266 -34.688 -22.328 1 92.06 699 LYS B C 1
ATOM 12124 O O . LYS B 1 699 ? -24.891 -35.375 -21.391 1 92.06 699 LYS B O 1
ATOM 12129 N N . LEU B 1 700 ? -26.266 -33.906 -22.266 1 91.12 700 LEU B N 1
ATOM 12130 C CA . LEU B 1 700 ? -27.016 -33.75 -21.031 1 91.12 700 LEU B CA 1
ATOM 12131 C C . LEU B 1 700 ? -28.031 -34.875 -20.875 1 91.12 700 LEU B C 1
ATOM 12133 O O . LEU B 1 700 ? -28.516 -35.125 -19.781 1 91.12 700 LEU B O 1
ATOM 12137 N N . GLY B 1 701 ? -28.375 -35.5 -21.938 1 90.62 701 GLY B N 1
ATOM 12138 C CA . GLY B 1 701 ? -29.422 -36.531 -21.922 1 90.62 701 GLY B CA 1
ATOM 12139 C C . GLY B 1 701 ? -30.812 -35.938 -21.797 1 90.62 701 GLY B C 1
ATOM 12140 O O . GLY B 1 701 ? -31.656 -36.469 -21.078 1 90.62 701 GLY B O 1
ATOM 12141 N N . VAL B 1 702 ? -31 -34.781 -22.391 1 91.69 702 VAL B N 1
ATOM 12142 C CA . VAL B 1 702 ? -32.281 -34.094 -22.281 1 91.69 702 VAL B CA 1
ATOM 12143 C C . VAL B 1 702 ? -32.844 -33.844 -23.688 1 91.69 702 VAL B C 1
ATOM 12145 O O . VAL B 1 702 ? -32.156 -34.062 -24.688 1 91.69 702 VAL B O 1
ATOM 12148 N N . ASP B 1 703 ? -34.125 -33.344 -23.656 1 91.19 703 ASP B N 1
ATOM 12149 C CA . ASP B 1 703 ? -34.781 -33 -24.922 1 91.19 703 ASP B CA 1
ATOM 12150 C C . ASP B 1 703 ? -34.281 -31.672 -25.453 1 91.19 703 ASP B C 1
ATOM 12152 O O . ASP B 1 703 ? -33.844 -30.812 -24.672 1 91.19 703 ASP B O 1
ATOM 12156 N N . ILE B 1 704 ? -34.312 -31.531 -26.719 1 92.12 704 ILE B N 1
ATOM 12157 C CA . ILE B 1 704 ? -33.812 -30.344 -27.406 1 92.12 704 ILE B CA 1
ATOM 12158 C C . ILE B 1 704 ? -34.625 -29.125 -27.016 1 92.12 704 ILE B C 1
ATOM 12160 O O . ILE B 1 704 ? -34.156 -27.984 -27.156 1 92.12 704 ILE B O 1
ATOM 12164 N N . SER B 1 705 ? -35.812 -29.375 -26.469 1 89.88 705 SER B N 1
ATOM 12165 C CA . SER B 1 705 ? -36.688 -28.281 -26.094 1 89.88 705 SER B CA 1
ATOM 12166 C C . SER B 1 705 ? -36.406 -27.812 -24.672 1 89.88 705 SER B C 1
ATOM 12168 O O . SER B 1 705 ? -37 -26.812 -24.219 1 89.88 705 SER B O 1
ATOM 12170 N N . GLU B 1 706 ? -35.375 -28.422 -24.156 1 88.88 706 GLU B N 1
ATOM 12171 C CA . GLU B 1 706 ? -35.031 -28.047 -22.781 1 88.88 706 GLU B CA 1
ATOM 12172 C C . GLU B 1 706 ? -34.406 -26.656 -22.719 1 88.88 706 GLU B C 1
ATOM 12174 O O . GLU B 1 706 ? -33.656 -26.281 -23.625 1 88.88 706 GLU B O 1
ATOM 12179 N N . ARG B 1 707 ? -34.719 -25.922 -21.703 1 85.12 707 ARG B N 1
ATOM 12180 C CA . ARG B 1 707 ? -34.156 -24.578 -21.516 1 85.12 707 ARG B CA 1
ATOM 12181 C C . ARG B 1 707 ? -32.875 -24.609 -20.703 1 85.12 707 ARG B C 1
ATOM 12183 O O . ARG B 1 707 ? -32.781 -25.359 -19.734 1 85.12 707 ARG B O 1
ATOM 12190 N N . VAL B 1 708 ? -31.875 -23.906 -21.156 1 87.12 708 VAL B N 1
ATOM 12191 C CA . VAL B 1 708 ? -30.578 -23.797 -20.484 1 87.12 708 VAL B CA 1
ATOM 12192 C C . VAL B 1 708 ? -30.172 -22.328 -20.406 1 87.12 708 VAL B C 1
ATOM 12194 O O . VAL B 1 708 ? -30.734 -21.484 -21.094 1 87.12 708 VAL B O 1
ATOM 12197 N N . TYR B 1 709 ? -29.266 -22.078 -19.5 1 87.31 709 TYR B N 1
ATOM 12198 C CA . TYR B 1 709 ? -28.734 -20.719 -19.359 1 87.31 709 TYR B CA 1
ATOM 12199 C C . TYR B 1 709 ? -27.516 -20.516 -20.25 1 87.31 709 TYR B C 1
ATOM 12201 O O . TYR B 1 709 ? -26.453 -21.078 -19.984 1 87.31 709 TYR B O 1
ATOM 12209 N N . SER B 1 710 ? -27.688 -19.734 -21.219 1 90.06 710 SER B N 1
ATOM 12210 C CA . SER B 1 710 ? -26.609 -19.406 -22.125 1 90.06 710 SER B CA 1
ATOM 12211 C C . SER B 1 710 ? -25.859 -18.156 -21.656 1 90.06 710 SER B C 1
ATOM 12213 O O . SER B 1 710 ? -26.469 -17.109 -21.438 1 90.06 710 SER B O 1
ATOM 12215 N N . VAL B 1 711 ? -24.562 -18.312 -21.406 1 89.81 711 VAL B N 1
ATOM 12216 C CA . VAL B 1 711 ? -23.797 -17.219 -20.812 1 89.81 711 VAL B CA 1
ATOM 12217 C C . VAL B 1 711 ? -22.688 -16.797 -21.766 1 89.81 711 VAL B C 1
ATOM 12219 O O . VAL B 1 711 ? -22.266 -17.562 -22.641 1 89.81 711 VAL B O 1
ATOM 12222 N N . LYS B 1 712 ? -22.219 -15.555 -21.625 1 89.31 712 LYS B N 1
ATOM 12223 C CA . LYS B 1 712 ? -21.141 -15.016 -22.438 1 89.31 712 LYS B CA 1
ATOM 12224 C C . LYS B 1 712 ? -19.781 -15.508 -21.938 1 89.31 712 LYS B C 1
ATOM 12226 O O . LYS B 1 712 ? -18.828 -15.578 -22.703 1 89.31 712 LYS B O 1
ATOM 12231 N N . TRP B 1 713 ? -19.672 -15.75 -20.688 1 91.19 713 TRP B N 1
ATOM 12232 C CA . TRP B 1 713 ? -18.438 -16.281 -20.109 1 91.19 713 TRP B CA 1
ATOM 12233 C C . TRP B 1 713 ? -18.719 -16.922 -18.75 1 91.19 713 TRP B C 1
ATOM 12235 O O . TRP B 1 713 ? -19.766 -16.672 -18.141 1 91.19 713 TRP B O 1
ATOM 12245 N N . ILE B 1 714 ? -17.891 -17.781 -18.406 1 91.06 714 ILE B N 1
ATOM 12246 C CA . ILE B 1 714 ? -17.969 -18.406 -17.094 1 91.06 714 ILE B CA 1
ATOM 12247 C C . ILE B 1 714 ? -16.578 -18.469 -16.469 1 91.06 714 ILE B C 1
ATOM 12249 O O . ILE B 1 714 ? -15.562 -18.406 -17.172 1 91.06 714 ILE B O 1
ATOM 12253 N N . LYS B 1 715 ? -16.547 -18.422 -15.203 1 90 715 LYS B N 1
ATOM 12254 C CA . LYS B 1 715 ? -15.336 -18.719 -14.445 1 90 715 LYS B CA 1
ATOM 12255 C C . LYS B 1 715 ? -15.523 -19.953 -13.562 1 90 715 LYS B C 1
ATOM 12257 O O . LYS B 1 715 ? -16.359 -19.953 -12.656 1 90 715 LYS B O 1
ATOM 12262 N N . HIS B 1 716 ? -14.828 -20.922 -14.055 1 90.94 716 HIS B N 1
ATOM 12263 C CA . HIS B 1 716 ? -14.883 -22.203 -13.336 1 90.94 716 HIS B CA 1
ATOM 12264 C C . HIS B 1 716 ? -13.602 -22.438 -12.555 1 90.94 716 HIS B C 1
ATOM 12266 O O . HIS B 1 716 ? -12.531 -22.625 -13.141 1 90.94 716 HIS B O 1
ATOM 12272 N N . HIS B 1 717 ? -13.648 -22.422 -11.188 1 87.12 717 HIS B N 1
ATOM 12273 C CA . HIS B 1 717 ? -12.516 -22.562 -10.281 1 87.12 717 HIS B CA 1
ATOM 12274 C C . HIS B 1 717 ? -11.406 -21.578 -10.633 1 87.12 717 HIS B C 1
ATOM 12276 O O . HIS B 1 717 ? -10.234 -21.969 -10.727 1 87.12 717 HIS B O 1
ATOM 12282 N N . GLY B 1 718 ? -11.828 -20.469 -11.023 1 85.94 718 GLY B N 1
ATOM 12283 C CA . GLY B 1 718 ? -10.875 -19.406 -11.266 1 85.94 718 GLY B CA 1
ATOM 12284 C C . GLY B 1 718 ? -10.469 -19.281 -12.727 1 85.94 718 GLY B C 1
ATOM 12285 O O . GLY B 1 718 ? -9.859 -18.297 -13.125 1 85.94 718 GLY B O 1
ATOM 12286 N N . THR B 1 719 ? -10.789 -20.281 -13.539 1 92.75 719 THR B N 1
ATOM 12287 C CA . THR B 1 719 ? -10.461 -20.266 -14.961 1 92.75 719 THR B CA 1
ATOM 12288 C C . THR B 1 719 ? -11.641 -19.734 -15.773 1 92.75 719 THR B C 1
ATOM 12290 O O . THR B 1 719 ? -12.758 -20.234 -15.656 1 92.75 719 THR B O 1
ATOM 12293 N N . GLU B 1 720 ? -11.312 -18.828 -16.609 1 93.06 720 GLU B N 1
ATOM 12294 C CA . GLU B 1 720 ? -12.344 -18.188 -17.422 1 93.06 720 GLU B CA 1
ATOM 12295 C C . GLU B 1 720 ? -12.484 -18.875 -18.766 1 93.06 720 GLU B C 1
ATOM 12297 O O . GLU B 1 720 ? -11.484 -19.266 -19.391 1 93.06 720 GLU B O 1
ATOM 12302 N N . TYR B 1 721 ? -13.68 -19.109 -19.172 1 94.88 721 TYR B N 1
ATOM 12303 C CA . TYR B 1 721 ? -14.016 -19.609 -20.5 1 94.88 721 TYR B CA 1
ATOM 12304 C C . TYR B 1 721 ? -14.914 -18.625 -21.234 1 94.88 721 TYR B C 1
ATOM 12306 O O . TYR B 1 721 ? -15.844 -18.062 -20.656 1 94.88 721 TYR B O 1
ATOM 12314 N N . ARG B 1 722 ? -14.562 -18.422 -22.453 1 92.81 722 ARG B N 1
ATOM 12315 C CA . ARG B 1 722 ? -15.305 -17.516 -23.344 1 92.81 722 ARG B CA 1
ATOM 12316 C C . ARG B 1 722 ? -15.375 -18.078 -24.75 1 92.81 722 ARG B C 1
ATOM 12318 O O . ARG B 1 722 ? -14.516 -18.859 -25.156 1 92.81 722 ARG B O 1
ATOM 12325 N N . PRO B 1 723 ? -16.375 -17.594 -25.422 1 92 723 PRO B N 1
ATOM 12326 C CA . PRO B 1 723 ? -16.344 -17.938 -26.844 1 92 723 PRO B CA 1
ATOM 12327 C C . PRO B 1 723 ? -15.07 -17.469 -27.547 1 92 723 PRO B C 1
ATOM 12329 O O . PRO B 1 723 ? -14.547 -16.406 -27.234 1 92 723 PRO B O 1
ATOM 12332 N N . ASP B 1 724 ? -14.57 -18.328 -28.438 1 90.19 724 ASP B N 1
ATOM 12333 C CA . ASP B 1 724 ? -13.391 -18.062 -29.25 1 90.19 724 ASP B CA 1
ATOM 12334 C C . ASP B 1 724 ? -12.117 -18.547 -28.562 1 90.19 724 ASP B C 1
ATOM 12336 O O . ASP B 1 724 ? -11.055 -18.625 -29.188 1 90.19 724 ASP B O 1
ATOM 12340 N N . PHE B 1 725 ? -12.305 -18.953 -27.297 1 94.38 725 PHE B N 1
ATOM 12341 C CA . PHE B 1 725 ? -11.18 -19.625 -26.672 1 94.38 725 PHE B CA 1
ATOM 12342 C C . PHE B 1 725 ? -10.992 -21.031 -27.234 1 94.38 725 PHE B C 1
ATOM 12344 O O . PHE B 1 725 ? -11.914 -21.594 -27.812 1 94.38 725 PHE B O 1
ATOM 12351 N N . ILE B 1 726 ? -9.805 -21.406 -27.172 1 95.81 726 ILE B N 1
ATOM 12352 C CA . ILE B 1 726 ? -9.492 -22.75 -27.641 1 95.81 726 ILE B CA 1
ATOM 12353 C C . ILE B 1 726 ? -9.297 -23.688 -26.453 1 95.81 726 ILE B C 1
ATOM 12355 O O . ILE B 1 726 ? -8.625 -23.344 -25.484 1 95.81 726 ILE B O 1
ATOM 12359 N N . ILE B 1 727 ? -9.914 -24.859 -26.516 1 95.94 727 ILE B N 1
ATOM 12360 C CA . ILE B 1 727 ? -9.742 -25.844 -25.453 1 95.94 727 ILE B CA 1
ATOM 12361 C C . ILE B 1 727 ? -9.195 -27.156 -26.047 1 95.94 727 ILE B C 1
ATOM 12363 O O . ILE B 1 727 ? -9.43 -27.453 -27.219 1 95.94 727 ILE B O 1
ATOM 12367 N N . CYS B 1 728 ? -8.438 -27.812 -25.25 1 95.25 728 CYS B N 1
ATOM 12368 C CA . CYS B 1 728 ? -7.941 -29.141 -25.609 1 95.25 728 CYS B CA 1
ATOM 12369 C C . CYS B 1 728 ? -8.781 -30.219 -24.969 1 95.25 728 CYS B C 1
ATOM 12371 O O . CYS B 1 728 ? -8.836 -30.328 -23.734 1 95.25 728 CYS B O 1
ATOM 12373 N N . THR B 1 729 ? -9.422 -31.062 -25.75 1 91.75 729 THR B N 1
ATOM 12374 C CA . THR B 1 729 ? -10.344 -32.031 -25.188 1 91.75 729 THR B CA 1
ATOM 12375 C C . THR B 1 729 ? -9.648 -33.406 -25.031 1 91.75 729 THR B C 1
ATOM 12377 O O . THR B 1 729 ? -9.984 -34.156 -24.109 1 91.75 729 THR B O 1
ATOM 12380 N N . GLU B 1 730 ? -8.766 -33.688 -25.906 1 90 730 GLU B N 1
ATOM 12381 C CA . GLU B 1 730 ? -8.047 -34.938 -25.844 1 90 730 GLU B CA 1
ATOM 12382 C C . GLU B 1 730 ? -6.754 -34.875 -26.656 1 90 730 GLU B C 1
ATOM 12384 O O . GLU B 1 730 ? -6.465 -33.875 -27.297 1 90 730 GLU B O 1
ATOM 12389 N N . VAL B 1 731 ? -6.004 -35.875 -26.391 1 90.56 731 VAL B N 1
ATOM 12390 C CA . VAL B 1 731 ? -4.801 -36.062 -27.188 1 90.56 731 VAL B CA 1
ATOM 12391 C C . VAL B 1 731 ? -4.918 -37.375 -28 1 90.56 731 VAL B C 1
ATOM 12393 O O . VAL B 1 731 ? -5.047 -38.438 -27.438 1 90.56 731 VAL B O 1
ATOM 12396 N N . ALA B 1 732 ? -5.039 -37.125 -29.312 1 87.06 732 ALA B N 1
ATOM 12397 C CA . ALA B 1 732 ? -5.156 -38.281 -30.219 1 87.06 732 ALA B CA 1
ATOM 12398 C C . ALA B 1 732 ? -3.93 -38.375 -31.125 1 87.06 732 ALA B C 1
ATOM 12400 O O . ALA B 1 732 ? -3.488 -37.406 -31.703 1 87.06 732 ALA B O 1
ATOM 12401 N N . CYS B 1 733 ? -3.371 -39.5 -31.25 1 83.81 733 CYS B N 1
ATOM 12402 C CA . CYS B 1 733 ? -2.199 -39.781 -32.094 1 83.81 733 CYS B CA 1
ATOM 12403 C C . CYS B 1 733 ? -1.068 -38.812 -31.734 1 83.81 733 CYS B C 1
ATOM 12405 O O . CYS B 1 733 ? -0.494 -38.188 -32.625 1 83.81 733 CYS B O 1
ATOM 12407 N N . GLU B 1 734 ? -0.914 -38.531 -30.469 1 82.81 734 GLU B N 1
ATOM 12408 C CA . GLU B 1 734 ? 0.163 -37.719 -29.906 1 82.81 734 GLU B CA 1
ATOM 12409 C C . GLU B 1 734 ? -0.02 -36.25 -30.234 1 82.81 734 GLU B C 1
ATOM 12411 O O . GLU B 1 734 ? 0.909 -35.469 -30.094 1 82.81 734 GLU B O 1
ATOM 12416 N N . MET B 1 735 ? -1.203 -36 -30.766 1 90.12 735 MET B N 1
ATOM 12417 C CA . MET B 1 735 ? -1.499 -34.594 -31.078 1 90.12 735 MET B CA 1
ATOM 12418 C C . MET B 1 735 ? -2.738 -34.125 -30.312 1 90.12 735 MET B C 1
ATOM 12420 O O . MET B 1 735 ? -3.709 -34.875 -30.188 1 90.12 735 MET B O 1
ATOM 12424 N N . PRO B 1 736 ? -2.646 -32.969 -29.781 1 93.12 736 PRO B N 1
ATOM 12425 C CA . PRO B 1 736 ? -3.828 -32.469 -29.094 1 93.12 736 PRO B CA 1
ATOM 12426 C C . PRO B 1 736 ? -4.98 -32.156 -30.047 1 93.12 736 PRO B C 1
ATOM 12428 O O . PRO B 1 736 ? -4.754 -31.688 -31.156 1 93.12 736 PRO B O 1
ATOM 12431 N N . VAL B 1 737 ? -6.141 -32.469 -29.672 1 94.5 737 VAL B N 1
ATOM 12432 C CA . VAL B 1 737 ? -7.352 -32.125 -30.406 1 94.5 737 VAL B CA 1
ATOM 12433 C C . VAL B 1 737 ? -7.965 -30.844 -29.828 1 94.5 737 VAL B C 1
ATOM 12435 O O . VAL B 1 737 ? -8.391 -30.828 -28.672 1 94.5 737 VAL B O 1
ATOM 12438 N N . PHE B 1 738 ? -8.008 -29.844 -30.703 1 95.75 738 PHE B N 1
ATOM 12439 C CA . PHE B 1 738 ? -8.438 -28.531 -30.234 1 95.75 738 PHE B CA 1
ATOM 12440 C C . PHE B 1 738 ? -9.844 -28.219 -30.75 1 95.75 738 PHE B C 1
ATOM 12442 O O . PHE B 1 738 ? -10.211 -28.594 -31.859 1 95.75 738 PHE B O 1
ATOM 12449 N N . TYR B 1 739 ? -10.609 -27.594 -29.906 1 95.75 739 TYR B N 1
ATOM 12450 C CA . TYR B 1 739 ? -11.922 -27.047 -30.266 1 95.75 739 TYR B CA 1
ATOM 12451 C C . TYR B 1 739 ? -12.008 -25.562 -29.953 1 95.75 739 TYR B C 1
ATOM 12453 O O . TYR B 1 739 ? -11.5 -25.109 -28.906 1 95.75 739 TYR B O 1
ATOM 12461 N N . LYS B 1 740 ? -12.539 -24.797 -30.828 1 95.5 740 LYS B N 1
ATOM 12462 C CA . LYS B 1 740 ? -12.844 -23.391 -30.578 1 95.5 740 LYS B CA 1
ATOM 12463 C C . LYS B 1 740 ? -14.242 -23.219 -29.984 1 95.5 740 LYS B C 1
ATOM 12465 O O . LYS B 1 740 ? -15.234 -23.578 -30.609 1 95.5 740 LYS B O 1
ATOM 12470 N N . ILE B 1 741 ? -14.328 -22.672 -28.781 1 95.44 741 ILE B N 1
ATOM 12471 C CA . ILE B 1 741 ? -15.609 -22.547 -28.094 1 95.44 741 ILE B CA 1
ATOM 12472 C C . ILE B 1 741 ? -16.516 -21.594 -28.875 1 95.44 741 ILE B C 1
ATOM 12474 O O . ILE B 1 741 ? -16.109 -20.5 -29.266 1 95.44 741 ILE B O 1
ATOM 12478 N N . LYS B 1 742 ? -17.797 -22.031 -29.016 1 94.5 742 LYS B N 1
ATOM 12479 C CA . LYS B 1 742 ? -18.797 -21.188 -29.672 1 94.5 742 LYS B CA 1
ATOM 12480 C C . LYS B 1 742 ? -19.891 -20.766 -28.688 1 94.5 742 LYS B C 1
ATOM 12482 O O . LYS B 1 742 ? -20.359 -19.625 -28.719 1 94.5 742 LYS B O 1
ATOM 12487 N N . THR B 1 743 ? -20.281 -21.781 -27.953 1 95.44 743 THR B N 1
ATOM 12488 C CA . THR B 1 743 ? -21.391 -21.516 -27.031 1 95.44 743 THR B CA 1
ATOM 12489 C C . THR B 1 743 ? -21.109 -22.141 -25.672 1 95.44 743 THR B C 1
ATOM 12491 O O . THR B 1 743 ? -20.438 -23.172 -25.562 1 95.44 743 THR B O 1
ATOM 12494 N N . ILE B 1 744 ? -21.547 -21.469 -24.641 1 96 744 ILE B N 1
ATOM 12495 C CA . ILE B 1 744 ? -21.453 -21.938 -23.266 1 96 744 ILE B CA 1
ATOM 12496 C C . ILE B 1 744 ? -22.844 -22 -22.641 1 96 744 ILE B C 1
ATOM 12498 O O . ILE B 1 744 ? -23.594 -21.016 -22.688 1 96 744 ILE B O 1
ATOM 12502 N N . ALA B 1 745 ? -23.219 -23.062 -22.156 1 94.06 745 ALA B N 1
ATOM 12503 C CA . ALA B 1 745 ? -24.516 -23.25 -21.516 1 94.06 745 ALA B CA 1
ATOM 12504 C C . ALA B 1 745 ? -24.359 -23.859 -20.125 1 94.06 745 ALA B C 1
ATOM 12506 O O . ALA B 1 745 ? -23.453 -24.656 -19.891 1 94.06 745 ALA B O 1
ATOM 12507 N N . VAL B 1 746 ? -25.172 -23.469 -19.297 1 90.12 746 VAL B N 1
ATOM 12508 C CA . VAL B 1 746 ? -25.125 -23.953 -17.922 1 90.12 746 VAL B CA 1
ATOM 12509 C C . VAL B 1 746 ? -26.5 -24.516 -17.531 1 90.12 746 VAL B C 1
ATOM 12511 O O . VAL B 1 746 ? -27.531 -23.891 -17.781 1 90.12 746 VAL B O 1
ATOM 12514 N N . LYS B 1 747 ? -26.484 -25.734 -17.031 1 86.38 747 LYS B N 1
ATOM 12515 C CA . LYS B 1 747 ? -27.688 -26.344 -16.469 1 86.38 747 LYS B CA 1
ATOM 12516 C C . LYS B 1 747 ? -27.375 -27.109 -15.188 1 86.38 747 LYS B C 1
ATOM 12518 O O . LYS B 1 747 ? -26.531 -28.016 -15.188 1 86.38 747 LYS B O 1
ATOM 12523 N N . ASP B 1 748 ? -28.047 -26.844 -14.141 1 75.75 748 ASP B N 1
ATOM 12524 C CA . ASP B 1 748 ? -27.906 -27.531 -12.852 1 75.75 748 ASP B CA 1
ATOM 12525 C C . ASP B 1 748 ? -26.438 -27.656 -12.453 1 75.75 748 ASP B C 1
ATOM 12527 O O . ASP B 1 748 ? -25.969 -28.766 -12.141 1 75.75 748 ASP B O 1
ATOM 12531 N N . GLU B 1 749 ? -25.641 -26.75 -12.523 1 76.75 749 GLU B N 1
ATOM 12532 C CA . GLU B 1 749 ? -24.234 -26.656 -12.109 1 76.75 749 GLU B CA 1
ATOM 12533 C C . GLU B 1 749 ? -23.312 -27.328 -13.125 1 76.75 749 GLU B C 1
ATOM 12535 O O . GLU B 1 749 ? -22.094 -27.344 -12.945 1 76.75 749 GLU B O 1
ATOM 12540 N N . ASN B 1 750 ? -24.016 -27.844 -14.156 1 86.94 750 ASN B N 1
ATOM 12541 C CA . ASN B 1 750 ? -23.203 -28.391 -15.242 1 86.94 750 ASN B CA 1
ATOM 12542 C C . ASN B 1 750 ? -22.906 -27.328 -16.297 1 86.94 750 ASN B C 1
ATOM 12544 O O . ASN B 1 750 ? -23.797 -26.625 -16.75 1 86.94 750 ASN B O 1
ATOM 12548 N N . VAL B 1 751 ? -21.688 -27.25 -16.531 1 93.19 751 VAL B N 1
ATOM 12549 C CA . VAL B 1 751 ? -21.25 -26.297 -17.547 1 93.19 751 VAL B CA 1
ATOM 12550 C C . VAL B 1 751 ? -20.859 -27.016 -18.828 1 93.19 751 VAL B C 1
ATOM 12552 O O . VAL B 1 751 ? -19.969 -27.875 -18.812 1 93.19 751 VAL B O 1
ATOM 12555 N N . LEU B 1 752 ? -21.547 -26.688 -19.844 1 95.62 752 LEU B N 1
ATOM 12556 C CA . LEU B 1 752 ? -21.266 -27.297 -21.141 1 95.62 752 LEU B CA 1
ATOM 12557 C C . LEU B 1 752 ? -20.641 -26.281 -22.094 1 95.62 752 LEU B C 1
ATOM 12559 O O . LEU B 1 752 ? -21.109 -25.141 -22.203 1 95.62 752 LEU B O 1
ATOM 12563 N N . LEU B 1 753 ? -19.578 -26.703 -22.703 1 96.56 753 LEU B N 1
ATOM 12564 C CA . LEU B 1 753 ? -18.906 -25.938 -23.75 1 96.56 753 LEU B CA 1
ATOM 12565 C C . LEU B 1 753 ? -19.109 -26.594 -25.109 1 96.56 753 LEU B C 1
ATOM 12567 O O . LEU B 1 753 ? -18.766 -27.766 -25.297 1 96.56 753 LEU B O 1
ATOM 12571 N N . CYS B 1 754 ? -19.688 -25.859 -25.984 1 96.12 754 CYS B N 1
ATOM 12572 C CA . CYS B 1 754 ? -19.812 -26.359 -27.359 1 96.12 754 CYS B CA 1
ATOM 12573 C C . CYS B 1 754 ? -18.859 -25.625 -28.281 1 96.12 754 CYS B C 1
ATOM 12575 O O . CYS B 1 754 ? -18.844 -24.391 -28.328 1 96.12 754 CYS B O 1
ATOM 12577 N N . GLY B 1 755 ? -18.016 -26.422 -28.938 1 94.88 755 GLY B N 1
ATOM 12578 C CA . GLY B 1 755 ? -17.031 -25.812 -29.812 1 94.88 755 GLY B CA 1
ATOM 12579 C C . GLY B 1 755 ? -16.906 -26.516 -31.141 1 94.88 755 GLY B C 1
ATOM 12580 O O . GLY B 1 755 ? -17.469 -27.578 -31.359 1 94.88 755 GLY B O 1
ATOM 12581 N N . THR B 1 756 ? -16.234 -25.812 -32.094 1 95.31 756 THR B N 1
ATOM 12582 C CA . THR B 1 756 ? -15.945 -26.344 -33.406 1 95.31 756 THR B CA 1
ATOM 12583 C C . THR B 1 756 ? -14.547 -26.938 -33.469 1 95.31 756 THR B C 1
ATOM 12585 O O . THR B 1 756 ? -13.602 -26.375 -32.906 1 95.31 756 THR B O 1
ATOM 12588 N N . LEU B 1 757 ? -14.438 -28.016 -34.125 1 95.19 757 LEU B N 1
ATOM 12589 C CA . LEU B 1 757 ? -13.172 -28.734 -34.25 1 95.19 757 LEU B CA 1
ATOM 12590 C C . LEU B 1 757 ? -12.156 -27.938 -35.062 1 95.19 757 LEU B C 1
ATOM 12592 O O . LEU B 1 757 ? -12.5 -27.359 -36.094 1 95.19 757 LEU B O 1
ATOM 12596 N N . MET B 1 758 ? -10.984 -27.859 -34.5 1 94.81 758 MET B N 1
ATOM 12597 C CA . MET B 1 758 ? -9.852 -27.297 -35.219 1 94.81 758 MET B CA 1
ATOM 12598 C C . MET B 1 758 ? -8.914 -28.391 -35.719 1 94.81 758 MET B C 1
ATOM 12600 O O . MET B 1 758 ? -8.68 -29.375 -35.031 1 94.81 758 MET B O 1
ATOM 12604 N N . GLU B 1 759 ? -8.406 -28.188 -36.875 1 91.75 759 GLU B N 1
ATOM 12605 C CA . GLU B 1 759 ? -7.445 -29.141 -37.438 1 91.75 759 GLU B CA 1
ATOM 12606 C C . GLU B 1 759 ? -6.016 -28.734 -37.094 1 91.75 759 GLU B C 1
ATOM 12608 O O . GLU B 1 759 ? -5.59 -27.625 -37.375 1 91.75 759 GLU B O 1
ATOM 12613 N N . THR B 1 760 ? -5.371 -29.688 -36.375 1 93.31 760 THR B N 1
ATOM 12614 C CA . THR B 1 760 ? -3.955 -29.469 -36.094 1 93.31 760 THR B CA 1
ATOM 12615 C C . THR B 1 760 ? -3.092 -29.953 -37.25 1 93.31 760 THR B C 1
ATOM 12617 O O . THR B 1 760 ? -3.055 -31.141 -37.562 1 93.31 760 THR B O 1
ATOM 12620 N N . LEU B 1 761 ? -2.393 -29.078 -37.875 1 92.06 761 LEU B N 1
ATOM 12621 C CA . LEU B 1 761 ? -1.562 -29.406 -39.031 1 92.06 761 LEU B CA 1
ATOM 12622 C C . LEU B 1 761 ? -0.241 -30.031 -38.594 1 92.06 761 LEU B C 1
ATOM 12624 O O . LEU B 1 761 ? 0.141 -31.109 -39.062 1 92.06 761 LEU B O 1
ATOM 12628 N N . CYS B 1 762 ? 0.448 -29.359 -37.719 1 93.5 762 CYS B N 1
ATOM 12629 C CA . CYS B 1 762 ? 1.712 -29.859 -37.188 1 93.5 762 CYS B CA 1
ATOM 12630 C C . CYS B 1 762 ? 2.148 -29.047 -35.969 1 93.5 762 CYS B C 1
ATOM 12632 O O . CYS B 1 762 ? 1.541 -28.016 -35.656 1 93.5 762 CYS B O 1
ATOM 12634 N N . PHE B 1 763 ? 3.039 -29.688 -35.312 1 95.31 763 PHE B N 1
ATOM 12635 C CA . PHE B 1 763 ? 3.791 -28.922 -34.312 1 95.31 763 PHE B CA 1
ATOM 12636 C C . PHE B 1 763 ? 5.051 -28.328 -34.938 1 95.31 763 PHE B C 1
ATOM 12638 O O . PHE B 1 763 ? 5.957 -29.062 -35.344 1 95.31 763 PHE B O 1
ATOM 12645 N N . ASP B 1 764 ? 5.082 -27.016 -35.094 1 95.25 764 ASP B N 1
ATOM 12646 C CA . ASP B 1 764 ? 6.254 -26.344 -35.656 1 95.25 764 ASP B CA 1
ATOM 12647 C C . ASP B 1 764 ? 7.328 -26.141 -34.594 1 95.25 764 ASP B C 1
ATOM 12649 O O . ASP B 1 764 ? 7.207 -25.266 -33.719 1 95.25 764 ASP B O 1
ATOM 12653 N N . ASP B 1 765 ? 8.383 -26.812 -34.688 1 95.38 765 ASP B N 1
ATOM 12654 C CA . ASP B 1 765 ? 9.438 -26.797 -33.656 1 95.38 765 ASP B CA 1
ATOM 12655 C C . ASP B 1 765 ? 10.141 -25.438 -33.625 1 95.38 765 ASP B C 1
ATOM 12657 O O . ASP B 1 765 ? 10.555 -24.969 -32.594 1 95.38 765 ASP B O 1
ATOM 12661 N N . HIS B 1 766 ? 10.266 -24.828 -34.781 1 96.56 766 HIS B N 1
ATOM 12662 C CA . HIS B 1 766 ? 10.953 -23.547 -34.875 1 96.56 766 HIS B CA 1
ATOM 12663 C C . HIS B 1 766 ? 10.172 -22.453 -34.156 1 96.56 766 HIS B C 1
ATOM 12665 O O . HIS B 1 766 ? 10.758 -21.594 -33.469 1 96.56 766 HIS B O 1
ATOM 12671 N N . TYR B 1 767 ? 8.883 -22.516 -34.25 1 96.44 767 TYR B N 1
ATOM 12672 C CA . TYR B 1 767 ? 8.031 -21.516 -33.594 1 96.44 767 TYR B CA 1
ATOM 12673 C C . TYR B 1 767 ? 7.445 -22.047 -32.312 1 96.44 767 TYR B C 1
ATOM 12675 O O . TYR B 1 767 ? 6.77 -21.328 -31.578 1 96.44 767 TYR B O 1
ATOM 12683 N N . HIS B 1 768 ? 7.73 -23.266 -32 1 97.62 768 HIS B N 1
ATOM 12684 C CA . HIS B 1 768 ? 7.316 -23.953 -30.781 1 97.62 768 HIS B CA 1
ATOM 12685 C C . HIS B 1 768 ? 5.824 -23.781 -30.531 1 97.62 768 HIS B C 1
ATOM 12687 O O . HIS B 1 768 ? 5.422 -23.359 -29.438 1 97.62 768 HIS B O 1
ATOM 12693 N N . ALA B 1 769 ? 5.086 -24.016 -31.531 1 97.5 769 ALA B N 1
ATOM 12694 C CA . ALA B 1 769 ? 3.637 -23.859 -31.469 1 97.5 769 ALA B CA 1
ATOM 12695 C C . ALA B 1 769 ? 2.943 -24.828 -32.438 1 97.5 769 ALA B C 1
ATOM 12697 O O . ALA B 1 769 ? 3.566 -25.344 -33.344 1 97.5 769 ALA B O 1
ATOM 12698 N N . PHE B 1 770 ? 1.752 -25.109 -32.125 1 96.81 770 PHE B N 1
ATOM 12699 C CA . PHE B 1 770 ? 0.937 -25.922 -33.031 1 96.81 770 PHE B CA 1
ATOM 12700 C C . PHE B 1 770 ? 0.322 -25.062 -34.125 1 96.81 770 PHE B C 1
ATOM 12702 O O . PHE B 1 770 ? -0.336 -24.062 -33.844 1 96.81 770 PHE B O 1
ATOM 12709 N N . THR B 1 771 ? 0.583 -25.422 -35.344 1 96.06 771 THR B N 1
ATOM 12710 C CA . THR B 1 771 ? -0.098 -24.766 -36.438 1 96.06 771 THR B CA 1
ATOM 12711 C C . THR B 1 771 ? -1.48 -25.375 -36.656 1 96.06 771 THR B C 1
ATOM 12713 O O . THR B 1 771 ? -1.611 -26.594 -36.812 1 96.06 771 THR B O 1
ATOM 12716 N N . VAL B 1 772 ? -2.471 -24.453 -36.594 1 95.56 772 VAL B N 1
ATOM 12717 C CA . VAL B 1 772 ? -3.832 -24.969 -36.656 1 95.56 772 VAL B CA 1
ATOM 12718 C C . VAL B 1 772 ? -4.629 -24.219 -37.719 1 95.56 772 VAL B C 1
ATOM 12720 O O . VAL B 1 772 ? -4.215 -23.156 -38.156 1 95.56 772 VAL B O 1
ATOM 12723 N N . ARG B 1 773 ? -5.703 -24.844 -38.188 1 93.25 773 ARG B N 1
ATOM 12724 C CA . ARG B 1 773 ? -6.695 -24.234 -39.062 1 93.25 773 ARG B CA 1
ATOM 12725 C C . ARG B 1 773 ? -8.094 -24.734 -38.719 1 93.25 773 ARG B C 1
ATOM 12727 O O . ARG B 1 773 ? -8.258 -25.734 -38.031 1 93.25 773 ARG B O 1
ATOM 12734 N N . MET B 1 774 ? -9.062 -23.938 -39.094 1 90.44 774 MET B N 1
ATOM 12735 C CA . MET B 1 774 ? -10.438 -24.391 -38.906 1 90.44 774 MET B CA 1
ATOM 12736 C C . MET B 1 774 ? -10.719 -25.641 -39.719 1 90.44 774 MET B C 1
ATOM 12738 O O . MET B 1 774 ? -10.289 -25.75 -40.875 1 90.44 774 MET B O 1
ATOM 12742 N N . HIS B 1 775 ? -11.336 -26.562 -39.062 1 89.62 775 HIS B N 1
ATOM 12743 C CA . HIS B 1 775 ? -11.711 -27.766 -39.812 1 89.62 775 HIS B CA 1
ATOM 12744 C C . HIS B 1 775 ? -12.742 -27.453 -40.875 1 89.62 775 HIS B C 1
ATOM 12746 O O . HIS B 1 775 ? -13.688 -26.688 -40.656 1 89.62 775 HIS B O 1
ATOM 12752 N N . PRO B 1 776 ? -12.617 -28.047 -41.969 1 84.81 776 PRO B N 1
ATOM 12753 C CA . PRO B 1 776 ? -13.516 -27.719 -43.094 1 84.81 776 PRO B CA 1
ATOM 12754 C C . PRO B 1 776 ? -14.969 -28.094 -42.812 1 84.81 776 PRO B C 1
ATOM 12756 O O . PRO B 1 776 ? -15.883 -27.375 -43.188 1 84.81 776 PRO B O 1
ATOM 12759 N N . ASP B 1 777 ? -15.281 -29.234 -42.188 1 84.56 777 ASP B N 1
ATOM 12760 C CA . ASP B 1 777 ? -16.641 -29.719 -41.969 1 84.56 777 ASP B CA 1
ATOM 12761 C C . ASP B 1 777 ? -17.234 -29.109 -40.688 1 84.56 777 ASP B C 1
ATOM 12763 O O . ASP B 1 777 ? -18.391 -29.375 -40.344 1 84.56 777 ASP B O 1
ATOM 12767 N N . ARG B 1 778 ? -16.812 -28.188 -40.156 1 78.88 778 ARG B N 1
ATOM 12768 C CA . ARG B 1 778 ? -17.297 -27.484 -38.969 1 78.88 778 ARG B CA 1
ATOM 12769 C C . ARG B 1 778 ? -17.953 -28.453 -37.969 1 78.88 778 ARG B C 1
ATOM 12771 O O . ARG B 1 778 ? -19.094 -28.25 -37.562 1 78.88 778 ARG B O 1
ATOM 12778 N N . ILE B 1 779 ? -17.328 -29.438 -37.531 1 87.94 779 ILE B N 1
ATOM 12779 C CA . ILE B 1 779 ? -17.797 -30.453 -36.594 1 87.94 779 ILE B CA 1
ATOM 12780 C C . ILE B 1 779 ? -17.938 -29.828 -35.188 1 87.94 779 ILE B C 1
ATOM 12782 O O . ILE B 1 779 ? -16.984 -29.203 -34.688 1 87.94 779 ILE B O 1
ATOM 12786 N N . LEU B 1 780 ? -19.172 -30.031 -34.688 1 92.69 780 LEU B N 1
ATOM 12787 C CA . LEU B 1 780 ? -19.438 -29.484 -33.375 1 92.69 780 LEU B CA 1
ATOM 12788 C C . LEU B 1 780 ? -19.391 -30.578 -32.312 1 92.69 780 LEU B C 1
ATOM 12790 O O . LEU B 1 780 ? -19.781 -31.719 -32.594 1 92.69 780 LEU B O 1
ATOM 12794 N N . LYS B 1 781 ? -18.781 -30.219 -31.203 1 93.69 781 LYS B N 1
ATOM 12795 C CA . LYS B 1 781 ? -18.734 -31.125 -30.062 1 93.69 781 LYS B CA 1
ATOM 12796 C C . LYS B 1 781 ? -19.016 -30.391 -28.75 1 93.69 781 LYS B C 1
ATOM 12798 O O . LYS B 1 781 ? -18.578 -29.234 -28.578 1 93.69 781 LYS B O 1
ATOM 12803 N N . SER B 1 782 ? -19.828 -31.047 -27.953 1 95.31 782 SER B N 1
ATOM 12804 C CA . SER B 1 782 ? -20.109 -30.5 -26.625 1 95.31 782 SER B CA 1
ATOM 12805 C C . SER B 1 782 ? -19.344 -31.266 -25.547 1 95.31 782 SER B C 1
ATOM 12807 O O . SER B 1 782 ? -19.281 -32.5 -25.562 1 95.31 782 SER B O 1
ATOM 12809 N N . VAL B 1 783 ? -18.703 -30.516 -24.703 1 95 783 VAL B N 1
ATOM 12810 C CA . VAL B 1 783 ? -17.922 -31.125 -23.625 1 95 783 VAL B CA 1
ATOM 12811 C C . VAL B 1 783 ? -18.281 -30.453 -22.297 1 95 783 VAL B C 1
ATOM 12813 O O . VAL B 1 783 ? -18.562 -29.266 -22.234 1 95 783 VAL B O 1
ATOM 12816 N N . ASN B 1 784 ? -18.312 -31.297 -21.297 1 94.62 784 ASN B N 1
ATOM 12817 C CA . ASN B 1 784 ? -18.438 -30.75 -19.938 1 94.62 784 ASN B CA 1
ATOM 12818 C C . ASN B 1 784 ? -17.094 -30.234 -19.422 1 94.62 784 ASN B C 1
ATOM 12820 O O . ASN B 1 784 ? -16.062 -30.875 -19.594 1 94.62 784 ASN B O 1
ATOM 12824 N N . VAL B 1 785 ? -17.109 -29.141 -18.781 1 93.5 785 VAL B N 1
ATOM 12825 C CA . VAL B 1 785 ? -15.898 -28.469 -18.344 1 93.5 785 VAL B CA 1
ATOM 12826 C C . VAL B 1 785 ? -15.125 -29.391 -17.391 1 93.5 785 VAL B C 1
ATOM 12828 O O . VAL B 1 785 ? -13.891 -29.359 -17.359 1 93.5 785 VAL B O 1
ATOM 12831 N N . ASN B 1 786 ? -15.773 -30.219 -16.672 1 88.06 786 ASN B N 1
ATOM 12832 C CA . ASN B 1 786 ? -15.148 -31.094 -15.688 1 88.06 786 ASN B CA 1
ATOM 12833 C C . ASN B 1 786 ? -14.391 -32.25 -16.359 1 88.06 786 ASN B C 1
ATOM 12835 O O . ASN B 1 786 ? -13.57 -32.906 -15.727 1 88.06 786 ASN B O 1
ATOM 12839 N N . GLU B 1 787 ? -14.656 -32.375 -17.594 1 88.19 787 GLU B N 1
ATOM 12840 C CA . GLU B 1 787 ? -14.023 -33.469 -18.328 1 88.19 787 GLU B CA 1
ATOM 12841 C C . GLU B 1 787 ? -12.711 -33.031 -18.953 1 88.19 787 GLU B C 1
ATOM 12843 O O . GLU B 1 787 ? -11.945 -33.875 -19.453 1 88.19 787 GLU B O 1
ATOM 12848 N N . LEU B 1 788 ? -12.422 -31.781 -18.844 1 89.38 788 LEU B N 1
ATOM 12849 C CA . LEU B 1 788 ? -11.211 -31.266 -19.469 1 89.38 788 LEU B CA 1
ATOM 12850 C C . LEU B 1 788 ? -9.984 -31.562 -18.609 1 89.38 788 LEU B C 1
ATOM 12852 O O . LEU B 1 788 ? -9.883 -31.109 -17.469 1 89.38 788 LEU B O 1
ATOM 12856 N N . CYS B 1 789 ? -9.047 -32.312 -19.156 1 79 789 CYS B N 1
ATOM 12857 C CA . CYS B 1 789 ? -7.801 -32.594 -18.438 1 79 789 CYS B CA 1
ATOM 12858 C C . CYS B 1 789 ? -6.918 -31.344 -18.391 1 79 789 CYS B C 1
ATOM 12860 O O . CYS B 1 789 ? -6.301 -31.062 -17.359 1 79 789 CYS B O 1
ATOM 12862 N N . TYR B 1 790 ? -6.871 -30.75 -19.484 1 89.75 790 TYR B N 1
ATOM 12863 C CA . TYR B 1 790 ? -6.172 -29.469 -19.578 1 89.75 790 TYR B CA 1
ATOM 12864 C C . TYR B 1 790 ? -7.152 -28.297 -19.531 1 89.75 790 TYR B C 1
ATOM 12866 O O . TYR B 1 790 ? -7.578 -27.812 -20.578 1 89.75 790 TYR B O 1
ATOM 12874 N N . PHE B 1 791 ? -7.367 -27.844 -18.359 1 90.5 791 PHE B N 1
ATOM 12875 C CA . PHE B 1 791 ? -8.5 -26.953 -18.141 1 90.5 791 PHE B CA 1
ATOM 12876 C C . PHE B 1 791 ? -8.172 -25.547 -18.594 1 90.5 791 PHE B C 1
ATOM 12878 O O . PHE B 1 791 ? -9.07 -24.734 -18.828 1 90.5 791 PHE B O 1
ATOM 12885 N N . LYS B 1 792 ? -6.926 -25.172 -18.781 1 92.69 792 LYS B N 1
ATOM 12886 C CA . LYS B 1 792 ? -6.594 -23.812 -19.203 1 92.69 792 LYS B CA 1
ATOM 12887 C C . LYS B 1 792 ? -6.84 -23.625 -20.688 1 92.69 792 LYS B C 1
ATOM 12889 O O . LYS B 1 792 ? -6.332 -24.391 -21.516 1 92.69 792 LYS B O 1
ATOM 12894 N N . PRO B 1 793 ? -7.586 -22.625 -21.031 1 95.44 793 PRO B N 1
ATOM 12895 C CA . PRO B 1 793 ? -7.82 -22.359 -22.453 1 95.44 793 PRO B CA 1
ATOM 12896 C C . PRO B 1 793 ? -6.617 -21.719 -23.141 1 95.44 793 PRO B C 1
ATOM 12898 O O . PRO B 1 793 ? -5.672 -21.297 -22.469 1 95.44 793 PRO B O 1
ATOM 12901 N N . PHE B 1 794 ? -6.703 -21.766 -24.453 1 95.44 794 PHE B N 1
ATOM 12902 C CA . PHE B 1 794 ? -5.645 -21.203 -25.281 1 95.44 794 PHE B CA 1
ATOM 12903 C C . PHE B 1 794 ? -6.184 -20.078 -26.156 1 95.44 794 PHE B C 1
ATOM 12905 O O . PHE B 1 794 ? -7.398 -19.906 -26.266 1 95.44 794 PHE B O 1
ATOM 12912 N N . ASP B 1 795 ? -5.219 -19.328 -26.688 1 92.56 795 ASP B N 1
ATOM 12913 C CA . ASP B 1 795 ? -5.531 -18.281 -27.656 1 92.56 795 ASP B CA 1
ATOM 12914 C C . ASP B 1 795 ? -4.984 -18.641 -29.047 1 92.56 795 ASP B C 1
ATOM 12916 O O . ASP B 1 795 ? -4.047 -19.422 -29.156 1 92.56 795 ASP B O 1
ATOM 12920 N N . LEU B 1 796 ? -5.664 -18.094 -30.031 1 92.31 796 LEU B N 1
ATOM 12921 C CA . LEU B 1 796 ? -5.109 -18.156 -31.391 1 92.31 796 LEU B CA 1
ATOM 12922 C C . LEU B 1 796 ? -4.18 -16.969 -31.625 1 92.31 796 LEU B C 1
ATOM 12924 O O . LEU B 1 796 ? -4.539 -15.82 -31.359 1 92.31 796 LEU B O 1
ATOM 12928 N N . GLN B 1 797 ? -3.002 -17.344 -32.062 1 91.75 797 GLN B N 1
ATOM 12929 C CA . GLN B 1 797 ? -2.012 -16.297 -32.281 1 91.75 797 GLN B CA 1
ATOM 12930 C C . GLN B 1 797 ? -1.385 -16.406 -33.656 1 91.75 797 GLN B C 1
ATOM 12932 O O . GLN B 1 797 ? -1.507 -17.438 -34.312 1 91.75 797 GLN B O 1
ATOM 12937 N N . MET B 1 798 ? -0.807 -15.273 -34.094 1 91.5 798 MET B N 1
ATOM 12938 C CA . MET B 1 798 ? -0.09 -15.227 -35.375 1 91.5 798 MET B CA 1
ATOM 12939 C C . MET B 1 798 ? 1.368 -14.828 -35.156 1 91.5 798 MET B C 1
ATOM 12941 O O . MET B 1 798 ? 1.704 -14.195 -34.156 1 91.5 798 MET B O 1
ATOM 12945 N N . LYS B 1 799 ? 2.162 -15.258 -36.125 1 92.31 799 LYS B N 1
ATOM 12946 C CA . LYS B 1 799 ? 3.561 -14.844 -36.094 1 92.31 799 LYS B CA 1
ATOM 12947 C C . LYS B 1 799 ? 3.689 -13.336 -36.312 1 92.31 799 LYS B C 1
ATOM 12949 O O . LYS B 1 799 ? 2.877 -12.734 -37.031 1 92.31 799 LYS B O 1
ATOM 12954 N N . TYR B 1 800 ? 4.727 -12.867 -35.656 1 90.31 800 TYR B N 1
ATOM 12955 C CA . TYR B 1 800 ? 4.941 -11.438 -35.844 1 90.31 800 TYR B CA 1
ATOM 12956 C C . TYR B 1 800 ? 5.449 -11.133 -37.25 1 90.31 800 TYR B C 1
ATOM 12958 O O . TYR B 1 800 ? 6.305 -11.852 -37.781 1 90.31 800 TYR B O 1
ATOM 12966 N N . GLY B 1 801 ? 5.031 -10.023 -37.906 1 74.25 801 GLY B N 1
ATOM 12967 C CA . GLY B 1 801 ? 5.598 -9.453 -39.094 1 74.25 801 GLY B CA 1
ATOM 12968 C C . GLY B 1 801 ? 5.254 -10.25 -40.344 1 74.25 801 GLY B C 1
ATOM 12969 O O . GLY B 1 801 ? 5.684 -9.898 -41.469 1 74.25 801 GLY B O 1
ATOM 12970 N N . THR B 1 802 ? 4.633 -11.375 -40.219 1 69.56 802 THR B N 1
ATOM 12971 C CA . THR B 1 802 ? 4.457 -12.18 -41.438 1 69.56 802 THR B CA 1
ATOM 12972 C C . THR B 1 802 ? 3.08 -11.953 -42.031 1 69.56 802 THR B C 1
ATOM 12974 O O . THR B 1 802 ? 2.15 -11.531 -41.344 1 69.56 802 THR B O 1
ATOM 12977 N N . THR B 1 803 ? 3.088 -11.969 -43.281 1 69.31 803 THR B N 1
ATOM 12978 C CA . THR B 1 803 ? 1.867 -11.898 -44.062 1 69.31 803 THR B CA 1
ATOM 12979 C C . THR B 1 803 ? 1.132 -13.234 -44.062 1 69.31 803 THR B C 1
ATOM 12981 O O . THR B 1 803 ? 0.006 -13.336 -44.531 1 69.31 803 THR B O 1
ATOM 12984 N N . ASP B 1 804 ? 1.717 -14.172 -43.375 1 70.75 804 ASP B N 1
ATOM 12985 C CA . ASP B 1 804 ? 1.153 -15.516 -43.281 1 70.75 804 ASP B CA 1
ATOM 12986 C C . ASP B 1 804 ? -0.036 -15.562 -42.312 1 70.75 804 ASP B C 1
ATOM 12988 O O . ASP B 1 804 ? 0.053 -15.086 -41.188 1 70.75 804 ASP B O 1
ATOM 12992 N N . SER B 1 805 ? -1.12 -15.961 -42.844 1 79.38 805 SER B N 1
ATOM 12993 C CA . SER B 1 805 ? -2.385 -15.984 -42.125 1 79.38 805 SER B CA 1
ATOM 12994 C C . SER B 1 805 ? -2.529 -17.266 -41.312 1 79.38 805 SER B C 1
ATOM 12996 O O . SER B 1 805 ? -3.615 -17.562 -40.812 1 79.38 805 SER B O 1
ATOM 12998 N N . ALA B 1 806 ? -1.393 -17.938 -41.156 1 88.69 806 ALA B N 1
ATOM 12999 C CA . ALA B 1 806 ? -1.475 -19.172 -40.375 1 88.69 806 ALA B CA 1
ATOM 13000 C C . ALA B 1 806 ? -1.716 -18.875 -38.906 1 88.69 806 ALA B C 1
ATOM 13002 O O . ALA B 1 806 ? -1.158 -17.922 -38.344 1 88.69 806 ALA B O 1
ATOM 13003 N N . LEU B 1 807 ? -2.557 -19.734 -38.281 1 93.12 807 LEU B N 1
ATOM 13004 C CA . LEU B 1 807 ? -2.881 -19.594 -36.875 1 93.12 807 LEU B CA 1
ATOM 13005 C C . LEU B 1 807 ? -2.078 -20.578 -36.031 1 93.12 807 LEU B C 1
ATOM 13007 O O . LEU B 1 807 ? -1.801 -21.703 -36.469 1 93.12 807 LEU B O 1
ATOM 13011 N N . HIS B 1 808 ? -1.717 -20.125 -34.875 1 95.56 808 HIS B N 1
ATOM 13012 C CA . HIS B 1 808 ? -0.88 -20.938 -34 1 95.56 808 HIS B CA 1
ATOM 13013 C C . HIS B 1 808 ? -1.438 -20.984 -32.594 1 95.56 808 HIS B C 1
ATOM 13015 O O . HIS B 1 808 ? -2.105 -20.047 -32.156 1 95.56 808 HIS B O 1
ATOM 13021 N N . ILE B 1 809 ? -1.248 -22.094 -31.891 1 96.38 809 ILE B N 1
ATOM 13022 C CA . ILE B 1 809 ? -1.535 -22.266 -30.469 1 96.38 809 ILE B CA 1
ATOM 13023 C C . ILE B 1 809 ? -0.237 -22.516 -29.703 1 96.38 809 ILE B C 1
ATOM 13025 O O . ILE B 1 809 ? 0.466 -23.5 -29.969 1 96.38 809 ILE B O 1
ATOM 13029 N N . VAL B 1 810 ? 0.062 -21.641 -28.812 1 96.94 810 VAL B N 1
ATOM 13030 C CA . VAL B 1 810 ? 1.271 -21.766 -28 1 96.94 810 VAL B CA 1
ATOM 13031 C C . VAL B 1 810 ? 0.993 -22.641 -26.797 1 96.94 810 VAL B C 1
ATOM 13033 O O . VAL B 1 810 ? 0.137 -22.328 -25.969 1 96.94 810 VAL B O 1
ATOM 13036 N N . PRO B 1 811 ? 1.663 -23.734 -26.672 1 95.75 811 PRO B N 1
ATOM 13037 C CA . PRO B 1 811 ? 1.419 -24.609 -25.531 1 95.75 811 PRO B CA 1
ATOM 13038 C C . PRO B 1 811 ? 1.981 -24.062 -24.234 1 95.75 811 PRO B C 1
ATOM 13040 O O . PRO B 1 811 ? 3.018 -23.391 -24.234 1 95.75 811 PRO B O 1
ATOM 13043 N N . TYR B 1 812 ? 1.271 -24.391 -23.125 1 93.75 812 TYR B N 1
ATOM 13044 C CA . TYR B 1 812 ? 1.806 -24.016 -21.828 1 93.75 812 TYR B CA 1
ATOM 13045 C C . TYR B 1 812 ? 2.34 -25.234 -21.094 1 93.75 812 TYR B C 1
ATOM 13047 O O . TYR B 1 812 ? 2.924 -25.109 -20 1 93.75 812 TYR B O 1
ATOM 13055 N N . CYS B 1 813 ? 2.16 -26.391 -21.641 1 93.88 813 CYS B N 1
ATOM 13056 C CA . CYS B 1 813 ? 2.643 -27.656 -21.078 1 93.88 813 CYS B CA 1
ATOM 13057 C C . CYS B 1 813 ? 2.76 -28.719 -22.156 1 93.88 813 CYS B C 1
ATOM 13059 O O . CYS B 1 813 ? 2.492 -28.469 -23.328 1 93.88 813 CYS B O 1
ATOM 13061 N N . HIS B 1 814 ? 3.309 -29.828 -21.734 1 92.5 814 HIS B N 1
ATOM 13062 C CA . HIS B 1 814 ? 3.35 -30.984 -22.625 1 92.5 814 HIS B CA 1
ATOM 13063 C C . HIS B 1 814 ? 2.039 -31.766 -22.578 1 92.5 814 HIS B C 1
ATOM 13065 O O . HIS B 1 814 ? 1.519 -32.062 -21.5 1 92.5 814 HIS B O 1
ATOM 13071 N N . PHE B 1 815 ? 1.487 -32.094 -23.781 1 90.62 815 PHE B N 1
ATOM 13072 C CA . PHE B 1 815 ? 0.218 -32.812 -23.859 1 90.62 815 PHE B CA 1
ATOM 13073 C C . PHE B 1 815 ? 0.446 -34.312 -23.938 1 90.62 815 PHE B C 1
ATOM 13075 O O . PHE B 1 815 ? 1.208 -34.812 -24.781 1 90.62 815 PHE B O 1
ATOM 13082 N N . MET B 1 816 ? -0.203 -34.969 -23 1 84.31 816 MET B N 1
ATOM 13083 C CA . MET B 1 816 ? -0.074 -36.438 -22.953 1 84.31 816 MET B CA 1
ATOM 13084 C C . MET B 1 816 ? -1.395 -37.125 -23.297 1 84.31 816 MET B C 1
ATOM 13086 O O . MET B 1 816 ? -2.467 -36.594 -23 1 84.31 816 MET B O 1
ATOM 13090 N N . GLN B 1 817 ? -1.186 -38.219 -24 1 75.88 817 GLN B N 1
ATOM 13091 C CA . GLN B 1 817 ? -2.361 -39.062 -24.281 1 75.88 817 GLN B CA 1
ATOM 13092 C C . GLN B 1 817 ? -2.818 -39.781 -23.016 1 75.88 817 GLN B C 1
ATOM 13094 O O . GLN B 1 817 ? -2.014 -40.438 -22.344 1 75.88 817 GLN B O 1
ATOM 13099 N N . MET B 1 818 ? -3.986 -39.469 -22.547 1 66.06 818 MET B N 1
ATOM 13100 C CA . MET B 1 818 ? -4.5 -40.062 -21.328 1 66.06 818 MET B CA 1
ATOM 13101 C C . MET B 1 818 ? -5.371 -41.281 -21.641 1 66.06 818 MET B C 1
ATOM 13103 O O . MET B 1 818 ? -6.016 -41.344 -22.688 1 66.06 818 MET B O 1
#

InterPro domains:
  IPR013087 Zinc finger C2H2-type [PS00028] (3-24)
  IPR013087 Zinc finger C2H2-type [PS00028] (36-59)
  IPR013087 Zinc finger C2H2-type [PS50157] (34-64)
  IPR013087 Zinc finger C2H2-type [SM00355] (1-24)
  IPR013087 Zinc finger C2H2-type [SM00355] (34-59)